Protein 1EIW (pdb70)

Structure (mmCIF, N/CA/C/O backbone):
data_1EIW
#
_entry.id   1EIW
#
_cell.length_a   1.000
_cell.length_b   1.000
_cell.length_c   1.000
_cell.angle_alpha   90.00
_cell.angle_beta   90.00
_cell.angle_gamma   90.00
#
_symmetry.space_group_name_H-M   'P 1'
#
loop_
_atom_site.group_PDB
_atom_site.id
_atom_site.type_symbol
_atom_site.label_atom_id
_atom_site.label_alt_id
_atom_site.label_comp_id
_atom_site.label_asym_id
_atom_site.label_entity_id
_atom_site.label_seq_id
_atom_site.pdbx_PDB_ins_code
_atom_site.Cartn_x
_atom_site.Cartn_y
_atom_site.Cartn_z
_atom_site.occupancy
_atom_site.B_iso_or_equiv
_atom_site.auth_seq_id
_atom_site.auth_comp_id
_atom_site.auth_asym_id
_atom_site.auth_atom_id
_atom_site.pdbx_PDB_model_num
ATOM 1 N N . VAL A 1 1 ? 22.534 -8.762 2.326 1.00 0.00 1 VAL A N 1
ATOM 2 C CA . VAL A 1 1 ? 22.370 -7.384 1.781 1.00 0.00 1 VAL A CA 1
ATOM 3 C C . VAL A 1 1 ? 21.013 -6.823 2.211 1.00 0.00 1 VAL A C 1
ATOM 4 O O . VAL A 1 1 ? 20.102 -7.556 2.538 1.00 0.00 1 VAL A O 1
ATOM 19 N N . THR A 1 2 ? 20.871 -5.525 2.213 1.00 0.00 2 THR A N 1
ATOM 20 C CA . THR A 1 2 ? 19.572 -4.917 2.622 1.00 0.00 2 THR A CA 1
ATOM 21 C C . THR A 1 2 ? 19.043 -4.034 1.489 1.00 0.00 2 THR A C 1
ATOM 22 O O . THR A 1 2 ? 19.102 -2.822 1.556 1.00 0.00 2 THR A O 1
ATOM 33 N N . ALA A 1 3 ? 18.525 -4.631 0.451 1.00 0.00 3 ALA A N 1
ATOM 34 C CA . ALA A 1 3 ? 17.994 -3.824 -0.683 1.00 0.00 3 ALA A CA 1
ATOM 35 C C . ALA A 1 3 ? 16.473 -3.711 -0.561 1.00 0.00 3 ALA A C 1
ATOM 36 O O . ALA A 1 3 ? 15.800 -3.254 -1.463 1.00 0.00 3 ALA A O 1
ATOM 43 N N . GLU A 1 4 ? 15.926 -4.120 0.550 1.00 0.00 4 GLU A N 1
ATOM 44 C CA . GLU A 1 4 ? 14.448 -4.035 0.730 1.00 0.00 4 GLU A CA 1
ATOM 45 C C . GLU A 1 4 ? 13.961 -2.650 0.297 1.00 0.00 4 GLU A C 1
ATOM 46 O O . GLU A 1 4 ? 14.686 -1.677 0.363 1.00 0.00 4 GLU A O 1
ATOM 58 N N . ILE A 1 5 ? 12.737 -2.552 -0.147 1.00 0.00 5 ILE A N 1
ATOM 59 C CA . ILE A 1 5 ? 12.206 -1.230 -0.583 1.00 0.00 5 ILE A CA 1
ATOM 60 C C . ILE A 1 5 ? 11.073 -0.798 0.350 1.00 0.00 5 ILE A C 1
ATOM 61 O O . ILE A 1 5 ? 10.512 -1.599 1.073 1.00 0.00 5 ILE A O 1
ATOM 77 N N . ARG A 1 6 ? 10.730 0.461 0.339 1.00 0.00 6 ARG A N 1
ATOM 78 C CA . ARG A 1 6 ? 9.631 0.943 1.223 1.00 0.00 6 ARG A CA 1
ATOM 79 C C . ARG A 1 6 ? 8.312 0.921 0.451 1.00 0.00 6 ARG A C 1
ATOM 80 O O . ARG A 1 6 ? 8.061 1.756 -0.396 1.00 0.00 6 ARG A O 1
ATOM 101 N N . LEU A 1 7 ? 7.464 -0.031 0.733 1.00 0.00 7 LEU A N 1
ATOM 102 C CA . LEU A 1 7 ? 6.162 -0.104 0.010 1.00 0.00 7 LEU A CA 1
ATOM 103 C C . LEU A 1 7 ? 5.017 0.199 0.978 1.00 0.00 7 LEU A C 1
ATOM 104 O O . LEU A 1 7 ? 5.199 0.243 2.179 1.00 0.00 7 LEU A O 1
ATOM 120 N N . TYR A 1 8 ? 3.836 0.408 0.464 1.00 0.00 8 TYR A N 1
ATOM 121 C CA . TYR A 1 8 ? 2.674 0.707 1.349 1.00 0.00 8 TYR A CA 1
ATOM 122 C C . TYR A 1 8 ? 1.386 0.257 0.657 1.00 0.00 8 TYR A C 1
ATOM 123 O O . TYR A 1 8 ? 1.237 0.386 -0.540 1.00 0.00 8 TYR A O 1
ATOM 141 N N . ILE A 1 9 ? 0.454 -0.273 1.400 1.00 0.00 9 ILE A N 1
ATOM 142 C CA . ILE A 1 9 ? -0.818 -0.734 0.776 1.00 0.00 9 ILE A CA 1
ATOM 143 C C . ILE A 1 9 ? -2.007 -0.179 1.562 1.00 0.00 9 ILE A C 1
ATOM 144 O O . ILE A 1 9 ? -1.921 0.066 2.749 1.00 0.00 9 ILE A O 1
ATOM 160 N N . THR A 1 10 ? -3.118 0.022 0.908 1.00 0.00 10 THR A N 1
ATOM 161 C CA . THR A 1 10 ? -4.315 0.561 1.615 1.00 0.00 10 THR A CA 1
ATOM 162 C C . THR A 1 10 ? -5.030 -0.576 2.348 1.00 0.00 10 THR A C 1
ATOM 163 O O . THR A 1 10 ? -4.891 -1.733 2.005 1.00 0.00 10 THR A O 1
ATOM 174 N N . GLU A 1 11 ? -5.797 -0.256 3.353 1.00 0.00 11 GLU A N 1
ATOM 175 C CA . GLU A 1 11 ? -6.522 -1.316 4.106 1.00 0.00 11 GLU A CA 1
ATOM 176 C C . GLU A 1 11 ? -7.847 -1.622 3.406 1.00 0.00 11 GLU A C 1
ATOM 177 O O . GLU A 1 11 ? -8.569 -0.730 3.008 1.00 0.00 11 GLU A O 1
ATOM 189 N N . GLY A 1 12 ? -8.173 -2.877 3.251 1.00 0.00 12 GLY A N 1
ATOM 190 C CA . GLY A 1 12 ? -9.451 -3.236 2.575 1.00 0.00 12 GLY A CA 1
ATOM 191 C C . GLY A 1 12 ? -10.137 -4.368 3.343 1.00 0.00 12 GLY A C 1
ATOM 192 O O . GLY A 1 12 ? -9.614 -4.876 4.316 1.00 0.00 12 GLY A O 1
ATOM 196 N N . GLU A 1 13 ? -11.303 -4.765 2.915 1.00 0.00 13 GLU A N 1
ATOM 197 C CA . GLU A 1 13 ? -12.022 -5.863 3.622 1.00 0.00 13 GLU A CA 1
ATOM 198 C C . GLU A 1 13 ? -12.345 -6.987 2.633 1.00 0.00 13 GLU A C 1
ATOM 199 O O . GLU A 1 13 ? -12.723 -8.075 3.020 1.00 0.00 13 GLU A O 1
ATOM 211 N N . VAL A 1 14 ? -12.200 -6.735 1.361 1.00 0.00 14 VAL A N 1
ATOM 212 C CA . VAL A 1 14 ? -12.501 -7.792 0.354 1.00 0.00 14 VAL A CA 1
ATOM 213 C C . VAL A 1 14 ? -11.471 -8.917 0.471 1.00 0.00 14 VAL A C 1
ATOM 214 O O . VAL A 1 14 ? -10.443 -8.767 1.101 1.00 0.00 14 VAL A O 1
ATOM 227 N N . GLU A 1 15 ? -11.738 -10.043 -0.132 1.00 0.00 15 GLU A N 1
ATOM 228 C CA . GLU A 1 15 ? -10.772 -11.175 -0.055 1.00 0.00 15 GLU A CA 1
ATOM 229 C C . GLU A 1 15 ? -9.627 -10.939 -1.041 1.00 0.00 15 GLU A C 1
ATOM 230 O O . GLU A 1 15 ? -8.560 -11.505 -0.915 1.00 0.00 15 GLU A O 1
ATOM 242 N N . ASP A 1 16 ? -9.838 -10.106 -2.023 1.00 0.00 16 ASP A N 1
ATOM 243 C CA . ASP A 1 16 ? -8.760 -9.834 -3.015 1.00 0.00 16 ASP A CA 1
ATOM 244 C C . ASP A 1 16 ? -7.560 -9.207 -2.301 1.00 0.00 16 ASP A C 1
ATOM 245 O O . ASP A 1 16 ? -6.423 -9.420 -2.674 1.00 0.00 16 ASP A O 1
ATOM 254 N N . TYR A 1 17 ? -7.804 -8.438 -1.276 1.00 0.00 17 TYR A N 1
ATOM 255 C CA . TYR A 1 17 ? -6.677 -7.801 -0.539 1.00 0.00 17 TYR A CA 1
ATOM 256 C C . TYR A 1 17 ? -5.781 -8.891 0.052 1.00 0.00 17 TYR A C 1
ATOM 257 O O . TYR A 1 17 ? -4.569 -8.825 -0.028 1.00 0.00 17 TYR A O 1
ATOM 275 N N . ARG A 1 18 ? -6.367 -9.896 0.643 1.00 0.00 18 ARG A N 1
ATOM 276 C CA . ARG A 1 18 ? -5.551 -10.991 1.236 1.00 0.00 18 ARG A CA 1
ATOM 277 C C . ARG A 1 18 ? -4.807 -11.732 0.124 1.00 0.00 18 ARG A C 1
ATOM 278 O O . ARG A 1 18 ? -3.599 -11.859 0.152 1.00 0.00 18 ARG A O 1
ATOM 299 N N . VAL A 1 19 ? -5.517 -12.224 -0.854 1.00 0.00 19 VAL A N 1
ATOM 300 C CA . VAL A 1 19 ? -4.846 -12.956 -1.964 1.00 0.00 19 VAL A CA 1
ATOM 301 C C . VAL A 1 19 ? -3.668 -12.126 -2.481 1.00 0.00 19 VAL A C 1
ATOM 302 O O . VAL A 1 19 ? -2.646 -12.656 -2.867 1.00 0.00 19 VAL A O 1
ATOM 315 N N . PHE A 1 20 ? -3.804 -10.828 -2.492 1.00 0.00 20 PHE A N 1
ATOM 316 C CA . PHE A 1 20 ? -2.691 -9.969 -2.983 1.00 0.00 20 PHE A CA 1
ATOM 317 C C . PHE A 1 20 ? -1.495 -10.094 -2.037 1.00 0.00 20 PHE A C 1
ATOM 318 O O . PHE A 1 20 ? -0.375 -10.290 -2.462 1.00 0.00 20 PHE A O 1
ATOM 335 N N . LEU A 1 21 ? -1.725 -9.983 -0.758 1.00 0.00 21 LEU A N 1
ATOM 336 C CA . LEU A 1 21 ? -0.599 -10.097 0.214 1.00 0.00 21 LEU A CA 1
ATOM 337 C C . LEU A 1 21 ? 0.157 -11.406 -0.026 1.00 0.00 21 LEU A C 1
ATOM 338 O O . LEU A 1 21 ? 1.371 -11.435 -0.064 1.00 0.00 21 LEU A O 1
ATOM 354 N N . GLU A 1 22 ? -0.551 -12.490 -0.186 1.00 0.00 22 GLU A N 1
ATOM 355 C CA . GLU A 1 22 ? 0.125 -13.797 -0.418 1.00 0.00 22 GLU A CA 1
ATOM 356 C C . GLU A 1 22 ? 1.002 -13.710 -1.670 1.00 0.00 22 GLU A C 1
ATOM 357 O O . GLU A 1 22 ? 2.160 -14.077 -1.653 1.00 0.00 22 GLU A O 1
ATOM 369 N N . ARG A 1 23 ? 0.461 -13.232 -2.757 1.00 0.00 23 ARG A N 1
ATOM 370 C CA . ARG A 1 23 ? 1.268 -13.126 -4.005 1.00 0.00 23 ARG A CA 1
ATOM 371 C C . ARG A 1 23 ? 2.559 -12.358 -3.713 1.00 0.00 23 ARG A C 1
ATOM 372 O O . ARG A 1 23 ? 3.649 -12.864 -3.891 1.00 0.00 23 ARG A O 1
ATOM 393 N N . LEU A 1 24 ? 2.444 -11.137 -3.265 1.00 0.00 24 LEU A N 1
ATOM 394 C CA . LEU A 1 24 ? 3.663 -10.337 -2.961 1.00 0.00 24 LEU A CA 1
ATOM 395 C C . LEU A 1 24 ? 4.653 -11.196 -2.173 1.00 0.00 24 LEU A C 1
ATOM 396 O O . LEU A 1 24 ? 5.849 -11.122 -2.372 1.00 0.00 24 LEU A O 1
ATOM 412 N N . GLU A 1 25 ? 4.165 -12.012 -1.280 1.00 0.00 25 GLU A N 1
ATOM 413 C CA . GLU A 1 25 ? 5.080 -12.876 -0.483 1.00 0.00 25 GLU A CA 1
ATOM 414 C C . GLU A 1 25 ? 5.803 -13.849 -1.417 1.00 0.00 25 GLU A C 1
ATOM 415 O O . GLU A 1 25 ? 6.996 -14.052 -1.314 1.00 0.00 25 GLU A O 1
ATOM 427 N N . GLN A 1 26 ? 5.089 -14.451 -2.328 1.00 0.00 26 GLN A N 1
ATOM 428 C CA . GLN A 1 26 ? 5.737 -15.409 -3.269 1.00 0.00 26 GLN A CA 1
ATOM 429 C C . GLN A 1 26 ? 6.760 -14.665 -4.131 1.00 0.00 26 GLN A C 1
ATOM 430 O O . GLN A 1 26 ? 7.683 -15.251 -4.658 1.00 0.00 26 GLN A O 1
ATOM 444 N N . SER A 1 27 ? 6.602 -13.378 -4.278 1.00 0.00 27 SER A N 1
ATOM 445 C CA . SER A 1 27 ? 7.565 -12.599 -5.105 1.00 0.00 27 SER A CA 1
ATOM 446 C C . SER A 1 27 ? 8.996 -12.930 -4.673 1.00 0.00 27 SER A C 1
ATOM 447 O O . SER A 1 27 ? 9.835 -13.267 -5.484 1.00 0.00 27 SER A O 1
ATOM 455 N N . GLY A 1 28 ? 9.280 -12.837 -3.403 1.00 0.00 28 GLY A N 1
ATOM 456 C CA . GLY A 1 28 ? 10.656 -13.146 -2.923 1.00 0.00 28 GLY A CA 1
ATOM 457 C C . GLY A 1 28 ? 11.400 -11.842 -2.628 1.00 0.00 28 GLY A C 1
ATOM 458 O O . GLY A 1 28 ? 12.220 -11.773 -1.734 1.00 0.00 28 GLY A O 1
ATOM 462 N N . LEU A 1 29 ? 11.121 -10.808 -3.372 1.00 0.00 29 LEU A N 1
ATOM 463 C CA . LEU A 1 29 ? 11.812 -9.510 -3.133 1.00 0.00 29 LEU A CA 1
ATOM 464 C C . LEU A 1 29 ? 11.565 -9.059 -1.692 1.00 0.00 29 LEU A C 1
ATOM 465 O O . LEU A 1 29 ? 10.533 -9.336 -1.113 1.00 0.00 29 LEU A O 1
ATOM 481 N N . GLU A 1 30 ? 12.504 -8.367 -1.108 1.00 0.00 30 GLU A N 1
ATOM 482 C CA . GLU A 1 30 ? 12.321 -7.899 0.295 1.00 0.00 30 GLU A CA 1
ATOM 483 C C . GLU A 1 30 ? 11.489 -6.615 0.299 1.00 0.00 30 GLU A C 1
ATOM 484 O O . GLU A 1 30 ? 11.751 -5.693 -0.447 1.00 0.00 30 GLU A O 1
ATOM 496 N N . TRP A 1 31 ? 10.487 -6.548 1.130 1.00 0.00 31 TRP A N 1
ATOM 497 C CA . TRP A 1 31 ? 9.640 -5.323 1.177 1.00 0.00 31 TRP A CA 1
ATOM 498 C C . TRP A 1 31 ? 9.320 -4.978 2.631 1.00 0.00 31 TRP A C 1
ATOM 499 O O . TRP A 1 31 ? 9.149 -5.846 3.464 1.00 0.00 31 TRP A O 1
ATOM 520 N N . ARG A 1 32 ? 9.232 -3.715 2.941 1.00 0.00 32 ARG A N 1
ATOM 521 C CA . ARG A 1 32 ? 8.918 -3.310 4.340 1.00 0.00 32 ARG A CA 1
ATOM 522 C C . ARG A 1 32 ? 7.779 -2.285 4.324 1.00 0.00 32 ARG A C 1
ATOM 523 O O . ARG A 1 32 ? 7.661 -1.510 3.397 1.00 0.00 32 ARG A O 1
ATOM 544 N N . PRO A 1 33 ? 6.974 -2.317 5.354 1.00 0.00 33 PRO A N 1
ATOM 545 C CA . PRO A 1 33 ? 5.827 -1.402 5.490 1.00 0.00 33 PRO A CA 1
ATOM 546 C C . PRO A 1 33 ? 6.297 -0.014 5.939 1.00 0.00 33 PRO A C 1
ATOM 547 O O . PRO A 1 33 ? 6.586 0.211 7.097 1.00 0.00 33 PRO A O 1
ATOM 558 N N . ALA A 1 34 ? 6.374 0.916 5.027 1.00 0.00 34 ALA A N 1
ATOM 559 C CA . ALA A 1 34 ? 6.822 2.288 5.397 1.00 0.00 34 ALA A CA 1
ATOM 560 C C . ALA A 1 34 ? 5.604 3.207 5.503 1.00 0.00 34 ALA A C 1
ATOM 561 O O . ALA A 1 34 ? 4.580 2.968 4.896 1.00 0.00 34 ALA A O 1
ATOM 568 N N . THR A 1 35 ? 5.705 4.258 6.270 1.00 0.00 35 THR A N 1
ATOM 569 C CA . THR A 1 35 ? 4.551 5.190 6.410 1.00 0.00 35 THR A CA 1
ATOM 570 C C . THR A 1 35 ? 4.191 5.762 5.035 1.00 0.00 35 THR A C 1
ATOM 571 O O . THR A 1 35 ? 4.967 5.666 4.105 1.00 0.00 35 THR A O 1
ATOM 582 N N . PRO A 1 36 ? 3.023 6.345 4.952 1.00 0.00 36 PRO A N 1
ATOM 583 C CA . PRO A 1 36 ? 2.527 6.950 3.703 1.00 0.00 36 PRO A CA 1
ATOM 584 C C . PRO A 1 36 ? 3.200 8.305 3.471 1.00 0.00 36 PRO A C 1
ATOM 585 O O . PRO A 1 36 ? 3.046 8.917 2.432 1.00 0.00 36 PRO A O 1
ATOM 596 N N . GLU A 1 37 ? 3.948 8.776 4.430 1.00 0.00 37 GLU A N 1
ATOM 597 C CA . GLU A 1 37 ? 4.636 10.087 4.267 1.00 0.00 37 GLU A CA 1
ATOM 598 C C . GLU A 1 37 ? 6.055 9.852 3.748 1.00 0.00 37 GLU A C 1
ATOM 599 O O . GLU A 1 37 ? 6.624 10.683 3.068 1.00 0.00 37 GLU A O 1
ATOM 611 N N . ASP A 1 38 ? 6.630 8.724 4.063 1.00 0.00 38 ASP A N 1
ATOM 612 C CA . ASP A 1 38 ? 8.012 8.432 3.586 1.00 0.00 38 ASP A CA 1
ATOM 613 C C . ASP A 1 38 ? 8.026 7.077 2.876 1.00 0.00 38 ASP A C 1
ATOM 614 O O . ASP A 1 38 ? 8.886 6.251 3.112 1.00 0.00 38 ASP A O 1
ATOM 623 N N . ALA A 1 39 ? 7.081 6.842 2.008 1.00 0.00 39 ALA A N 1
ATOM 624 C CA . ALA A 1 39 ? 7.041 5.539 1.285 1.00 0.00 39 ALA A CA 1
ATOM 625 C C . ALA A 1 39 ? 7.628 5.713 -0.117 1.00 0.00 39 ALA A C 1
ATOM 626 O O . ALA A 1 39 ? 7.520 6.762 -0.720 1.00 0.00 39 ALA A O 1
ATOM 633 N N . ASP A 1 40 ? 8.248 4.692 -0.640 1.00 0.00 40 ASP A N 1
ATOM 634 C CA . ASP A 1 40 ? 8.839 4.797 -2.003 1.00 0.00 40 ASP A CA 1
ATOM 635 C C . ASP A 1 40 ? 7.849 4.246 -3.031 1.00 0.00 40 ASP A C 1
ATOM 636 O O . ASP A 1 40 ? 7.856 4.632 -4.183 1.00 0.00 40 ASP A O 1
ATOM 645 N N . ALA A 1 41 ? 6.996 3.347 -2.623 1.00 0.00 41 ALA A N 1
ATOM 646 C CA . ALA A 1 41 ? 6.004 2.772 -3.575 1.00 0.00 41 ALA A CA 1
ATOM 647 C C . ALA A 1 41 ? 4.674 2.545 -2.852 1.00 0.00 41 ALA A C 1
ATOM 648 O O . ALA A 1 41 ? 4.597 1.798 -1.897 1.00 0.00 41 ALA A O 1
ATOM 655 N N . VAL A 1 42 ? 3.628 3.186 -3.298 1.00 0.00 42 VAL A N 1
ATOM 656 C CA . VAL A 1 42 ? 2.306 3.006 -2.635 1.00 0.00 42 VAL A CA 1
ATOM 657 C C . VAL A 1 42 ? 1.367 2.228 -3.561 1.00 0.00 42 VAL A C 1
ATOM 658 O O . VAL A 1 42 ? 0.792 2.776 -4.480 1.00 0.00 42 VAL A O 1
ATOM 671 N N . ILE A 1 43 ? 1.210 0.953 -3.327 1.00 0.00 43 ILE A N 1
ATOM 672 C CA . ILE A 1 43 ? 0.311 0.139 -4.192 1.00 0.00 43 ILE A CA 1
ATOM 673 C C . ILE A 1 43 ? -1.133 0.273 -3.700 1.00 0.00 43 ILE A C 1
ATOM 674 O O . ILE A 1 43 ? -1.505 -0.272 -2.680 1.00 0.00 43 ILE A O 1
ATOM 690 N N . VAL A 1 44 ? -1.950 0.994 -4.417 1.00 0.00 44 VAL A N 1
ATOM 691 C CA . VAL A 1 44 ? -3.369 1.163 -3.992 1.00 0.00 44 VAL A CA 1
ATOM 692 C C . VAL A 1 44 ? -4.259 0.200 -4.783 1.00 0.00 44 VAL A C 1
ATOM 693 O O . VAL A 1 44 ? -4.110 0.041 -5.980 1.00 0.00 44 VAL A O 1
ATOM 706 N N . LEU A 1 45 ? -5.184 -0.443 -4.124 1.00 0.00 45 LEU A N 1
ATOM 707 C CA . LEU A 1 45 ? -6.086 -1.394 -4.837 1.00 0.00 45 LEU A CA 1
ATOM 708 C C . LEU A 1 45 ? -7.308 -0.638 -5.366 1.00 0.00 45 LEU A C 1
ATOM 709 O O . LEU A 1 45 ? -7.972 0.070 -4.637 1.00 0.00 45 LEU A O 1
ATOM 725 N N . ALA A 1 46 ? -7.615 -0.786 -6.627 1.00 0.00 46 ALA A N 1
ATOM 726 C CA . ALA A 1 46 ? -8.799 -0.076 -7.188 1.00 0.00 46 ALA A CA 1
ATOM 727 C C . ALA A 1 46 ? -10.073 -0.838 -6.819 1.00 0.00 46 ALA A C 1
ATOM 728 O O . ALA A 1 46 ? -11.159 -0.492 -7.239 1.00 0.00 46 ALA A O 1
ATOM 735 N N . GLY A 1 47 ? -9.951 -1.876 -6.035 1.00 0.00 47 GLY A N 1
ATOM 736 C CA . GLY A 1 47 ? -11.156 -2.658 -5.639 1.00 0.00 47 GLY A CA 1
ATOM 737 C C . GLY A 1 47 ? -11.893 -1.927 -4.515 1.00 0.00 47 GLY A C 1
ATOM 738 O O . GLY A 1 47 ? -13.078 -2.106 -4.318 1.00 0.00 47 GLY A O 1
ATOM 742 N N . LEU A 1 48 ? -11.201 -1.104 -3.775 1.00 0.00 48 LEU A N 1
ATOM 743 C CA . LEU A 1 48 ? -11.865 -0.364 -2.666 1.00 0.00 48 LEU A CA 1
ATOM 744 C C . LEU A 1 48 ? -12.260 1.034 -3.146 1.00 0.00 48 LEU A C 1
ATOM 745 O O . LEU A 1 48 ? -12.354 1.963 -2.370 1.00 0.00 48 LEU A O 1
ATOM 761 N N . TRP A 1 49 ? -12.495 1.191 -4.420 1.00 0.00 49 TRP A N 1
ATOM 762 C CA . TRP A 1 49 ? -12.885 2.531 -4.944 1.00 0.00 49 TRP A CA 1
ATOM 763 C C . TRP A 1 49 ? -14.353 2.800 -4.607 1.00 0.00 49 TRP A C 1
ATOM 764 O O . TRP A 1 49 ? -14.719 3.887 -4.205 1.00 0.00 49 TRP A O 1
ATOM 785 N N . GLY A 1 50 ? -15.198 1.818 -4.766 1.00 0.00 50 GLY A N 1
ATOM 786 C CA . GLY A 1 50 ? -16.641 2.018 -4.452 1.00 0.00 50 GLY A CA 1
ATOM 787 C C . GLY A 1 50 ? -16.900 1.672 -2.985 1.00 0.00 50 GLY A C 1
ATOM 788 O O . GLY A 1 50 ? -17.983 1.266 -2.614 1.00 0.00 50 GLY A O 1
ATOM 792 N N . THR A 1 51 ? -15.913 1.831 -2.145 1.00 0.00 51 THR A N 1
ATOM 793 C CA . THR A 1 51 ? -16.103 1.513 -0.702 1.00 0.00 51 THR A CA 1
ATOM 794 C C . THR A 1 51 ? -15.373 2.552 0.150 1.00 0.00 51 THR A C 1
ATOM 795 O O . THR A 1 51 ? -15.967 3.223 0.970 1.00 0.00 51 THR A O 1
ATOM 806 N N . ARG A 1 52 ? -14.089 2.689 -0.037 1.00 0.00 52 ARG A N 1
ATOM 807 C CA . ARG A 1 52 ? -13.323 3.682 0.765 1.00 0.00 52 ARG A CA 1
ATOM 808 C C . ARG A 1 52 ? -12.729 4.744 -0.164 1.00 0.00 52 ARG A C 1
ATOM 809 O O . ARG A 1 52 ? -11.552 5.042 -0.107 1.00 0.00 52 ARG A O 1
ATOM 830 N N . ARG A 1 53 ? -13.532 5.319 -1.017 1.00 0.00 53 ARG A N 1
ATOM 831 C CA . ARG A 1 53 ? -13.008 6.362 -1.943 1.00 0.00 53 ARG A CA 1
ATOM 832 C C . ARG A 1 53 ? -12.600 7.597 -1.138 1.00 0.00 53 ARG A C 1
ATOM 833 O O . ARG A 1 53 ? -11.699 8.323 -1.510 1.00 0.00 53 ARG A O 1
ATOM 854 N N . ASP A 1 54 ? -13.255 7.839 -0.036 1.00 0.00 54 ASP A N 1
ATOM 855 C CA . ASP A 1 54 ? -12.904 9.026 0.795 1.00 0.00 54 ASP A CA 1
ATOM 856 C C . ASP A 1 54 ? -11.519 8.825 1.412 1.00 0.00 54 ASP A C 1
ATOM 857 O O . ASP A 1 54 ? -10.738 9.749 1.522 1.00 0.00 54 ASP A O 1
ATOM 866 N N . GLU A 1 55 ? -11.208 7.624 1.817 1.00 0.00 55 GLU A N 1
ATOM 867 C CA . GLU A 1 55 ? -9.874 7.364 2.427 1.00 0.00 55 GLU A CA 1
ATOM 868 C C . GLU A 1 55 ? -8.791 7.456 1.350 1.00 0.00 55 GLU A C 1
ATOM 869 O O . GLU A 1 55 ? -7.846 8.209 1.469 1.00 0.00 55 GLU A O 1
ATOM 881 N N . ILE A 1 56 ? -8.920 6.693 0.299 1.00 0.00 56 ILE A N 1
ATOM 882 C CA . ILE A 1 56 ? -7.898 6.734 -0.783 1.00 0.00 56 ILE A CA 1
ATOM 883 C C . ILE A 1 56 ? -7.620 8.188 -1.173 1.00 0.00 56 ILE A C 1
ATOM 884 O O . ILE A 1 56 ? -6.487 8.585 -1.360 1.00 0.00 56 ILE A O 1
ATOM 900 N N . LEU A 1 57 ? -8.646 8.984 -1.298 1.00 0.00 57 LEU A N 1
ATOM 901 C CA . LEU A 1 57 ? -8.439 10.411 -1.676 1.00 0.00 57 LEU A CA 1
ATOM 902 C C . LEU A 1 57 ? -7.299 11.004 -0.843 1.00 0.00 57 LEU A C 1
ATOM 903 O O . LEU A 1 57 ? -6.394 11.623 -1.364 1.00 0.00 57 LEU A O 1
ATOM 919 N N . GLY A 1 58 ? -7.338 10.822 0.448 1.00 0.00 58 GLY A N 1
ATOM 920 C CA . GLY A 1 58 ? -6.260 11.379 1.314 1.00 0.00 58 GLY A CA 1
ATOM 921 C C . GLY A 1 58 ? -4.900 10.860 0.841 1.00 0.00 58 GLY A C 1
ATOM 922 O O . GLY A 1 58 ? -4.019 11.622 0.497 1.00 0.00 58 GLY A O 1
ATOM 926 N N . ALA A 1 59 ? -4.722 9.568 0.826 1.00 0.00 59 ALA A N 1
ATOM 927 C CA . ALA A 1 59 ? -3.418 8.999 0.380 1.00 0.00 59 ALA A CA 1
ATOM 928 C C . ALA A 1 59 ? -2.939 9.732 -0.874 1.00 0.00 59 ALA A C 1
ATOM 929 O O . ALA A 1 59 ? -1.757 9.923 -1.079 1.00 0.00 59 ALA A O 1
ATOM 936 N N . VAL A 1 60 ? -3.845 10.145 -1.717 1.00 0.00 60 VAL A N 1
ATOM 937 C CA . VAL A 1 60 ? -3.434 10.863 -2.957 1.00 0.00 60 VAL A CA 1
ATOM 938 C C . VAL A 1 60 ? -2.892 12.247 -2.594 1.00 0.00 60 VAL A C 1
ATOM 939 O O . VAL A 1 60 ? -1.797 12.613 -2.970 1.00 0.00 60 VAL A O 1
ATOM 952 N N . ASP A 1 61 ? -3.651 13.022 -1.868 1.00 0.00 61 ASP A N 1
ATOM 953 C CA . ASP A 1 61 ? -3.178 14.383 -1.485 1.00 0.00 61 ASP A CA 1
ATOM 954 C C . ASP A 1 61 ? -1.763 14.293 -0.911 1.00 0.00 61 ASP A C 1
ATOM 955 O O . ASP A 1 61 ? -0.862 14.982 -1.346 1.00 0.00 61 ASP A O 1
ATOM 964 N N . LEU A 1 62 ? -1.559 13.453 0.066 1.00 0.00 62 LEU A N 1
ATOM 965 C CA . LEU A 1 62 ? -0.201 13.324 0.670 1.00 0.00 62 LEU A CA 1
ATOM 966 C C . LEU A 1 62 ? 0.792 12.855 -0.397 1.00 0.00 62 LEU A C 1
ATOM 967 O O . LEU A 1 62 ? 1.951 13.217 -0.379 1.00 0.00 62 LEU A O 1
ATOM 983 N N . ALA A 1 63 ? 0.348 12.052 -1.324 1.00 0.00 63 ALA A N 1
ATOM 984 C CA . ALA A 1 63 ? 1.269 11.562 -2.387 1.00 0.00 63 ALA A CA 1
ATOM 985 C C . ALA A 1 63 ? 1.608 12.712 -3.338 1.00 0.00 63 ALA A C 1
ATOM 986 O O . ALA A 1 63 ? 2.607 12.686 -4.028 1.00 0.00 63 ALA A O 1
ATOM 993 N N . ARG A 1 64 ? 0.784 13.722 -3.377 1.00 0.00 64 ARG A N 1
ATOM 994 C CA . ARG A 1 64 ? 1.058 14.874 -4.284 1.00 0.00 64 ARG A CA 1
ATOM 995 C C . ARG A 1 64 ? 2.238 15.687 -3.746 1.00 0.00 64 ARG A C 1
ATOM 996 O O . ARG A 1 64 ? 2.672 16.645 -4.357 1.00 0.00 64 ARG A O 1
ATOM 1017 N N . LYS A 1 65 ? 2.761 15.317 -2.609 1.00 0.00 65 LYS A N 1
ATOM 1018 C CA . LYS A 1 65 ? 3.911 16.074 -2.039 1.00 0.00 65 LYS A CA 1
ATOM 1019 C C . LYS A 1 65 ? 5.072 15.114 -1.770 1.00 0.00 65 LYS A C 1
ATOM 1020 O O . LYS A 1 65 ? 5.977 15.416 -1.017 1.00 0.00 65 LYS A O 1
ATOM 1039 N N . SER A 1 66 ? 5.055 13.957 -2.374 1.00 0.00 66 SER A N 1
ATOM 1040 C CA . SER A 1 66 ? 6.159 12.984 -2.144 1.00 0.00 66 SER A CA 1
ATOM 1041 C C . SER A 1 66 ? 6.458 12.226 -3.441 1.00 0.00 66 SER A C 1
ATOM 1042 O O . SER A 1 66 ? 6.608 11.020 -3.442 1.00 0.00 66 SER A O 1
ATOM 1050 N N . SER A 1 67 ? 6.547 12.923 -4.542 1.00 0.00 67 SER A N 1
ATOM 1051 C CA . SER A 1 67 ? 6.838 12.246 -5.840 1.00 0.00 67 SER A CA 1
ATOM 1052 C C . SER A 1 67 ? 5.566 11.580 -6.372 1.00 0.00 67 SER A C 1
ATOM 1053 O O . SER A 1 67 ? 5.549 11.024 -7.452 1.00 0.00 67 SER A O 1
ATOM 1061 N N . LYS A 1 68 ? 4.498 11.633 -5.623 1.00 0.00 68 LYS A N 1
ATOM 1062 C CA . LYS A 1 68 ? 3.228 11.007 -6.083 1.00 0.00 68 LYS A CA 1
ATOM 1063 C C . LYS A 1 68 ? 3.480 9.564 -6.537 1.00 0.00 68 LYS A C 1
ATOM 1064 O O . LYS A 1 68 ? 3.225 9.225 -7.676 1.00 0.00 68 LYS A O 1
ATOM 1083 N N . PRO A 1 69 ? 3.965 8.755 -5.627 1.00 0.00 69 PRO A N 1
ATOM 1084 C CA . PRO A 1 69 ? 4.247 7.333 -5.898 1.00 0.00 69 PRO A CA 1
ATOM 1085 C C . PRO A 1 69 ? 2.956 6.516 -5.775 1.00 0.00 69 PRO A C 1
ATOM 1086 O O . PRO A 1 69 ? 2.893 5.548 -5.043 1.00 0.00 69 PRO A O 1
ATOM 1097 N N . ILE A 1 70 ? 1.921 6.905 -6.468 1.00 0.00 70 ILE A N 1
ATOM 1098 C CA . ILE A 1 70 ? 0.635 6.160 -6.367 1.00 0.00 70 ILE A CA 1
ATOM 1099 C C . ILE A 1 70 ? 0.474 5.216 -7.561 1.00 0.00 70 ILE A C 1
ATOM 1100 O O . ILE A 1 70 ? 0.398 5.643 -8.697 1.00 0.00 70 ILE A O 1
ATOM 1116 N N . ILE A 1 71 ? 0.404 3.939 -7.309 1.00 0.00 71 ILE A N 1
ATOM 1117 C CA . ILE A 1 71 ? 0.227 2.963 -8.420 1.00 0.00 71 ILE A CA 1
ATOM 1118 C C . ILE A 1 71 ? -1.174 2.354 -8.313 1.00 0.00 71 ILE A C 1
ATOM 1119 O O . ILE A 1 71 ? -1.596 1.935 -7.256 1.00 0.00 71 ILE A O 1
ATOM 1135 N N . THR A 1 72 ? -1.907 2.315 -9.392 1.00 0.00 72 THR A N 1
ATOM 1136 C CA . THR A 1 72 ? -3.284 1.748 -9.329 1.00 0.00 72 THR A CA 1
ATOM 1137 C C . THR A 1 72 ? -3.276 0.286 -9.781 1.00 0.00 72 THR A C 1
ATOM 1138 O O . THR A 1 72 ? -2.755 -0.050 -10.827 1.00 0.00 72 THR A O 1
ATOM 1149 N N . VAL A 1 73 ? -3.861 -0.584 -9.003 1.00 0.00 73 VAL A N 1
ATOM 1150 C CA . VAL A 1 73 ? -3.901 -2.023 -9.386 1.00 0.00 73 VAL A CA 1
ATOM 1151 C C . VAL A 1 73 ? -5.325 -2.392 -9.807 1.00 0.00 73 VAL A C 1
ATOM 1152 O O . VAL A 1 73 ? -6.251 -2.328 -9.022 1.00 0.00 73 VAL A O 1
ATOM 1165 N N . ARG A 1 74 ? -5.510 -2.775 -11.042 1.00 0.00 74 ARG A N 1
ATOM 1166 C CA . ARG A 1 74 ? -6.875 -3.143 -11.511 1.00 0.00 74 ARG A CA 1
ATOM 1167 C C . ARG A 1 74 ? -7.540 -4.069 -10.488 1.00 0.00 74 ARG A C 1
ATOM 1168 O O . ARG A 1 74 ? -6.865 -4.754 -9.745 1.00 0.00 74 ARG A O 1
ATOM 1189 N N . PRO A 1 75 ? -8.848 -4.057 -10.481 1.00 0.00 75 PRO A N 1
ATOM 1190 C CA . PRO A 1 75 ? -9.648 -4.885 -9.561 1.00 0.00 75 PRO A CA 1
ATOM 1191 C C . PRO A 1 75 ? -9.706 -6.334 -10.055 1.00 0.00 75 PRO A C 1
ATOM 1192 O O . PRO A 1 75 ? -9.443 -6.618 -11.207 1.00 0.00 75 PRO A O 1
ATOM 1203 N N . TYR A 1 76 ? -10.050 -7.250 -9.191 1.00 0.00 76 TYR A N 1
ATOM 1204 C CA . TYR A 1 76 ? -10.125 -8.678 -9.610 1.00 0.00 76 TYR A CA 1
ATOM 1205 C C . TYR A 1 76 ? -10.935 -8.792 -10.904 1.00 0.00 76 TYR A C 1
ATOM 1206 O O . TYR A 1 76 ? -10.790 -9.733 -11.658 1.00 0.00 76 TYR A O 1
ATOM 1224 N N . GLY A 1 77 ? -11.788 -7.838 -11.166 1.00 0.00 77 GLY A N 1
ATOM 1225 C CA . GLY A 1 77 ? -12.605 -7.895 -12.411 1.00 0.00 77 GLY A CA 1
ATOM 1226 C C . GLY A 1 77 ? -14.084 -7.714 -12.063 1.00 0.00 77 GLY A C 1
ATOM 1227 O O . GLY A 1 77 ? -14.950 -8.325 -12.656 1.00 0.00 77 GLY A O 1
ATOM 1231 N N . LEU A 1 78 ? -14.380 -6.876 -11.108 1.00 0.00 78 LEU A N 1
ATOM 1232 C CA . LEU A 1 78 ? -15.804 -6.656 -10.726 1.00 0.00 78 LEU A CA 1
ATOM 1233 C C . LEU A 1 78 ? -16.340 -5.421 -11.450 1.00 0.00 78 LEU A C 1
ATOM 1234 O O . LEU A 1 78 ? -17.504 -5.345 -11.790 1.00 0.00 78 LEU A O 1
ATOM 1250 N N . GLU A 1 79 ? -15.500 -4.452 -11.688 1.00 0.00 79 GLU A N 1
ATOM 1251 C CA . GLU A 1 79 ? -15.959 -3.224 -12.388 1.00 0.00 79 GLU A CA 1
ATOM 1252 C C . GLU A 1 79 ? -14.801 -2.655 -13.211 1.00 0.00 79 GLU A C 1
ATOM 1253 O O . GLU A 1 79 ? -14.011 -3.385 -13.777 1.00 0.00 79 GLU A O 1
ATOM 1265 N N . ASN A 1 80 ? -14.694 -1.360 -13.282 1.00 0.00 80 ASN A N 1
ATOM 1266 C CA . ASN A 1 80 ? -13.589 -0.743 -14.067 1.00 0.00 80 ASN A CA 1
ATOM 1267 C C . ASN A 1 80 ? -13.183 0.583 -13.419 1.00 0.00 80 ASN A C 1
ATOM 1268 O O . ASN A 1 80 ? -14.016 1.338 -12.959 1.00 0.00 80 ASN A O 1
ATOM 1279 N N . VAL A 1 81 ? -11.911 0.872 -13.379 1.00 0.00 81 VAL A N 1
ATOM 1280 C CA . VAL A 1 81 ? -11.460 2.151 -12.758 1.00 0.00 81 VAL A CA 1
ATOM 1281 C C . VAL A 1 81 ? -11.881 3.323 -13.651 1.00 0.00 81 VAL A C 1
ATOM 1282 O O . VAL A 1 81 ? -11.840 3.221 -14.861 1.00 0.00 81 VAL A O 1
ATOM 1295 N N . PRO A 1 82 ? -12.277 4.403 -13.026 1.00 0.00 82 PRO A N 1
ATOM 1296 C CA . PRO A 1 82 ? -12.717 5.614 -13.739 1.00 0.00 82 PRO A CA 1
ATOM 1297 C C . PRO A 1 82 ? -11.506 6.419 -14.228 1.00 0.00 82 PRO A C 1
ATOM 1298 O O . PRO A 1 82 ? -10.380 6.100 -13.902 1.00 0.00 82 PRO A O 1
ATOM 1309 N N . PRO A 1 83 ? -11.781 7.441 -14.998 1.00 0.00 83 PRO A N 1
ATOM 1310 C CA . PRO A 1 83 ? -10.739 8.323 -15.558 1.00 0.00 83 PRO A CA 1
ATOM 1311 C C . PRO A 1 83 ? -10.271 9.352 -14.520 1.00 0.00 83 PRO A C 1
ATOM 1312 O O . PRO A 1 83 ? -9.698 10.369 -14.860 1.00 0.00 83 PRO A O 1
ATOM 1323 N N . GLU A 1 84 ? -10.509 9.106 -13.258 1.00 0.00 84 GLU A N 1
ATOM 1324 C CA . GLU A 1 84 ? -10.074 10.080 -12.218 1.00 0.00 84 GLU A CA 1
ATOM 1325 C C . GLU A 1 84 ? -8.768 9.604 -11.579 1.00 0.00 84 GLU A C 1
ATOM 1326 O O . GLU A 1 84 ? -8.146 10.315 -10.815 1.00 0.00 84 GLU A O 1
ATOM 1338 N N . LEU A 1 85 ? -8.345 8.408 -11.881 1.00 0.00 85 LEU A N 1
ATOM 1339 C CA . LEU A 1 85 ? -7.078 7.896 -11.286 1.00 0.00 85 LEU A CA 1
ATOM 1340 C C . LEU A 1 85 ? -5.943 8.030 -12.304 1.00 0.00 85 LEU A C 1
ATOM 1341 O O . LEU A 1 85 ? -4.883 8.539 -12.000 1.00 0.00 85 LEU A O 1
ATOM 1357 N N . GLU A 1 86 ? -6.156 7.578 -13.508 1.00 0.00 86 GLU A N 1
ATOM 1358 C CA . GLU A 1 86 ? -5.088 7.682 -14.542 1.00 0.00 86 GLU A CA 1
ATOM 1359 C C . GLU A 1 86 ? -4.611 9.133 -14.640 1.00 0.00 86 GLU A C 1
ATOM 1360 O O . GLU A 1 86 ? -3.525 9.409 -15.113 1.00 0.00 86 GLU A O 1
ATOM 1372 N N . ALA A 1 87 ? -5.412 10.063 -14.197 1.00 0.00 87 ALA A N 1
ATOM 1373 C CA . ALA A 1 87 ? -5.001 11.495 -14.265 1.00 0.00 87 ALA A CA 1
ATOM 1374 C C . ALA A 1 87 ? -3.939 11.770 -13.200 1.00 0.00 87 ALA A C 1
ATOM 1375 O O . ALA A 1 87 ? -2.861 12.250 -13.493 1.00 0.00 87 ALA A O 1
ATOM 1382 N N . VAL A 1 88 ? -4.231 11.469 -11.964 1.00 0.00 88 VAL A N 1
ATOM 1383 C CA . VAL A 1 88 ? -3.237 11.712 -10.881 1.00 0.00 88 VAL A CA 1
ATOM 1384 C C . VAL A 1 88 ? -2.496 10.411 -10.571 1.00 0.00 88 VAL A C 1
ATOM 1385 O O . VAL A 1 88 ? -2.009 10.206 -9.477 1.00 0.00 88 VAL A O 1
ATOM 1398 N N . SER A 1 89 ? -2.407 9.528 -11.529 1.00 0.00 89 SER A N 1
ATOM 1399 C CA . SER A 1 89 ? -1.699 8.239 -11.290 1.00 0.00 89 SER A CA 1
ATOM 1400 C C . SER A 1 89 ? -0.311 8.292 -11.929 1.00 0.00 89 SER A C 1
ATOM 1401 O O . SER A 1 89 ? -0.117 8.884 -12.972 1.00 0.00 89 SER A O 1
ATOM 1409 N N . SER A 1 90 ? 0.659 7.673 -11.311 1.00 0.00 90 SER A N 1
ATOM 1410 C CA . SER A 1 90 ? 2.034 7.684 -11.883 1.00 0.00 90 SER A CA 1
ATOM 1411 C C . SER A 1 90 ? 2.280 6.371 -12.629 1.00 0.00 90 SER A C 1
ATOM 1412 O O . SER A 1 90 ? 3.034 6.316 -13.580 1.00 0.00 90 SER A O 1
ATOM 1420 N N . GLU A 1 91 ? 1.647 5.313 -12.203 1.00 0.00 91 GLU A N 1
ATOM 1421 C CA . GLU A 1 91 ? 1.837 4.000 -12.882 1.00 0.00 91 GLU A CA 1
ATOM 1422 C C . GLU A 1 91 ? 0.585 3.144 -12.681 1.00 0.00 91 GLU A C 1
ATOM 1423 O O . GLU A 1 91 ? -0.156 3.327 -11.735 1.00 0.00 91 GLU A O 1
ATOM 1435 N N . VAL A 1 92 ? 0.340 2.212 -13.560 1.00 0.00 92 VAL A N 1
ATOM 1436 C CA . VAL A 1 92 ? -0.868 1.353 -13.412 1.00 0.00 92 VAL A CA 1
ATOM 1437 C C . VAL A 1 92 ? -0.533 -0.080 -13.832 1.00 0.00 92 VAL A C 1
ATOM 1438 O O . VAL A 1 92 ? 0.027 -0.315 -14.884 1.00 0.00 92 VAL A O 1
ATOM 1451 N N . VAL A 1 93 ? -0.874 -1.040 -13.016 1.00 0.00 93 VAL A N 1
ATOM 1452 C CA . VAL A 1 93 ? -0.578 -2.458 -13.368 1.00 0.00 93 VAL A CA 1
ATOM 1453 C C . VAL A 1 93 ? -1.812 -3.318 -13.092 1.00 0.00 93 VAL A C 1
ATOM 1454 O O . VAL A 1 93 ? -2.877 -2.816 -12.794 1.00 0.00 93 VAL A O 1
ATOM 1467 N N . GLY A 1 94 ? -1.677 -4.613 -13.187 1.00 0.00 94 GLY A N 1
ATOM 1468 C CA . GLY A 1 94 ? -2.842 -5.504 -12.928 1.00 0.00 94 GLY A CA 1
ATOM 1469 C C . GLY A 1 94 ? -2.402 -6.681 -12.057 1.00 0.00 94 GLY A C 1
ATOM 1470 O O . GLY A 1 94 ? -1.536 -6.553 -11.215 1.00 0.00 94 GLY A O 1
ATOM 1474 N N . TRP A 1 95 ? -2.994 -7.827 -12.251 1.00 0.00 95 TRP A N 1
ATOM 1475 C CA . TRP A 1 95 ? -2.610 -9.011 -11.433 1.00 0.00 95 TRP A CA 1
ATOM 1476 C C . TRP A 1 95 ? -1.472 -9.763 -12.126 1.00 0.00 95 TRP A C 1
ATOM 1477 O O . TRP A 1 95 ? -1.652 -10.855 -12.627 1.00 0.00 95 TRP A O 1
ATOM 1498 N N . ASN A 1 96 ? -0.303 -9.187 -12.159 1.00 0.00 96 ASN A N 1
ATOM 1499 C CA . ASN A 1 96 ? 0.844 -9.869 -12.820 1.00 0.00 96 ASN A CA 1
ATOM 1500 C C . ASN A 1 96 ? 2.122 -9.618 -12.012 1.00 0.00 96 ASN A C 1
ATOM 1501 O O . ASN A 1 96 ? 2.263 -8.586 -11.385 1.00 0.00 96 ASN A O 1
ATOM 1512 N N . PRO A 1 97 ? 3.015 -10.573 -12.054 1.00 0.00 97 PRO A N 1
ATOM 1513 C CA . PRO A 1 97 ? 4.299 -10.494 -11.335 1.00 0.00 97 PRO A CA 1
ATOM 1514 C C . PRO A 1 97 ? 5.281 -9.597 -12.095 1.00 0.00 97 PRO A C 1
ATOM 1515 O O . PRO A 1 97 ? 6.031 -8.844 -11.507 1.00 0.00 97 PRO A O 1
ATOM 1526 N N . HIS A 1 98 ? 5.282 -9.675 -13.398 1.00 0.00 98 HIS A N 1
ATOM 1527 C CA . HIS A 1 98 ? 6.213 -8.831 -14.196 1.00 0.00 98 HIS A CA 1
ATOM 1528 C C . HIS A 1 98 ? 5.717 -7.383 -14.198 1.00 0.00 98 HIS A C 1
ATOM 1529 O O . HIS A 1 98 ? 6.489 -6.452 -14.077 1.00 0.00 98 HIS A O 1
ATOM 1543 N N . CYS A 1 99 ? 4.435 -7.187 -14.335 1.00 0.00 99 CYS A N 1
ATOM 1544 C CA . CYS A 1 99 ? 3.890 -5.799 -14.345 1.00 0.00 99 CYS A CA 1
ATOM 1545 C C . CYS A 1 99 ? 4.296 -5.081 -13.057 1.00 0.00 99 CYS A C 1
ATOM 1546 O O . CYS A 1 99 ? 4.958 -4.061 -13.085 1.00 0.00 99 CYS A O 1
ATOM 1554 N N . ILE A 1 100 ? 3.906 -5.603 -11.927 1.00 0.00 100 ILE A N 1
ATOM 1555 C CA . ILE A 1 100 ? 4.269 -4.951 -10.638 1.00 0.00 100 ILE A CA 1
ATOM 1556 C C . ILE A 1 100 ? 5.779 -4.703 -10.595 1.00 0.00 100 ILE A C 1
ATOM 1557 O O . ILE A 1 100 ? 6.244 -3.760 -9.987 1.00 0.00 100 ILE A O 1
ATOM 1573 N N . ARG A 1 101 ? 6.547 -5.542 -11.233 1.00 0.00 101 ARG A N 1
ATOM 1574 C CA . ARG A 1 101 ? 8.026 -5.352 -11.224 1.00 0.00 101 ARG A CA 1
ATOM 1575 C C . ARG A 1 101 ? 8.392 -4.113 -12.044 1.00 0.00 101 ARG A C 1
ATOM 1576 O O . ARG A 1 101 ? 9.287 -3.369 -11.695 1.00 0.00 101 ARG A O 1
ATOM 1597 N N . ASP A 1 102 ? 7.709 -3.885 -13.133 1.00 0.00 102 ASP A N 1
ATOM 1598 C CA . ASP A 1 102 ? 8.022 -2.695 -13.976 1.00 0.00 102 ASP A CA 1
ATOM 1599 C C . ASP A 1 102 ? 7.714 -1.414 -13.196 1.00 0.00 102 ASP A C 1
ATOM 1600 O O . ASP A 1 102 ? 8.474 -0.467 -13.215 1.00 0.00 102 ASP A O 1
ATOM 1609 N N . ALA A 1 103 ? 6.601 -1.376 -12.514 1.00 0.00 103 ALA A N 1
ATOM 1610 C CA . ALA A 1 103 ? 6.244 -0.154 -11.739 1.00 0.00 103 ALA A CA 1
ATOM 1611 C C . ALA A 1 103 ? 7.164 -0.028 -10.522 1.00 0.00 103 ALA A C 1
ATOM 1612 O O . ALA A 1 103 ? 7.372 1.048 -10.000 1.00 0.00 103 ALA A O 1
ATOM 1619 N N . LEU A 1 104 ? 7.715 -1.119 -10.066 1.00 0.00 104 LEU A N 1
ATOM 1620 C CA . LEU A 1 104 ? 8.619 -1.057 -8.882 1.00 0.00 104 LEU A CA 1
ATOM 1621 C C . LEU A 1 104 ? 9.963 -0.451 -9.294 1.00 0.00 104 LEU A C 1
ATOM 1622 O O . LEU A 1 104 ? 10.360 0.588 -8.808 1.00 0.00 104 LEU A O 1
ATOM 1638 N N . GLU A 1 105 ? 10.666 -1.093 -10.187 1.00 0.00 105 GLU A N 1
ATOM 1639 C CA . GLU A 1 105 ? 11.982 -0.550 -10.628 1.00 0.00 105 GLU A CA 1
ATOM 1640 C C . GLU A 1 105 ? 11.795 0.869 -11.169 1.00 0.00 105 GLU A C 1
ATOM 1641 O O . GLU A 1 105 ? 12.738 1.623 -11.300 1.00 0.00 105 GLU A O 1
ATOM 1653 N N . ASP A 1 106 ? 10.583 1.240 -11.483 1.00 0.00 106 ASP A N 1
ATOM 1654 C CA . ASP A 1 106 ? 10.339 2.611 -12.015 1.00 0.00 106 ASP A CA 1
ATOM 1655 C C . ASP A 1 106 ? 10.581 3.637 -10.907 1.00 0.00 106 ASP A C 1
ATOM 1656 O O . ASP A 1 106 ? 11.117 4.703 -11.139 1.00 0.00 106 ASP A O 1
ATOM 1665 N N . ALA A 1 107 ? 10.188 3.326 -9.702 1.00 0.00 107 ALA A N 1
ATOM 1666 C CA . ALA A 1 107 ? 10.396 4.283 -8.580 1.00 0.00 107 ALA A CA 1
ATOM 1667 C C . ALA A 1 107 ? 11.893 4.408 -8.287 1.00 0.00 107 ALA A C 1
ATOM 1668 O O . ALA A 1 107 ? 12.358 5.421 -7.801 1.00 0.00 107 ALA A O 1
ATOM 1675 N N . LEU A 1 108 ? 12.653 3.387 -8.578 1.00 0.00 108 LEU A N 1
ATOM 1676 C CA . LEU A 1 108 ? 14.118 3.451 -8.316 1.00 0.00 108 LEU A CA 1
ATOM 1677 C C . LEU A 1 108 ? 14.750 4.501 -9.232 1.00 0.00 108 LEU A C 1
ATOM 1678 O O . LEU A 1 108 ? 15.158 5.558 -8.793 1.00 0.00 108 LEU A O 1
ATOM 1694 N N . ASP A 1 109 ? 14.833 4.217 -10.503 1.00 0.00 109 ASP A N 1
ATOM 1695 C CA . ASP A 1 109 ? 15.438 5.198 -11.448 1.00 0.00 109 ASP A CA 1
ATOM 1696 C C . ASP A 1 109 ? 14.670 6.519 -11.372 1.00 0.00 109 ASP A C 1
ATOM 1697 O O . ASP A 1 109 ? 13.642 6.686 -11.996 1.00 0.00 109 ASP A O 1
ATOM 1706 N N . VAL A 1 110 ? 15.160 7.459 -10.610 1.00 0.00 110 VAL A N 1
ATOM 1707 C CA . VAL A 1 110 ? 14.456 8.766 -10.494 1.00 0.00 110 VAL A CA 1
ATOM 1708 C C . VAL A 1 110 ? 15.134 9.797 -11.401 1.00 0.00 110 VAL A C 1
ATOM 1709 O O . VAL A 1 110 ? 14.868 10.980 -11.318 1.00 0.00 110 VAL A O 1
ATOM 1722 N N . ILE A 1 111 ? 16.007 9.359 -12.265 1.00 0.00 111 ILE A N 1
ATOM 1723 C CA . ILE A 1 111 ? 16.698 10.317 -13.172 1.00 0.00 111 ILE A CA 1
ATOM 1724 C C . ILE A 1 111 ? 17.515 11.307 -12.339 1.00 0.00 111 ILE A C 1
ATOM 1725 O O . ILE A 1 111 ? 16.974 12.341 -11.984 1.00 0.00 111 ILE A O 1
ATOM 1742 N N . VAL A 1 1 ? 22.506 -2.546 -3.501 1.00 0.00 1 VAL A N 2
ATOM 1743 C CA . VAL A 1 1 ? 22.822 -3.890 -2.940 1.00 0.00 1 VAL A CA 2
ATOM 1744 C C . VAL A 1 1 ? 21.587 -4.452 -2.235 1.00 0.00 1 VAL A C 2
ATOM 1745 O O . VAL A 1 1 ? 21.625 -4.790 -1.069 1.00 0.00 1 VAL A O 2
ATOM 1760 N N . THR A 1 2 ? 20.489 -4.552 -2.933 1.00 0.00 2 THR A N 2
ATOM 1761 C CA . THR A 1 2 ? 19.252 -5.091 -2.303 1.00 0.00 2 THR A CA 2
ATOM 1762 C C . THR A 1 2 ? 19.072 -4.469 -0.917 1.00 0.00 2 THR A C 2
ATOM 1763 O O . THR A 1 2 ? 19.246 -5.120 0.093 1.00 0.00 2 THR A O 2
ATOM 1774 N N . ALA A 1 3 ? 18.724 -3.213 -0.861 1.00 0.00 3 ALA A N 2
ATOM 1775 C CA . ALA A 1 3 ? 18.531 -2.553 0.460 1.00 0.00 3 ALA A CA 2
ATOM 1776 C C . ALA A 1 3 ? 17.045 -2.565 0.822 1.00 0.00 3 ALA A C 2
ATOM 1777 O O . ALA A 1 3 ? 16.565 -1.717 1.547 1.00 0.00 3 ALA A O 2
ATOM 1784 N N . GLU A 1 4 ? 16.311 -3.521 0.321 1.00 0.00 4 GLU A N 2
ATOM 1785 C CA . GLU A 1 4 ? 14.857 -3.587 0.635 1.00 0.00 4 GLU A CA 2
ATOM 1786 C C . GLU A 1 4 ? 14.158 -2.344 0.081 1.00 0.00 4 GLU A C 2
ATOM 1787 O O . GLU A 1 4 ? 14.793 -1.419 -0.383 1.00 0.00 4 GLU A O 2
ATOM 1799 N N . ILE A 1 5 ? 12.853 -2.315 0.127 1.00 0.00 5 ILE A N 2
ATOM 1800 C CA . ILE A 1 5 ? 12.115 -1.131 -0.398 1.00 0.00 5 ILE A CA 2
ATOM 1801 C C . ILE A 1 5 ? 10.965 -0.784 0.548 1.00 0.00 5 ILE A C 2
ATOM 1802 O O . ILE A 1 5 ? 10.297 -1.654 1.071 1.00 0.00 5 ILE A O 2
ATOM 1818 N N . ARG A 1 6 ? 10.726 0.479 0.773 1.00 0.00 6 ARG A N 2
ATOM 1819 C CA . ARG A 1 6 ? 9.619 0.876 1.687 1.00 0.00 6 ARG A CA 2
ATOM 1820 C C . ARG A 1 6 ? 8.352 1.137 0.871 1.00 0.00 6 ARG A C 2
ATOM 1821 O O . ARG A 1 6 ? 8.165 2.204 0.321 1.00 0.00 6 ARG A O 2
ATOM 1842 N N . LEU A 1 7 ? 7.477 0.172 0.793 1.00 0.00 7 LEU A N 2
ATOM 1843 C CA . LEU A 1 7 ? 6.221 0.365 0.016 1.00 0.00 7 LEU A CA 2
ATOM 1844 C C . LEU A 1 7 ? 5.043 0.509 0.981 1.00 0.00 7 LEU A C 2
ATOM 1845 O O . LEU A 1 7 ? 5.098 0.069 2.113 1.00 0.00 7 LEU A O 2
ATOM 1861 N N . TYR A 1 8 ? 3.977 1.120 0.544 1.00 0.00 8 TYR A N 2
ATOM 1862 C CA . TYR A 1 8 ? 2.796 1.288 1.437 1.00 0.00 8 TYR A CA 2
ATOM 1863 C C . TYR A 1 8 ? 1.564 0.673 0.770 1.00 0.00 8 TYR A C 2
ATOM 1864 O O . TYR A 1 8 ? 1.161 1.075 -0.303 1.00 0.00 8 TYR A O 2
ATOM 1882 N N . ILE A 1 9 ? 0.962 -0.300 1.397 1.00 0.00 9 ILE A N 2
ATOM 1883 C CA . ILE A 1 9 ? -0.242 -0.939 0.798 1.00 0.00 9 ILE A CA 2
ATOM 1884 C C . ILE A 1 9 ? -1.474 -0.594 1.636 1.00 0.00 9 ILE A C 2
ATOM 1885 O O . ILE A 1 9 ? -1.462 -0.699 2.846 1.00 0.00 9 ILE A O 2
ATOM 1901 N N . THR A 1 10 ? -2.538 -0.184 1.002 1.00 0.00 10 THR A N 2
ATOM 1902 C CA . THR A 1 10 ? -3.771 0.167 1.760 1.00 0.00 10 THR A CA 2
ATOM 1903 C C . THR A 1 10 ? -4.219 -1.038 2.592 1.00 0.00 10 THR A C 2
ATOM 1904 O O . THR A 1 10 ? -3.461 -1.958 2.825 1.00 0.00 10 THR A O 2
ATOM 1915 N N . GLU A 1 11 ? -5.445 -1.040 3.039 1.00 0.00 11 GLU A N 2
ATOM 1916 C CA . GLU A 1 11 ? -5.940 -2.185 3.854 1.00 0.00 11 GLU A CA 2
ATOM 1917 C C . GLU A 1 11 ? -7.410 -2.451 3.517 1.00 0.00 11 GLU A C 2
ATOM 1918 O O . GLU A 1 11 ? -8.114 -1.580 3.047 1.00 0.00 11 GLU A O 2
ATOM 1930 N N . GLY A 1 12 ? -7.879 -3.646 3.754 1.00 0.00 12 GLY A N 2
ATOM 1931 C CA . GLY A 1 12 ? -9.303 -3.956 3.442 1.00 0.00 12 GLY A CA 2
ATOM 1932 C C . GLY A 1 12 ? -9.644 -5.370 3.917 1.00 0.00 12 GLY A C 2
ATOM 1933 O O . GLY A 1 12 ? -8.840 -6.041 4.534 1.00 0.00 12 GLY A O 2
ATOM 1937 N N . GLU A 1 13 ? -10.833 -5.826 3.633 1.00 0.00 13 GLU A N 2
ATOM 1938 C CA . GLU A 1 13 ? -11.237 -7.194 4.064 1.00 0.00 13 GLU A CA 2
ATOM 1939 C C . GLU A 1 13 ? -12.048 -7.854 2.947 1.00 0.00 13 GLU A C 2
ATOM 1940 O O . GLU A 1 13 ? -13.021 -8.540 3.193 1.00 0.00 13 GLU A O 2
ATOM 1952 N N . VAL A 1 14 ? -11.657 -7.648 1.719 1.00 0.00 14 VAL A N 2
ATOM 1953 C CA . VAL A 1 14 ? -12.406 -8.258 0.586 1.00 0.00 14 VAL A CA 2
ATOM 1954 C C . VAL A 1 14 ? -11.509 -9.263 -0.139 1.00 0.00 14 VAL A C 2
ATOM 1955 O O . VAL A 1 14 ? -10.426 -9.581 0.311 1.00 0.00 14 VAL A O 2
ATOM 1968 N N . GLU A 1 15 ? -11.953 -9.768 -1.258 1.00 0.00 15 GLU A N 2
ATOM 1969 C CA . GLU A 1 15 ? -11.127 -10.755 -2.010 1.00 0.00 15 GLU A CA 2
ATOM 1970 C C . GLU A 1 15 ? -10.127 -10.013 -2.900 1.00 0.00 15 GLU A C 2
ATOM 1971 O O . GLU A 1 15 ? -9.230 -10.604 -3.467 1.00 0.00 15 GLU A O 2
ATOM 1983 N N . ASP A 1 16 ? -10.275 -8.723 -3.030 1.00 0.00 16 ASP A N 2
ATOM 1984 C CA . ASP A 1 16 ? -9.332 -7.946 -3.884 1.00 0.00 16 ASP A CA 2
ATOM 1985 C C . ASP A 1 16 ? -8.007 -7.753 -3.144 1.00 0.00 16 ASP A C 2
ATOM 1986 O O . ASP A 1 16 ? -7.014 -8.378 -3.456 1.00 0.00 16 ASP A O 2
ATOM 1995 N N . TYR A 1 17 ? -7.981 -6.888 -2.167 1.00 0.00 17 TYR A N 2
ATOM 1996 C CA . TYR A 1 17 ? -6.719 -6.652 -1.411 1.00 0.00 17 TYR A CA 2
ATOM 1997 C C . TYR A 1 17 ? -6.138 -7.991 -0.949 1.00 0.00 17 TYR A C 2
ATOM 1998 O O . TYR A 1 17 ? -4.947 -8.125 -0.747 1.00 0.00 17 TYR A O 2
ATOM 2016 N N . ARG A 1 18 ? -6.968 -8.983 -0.781 1.00 0.00 18 ARG A N 2
ATOM 2017 C CA . ARG A 1 18 ? -6.461 -10.310 -0.332 1.00 0.00 18 ARG A CA 2
ATOM 2018 C C . ARG A 1 18 ? -5.697 -10.980 -1.475 1.00 0.00 18 ARG A C 2
ATOM 2019 O O . ARG A 1 18 ? -4.494 -11.141 -1.420 1.00 0.00 18 ARG A O 2
ATOM 2040 N N . VAL A 1 19 ? -6.388 -11.375 -2.508 1.00 0.00 19 VAL A N 2
ATOM 2041 C CA . VAL A 1 19 ? -5.706 -12.039 -3.655 1.00 0.00 19 VAL A CA 2
ATOM 2042 C C . VAL A 1 19 ? -4.412 -11.294 -3.991 1.00 0.00 19 VAL A C 2
ATOM 2043 O O . VAL A 1 19 ? -3.379 -11.893 -4.210 1.00 0.00 19 VAL A O 2
ATOM 2056 N N . PHE A 1 20 ? -4.461 -9.991 -4.039 1.00 0.00 20 PHE A N 2
ATOM 2057 C CA . PHE A 1 20 ? -3.235 -9.210 -4.366 1.00 0.00 20 PHE A CA 2
ATOM 2058 C C . PHE A 1 20 ? -2.153 -9.487 -3.320 1.00 0.00 20 PHE A C 2
ATOM 2059 O O . PHE A 1 20 ? -1.001 -9.694 -3.645 1.00 0.00 20 PHE A O 2
ATOM 2076 N N . LEU A 1 21 ? -2.511 -9.489 -2.066 1.00 0.00 21 LEU A N 2
ATOM 2077 C CA . LEU A 1 21 ? -1.501 -9.748 -1.001 1.00 0.00 21 LEU A CA 2
ATOM 2078 C C . LEU A 1 21 ? -0.844 -11.109 -1.235 1.00 0.00 21 LEU A C 2
ATOM 2079 O O . LEU A 1 21 ? 0.350 -11.269 -1.074 1.00 0.00 21 LEU A O 2
ATOM 2095 N N . GLU A 1 22 ? -1.613 -12.096 -1.609 1.00 0.00 22 GLU A N 2
ATOM 2096 C CA . GLU A 1 22 ? -1.029 -13.445 -1.847 1.00 0.00 22 GLU A CA 2
ATOM 2097 C C . GLU A 1 22 ? -0.006 -13.369 -2.982 1.00 0.00 22 GLU A C 2
ATOM 2098 O O . GLU A 1 22 ? 1.081 -13.904 -2.888 1.00 0.00 22 GLU A O 2
ATOM 2110 N N . ARG A 1 23 ? -0.343 -12.708 -4.056 1.00 0.00 23 ARG A N 2
ATOM 2111 C CA . ARG A 1 23 ? 0.613 -12.600 -5.195 1.00 0.00 23 ARG A CA 2
ATOM 2112 C C . ARG A 1 23 ? 1.786 -11.704 -4.793 1.00 0.00 23 ARG A C 2
ATOM 2113 O O . ARG A 1 23 ? 2.831 -11.717 -5.412 1.00 0.00 23 ARG A O 2
ATOM 2134 N N . LEU A 1 24 ? 1.622 -10.923 -3.759 1.00 0.00 24 LEU A N 2
ATOM 2135 C CA . LEU A 1 24 ? 2.730 -10.026 -3.320 1.00 0.00 24 LEU A CA 2
ATOM 2136 C C . LEU A 1 24 ? 3.834 -10.860 -2.666 1.00 0.00 24 LEU A C 2
ATOM 2137 O O . LEU A 1 24 ? 4.978 -10.820 -3.074 1.00 0.00 24 LEU A O 2
ATOM 2153 N N . GLU A 1 25 ? 3.502 -11.614 -1.655 1.00 0.00 25 GLU A N 2
ATOM 2154 C CA . GLU A 1 25 ? 4.533 -12.448 -0.977 1.00 0.00 25 GLU A CA 2
ATOM 2155 C C . GLU A 1 25 ? 5.028 -13.531 -1.939 1.00 0.00 25 GLU A C 2
ATOM 2156 O O . GLU A 1 25 ? 6.207 -13.810 -2.023 1.00 0.00 25 GLU A O 2
ATOM 2168 N N . GLN A 1 26 ? 4.135 -14.143 -2.667 1.00 0.00 26 GLN A N 2
ATOM 2169 C CA . GLN A 1 26 ? 4.554 -15.206 -3.623 1.00 0.00 26 GLN A CA 2
ATOM 2170 C C . GLN A 1 26 ? 5.608 -14.643 -4.580 1.00 0.00 26 GLN A C 2
ATOM 2171 O O . GLN A 1 26 ? 6.359 -15.376 -5.193 1.00 0.00 26 GLN A O 2
ATOM 2185 N N . SER A 1 27 ? 5.668 -13.347 -4.714 1.00 0.00 27 SER A N 2
ATOM 2186 C CA . SER A 1 27 ? 6.672 -12.738 -5.633 1.00 0.00 27 SER A CA 2
ATOM 2187 C C . SER A 1 27 ? 8.076 -12.920 -5.052 1.00 0.00 27 SER A C 2
ATOM 2188 O O . SER A 1 27 ? 8.927 -13.549 -5.648 1.00 0.00 27 SER A O 2
ATOM 2196 N N . GLY A 1 28 ? 8.325 -12.376 -3.892 1.00 0.00 28 GLY A N 2
ATOM 2197 C CA . GLY A 1 28 ? 9.675 -12.521 -3.277 1.00 0.00 28 GLY A CA 2
ATOM 2198 C C . GLY A 1 28 ? 10.211 -11.143 -2.886 1.00 0.00 28 GLY A C 2
ATOM 2199 O O . GLY A 1 28 ? 9.460 -10.225 -2.622 1.00 0.00 28 GLY A O 2
ATOM 2203 N N . LEU A 1 29 ? 11.506 -10.991 -2.844 1.00 0.00 29 LEU A N 2
ATOM 2204 C CA . LEU A 1 29 ? 12.092 -9.674 -2.469 1.00 0.00 29 LEU A CA 2
ATOM 2205 C C . LEU A 1 29 ? 11.746 -9.359 -1.012 1.00 0.00 29 LEU A C 2
ATOM 2206 O O . LEU A 1 29 ? 10.812 -9.900 -0.454 1.00 0.00 29 LEU A O 2
ATOM 2222 N N . GLU A 1 30 ? 12.493 -8.489 -0.388 1.00 0.00 30 GLU A N 2
ATOM 2223 C CA . GLU A 1 30 ? 12.206 -8.145 1.033 1.00 0.00 30 GLU A CA 2
ATOM 2224 C C . GLU A 1 30 ? 11.740 -6.693 1.128 1.00 0.00 30 GLU A C 2
ATOM 2225 O O . GLU A 1 30 ? 12.537 -5.778 1.197 1.00 0.00 30 GLU A O 2
ATOM 2237 N N . TRP A 1 31 ? 10.455 -6.474 1.142 1.00 0.00 31 TRP A N 2
ATOM 2238 C CA . TRP A 1 31 ? 9.938 -5.080 1.244 1.00 0.00 31 TRP A CA 2
ATOM 2239 C C . TRP A 1 31 ? 9.251 -4.902 2.599 1.00 0.00 31 TRP A C 2
ATOM 2240 O O . TRP A 1 31 ? 9.023 -5.855 3.317 1.00 0.00 31 TRP A O 2
ATOM 2261 N N . ARG A 1 32 ? 8.923 -3.692 2.960 1.00 0.00 32 ARG A N 2
ATOM 2262 C CA . ARG A 1 32 ? 8.255 -3.468 4.274 1.00 0.00 32 ARG A CA 2
ATOM 2263 C C . ARG A 1 32 ? 7.232 -2.336 4.151 1.00 0.00 32 ARG A C 2
ATOM 2264 O O . ARG A 1 32 ? 7.270 -1.564 3.213 1.00 0.00 32 ARG A O 2
ATOM 2285 N N . PRO A 1 33 ? 6.344 -2.275 5.112 1.00 0.00 33 PRO A N 2
ATOM 2286 C CA . PRO A 1 33 ? 5.288 -1.249 5.154 1.00 0.00 33 PRO A CA 2
ATOM 2287 C C . PRO A 1 33 ? 5.859 0.080 5.658 1.00 0.00 33 PRO A C 2
ATOM 2288 O O . PRO A 1 33 ? 6.357 0.173 6.762 1.00 0.00 33 PRO A O 2
ATOM 2299 N N . ALA A 1 34 ? 5.790 1.109 4.858 1.00 0.00 34 ALA A N 2
ATOM 2300 C CA . ALA A 1 34 ? 6.330 2.427 5.294 1.00 0.00 34 ALA A CA 2
ATOM 2301 C C . ALA A 1 34 ? 5.171 3.370 5.618 1.00 0.00 34 ALA A C 2
ATOM 2302 O O . ALA A 1 34 ? 4.015 2.996 5.549 1.00 0.00 34 ALA A O 2
ATOM 2309 N N . THR A 1 35 ? 5.466 4.590 5.971 1.00 0.00 35 THR A N 2
ATOM 2310 C CA . THR A 1 35 ? 4.380 5.555 6.300 1.00 0.00 35 THR A CA 2
ATOM 2311 C C . THR A 1 35 ? 4.014 6.359 5.048 1.00 0.00 35 THR A C 2
ATOM 2312 O O . THR A 1 35 ? 4.669 6.248 4.031 1.00 0.00 35 THR A O 2
ATOM 2323 N N . PRO A 1 36 ? 2.977 7.148 5.166 1.00 0.00 36 PRO A N 2
ATOM 2324 C CA . PRO A 1 36 ? 2.491 7.991 4.060 1.00 0.00 36 PRO A CA 2
ATOM 2325 C C . PRO A 1 36 ? 3.372 9.235 3.913 1.00 0.00 36 PRO A C 2
ATOM 2326 O O . PRO A 1 36 ? 3.224 10.007 2.986 1.00 0.00 36 PRO A O 2
ATOM 2337 N N . GLU A 1 37 ? 4.291 9.432 4.819 1.00 0.00 37 GLU A N 2
ATOM 2338 C CA . GLU A 1 37 ? 5.183 10.622 4.733 1.00 0.00 37 GLU A CA 2
ATOM 2339 C C . GLU A 1 37 ? 6.608 10.170 4.405 1.00 0.00 37 GLU A C 2
ATOM 2340 O O . GLU A 1 37 ? 7.508 10.974 4.270 1.00 0.00 37 GLU A O 2
ATOM 2352 N N . ASP A 1 38 ? 6.821 8.888 4.277 1.00 0.00 38 ASP A N 2
ATOM 2353 C CA . ASP A 1 38 ? 8.189 8.388 3.958 1.00 0.00 38 ASP A CA 2
ATOM 2354 C C . ASP A 1 38 ? 8.091 6.989 3.345 1.00 0.00 38 ASP A C 2
ATOM 2355 O O . ASP A 1 38 ? 8.686 6.047 3.828 1.00 0.00 38 ASP A O 2
ATOM 2364 N N . ALA A 1 39 ? 7.346 6.848 2.283 1.00 0.00 39 ALA A N 2
ATOM 2365 C CA . ALA A 1 39 ? 7.212 5.510 1.639 1.00 0.00 39 ALA A CA 2
ATOM 2366 C C . ALA A 1 39 ? 7.876 5.542 0.261 1.00 0.00 39 ALA A C 2
ATOM 2367 O O . ALA A 1 39 ? 7.489 6.298 -0.608 1.00 0.00 39 ALA A O 2
ATOM 2374 N N . ASP A 1 40 ? 8.876 4.727 0.054 1.00 0.00 40 ASP A N 2
ATOM 2375 C CA . ASP A 1 40 ? 9.565 4.713 -1.268 1.00 0.00 40 ASP A CA 2
ATOM 2376 C C . ASP A 1 40 ? 8.525 4.600 -2.384 1.00 0.00 40 ASP A C 2
ATOM 2377 O O . ASP A 1 40 ? 8.620 5.256 -3.403 1.00 0.00 40 ASP A O 2
ATOM 2386 N N . ALA A 1 41 ? 7.532 3.773 -2.201 1.00 0.00 41 ALA A N 2
ATOM 2387 C CA . ALA A 1 41 ? 6.488 3.620 -3.252 1.00 0.00 41 ALA A CA 2
ATOM 2388 C C . ALA A 1 41 ? 5.135 3.363 -2.589 1.00 0.00 41 ALA A C 2
ATOM 2389 O O . ALA A 1 41 ? 5.060 2.867 -1.482 1.00 0.00 41 ALA A O 2
ATOM 2396 N N . VAL A 1 42 ? 4.065 3.699 -3.254 1.00 0.00 42 VAL A N 2
ATOM 2397 C CA . VAL A 1 42 ? 2.718 3.475 -2.659 1.00 0.00 42 VAL A CA 2
ATOM 2398 C C . VAL A 1 42 ? 1.892 2.590 -3.592 1.00 0.00 42 VAL A C 2
ATOM 2399 O O . VAL A 1 42 ? 1.476 3.008 -4.654 1.00 0.00 42 VAL A O 2
ATOM 2412 N N . ILE A 1 43 ? 1.648 1.368 -3.205 1.00 0.00 43 ILE A N 2
ATOM 2413 C CA . ILE A 1 43 ? 0.847 0.460 -4.070 1.00 0.00 43 ILE A CA 2
ATOM 2414 C C . ILE A 1 43 ? -0.627 0.546 -3.670 1.00 0.00 43 ILE A C 2
ATOM 2415 O O . ILE A 1 43 ? -1.077 -0.133 -2.769 1.00 0.00 43 ILE A O 2
ATOM 2431 N N . VAL A 1 44 ? -1.381 1.381 -4.332 1.00 0.00 44 VAL A N 2
ATOM 2432 C CA . VAL A 1 44 ? -2.824 1.517 -3.988 1.00 0.00 44 VAL A CA 2
ATOM 2433 C C . VAL A 1 44 ? -3.640 0.512 -4.802 1.00 0.00 44 VAL A C 2
ATOM 2434 O O . VAL A 1 44 ? -3.497 0.410 -6.005 1.00 0.00 44 VAL A O 2
ATOM 2447 N N . LEU A 1 45 ? -4.499 -0.231 -4.158 1.00 0.00 45 LEU A N 2
ATOM 2448 C CA . LEU A 1 45 ? -5.324 -1.228 -4.897 1.00 0.00 45 LEU A CA 2
ATOM 2449 C C . LEU A 1 45 ? -6.609 -0.558 -5.390 1.00 0.00 45 LEU A C 2
ATOM 2450 O O . LEU A 1 45 ? -7.429 -0.118 -4.611 1.00 0.00 45 LEU A O 2
ATOM 2466 N N . ALA A 1 46 ? -6.789 -0.477 -6.680 1.00 0.00 46 ALA A N 2
ATOM 2467 C CA . ALA A 1 46 ? -8.020 0.165 -7.223 1.00 0.00 46 ALA A CA 2
ATOM 2468 C C . ALA A 1 46 ? -9.254 -0.553 -6.675 1.00 0.00 46 ALA A C 2
ATOM 2469 O O . ALA A 1 46 ? -10.336 -0.001 -6.632 1.00 0.00 46 ALA A O 2
ATOM 2476 N N . GLY A 1 47 ? -9.102 -1.776 -6.250 1.00 0.00 47 GLY A N 2
ATOM 2477 C CA . GLY A 1 47 ? -10.267 -2.524 -5.701 1.00 0.00 47 GLY A CA 2
ATOM 2478 C C . GLY A 1 47 ? -10.370 -2.267 -4.197 1.00 0.00 47 GLY A C 2
ATOM 2479 O O . GLY A 1 47 ? -10.747 -3.135 -3.433 1.00 0.00 47 GLY A O 2
ATOM 2483 N N . LEU A 1 48 ? -10.034 -1.082 -3.764 1.00 0.00 48 LEU A N 2
ATOM 2484 C CA . LEU A 1 48 ? -10.110 -0.773 -2.308 1.00 0.00 48 LEU A CA 2
ATOM 2485 C C . LEU A 1 48 ? -11.058 0.406 -2.078 1.00 0.00 48 LEU A C 2
ATOM 2486 O O . LEU A 1 48 ? -11.655 0.532 -1.028 1.00 0.00 48 LEU A O 2
ATOM 2502 N N . TRP A 1 49 ? -11.203 1.273 -3.044 1.00 0.00 49 TRP A N 2
ATOM 2503 C CA . TRP A 1 49 ? -12.116 2.436 -2.854 1.00 0.00 49 TRP A CA 2
ATOM 2504 C C . TRP A 1 49 ? -13.553 1.933 -2.716 1.00 0.00 49 TRP A C 2
ATOM 2505 O O . TRP A 1 49 ? -14.409 2.610 -2.179 1.00 0.00 49 TRP A O 2
ATOM 2526 N N . GLY A 1 50 ? -13.826 0.750 -3.193 1.00 0.00 50 GLY A N 2
ATOM 2527 C CA . GLY A 1 50 ? -15.207 0.202 -3.088 1.00 0.00 50 GLY A CA 2
ATOM 2528 C C . GLY A 1 50 ? -15.620 0.138 -1.617 1.00 0.00 50 GLY A C 2
ATOM 2529 O O . GLY A 1 50 ? -16.789 0.046 -1.294 1.00 0.00 50 GLY A O 2
ATOM 2533 N N . THR A 1 51 ? -14.672 0.186 -0.721 1.00 0.00 51 THR A N 2
ATOM 2534 C CA . THR A 1 51 ? -15.014 0.128 0.728 1.00 0.00 51 THR A CA 2
ATOM 2535 C C . THR A 1 51 ? -14.748 1.492 1.371 1.00 0.00 51 THR A C 2
ATOM 2536 O O . THR A 1 51 ? -15.496 1.948 2.211 1.00 0.00 51 THR A O 2
ATOM 2547 N N . ARG A 1 52 ? -13.685 2.144 0.983 1.00 0.00 52 ARG A N 2
ATOM 2548 C CA . ARG A 1 52 ? -13.373 3.477 1.575 1.00 0.00 52 ARG A CA 2
ATOM 2549 C C . ARG A 1 52 ? -12.820 4.402 0.490 1.00 0.00 52 ARG A C 2
ATOM 2550 O O . ARG A 1 52 ? -11.729 4.925 0.606 1.00 0.00 52 ARG A O 2
ATOM 2571 N N . ARG A 1 53 ? -13.560 4.611 -0.563 1.00 0.00 53 ARG A N 2
ATOM 2572 C CA . ARG A 1 53 ? -13.073 5.504 -1.651 1.00 0.00 53 ARG A CA 2
ATOM 2573 C C . ARG A 1 53 ? -12.679 6.859 -1.058 1.00 0.00 53 ARG A C 2
ATOM 2574 O O . ARG A 1 53 ? -11.905 7.598 -1.636 1.00 0.00 53 ARG A O 2
ATOM 2595 N N . ASP A 1 54 ? -13.203 7.191 0.090 1.00 0.00 54 ASP A N 2
ATOM 2596 C CA . ASP A 1 54 ? -12.857 8.497 0.717 1.00 0.00 54 ASP A CA 2
ATOM 2597 C C . ASP A 1 54 ? -11.436 8.432 1.282 1.00 0.00 54 ASP A C 2
ATOM 2598 O O . ASP A 1 54 ? -10.661 9.357 1.145 1.00 0.00 54 ASP A O 2
ATOM 2607 N N . GLU A 1 55 ? -11.088 7.345 1.916 1.00 0.00 55 GLU A N 2
ATOM 2608 C CA . GLU A 1 55 ? -9.718 7.222 2.487 1.00 0.00 55 GLU A CA 2
ATOM 2609 C C . GLU A 1 55 ? -8.694 7.173 1.350 1.00 0.00 55 GLU A C 2
ATOM 2610 O O . GLU A 1 55 ? -7.698 7.869 1.368 1.00 0.00 55 GLU A O 2
ATOM 2622 N N . ILE A 1 56 ? -8.931 6.357 0.359 1.00 0.00 56 ILE A N 2
ATOM 2623 C CA . ILE A 1 56 ? -7.970 6.267 -0.777 1.00 0.00 56 ILE A CA 2
ATOM 2624 C C . ILE A 1 56 ? -7.858 7.634 -1.456 1.00 0.00 56 ILE A C 2
ATOM 2625 O O . ILE A 1 56 ? -6.795 8.039 -1.882 1.00 0.00 56 ILE A O 2
ATOM 2641 N N . LEU A 1 57 ? -8.944 8.352 -1.556 1.00 0.00 57 LEU A N 2
ATOM 2642 C CA . LEU A 1 57 ? -8.893 9.693 -2.203 1.00 0.00 57 LEU A CA 2
ATOM 2643 C C . LEU A 1 57 ? -7.922 10.589 -1.432 1.00 0.00 57 LEU A C 2
ATOM 2644 O O . LEU A 1 57 ? -6.996 11.144 -1.991 1.00 0.00 57 LEU A O 2
ATOM 2660 N N . GLY A 1 58 ? -8.124 10.732 -0.150 1.00 0.00 58 GLY A N 2
ATOM 2661 C CA . GLY A 1 58 ? -7.209 11.590 0.655 1.00 0.00 58 GLY A CA 2
ATOM 2662 C C . GLY A 1 58 ? -5.765 11.142 0.431 1.00 0.00 58 GLY A C 2
ATOM 2663 O O . GLY A 1 58 ? -4.869 11.949 0.280 1.00 0.00 58 GLY A O 2
ATOM 2667 N N . ALA A 1 59 ? -5.532 9.858 0.403 1.00 0.00 59 ALA A N 2
ATOM 2668 C CA . ALA A 1 59 ? -4.147 9.356 0.185 1.00 0.00 59 ALA A CA 2
ATOM 2669 C C . ALA A 1 59 ? -3.603 9.930 -1.124 1.00 0.00 59 ALA A C 2
ATOM 2670 O O . ALA A 1 59 ? -2.453 10.316 -1.215 1.00 0.00 59 ALA A O 2
ATOM 2677 N N . VAL A 1 60 ? -4.419 9.991 -2.141 1.00 0.00 60 VAL A N 2
ATOM 2678 C CA . VAL A 1 60 ? -3.947 10.542 -3.442 1.00 0.00 60 VAL A CA 2
ATOM 2679 C C . VAL A 1 60 ? -3.669 12.038 -3.287 1.00 0.00 60 VAL A C 2
ATOM 2680 O O . VAL A 1 60 ? -2.769 12.579 -3.898 1.00 0.00 60 VAL A O 2
ATOM 2693 N N . ASP A 1 61 ? -4.432 12.711 -2.470 1.00 0.00 61 ASP A N 2
ATOM 2694 C CA . ASP A 1 61 ? -4.207 14.171 -2.274 1.00 0.00 61 ASP A CA 2
ATOM 2695 C C . ASP A 1 61 ? -2.792 14.396 -1.737 1.00 0.00 61 ASP A C 2
ATOM 2696 O O . ASP A 1 61 ? -2.030 15.172 -2.277 1.00 0.00 61 ASP A O 2
ATOM 2705 N N . LEU A 1 62 ? -2.436 13.721 -0.679 1.00 0.00 62 LEU A N 2
ATOM 2706 C CA . LEU A 1 62 ? -1.070 13.895 -0.111 1.00 0.00 62 LEU A CA 2
ATOM 2707 C C . LEU A 1 62 ? -0.034 13.387 -1.115 1.00 0.00 62 LEU A C 2
ATOM 2708 O O . LEU A 1 62 ? 1.077 13.876 -1.179 1.00 0.00 62 LEU A O 2
ATOM 2724 N N . ALA A 1 63 ? -0.389 12.408 -1.903 1.00 0.00 63 ALA A N 2
ATOM 2725 C CA . ALA A 1 63 ? 0.575 11.870 -2.904 1.00 0.00 63 ALA A CA 2
ATOM 2726 C C . ALA A 1 63 ? 0.754 12.886 -4.034 1.00 0.00 63 ALA A C 2
ATOM 2727 O O . ALA A 1 63 ? 1.729 12.859 -4.758 1.00 0.00 63 ALA A O 2
ATOM 2734 N N . ARG A 1 64 ? -0.179 13.786 -4.187 1.00 0.00 64 ARG A N 2
ATOM 2735 C CA . ARG A 1 64 ? -0.062 14.805 -5.268 1.00 0.00 64 ARG A CA 2
ATOM 2736 C C . ARG A 1 64 ? 1.121 15.728 -4.969 1.00 0.00 64 ARG A C 2
ATOM 2737 O O . ARG A 1 64 ? 1.525 16.522 -5.796 1.00 0.00 64 ARG A O 2
ATOM 2758 N N . LYS A 1 65 ? 1.679 15.632 -3.793 1.00 0.00 65 LYS A N 2
ATOM 2759 C CA . LYS A 1 65 ? 2.835 16.504 -3.444 1.00 0.00 65 LYS A CA 2
ATOM 2760 C C . LYS A 1 65 ? 4.049 16.106 -4.287 1.00 0.00 65 LYS A C 2
ATOM 2761 O O . LYS A 1 65 ? 5.058 16.781 -4.295 1.00 0.00 65 LYS A O 2
ATOM 2780 N N . SER A 1 66 ? 3.957 15.012 -4.995 1.00 0.00 66 SER A N 2
ATOM 2781 C CA . SER A 1 66 ? 5.104 14.569 -5.838 1.00 0.00 66 SER A CA 2
ATOM 2782 C C . SER A 1 66 ? 6.264 14.134 -4.940 1.00 0.00 66 SER A C 2
ATOM 2783 O O . SER A 1 66 ? 7.403 14.497 -5.162 1.00 0.00 66 SER A O 2
ATOM 2791 N N . SER A 1 67 ? 5.986 13.358 -3.929 1.00 0.00 67 SER A N 2
ATOM 2792 C CA . SER A 1 67 ? 7.072 12.897 -3.020 1.00 0.00 67 SER A CA 2
ATOM 2793 C C . SER A 1 67 ? 7.290 11.396 -3.214 1.00 0.00 67 SER A C 2
ATOM 2794 O O . SER A 1 67 ? 8.403 10.909 -3.178 1.00 0.00 67 SER A O 2
ATOM 2802 N N . LYS A 1 68 ? 6.234 10.660 -3.425 1.00 0.00 68 LYS A N 2
ATOM 2803 C CA . LYS A 1 68 ? 6.374 9.190 -3.629 1.00 0.00 68 LYS A CA 2
ATOM 2804 C C . LYS A 1 68 ? 5.662 8.794 -4.927 1.00 0.00 68 LYS A C 2
ATOM 2805 O O . LYS A 1 68 ? 4.763 9.480 -5.371 1.00 0.00 68 LYS A O 2
ATOM 2824 N N . PRO A 1 69 ? 6.089 7.697 -5.497 1.00 0.00 69 PRO A N 2
ATOM 2825 C CA . PRO A 1 69 ? 5.514 7.181 -6.751 1.00 0.00 69 PRO A CA 2
ATOM 2826 C C . PRO A 1 69 ? 4.173 6.493 -6.484 1.00 0.00 69 PRO A C 2
ATOM 2827 O O . PRO A 1 69 ? 4.083 5.568 -5.701 1.00 0.00 69 PRO A O 2
ATOM 2838 N N . ILE A 1 70 ? 3.129 6.940 -7.129 1.00 0.00 70 ILE A N 2
ATOM 2839 C CA . ILE A 1 70 ? 1.796 6.313 -6.911 1.00 0.00 70 ILE A CA 2
ATOM 2840 C C . ILE A 1 70 ? 1.583 5.199 -7.938 1.00 0.00 70 ILE A C 2
ATOM 2841 O O . ILE A 1 70 ? 1.732 5.401 -9.127 1.00 0.00 70 ILE A O 2
ATOM 2857 N N . ILE A 1 71 ? 1.239 4.024 -7.488 1.00 0.00 71 ILE A N 2
ATOM 2858 C CA . ILE A 1 7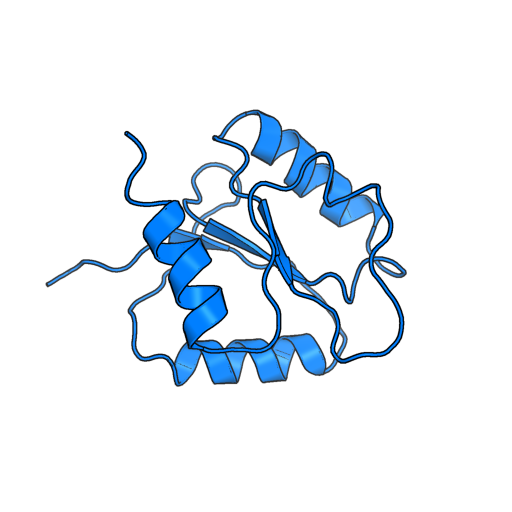1 ? 1.017 2.897 -8.437 1.00 0.00 71 ILE A CA 2
ATOM 2859 C C . ILE A 1 71 ? -0.388 2.329 -8.229 1.00 0.00 71 ILE A C 2
ATOM 2860 O O . ILE A 1 71 ? -0.695 1.770 -7.196 1.00 0.00 71 ILE A O 2
ATOM 2876 N N . THR A 1 72 ? -1.244 2.470 -9.204 1.00 0.00 72 THR A N 2
ATOM 2877 C CA . THR A 1 72 ? -2.629 1.939 -9.061 1.00 0.00 72 THR A CA 2
ATOM 2878 C C . THR A 1 72 ? -2.713 0.553 -9.704 1.00 0.00 72 THR A C 2
ATOM 2879 O O . THR A 1 72 ? -2.446 0.386 -10.878 1.00 0.00 72 THR A O 2
ATOM 2890 N N . VAL A 1 73 ? -3.083 -0.441 -8.946 1.00 0.00 73 VAL A N 2
ATOM 2891 C CA . VAL A 1 73 ? -3.185 -1.814 -9.515 1.00 0.00 73 VAL A CA 2
ATOM 2892 C C . VAL A 1 73 ? -4.646 -2.115 -9.854 1.00 0.00 73 VAL A C 2
ATOM 2893 O O . VAL A 1 73 ? -5.512 -2.073 -9.002 1.00 0.00 73 VAL A O 2
ATOM 2906 N N . ARG A 1 74 ? -4.930 -2.417 -11.093 1.00 0.00 74 ARG A N 2
ATOM 2907 C CA . ARG A 1 74 ? -6.335 -2.720 -11.486 1.00 0.00 74 ARG A CA 2
ATOM 2908 C C . ARG A 1 74 ? -6.979 -3.622 -10.429 1.00 0.00 74 ARG A C 2
ATOM 2909 O O . ARG A 1 74 ? -6.298 -4.374 -9.762 1.00 0.00 74 ARG A O 2
ATOM 2930 N N . PRO A 1 75 ? -8.278 -3.514 -10.309 1.00 0.00 75 PRO A N 2
ATOM 2931 C CA . PRO A 1 75 ? -9.055 -4.306 -9.341 1.00 0.00 75 PRO A CA 2
ATOM 2932 C C . PRO A 1 75 ? -9.266 -5.732 -9.860 1.00 0.00 75 PRO A C 2
ATOM 2933 O O . PRO A 1 75 ? -9.299 -5.972 -11.051 1.00 0.00 75 PRO A O 2
ATOM 2944 N N . TYR A 1 76 ? -9.409 -6.680 -8.974 1.00 0.00 76 TYR A N 2
ATOM 2945 C CA . TYR A 1 76 ? -9.620 -8.088 -9.416 1.00 0.00 76 TYR A CA 2
ATOM 2946 C C . TYR A 1 76 ? -10.731 -8.127 -10.468 1.00 0.00 76 TYR A C 2
ATOM 2947 O O . TYR A 1 76 ? -10.580 -8.708 -11.525 1.00 0.00 76 TYR A O 2
ATOM 2965 N N . GLY A 1 77 ? -11.848 -7.513 -10.188 1.00 0.00 77 GLY A N 2
ATOM 2966 C CA . GLY A 1 77 ? -12.966 -7.515 -11.172 1.00 0.00 77 GLY A CA 2
ATOM 2967 C C . GLY A 1 77 ? -14.297 -7.351 -10.435 1.00 0.00 77 GLY A C 2
ATOM 2968 O O . GLY A 1 77 ? -14.732 -8.227 -9.715 1.00 0.00 77 GLY A O 2
ATOM 2972 N N . LEU A 1 78 ? -14.947 -6.233 -10.611 1.00 0.00 78 LEU A N 2
ATOM 2973 C CA . LEU A 1 78 ? -16.249 -6.012 -9.922 1.00 0.00 78 LEU A CA 2
ATOM 2974 C C . LEU A 1 78 ? -16.944 -4.792 -10.530 1.00 0.00 78 LEU A C 2
ATOM 2975 O O . LEU A 1 78 ? -18.121 -4.820 -10.831 1.00 0.00 78 LEU A O 2
ATOM 2991 N N . GLU A 1 79 ? -16.223 -3.720 -10.714 1.00 0.00 79 GLU A N 2
ATOM 2992 C CA . GLU A 1 79 ? -16.835 -2.500 -11.303 1.00 0.00 79 GLU A CA 2
ATOM 2993 C C . GLU A 1 79 ? -15.970 -2.022 -12.471 1.00 0.00 79 GLU A C 2
ATOM 2994 O O . GLU A 1 79 ? -15.414 -2.814 -13.207 1.00 0.00 79 GLU A O 2
ATOM 3006 N N . ASN A 1 80 ? -15.852 -0.738 -12.650 1.00 0.00 80 ASN A N 2
ATOM 3007 C CA . ASN A 1 80 ? -15.023 -0.215 -13.771 1.00 0.00 80 ASN A CA 2
ATOM 3008 C C . ASN A 1 80 ? -14.111 0.900 -13.256 1.00 0.00 80 ASN A C 2
ATOM 3009 O O . ASN A 1 80 ? -14.569 1.940 -12.824 1.00 0.00 80 ASN A O 2
ATOM 3020 N N . VAL A 1 81 ? -12.823 0.693 -13.299 1.00 0.00 81 VAL A N 2
ATOM 3021 C CA . VAL A 1 81 ? -11.883 1.742 -12.812 1.00 0.00 81 VAL A CA 2
ATOM 3022 C C . VAL A 1 81 ? -12.245 3.085 -13.458 1.00 0.00 81 VAL A C 2
ATOM 3023 O O . VAL A 1 81 ? -12.477 3.150 -14.649 1.00 0.00 81 VAL A O 2
ATOM 3036 N N . PRO A 1 82 ? -12.285 4.121 -12.655 1.00 0.00 82 PRO A N 2
ATOM 3037 C CA . PRO A 1 82 ? -12.619 5.475 -13.128 1.00 0.00 82 PRO A CA 2
ATOM 3038 C C . PRO A 1 82 ? -11.413 6.108 -13.830 1.00 0.00 82 PRO A C 2
ATOM 3039 O O . PRO A 1 82 ? -10.281 5.836 -13.481 1.00 0.00 82 PRO A O 2
ATOM 3050 N N . PRO A 1 83 ? -11.695 6.936 -14.804 1.00 0.00 83 PRO A N 2
ATOM 3051 C CA . PRO A 1 83 ? -10.655 7.629 -15.584 1.00 0.00 83 PRO A CA 2
ATOM 3052 C C . PRO A 1 83 ? -10.084 8.807 -14.788 1.00 0.00 83 PRO A C 2
ATOM 3053 O O . PRO A 1 83 ? -9.161 9.470 -15.220 1.00 0.00 83 PRO A O 2
ATOM 3064 N N . GLU A 1 84 ? -10.624 9.074 -13.631 1.00 0.00 84 GLU A N 2
ATOM 3065 C CA . GLU A 1 84 ? -10.109 10.208 -12.814 1.00 0.00 84 GLU A CA 2
ATOM 3066 C C . GLU A 1 84 ? -8.924 9.735 -11.971 1.00 0.00 84 GLU A C 2
ATOM 3067 O O . GLU A 1 84 ? -7.922 10.413 -11.856 1.00 0.00 84 GLU A O 2
ATOM 3079 N N . LEU A 1 85 ? -9.026 8.575 -11.383 1.00 0.00 85 LEU A N 2
ATOM 3080 C CA . LEU A 1 85 ? -7.902 8.062 -10.551 1.00 0.00 85 LEU A CA 2
ATOM 3081 C C . LEU A 1 85 ? -6.704 7.748 -11.450 1.00 0.00 85 LEU A C 2
ATOM 3082 O O . LEU A 1 85 ? -5.565 7.860 -11.043 1.00 0.00 85 LEU A O 2
ATOM 3098 N N . GLU A 1 86 ? -6.952 7.355 -12.670 1.00 0.00 86 GLU A N 2
ATOM 3099 C CA . GLU A 1 86 ? -5.828 7.036 -13.593 1.00 0.00 86 GLU A CA 2
ATOM 3100 C C . GLU A 1 86 ? -5.276 8.330 -14.197 1.00 0.00 86 GLU A C 2
ATOM 3101 O O . GLU A 1 86 ? -4.345 8.313 -14.978 1.00 0.00 86 GLU A O 2
ATOM 3113 N N . ALA A 1 87 ? -5.843 9.453 -13.847 1.00 0.00 87 ALA A N 2
ATOM 3114 C CA . ALA A 1 87 ? -5.350 10.743 -14.404 1.00 0.00 87 ALA A CA 2
ATOM 3115 C C . ALA A 1 87 ? -4.054 11.147 -13.697 1.00 0.00 87 ALA A C 2
ATOM 3116 O O . ALA A 1 87 ? -3.095 11.553 -14.322 1.00 0.00 87 ALA A O 2
ATOM 3123 N N . VAL A 1 88 ? -4.019 11.044 -12.396 1.00 0.00 88 VAL A N 2
ATOM 3124 C CA . VAL A 1 88 ? -2.786 11.427 -11.651 1.00 0.00 88 VAL A CA 2
ATOM 3125 C C . VAL A 1 88 ? -1.934 10.182 -11.385 1.00 0.00 88 VAL A C 2
ATOM 3126 O O . VAL A 1 88 ? -0.876 10.260 -10.794 1.00 0.00 88 VAL A O 2
ATOM 3139 N N . SER A 1 89 ? -2.384 9.036 -11.817 1.00 0.00 89 SER A N 2
ATOM 3140 C CA . SER A 1 89 ? -1.593 7.792 -11.587 1.00 0.00 89 SER A CA 2
ATOM 3141 C C . SER A 1 89 ? -0.369 7.794 -12.505 1.00 0.00 89 SER A C 2
ATOM 3142 O O . SER A 1 89 ? -0.476 7.999 -13.699 1.00 0.00 89 SER A O 2
ATOM 3150 N N . SER A 1 90 ? 0.797 7.575 -11.960 1.00 0.00 90 SER A N 2
ATOM 3151 C CA . SER A 1 90 ? 2.024 7.572 -12.806 1.00 0.00 90 SER A CA 2
ATOM 3152 C C . SER A 1 90 ? 2.281 6.164 -13.347 1.00 0.00 90 SER A C 2
ATOM 3153 O O . SER A 1 90 ? 3.003 5.982 -14.308 1.00 0.00 90 SER A O 2
ATOM 3161 N N . GLU A 1 91 ? 1.700 5.165 -12.742 1.00 0.00 91 GLU A N 2
ATOM 3162 C CA . GLU A 1 91 ? 1.923 3.774 -13.232 1.00 0.00 91 GLU A CA 2
ATOM 3163 C C . GLU A 1 91 ? 0.715 2.901 -12.886 1.00 0.00 91 GLU A C 2
ATOM 3164 O O . GLU A 1 91 ? 0.117 3.037 -11.838 1.00 0.00 91 GLU A O 2
ATOM 3176 N N . VAL A 1 92 ? 0.359 2.001 -13.761 1.00 0.00 92 VAL A N 2
ATOM 3177 C CA . VAL A 1 92 ? -0.805 1.112 -13.490 1.00 0.00 92 VAL A CA 2
ATOM 3178 C C . VAL A 1 92 ? -0.349 -0.347 -13.576 1.00 0.00 92 VAL A C 2
ATOM 3179 O O . VAL A 1 92 ? 0.051 -0.821 -14.620 1.00 0.00 92 VAL A O 2
ATOM 3192 N N . VAL A 1 93 ? -0.399 -1.060 -12.485 1.00 0.00 93 VAL A N 2
ATOM 3193 C CA . VAL A 1 93 ? 0.039 -2.485 -12.509 1.00 0.00 93 VAL A CA 2
ATOM 3194 C C . VAL A 1 93 ? -1.143 -3.385 -12.870 1.00 0.00 93 VAL A C 2
ATOM 3195 O O . VAL A 1 93 ? -2.282 -3.084 -12.575 1.00 0.00 93 VAL A O 2
ATOM 3208 N N . GLY A 1 94 ? -0.878 -4.493 -13.506 1.00 0.00 94 GLY A N 2
ATOM 3209 C CA . GLY A 1 94 ? -1.980 -5.420 -13.885 1.00 0.00 94 GLY A CA 2
ATOM 3210 C C . GLY A 1 94 ? -1.993 -6.610 -12.927 1.00 0.00 94 GLY A C 2
ATOM 3211 O O . GLY A 1 94 ? -1.691 -6.480 -11.757 1.00 0.00 94 GLY A O 2
ATOM 3215 N N . TRP A 1 95 ? -2.337 -7.771 -13.410 1.00 0.00 95 TRP A N 2
ATOM 3216 C CA . TRP A 1 95 ? -2.367 -8.967 -12.523 1.00 0.00 95 TRP A CA 2
ATOM 3217 C C . TRP A 1 95 ? -1.292 -9.961 -12.966 1.00 0.00 95 TRP A C 2
ATOM 3218 O O . TRP A 1 95 ? -1.578 -11.099 -13.281 1.00 0.00 95 TRP A O 2
ATOM 3239 N N . ASN A 1 96 ? -0.056 -9.542 -12.991 1.00 0.00 96 ASN A N 2
ATOM 3240 C CA . ASN A 1 96 ? 1.037 -10.464 -13.412 1.00 0.00 96 ASN A CA 2
ATOM 3241 C C . ASN A 1 96 ? 2.173 -10.408 -12.386 1.00 0.00 96 ASN A C 2
ATOM 3242 O O . ASN A 1 96 ? 2.186 -9.552 -11.525 1.00 0.00 96 ASN A O 2
ATOM 3253 N N . PRO A 1 97 ? 3.093 -11.330 -12.511 1.00 0.00 97 PRO A N 2
ATOM 3254 C CA . PRO A 1 97 ? 4.254 -11.422 -11.608 1.00 0.00 97 PRO A CA 2
ATOM 3255 C C . PRO A 1 97 ? 5.314 -10.380 -11.983 1.00 0.00 97 PRO A C 2
ATOM 3256 O O . PRO A 1 97 ? 5.698 -9.554 -11.178 1.00 0.00 97 PRO A O 2
ATOM 3267 N N . HIS A 1 98 ? 5.792 -10.415 -13.197 1.00 0.00 98 HIS A N 2
ATOM 3268 C CA . HIS A 1 98 ? 6.829 -9.431 -13.620 1.00 0.00 98 HIS A CA 2
ATOM 3269 C C . HIS A 1 98 ? 6.214 -8.032 -13.699 1.00 0.00 98 HIS A C 2
ATOM 3270 O O . HIS A 1 98 ? 6.910 -7.047 -13.842 1.00 0.00 98 HIS A O 2
ATOM 3284 N N . CYS A 1 99 ? 4.917 -7.934 -13.606 1.00 0.00 99 CYS A N 2
ATOM 3285 C CA . CYS A 1 99 ? 4.265 -6.596 -13.678 1.00 0.00 99 CYS A CA 2
ATOM 3286 C C . CYS A 1 99 ? 4.480 -5.852 -12.357 1.00 0.00 99 CYS A C 2
ATOM 3287 O O . CYS A 1 99 ? 5.104 -4.810 -12.315 1.00 0.00 99 CYS A O 2
ATOM 3295 N N . ILE A 1 100 ? 3.967 -6.378 -11.278 1.00 0.00 100 ILE A N 2
ATOM 3296 C CA . ILE A 1 100 ? 4.143 -5.699 -9.963 1.00 0.00 100 ILE A CA 2
ATOM 3297 C C . ILE A 1 100 ? 5.623 -5.383 -9.747 1.00 0.00 100 ILE A C 2
ATOM 3298 O O . ILE A 1 100 ? 5.976 -4.502 -8.988 1.00 0.00 100 ILE A O 2
ATOM 3314 N N . ARG A 1 101 ? 6.493 -6.096 -10.407 1.00 0.00 101 ARG A N 2
ATOM 3315 C CA . ARG A 1 101 ? 7.950 -5.837 -10.239 1.00 0.00 101 ARG A CA 2
ATOM 3316 C C . ARG A 1 101 ? 8.327 -4.549 -10.974 1.00 0.00 101 ARG A C 2
ATOM 3317 O O . ARG A 1 101 ? 9.022 -3.704 -10.446 1.00 0.00 101 ARG A O 2
ATOM 3338 N N . ASP A 1 102 ? 7.874 -4.394 -12.187 1.00 0.00 102 ASP A N 2
ATOM 3339 C CA . ASP A 1 102 ? 8.207 -3.160 -12.953 1.00 0.00 102 ASP A CA 2
ATOM 3340 C C . ASP A 1 102 ? 7.606 -1.944 -12.247 1.00 0.00 102 ASP A C 2
ATOM 3341 O O . ASP A 1 102 ? 7.934 -0.814 -12.549 1.00 0.00 102 ASP A O 2
ATOM 3350 N N . ALA A 1 103 ? 6.729 -2.166 -11.307 1.00 0.00 103 ALA A N 2
ATOM 3351 C CA . ALA A 1 103 ? 6.109 -1.021 -10.583 1.00 0.00 103 ALA A CA 2
ATOM 3352 C C . ALA A 1 103 ? 7.165 -0.350 -9.704 1.00 0.00 103 ALA A C 2
ATOM 3353 O O . ALA A 1 103 ? 7.479 0.812 -9.871 1.00 0.00 103 ALA A O 2
ATOM 3360 N N . LEU A 1 104 ? 7.721 -1.072 -8.770 1.00 0.00 104 LEU A N 2
ATOM 3361 C CA . LEU A 1 104 ? 8.759 -0.471 -7.889 1.00 0.00 104 LEU A CA 2
ATOM 3362 C C . LEU A 1 104 ? 10.014 -0.184 -8.714 1.00 0.00 104 LEU A C 2
ATOM 3363 O O . LEU A 1 104 ? 10.800 0.684 -8.387 1.00 0.00 104 LEU A O 2
ATOM 3379 N N . GLU A 1 105 ? 10.208 -0.905 -9.785 1.00 0.00 105 GLU A N 2
ATOM 3380 C CA . GLU A 1 105 ? 11.410 -0.670 -10.634 1.00 0.00 105 GLU A CA 2
ATOM 3381 C C . GLU A 1 105 ? 11.485 0.813 -11.001 1.00 0.00 105 GLU A C 2
ATOM 3382 O O . GLU A 1 105 ? 12.522 1.439 -10.889 1.00 0.00 105 GLU A O 2
ATOM 3394 N N . ASP A 1 106 ? 10.395 1.382 -11.436 1.00 0.00 106 ASP A N 2
ATOM 3395 C CA . ASP A 1 106 ? 10.407 2.825 -11.805 1.00 0.00 106 ASP A CA 2
ATOM 3396 C C . ASP A 1 106 ? 10.506 3.671 -10.534 1.00 0.00 106 ASP A C 2
ATOM 3397 O O . ASP A 1 106 ? 10.932 4.809 -10.564 1.00 0.00 106 ASP A O 2
ATOM 3406 N N . ALA A 1 107 ? 10.115 3.122 -9.417 1.00 0.00 107 ALA A N 2
ATOM 3407 C CA . ALA A 1 107 ? 10.187 3.891 -8.142 1.00 0.00 107 ALA A CA 2
ATOM 3408 C C . ALA A 1 107 ? 11.647 4.018 -7.704 1.00 0.00 107 ALA A C 2
ATOM 3409 O O . ALA A 1 107 ? 11.997 4.874 -6.918 1.00 0.00 107 ALA A O 2
ATOM 3416 N N . LEU A 1 108 ? 12.504 3.172 -8.209 1.00 0.00 108 LEU A N 2
ATOM 3417 C CA . LEU A 1 108 ? 13.940 3.247 -7.820 1.00 0.00 108 LEU A CA 2
ATOM 3418 C C . LEU A 1 108 ? 14.658 4.257 -8.715 1.00 0.00 108 LEU A C 2
ATOM 3419 O O . LEU A 1 108 ? 15.683 4.803 -8.355 1.00 0.00 108 LEU A O 2
ATOM 3435 N N . ASP A 1 109 ? 14.129 4.512 -9.879 1.00 0.00 109 ASP A N 2
ATOM 3436 C CA . ASP A 1 109 ? 14.780 5.486 -10.799 1.00 0.00 109 ASP A CA 2
ATOM 3437 C C . ASP A 1 109 ? 13.828 6.655 -11.060 1.00 0.00 109 ASP A C 2
ATOM 3438 O O . ASP A 1 109 ? 12.634 6.475 -11.200 1.00 0.00 109 ASP A O 2
ATOM 3447 N N . VAL A 1 110 ? 14.346 7.850 -11.129 1.00 0.00 110 VAL A N 2
ATOM 3448 C CA . VAL A 1 110 ? 13.469 9.027 -11.383 1.00 0.00 110 VAL A CA 2
ATOM 3449 C C . VAL A 1 110 ? 13.851 9.669 -12.718 1.00 0.00 110 VAL A C 2
ATOM 3450 O O . VAL A 1 110 ? 13.117 10.468 -13.267 1.00 0.00 110 VAL A O 2
ATOM 3463 N N . ILE A 1 111 ? 14.994 9.325 -13.247 1.00 0.00 111 ILE A N 2
ATOM 3464 C CA . ILE A 1 111 ? 15.422 9.916 -14.546 1.00 0.00 111 ILE A CA 2
ATOM 3465 C C . ILE A 1 111 ? 16.240 8.889 -15.329 1.00 0.00 111 ILE A C 2
ATOM 3466 O O . ILE A 1 111 ? 15.796 7.757 -15.426 1.00 0.00 111 ILE A O 2
ATOM 3483 N N . VAL A 1 1 ? 19.003 -0.954 -3.403 1.00 0.00 1 VAL A N 3
ATOM 3484 C CA . VAL A 1 1 ? 17.756 -1.311 -2.670 1.00 0.00 1 VAL A CA 3
ATOM 3485 C C . VAL A 1 1 ? 17.080 -2.498 -3.361 1.00 0.00 1 VAL A C 3
ATOM 3486 O O . VAL A 1 1 ? 15.877 -2.532 -3.523 1.00 0.00 1 VAL A O 3
ATOM 3501 N N . THR A 1 2 ? 17.844 -3.473 -3.767 1.00 0.00 2 THR A N 3
ATOM 3502 C CA . THR A 1 2 ? 17.242 -4.655 -4.444 1.00 0.00 2 THR A CA 3
ATOM 3503 C C . THR A 1 2 ? 16.675 -5.612 -3.392 1.00 0.00 2 THR A C 3
ATOM 3504 O O . THR A 1 2 ? 16.069 -6.615 -3.714 1.00 0.00 2 THR A O 3
ATOM 3515 N N . ALA A 1 3 ? 16.866 -5.312 -2.136 1.00 0.00 3 ALA A N 3
ATOM 3516 C CA . ALA A 1 3 ? 16.337 -6.204 -1.067 1.00 0.00 3 ALA A CA 3
ATOM 3517 C C . ALA A 1 3 ? 15.659 -5.359 0.013 1.00 0.00 3 ALA A C 3
ATOM 3518 O O . ALA A 1 3 ? 16.230 -4.420 0.530 1.00 0.00 3 ALA A O 3
ATOM 3525 N N . GLU A 1 4 ? 14.443 -5.683 0.357 1.00 0.00 4 GLU A N 3
ATOM 3526 C CA . GLU A 1 4 ? 13.730 -4.896 1.402 1.00 0.00 4 GLU A CA 3
ATOM 3527 C C . GLU A 1 4 ? 13.267 -3.565 0.808 1.00 0.00 4 GLU A C 3
ATOM 3528 O O . GLU A 1 4 ? 14.063 -2.765 0.358 1.00 0.00 4 GLU A O 3
ATOM 3540 N N . ILE A 1 5 ? 11.985 -3.320 0.803 1.00 0.00 5 ILE A N 3
ATOM 3541 C CA . ILE A 1 5 ? 11.474 -2.040 0.237 1.00 0.00 5 ILE A CA 3
ATOM 3542 C C . ILE A 1 5 ? 10.281 -1.556 1.064 1.00 0.00 5 ILE A C 3
ATOM 3543 O O . ILE A 1 5 ? 9.541 -2.341 1.623 1.00 0.00 5 ILE A O 3
ATOM 3559 N N . ARG A 1 6 ? 10.086 -0.268 1.143 1.00 0.00 6 ARG A N 3
ATOM 3560 C CA . ARG A 1 6 ? 8.938 0.265 1.931 1.00 0.00 6 ARG A CA 3
ATOM 3561 C C . ARG A 1 6 ? 7.827 0.698 0.973 1.00 0.00 6 ARG A C 3
ATOM 3562 O O . ARG A 1 6 ? 8.050 1.462 0.055 1.00 0.00 6 ARG A O 3
ATOM 3583 N N . LEU A 1 7 ? 6.632 0.216 1.175 1.00 0.00 7 LEU A N 3
ATOM 3584 C CA . LEU A 1 7 ? 5.514 0.604 0.269 1.00 0.00 7 LEU A CA 3
ATOM 3585 C C . LEU A 1 7 ? 4.273 0.944 1.095 1.00 0.00 7 LEU A C 3
ATOM 3586 O O . LEU A 1 7 ? 4.143 0.541 2.234 1.00 0.00 7 LEU A O 3
ATOM 3602 N N . TYR A 1 8 ? 3.357 1.680 0.527 1.00 0.00 8 TYR A N 3
ATOM 3603 C CA . TYR A 1 8 ? 2.122 2.044 1.275 1.00 0.00 8 TYR A CA 3
ATOM 3604 C C . TYR A 1 8 ? 0.921 1.352 0.626 1.00 0.00 8 TYR A C 3
ATOM 3605 O O . TYR A 1 8 ? 0.376 1.821 -0.354 1.00 0.00 8 TYR A O 3
ATOM 3623 N N . ILE A 1 9 ? 0.508 0.236 1.164 1.00 0.00 9 ILE A N 3
ATOM 3624 C CA . ILE A 1 9 ? -0.654 -0.490 0.577 1.00 0.00 9 ILE A CA 3
ATOM 3625 C C . ILE A 1 9 ? -1.933 -0.087 1.313 1.00 0.00 9 ILE A C 3
ATOM 3626 O O . ILE A 1 9 ? -2.035 -0.214 2.517 1.00 0.00 9 ILE A O 3
ATOM 3642 N N . THR A 1 10 ? -2.913 0.393 0.597 1.00 0.00 10 THR A N 3
ATOM 3643 C CA . THR A 1 10 ? -4.186 0.800 1.256 1.00 0.00 10 THR A CA 3
ATOM 3644 C C . THR A 1 10 ? -4.719 -0.362 2.095 1.00 0.00 10 THR A C 3
ATOM 3645 O O . THR A 1 10 ? -4.853 -1.473 1.622 1.00 0.00 10 THR A O 3
ATOM 3656 N N . GLU A 1 11 ? -5.028 -0.117 3.340 1.00 0.00 11 GLU A N 3
ATOM 3657 C CA . GLU A 1 11 ? -5.553 -1.209 4.206 1.00 0.00 11 GLU A CA 3
ATOM 3658 C C . GLU A 1 11 ? -6.893 -1.695 3.652 1.00 0.00 11 GLU A C 3
ATOM 3659 O O . GLU A 1 11 ? -7.694 -0.920 3.169 1.00 0.00 11 GLU A O 3
ATOM 3671 N N . GLY A 1 12 ? -7.146 -2.974 3.719 1.00 0.00 12 GLY A N 3
ATOM 3672 C CA . GLY A 1 12 ? -8.435 -3.505 3.194 1.00 0.00 12 GLY A CA 3
ATOM 3673 C C . GLY A 1 12 ? -8.794 -4.801 3.925 1.00 0.00 12 GLY A C 3
ATOM 3674 O O . GLY A 1 12 ? -8.000 -5.347 4.665 1.00 0.00 12 GLY A O 3
ATOM 3678 N N . GLU A 1 13 ? -9.985 -5.296 3.724 1.00 0.00 13 GLU A N 3
ATOM 3679 C CA . GLU A 1 13 ? -10.395 -6.556 4.406 1.00 0.00 13 GLU A CA 3
ATOM 3680 C C . GLU A 1 13 ? -11.236 -7.404 3.449 1.00 0.00 13 GLU A C 3
ATOM 3681 O O . GLU A 1 13 ? -12.366 -7.743 3.737 1.00 0.00 13 GLU A O 3
ATOM 3693 N N . VAL A 1 14 ? -10.697 -7.746 2.310 1.00 0.00 14 VAL A N 3
ATOM 3694 C CA . VAL A 1 14 ? -11.471 -8.570 1.339 1.00 0.00 14 VAL A CA 3
ATOM 3695 C C . VAL A 1 14 ? -10.536 -9.563 0.642 1.00 0.00 14 VAL A C 3
ATOM 3696 O O . VAL A 1 14 ? -9.364 -9.647 0.951 1.00 0.00 14 VAL A O 3
ATOM 3709 N N . GLU A 1 15 ? -11.048 -10.314 -0.294 1.00 0.00 15 GLU A N 3
ATOM 3710 C CA . GLU A 1 15 ? -10.192 -11.303 -1.011 1.00 0.00 15 GLU A CA 3
ATOM 3711 C C . GLU A 1 15 ? -9.295 -10.573 -2.014 1.00 0.00 15 GLU A C 3
ATOM 3712 O O . GLU A 1 15 ? -8.370 -11.139 -2.561 1.00 0.00 15 GLU A O 3
ATOM 3724 N N . ASP A 1 16 ? -9.564 -9.320 -2.260 1.00 0.00 16 ASP A N 3
ATOM 3725 C CA . ASP A 1 16 ? -8.728 -8.555 -3.229 1.00 0.00 16 ASP A CA 3
ATOM 3726 C C . ASP A 1 16 ? -7.402 -8.170 -2.571 1.00 0.00 16 ASP A C 3
ATOM 3727 O O . ASP A 1 16 ? -6.338 -8.467 -3.077 1.00 0.00 16 ASP A O 3
ATOM 3736 N N . TYR A 1 17 ? -7.457 -7.507 -1.450 1.00 0.00 17 TYR A N 3
ATOM 3737 C CA . TYR A 1 17 ? -6.199 -7.100 -0.763 1.00 0.00 17 TYR A CA 3
ATOM 3738 C C . TYR A 1 17 ? -5.474 -8.345 -0.246 1.00 0.00 17 TYR A C 3
ATOM 3739 O O . TYR A 1 17 ? -4.280 -8.332 -0.024 1.00 0.00 17 TYR A O 3
ATOM 3757 N N . ARG A 1 18 ? -6.187 -9.421 -0.057 1.00 0.00 18 ARG A N 3
ATOM 3758 C CA . ARG A 1 18 ? -5.539 -10.665 0.444 1.00 0.00 18 ARG A CA 3
ATOM 3759 C C . ARG A 1 18 ? -4.712 -11.296 -0.680 1.00 0.00 18 ARG A C 3
ATOM 3760 O O . ARG A 1 18 ? -3.531 -11.537 -0.532 1.00 0.00 18 ARG A O 3
ATOM 3781 N N . VAL A 1 19 ? -5.323 -11.564 -1.801 1.00 0.00 19 VAL A N 3
ATOM 3782 C CA . VAL A 1 19 ? -4.571 -12.179 -2.931 1.00 0.00 19 VAL A CA 3
ATOM 3783 C C . VAL A 1 19 ? -3.432 -11.248 -3.353 1.00 0.00 19 VAL A C 3
ATOM 3784 O O . VAL A 1 19 ? -2.361 -11.691 -3.719 1.00 0.00 19 VAL A O 3
ATOM 3797 N N . PHE A 1 20 ? -3.652 -9.963 -3.306 1.00 0.00 20 PHE A N 3
ATOM 3798 C CA . PHE A 1 20 ? -2.577 -9.011 -3.704 1.00 0.00 20 PHE A CA 3
ATOM 3799 C C . PHE A 1 20 ? -1.401 -9.143 -2.736 1.00 0.00 20 PHE A C 3
ATOM 3800 O O . PHE A 1 20 ? -0.270 -9.335 -3.138 1.00 0.00 20 PHE A O 3
ATOM 3817 N N . LEU A 1 21 ? -1.659 -9.043 -1.461 1.00 0.00 21 LEU A N 3
ATOM 3818 C CA . LEU A 1 21 ? -0.560 -9.165 -0.464 1.00 0.00 21 LEU A CA 3
ATOM 3819 C C . LEU A 1 21 ? 0.088 -10.546 -0.587 1.00 0.00 21 LEU A C 3
ATOM 3820 O O . LEU A 1 21 ? 1.221 -10.750 -0.196 1.00 0.00 21 LEU A O 3
ATOM 3836 N N . GLU A 1 22 ? -0.623 -11.499 -1.127 1.00 0.00 22 GLU A N 3
ATOM 3837 C CA . GLU A 1 22 ? -0.050 -12.865 -1.276 1.00 0.00 22 GLU A CA 3
ATOM 3838 C C . GLU A 1 22 ? 0.930 -12.883 -2.452 1.00 0.00 22 GLU A C 3
ATOM 3839 O O . GLU A 1 22 ? 1.970 -13.509 -2.397 1.00 0.00 22 GLU A O 3
ATOM 3851 N N . ARG A 1 23 ? 0.607 -12.199 -3.515 1.00 0.00 23 ARG A N 3
ATOM 3852 C CA . ARG A 1 23 ? 1.519 -12.174 -4.694 1.00 0.00 23 ARG A CA 3
ATOM 3853 C C . ARG A 1 23 ? 2.815 -11.450 -4.324 1.00 0.00 23 ARG A C 3
ATOM 3854 O O . ARG A 1 23 ? 3.901 -11.940 -4.562 1.00 0.00 23 ARG A O 3
ATOM 3875 N N . LEU A 1 24 ? 2.710 -10.284 -3.747 1.00 0.00 24 LEU A N 3
ATOM 3876 C CA . LEU A 1 24 ? 3.935 -9.525 -3.366 1.00 0.00 24 LEU A CA 3
ATOM 3877 C C . LEU A 1 24 ? 4.857 -10.411 -2.521 1.00 0.00 24 LEU A C 3
ATOM 3878 O O . LEU A 1 24 ? 6.041 -10.508 -2.777 1.00 0.00 24 LEU A O 3
ATOM 3894 N N . GLU A 1 25 ? 4.328 -11.048 -1.513 1.00 0.00 25 GLU A N 3
ATOM 3895 C CA . GLU A 1 25 ? 5.180 -11.917 -0.650 1.00 0.00 25 GLU A CA 3
ATOM 3896 C C . GLU A 1 25 ? 5.549 -13.199 -1.401 1.00 0.00 25 GLU A C 3
ATOM 3897 O O . GLU A 1 25 ? 6.504 -13.871 -1.066 1.00 0.00 25 GLU A O 3
ATOM 3909 N N . GLN A 1 26 ? 4.799 -13.549 -2.410 1.00 0.00 26 GLN A N 3
ATOM 3910 C CA . GLN A 1 26 ? 5.112 -14.792 -3.172 1.00 0.00 26 GLN A CA 3
ATOM 3911 C C . GLN A 1 26 ? 6.474 -14.648 -3.855 1.00 0.00 26 GLN A C 3
ATOM 3912 O O . GLN A 1 26 ? 7.253 -15.578 -3.908 1.00 0.00 26 GLN A O 3
ATOM 3926 N N . SER A 1 27 ? 6.765 -13.491 -4.383 1.00 0.00 27 SER A N 3
ATOM 3927 C CA . SER A 1 27 ? 8.076 -13.292 -5.063 1.00 0.00 27 SER A CA 3
ATOM 3928 C C . SER A 1 27 ? 9.204 -13.779 -4.151 1.00 0.00 27 SER A C 3
ATOM 3929 O O . SER A 1 27 ? 10.068 -14.529 -4.562 1.00 0.00 27 SER A O 3
ATOM 3937 N N . GLY A 1 28 ? 9.206 -13.359 -2.916 1.00 0.00 28 GLY A N 3
ATOM 3938 C CA . GLY A 1 28 ? 10.278 -13.798 -1.979 1.00 0.00 28 GLY A CA 3
ATOM 3939 C C . GLY A 1 28 ? 11.157 -12.602 -1.611 1.00 0.00 28 GLY A C 3
ATOM 3940 O O . GLY A 1 28 ? 12.347 -12.594 -1.858 1.00 0.00 28 GLY A O 3
ATOM 3944 N N . LEU A 1 29 ? 10.582 -11.591 -1.020 1.00 0.00 29 LEU A N 3
ATOM 3945 C CA . LEU A 1 29 ? 11.385 -10.397 -0.636 1.00 0.00 29 LEU A CA 3
ATOM 3946 C C . LEU A 1 29 ? 10.964 -9.928 0.759 1.00 0.00 29 LEU A C 3
ATOM 3947 O O . LEU A 1 29 ? 9.858 -10.172 1.199 1.00 0.00 29 LEU A O 3
ATOM 3963 N N . GLU A 1 30 ? 11.838 -9.258 1.459 1.00 0.00 30 GLU A N 3
ATOM 3964 C CA . GLU A 1 30 ? 11.488 -8.777 2.825 1.00 0.00 30 GLU A CA 3
ATOM 3965 C C . GLU A 1 30 ? 10.912 -7.363 2.740 1.00 0.00 30 GLU A C 3
ATOM 3966 O O . GLU A 1 30 ? 11.438 -6.433 3.318 1.00 0.00 30 GLU A O 3
ATOM 3978 N N . TRP A 1 31 ? 9.834 -7.192 2.023 1.00 0.00 31 TRP A N 3
ATOM 3979 C CA . TRP A 1 31 ? 9.227 -5.837 1.903 1.00 0.00 31 TRP A CA 3
ATOM 3980 C C . TRP A 1 31 ? 8.272 -5.605 3.077 1.00 0.00 31 TRP A C 3
ATOM 3981 O O . TRP A 1 31 ? 7.833 -6.534 3.725 1.00 0.00 31 TRP A O 3
ATOM 4002 N N . ARG A 1 32 ? 7.948 -4.373 3.358 1.00 0.00 32 ARG A N 3
ATOM 4003 C CA . ARG A 1 32 ? 7.023 -4.089 4.492 1.00 0.00 32 ARG A CA 3
ATOM 4004 C C . ARG A 1 32 ? 6.263 -2.787 4.223 1.00 0.00 32 ARG A C 3
ATOM 4005 O O . ARG A 1 32 ? 6.734 -1.932 3.499 1.00 0.00 32 ARG A O 3
ATOM 4026 N N . PRO A 1 33 ? 5.101 -2.679 4.819 1.00 0.00 33 PRO A N 3
ATOM 4027 C CA . PRO A 1 33 ? 4.238 -1.494 4.671 1.00 0.00 33 PRO A CA 3
ATOM 4028 C C . PRO A 1 33 ? 4.743 -0.352 5.559 1.00 0.00 33 PRO A C 3
ATOM 4029 O O . PRO A 1 33 ? 5.385 -0.573 6.566 1.00 0.00 33 PRO A O 3
ATOM 4040 N N . ALA A 1 34 ? 4.457 0.867 5.191 1.00 0.00 34 ALA A N 3
ATOM 4041 C CA . ALA A 1 34 ? 4.919 2.021 6.011 1.00 0.00 34 ALA A CA 3
ATOM 4042 C C . ALA A 1 34 ? 3.929 3.178 5.865 1.00 0.00 34 ALA A C 3
ATOM 4043 O O . ALA A 1 34 ? 3.032 3.140 5.047 1.00 0.00 34 ALA A O 3
ATOM 4050 N N . THR A 1 35 ? 4.084 4.208 6.651 1.00 0.00 35 THR A N 3
ATOM 4051 C CA . THR A 1 35 ? 3.149 5.364 6.555 1.00 0.00 35 THR A CA 3
ATOM 4052 C C . THR A 1 35 ? 3.270 6.004 5.168 1.00 0.00 35 THR A C 3
ATOM 4053 O O . THR A 1 35 ? 4.179 5.699 4.423 1.00 0.00 35 THR A O 3
ATOM 4064 N N . PRO A 1 36 ? 2.342 6.876 4.865 1.00 0.00 36 PRO A N 3
ATOM 4065 C CA . PRO A 1 36 ? 2.307 7.582 3.573 1.00 0.00 36 PRO A CA 3
ATOM 4066 C C . PRO A 1 36 ? 3.332 8.719 3.554 1.00 0.00 36 PRO A C 3
ATOM 4067 O O . PRO A 1 36 ? 3.585 9.321 2.530 1.00 0.00 36 PRO A O 3
ATOM 4078 N N . GLU A 1 37 ? 3.923 9.017 4.678 1.00 0.00 37 GLU A N 3
ATOM 4079 C CA . GLU A 1 37 ? 4.929 10.115 4.720 1.00 0.00 37 GLU A CA 3
ATOM 4080 C C . GLU A 1 37 ? 6.311 9.555 4.375 1.00 0.00 37 GLU A C 3
ATOM 4081 O O . GLU A 1 37 ? 7.198 10.275 3.959 1.00 0.00 37 GLU A O 3
ATOM 4093 N N . ASP A 1 38 ? 6.500 8.274 4.540 1.00 0.00 38 ASP A N 3
ATOM 4094 C CA . ASP A 1 38 ? 7.823 7.666 4.220 1.00 0.00 38 ASP A CA 3
ATOM 4095 C C . ASP A 1 38 ? 7.610 6.386 3.411 1.00 0.00 38 ASP A C 3
ATOM 4096 O O . ASP A 1 38 ? 8.138 5.340 3.734 1.00 0.00 38 ASP A O 3
ATOM 4105 N N . ALA A 1 39 ? 6.837 6.458 2.361 1.00 0.00 39 ALA A N 3
ATOM 4106 C CA . ALA A 1 39 ? 6.588 5.244 1.534 1.00 0.00 39 ALA A CA 3
ATOM 4107 C C . ALA A 1 39 ? 7.365 5.353 0.220 1.00 0.00 39 ALA A C 3
ATOM 4108 O O . ALA A 1 39 ? 6.981 6.072 -0.681 1.00 0.00 39 ALA A O 3
ATOM 4115 N N . ASP A 1 40 ? 8.453 4.641 0.101 1.00 0.00 40 ASP A N 3
ATOM 4116 C CA . ASP A 1 40 ? 9.249 4.703 -1.156 1.00 0.00 40 ASP A CA 3
ATOM 4117 C C . ASP A 1 40 ? 8.323 4.478 -2.353 1.00 0.00 40 ASP A C 3
ATOM 4118 O O . ASP A 1 40 ? 8.367 5.199 -3.329 1.00 0.00 40 ASP A O 3
ATOM 4127 N N . ALA A 1 41 ? 7.481 3.483 -2.283 1.00 0.00 41 ALA A N 3
ATOM 4128 C CA . ALA A 1 41 ? 6.550 3.214 -3.414 1.00 0.00 41 ALA A CA 3
ATOM 4129 C C . ALA A 1 41 ? 5.108 3.263 -2.904 1.00 0.00 41 ALA A C 3
ATOM 4130 O O . ALA A 1 41 ? 4.797 2.756 -1.845 1.00 0.00 41 ALA A O 3
ATOM 4137 N N . VAL A 1 42 ? 4.224 3.871 -3.648 1.00 0.00 42 VAL A N 3
ATOM 4138 C CA . VAL A 1 42 ? 2.806 3.952 -3.202 1.00 0.00 42 VAL A CA 3
ATOM 4139 C C . VAL A 1 42 ? 1.961 2.964 -4.009 1.00 0.00 42 VAL A C 3
ATOM 4140 O O . VAL A 1 42 ? 2.148 2.800 -5.198 1.00 0.00 42 VAL A O 3
ATOM 4153 N N . ILE A 1 43 ? 1.034 2.302 -3.372 1.00 0.00 43 ILE A N 3
ATOM 4154 C CA . ILE A 1 43 ? 0.181 1.326 -4.105 1.00 0.00 43 ILE A CA 3
ATOM 4155 C C . ILE A 1 43 ? -1.273 1.476 -3.651 1.00 0.00 43 ILE A C 3
ATOM 4156 O O . ILE A 1 43 ? -1.588 1.329 -2.487 1.00 0.00 43 ILE A O 3
ATOM 4172 N N . VAL A 1 44 ? -2.161 1.768 -4.561 1.00 0.00 44 VAL A N 3
ATOM 4173 C CA . VAL A 1 44 ? -3.591 1.928 -4.182 1.00 0.00 44 VAL A CA 3
ATOM 4174 C C . VAL A 1 44 ? -4.425 0.841 -4.862 1.00 0.00 44 VAL A C 3
ATOM 4175 O O . VAL A 1 44 ? -4.474 0.748 -6.072 1.00 0.00 44 VAL A O 3
ATOM 4188 N N . LEU A 1 45 ? -5.080 0.015 -4.092 1.00 0.00 45 LEU A N 3
ATOM 4189 C CA . LEU A 1 45 ? -5.909 -1.067 -4.695 1.00 0.00 45 LEU A CA 3
ATOM 4190 C C . LEU A 1 45 ? -7.297 -0.519 -5.034 1.00 0.00 45 LEU A C 3
ATOM 4191 O O . LEU A 1 45 ? -7.983 0.024 -4.192 1.00 0.00 45 LEU A O 3
ATOM 4207 N N . ALA A 1 46 ? -7.714 -0.657 -6.264 1.00 0.00 46 ALA A N 3
ATOM 4208 C CA . ALA A 1 46 ? -9.055 -0.142 -6.658 1.00 0.00 46 ALA A CA 3
ATOM 4209 C C . ALA A 1 46 ? -10.136 -1.139 -6.233 1.00 0.00 46 ALA A C 3
ATOM 4210 O O . ALA A 1 46 ? -11.312 -0.925 -6.454 1.00 0.00 46 ALA A O 3
ATOM 4217 N N . GLY A 1 47 ? -9.751 -2.228 -5.624 1.00 0.00 47 GLY A N 3
ATOM 4218 C CA . GLY A 1 47 ? -10.760 -3.233 -5.188 1.00 0.00 47 GLY A CA 3
ATOM 4219 C C . GLY A 1 47 ? -11.377 -2.798 -3.856 1.00 0.00 47 GLY A C 3
ATOM 4220 O O . GLY A 1 47 ? -12.262 -3.443 -3.332 1.00 0.00 47 GLY A O 3
ATOM 4224 N N . LEU A 1 48 ? -10.918 -1.705 -3.306 1.00 0.00 48 LEU A N 3
ATOM 4225 C CA . LEU A 1 48 ? -11.482 -1.233 -2.011 1.00 0.00 48 LEU A CA 3
ATOM 4226 C C . LEU A 1 48 ? -12.077 0.165 -2.194 1.00 0.00 48 LEU A C 3
ATOM 4227 O O . LEU A 1 48 ? -12.199 0.925 -1.253 1.00 0.00 48 LEU A O 3
ATOM 4243 N N . TRP A 1 49 ? -12.448 0.511 -3.396 1.00 0.00 49 TRP A N 3
ATOM 4244 C CA . TRP A 1 49 ? -13.035 1.860 -3.634 1.00 0.00 49 TRP A CA 3
ATOM 4245 C C . TRP A 1 49 ? -14.517 1.848 -3.249 1.00 0.00 49 TRP A C 3
ATOM 4246 O O . TRP A 1 49 ? -15.222 2.819 -3.438 1.00 0.00 49 TRP A O 3
ATOM 4267 N N . GLY A 1 50 ? -14.994 0.759 -2.710 1.00 0.00 50 GLY A N 3
ATOM 4268 C CA . GLY A 1 50 ? -16.430 0.693 -2.314 1.00 0.00 50 GLY A CA 3
ATOM 4269 C C . GLY A 1 50 ? -16.540 0.679 -0.789 1.00 0.00 50 GLY A C 3
ATOM 4270 O O . GLY A 1 50 ? -17.621 0.701 -0.235 1.00 0.00 50 GLY A O 3
ATOM 4274 N N . THR A 1 51 ? -15.430 0.641 -0.102 1.00 0.00 51 THR A N 3
ATOM 4275 C CA . THR A 1 51 ? -15.473 0.626 1.387 1.00 0.00 51 THR A CA 3
ATOM 4276 C C . THR A 1 51 ? -14.631 1.780 1.932 1.00 0.00 51 THR A C 3
ATOM 4277 O O . THR A 1 51 ? -14.987 2.419 2.901 1.00 0.00 51 THR A O 3
ATOM 4288 N N . ARG A 1 52 ? -13.513 2.052 1.315 1.00 0.00 52 ARG A N 3
ATOM 4289 C CA . ARG A 1 52 ? -12.647 3.164 1.797 1.00 0.00 52 ARG A CA 3
ATOM 4290 C C . ARG A 1 52 ? -12.605 4.271 0.742 1.00 0.00 52 ARG A C 3
ATOM 4291 O O . ARG A 1 52 ? -11.611 4.463 0.070 1.00 0.00 52 ARG A O 3
ATOM 4312 N N . ARG A 1 53 ? -13.674 5.003 0.592 1.00 0.00 53 ARG A N 3
ATOM 4313 C CA . ARG A 1 53 ? -13.692 6.098 -0.418 1.00 0.00 53 ARG A CA 3
ATOM 4314 C C . ARG A 1 53 ? -12.859 7.273 0.095 1.00 0.00 53 ARG A C 3
ATOM 4315 O O . ARG A 1 53 ? -11.838 7.613 -0.468 1.00 0.00 53 ARG A O 3
ATOM 4336 N N . ASP A 1 54 ? -13.285 7.896 1.159 1.00 0.00 54 ASP A N 3
ATOM 4337 C CA . ASP A 1 54 ? -12.512 9.047 1.705 1.00 0.00 54 ASP A CA 3
ATOM 4338 C C . ASP A 1 54 ? -11.108 8.575 2.089 1.00 0.00 54 ASP A C 3
ATOM 4339 O O . ASP A 1 54 ? -10.194 9.361 2.231 1.00 0.00 54 ASP A O 3
ATOM 4348 N N . GLU A 1 55 ? -10.934 7.292 2.259 1.00 0.00 55 GLU A N 3
ATOM 4349 C CA . GLU A 1 55 ? -9.592 6.763 2.634 1.00 0.00 55 GLU A CA 3
ATOM 4350 C C . GLU A 1 55 ? -8.684 6.740 1.402 1.00 0.00 55 GLU A C 3
ATOM 4351 O O . GLU A 1 55 ? -7.520 7.078 1.471 1.00 0.00 55 GLU A O 3
ATOM 4363 N N . ILE A 1 56 ? -9.206 6.337 0.275 1.00 0.00 56 ILE A N 3
ATOM 4364 C CA . ILE A 1 56 ? -8.370 6.287 -0.958 1.00 0.00 56 ILE A CA 3
ATOM 4365 C C . ILE A 1 56 ? -8.114 7.708 -1.465 1.00 0.00 56 ILE A C 3
ATOM 4366 O O . ILE A 1 56 ? -7.058 8.010 -1.983 1.00 0.00 56 ILE A O 3
ATOM 4382 N N . LEU A 1 57 ? -9.073 8.581 -1.324 1.00 0.00 57 LEU A N 3
ATOM 4383 C CA . LEU A 1 57 ? -8.882 9.980 -1.801 1.00 0.00 57 LEU A CA 3
ATOM 4384 C C . LEU A 1 57 ? -7.817 10.669 -0.947 1.00 0.00 57 LEU A C 3
ATOM 4385 O O . LEU A 1 57 ? -7.077 11.510 -1.420 1.00 0.00 57 LEU A O 3
ATOM 4401 N N . GLY A 1 58 ? -7.733 10.321 0.308 1.00 0.00 58 GLY A N 3
ATOM 4402 C CA . GLY A 1 58 ? -6.715 10.957 1.190 1.00 0.00 58 GLY A CA 3
ATOM 4403 C C . GLY A 1 58 ? -5.321 10.465 0.800 1.00 0.00 58 GLY A C 3
ATOM 4404 O O . GLY A 1 58 ? -4.393 11.238 0.673 1.00 0.00 58 GLY A O 3
ATOM 4408 N N . ALA A 1 59 ? -5.166 9.183 0.611 1.00 0.00 59 ALA A N 3
ATOM 4409 C CA . ALA A 1 59 ? -3.831 8.642 0.229 1.00 0.00 59 ALA A CA 3
ATOM 4410 C C . ALA A 1 59 ? -3.361 9.306 -1.066 1.00 0.00 59 ALA A C 3
ATOM 4411 O O . ALA A 1 59 ? -2.282 9.862 -1.133 1.00 0.00 59 ALA A O 3
ATOM 4418 N N . VAL A 1 60 ? -4.160 9.254 -2.096 1.00 0.00 60 VAL A N 3
ATOM 4419 C CA . VAL A 1 60 ? -3.756 9.883 -3.385 1.00 0.00 60 VAL A CA 3
ATOM 4420 C C . VAL A 1 60 ? -3.591 11.391 -3.186 1.00 0.00 60 VAL A C 3
ATOM 4421 O O . VAL A 1 60 ? -2.820 12.036 -3.868 1.00 0.00 60 VAL A O 3
ATOM 4434 N N . ASP A 1 61 ? -4.309 11.959 -2.256 1.00 0.00 61 ASP A N 3
ATOM 4435 C CA . ASP A 1 61 ? -4.193 13.425 -2.016 1.00 0.00 61 ASP A CA 3
ATOM 4436 C C . ASP A 1 61 ? -2.777 13.755 -1.538 1.00 0.00 61 ASP A C 3
ATOM 4437 O O . ASP A 1 61 ? -2.148 14.676 -2.018 1.00 0.00 61 ASP A O 3
ATOM 4446 N N . LEU A 1 62 ? -2.270 13.009 -0.596 1.00 0.00 62 LEU A N 3
ATOM 4447 C CA . LEU A 1 62 ? -0.896 13.280 -0.087 1.00 0.00 62 LEU A CA 3
ATOM 4448 C C . LEU A 1 62 ? 0.126 12.938 -1.173 1.00 0.00 62 LEU A C 3
ATOM 4449 O O . LEU A 1 62 ? 1.160 13.564 -1.283 1.00 0.00 62 LEU A O 3
ATOM 4465 N N . ALA A 1 63 ? -0.158 11.951 -1.978 1.00 0.00 63 ALA A N 3
ATOM 4466 C CA . ALA A 1 63 ? 0.797 11.575 -3.058 1.00 0.00 63 ALA A CA 3
ATOM 4467 C C . ALA A 1 63 ? 0.728 12.614 -4.178 1.00 0.00 63 ALA A C 3
ATOM 4468 O O . ALA A 1 63 ? 1.623 12.729 -4.990 1.00 0.00 63 ALA A O 3
ATOM 4475 N N . ARG A 1 64 ? -0.333 13.374 -4.226 1.00 0.00 64 ARG A N 3
ATOM 4476 C CA . ARG A 1 64 ? -0.462 14.407 -5.291 1.00 0.00 64 ARG A CA 3
ATOM 4477 C C . ARG A 1 64 ? 0.620 15.473 -5.100 1.00 0.00 64 ARG A C 3
ATOM 4478 O O . ARG A 1 64 ? 0.832 16.316 -5.949 1.00 0.00 64 ARG A O 3
ATOM 4499 N N . LYS A 1 65 ? 1.306 15.443 -3.990 1.00 0.00 65 LYS A N 3
ATOM 4500 C CA . LYS A 1 65 ? 2.372 16.454 -3.745 1.00 0.00 65 LYS A CA 3
ATOM 4501 C C . LYS A 1 65 ? 3.449 16.333 -4.825 1.00 0.00 65 LYS A C 3
ATOM 4502 O O . LYS A 1 65 ? 4.282 17.202 -4.986 1.00 0.00 65 LYS A O 3
ATOM 4521 N N . SER A 1 66 ? 3.440 15.259 -5.568 1.00 0.00 66 SER A N 3
ATOM 4522 C CA . SER A 1 66 ? 4.463 15.083 -6.636 1.00 0.00 66 SER A CA 3
ATOM 4523 C C . SER A 1 66 ? 5.813 14.747 -6.002 1.00 0.00 66 SER A C 3
ATOM 4524 O O . SER A 1 66 ? 6.739 15.535 -6.034 1.00 0.00 66 SER A O 3
ATOM 4532 N N . SER A 1 67 ? 5.936 13.584 -5.424 1.00 0.00 67 SER A N 3
ATOM 4533 C CA . SER A 1 67 ? 7.227 13.200 -4.790 1.00 0.00 67 SER A CA 3
ATOM 4534 C C . SER A 1 67 ? 7.354 11.676 -4.774 1.00 0.00 67 SER A C 3
ATOM 4535 O O . SER A 1 67 ? 8.417 11.129 -4.990 1.00 0.00 67 SER A O 3
ATOM 4543 N N . LYS A 1 68 ? 6.278 10.985 -4.517 1.00 0.00 68 LYS A N 3
ATOM 4544 C CA . LYS A 1 68 ? 6.338 9.496 -4.485 1.00 0.00 68 LYS A CA 3
ATOM 4545 C C . LYS A 1 68 ? 5.654 8.931 -5.733 1.00 0.00 68 LYS A C 3
ATOM 4546 O O . LYS A 1 68 ? 4.782 9.561 -6.298 1.00 0.00 68 LYS A O 3
ATOM 4565 N N . PRO A 1 69 ? 6.073 7.755 -6.125 1.00 0.00 69 PRO A N 3
ATOM 4566 C CA . PRO A 1 69 ? 5.522 7.066 -7.305 1.00 0.00 69 PRO A CA 3
ATOM 4567 C C . PRO A 1 69 ? 4.173 6.425 -6.966 1.00 0.00 69 PRO A C 3
ATOM 4568 O O . PRO A 1 69 ? 4.081 5.572 -6.106 1.00 0.00 69 PRO A O 3
ATOM 4579 N N . ILE A 1 70 ? 3.128 6.828 -7.636 1.00 0.00 70 ILE A N 3
ATOM 4580 C CA . ILE A 1 70 ? 1.789 6.240 -7.350 1.00 0.00 70 ILE A CA 3
ATOM 4581 C C . ILE A 1 70 ? 1.525 5.078 -8.310 1.00 0.00 70 ILE A C 3
ATOM 4582 O O . ILE A 1 70 ? 1.551 5.237 -9.514 1.00 0.00 70 ILE A O 3
ATOM 4598 N N . ILE A 1 71 ? 1.271 3.911 -7.786 1.00 0.00 71 ILE A N 3
ATOM 4599 C CA . ILE A 1 71 ? 1.003 2.739 -8.666 1.00 0.00 71 ILE A CA 3
ATOM 4600 C C . ILE A 1 71 ? -0.433 2.260 -8.451 1.00 0.00 71 ILE A C 3
ATOM 4601 O O . ILE A 1 71 ? -0.804 1.844 -7.371 1.00 0.00 71 ILE A O 3
ATOM 4617 N N . THR A 1 72 ? -1.246 2.314 -9.470 1.00 0.00 72 THR A N 3
ATOM 4618 C CA . THR A 1 72 ? -2.657 1.862 -9.322 1.00 0.00 72 THR A CA 3
ATOM 4619 C C . THR A 1 72 ? -2.723 0.343 -9.489 1.00 0.00 72 THR A C 3
ATOM 4620 O O . THR A 1 72 ? -1.978 -0.240 -10.251 1.00 0.00 72 THR A O 3
ATOM 4631 N N . VAL A 1 73 ? -3.608 -0.302 -8.782 1.00 0.00 73 VAL A N 3
ATOM 4632 C CA . VAL A 1 73 ? -3.718 -1.783 -8.901 1.00 0.00 73 VAL A CA 3
ATOM 4633 C C . VAL A 1 73 ? -5.127 -2.154 -9.373 1.00 0.00 73 VAL A C 3
ATOM 4634 O O . VAL A 1 73 ? -6.102 -1.933 -8.682 1.00 0.00 73 VAL A O 3
ATOM 4647 N N . ARG A 1 74 ? -5.240 -2.717 -10.546 1.00 0.00 74 ARG A N 3
ATOM 4648 C CA . ARG A 1 74 ? -6.584 -3.102 -11.059 1.00 0.00 74 ARG A CA 3
ATOM 4649 C C . ARG A 1 74 ? -7.269 -4.026 -10.046 1.00 0.00 74 ARG A C 3
ATOM 4650 O O . ARG A 1 74 ? -6.615 -4.798 -9.374 1.00 0.00 74 ARG A O 3
ATOM 4671 N N . PRO A 1 75 ? -8.570 -3.913 -9.965 1.00 0.00 75 PRO A N 3
ATOM 4672 C CA . PRO A 1 75 ? -9.382 -4.721 -9.039 1.00 0.00 75 PRO A CA 3
ATOM 4673 C C . PRO A 1 75 ? -9.588 -6.132 -9.598 1.00 0.00 75 PRO A C 3
ATOM 4674 O O . PRO A 1 75 ? -9.340 -6.394 -10.758 1.00 0.00 75 PRO A O 3
ATOM 4685 N N . TYR A 1 76 ? -10.039 -7.043 -8.780 1.00 0.00 76 TYR A N 3
ATOM 4686 C CA . TYR A 1 76 ? -10.261 -8.437 -9.261 1.00 0.00 76 TYR A CA 3
ATOM 4687 C C . TYR A 1 76 ? -11.582 -8.508 -10.028 1.00 0.00 76 TYR A C 3
ATOM 4688 O O . TYR A 1 76 ? -11.770 -9.351 -10.882 1.00 0.00 76 TYR A O 3
ATOM 4706 N N . GLY A 1 77 ? -12.502 -7.631 -9.728 1.00 0.00 77 GLY A N 3
ATOM 4707 C CA . GLY A 1 77 ? -13.813 -7.653 -10.436 1.00 0.00 77 GLY A CA 3
ATOM 4708 C C . GLY A 1 77 ? -13.733 -6.783 -11.691 1.00 0.00 77 GLY A C 3
ATOM 4709 O O . GLY A 1 77 ? -14.587 -6.843 -12.554 1.00 0.00 77 GLY A O 3
ATOM 4713 N N . LEU A 1 78 ? -12.715 -5.974 -11.804 1.00 0.00 78 LEU A N 3
ATOM 4714 C CA . LEU A 1 78 ? -12.588 -5.102 -13.006 1.00 0.00 78 LEU A CA 3
ATOM 4715 C C . LEU A 1 78 ? -13.791 -4.159 -13.079 1.00 0.00 78 LEU A C 3
ATOM 4716 O O . LEU A 1 78 ? -14.805 -4.474 -13.669 1.00 0.00 78 LEU A O 3
ATOM 4732 N N . GLU A 1 79 ? -13.690 -3.003 -12.481 1.00 0.00 79 GLU A N 3
ATOM 4733 C CA . GLU A 1 79 ? -14.831 -2.044 -12.516 1.00 0.00 79 GLU A CA 3
ATOM 4734 C C . GLU A 1 79 ? -14.472 -0.857 -13.404 1.00 0.00 79 GLU A C 3
ATOM 4735 O O . GLU A 1 79 ? -15.093 0.187 -13.353 1.00 0.00 79 GLU A O 3
ATOM 4747 N N . ASN A 1 80 ? -13.473 -1.012 -14.218 1.00 0.00 80 ASN A N 3
ATOM 4748 C CA . ASN A 1 80 ? -13.061 0.099 -15.119 1.00 0.00 80 ASN A CA 3
ATOM 4749 C C . ASN A 1 80 ? -12.752 1.345 -14.286 1.00 0.00 80 ASN A C 3
ATOM 4750 O O . ASN A 1 80 ? -13.579 2.222 -14.133 1.00 0.00 80 ASN A O 3
ATOM 4761 N N . VAL A 1 81 ? -11.567 1.431 -13.748 1.00 0.00 81 VAL A N 3
ATOM 4762 C CA . VAL A 1 81 ? -11.207 2.622 -12.927 1.00 0.00 81 VAL A CA 3
ATOM 4763 C C . VAL A 1 81 ? -11.679 3.893 -13.642 1.00 0.00 81 VAL A C 3
ATOM 4764 O O . VAL A 1 81 ? -11.691 3.951 -14.856 1.00 0.00 81 VAL A O 3
ATOM 4777 N N . PRO A 1 82 ? -12.054 4.875 -12.862 1.00 0.00 82 PRO A N 3
ATOM 4778 C CA . PRO A 1 82 ? -12.536 6.165 -13.388 1.00 0.00 82 PRO A CA 3
ATOM 4779 C C . PRO A 1 82 ? -11.357 7.025 -13.860 1.00 0.00 82 PRO A C 3
ATOM 4780 O O . PRO A 1 82 ? -10.213 6.691 -13.622 1.00 0.00 82 PRO A O 3
ATOM 4791 N N . PRO A 1 83 ? -11.678 8.107 -14.521 1.00 0.00 83 PRO A N 3
ATOM 4792 C CA . PRO A 1 83 ? -10.670 9.044 -15.049 1.00 0.00 83 PRO A CA 3
ATOM 4793 C C . PRO A 1 83 ? -10.124 9.934 -13.927 1.00 0.00 83 PRO A C 3
ATOM 4794 O O . PRO A 1 83 ? -9.317 10.812 -14.156 1.00 0.00 83 PRO A O 3
ATOM 4805 N N . GLU A 1 84 ? -10.560 9.714 -12.716 1.00 0.00 84 GLU A N 3
ATOM 4806 C CA . GLU A 1 84 ? -10.064 10.548 -11.585 1.00 0.00 84 GLU A CA 3
ATOM 4807 C C . GLU A 1 84 ? -8.725 9.996 -11.091 1.00 0.00 84 GLU A C 3
ATOM 4808 O O . GLU A 1 84 ? -7.789 10.733 -10.851 1.00 0.00 84 GLU A O 3
ATOM 4820 N N . LEU A 1 85 ? -8.625 8.704 -10.940 1.00 0.00 85 LEU A N 3
ATOM 4821 C CA . LEU A 1 85 ? -7.344 8.107 -10.465 1.00 0.00 85 LEU A CA 3
ATOM 4822 C C . LEU A 1 85 ? -6.398 7.915 -11.653 1.00 0.00 85 LEU A C 3
ATOM 4823 O O . LEU A 1 85 ? -5.255 7.537 -11.493 1.00 0.00 85 LEU A O 3
ATOM 4839 N N . GLU A 1 86 ? -6.865 8.173 -12.844 1.00 0.00 86 GLU A N 3
ATOM 4840 C CA . GLU A 1 86 ? -5.994 8.006 -14.040 1.00 0.00 86 GLU A CA 3
ATOM 4841 C C . GLU A 1 86 ? -5.186 9.285 -14.268 1.00 0.00 86 GLU A C 3
ATOM 4842 O O . GLU A 1 86 ? -4.246 9.308 -15.038 1.00 0.00 86 GLU A O 3
ATOM 4854 N N . ALA A 1 87 ? -5.544 10.350 -13.604 1.00 0.00 87 ALA A N 3
ATOM 4855 C CA . ALA A 1 87 ? -4.796 11.626 -13.785 1.00 0.00 87 ALA A CA 3
ATOM 4856 C C . ALA A 1 87 ? -3.703 11.734 -12.719 1.00 0.00 87 ALA A C 3
ATOM 4857 O O . ALA A 1 87 ? -3.063 12.756 -12.575 1.00 0.00 87 ALA A O 3
ATOM 4864 N N . VAL A 1 88 ? -3.483 10.687 -11.972 1.00 0.00 88 VAL A N 3
ATOM 4865 C CA . VAL A 1 88 ? -2.432 10.733 -10.919 1.00 0.00 88 VAL A CA 3
ATOM 4866 C C . VAL A 1 88 ? -1.782 9.354 -10.784 1.00 0.00 88 VAL A C 3
ATOM 4867 O O . VAL A 1 88 ? -1.079 9.079 -9.832 1.00 0.00 88 VAL A O 3
ATOM 4880 N N . SER A 1 89 ? -2.011 8.484 -11.730 1.00 0.00 89 SER A N 3
ATOM 4881 C CA . SER A 1 89 ? -1.406 7.125 -11.655 1.00 0.00 89 SER A CA 3
ATOM 4882 C C . SER A 1 89 ? -0.048 7.134 -12.361 1.00 0.00 89 SER A C 3
ATOM 4883 O O . SER A 1 89 ? 0.035 7.040 -13.570 1.00 0.00 89 SER A O 3
ATOM 4891 N N . SER A 1 90 ? 1.018 7.247 -11.617 1.00 0.00 90 SER A N 3
ATOM 4892 C CA . SER A 1 90 ? 2.369 7.262 -12.248 1.00 0.00 90 SER A CA 3
ATOM 4893 C C . SER A 1 90 ? 2.575 5.969 -13.039 1.00 0.00 90 SER A C 3
ATOM 4894 O O . SER A 1 90 ? 3.279 5.944 -14.030 1.00 0.00 90 SER A O 3
ATOM 4902 N N . GLU A 1 91 ? 1.968 4.898 -12.612 1.00 0.00 91 GLU A N 3
ATOM 4903 C CA . GLU A 1 91 ? 2.128 3.608 -13.341 1.00 0.00 91 GLU A CA 3
ATOM 4904 C C . GLU A 1 91 ? 0.918 2.714 -13.066 1.00 0.00 91 GLU A C 3
ATOM 4905 O O . GLU A 1 91 ? 0.555 2.476 -11.932 1.00 0.00 91 GLU A O 3
ATOM 4917 N N . VAL A 1 92 ? 0.290 2.217 -14.096 1.00 0.00 92 VAL A N 3
ATOM 4918 C CA . VAL A 1 92 ? -0.897 1.340 -13.891 1.00 0.00 92 VAL A CA 3
ATOM 4919 C C . VAL A 1 92 ? -0.467 -0.126 -13.983 1.00 0.00 92 VAL A C 3
ATOM 4920 O O . VAL A 1 92 ? 0.175 -0.536 -14.929 1.00 0.00 92 VAL A O 3
ATOM 4933 N N . VAL A 1 93 ? -0.816 -0.919 -13.008 1.00 0.00 93 VAL A N 3
ATOM 4934 C CA . VAL A 1 93 ? -0.424 -2.356 -13.045 1.00 0.00 93 VAL A CA 3
ATOM 4935 C C . VAL A 1 93 ? -1.657 -3.231 -12.821 1.00 0.00 93 VAL A C 3
ATOM 4936 O O . VAL A 1 93 ? -2.552 -2.885 -12.075 1.00 0.00 93 VAL A O 3
ATOM 4949 N N . GLY A 1 94 ? -1.705 -4.366 -13.460 1.00 0.00 94 GLY A N 3
ATOM 4950 C CA . GLY A 1 94 ? -2.873 -5.272 -13.285 1.00 0.00 94 GLY A CA 3
ATOM 4951 C C . GLY A 1 94 ? -2.428 -6.522 -12.527 1.00 0.00 94 GLY A C 3
ATOM 4952 O O . GLY A 1 94 ? -1.570 -6.466 -11.668 1.00 0.00 94 GLY A O 3
ATOM 4956 N N . TRP A 1 95 ? -3.001 -7.651 -12.837 1.00 0.00 95 TRP A N 3
ATOM 4957 C CA . TRP A 1 95 ? -2.603 -8.901 -12.134 1.00 0.00 95 TRP A CA 3
ATOM 4958 C C . TRP A 1 95 ? -1.474 -9.583 -12.910 1.00 0.00 95 TRP A C 3
ATOM 4959 O O . TRP A 1 95 ? -1.192 -10.749 -12.719 1.00 0.00 95 TRP A O 3
ATOM 4980 N N . ASN A 1 96 ? -0.822 -8.862 -13.781 1.00 0.00 96 ASN A N 3
ATOM 4981 C CA . ASN A 1 96 ? 0.291 -9.467 -14.565 1.00 0.00 96 ASN A CA 3
ATOM 4982 C C . ASN A 1 96 ? 1.433 -9.843 -13.616 1.00 0.00 96 ASN A C 3
ATOM 4983 O O . ASN A 1 96 ? 1.584 -9.248 -12.567 1.00 0.00 96 ASN A O 3
ATOM 4994 N N . PRO A 1 97 ? 2.199 -10.825 -14.012 1.00 0.00 97 PRO A N 3
ATOM 4995 C CA . PRO A 1 97 ? 3.338 -11.319 -13.216 1.00 0.00 97 PRO A CA 3
ATOM 4996 C C . PRO A 1 97 ? 4.562 -10.408 -13.381 1.00 0.00 97 PRO A C 3
ATOM 4997 O O . PRO A 1 97 ? 5.102 -9.899 -12.419 1.00 0.00 97 PRO A O 3
ATOM 5008 N N . HIS A 1 98 ? 5.012 -10.215 -14.592 1.00 0.00 98 HIS A N 3
ATOM 5009 C CA . HIS A 1 98 ? 6.212 -9.356 -14.819 1.00 0.00 98 HIS A CA 3
ATOM 5010 C C . HIS A 1 98 ? 5.834 -7.875 -14.712 1.00 0.00 98 HIS A C 3
ATOM 5011 O O . HIS A 1 98 ? 6.679 -7.027 -14.506 1.00 0.00 98 HIS A O 3
ATOM 5025 N N . CYS A 1 99 ? 4.580 -7.553 -14.859 1.00 0.00 99 CYS A N 3
ATOM 5026 C CA . CYS A 1 99 ? 4.168 -6.122 -14.775 1.00 0.00 99 CYS A CA 3
ATOM 5027 C C . CYS A 1 99 ? 4.271 -5.634 -13.327 1.00 0.00 99 CYS A C 3
ATOM 5028 O O . CYS A 1 99 ? 4.212 -4.451 -13.057 1.00 0.00 99 CYS A O 3
ATOM 5036 N N . ILE A 1 100 ? 4.424 -6.532 -12.394 1.00 0.00 100 ILE A N 3
ATOM 5037 C CA . ILE A 1 100 ? 4.528 -6.111 -10.967 1.00 0.00 100 ILE A CA 3
ATOM 5038 C C . ILE A 1 100 ? 5.919 -5.525 -10.703 1.00 0.00 100 ILE A C 3
ATOM 5039 O O . ILE A 1 100 ? 6.070 -4.570 -9.967 1.00 0.00 100 ILE A O 3
ATOM 5055 N N . ARG A 1 101 ? 6.935 -6.092 -11.291 1.00 0.00 101 ARG A N 3
ATOM 5056 C CA . ARG A 1 101 ? 8.313 -5.571 -11.067 1.00 0.00 101 ARG A CA 3
ATOM 5057 C C . ARG A 1 101 ? 8.527 -4.297 -11.889 1.00 0.00 101 ARG A C 3
ATOM 5058 O O . ARG A 1 101 ? 9.267 -3.415 -11.501 1.00 0.00 101 ARG A O 3
ATOM 5079 N N . ASP A 1 102 ? 7.892 -4.196 -13.025 1.00 0.00 102 ASP A N 3
ATOM 5080 C CA . ASP A 1 102 ? 8.068 -2.980 -13.873 1.00 0.00 102 ASP A CA 3
ATOM 5081 C C . ASP A 1 102 ? 7.665 -1.733 -13.082 1.00 0.00 102 ASP A C 3
ATOM 5082 O O . ASP A 1 102 ? 8.142 -0.645 -13.337 1.00 0.00 102 ASP A O 3
ATOM 5091 N N . ALA A 1 103 ? 6.787 -1.879 -12.129 1.00 0.00 103 ALA A N 3
ATOM 5092 C CA . ALA A 1 103 ? 6.351 -0.698 -11.332 1.00 0.00 103 ALA A CA 3
ATOM 5093 C C . ALA A 1 103 ? 7.523 -0.174 -10.499 1.00 0.00 103 ALA A C 3
ATOM 5094 O O . ALA A 1 103 ? 8.025 0.908 -10.730 1.00 0.00 103 ALA A O 3
ATOM 5101 N N . LEU A 1 104 ? 7.959 -0.928 -9.528 1.00 0.00 104 LEU A N 3
ATOM 5102 C CA . LEU A 1 104 ? 9.093 -0.470 -8.677 1.00 0.00 104 LEU A CA 3
ATOM 5103 C C . LEU A 1 104 ? 10.281 -0.078 -9.558 1.00 0.00 104 LEU A C 3
ATOM 5104 O O . LEU A 1 104 ? 11.013 0.842 -9.253 1.00 0.00 104 LEU A O 3
ATOM 5120 N N . GLU A 1 105 ? 10.481 -0.767 -10.648 1.00 0.00 105 GLU A N 3
ATOM 5121 C CA . GLU A 1 105 ? 11.624 -0.429 -11.541 1.00 0.00 105 GLU A CA 3
ATOM 5122 C C . GLU A 1 105 ? 11.520 1.034 -11.977 1.00 0.00 105 GLU A C 3
ATOM 5123 O O . GLU A 1 105 ? 12.377 1.842 -11.684 1.00 0.00 105 GLU A O 3
ATOM 5135 N N . ASP A 1 106 ? 10.475 1.379 -12.678 1.00 0.00 106 ASP A N 3
ATOM 5136 C CA . ASP A 1 106 ? 10.318 2.788 -13.134 1.00 0.00 106 ASP A CA 3
ATOM 5137 C C . ASP A 1 106 ? 10.447 3.733 -11.936 1.00 0.00 106 ASP A C 3
ATOM 5138 O O . ASP A 1 106 ? 10.726 4.906 -12.087 1.00 0.00 106 ASP A O 3
ATOM 5147 N N . ALA A 1 107 ? 10.245 3.232 -10.748 1.00 0.00 107 ALA A N 3
ATOM 5148 C CA . ALA A 1 107 ? 10.355 4.105 -9.544 1.00 0.00 107 ALA A CA 3
ATOM 5149 C C . ALA A 1 107 ? 11.831 4.341 -9.214 1.00 0.00 107 ALA A C 3
ATOM 5150 O O . ALA A 1 107 ? 12.227 5.430 -8.849 1.00 0.00 107 ALA A O 3
ATOM 5157 N N . LEU A 1 108 ? 12.648 3.331 -9.339 1.00 0.00 108 LEU A N 3
ATOM 5158 C CA . LEU A 1 108 ? 14.096 3.500 -9.029 1.00 0.00 108 LEU A CA 3
ATOM 5159 C C . LEU A 1 108 ? 14.666 4.664 -9.844 1.00 0.00 108 LEU A C 3
ATOM 5160 O O . LEU A 1 108 ? 15.330 5.535 -9.318 1.00 0.00 108 LEU A O 3
ATOM 5176 N N . ASP A 1 109 ? 14.416 4.685 -11.125 1.00 0.00 109 ASP A N 3
ATOM 5177 C CA . ASP A 1 109 ? 14.949 5.793 -11.967 1.00 0.00 109 ASP A CA 3
ATOM 5178 C C . ASP A 1 109 ? 13.840 6.326 -12.876 1.00 0.00 109 ASP A C 3
ATOM 5179 O O . ASP A 1 109 ? 13.872 6.149 -14.078 1.00 0.00 109 ASP A O 3
ATOM 5188 N N . VAL A 1 110 ? 12.859 6.977 -12.314 1.00 0.00 110 VAL A N 3
ATOM 5189 C CA . VAL A 1 110 ? 11.750 7.520 -13.148 1.00 0.00 110 VAL A CA 3
ATOM 5190 C C . VAL A 1 110 ? 12.273 8.686 -13.991 1.00 0.00 110 VAL A C 3
ATOM 5191 O O . VAL A 1 110 ? 12.761 9.671 -13.471 1.00 0.00 110 VAL A O 3
ATOM 5204 N N . ILE A 1 111 ? 12.176 8.583 -15.289 1.00 0.00 111 ILE A N 3
ATOM 5205 C CA . ILE A 1 111 ? 12.669 9.687 -16.162 1.00 0.00 111 ILE A CA 3
ATOM 5206 C C . ILE A 1 111 ? 12.152 11.026 -15.631 1.00 0.00 111 ILE A C 3
ATOM 5207 O O . ILE A 1 111 ? 12.735 12.041 -15.975 1.00 0.00 111 ILE A O 3
ATOM 5224 N N . VAL A 1 1 ? 24.745 -5.637 2.757 1.00 0.00 1 VAL A N 4
ATOM 5225 C CA . VAL A 1 1 ? 24.029 -4.417 2.288 1.00 0.00 1 VAL A CA 4
ATOM 5226 C C . VAL A 1 1 ? 22.519 -4.645 2.378 1.00 0.00 1 VAL A C 4
ATOM 5227 O O . VAL A 1 1 ? 22.063 -5.645 2.897 1.00 0.00 1 VAL A O 4
ATOM 5242 N N . THR A 1 2 ? 21.739 -3.726 1.879 1.00 0.00 2 THR A N 4
ATOM 5243 C CA . THR A 1 2 ? 20.259 -3.891 1.937 1.00 0.00 2 THR A CA 4
ATOM 5244 C C . THR A 1 2 ? 19.763 -4.495 0.623 1.00 0.00 2 THR A C 4
ATOM 5245 O O . THR A 1 2 ? 20.488 -4.570 -0.350 1.00 0.00 2 THR A O 4
ATOM 5256 N N . ALA A 1 3 ? 18.534 -4.929 0.584 1.00 0.00 3 ALA A N 4
ATOM 5257 C CA . ALA A 1 3 ? 17.996 -5.529 -0.669 1.00 0.00 3 ALA A CA 4
ATOM 5258 C C . ALA A 1 3 ? 16.470 -5.618 -0.583 1.00 0.00 3 ALA A C 4
ATOM 5259 O O . ALA A 1 3 ? 15.898 -6.689 -0.625 1.00 0.00 3 ALA A O 4
ATOM 5266 N N . GLU A 1 4 ? 15.808 -4.500 -0.464 1.00 0.00 4 GLU A N 4
ATOM 5267 C CA . GLU A 1 4 ? 14.320 -4.523 -0.377 1.00 0.00 4 GLU A CA 4
ATOM 5268 C C . GLU A 1 4 ? 13.768 -3.137 -0.720 1.00 0.00 4 GLU A C 4
ATOM 5269 O O . GLU A 1 4 ? 14.493 -2.258 -1.142 1.00 0.00 4 GLU A O 4
ATOM 5281 N N . ILE A 1 5 ? 12.491 -2.934 -0.546 1.00 0.00 5 ILE A N 4
ATOM 5282 C CA . ILE A 1 5 ? 11.897 -1.605 -0.866 1.00 0.00 5 ILE A CA 4
ATOM 5283 C C . ILE A 1 5 ? 10.768 -1.297 0.120 1.00 0.00 5 ILE A C 4
ATOM 5284 O O . ILE A 1 5 ? 10.024 -2.170 0.518 1.00 0.00 5 ILE A O 4
ATOM 5300 N N . ARG A 1 6 ? 10.632 -0.060 0.511 1.00 0.00 6 ARG A N 4
ATOM 5301 C CA . ARG A 1 6 ? 9.547 0.303 1.465 1.00 0.00 6 ARG A CA 4
ATOM 5302 C C . ARG A 1 6 ? 8.255 0.560 0.685 1.00 0.00 6 ARG A C 4
ATOM 5303 O O . ARG A 1 6 ? 8.104 1.573 0.032 1.00 0.00 6 ARG A O 4
ATOM 5324 N N . LEU A 1 7 ? 7.323 -0.351 0.742 1.00 0.00 7 LEU A N 4
ATOM 5325 C CA . LEU A 1 7 ? 6.047 -0.154 -0.001 1.00 0.00 7 LEU A CA 4
ATOM 5326 C C . LEU A 1 7 ? 4.931 0.215 0.980 1.00 0.00 7 LEU A C 4
ATOM 5327 O O . LEU A 1 7 ? 5.084 0.108 2.181 1.00 0.00 7 LEU A O 4
ATOM 5343 N N . TYR A 1 8 ? 3.808 0.645 0.473 1.00 0.00 8 TYR A N 4
ATOM 5344 C CA . TYR A 1 8 ? 2.675 1.017 1.367 1.00 0.00 8 TYR A CA 4
ATOM 5345 C C . TYR A 1 8 ? 1.356 0.824 0.616 1.00 0.00 8 TYR A C 4
ATOM 5346 O O . TYR A 1 8 ? 1.019 1.584 -0.269 1.00 0.00 8 TYR A O 4
ATOM 5364 N N . ILE A 1 9 ? 0.611 -0.191 0.956 1.00 0.00 9 ILE A N 4
ATOM 5365 C CA . ILE A 1 9 ? -0.681 -0.435 0.256 1.00 0.00 9 ILE A CA 4
ATOM 5366 C C . ILE A 1 9 ? -1.843 0.029 1.138 1.00 0.00 9 ILE A C 4
ATOM 5367 O O . ILE A 1 9 ? -1.877 -0.232 2.324 1.00 0.00 9 ILE A O 4
ATOM 5383 N N . THR A 1 10 ? -2.797 0.711 0.567 1.00 0.00 10 THR A N 4
ATOM 5384 C CA . THR A 1 10 ? -3.957 1.185 1.372 1.00 0.00 10 THR A CA 4
ATOM 5385 C C . THR A 1 10 ? -4.546 0.005 2.147 1.00 0.00 10 THR A C 4
ATOM 5386 O O . THR A 1 10 ? -4.706 -1.078 1.619 1.00 0.00 10 THR A O 4
ATOM 5397 N N . GLU A 1 11 ? -4.869 0.202 3.395 1.00 0.00 11 GLU A N 4
ATOM 5398 C CA . GLU A 1 11 ? -5.443 -0.913 4.198 1.00 0.00 11 GLU A CA 4
ATOM 5399 C C . GLU A 1 11 ? -6.728 -1.413 3.533 1.00 0.00 11 GLU A C 4
ATOM 5400 O O . GLU A 1 11 ? -7.593 -0.640 3.171 1.00 0.00 11 GLU A O 4
ATOM 5412 N N . GLY A 1 12 ? -6.857 -2.701 3.372 1.00 0.00 12 GLY A N 4
ATOM 5413 C CA . GLY A 1 12 ? -8.085 -3.251 2.732 1.00 0.00 12 GLY A CA 4
ATOM 5414 C C . GLY A 1 12 ? -8.779 -4.210 3.699 1.00 0.00 12 GLY A C 4
ATOM 5415 O O . GLY A 1 12 ? -8.143 -4.894 4.476 1.00 0.00 12 GLY A O 4
ATOM 5419 N N . GLU A 1 13 ? -10.081 -4.265 3.657 1.00 0.00 13 GLU A N 4
ATOM 5420 C CA . GLU A 1 13 ? -10.818 -5.179 4.573 1.00 0.00 13 GLU A CA 4
ATOM 5421 C C . GLU A 1 13 ? -11.526 -6.258 3.751 1.00 0.00 13 GLU A C 4
ATOM 5422 O O . GLU A 1 13 ? -12.424 -6.924 4.224 1.00 0.00 13 GLU A O 4
ATOM 5434 N N . VAL A 1 14 ? -11.126 -6.433 2.521 1.00 0.00 14 VAL A N 4
ATOM 5435 C CA . VAL A 1 14 ? -11.773 -7.467 1.666 1.00 0.00 14 VAL A CA 4
ATOM 5436 C C . VAL A 1 14 ? -10.839 -8.670 1.524 1.00 0.00 14 VAL A C 4
ATOM 5437 O O . VAL A 1 14 ? -9.800 -8.738 2.149 1.00 0.00 14 VAL A O 4
ATOM 5450 N N . GLU A 1 15 ? -11.200 -9.619 0.705 1.00 0.00 15 GLU A N 4
ATOM 5451 C CA . GLU A 1 15 ? -10.331 -10.816 0.523 1.00 0.00 15 GLU A CA 4
ATOM 5452 C C . GLU A 1 15 ? -9.366 -10.571 -0.638 1.00 0.00 15 GLU A C 4
ATOM 5453 O O . GLU A 1 15 ? -8.430 -11.317 -0.850 1.00 0.00 15 GLU A O 4
ATOM 5465 N N . ASP A 1 16 ? -9.586 -9.531 -1.394 1.00 0.00 16 ASP A N 4
ATOM 5466 C CA . ASP A 1 16 ? -8.682 -9.239 -2.541 1.00 0.00 16 ASP A CA 4
ATOM 5467 C C . ASP A 1 16 ? -7.345 -8.712 -2.017 1.00 0.00 16 ASP A C 4
ATOM 5468 O O . ASP A 1 16 ? -6.305 -8.941 -2.602 1.00 0.00 16 ASP A O 4
ATOM 5477 N N . TYR A 1 17 ? -7.361 -8.009 -0.918 1.00 0.00 17 TYR A N 4
ATOM 5478 C CA . TYR A 1 17 ? -6.088 -7.470 -0.361 1.00 0.00 17 TYR A CA 4
ATOM 5479 C C . TYR A 1 17 ? -5.257 -8.620 0.212 1.00 0.00 17 TYR A C 4
ATOM 5480 O O . TYR A 1 17 ? -4.043 -8.575 0.227 1.00 0.00 17 TYR A O 4
ATOM 5498 N N . ARG A 1 18 ? -5.901 -9.653 0.682 1.00 0.00 18 ARG A N 4
ATOM 5499 C CA . ARG A 1 18 ? -5.147 -10.804 1.252 1.00 0.00 18 ARG A CA 4
ATOM 5500 C C . ARG A 1 18 ? -4.535 -11.622 0.112 1.00 0.00 18 ARG A C 4
ATOM 5501 O O . ARG A 1 18 ? -3.370 -11.963 0.136 1.00 0.00 18 ARG A O 4
ATOM 5522 N N . VAL A 1 19 ? -5.312 -11.937 -0.888 1.00 0.00 19 VAL A N 4
ATOM 5523 C CA . VAL A 1 19 ? -4.773 -12.729 -2.029 1.00 0.00 19 VAL A CA 4
ATOM 5524 C C . VAL A 1 19 ? -3.647 -11.944 -2.705 1.00 0.00 19 VAL A C 4
ATOM 5525 O O . VAL A 1 19 ? -2.635 -12.496 -3.088 1.00 0.00 19 VAL A O 4
ATOM 5538 N N . PHE A 1 20 ? -3.815 -10.658 -2.855 1.00 0.00 20 PHE A N 4
ATOM 5539 C CA . PHE A 1 20 ? -2.755 -9.838 -3.507 1.00 0.00 20 PHE A CA 4
ATOM 5540 C C . PHE A 1 20 ? -1.493 -9.860 -2.642 1.00 0.00 20 PHE A C 4
ATOM 5541 O O . PHE A 1 20 ? -0.433 -10.256 -3.084 1.00 0.00 20 PHE A O 4
ATOM 5558 N N . LEU A 1 21 ? -1.597 -9.436 -1.413 1.00 0.00 21 LEU A N 4
ATOM 5559 C CA . LEU A 1 21 ? -0.404 -9.432 -0.521 1.00 0.00 21 LEU A CA 4
ATOM 5560 C C . LEU A 1 21 ? 0.187 -10.841 -0.456 1.00 0.00 21 LEU A C 4
ATOM 5561 O O . LEU A 1 21 ? 1.347 -11.025 -0.149 1.00 0.00 21 LEU A O 4
ATOM 5577 N N . GLU A 1 22 ? -0.603 -11.840 -0.745 1.00 0.00 22 GLU A N 4
ATOM 5578 C CA . GLU A 1 22 ? -0.086 -13.235 -0.701 1.00 0.00 22 GLU A CA 4
ATOM 5579 C C . GLU A 1 22 ? 0.886 -13.453 -1.863 1.00 0.00 22 GLU A C 4
ATOM 5580 O O . GLU A 1 22 ? 2.019 -13.847 -1.671 1.00 0.00 22 GLU A O 4
ATOM 5592 N N . ARG A 1 23 ? 0.449 -13.198 -3.066 1.00 0.00 23 ARG A N 4
ATOM 5593 C CA . ARG A 1 23 ? 1.346 -13.391 -4.240 1.00 0.00 23 ARG A CA 4
ATOM 5594 C C . ARG A 1 23 ? 2.601 -12.533 -4.070 1.00 0.00 23 ARG A C 4
ATOM 5595 O O . ARG A 1 23 ? 3.677 -12.899 -4.503 1.00 0.00 23 ARG A O 4
ATOM 5616 N N . LEU A 1 24 ? 2.474 -11.396 -3.446 1.00 0.00 24 LEU A N 4
ATOM 5617 C CA . LEU A 1 24 ? 3.660 -10.516 -3.250 1.00 0.00 24 LEU A CA 4
ATOM 5618 C C . LEU A 1 24 ? 4.762 -11.294 -2.527 1.00 0.00 24 LEU A C 4
ATOM 5619 O O . LEU A 1 24 ? 5.859 -11.442 -3.025 1.00 0.00 24 LEU A O 4
ATOM 5635 N N . GLU A 1 25 ? 4.478 -11.791 -1.354 1.00 0.00 25 GLU A N 4
ATOM 5636 C CA . GLU A 1 25 ? 5.511 -12.555 -0.600 1.00 0.00 25 GLU A CA 4
ATOM 5637 C C . GLU A 1 25 ? 5.760 -13.900 -1.287 1.00 0.00 25 GLU A C 4
ATOM 5638 O O . GLU A 1 25 ? 6.773 -14.538 -1.074 1.00 0.00 25 GLU A O 4
ATOM 5650 N N . GLN A 1 26 ? 4.847 -14.337 -2.109 1.00 0.00 26 GLN A N 4
ATOM 5651 C CA . GLN A 1 26 ? 5.037 -15.641 -2.806 1.00 0.00 26 GLN A CA 4
ATOM 5652 C C . GLN A 1 26 ? 6.300 -15.576 -3.668 1.00 0.00 26 GLN A C 4
ATOM 5653 O O . GLN A 1 26 ? 7.075 -16.510 -3.720 1.00 0.00 26 GLN A O 4
ATOM 5667 N N . SER A 1 27 ? 6.514 -14.480 -4.343 1.00 0.00 27 SER A N 4
ATOM 5668 C CA . SER A 1 27 ? 7.727 -14.360 -5.199 1.00 0.00 27 SER A CA 4
ATOM 5669 C C . SER A 1 27 ? 7.671 -13.048 -5.984 1.00 0.00 27 SER A C 4
ATOM 5670 O O . SER A 1 27 ? 7.367 -13.028 -7.159 1.00 0.00 27 SER A O 4
ATOM 5678 N N . GLY A 1 28 ? 7.965 -11.950 -5.341 1.00 0.00 28 GLY A N 4
ATOM 5679 C CA . GLY A 1 28 ? 7.932 -10.637 -6.046 1.00 0.00 28 GLY A CA 4
ATOM 5680 C C . GLY A 1 28 ? 8.873 -9.662 -5.338 1.00 0.00 28 GLY A C 4
ATOM 5681 O O . GLY A 1 28 ? 8.466 -8.613 -4.879 1.00 0.00 28 GLY A O 4
ATOM 5685 N N . LEU A 1 29 ? 10.128 -10.004 -5.239 1.00 0.00 29 LEU A N 4
ATOM 5686 C CA . LEU A 1 29 ? 11.096 -9.101 -4.556 1.00 0.00 29 LEU A CA 4
ATOM 5687 C C . LEU A 1 29 ? 10.676 -8.921 -3.096 1.00 0.00 29 LEU A C 4
ATOM 5688 O O . LEU A 1 29 ? 9.547 -9.182 -2.729 1.00 0.00 29 LEU A O 4
ATOM 5704 N N . GLU A 1 30 ? 11.574 -8.481 -2.259 1.00 0.00 30 GLU A N 4
ATOM 5705 C CA . GLU A 1 30 ? 11.224 -8.291 -0.824 1.00 0.00 30 GLU A CA 4
ATOM 5706 C C . GLU A 1 30 ? 10.812 -6.836 -0.585 1.00 0.00 30 GLU A C 4
ATOM 5707 O O . GLU A 1 30 ? 11.294 -5.929 -1.233 1.00 0.00 30 GLU A O 4
ATOM 5719 N N . TRP A 1 31 ? 9.922 -6.609 0.341 1.00 0.00 31 TRP A N 4
ATOM 5720 C CA . TRP A 1 31 ? 9.477 -5.216 0.624 1.00 0.00 31 TRP A CA 4
ATOM 5721 C C . TRP A 1 31 ? 9.089 -5.093 2.099 1.00 0.00 31 TRP A C 4
ATOM 5722 O O . TRP A 1 31 ? 9.067 -6.064 2.829 1.00 0.00 31 TRP A O 4
ATOM 5743 N N . ARG A 1 32 ? 8.785 -3.906 2.541 1.00 0.00 32 ARG A N 4
ATOM 5744 C CA . ARG A 1 32 ? 8.400 -3.717 3.968 1.00 0.00 32 ARG A CA 4
ATOM 5745 C C . ARG A 1 32 ? 7.298 -2.656 4.064 1.00 0.00 32 ARG A C 4
ATOM 5746 O O . ARG A 1 32 ? 7.261 -1.731 3.277 1.00 0.00 32 ARG A O 4
ATOM 5767 N N . PRO A 1 33 ? 6.433 -2.822 5.032 1.00 0.00 33 PRO A N 4
ATOM 5768 C CA . PRO A 1 33 ? 5.314 -1.893 5.266 1.00 0.00 33 PRO A CA 4
ATOM 5769 C C . PRO A 1 33 ? 5.812 -0.625 5.964 1.00 0.00 33 PRO A C 4
ATOM 5770 O O . PRO A 1 33 ? 6.076 -0.620 7.150 1.00 0.00 33 PRO A O 4
ATOM 5781 N N . ALA A 1 34 ? 5.943 0.452 5.237 1.00 0.00 34 ALA A N 4
ATOM 5782 C CA . ALA A 1 34 ? 6.425 1.716 5.861 1.00 0.00 34 ALA A CA 4
ATOM 5783 C C . ALA A 1 34 ? 5.236 2.640 6.132 1.00 0.00 34 ALA A C 4
ATOM 5784 O O . ALA A 1 34 ? 4.093 2.244 6.026 1.00 0.00 34 ALA A O 4
ATOM 5791 N N . THR A 1 35 ? 5.497 3.870 6.484 1.00 0.00 35 THR A N 4
ATOM 5792 C CA . THR A 1 35 ? 4.383 4.817 6.765 1.00 0.00 35 THR A CA 4
ATOM 5793 C C . THR A 1 35 ? 3.870 5.412 5.450 1.00 0.00 35 THR A C 4
ATOM 5794 O O . THR A 1 35 ? 4.494 5.262 4.418 1.00 0.00 35 THR A O 4
ATOM 5805 N N . PRO A 1 36 ? 2.742 6.071 5.530 1.00 0.00 36 PRO A N 4
ATOM 5806 C CA . PRO A 1 36 ? 2.109 6.707 4.361 1.00 0.00 36 PRO A CA 4
ATOM 5807 C C . PRO A 1 36 ? 2.818 8.022 4.021 1.00 0.00 36 PRO A C 4
ATOM 5808 O O . PRO A 1 36 ? 2.555 8.633 3.004 1.00 0.00 36 PRO A O 4
ATOM 5819 N N . GLU A 1 37 ? 3.713 8.460 4.864 1.00 0.00 37 GLU A N 4
ATOM 5820 C CA . GLU A 1 37 ? 4.435 9.734 4.587 1.00 0.00 37 GLU A CA 4
ATOM 5821 C C . GLU A 1 37 ? 5.872 9.424 4.157 1.00 0.00 37 GLU A C 4
ATOM 5822 O O . GLU A 1 37 ? 6.613 10.300 3.760 1.00 0.00 37 GLU A O 4
ATOM 5834 N N . ASP A 1 38 ? 6.271 8.183 4.234 1.00 0.00 38 ASP A N 4
ATOM 5835 C CA . ASP A 1 38 ? 7.659 7.823 3.829 1.00 0.00 38 ASP A CA 4
ATOM 5836 C C . ASP A 1 38 ? 7.669 6.415 3.231 1.00 0.00 38 ASP A C 4
ATOM 5837 O O . ASP A 1 38 ? 8.417 5.554 3.652 1.00 0.00 38 ASP A O 4
ATOM 5846 N N . ALA A 1 39 ? 6.847 6.172 2.247 1.00 0.00 39 ALA A N 4
ATOM 5847 C CA . ALA A 1 39 ? 6.813 4.821 1.620 1.00 0.00 39 ALA A CA 4
ATOM 5848 C C . ALA A 1 39 ? 7.505 4.876 0.257 1.00 0.00 39 ALA A C 4
ATOM 5849 O O . ALA A 1 39 ? 7.152 5.665 -0.598 1.00 0.00 39 ALA A O 4
ATOM 5856 N N . ASP A 1 40 ? 8.490 4.047 0.047 1.00 0.00 40 ASP A N 4
ATOM 5857 C CA . ASP A 1 40 ? 9.204 4.056 -1.260 1.00 0.00 40 ASP A CA 4
ATOM 5858 C C . ASP A 1 40 ? 8.190 3.945 -2.400 1.00 0.00 40 ASP A C 4
ATOM 5859 O O . ASP A 1 40 ? 8.407 4.446 -3.485 1.00 0.00 40 ASP A O 4
ATOM 5868 N N . ALA A 1 41 ? 7.084 3.292 -2.167 1.00 0.00 41 ALA A N 4
ATOM 5869 C CA . ALA A 1 41 ? 6.064 3.151 -3.245 1.00 0.00 41 ALA A CA 4
ATOM 5870 C C . ALA A 1 41 ? 4.663 3.113 -2.628 1.00 0.00 41 ALA A C 4
ATOM 5871 O O . ALA A 1 41 ? 4.366 2.291 -1.784 1.00 0.00 41 ALA A O 4
ATOM 5878 N N . VAL A 1 42 ? 3.798 3.993 -3.052 1.00 0.00 42 VAL A N 4
ATOM 5879 C CA . VAL A 1 42 ? 2.413 4.005 -2.501 1.00 0.00 42 VAL A CA 4
ATOM 5880 C C . VAL A 1 42 ? 1.490 3.244 -3.455 1.00 0.00 42 VAL A C 4
ATOM 5881 O O . VAL A 1 42 ? 1.023 3.780 -4.439 1.00 0.00 42 VAL A O 4
ATOM 5894 N N . ILE A 1 43 ? 1.235 1.995 -3.178 1.00 0.00 43 ILE A N 4
ATOM 5895 C CA . ILE A 1 43 ? 0.353 1.200 -4.078 1.00 0.00 43 ILE A CA 4
ATOM 5896 C C . ILE A 1 43 ? -1.095 1.274 -3.591 1.00 0.00 43 ILE A C 4
ATOM 5897 O O . ILE A 1 43 ? -1.458 0.679 -2.595 1.00 0.00 43 ILE A O 4
ATOM 5913 N N . VAL A 1 44 ? -1.926 1.999 -4.289 1.00 0.00 44 VAL A N 4
ATOM 5914 C CA . VAL A 1 44 ? -3.353 2.114 -3.875 1.00 0.00 44 VAL A CA 4
ATOM 5915 C C . VAL A 1 44 ? -4.161 0.974 -4.501 1.00 0.00 44 VAL A C 4
ATOM 5916 O O . VAL A 1 44 ? -4.044 0.691 -5.676 1.00 0.00 44 VAL A O 4
ATOM 5929 N N . LEU A 1 45 ? -4.982 0.320 -3.726 1.00 0.00 45 LEU A N 4
ATOM 5930 C CA . LEU A 1 45 ? -5.798 -0.798 -4.279 1.00 0.00 45 LEU A CA 4
ATOM 5931 C C . LEU A 1 45 ? -7.100 -0.241 -4.856 1.00 0.00 45 LEU A C 4
ATOM 5932 O O . LEU A 1 45 ? -7.886 0.371 -4.160 1.00 0.00 45 LEU A O 4
ATOM 5948 N N . ALA A 1 46 ? -7.337 -0.449 -6.122 1.00 0.00 46 ALA A N 4
ATOM 5949 C CA . ALA A 1 46 ? -8.590 0.069 -6.740 1.00 0.00 46 ALA A CA 4
ATOM 5950 C C . ALA A 1 46 ? -9.786 -0.726 -6.211 1.00 0.00 46 ALA A C 4
ATOM 5951 O O . ALA A 1 46 ? -10.922 -0.320 -6.349 1.00 0.00 46 ALA A O 4
ATOM 5958 N N . GLY A 1 47 ? -9.540 -1.857 -5.609 1.00 0.00 47 GLY A N 4
ATOM 5959 C CA . GLY A 1 47 ? -10.664 -2.678 -5.075 1.00 0.00 47 GLY A CA 4
ATOM 5960 C C . GLY A 1 47 ? -11.340 -1.935 -3.921 1.00 0.00 47 GLY A C 4
ATOM 5961 O O . GLY A 1 47 ? -12.484 -2.185 -3.595 1.00 0.00 47 GLY A O 4
ATOM 5965 N N . LEU A 1 48 ? -10.643 -1.026 -3.297 1.00 0.00 48 LEU A N 4
ATOM 5966 C CA . LEU A 1 48 ? -11.248 -0.271 -2.163 1.00 0.00 48 LEU A CA 4
ATOM 5967 C C . LEU A 1 48 ? -11.951 0.980 -2.698 1.00 0.00 48 LEU A C 4
ATOM 5968 O O . LEU A 1 48 ? -12.303 1.873 -1.952 1.00 0.00 48 LEU A O 4
ATOM 5984 N N . TRP A 1 49 ? -12.158 1.050 -3.985 1.00 0.00 49 TRP A N 4
ATOM 5985 C CA . TRP A 1 49 ? -12.837 2.241 -4.568 1.00 0.00 49 TRP A CA 4
ATOM 5986 C C . TRP A 1 49 ? -14.326 2.208 -4.216 1.00 0.00 49 TRP A C 4
ATOM 5987 O O . TRP A 1 49 ? -14.965 3.232 -4.081 1.00 0.00 49 TRP A O 4
ATOM 6008 N N . GLY A 1 50 ? -14.885 1.038 -4.069 1.00 0.00 50 GLY A N 4
ATOM 6009 C CA . GLY A 1 50 ? -16.333 0.942 -3.729 1.00 0.00 50 GLY A CA 4
ATOM 6010 C C . GLY A 1 50 ? -16.493 0.638 -2.239 1.00 0.00 50 GLY A C 4
ATOM 6011 O O . GLY A 1 50 ? -17.470 0.050 -1.818 1.00 0.00 50 GLY A O 4
ATOM 6015 N N . THR A 1 51 ? -15.545 1.034 -1.436 1.00 0.00 51 THR A N 4
ATOM 6016 C CA . THR A 1 51 ? -15.649 0.767 0.027 1.00 0.00 51 THR A CA 4
ATOM 6017 C C . THR A 1 51 ? -15.259 2.025 0.803 1.00 0.00 51 THR A C 4
ATOM 6018 O O . THR A 1 51 ? -15.852 2.353 1.811 1.00 0.00 51 THR A O 4
ATOM 6029 N N . ARG A 1 52 ? -14.264 2.730 0.342 1.00 0.00 52 ARG A N 4
ATOM 6030 C CA . ARG A 1 52 ? -13.833 3.967 1.054 1.00 0.00 52 ARG A CA 4
ATOM 6031 C C . ARG A 1 52 ? -13.453 5.035 0.027 1.00 0.00 52 ARG A C 4
ATOM 6032 O O . ARG A 1 52 ? -12.295 5.352 -0.152 1.00 0.00 52 ARG A O 4
ATOM 6053 N N . ARG A 1 53 ? -14.420 5.588 -0.651 1.00 0.00 53 ARG A N 4
ATOM 6054 C CA . ARG A 1 53 ? -14.116 6.632 -1.669 1.00 0.00 53 ARG A CA 4
ATOM 6055 C C . ARG A 1 53 ? -13.262 7.736 -1.040 1.00 0.00 53 ARG A C 4
ATOM 6056 O O . ARG A 1 53 ? -12.185 8.046 -1.512 1.00 0.00 53 ARG A O 4
ATOM 6077 N N . ASP A 1 54 ? -13.733 8.335 0.019 1.00 0.00 54 ASP A N 4
ATOM 6078 C CA . ASP A 1 54 ? -12.948 9.420 0.674 1.00 0.00 54 ASP A CA 4
ATOM 6079 C C . ASP A 1 54 ? -11.562 8.895 1.051 1.00 0.00 54 ASP A C 4
ATOM 6080 O O . ASP A 1 54 ? -10.574 9.593 0.940 1.00 0.00 54 ASP A O 4
ATOM 6089 N N . GLU A 1 55 ? -11.478 7.673 1.499 1.00 0.00 55 GLU A N 4
ATOM 6090 C CA . GLU A 1 55 ? -10.153 7.112 1.883 1.00 0.00 55 GLU A CA 4
ATOM 6091 C C . GLU A 1 55 ? -9.197 7.204 0.692 1.00 0.00 55 GLU A C 4
ATOM 6092 O O . GLU A 1 55 ? -8.075 7.652 0.819 1.00 0.00 55 GLU A O 4
ATOM 6104 N N . ILE A 1 56 ? -9.632 6.788 -0.466 1.00 0.00 56 ILE A N 4
ATOM 6105 C CA . ILE A 1 56 ? -8.744 6.861 -1.660 1.00 0.00 56 ILE A CA 4
ATOM 6106 C C . ILE A 1 56 ? -8.398 8.325 -1.930 1.00 0.00 56 ILE A C 4
ATOM 6107 O O . ILE A 1 56 ? -7.316 8.646 -2.382 1.00 0.00 56 ILE A O 4
ATOM 6123 N N . LEU A 1 57 ? -9.309 9.215 -1.651 1.00 0.00 57 LEU A N 4
ATOM 6124 C CA . LEU A 1 57 ? -9.037 10.662 -1.882 1.00 0.00 57 LEU A CA 4
ATOM 6125 C C . LEU A 1 57 ? -8.073 11.168 -0.808 1.00 0.00 57 LEU A C 4
ATOM 6126 O O . LEU A 1 57 ? -7.403 12.167 -0.982 1.00 0.00 57 LEU A O 4
ATOM 6142 N N . GLY A 1 58 ? -7.996 10.483 0.300 1.00 0.00 58 GLY A N 4
ATOM 6143 C CA . GLY A 1 58 ? -7.071 10.919 1.383 1.00 0.00 58 GLY A CA 4
ATOM 6144 C C . GLY A 1 58 ? -5.638 10.551 1.001 1.00 0.00 58 GLY A C 4
ATOM 6145 O O . GLY A 1 58 ? -4.759 11.389 0.969 1.00 0.00 58 GLY A O 4
ATOM 6149 N N . ALA A 1 59 ? -5.395 9.303 0.706 1.00 0.00 59 ALA A N 4
ATOM 6150 C CA . ALA A 1 59 ? -4.019 8.883 0.319 1.00 0.00 59 ALA A CA 4
ATOM 6151 C C . ALA A 1 59 ? -3.579 9.677 -0.910 1.00 0.00 59 ALA A C 4
ATOM 6152 O O . ALA A 1 59 ? -2.476 10.186 -0.970 1.00 0.00 59 ALA A O 4
ATOM 6159 N N . VAL A 1 60 ? -4.433 9.795 -1.889 1.00 0.00 60 VAL A N 4
ATOM 6160 C CA . VAL A 1 60 ? -4.062 10.563 -3.109 1.00 0.00 60 VAL A CA 4
ATOM 6161 C C . VAL A 1 60 ? -3.703 11.993 -2.708 1.00 0.00 60 VAL A C 4
ATOM 6162 O O . VAL A 1 60 ? -2.728 12.552 -3.168 1.00 0.00 60 VAL A O 4
ATOM 6175 N N . ASP A 1 61 ? -4.486 12.589 -1.850 1.00 0.00 61 ASP A N 4
ATOM 6176 C CA . ASP A 1 61 ? -4.192 13.982 -1.415 1.00 0.00 61 ASP A CA 4
ATOM 6177 C C . ASP A 1 61 ? -2.793 14.036 -0.796 1.00 0.00 61 ASP A C 4
ATOM 6178 O O . ASP A 1 61 ? -2.040 14.964 -1.017 1.00 0.00 61 ASP A O 4
ATOM 6187 N N . LEU A 1 62 ? -2.439 13.046 -0.023 1.00 0.00 62 LEU A N 4
ATOM 6188 C CA . LEU A 1 62 ? -1.090 13.039 0.609 1.00 0.00 62 LEU A CA 4
ATOM 6189 C C . LEU A 1 62 ? -0.025 12.835 -0.471 1.00 0.00 62 LEU A C 4
ATOM 6190 O O . LEU A 1 62 ? 1.099 13.276 -0.339 1.00 0.00 62 LEU A O 4
ATOM 6206 N N . ALA A 1 63 ? -0.369 12.170 -1.539 1.00 0.00 63 ALA A N 4
ATOM 6207 C CA . ALA A 1 63 ? 0.623 11.938 -2.627 1.00 0.00 63 ALA A CA 4
ATOM 6208 C C . ALA A 1 63 ? 0.791 13.221 -3.444 1.00 0.00 63 ALA A C 4
ATOM 6209 O O . ALA A 1 63 ? 1.833 13.471 -4.018 1.00 0.00 63 ALA A O 4
ATOM 6216 N N . ARG A 1 64 ? -0.225 14.037 -3.502 1.00 0.00 64 ARG A N 4
ATOM 6217 C CA . ARG A 1 64 ? -0.121 15.302 -4.282 1.00 0.00 64 ARG A CA 4
ATOM 6218 C C . ARG A 1 64 ? 0.712 16.319 -3.500 1.00 0.00 64 ARG A C 4
ATOM 6219 O O . ARG A 1 64 ? 0.930 17.428 -3.944 1.00 0.00 64 ARG A O 4
ATOM 6240 N N . LYS A 1 65 ? 1.182 15.952 -2.338 1.00 0.00 65 LYS A N 4
ATOM 6241 C CA . LYS A 1 65 ? 2.001 16.902 -1.533 1.00 0.00 65 LYS A CA 4
ATOM 6242 C C . LYS A 1 65 ? 3.457 16.842 -2.002 1.00 0.00 65 LYS A C 4
ATOM 6243 O O . LYS A 1 65 ? 4.182 17.815 -1.932 1.00 0.00 65 LYS A O 4
ATOM 6262 N N . SER A 1 66 ? 3.890 15.709 -2.483 1.00 0.00 66 SER A N 4
ATOM 6263 C CA . SER A 1 66 ? 5.299 15.589 -2.956 1.00 0.00 66 SER A CA 4
ATOM 6264 C C . SER A 1 66 ? 5.329 14.827 -4.283 1.00 0.00 66 SER A C 4
ATOM 6265 O O . SER A 1 66 ? 6.343 14.286 -4.675 1.00 0.00 66 SER A O 4
ATOM 6273 N N . SER A 1 67 ? 4.225 14.780 -4.977 1.00 0.00 67 SER A N 4
ATOM 6274 C CA . SER A 1 67 ? 4.191 14.053 -6.278 1.00 0.00 67 SER A CA 4
ATOM 6275 C C . SER A 1 67 ? 4.781 12.653 -6.102 1.00 0.00 67 SER A C 4
ATOM 6276 O O . SER A 1 67 ? 5.240 12.040 -7.045 1.00 0.00 67 SER A O 4
ATOM 6284 N N . LYS A 1 68 ? 4.775 12.141 -4.902 1.00 0.00 68 LYS A N 4
ATOM 6285 C CA . LYS A 1 68 ? 5.335 10.781 -4.672 1.00 0.00 68 LYS A CA 4
ATOM 6286 C C . LYS A 1 68 ? 4.786 9.819 -5.730 1.00 0.00 68 LYS A C 4
ATOM 6287 O O . LYS A 1 68 ? 3.811 10.117 -6.391 1.00 0.00 68 LYS A O 4
ATOM 6306 N N . PRO A 1 69 ? 5.435 8.690 -5.859 1.00 0.00 69 PRO A N 4
ATOM 6307 C CA . PRO A 1 69 ? 5.043 7.655 -6.831 1.00 0.00 69 PRO A CA 4
ATOM 6308 C C . PRO A 1 69 ? 3.831 6.869 -6.322 1.00 0.00 69 PRO A C 4
ATOM 6309 O O . PRO A 1 69 ? 3.906 6.163 -5.335 1.00 0.00 69 PRO A O 4
ATOM 6320 N N . ILE A 1 70 ? 2.714 6.988 -6.987 1.00 0.00 70 ILE A N 4
ATOM 6321 C CA . ILE A 1 70 ? 1.498 6.250 -6.542 1.00 0.00 70 ILE A CA 4
ATOM 6322 C C . ILE A 1 70 ? 1.128 5.201 -7.593 1.00 0.00 70 ILE A C 4
ATOM 6323 O O . ILE A 1 70 ? 0.654 5.524 -8.663 1.00 0.00 70 ILE A O 4
ATOM 6339 N N . ILE A 1 71 ? 1.337 3.947 -7.298 1.00 0.00 71 ILE A N 4
ATOM 6340 C CA . ILE A 1 71 ? 0.992 2.882 -8.283 1.00 0.00 71 ILE A CA 4
ATOM 6341 C C . ILE A 1 71 ? -0.394 2.318 -7.959 1.00 0.00 71 ILE A C 4
ATOM 6342 O O . ILE A 1 71 ? -0.649 1.874 -6.858 1.00 0.00 71 ILE A O 4
ATOM 6358 N N . THR A 1 72 ? -1.290 2.331 -8.905 1.00 0.00 72 THR A N 4
ATOM 6359 C CA . THR A 1 72 ? -2.654 1.792 -8.639 1.00 0.00 72 THR A CA 4
ATOM 6360 C C . THR A 1 72 ? -2.685 0.299 -8.971 1.00 0.00 72 THR A C 4
ATOM 6361 O O . THR A 1 72 ? -1.893 -0.188 -9.753 1.00 0.00 72 THR A O 4
ATOM 6372 N N . VAL A 1 73 ? -3.590 -0.433 -8.382 1.00 0.00 73 VAL A N 4
ATOM 6373 C CA . VAL A 1 73 ? -3.663 -1.895 -8.666 1.00 0.00 73 VAL A CA 4
ATOM 6374 C C . VAL A 1 73 ? -5.067 -2.253 -9.158 1.00 0.00 73 VAL A C 4
ATOM 6375 O O . VAL A 1 73 ? -6.050 -2.030 -8.479 1.00 0.00 73 VAL A O 4
ATOM 6388 N N . ARG A 1 74 ? -5.167 -2.811 -10.333 1.00 0.00 74 ARG A N 4
ATOM 6389 C CA . ARG A 1 74 ? -6.505 -3.189 -10.871 1.00 0.00 74 ARG A CA 4
ATOM 6390 C C . ARG A 1 74 ? -7.260 -4.009 -9.822 1.00 0.00 74 ARG A C 4
ATOM 6391 O O . ARG A 1 74 ? -6.655 -4.702 -9.028 1.00 0.00 74 ARG A O 4
ATOM 6412 N N . PRO A 1 75 ? -8.563 -3.906 -9.853 1.00 0.00 75 PRO A N 4
ATOM 6413 C CA . PRO A 1 75 ? -9.437 -4.633 -8.916 1.00 0.00 75 PRO A CA 4
ATOM 6414 C C . PRO A 1 75 ? -9.564 -6.098 -9.342 1.00 0.00 75 PRO A C 4
ATOM 6415 O O . PRO A 1 75 ? -9.018 -6.512 -10.345 1.00 0.00 75 PRO A O 4
ATOM 6426 N N . TYR A 1 76 ? -10.279 -6.886 -8.588 1.00 0.00 76 TYR A N 4
ATOM 6427 C CA . TYR A 1 76 ? -10.436 -8.321 -8.953 1.00 0.00 76 TYR A CA 4
ATOM 6428 C C . TYR A 1 76 ? -10.793 -8.433 -10.437 1.00 0.00 76 TYR A C 4
ATOM 6429 O O . TYR A 1 76 ? -10.527 -9.432 -11.077 1.00 0.00 76 TYR A O 4
ATOM 6447 N N . GLY A 1 77 ? -11.392 -7.414 -10.990 1.00 0.00 77 GLY A N 4
ATOM 6448 C CA . GLY A 1 77 ? -11.766 -7.462 -12.432 1.00 0.00 77 GLY A CA 4
ATOM 6449 C C . GLY A 1 77 ? -13.192 -6.939 -12.606 1.00 0.00 77 GLY A C 4
ATOM 6450 O O . GLY A 1 77 ? -14.143 -7.695 -12.615 1.00 0.00 77 GLY A O 4
ATOM 6454 N N . LEU A 1 78 ? -13.349 -5.651 -12.742 1.00 0.00 78 LEU A N 4
ATOM 6455 C CA . LEU A 1 78 ? -14.715 -5.083 -12.912 1.00 0.00 78 LEU A CA 4
ATOM 6456 C C . LEU A 1 78 ? -14.711 -4.083 -14.071 1.00 0.00 78 LEU A C 4
ATOM 6457 O O . LEU A 1 78 ? -15.069 -4.409 -15.185 1.00 0.00 78 LEU A O 4
ATOM 6473 N N . GLU A 1 79 ? -14.309 -2.867 -13.818 1.00 0.00 79 GLU A N 4
ATOM 6474 C CA . GLU A 1 79 ? -14.285 -1.851 -14.906 1.00 0.00 79 GLU A CA 4
ATOM 6475 C C . GLU A 1 79 ? -12.990 -1.048 -14.823 1.00 0.00 79 GLU A C 4
ATOM 6476 O O . GLU A 1 79 ? -12.868 0.023 -15.384 1.00 0.00 79 GLU A O 4
ATOM 6488 N N . ASN A 1 80 ? -12.024 -1.563 -14.127 1.00 0.00 80 ASN A N 4
ATOM 6489 C CA . ASN A 1 80 ? -10.725 -0.845 -13.997 1.00 0.00 80 ASN A CA 4
ATOM 6490 C C . ASN A 1 80 ? -10.952 0.498 -13.299 1.00 0.00 80 ASN A C 4
ATOM 6491 O O . ASN A 1 80 ? -12.053 0.828 -12.906 1.00 0.00 80 ASN A O 4
ATOM 6502 N N . VAL A 1 81 ? -9.915 1.274 -13.143 1.00 0.00 81 VAL A N 4
ATOM 6503 C CA . VAL A 1 81 ? -10.064 2.597 -12.474 1.00 0.00 81 VAL A CA 4
ATOM 6504 C C . VAL A 1 81 ? -10.482 3.647 -13.508 1.00 0.00 81 VAL A C 4
ATOM 6505 O O . VAL A 1 81 ? -10.293 3.454 -14.693 1.00 0.00 81 VAL A O 4
ATOM 6518 N N . PRO A 1 82 ? -11.038 4.730 -13.027 1.00 0.00 82 PRO A N 4
ATOM 6519 C CA . PRO A 1 82 ? -11.496 5.837 -13.885 1.00 0.00 82 PRO A CA 4
ATOM 6520 C C . PRO A 1 82 ? -10.305 6.688 -14.340 1.00 0.00 82 PRO A C 4
ATOM 6521 O O . PRO A 1 82 ? -9.190 6.469 -13.910 1.00 0.00 82 PRO A O 4
ATOM 6532 N N . PRO A 1 83 ? -10.579 7.635 -15.202 1.00 0.00 83 PRO A N 4
ATOM 6533 C CA . PRO A 1 83 ? -9.549 8.538 -15.743 1.00 0.00 83 PRO A CA 4
ATOM 6534 C C . PRO A 1 83 ? -9.186 9.614 -14.716 1.00 0.00 83 PRO A C 4
ATOM 6535 O O . PRO A 1 83 ? -8.057 10.060 -14.645 1.00 0.00 83 PRO A O 4
ATOM 6546 N N . GLU A 1 84 ? -10.130 10.034 -13.919 1.00 0.00 84 GLU A N 4
ATOM 6547 C CA . GLU A 1 84 ? -9.829 11.079 -12.901 1.00 0.00 84 GLU A CA 4
ATOM 6548 C C . GLU A 1 84 ? -8.712 10.580 -11.984 1.00 0.00 84 GLU A C 4
ATOM 6549 O O . GLU A 1 84 ? -7.881 11.340 -11.530 1.00 0.00 84 GLU A O 4
ATOM 6561 N N . LEU A 1 85 ? -8.681 9.303 -11.715 1.00 0.00 85 LEU A N 4
ATOM 6562 C CA . LEU A 1 85 ? -7.611 8.756 -10.836 1.00 0.00 85 LEU A CA 4
ATOM 6563 C C . LEU A 1 85 ? -6.450 8.273 -11.703 1.00 0.00 85 LEU A C 4
ATOM 6564 O O . LEU A 1 85 ? -5.334 8.129 -11.243 1.00 0.00 85 LEU A O 4
ATOM 6580 N N . GLU A 1 86 ? -6.701 8.027 -12.961 1.00 0.00 86 GLU A N 4
ATOM 6581 C CA . GLU A 1 86 ? -5.611 7.559 -13.861 1.00 0.00 86 GLU A CA 4
ATOM 6582 C C . GLU A 1 86 ? -4.590 8.683 -14.037 1.00 0.00 86 GLU A C 4
ATOM 6583 O O . GLU A 1 86 ? -3.403 8.446 -14.140 1.00 0.00 86 GLU A O 4
ATOM 6595 N N . ALA A 1 87 ? -5.041 9.907 -14.068 1.00 0.00 87 ALA A N 4
ATOM 6596 C CA . ALA A 1 87 ? -4.093 11.045 -14.231 1.00 0.00 87 ALA A CA 4
ATOM 6597 C C . ALA A 1 87 ? -3.245 11.179 -12.966 1.00 0.00 87 ALA A C 4
ATOM 6598 O O . ALA A 1 87 ? -2.262 11.893 -12.937 1.00 0.00 87 ALA A O 4
ATOM 6605 N N . VAL A 1 88 ? -3.618 10.496 -11.917 1.00 0.00 88 VAL A N 4
ATOM 6606 C CA . VAL A 1 88 ? -2.836 10.581 -10.652 1.00 0.00 88 VAL A CA 4
ATOM 6607 C C . VAL A 1 88 ? -2.145 9.240 -10.390 1.00 0.00 88 VAL A C 4
ATOM 6608 O O . VAL A 1 88 ? -1.564 9.024 -9.345 1.00 0.00 88 VAL A O 4
ATOM 6621 N N . SER A 1 89 ? -2.203 8.337 -11.331 1.00 0.00 89 SER A N 4
ATOM 6622 C CA . SER A 1 89 ? -1.550 7.013 -11.137 1.00 0.00 89 SER A CA 4
ATOM 6623 C C . SER A 1 89 ? -0.271 6.949 -11.974 1.00 0.00 89 SER A C 4
ATOM 6624 O O . SER A 1 89 ? -0.313 6.848 -13.184 1.00 0.00 89 SER A O 4
ATOM 6632 N N . SER A 1 90 ? 0.868 7.008 -11.339 1.00 0.00 90 SER A N 4
ATOM 6633 C CA . SER A 1 90 ? 2.147 6.952 -12.099 1.00 0.00 90 SER A CA 4
ATOM 6634 C C . SER A 1 90 ? 2.168 5.694 -12.970 1.00 0.00 90 SER A C 4
ATOM 6635 O O . SER A 1 90 ? 2.547 5.733 -14.124 1.00 0.00 90 SER A O 4
ATOM 6643 N N . GLU A 1 91 ? 1.763 4.579 -12.427 1.00 0.00 91 GLU A N 4
ATOM 6644 C CA . GLU A 1 91 ? 1.760 3.320 -13.224 1.00 0.00 91 GLU A CA 4
ATOM 6645 C C . GLU A 1 91 ? 0.593 2.437 -12.780 1.00 0.00 91 GLU A C 4
ATOM 6646 O O . GLU A 1 91 ? 0.121 2.528 -11.663 1.00 0.00 91 GLU A O 4
ATOM 6658 N N . VAL A 1 92 ? 0.122 1.582 -13.646 1.00 0.00 92 VAL A N 4
ATOM 6659 C CA . VAL A 1 92 ? -1.013 0.694 -13.274 1.00 0.00 92 VAL A CA 4
ATOM 6660 C C . VAL A 1 92 ? -0.558 -0.768 -13.338 1.00 0.00 92 VAL A C 4
ATOM 6661 O O . VAL A 1 92 ? -0.160 -1.260 -14.375 1.00 0.00 92 VAL A O 4
ATOM 6674 N N . VAL A 1 93 ? -0.612 -1.464 -12.235 1.00 0.00 93 VAL A N 4
ATOM 6675 C CA . VAL A 1 93 ? -0.181 -2.891 -12.229 1.00 0.00 93 VAL A CA 4
ATOM 6676 C C . VAL A 1 93 ? -1.408 -3.792 -12.076 1.00 0.00 93 VAL A C 4
ATOM 6677 O O . VAL A 1 93 ? -2.470 -3.349 -11.689 1.00 0.00 93 VAL A O 4
ATOM 6690 N N . GLY A 1 94 ? -1.273 -5.056 -12.375 1.00 0.00 94 GLY A N 4
ATOM 6691 C CA . GLY A 1 94 ? -2.435 -5.981 -12.243 1.00 0.00 94 GLY A CA 4
ATOM 6692 C C . GLY A 1 94 ? -2.046 -7.163 -11.353 1.00 0.00 94 GLY A C 4
ATOM 6693 O O . GLY A 1 94 ? -1.125 -7.082 -10.565 1.00 0.00 94 GLY A O 4
ATOM 6697 N N . TRP A 1 95 ? -2.741 -8.262 -11.472 1.00 0.00 95 TRP A N 4
ATOM 6698 C CA . TRP A 1 95 ? -2.408 -9.447 -10.632 1.00 0.00 95 TRP A CA 4
ATOM 6699 C C . TRP A 1 95 ? -1.360 -10.298 -11.353 1.00 0.00 95 TRP A C 4
ATOM 6700 O O . TRP A 1 95 ? -1.407 -11.513 -11.327 1.00 0.00 95 TRP A O 4
ATOM 6721 N N . ASN A 1 96 ? -0.416 -9.670 -12.001 1.00 0.00 96 ASN A N 4
ATOM 6722 C CA . ASN A 1 96 ? 0.631 -10.442 -12.724 1.00 0.00 96 ASN A CA 4
ATOM 6723 C C . ASN A 1 96 ? 1.926 -10.433 -11.910 1.00 0.00 96 ASN A C 4
ATOM 6724 O O . ASN A 1 96 ? 2.186 -9.504 -11.171 1.00 0.00 96 ASN A O 4
ATOM 6735 N N . PRO A 1 97 ? 2.702 -11.475 -12.070 1.00 0.00 97 PRO A N 4
ATOM 6736 C CA . PRO A 1 97 ? 3.984 -11.628 -11.361 1.00 0.00 97 PRO A CA 4
ATOM 6737 C C . PRO A 1 97 ? 5.067 -10.774 -12.029 1.00 0.00 97 PRO A C 4
ATOM 6738 O O . PRO A 1 97 ? 5.807 -10.068 -11.373 1.00 0.00 97 PRO A O 4
ATOM 6749 N N . HIS A 1 98 ? 5.165 -10.833 -13.329 1.00 0.00 98 HIS A N 4
ATOM 6750 C CA . HIS A 1 98 ? 6.198 -10.026 -14.038 1.00 0.00 98 HIS A CA 4
ATOM 6751 C C . HIS A 1 98 ? 5.801 -8.547 -14.008 1.00 0.00 98 HIS A C 4
ATOM 6752 O O . HIS A 1 98 ? 6.641 -7.669 -14.045 1.00 0.00 98 HIS A O 4
ATOM 6766 N N . CYS A 1 99 ? 4.529 -8.266 -13.943 1.00 0.00 99 CYS A N 4
ATOM 6767 C CA . CYS A 1 99 ? 4.082 -6.845 -13.913 1.00 0.00 99 CYS A CA 4
ATOM 6768 C C . CYS A 1 99 ? 4.561 -6.185 -12.618 1.00 0.00 99 CYS A C 4
ATOM 6769 O O . CYS A 1 99 ? 5.210 -5.158 -12.635 1.00 0.00 99 CYS A O 4
ATOM 6777 N N . ILE A 1 100 ? 4.245 -6.766 -11.493 1.00 0.00 100 ILE A N 4
ATOM 6778 C CA . ILE A 1 100 ? 4.684 -6.173 -10.199 1.00 0.00 100 ILE A CA 4
ATOM 6779 C C . ILE A 1 100 ? 6.167 -5.813 -10.281 1.00 0.00 100 ILE A C 4
ATOM 6780 O O . ILE A 1 100 ? 6.648 -4.952 -9.570 1.00 0.00 100 ILE A O 4
ATOM 6796 N N . ARG A 1 101 ? 6.896 -6.466 -11.142 1.00 0.00 101 ARG A N 4
ATOM 6797 C CA . ARG A 1 101 ? 8.349 -6.165 -11.270 1.00 0.00 101 ARG A CA 4
ATOM 6798 C C . ARG A 1 101 ? 8.535 -4.825 -11.986 1.00 0.00 101 ARG A C 4
ATOM 6799 O O . ARG A 1 101 ? 9.221 -3.945 -11.506 1.00 0.00 101 ARG A O 4
ATOM 6820 N N . ASP A 1 102 ? 7.930 -4.664 -13.132 1.00 0.00 102 ASP A N 4
ATOM 6821 C CA . ASP A 1 102 ? 8.073 -3.382 -13.877 1.00 0.00 102 ASP A CA 4
ATOM 6822 C C . ASP A 1 102 ? 7.446 -2.246 -13.065 1.00 0.00 102 ASP A C 4
ATOM 6823 O O . ASP A 1 102 ? 7.665 -1.082 -13.335 1.00 0.00 102 ASP A O 4
ATOM 6832 N N . ALA A 1 103 ? 6.663 -2.576 -12.074 1.00 0.00 103 ALA A N 4
ATOM 6833 C CA . ALA A 1 103 ? 6.018 -1.518 -11.247 1.00 0.00 103 ALA A CA 4
ATOM 6834 C C . ALA A 1 103 ? 7.049 -0.901 -10.299 1.00 0.00 103 ALA A C 4
ATOM 6835 O O . ALA A 1 103 ? 7.161 0.304 -10.188 1.00 0.00 103 ALA A O 4
ATOM 6842 N N . LEU A 1 104 ? 7.799 -1.717 -9.611 1.00 0.00 104 LEU A N 4
ATOM 6843 C CA . LEU A 1 104 ? 8.818 -1.176 -8.667 1.00 0.00 104 LEU A CA 4
ATOM 6844 C C . LEU A 1 104 ? 10.039 -0.688 -9.451 1.00 0.00 104 LEU A C 4
ATOM 6845 O O . LEU A 1 104 ? 10.766 0.179 -9.006 1.00 0.00 104 LEU A O 4
ATOM 6861 N N . GLU A 1 105 ? 10.271 -1.235 -10.612 1.00 0.00 105 GLU A N 4
ATOM 6862 C CA . GLU A 1 105 ? 11.447 -0.799 -11.417 1.00 0.00 105 GLU A CA 4
ATOM 6863 C C . GLU A 1 105 ? 11.164 0.570 -12.040 1.00 0.00 105 GLU A C 4
ATOM 6864 O O . GLU A 1 105 ? 12.069 1.296 -12.400 1.00 0.00 105 GLU A O 4
ATOM 6876 N N . ASP A 1 106 ? 9.916 0.930 -12.174 1.00 0.00 106 ASP A N 4
ATOM 6877 C CA . ASP A 1 106 ? 9.584 2.251 -12.777 1.00 0.00 106 ASP A CA 4
ATOM 6878 C C . ASP A 1 106 ? 9.820 3.359 -11.748 1.00 0.00 106 ASP A C 4
ATOM 6879 O O . ASP A 1 106 ? 10.275 4.437 -12.076 1.00 0.00 106 ASP A O 4
ATOM 6888 N N . ALA A 1 107 ? 9.512 3.104 -10.506 1.00 0.00 107 ALA A N 4
ATOM 6889 C CA . ALA A 1 107 ? 9.719 4.143 -9.457 1.00 0.00 107 ALA A CA 4
ATOM 6890 C C . ALA A 1 107 ? 11.157 4.662 -9.525 1.00 0.00 107 ALA A C 4
ATOM 6891 O O . ALA A 1 107 ? 11.394 5.846 -9.660 1.00 0.00 107 ALA A O 4
ATOM 6898 N N . LEU A 1 108 ? 12.118 3.785 -9.432 1.00 0.00 108 LEU A N 4
ATOM 6899 C CA . LEU A 1 108 ? 13.539 4.232 -9.490 1.00 0.00 108 LEU A CA 4
ATOM 6900 C C . LEU A 1 108 ? 13.785 5.280 -8.405 1.00 0.00 108 LEU A C 4
ATOM 6901 O O . LEU A 1 108 ? 14.478 6.256 -8.615 1.00 0.00 108 LEU A O 4
ATOM 6917 N N . ASP A 1 109 ? 13.220 5.090 -7.244 1.00 0.00 109 ASP A N 4
ATOM 6918 C CA . ASP A 1 109 ? 13.420 6.077 -6.147 1.00 0.00 109 ASP A CA 4
ATOM 6919 C C . ASP A 1 109 ? 14.261 5.446 -5.034 1.00 0.00 109 ASP A C 4
ATOM 6920 O O . ASP A 1 109 ? 13.779 4.647 -4.258 1.00 0.00 109 ASP A O 4
ATOM 6929 N N . VAL A 1 110 ? 15.513 5.802 -4.951 1.00 0.00 110 VAL A N 4
ATOM 6930 C CA . VAL A 1 110 ? 16.382 5.224 -3.886 1.00 0.00 110 VAL A CA 4
ATOM 6931 C C . VAL A 1 110 ? 16.131 3.718 -3.783 1.00 0.00 110 VAL A C 4
ATOM 6932 O O . VAL A 1 110 ? 15.358 3.263 -2.964 1.00 0.00 110 VAL A O 4
ATOM 6945 N N . ILE A 1 111 ? 16.780 2.942 -4.606 1.00 0.00 111 ILE A N 4
ATOM 6946 C CA . ILE A 1 111 ? 16.579 1.467 -4.553 1.00 0.00 111 ILE A CA 4
ATOM 6947 C C . ILE A 1 111 ? 17.634 0.843 -3.637 1.00 0.00 111 ILE A C 4
ATOM 6948 O O . ILE A 1 111 ? 17.253 0.306 -2.609 1.00 0.00 111 ILE A O 4
ATOM 6965 N N . VAL A 1 1 ? 23.028 -5.719 -3.050 1.00 0.00 1 VAL A N 5
ATOM 6966 C CA . VAL A 1 1 ? 23.628 -5.033 -1.872 1.00 0.00 1 VAL A CA 5
ATOM 6967 C C . VAL A 1 1 ? 22.555 -4.199 -1.168 1.00 0.00 1 VAL A C 5
ATOM 6968 O O . VAL A 1 1 ? 21.965 -4.624 -0.195 1.00 0.00 1 VAL A O 5
ATOM 6983 N N . THR A 1 2 ? 22.297 -3.014 -1.652 1.00 0.00 2 THR A N 5
ATOM 6984 C CA . THR A 1 2 ? 21.261 -2.158 -1.008 1.00 0.00 2 THR A CA 5
ATOM 6985 C C . THR A 1 2 ? 19.871 -2.624 -1.444 1.00 0.00 2 THR A C 5
ATOM 6986 O O . THR A 1 2 ? 19.257 -2.045 -2.319 1.00 0.00 2 THR A O 5
ATOM 6997 N N . ALA A 1 3 ? 19.369 -3.666 -0.842 1.00 0.00 3 ALA A N 5
ATOM 6998 C CA . ALA A 1 3 ? 18.019 -4.170 -1.222 1.00 0.00 3 ALA A CA 5
ATOM 6999 C C . ALA A 1 3 ? 16.991 -3.706 -0.189 1.00 0.00 3 ALA A C 5
ATOM 7000 O O . ALA A 1 3 ? 17.240 -2.804 0.588 1.00 0.00 3 ALA A O 5
ATOM 7007 N N . GLU A 1 4 ? 15.838 -4.316 -0.171 1.00 0.00 4 GLU A N 5
ATOM 7008 C CA . GLU A 1 4 ? 14.794 -3.912 0.812 1.00 0.00 4 GLU A CA 5
ATOM 7009 C C . GLU A 1 4 ? 14.165 -2.587 0.379 1.00 0.00 4 GLU A C 5
ATOM 7010 O O . GLU A 1 4 ? 14.842 -1.594 0.203 1.00 0.00 4 GLU A O 5
ATOM 7022 N N . ILE A 1 5 ? 12.871 -2.565 0.207 1.00 0.00 5 ILE A N 5
ATOM 7023 C CA . ILE A 1 5 ? 12.193 -1.306 -0.212 1.00 0.00 5 ILE A CA 5
ATOM 7024 C C . ILE A 1 5 ? 10.983 -1.060 0.693 1.00 0.00 5 ILE A C 5
ATOM 7025 O O . ILE A 1 5 ? 10.449 -1.973 1.289 1.00 0.00 5 ILE A O 5
ATOM 7041 N N . ARG A 1 6 ? 10.550 0.166 0.804 1.00 0.00 6 ARG A N 5
ATOM 7042 C CA . ARG A 1 6 ? 9.378 0.461 1.676 1.00 0.00 6 ARG A CA 5
ATOM 7043 C C . ARG A 1 6 ? 8.183 0.878 0.816 1.00 0.00 6 ARG A C 5
ATOM 7044 O O . ARG A 1 6 ? 8.276 1.770 -0.004 1.00 0.00 6 ARG A O 5
ATOM 7065 N N . LEU A 1 7 ? 7.058 0.242 1.002 1.00 0.00 7 LEU A N 5
ATOM 7066 C CA . LEU A 1 7 ? 5.855 0.603 0.203 1.00 0.00 7 LEU A CA 5
ATOM 7067 C C . LEU A 1 7 ? 4.678 0.851 1.149 1.00 0.00 7 LEU A C 5
ATOM 7068 O O . LEU A 1 7 ? 4.751 0.574 2.329 1.00 0.00 7 LEU A O 5
ATOM 7084 N N . TYR A 1 8 ? 3.595 1.377 0.644 1.00 0.00 8 TYR A N 5
ATOM 7085 C CA . TYR A 1 8 ? 2.420 1.649 1.521 1.00 0.00 8 TYR A CA 5
ATOM 7086 C C . TYR A 1 8 ? 1.161 1.039 0.898 1.00 0.00 8 TYR A C 5
ATOM 7087 O O . TYR A 1 8 ? 0.592 1.580 -0.028 1.00 0.00 8 TYR A O 5
ATOM 7105 N N . ILE A 1 9 ? 0.721 -0.082 1.401 1.00 0.00 9 ILE A N 5
ATOM 7106 C CA . ILE A 1 9 ? -0.501 -0.720 0.835 1.00 0.00 9 ILE A CA 5
ATOM 7107 C C . ILE A 1 9 ? -1.703 -0.399 1.726 1.00 0.00 9 ILE A C 5
ATOM 7108 O O . ILE A 1 9 ? -1.590 -0.325 2.934 1.00 0.00 9 ILE A O 5
ATOM 7124 N N . THR A 1 10 ? -2.853 -0.207 1.139 1.00 0.00 10 THR A N 5
ATOM 7125 C CA . THR A 1 10 ? -4.061 0.112 1.953 1.00 0.00 10 THR A CA 5
ATOM 7126 C C . THR A 1 10 ? -4.535 -1.147 2.683 1.00 0.00 10 THR A C 5
ATOM 7127 O O . THR A 1 10 ? -3.860 -2.158 2.700 1.00 0.00 10 THR A O 5
ATOM 7138 N N . GLU A 1 11 ? -5.690 -1.093 3.286 1.00 0.00 11 GLU A N 5
ATOM 7139 C CA . GLU A 1 11 ? -6.209 -2.284 4.015 1.00 0.00 11 GLU A CA 5
ATOM 7140 C C . GLU A 1 11 ? -7.686 -2.486 3.669 1.00 0.00 11 GLU A C 5
ATOM 7141 O O . GLU A 1 11 ? -8.539 -1.723 4.079 1.00 0.00 11 GLU A O 5
ATOM 7153 N N . GLY A 1 12 ? -7.994 -3.506 2.918 1.00 0.00 12 GLY A N 5
ATOM 7154 C CA . GLY A 1 12 ? -9.416 -3.753 2.546 1.00 0.00 12 GLY A CA 5
ATOM 7155 C C . GLY A 1 12 ? -9.843 -5.136 3.039 1.00 0.00 12 GLY A C 5
ATOM 7156 O O . GLY A 1 12 ? -9.042 -5.909 3.525 1.00 0.00 12 GLY A O 5
ATOM 7160 N N . GLU A 1 13 ? -11.103 -5.454 2.915 1.00 0.00 13 GLU A N 5
ATOM 7161 C CA . GLU A 1 13 ? -11.586 -6.786 3.374 1.00 0.00 13 GLU A CA 5
ATOM 7162 C C . GLU A 1 13 ? -12.089 -7.586 2.171 1.00 0.00 13 GLU A C 5
ATOM 7163 O O . GLU A 1 13 ? -12.959 -8.425 2.290 1.00 0.00 13 GLU A O 5
ATOM 7175 N N . VAL A 1 14 ? -11.552 -7.330 1.009 1.00 0.00 14 VAL A N 5
ATOM 7176 C CA . VAL A 1 14 ? -12.002 -8.072 -0.201 1.00 0.00 14 VAL A CA 5
ATOM 7177 C C . VAL A 1 14 ? -11.005 -9.187 -0.522 1.00 0.00 14 VAL A C 5
ATOM 7178 O O . VAL A 1 14 ? -9.860 -9.147 -0.117 1.00 0.00 14 VAL A O 5
ATOM 7191 N N . GLU A 1 15 ? -11.433 -10.184 -1.247 1.00 0.00 15 GLU A N 5
ATOM 7192 C CA . GLU A 1 15 ? -10.515 -11.303 -1.597 1.00 0.00 15 GLU A CA 5
ATOM 7193 C C . GLU A 1 15 ? -9.407 -10.791 -2.520 1.00 0.00 15 GLU A C 5
ATOM 7194 O O . GLU A 1 15 ? -8.445 -11.481 -2.793 1.00 0.00 15 GLU A O 5
ATOM 7206 N N . ASP A 1 16 ? -9.535 -9.585 -3.005 1.00 0.00 16 ASP A N 5
ATOM 7207 C CA . ASP A 1 16 ? -8.490 -9.031 -3.912 1.00 0.00 16 ASP A CA 5
ATOM 7208 C C . ASP A 1 16 ? -7.231 -8.704 -3.104 1.00 0.00 16 ASP A C 5
ATOM 7209 O O . ASP A 1 16 ? -6.133 -9.069 -3.474 1.00 0.00 16 ASP A O 5
ATOM 7218 N N . TYR A 1 17 ? -7.381 -8.017 -2.005 1.00 0.00 17 TYR A N 5
ATOM 7219 C CA . TYR A 1 17 ? -6.193 -7.665 -1.176 1.00 0.00 17 TYR A CA 5
ATOM 7220 C C . TYR A 1 17 ? -5.563 -8.939 -0.609 1.00 0.00 17 TYR A C 5
ATOM 7221 O O . TYR A 1 17 ? -4.385 -8.982 -0.315 1.00 0.00 17 TYR A O 5
ATOM 7239 N N . ARG A 1 18 ? -6.337 -9.978 -0.449 1.00 0.00 18 ARG A N 5
ATOM 7240 C CA . ARG A 1 18 ? -5.777 -11.244 0.102 1.00 0.00 18 ARG A CA 5
ATOM 7241 C C . ARG A 1 18 ? -4.985 -11.971 -0.986 1.00 0.00 18 ARG A C 5
ATOM 7242 O O . ARG A 1 18 ? -3.773 -12.045 -0.941 1.00 0.00 18 ARG A O 5
ATOM 7263 N N . VAL A 1 19 ? -5.659 -12.509 -1.966 1.00 0.00 19 VAL A N 5
ATOM 7264 C CA . VAL A 1 19 ? -4.942 -13.233 -3.053 1.00 0.00 19 VAL A CA 5
ATOM 7265 C C . VAL A 1 19 ? -3.802 -12.359 -3.583 1.00 0.00 19 VAL A C 5
ATOM 7266 O O . VAL A 1 19 ? -2.773 -12.852 -4.001 1.00 0.00 19 VAL A O 5
ATOM 7279 N N . PHE A 1 20 ? -3.975 -11.066 -3.566 1.00 0.00 20 PHE A N 5
ATOM 7280 C CA . PHE A 1 20 ? -2.899 -10.165 -4.068 1.00 0.00 20 PHE A CA 5
ATOM 7281 C C . PHE A 1 20 ? -1.698 -10.233 -3.124 1.00 0.00 20 PHE A C 5
ATOM 7282 O O . PHE A 1 20 ? -0.570 -10.390 -3.548 1.00 0.00 20 PHE A O 5
ATOM 7299 N N . LEU A 1 21 ? -1.928 -10.116 -1.844 1.00 0.00 21 LEU A N 5
ATOM 7300 C CA . LEU A 1 21 ? -0.798 -10.177 -0.876 1.00 0.00 21 LEU A CA 5
ATOM 7301 C C . LEU A 1 21 ? -0.031 -11.485 -1.073 1.00 0.00 21 LEU A C 5
ATOM 7302 O O . LEU A 1 21 ? 1.183 -11.516 -1.035 1.00 0.00 21 LEU A O 5
ATOM 7318 N N . GLU A 1 22 ? -0.730 -12.566 -1.285 1.00 0.00 22 GLU A N 5
ATOM 7319 C CA . GLU A 1 22 ? -0.042 -13.871 -1.485 1.00 0.00 22 GLU A CA 5
ATOM 7320 C C . GLU A 1 22 ? 0.736 -13.839 -2.802 1.00 0.00 22 GLU A C 5
ATOM 7321 O O . GLU A 1 22 ? 1.790 -14.433 -2.927 1.00 0.00 22 GLU A O 5
ATOM 7333 N N . ARG A 1 23 ? 0.226 -13.149 -3.785 1.00 0.00 23 ARG A N 5
ATOM 7334 C CA . ARG A 1 23 ? 0.937 -13.078 -5.091 1.00 0.00 23 ARG A CA 5
ATOM 7335 C C . ARG A 1 23 ? 2.115 -12.108 -4.977 1.00 0.00 23 ARG A C 5
ATOM 7336 O O . ARG A 1 23 ? 3.002 -12.093 -5.807 1.00 0.00 23 ARG A O 5
ATOM 7357 N N . LEU A 1 24 ? 2.131 -11.297 -3.954 1.00 0.00 24 LEU A N 5
ATOM 7358 C CA . LEU A 1 24 ? 3.251 -10.330 -3.788 1.00 0.00 24 LEU A CA 5
ATOM 7359 C C . LEU A 1 24 ? 4.503 -11.072 -3.314 1.00 0.00 24 LEU A C 5
ATOM 7360 O O . LEU A 1 24 ? 5.506 -11.116 -3.998 1.00 0.00 24 LEU A O 5
ATOM 7376 N N . GLU A 1 25 ? 4.453 -11.655 -2.147 1.00 0.00 25 GLU A N 5
ATOM 7377 C CA . GLU A 1 25 ? 5.641 -12.392 -1.631 1.00 0.00 25 GLU A CA 5
ATOM 7378 C C . GLU A 1 25 ? 5.999 -13.524 -2.596 1.00 0.00 25 GLU A C 5
ATOM 7379 O O . GLU A 1 25 ? 7.109 -14.016 -2.605 1.00 0.00 25 GLU A O 5
ATOM 7391 N N . GLN A 1 26 ? 5.069 -13.941 -3.412 1.00 0.00 26 GLN A N 5
ATOM 7392 C CA . GLN A 1 26 ? 5.363 -15.038 -4.375 1.00 0.00 26 GLN A CA 5
ATOM 7393 C C . GLN A 1 26 ? 6.622 -14.689 -5.169 1.00 0.00 26 GLN A C 5
ATOM 7394 O O . GLN A 1 26 ? 7.464 -15.528 -5.420 1.00 0.00 26 GLN A O 5
ATOM 7408 N N . SER A 1 27 ? 6.758 -13.453 -5.566 1.00 0.00 27 SER A N 5
ATOM 7409 C CA . SER A 1 27 ? 7.963 -13.047 -6.343 1.00 0.00 27 SER A CA 5
ATOM 7410 C C . SER A 1 27 ? 9.167 -12.961 -5.404 1.00 0.00 27 SER A C 5
ATOM 7411 O O . SER A 1 27 ? 10.299 -13.129 -5.813 1.00 0.00 27 SER A O 5
ATOM 7419 N N . GLY A 1 28 ? 8.932 -12.701 -4.146 1.00 0.00 28 GLY A N 5
ATOM 7420 C CA . GLY A 1 28 ? 10.065 -12.605 -3.182 1.00 0.00 28 GLY A CA 5
ATOM 7421 C C . GLY A 1 28 ? 10.365 -11.133 -2.891 1.00 0.00 28 GLY A C 5
ATOM 7422 O O . GLY A 1 28 ? 9.477 -10.351 -2.619 1.00 0.00 28 GLY A O 5
ATOM 7426 N N . LEU A 1 29 ? 11.612 -10.751 -2.944 1.00 0.00 29 LEU A N 5
ATOM 7427 C CA . LEU A 1 29 ? 11.968 -9.330 -2.669 1.00 0.00 29 LEU A CA 5
ATOM 7428 C C . LEU A 1 29 ? 11.589 -8.981 -1.229 1.00 0.00 29 LEU A C 5
ATOM 7429 O O . LEU A 1 29 ? 10.496 -9.263 -0.779 1.00 0.00 29 LEU A O 5
ATOM 7445 N N . GLU A 1 30 ? 12.483 -8.371 -0.500 1.00 0.00 30 GLU A N 5
ATOM 7446 C CA . GLU A 1 30 ? 12.172 -8.006 0.911 1.00 0.00 30 GLU A CA 5
ATOM 7447 C C . GLU A 1 30 ? 11.527 -6.618 0.948 1.00 0.00 30 GLU A C 5
ATOM 7448 O O . GLU A 1 30 ? 12.164 -5.619 0.677 1.00 0.00 30 GLU A O 5
ATOM 7460 N N . TRP A 1 31 ? 10.267 -6.547 1.282 1.00 0.00 31 TRP A N 5
ATOM 7461 C CA . TRP A 1 31 ? 9.586 -5.223 1.336 1.00 0.00 31 TRP A CA 5
ATOM 7462 C C . TRP A 1 31 ? 9.062 -4.972 2.751 1.00 0.00 31 TRP A C 5
ATOM 7463 O O . TRP A 1 31 ? 8.835 -5.892 3.513 1.00 0.00 31 TRP A O 5
ATOM 7484 N N . ARG A 1 32 ? 8.868 -3.733 3.109 1.00 0.00 32 ARG A N 5
ATOM 7485 C CA . ARG A 1 32 ? 8.358 -3.419 4.473 1.00 0.00 32 ARG A CA 5
ATOM 7486 C C . ARG A 1 32 ? 7.300 -2.317 4.379 1.00 0.00 32 ARG A C 5
ATOM 7487 O O . ARG A 1 32 ? 7.248 -1.593 3.405 1.00 0.00 32 ARG A O 5
ATOM 7508 N N . PRO A 1 33 ? 6.488 -2.222 5.399 1.00 0.00 33 PRO A N 5
ATOM 7509 C CA . PRO A 1 33 ? 5.414 -1.216 5.469 1.00 0.00 33 PRO A CA 5
ATOM 7510 C C . PRO A 1 33 ? 5.989 0.155 5.841 1.00 0.00 33 PRO A C 5
ATOM 7511 O O . PRO A 1 33 ? 6.744 0.287 6.783 1.00 0.00 33 PRO A O 5
ATOM 7522 N N . ALA A 1 34 ? 5.636 1.174 5.108 1.00 0.00 34 ALA A N 5
ATOM 7523 C CA . ALA A 1 34 ? 6.161 2.534 5.419 1.00 0.00 34 ALA A CA 5
ATOM 7524 C C . ALA A 1 34 ? 4.999 3.451 5.805 1.00 0.00 34 ALA A C 5
ATOM 7525 O O . ALA A 1 34 ? 3.903 3.000 6.074 1.00 0.00 34 ALA A O 5
ATOM 7532 N N . THR A 1 35 ? 5.228 4.735 5.836 1.00 0.00 35 THR A N 5
ATOM 7533 C CA . THR A 1 35 ? 4.134 5.678 6.207 1.00 0.00 35 THR A CA 5
ATOM 7534 C C . THR A 1 35 ? 3.571 6.333 4.942 1.00 0.00 35 THR A C 5
ATOM 7535 O O . THR A 1 35 ? 4.078 6.123 3.858 1.00 0.00 35 THR A O 5
ATOM 7546 N N . PRO A 1 36 ? 2.534 7.112 5.124 1.00 0.00 36 PRO A N 5
ATOM 7547 C CA . PRO A 1 36 ? 1.869 7.820 4.015 1.00 0.00 36 PRO A CA 5
ATOM 7548 C C . PRO A 1 36 ? 2.684 9.049 3.601 1.00 0.00 36 PRO A C 5
ATOM 7549 O O . PRO A 1 36 ? 2.529 9.572 2.515 1.00 0.00 36 PRO A O 5
ATOM 7560 N N . GLU A 1 37 ? 3.552 9.512 4.458 1.00 0.00 37 GLU A N 5
ATOM 7561 C CA . GLU A 1 37 ? 4.375 10.706 4.114 1.00 0.00 37 GLU A CA 5
ATOM 7562 C C . GLU A 1 37 ? 5.842 10.290 3.967 1.00 0.00 37 GLU A C 5
ATOM 7563 O O . GLU A 1 37 ? 6.682 11.074 3.572 1.00 0.00 37 GLU A O 5
ATOM 7575 N N . ASP A 1 38 ? 6.156 9.062 4.280 1.00 0.00 38 ASP A N 5
ATOM 7576 C CA . ASP A 1 38 ? 7.567 8.598 4.157 1.00 0.00 38 ASP A CA 5
ATOM 7577 C C . ASP A 1 38 ? 7.590 7.187 3.566 1.00 0.00 38 ASP A C 5
ATOM 7578 O O . ASP A 1 38 ? 8.241 6.299 4.080 1.00 0.00 38 ASP A O 5
ATOM 7587 N N . ALA A 1 39 ? 6.883 6.972 2.490 1.00 0.00 39 ALA A N 5
ATOM 7588 C CA . ALA A 1 39 ? 6.864 5.617 1.870 1.00 0.00 39 ALA A CA 5
ATOM 7589 C C . ALA A 1 39 ? 7.722 5.620 0.604 1.00 0.00 39 ALA A C 5
ATOM 7590 O O . ALA A 1 39 ? 7.620 6.501 -0.226 1.00 0.00 39 ALA A O 5
ATOM 7597 N N . ASP A 1 40 ? 8.568 4.637 0.446 1.00 0.00 40 ASP A N 5
ATOM 7598 C CA . ASP A 1 40 ? 9.428 4.582 -0.769 1.00 0.00 40 ASP A CA 5
ATOM 7599 C C . ASP A 1 40 ? 8.545 4.416 -2.007 1.00 0.00 40 ASP A C 5
ATOM 7600 O O . ASP A 1 40 ? 8.841 4.926 -3.069 1.00 0.00 40 ASP A O 5
ATOM 7609 N N . ALA A 1 41 ? 7.457 3.707 -1.875 1.00 0.00 41 ALA A N 5
ATOM 7610 C CA . ALA A 1 41 ? 6.547 3.505 -3.038 1.00 0.00 41 ALA A CA 5
ATOM 7611 C C . ALA A 1 41 ? 5.112 3.353 -2.527 1.00 0.00 41 ALA A C 5
ATOM 7612 O O . ALA A 1 41 ? 4.824 2.504 -1.709 1.00 0.00 41 ALA A O 5
ATOM 7619 N N . VAL A 1 42 ? 4.210 4.170 -2.995 1.00 0.00 42 VAL A N 5
ATOM 7620 C CA . VAL A 1 42 ? 2.801 4.067 -2.520 1.00 0.00 42 VAL A CA 5
ATOM 7621 C C . VAL A 1 42 ? 2.089 2.925 -3.249 1.00 0.00 42 VAL A C 5
ATOM 7622 O O . VAL A 1 42 ? 2.468 2.533 -4.336 1.00 0.00 42 VAL A O 5
ATOM 7635 N N . ILE A 1 43 ? 1.057 2.391 -2.654 1.00 0.00 43 ILE A N 5
ATOM 7636 C CA . ILE A 1 43 ? 0.310 1.276 -3.300 1.00 0.00 43 ILE A CA 5
ATOM 7637 C C . ILE A 1 43 ? -1.169 1.381 -2.919 1.00 0.00 43 ILE A C 5
ATOM 7638 O O . ILE A 1 43 ? -1.562 1.036 -1.822 1.00 0.00 43 ILE A O 5
ATOM 7654 N N . VAL A 1 44 ? -1.992 1.860 -3.812 1.00 0.00 44 VAL A N 5
ATOM 7655 C CA . VAL A 1 44 ? -3.441 1.992 -3.491 1.00 0.00 44 VAL A CA 5
ATOM 7656 C C . VAL A 1 44 ? -4.252 1.022 -4.353 1.00 0.00 44 VAL A C 5
ATOM 7657 O O . VAL A 1 44 ? -4.011 0.873 -5.535 1.00 0.00 44 VAL A O 5
ATOM 7670 N N . LEU A 1 45 ? -5.217 0.363 -3.769 1.00 0.00 45 LEU A N 5
ATOM 7671 C CA . LEU A 1 45 ? -6.047 -0.594 -4.551 1.00 0.00 45 LEU A CA 5
ATOM 7672 C C . LEU A 1 45 ? -7.168 0.170 -5.260 1.00 0.00 45 LEU A C 5
ATOM 7673 O O . LEU A 1 45 ? -7.858 0.972 -4.664 1.00 0.00 45 LEU A O 5
ATOM 7689 N N . ALA A 1 46 ? -7.352 -0.068 -6.529 1.00 0.00 46 ALA A N 5
ATOM 7690 C CA . ALA A 1 46 ? -8.427 0.649 -7.272 1.00 0.00 46 ALA A CA 5
ATOM 7691 C C . ALA A 1 46 ? -9.785 0.039 -6.927 1.00 0.00 46 ALA A C 5
ATOM 7692 O O . ALA A 1 46 ? -10.778 0.731 -6.820 1.00 0.00 46 ALA A O 5
ATOM 7699 N N . GLY A 1 47 ? -9.840 -1.253 -6.750 1.00 0.00 47 GLY A N 5
ATOM 7700 C CA . GLY A 1 47 ? -11.137 -1.901 -6.409 1.00 0.00 47 GLY A CA 5
ATOM 7701 C C . GLY A 1 47 ? -11.316 -1.920 -4.891 1.00 0.00 47 GLY A C 5
ATOM 7702 O O . GLY A 1 47 ? -11.875 -2.844 -4.333 1.00 0.00 47 GLY A O 5
ATOM 7706 N N . LEU A 1 48 ? -10.844 -0.907 -4.216 1.00 0.00 48 LEU A N 5
ATOM 7707 C CA . LEU A 1 48 ? -10.987 -0.870 -2.734 1.00 0.00 48 LEU A CA 5
ATOM 7708 C C . LEU A 1 48 ? -11.671 0.433 -2.311 1.00 0.00 48 LEU A C 5
ATOM 7709 O O . LEU A 1 48 ? -12.311 0.500 -1.281 1.00 0.00 48 LEU A O 5
ATOM 7725 N N . TRP A 1 49 ? -11.542 1.473 -3.093 1.00 0.00 49 TRP A N 5
ATOM 7726 C CA . TRP A 1 49 ? -12.190 2.763 -2.719 1.00 0.00 49 TRP A CA 5
ATOM 7727 C C . TRP A 1 49 ? -13.695 2.551 -2.554 1.00 0.00 49 TRP A C 5
ATOM 7728 O O . TRP A 1 49 ? -14.381 3.349 -1.946 1.00 0.00 49 TRP A O 5
ATOM 7749 N N . GLY A 1 50 ? -14.214 1.484 -3.096 1.00 0.00 50 GLY A N 5
ATOM 7750 C CA . GLY A 1 50 ? -15.678 1.218 -2.978 1.00 0.00 50 GLY A CA 5
ATOM 7751 C C . GLY A 1 50 ? -16.147 1.532 -1.556 1.00 0.00 50 GLY A C 5
ATOM 7752 O O . GLY A 1 50 ? -17.279 1.913 -1.336 1.00 0.00 50 GLY A O 5
ATOM 7756 N N . THR A 1 51 ? -15.286 1.376 -0.588 1.00 0.00 51 THR A N 5
ATOM 7757 C CA . THR A 1 51 ? -15.687 1.667 0.817 1.00 0.00 51 THR A CA 5
ATOM 7758 C C . THR A 1 51 ? -14.736 2.707 1.413 1.00 0.00 51 THR A C 5
ATOM 7759 O O . THR A 1 51 ? -15.156 3.670 2.022 1.00 0.00 51 THR A O 5
ATOM 7770 N N . ARG A 1 52 ? -13.456 2.519 1.241 1.00 0.00 52 ARG A N 5
ATOM 7771 C CA . ARG A 1 52 ? -12.477 3.496 1.797 1.00 0.00 52 ARG A CA 5
ATOM 7772 C C . ARG A 1 52 ? -12.223 4.603 0.770 1.00 0.00 52 ARG A C 5
ATOM 7773 O O . ARG A 1 52 ? -11.095 4.951 0.488 1.00 0.00 52 ARG A O 5
ATOM 7794 N N . ARG A 1 53 ? -13.262 5.156 0.209 1.00 0.00 53 ARG A N 5
ATOM 7795 C CA . ARG A 1 53 ? -13.075 6.238 -0.800 1.00 0.00 53 ARG A CA 5
ATOM 7796 C C . ARG A 1 53 ? -12.279 7.389 -0.179 1.00 0.00 53 ARG A C 5
ATOM 7797 O O . ARG A 1 53 ? -11.366 7.920 -0.781 1.00 0.00 53 ARG A O 5
ATOM 7818 N N . ASP A 1 54 ? -12.621 7.782 1.017 1.00 0.00 54 ASP A N 5
ATOM 7819 C CA . ASP A 1 54 ? -11.888 8.902 1.672 1.00 0.00 54 ASP A CA 5
ATOM 7820 C C . ASP A 1 54 ? -10.452 8.473 1.984 1.00 0.00 54 ASP A C 5
ATOM 7821 O O . ASP A 1 54 ? -9.541 9.276 1.980 1.00 0.00 54 ASP A O 5
ATOM 7830 N N . GLU A 1 55 ? -10.243 7.215 2.260 1.00 0.00 55 GLU A N 5
ATOM 7831 C CA . GLU A 1 55 ? -8.865 6.740 2.578 1.00 0.00 55 GLU A CA 5
ATOM 7832 C C . GLU A 1 55 ? -7.974 6.877 1.341 1.00 0.00 55 GLU A C 5
ATOM 7833 O O . GLU A 1 55 ? -6.969 7.559 1.359 1.00 0.00 55 GLU A O 5
ATOM 7845 N N . ILE A 1 56 ? -8.332 6.227 0.268 1.00 0.00 56 ILE A N 5
ATOM 7846 C CA . ILE A 1 56 ? -7.506 6.311 -0.970 1.00 0.00 56 ILE A CA 5
ATOM 7847 C C . ILE A 1 56 ? -7.318 7.777 -1.368 1.00 0.00 56 ILE A C 5
ATOM 7848 O O . ILE A 1 56 ? -6.210 8.262 -1.485 1.00 0.00 56 ILE A O 5
ATOM 7864 N N . LEU A 1 57 ? -8.391 8.486 -1.583 1.00 0.00 57 LEU A N 5
ATOM 7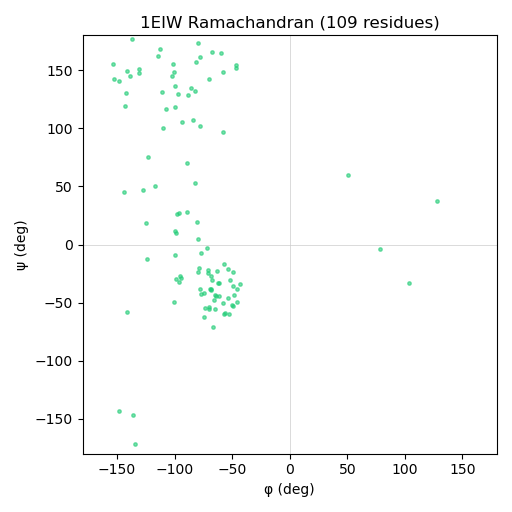865 C CA . LEU A 1 57 ? -8.273 9.918 -1.980 1.00 0.00 57 LEU A CA 5
ATOM 7866 C C . LEU A 1 57 ? -7.219 10.613 -1.113 1.00 0.00 57 LEU A C 5
ATOM 7867 O O . LEU A 1 57 ? -6.610 11.583 -1.519 1.00 0.00 57 LEU A O 5
ATOM 7883 N N . GLY A 1 58 ? -7.001 10.128 0.078 1.00 0.00 58 GLY A N 5
ATOM 7884 C CA . GLY A 1 58 ? -5.990 10.768 0.967 1.00 0.00 58 GLY A CA 5
ATOM 7885 C C . GLY A 1 58 ? -4.584 10.533 0.409 1.00 0.00 58 GLY A C 5
ATOM 7886 O O . GLY A 1 58 ? -3.919 11.451 -0.029 1.00 0.00 58 GLY A O 5
ATOM 7890 N N . ALA A 1 59 ? -4.124 9.312 0.429 1.00 0.00 59 ALA A N 5
ATOM 7891 C CA . ALA A 1 59 ? -2.759 9.018 -0.093 1.00 0.00 59 ALA A CA 5
ATOM 7892 C C . ALA A 1 59 ? -2.574 9.665 -1.468 1.00 0.00 59 ALA A C 5
ATOM 7893 O O . ALA A 1 59 ? -1.508 10.144 -1.801 1.00 0.00 59 ALA A O 5
ATOM 7900 N N . VAL A 1 60 ? -3.601 9.679 -2.274 1.00 0.00 60 VAL A N 5
ATOM 7901 C CA . VAL A 1 60 ? -3.478 10.290 -3.628 1.00 0.00 60 VAL A CA 5
ATOM 7902 C C . VAL A 1 60 ? -3.088 11.764 -3.499 1.00 0.00 60 VAL A C 5
ATOM 7903 O O . VAL A 1 60 ? -2.055 12.186 -3.977 1.00 0.00 60 VAL A O 5
ATOM 7916 N N . ASP A 1 61 ? -3.906 12.553 -2.857 1.00 0.00 61 ASP A N 5
ATOM 7917 C CA . ASP A 1 61 ? -3.576 13.999 -2.703 1.00 0.00 61 ASP A CA 5
ATOM 7918 C C . ASP A 1 61 ? -2.181 14.144 -2.093 1.00 0.00 61 ASP A C 5
ATOM 7919 O O . ASP A 1 61 ? -1.300 14.748 -2.673 1.00 0.00 61 ASP A O 5
ATOM 7928 N N . LEU A 1 62 ? -1.972 13.596 -0.928 1.00 0.00 62 LEU A N 5
ATOM 7929 C CA . LEU A 1 62 ? -0.633 13.704 -0.282 1.00 0.00 62 LEU A CA 5
ATOM 7930 C C . LEU A 1 62 ? 0.449 13.282 -1.277 1.00 0.00 62 LEU A C 5
ATOM 7931 O O . LEU A 1 62 ? 1.581 13.718 -1.200 1.00 0.00 62 LEU A O 5
ATOM 7947 N N . ALA A 1 63 ? 0.112 12.437 -2.212 1.00 0.00 63 ALA A N 5
ATOM 7948 C CA . ALA A 1 63 ? 1.123 11.986 -3.210 1.00 0.00 63 ALA A CA 5
ATOM 7949 C C . ALA A 1 63 ? 1.453 13.140 -4.159 1.00 0.00 63 ALA A C 5
ATOM 7950 O O . ALA A 1 63 ? 2.602 13.397 -4.461 1.00 0.00 63 ALA A O 5
ATOM 7957 N N . ARG A 1 64 ? 0.456 13.836 -4.635 1.00 0.00 64 ARG A N 5
ATOM 7958 C CA . ARG A 1 64 ? 0.717 14.969 -5.565 1.00 0.00 64 ARG A CA 5
ATOM 7959 C C . ARG A 1 64 ? 1.417 16.103 -4.812 1.00 0.00 64 ARG A C 5
ATOM 7960 O O . ARG A 1 64 ? 1.850 17.075 -5.398 1.00 0.00 64 ARG A O 5
ATOM 7981 N N . LYS A 1 65 ? 1.531 15.987 -3.516 1.00 0.00 65 LYS A N 5
ATOM 7982 C CA . LYS A 1 65 ? 2.203 17.060 -2.730 1.00 0.00 65 LYS A CA 5
ATOM 7983 C C . LYS A 1 65 ? 3.588 17.333 -3.320 1.00 0.00 65 LYS A C 5
ATOM 7984 O O . LYS A 1 65 ? 3.904 18.441 -3.704 1.00 0.00 65 LYS A O 5
ATOM 8003 N N . SER A 1 66 ? 4.418 16.328 -3.395 1.00 0.00 66 SER A N 5
ATOM 8004 C CA . SER A 1 66 ? 5.781 16.529 -3.959 1.00 0.00 66 SER A CA 5
ATOM 8005 C C . SER A 1 66 ? 5.900 15.772 -5.284 1.00 0.00 66 SER A C 5
ATOM 8006 O O . SER A 1 66 ? 5.793 16.346 -6.349 1.00 0.00 66 SER A O 5
ATOM 8014 N N . SER A 1 67 ? 6.119 14.486 -5.226 1.00 0.00 67 SER A N 5
ATOM 8015 C CA . SER A 1 67 ? 6.243 13.696 -6.483 1.00 0.00 67 SER A CA 5
ATOM 8016 C C . SER A 1 67 ? 6.520 12.231 -6.143 1.00 0.00 67 SER A C 5
ATOM 8017 O O . SER A 1 67 ? 7.481 11.647 -6.605 1.00 0.00 67 SER A O 5
ATOM 8025 N N . LYS A 1 68 ? 5.686 11.628 -5.338 1.00 0.00 68 LYS A N 5
ATOM 8026 C CA . LYS A 1 68 ? 5.905 10.200 -4.974 1.00 0.00 68 LYS A CA 5
ATOM 8027 C C . LYS A 1 68 ? 5.246 9.300 -6.023 1.00 0.00 68 LYS A C 5
ATOM 8028 O O . LYS A 1 68 ? 4.311 9.705 -6.685 1.00 0.00 68 LYS A O 5
ATOM 8047 N N . PRO A 1 69 ? 5.757 8.102 -6.144 1.00 0.00 69 PRO A N 5
ATOM 8048 C CA . PRO A 1 69 ? 5.245 7.112 -7.107 1.00 0.00 69 PRO A CA 5
ATOM 8049 C C . PRO A 1 69 ? 3.957 6.468 -6.585 1.00 0.00 69 PRO A C 5
ATOM 8050 O O . PRO A 1 69 ? 3.950 5.803 -5.569 1.00 0.00 69 PRO A O 5
ATOM 8061 N N . ILE A 1 70 ? 2.866 6.660 -7.276 1.00 0.00 70 ILE A N 5
ATOM 8062 C CA . ILE A 1 70 ? 1.580 6.056 -6.823 1.00 0.00 70 ILE A CA 5
ATOM 8063 C C . ILE A 1 70 ? 1.366 4.722 -7.542 1.00 0.00 70 ILE A C 5
ATOM 8064 O O . ILE A 1 70 ? 1.155 4.678 -8.738 1.00 0.00 70 ILE A O 5
ATOM 8080 N N . ILE A 1 71 ? 1.425 3.635 -6.824 1.00 0.00 71 ILE A N 5
ATOM 8081 C CA . ILE A 1 71 ? 1.231 2.306 -7.468 1.00 0.00 71 ILE A CA 5
ATOM 8082 C C . ILE A 1 71 ? -0.235 1.883 -7.348 1.00 0.00 71 ILE A C 5
ATOM 8083 O O . ILE A 1 71 ? -0.633 1.257 -6.386 1.00 0.00 71 ILE A O 5
ATOM 8099 N N . THR A 1 72 ? -1.039 2.215 -8.320 1.00 0.00 72 THR A N 5
ATOM 8100 C CA . THR A 1 72 ? -2.476 1.827 -8.263 1.00 0.00 72 THR A CA 5
ATOM 8101 C C . THR A 1 72 ? -2.651 0.436 -8.877 1.00 0.00 72 THR A C 5
ATOM 8102 O O . THR A 1 72 ? -2.199 0.170 -9.974 1.00 0.00 72 THR A O 5
ATOM 8113 N N . VAL A 1 73 ? -3.300 -0.454 -8.178 1.00 0.00 73 VAL A N 5
ATOM 8114 C CA . VAL A 1 73 ? -3.500 -1.826 -8.723 1.00 0.00 73 VAL A CA 5
ATOM 8115 C C . VAL A 1 73 ? -4.899 -1.934 -9.333 1.00 0.00 73 VAL A C 5
ATOM 8116 O O . VAL A 1 73 ? -5.881 -1.541 -8.735 1.00 0.00 73 VAL A O 5
ATOM 8129 N N . ARG A 1 74 ? -4.997 -2.464 -10.521 1.00 0.00 74 ARG A N 5
ATOM 8130 C CA . ARG A 1 74 ? -6.332 -2.597 -11.170 1.00 0.00 74 ARG A CA 5
ATOM 8131 C C . ARG A 1 74 ? -7.202 -3.553 -10.349 1.00 0.00 74 ARG A C 5
ATOM 8132 O O . ARG A 1 74 ? -6.725 -4.188 -9.429 1.00 0.00 74 ARG A O 5
ATOM 8153 N N . PRO A 1 75 ? -8.457 -3.626 -10.711 1.00 0.00 75 PRO A N 5
ATOM 8154 C CA . PRO A 1 75 ? -9.431 -4.496 -10.029 1.00 0.00 75 PRO A CA 5
ATOM 8155 C C . PRO A 1 75 ? -9.243 -5.952 -10.466 1.00 0.00 75 PRO A C 5
ATOM 8156 O O . PRO A 1 75 ? -8.608 -6.234 -11.463 1.00 0.00 75 PRO A O 5
ATOM 8167 N N . TYR A 1 76 ? -9.789 -6.878 -9.726 1.00 0.00 76 TYR A N 5
ATOM 8168 C CA . TYR A 1 76 ? -9.642 -8.313 -10.098 1.00 0.00 76 TYR A CA 5
ATOM 8169 C C . TYR A 1 76 ? -10.400 -8.584 -11.398 1.00 0.00 76 TYR A C 5
ATOM 8170 O O . TYR A 1 76 ? -10.202 -9.592 -12.046 1.00 0.00 76 TYR A O 5
ATOM 8188 N N . GLY A 1 77 ? -11.268 -7.689 -11.786 1.00 0.00 77 GLY A N 5
ATOM 8189 C CA . GLY A 1 77 ? -12.039 -7.895 -13.045 1.00 0.00 77 GLY A CA 5
ATOM 8190 C C . GLY A 1 77 ? -13.514 -8.127 -12.709 1.00 0.00 77 GLY A C 5
ATOM 8191 O O . GLY A 1 77 ? -14.141 -9.032 -13.221 1.00 0.00 77 GLY A O 5
ATOM 8195 N N . LEU A 1 78 ? -14.070 -7.317 -11.850 1.00 0.00 78 LEU A N 5
ATOM 8196 C CA . LEU A 1 78 ? -15.503 -7.494 -11.482 1.00 0.00 78 LEU A CA 5
ATOM 8197 C C . LEU A 1 78 ? -16.202 -6.132 -11.477 1.00 0.00 78 LEU A C 5
ATOM 8198 O O . LEU A 1 78 ? -17.344 -6.011 -11.080 1.00 0.00 78 LEU A O 5
ATOM 8214 N N . GLU A 1 79 ? -15.525 -5.105 -11.915 1.00 0.00 79 GLU A N 5
ATOM 8215 C CA . GLU A 1 79 ? -16.147 -3.755 -11.937 1.00 0.00 79 GLU A CA 5
ATOM 8216 C C . GLU A 1 79 ? -15.515 -2.934 -13.062 1.00 0.00 79 GLU A C 5
ATOM 8217 O O . GLU A 1 79 ? -15.196 -3.449 -14.116 1.00 0.00 79 GLU A O 5
ATOM 8229 N N . ASN A 1 80 ? -15.331 -1.662 -12.851 1.00 0.00 80 ASN A N 5
ATOM 8230 C CA . ASN A 1 80 ? -14.719 -0.809 -13.909 1.00 0.00 80 ASN A CA 5
ATOM 8231 C C . ASN A 1 80 ? -13.860 0.272 -13.252 1.00 0.00 80 ASN A C 5
ATOM 8232 O O . ASN A 1 80 ? -14.092 0.662 -12.125 1.00 0.00 80 ASN A O 5
ATOM 8243 N N . VAL A 1 81 ? -12.868 0.761 -13.945 1.00 0.00 81 VAL A N 5
ATOM 8244 C CA . VAL A 1 81 ? -11.998 1.816 -13.354 1.00 0.00 81 VAL A CA 5
ATOM 8245 C C . VAL A 1 81 ? -12.351 3.174 -13.975 1.00 0.00 81 VAL A C 5
ATOM 8246 O O . VAL A 1 81 ? -12.509 3.277 -15.175 1.00 0.00 81 VAL A O 5
ATOM 8259 N N . PRO A 1 82 ? -12.466 4.177 -13.139 1.00 0.00 82 PRO A N 5
ATOM 8260 C CA . PRO A 1 82 ? -12.802 5.541 -13.581 1.00 0.00 82 PRO A CA 5
ATOM 8261 C C . PRO A 1 82 ? -11.562 6.234 -14.161 1.00 0.00 82 PRO A C 5
ATOM 8262 O O . PRO A 1 82 ? -10.452 5.947 -13.763 1.00 0.00 82 PRO A O 5
ATOM 8273 N N . PRO A 1 83 ? -11.796 7.126 -15.090 1.00 0.00 83 PRO A N 5
ATOM 8274 C CA . PRO A 1 83 ? -10.720 7.884 -15.751 1.00 0.00 83 PRO A CA 5
ATOM 8275 C C . PRO A 1 83 ? -10.227 9.016 -14.844 1.00 0.00 83 PRO A C 5
ATOM 8276 O O . PRO A 1 83 ? -9.136 9.524 -15.006 1.00 0.00 83 PRO A O 5
ATOM 8287 N N . GLU A 1 84 ? -11.024 9.413 -13.891 1.00 0.00 84 GLU A N 5
ATOM 8288 C CA . GLU A 1 84 ? -10.605 10.512 -12.976 1.00 0.00 84 GLU A CA 5
ATOM 8289 C C . GLU A 1 84 ? -9.330 10.105 -12.234 1.00 0.00 84 GLU A C 5
ATOM 8290 O O . GLU A 1 84 ? -8.478 10.924 -11.950 1.00 0.00 84 GLU A O 5
ATOM 8302 N N . LEU A 1 85 ? -9.192 8.848 -11.915 1.00 0.00 85 LEU A N 5
ATOM 8303 C CA . LEU A 1 85 ? -7.973 8.394 -11.188 1.00 0.00 85 LEU A CA 5
ATOM 8304 C C . LEU A 1 85 ? -6.795 8.307 -12.162 1.00 0.00 85 LEU A C 5
ATOM 8305 O O . LEU A 1 85 ? -5.651 8.454 -11.779 1.00 0.00 85 LEU A O 5
ATOM 8321 N N . GLU A 1 86 ? -7.063 8.070 -13.417 1.00 0.00 86 GLU A N 5
ATOM 8322 C CA . GLU A 1 86 ? -5.954 7.975 -14.409 1.00 0.00 86 GLU A CA 5
ATOM 8323 C C . GLU A 1 86 ? -5.328 9.356 -14.606 1.00 0.00 86 GLU A C 5
ATOM 8324 O O . GLU A 1 86 ? -4.220 9.484 -15.088 1.00 0.00 86 GLU A O 5
ATOM 8336 N N . ALA A 1 87 ? -6.029 10.394 -14.235 1.00 0.00 87 ALA A N 5
ATOM 8337 C CA . ALA A 1 87 ? -5.473 11.766 -14.400 1.00 0.00 87 ALA A CA 5
ATOM 8338 C C . ALA A 1 87 ? -4.538 12.082 -13.230 1.00 0.00 87 ALA A C 5
ATOM 8339 O O . ALA A 1 87 ? -3.857 13.087 -13.222 1.00 0.00 87 ALA A O 5
ATOM 8346 N N . VAL A 1 88 ? -4.500 11.230 -12.242 1.00 0.00 88 VAL A N 5
ATOM 8347 C CA . VAL A 1 88 ? -3.610 11.481 -11.074 1.00 0.00 88 VAL A CA 5
ATOM 8348 C C . VAL A 1 88 ? -2.878 10.190 -10.705 1.00 0.00 88 VAL A C 5
ATOM 8349 O O . VAL A 1 88 ? -2.608 9.927 -9.550 1.00 0.00 88 VAL A O 5
ATOM 8362 N N . SER A 1 89 ? -2.556 9.379 -11.676 1.00 0.00 89 SER A N 5
ATOM 8363 C CA . SER A 1 89 ? -1.842 8.106 -11.377 1.00 0.00 89 SER A CA 5
ATOM 8364 C C . SER A 1 89 ? -0.471 8.119 -12.055 1.00 0.00 89 SER A C 5
ATOM 8365 O O . SER A 1 89 ? -0.341 8.473 -13.210 1.00 0.00 89 SER A O 5
ATOM 8373 N N . SER A 1 90 ? 0.556 7.738 -11.345 1.00 0.00 90 SER A N 5
ATOM 8374 C CA . SER A 1 90 ? 1.918 7.731 -11.948 1.00 0.00 90 SER A CA 5
ATOM 8375 C C . SER A 1 90 ? 2.285 6.308 -12.376 1.00 0.00 90 SER A C 5
ATOM 8376 O O . SER A 1 90 ? 3.003 6.106 -13.336 1.00 0.00 90 SER A O 5
ATOM 8384 N N . GLU A 1 91 ? 1.800 5.320 -11.675 1.00 0.00 91 GLU A N 5
ATOM 8385 C CA . GLU A 1 91 ? 2.127 3.913 -12.048 1.00 0.00 91 GLU A CA 5
ATOM 8386 C C . GLU A 1 91 ? 0.861 3.056 -11.978 1.00 0.00 91 GLU A C 5
ATOM 8387 O O . GLU A 1 91 ? 0.259 2.908 -10.935 1.00 0.00 91 GLU A O 5
ATOM 8399 N N . VAL A 1 92 ? 0.455 2.487 -13.079 1.00 0.00 92 VAL A N 5
ATOM 8400 C CA . VAL A 1 92 ? -0.770 1.637 -13.071 1.00 0.00 92 VAL A CA 5
ATOM 8401 C C . VAL A 1 92 ? -0.394 0.206 -13.465 1.00 0.00 92 VAL A C 5
ATOM 8402 O O . VAL A 1 92 ? 0.251 -0.021 -14.469 1.00 0.00 92 VAL A O 5
ATOM 8415 N N . VAL A 1 93 ? -0.789 -0.761 -12.683 1.00 0.00 93 VAL A N 5
ATOM 8416 C CA . VAL A 1 93 ? -0.447 -2.173 -13.018 1.00 0.00 93 VAL A CA 5
ATOM 8417 C C . VAL A 1 93 ? -1.726 -3.007 -13.104 1.00 0.00 93 VAL A C 5
ATOM 8418 O O . VAL A 1 93 ? -2.780 -2.595 -12.661 1.00 0.00 93 VAL A O 5
ATOM 8431 N N . GLY A 1 94 ? -1.641 -4.181 -13.670 1.00 0.00 94 GLY A N 5
ATOM 8432 C CA . GLY A 1 94 ? -2.849 -5.046 -13.784 1.00 0.00 94 GLY A CA 5
ATOM 8433 C C . GLY A 1 94 ? -2.855 -6.067 -12.645 1.00 0.00 94 GLY A C 5
ATOM 8434 O O . GLY A 1 94 ? -2.406 -5.791 -11.550 1.00 0.00 94 GLY A O 5
ATOM 8438 N N . TRP A 1 95 ? -3.359 -7.244 -12.892 1.00 0.00 95 TRP A N 5
ATOM 8439 C CA . TRP A 1 95 ? -3.392 -8.279 -11.820 1.00 0.00 95 TRP A CA 5
ATOM 8440 C C . TRP A 1 95 ? -2.360 -9.368 -12.126 1.00 0.00 95 TRP A C 5
ATOM 8441 O O . TRP A 1 95 ? -2.702 -10.502 -12.398 1.00 0.00 95 TRP A O 5
ATOM 8462 N N . ASN A 1 96 ? -1.099 -9.033 -12.080 1.00 0.00 96 ASN A N 5
ATOM 8463 C CA . ASN A 1 96 ? -0.047 -10.050 -12.364 1.00 0.00 96 ASN A CA 5
ATOM 8464 C C . ASN A 1 96 ? 1.105 -9.883 -11.369 1.00 0.00 96 ASN A C 5
ATOM 8465 O O . ASN A 1 96 ? 1.337 -8.801 -10.867 1.00 0.00 96 ASN A O 5
ATOM 8476 N N . PRO A 1 97 ? 1.793 -10.967 -11.113 1.00 0.00 97 PRO A N 5
ATOM 8477 C CA . PRO A 1 97 ? 2.931 -10.983 -10.177 1.00 0.00 97 PRO A CA 5
ATOM 8478 C C . PRO A 1 97 ? 4.183 -10.400 -10.842 1.00 0.00 97 PRO A C 5
ATOM 8479 O O . PRO A 1 97 ? 4.924 -9.650 -10.240 1.00 0.00 97 PRO A O 5
ATOM 8490 N N . HIS A 1 98 ? 4.425 -10.742 -12.078 1.00 0.00 98 HIS A N 5
ATOM 8491 C CA . HIS A 1 98 ? 5.630 -10.210 -12.775 1.00 0.00 98 HIS A CA 5
ATOM 8492 C C . HIS A 1 98 ? 5.382 -8.760 -13.198 1.00 0.00 98 HIS A C 5
ATOM 8493 O O . HIS A 1 98 ? 6.292 -7.956 -13.250 1.00 0.00 98 HIS A O 5
ATOM 8507 N N . CYS A 1 99 ? 4.160 -8.418 -13.503 1.00 0.00 99 CYS A N 5
ATOM 8508 C CA . CYS A 1 99 ? 3.862 -7.020 -13.924 1.00 0.00 99 CYS A CA 5
ATOM 8509 C C . CYS A 1 99 ? 3.964 -6.085 -12.716 1.00 0.00 99 CYS A C 5
ATOM 8510 O O . CYS A 1 99 ? 4.499 -4.998 -12.804 1.00 0.00 99 CYS A O 5
ATOM 8518 N N . ILE A 1 100 ? 3.454 -6.499 -11.589 1.00 0.00 100 ILE A N 5
ATOM 8519 C CA . ILE A 1 100 ? 3.520 -5.633 -10.377 1.00 0.00 100 ILE A CA 5
ATOM 8520 C C . ILE A 1 100 ? 4.982 -5.325 -10.043 1.00 0.00 100 ILE A C 5
ATOM 8521 O O . ILE A 1 100 ? 5.328 -4.212 -9.698 1.00 0.00 100 ILE A O 5
ATOM 8537 N N . ARG A 1 101 ? 5.842 -6.302 -10.139 1.00 0.00 101 ARG A N 5
ATOM 8538 C CA . ARG A 1 101 ? 7.279 -6.065 -9.824 1.00 0.00 101 ARG A CA 5
ATOM 8539 C C . ARG A 1 101 ? 7.869 -5.067 -10.823 1.00 0.00 101 ARG A C 5
ATOM 8540 O O . ARG A 1 101 ? 8.620 -4.183 -10.461 1.00 0.00 101 ARG A O 5
ATOM 8561 N N . ASP A 1 102 ? 7.539 -5.205 -12.077 1.00 0.00 102 ASP A N 5
ATOM 8562 C CA . ASP A 1 102 ? 8.084 -4.267 -13.101 1.00 0.00 102 ASP A CA 5
ATOM 8563 C C . ASP A 1 102 ? 7.734 -2.826 -12.722 1.00 0.00 102 ASP A C 5
ATOM 8564 O O . ASP A 1 102 ? 8.465 -1.902 -13.021 1.00 0.00 102 ASP A O 5
ATOM 8573 N N . ALA A 1 103 ? 6.621 -2.623 -12.071 1.00 0.00 103 ALA A N 5
ATOM 8574 C CA . ALA A 1 103 ? 6.228 -1.238 -11.683 1.00 0.00 103 ALA A CA 5
ATOM 8575 C C . ALA A 1 103 ? 7.095 -0.763 -10.513 1.00 0.00 103 ALA A C 5
ATOM 8576 O O . ALA A 1 103 ? 7.556 0.361 -10.489 1.00 0.00 103 ALA A O 5
ATOM 8583 N N . LEU A 1 104 ? 7.316 -1.606 -9.543 1.00 0.00 104 LEU A N 5
ATOM 8584 C CA . LEU A 1 104 ? 8.148 -1.198 -8.375 1.00 0.00 104 LEU A CA 5
ATOM 8585 C C . LEU A 1 104 ? 9.558 -0.836 -8.848 1.00 0.00 104 LEU A C 5
ATOM 8586 O O . LEU A 1 104 ? 10.201 0.036 -8.299 1.00 0.00 104 LEU A O 5
ATOM 8602 N N . GLU A 1 105 ? 10.044 -1.498 -9.861 1.00 0.00 105 GLU A N 5
ATOM 8603 C CA . GLU A 1 105 ? 11.412 -1.190 -10.365 1.00 0.00 105 GLU A CA 5
ATOM 8604 C C . GLU A 1 105 ? 11.537 0.313 -10.627 1.00 0.00 105 GLU A C 5
ATOM 8605 O O . GLU A 1 105 ? 12.608 0.880 -10.549 1.00 0.00 105 GLU A O 5
ATOM 8617 N N . ASP A 1 106 ? 10.448 0.961 -10.939 1.00 0.00 106 ASP A N 5
ATOM 8618 C CA . ASP A 1 106 ? 10.503 2.425 -11.208 1.00 0.00 106 ASP A CA 5
ATOM 8619 C C . ASP A 1 106 ? 10.834 3.175 -9.917 1.00 0.00 106 ASP A C 5
ATOM 8620 O O . ASP A 1 106 ? 11.715 4.010 -9.880 1.00 0.00 106 ASP A O 5
ATOM 8629 N N . ALA A 1 107 ? 10.130 2.888 -8.856 1.00 0.00 107 ALA A N 5
ATOM 8630 C CA . ALA A 1 107 ? 10.402 3.588 -7.569 1.00 0.00 107 ALA A CA 5
ATOM 8631 C C . ALA A 1 107 ? 11.886 3.463 -7.219 1.00 0.00 107 ALA A C 5
ATOM 8632 O O . ALA A 1 107 ? 12.516 4.413 -6.797 1.00 0.00 107 ALA A O 5
ATOM 8639 N N . LEU A 1 108 ? 12.450 2.299 -7.389 1.00 0.00 108 LEU A N 5
ATOM 8640 C CA . LEU A 1 108 ? 13.892 2.113 -7.063 1.00 0.00 108 LEU A CA 5
ATOM 8641 C C . LEU A 1 108 ? 14.735 3.095 -7.879 1.00 0.00 108 LEU A C 5
ATOM 8642 O O . LEU A 1 108 ? 15.642 3.721 -7.368 1.00 0.00 108 LEU A O 5
ATOM 8658 N N . ASP A 1 109 ? 14.450 3.233 -9.145 1.00 0.00 109 ASP A N 5
ATOM 8659 C CA . ASP A 1 109 ? 15.242 4.173 -9.987 1.00 0.00 109 ASP A CA 5
ATOM 8660 C C . ASP A 1 109 ? 14.296 5.120 -10.728 1.00 0.00 109 ASP A C 5
ATOM 8661 O O . ASP A 1 109 ? 13.493 4.704 -11.538 1.00 0.00 109 ASP A O 5
ATOM 8670 N N . VAL A 1 110 ? 14.388 6.394 -10.457 1.00 0.00 110 VAL A N 5
ATOM 8671 C CA . VAL A 1 110 ? 13.498 7.370 -11.147 1.00 0.00 110 VAL A CA 5
ATOM 8672 C C . VAL A 1 110 ? 14.303 8.121 -12.210 1.00 0.00 110 VAL A C 5
ATOM 8673 O O . VAL A 1 110 ? 15.475 8.391 -12.036 1.00 0.00 110 VAL A O 5
ATOM 8686 N N . ILE A 1 111 ? 13.687 8.462 -13.307 1.00 0.00 111 ILE A N 5
ATOM 8687 C CA . ILE A 1 111 ? 14.422 9.194 -14.375 1.00 0.00 111 ILE A CA 5
ATOM 8688 C C . ILE A 1 111 ? 14.871 10.557 -13.844 1.00 0.00 111 ILE A C 5
ATOM 8689 O O . ILE A 1 111 ? 14.813 11.513 -14.600 1.00 0.00 111 ILE A O 5
ATOM 8706 N N . VAL A 1 1 ? 21.343 -10.244 -2.248 1.00 0.00 1 VAL A N 6
ATOM 8707 C CA . VAL A 1 1 ? 21.871 -8.920 -1.816 1.00 0.00 1 VAL A CA 6
ATOM 8708 C C . VAL A 1 1 ? 21.071 -8.422 -0.611 1.00 0.00 1 VAL A C 6
ATOM 8709 O O . VAL A 1 1 ? 20.614 -9.198 0.205 1.00 0.00 1 VAL A O 6
ATOM 8724 N N . THR A 1 2 ? 20.896 -7.134 -0.488 1.00 0.00 2 THR A N 6
ATOM 8725 C CA . THR A 1 2 ? 20.126 -6.594 0.667 1.00 0.00 2 THR A CA 6
ATOM 8726 C C . THR A 1 2 ? 19.537 -5.233 0.294 1.00 0.00 2 THR A C 6
ATOM 8727 O O . THR A 1 2 ? 20.235 -4.240 0.231 1.00 0.00 2 THR A O 6
ATOM 8738 N N . ALA A 1 3 ? 18.257 -5.177 0.045 1.00 0.00 3 ALA A N 6
ATOM 8739 C CA . ALA A 1 3 ? 17.625 -3.879 -0.324 1.00 0.00 3 ALA A CA 6
ATOM 8740 C C . ALA A 1 3 ? 16.127 -3.938 -0.020 1.00 0.00 3 ALA A C 6
ATOM 8741 O O . ALA A 1 3 ? 15.395 -4.708 -0.607 1.00 0.00 3 ALA A O 6
ATOM 8748 N N . GLU A 1 4 ? 15.666 -3.128 0.894 1.00 0.00 4 GLU A N 6
ATOM 8749 C CA . GLU A 1 4 ? 14.216 -3.138 1.235 1.00 0.00 4 GLU A CA 6
ATOM 8750 C C . GLU A 1 4 ? 13.552 -1.876 0.684 1.00 0.00 4 GLU A C 6
ATOM 8751 O O . GLU A 1 4 ? 14.153 -0.822 0.624 1.00 0.00 4 GLU A O 6
ATOM 8763 N N . ILE A 1 5 ? 12.314 -1.974 0.283 1.00 0.00 5 ILE A N 6
ATOM 8764 C CA . ILE A 1 5 ? 11.611 -0.778 -0.261 1.00 0.00 5 ILE A CA 6
ATOM 8765 C C . ILE A 1 5 ? 10.395 -0.463 0.613 1.00 0.00 5 ILE A C 6
ATOM 8766 O O . ILE A 1 5 ? 9.684 -1.349 1.045 1.00 0.00 5 ILE A O 6
ATOM 8782 N N . ARG A 1 6 ? 10.151 0.792 0.874 1.00 0.00 6 ARG A N 6
ATOM 8783 C CA . ARG A 1 6 ? 8.981 1.162 1.720 1.00 0.00 6 ARG A CA 6
ATOM 8784 C C . ARG A 1 6 ? 7.772 1.435 0.821 1.00 0.00 6 ARG A C 6
ATOM 8785 O O . ARG A 1 6 ? 7.746 2.395 0.077 1.00 0.00 6 ARG A O 6
ATOM 8806 N N . LEU A 1 7 ? 6.772 0.599 0.885 1.00 0.00 7 LEU A N 6
ATOM 8807 C CA . LEU A 1 7 ? 5.568 0.813 0.034 1.00 0.00 7 LEU A CA 6
ATOM 8808 C C . LEU A 1 7 ? 4.332 0.963 0.923 1.00 0.00 7 LEU A C 6
ATOM 8809 O O . LEU A 1 7 ? 4.282 0.454 2.025 1.00 0.00 7 LEU A O 6
ATOM 8825 N N . TYR A 1 8 ? 3.332 1.655 0.451 1.00 0.00 8 TYR A N 6
ATOM 8826 C CA . TYR A 1 8 ? 2.099 1.837 1.266 1.00 0.00 8 TYR A CA 6
ATOM 8827 C C . TYR A 1 8 ? 0.890 1.339 0.468 1.00 0.00 8 TYR A C 6
ATOM 8828 O O . TYR A 1 8 ? 0.478 1.952 -0.498 1.00 0.00 8 TYR A O 6
ATOM 8846 N N . ILE A 1 9 ? 0.320 0.234 0.863 1.00 0.00 9 ILE A N 6
ATOM 8847 C CA . ILE A 1 9 ? -0.861 -0.299 0.125 1.00 0.00 9 ILE A CA 6
ATOM 8848 C C . ILE A 1 9 ? -2.121 -0.097 0.968 1.00 0.00 9 ILE A C 6
ATOM 8849 O O . ILE A 1 9 ? -2.102 -0.235 2.175 1.00 0.00 9 ILE A O 6
ATOM 8865 N N . THR A 1 10 ? -3.218 0.230 0.342 1.00 0.00 10 THR A N 6
ATOM 8866 C CA . THR A 1 10 ? -4.478 0.441 1.109 1.00 0.00 10 THR A CA 6
ATOM 8867 C C . THR A 1 10 ? -4.685 -0.724 2.079 1.00 0.00 10 THR A C 6
ATOM 8868 O O . THR A 1 10 ? -4.334 -1.852 1.793 1.00 0.00 10 THR A O 6
ATOM 8879 N N . GLU A 1 11 ? -5.249 -0.461 3.226 1.00 0.00 11 GLU A N 6
ATOM 8880 C CA . GLU A 1 11 ? -5.474 -1.554 4.214 1.00 0.00 11 GLU A CA 6
ATOM 8881 C C . GLU A 1 11 ? -6.936 -2.001 4.162 1.00 0.00 11 GLU A C 6
ATOM 8882 O O . GLU A 1 11 ? -7.846 -1.206 4.293 1.00 0.00 11 GLU A O 6
ATOM 8894 N N . GLY A 1 12 ? -7.170 -3.272 3.972 1.00 0.00 12 GLY A N 6
ATOM 8895 C CA . GLY A 1 12 ? -8.572 -3.774 3.911 1.00 0.00 12 GLY A CA 6
ATOM 8896 C C . GLY A 1 12 ? -8.580 -5.288 4.133 1.00 0.00 12 GLY A C 6
ATOM 8897 O O . GLY A 1 12 ? -7.548 -5.903 4.314 1.00 0.00 12 GLY A O 6
ATOM 8901 N N . GLU A 1 13 ? -9.736 -5.895 4.120 1.00 0.00 13 GLU A N 6
ATOM 8902 C CA . GLU A 1 13 ? -9.805 -7.369 4.330 1.00 0.00 13 GLU A CA 6
ATOM 8903 C C . GLU A 1 13 ? -10.381 -8.042 3.083 1.00 0.00 13 GLU A C 6
ATOM 8904 O O . GLU A 1 13 ? -10.467 -9.252 3.004 1.00 0.00 13 GLU A O 6
ATOM 8916 N N . VAL A 1 14 ? -10.778 -7.272 2.107 1.00 0.00 14 VAL A N 6
ATOM 8917 C CA . VAL A 1 14 ? -11.350 -7.877 0.870 1.00 0.00 14 VAL A CA 6
ATOM 8918 C C . VAL A 1 14 ? -10.429 -8.994 0.373 1.00 0.00 14 VAL A C 6
ATOM 8919 O O . VAL A 1 14 ? -9.329 -9.167 0.859 1.00 0.00 14 VAL A O 6
ATOM 8932 N N . GLU A 1 15 ? -10.872 -9.753 -0.592 1.00 0.00 15 GLU A N 6
ATOM 8933 C CA . GLU A 1 15 ? -10.025 -10.859 -1.121 1.00 0.00 15 GLU A CA 6
ATOM 8934 C C . GLU A 1 15 ? -8.957 -10.284 -2.052 1.00 0.00 15 GLU A C 6
ATOM 8935 O O . GLU A 1 15 ? -7.956 -10.915 -2.329 1.00 0.00 15 GLU A O 6
ATOM 8947 N N . ASP A 1 16 ? -9.158 -9.090 -2.539 1.00 0.00 16 ASP A N 6
ATOM 8948 C CA . ASP A 1 16 ? -8.152 -8.478 -3.451 1.00 0.00 16 ASP A CA 6
ATOM 8949 C C . ASP A 1 16 ? -6.855 -8.222 -2.680 1.00 0.00 16 ASP A C 6
ATOM 8950 O O . ASP A 1 16 ? -5.783 -8.605 -3.105 1.00 0.00 16 ASP A O 6
ATOM 8959 N N . TYR A 1 17 ? -6.944 -7.580 -1.547 1.00 0.00 17 TYR A N 6
ATOM 8960 C CA . TYR A 1 17 ? -5.718 -7.302 -0.746 1.00 0.00 17 TYR A CA 6
ATOM 8961 C C . TYR A 1 17 ? -5.098 -8.623 -0.285 1.00 0.00 17 TYR A C 6
ATOM 8962 O O . TYR A 1 17 ? -3.905 -8.723 -0.078 1.00 0.00 17 TYR A O 6
ATOM 8980 N N . ARG A 1 18 ? -5.903 -9.638 -0.122 1.00 0.00 18 ARG A N 6
ATOM 8981 C CA . ARG A 1 18 ? -5.365 -10.953 0.329 1.00 0.00 18 ARG A CA 6
ATOM 8982 C C . ARG A 1 18 ? -4.465 -11.545 -0.758 1.00 0.00 18 ARG A C 6
ATOM 8983 O O . ARG A 1 18 ? -3.303 -11.820 -0.534 1.00 0.00 18 ARG A O 6
ATOM 9004 N N . VAL A 1 19 ? -4.995 -11.747 -1.934 1.00 0.00 19 VAL A N 6
ATOM 9005 C CA . VAL A 1 19 ? -4.171 -12.327 -3.033 1.00 0.00 19 VAL A CA 6
ATOM 9006 C C . VAL A 1 19 ? -2.955 -11.435 -3.292 1.00 0.00 19 VAL A C 6
ATOM 9007 O O . VAL A 1 19 ? -1.837 -11.903 -3.375 1.00 0.00 19 VAL A O 6
ATOM 9020 N N . PHE A 1 20 ? -3.162 -10.154 -3.423 1.00 0.00 20 PHE A N 6
ATOM 9021 C CA . PHE A 1 20 ? -2.019 -9.234 -3.682 1.00 0.00 20 PHE A CA 6
ATOM 9022 C C . PHE A 1 20 ? -0.936 -9.443 -2.620 1.00 0.00 20 PHE A C 6
ATOM 9023 O O . PHE A 1 20 ? 0.244 -9.387 -2.904 1.00 0.00 20 PHE A O 6
ATOM 9040 N N . LEU A 1 21 ? -1.326 -9.682 -1.398 1.00 0.00 21 LEU A N 6
ATOM 9041 C CA . LEU A 1 21 ? -0.316 -9.891 -0.323 1.00 0.00 21 LEU A CA 6
ATOM 9042 C C . LEU A 1 21 ? 0.438 -11.200 -0.572 1.00 0.00 21 LEU A C 6
ATOM 9043 O O . LEU A 1 21 ? 1.638 -11.209 -0.757 1.00 0.00 21 LEU A O 6
ATOM 9059 N N . GLU A 1 22 ? -0.257 -12.304 -0.573 1.00 0.00 22 GLU A N 6
ATOM 9060 C CA . GLU A 1 22 ? 0.422 -13.611 -0.806 1.00 0.00 22 GLU A CA 6
ATOM 9061 C C . GLU A 1 22 ? 1.278 -13.528 -2.071 1.00 0.00 22 GLU A C 6
ATOM 9062 O O . GLU A 1 22 ? 2.228 -14.268 -2.238 1.00 0.00 22 GLU A O 6
ATOM 9074 N N . ARG A 1 23 ? 0.954 -12.634 -2.964 1.00 0.00 23 ARG A N 6
ATOM 9075 C CA . ARG A 1 23 ? 1.754 -12.509 -4.216 1.00 0.00 23 ARG A CA 6
ATOM 9076 C C . ARG A 1 23 ? 3.100 -11.858 -3.893 1.00 0.00 23 ARG A C 6
ATOM 9077 O O . ARG A 1 23 ? 4.146 -12.361 -4.255 1.00 0.00 23 ARG A O 6
ATOM 9098 N N . LEU A 1 24 ? 3.083 -10.745 -3.213 1.00 0.00 24 LEU A N 6
ATOM 9099 C CA . LEU A 1 24 ? 4.363 -10.067 -2.864 1.00 0.00 24 LEU A CA 6
ATOM 9100 C C . LEU A 1 24 ? 5.071 -10.854 -1.758 1.00 0.00 24 LEU A C 6
ATOM 9101 O O . LEU A 1 24 ? 6.188 -10.552 -1.385 1.00 0.00 24 LEU A O 6
ATOM 9117 N N . GLU A 1 25 ? 4.429 -11.861 -1.229 1.00 0.00 25 GLU A N 6
ATOM 9118 C CA . GLU A 1 25 ? 5.061 -12.665 -0.145 1.00 0.00 25 GLU A CA 6
ATOM 9119 C C . GLU A 1 25 ? 6.097 -13.619 -0.748 1.00 0.00 25 GLU A C 6
ATOM 9120 O O . GLU A 1 25 ? 7.277 -13.520 -0.476 1.00 0.00 25 GLU A O 6
ATOM 9132 N N . GLN A 1 26 ? 5.664 -14.546 -1.558 1.00 0.00 26 GLN A N 6
ATOM 9133 C CA . GLN A 1 26 ? 6.620 -15.511 -2.171 1.00 0.00 26 GLN A CA 6
ATOM 9134 C C . GLN A 1 26 ? 7.555 -14.778 -3.137 1.00 0.00 26 GLN A C 6
ATOM 9135 O O . GLN A 1 26 ? 8.510 -15.340 -3.635 1.00 0.00 26 GLN A O 6
ATOM 9149 N N . SER A 1 27 ? 7.291 -13.529 -3.405 1.00 0.00 27 SER A N 6
ATOM 9150 C CA . SER A 1 27 ? 8.171 -12.770 -4.339 1.00 0.00 27 SER A CA 6
ATOM 9151 C C . SER A 1 27 ? 9.630 -12.929 -3.907 1.00 0.00 27 SER A C 6
ATOM 9152 O O . SER A 1 27 ? 10.466 -13.381 -4.664 1.00 0.00 27 SER A O 6
ATOM 9160 N N . GLY A 1 28 ? 9.942 -12.567 -2.692 1.00 0.00 28 GLY A N 6
ATOM 9161 C CA . GLY A 1 28 ? 11.347 -12.701 -2.212 1.00 0.00 28 GLY A CA 6
ATOM 9162 C C . GLY A 1 28 ? 11.882 -11.331 -1.793 1.00 0.00 28 GLY A C 6
ATOM 9163 O O . GLY A 1 28 ? 12.751 -11.227 -0.950 1.00 0.00 28 GLY A O 6
ATOM 9167 N N . LEU A 1 29 ? 11.374 -10.280 -2.374 1.00 0.00 29 LEU A N 6
ATOM 9168 C CA . LEU A 1 29 ? 11.859 -8.920 -2.007 1.00 0.00 29 LEU A CA 6
ATOM 9169 C C . LEU A 1 29 ? 11.570 -8.656 -0.527 1.00 0.00 29 LEU A C 6
ATOM 9170 O O . LEU A 1 29 ? 10.642 -9.194 0.040 1.00 0.00 29 LEU A O 6
ATOM 9186 N N . GLU A 1 30 ? 12.363 -7.831 0.101 1.00 0.00 30 GLU A N 6
ATOM 9187 C CA . GLU A 1 30 ? 12.137 -7.533 1.543 1.00 0.00 30 GLU A CA 6
ATOM 9188 C C . GLU A 1 30 ? 11.411 -6.193 1.681 1.00 0.00 30 GLU A C 6
ATOM 9189 O O . GLU A 1 30 ? 11.827 -5.325 2.422 1.00 0.00 30 GLU A O 6
ATOM 9201 N N . TRP A 1 31 ? 10.328 -6.018 0.974 1.00 0.00 31 TRP A N 6
ATOM 9202 C CA . TRP A 1 31 ? 9.577 -4.735 1.066 1.00 0.00 31 TRP A CA 6
ATOM 9203 C C . TRP A 1 31 ? 8.706 -4.743 2.323 1.00 0.00 31 TRP A C 6
ATOM 9204 O O . TRP A 1 31 ? 8.383 -5.784 2.858 1.00 0.00 31 TRP A O 6
ATOM 9225 N N . ARG A 1 32 ? 8.323 -3.590 2.798 1.00 0.00 32 ARG A N 6
ATOM 9226 C CA . ARG A 1 32 ? 7.473 -3.536 4.022 1.00 0.00 32 ARG A CA 6
ATOM 9227 C C . ARG A 1 32 ? 6.472 -2.383 3.900 1.00 0.00 32 ARG A C 6
ATOM 9228 O O . ARG A 1 32 ? 6.692 -1.449 3.157 1.00 0.00 32 ARG A O 6
ATOM 9249 N N . PRO A 1 33 ? 5.398 -2.488 4.641 1.00 0.00 33 PRO A N 6
ATOM 9250 C CA . PRO A 1 33 ? 4.334 -1.469 4.648 1.00 0.00 33 PRO A CA 6
ATOM 9251 C C . PRO A 1 33 ? 4.760 -0.265 5.495 1.00 0.00 33 PRO A C 6
ATOM 9252 O O . PRO A 1 33 ? 5.229 -0.410 6.605 1.00 0.00 33 PRO A O 6
ATOM 9263 N N . ALA A 1 34 ? 4.604 0.923 4.976 1.00 0.00 34 ALA A N 6
ATOM 9264 C CA . ALA A 1 34 ? 5.004 2.132 5.752 1.00 0.00 34 ALA A CA 6
ATOM 9265 C C . ALA A 1 34 ? 3.833 3.114 5.811 1.00 0.00 34 ALA A C 6
ATOM 9266 O O . ALA A 1 34 ? 2.822 2.928 5.162 1.00 0.00 34 ALA A O 6
ATOM 9273 N N . THR A 1 35 ? 3.960 4.158 6.583 1.00 0.00 35 THR A N 6
ATOM 9274 C CA . THR A 1 35 ? 2.853 5.150 6.683 1.00 0.00 35 THR A CA 6
ATOM 9275 C C . THR A 1 35 ? 2.526 5.694 5.288 1.00 0.00 35 THR A C 6
ATOM 9276 O O . THR A 1 35 ? 3.318 5.569 4.373 1.00 0.00 35 THR A O 6
ATOM 9287 N N . PRO A 1 36 ? 1.362 6.280 5.168 1.00 0.00 36 PRO A N 6
ATOM 9288 C CA . PRO A 1 36 ? 0.884 6.854 3.896 1.00 0.00 36 PRO A CA 6
ATOM 9289 C C . PRO A 1 36 ? 1.534 8.218 3.640 1.00 0.00 36 PRO A C 6
ATOM 9290 O O . PRO A 1 36 ? 1.244 8.879 2.663 1.00 0.00 36 PRO A O 6
ATOM 9301 N N . GLU A 1 37 ? 2.409 8.648 4.508 1.00 0.00 37 GLU A N 6
ATOM 9302 C CA . GLU A 1 37 ? 3.066 9.971 4.305 1.00 0.00 37 GLU A CA 6
ATOM 9303 C C . GLU A 1 37 ? 4.586 9.796 4.307 1.00 0.00 37 GLU A C 6
ATOM 9304 O O . GLU A 1 37 ? 5.328 10.748 4.446 1.00 0.00 37 GLU A O 6
ATOM 9316 N N . ASP A 1 38 ? 5.057 8.590 4.154 1.00 0.00 38 ASP A N 6
ATOM 9317 C CA . ASP A 1 38 ? 6.530 8.363 4.147 1.00 0.00 38 ASP A CA 6
ATOM 9318 C C . ASP A 1 38 ? 6.839 7.033 3.458 1.00 0.00 38 ASP A C 6
ATOM 9319 O O . ASP A 1 38 ? 7.714 6.298 3.871 1.00 0.00 38 ASP A O 6
ATOM 9328 N N . ALA A 1 39 ? 6.127 6.716 2.410 1.00 0.00 39 ALA A N 6
ATOM 9329 C CA . ALA A 1 39 ? 6.384 5.432 1.699 1.00 0.00 39 ALA A CA 6
ATOM 9330 C C . ALA A 1 39 ? 7.114 5.716 0.385 1.00 0.00 39 ALA A C 6
ATOM 9331 O O . ALA A 1 39 ? 6.724 6.574 -0.380 1.00 0.00 39 ALA A O 6
ATOM 9338 N N . ASP A 1 40 ? 8.171 4.999 0.118 1.00 0.00 40 ASP A N 6
ATOM 9339 C CA . ASP A 1 40 ? 8.925 5.227 -1.146 1.00 0.00 40 ASP A CA 6
ATOM 9340 C C . ASP A 1 40 ? 7.959 5.159 -2.331 1.00 0.00 40 ASP A C 6
ATOM 9341 O O . ASP A 1 40 ? 8.082 5.899 -3.288 1.00 0.00 40 ASP A O 6
ATOM 9350 N N . ALA A 1 41 ? 6.998 4.279 -2.274 1.00 0.00 41 ALA A N 6
ATOM 9351 C CA . ALA A 1 41 ? 6.024 4.164 -3.394 1.00 0.00 41 ALA A CA 6
ATOM 9352 C C . ALA A 1 41 ? 4.621 3.925 -2.829 1.00 0.00 41 ALA A C 6
ATOM 9353 O O . ALA A 1 41 ? 4.409 3.047 -2.016 1.00 0.00 41 ALA A O 6
ATOM 9360 N N . VAL A 1 42 ? 3.663 4.702 -3.253 1.00 0.00 42 VAL A N 6
ATOM 9361 C CA . VAL A 1 42 ? 2.275 4.522 -2.742 1.00 0.00 42 VAL A CA 6
ATOM 9362 C C . VAL A 1 42 ? 1.488 3.634 -3.709 1.00 0.00 42 VAL A C 6
ATOM 9363 O O . VAL A 1 42 ? 1.173 4.029 -4.813 1.00 0.00 42 VAL A O 6
ATOM 9376 N N . ILE A 1 43 ? 1.168 2.436 -3.302 1.00 0.00 43 ILE A N 6
ATOM 9377 C CA . ILE A 1 43 ? 0.401 1.527 -4.198 1.00 0.00 43 ILE A CA 6
ATOM 9378 C C . ILE A 1 43 ? -1.086 1.597 -3.842 1.00 0.00 43 ILE A C 6
ATOM 9379 O O . ILE A 1 43 ? -1.520 1.055 -2.846 1.00 0.00 43 ILE A O 6
ATOM 9395 N N . VAL A 1 44 ? -1.866 2.266 -4.646 1.00 0.00 44 VAL A N 6
ATOM 9396 C CA . VAL A 1 44 ? -3.323 2.376 -4.352 1.00 0.00 44 VAL A CA 6
ATOM 9397 C C . VAL A 1 44 ? -4.054 1.151 -4.903 1.00 0.00 44 VAL A C 6
ATOM 9398 O O . VAL A 1 44 ? -3.789 0.695 -5.997 1.00 0.00 44 VAL A O 6
ATOM 9411 N N . LEU A 1 45 ? -4.979 0.617 -4.153 1.00 0.00 45 LEU A N 6
ATOM 9412 C CA . LEU A 1 45 ? -5.733 -0.575 -4.630 1.00 0.00 45 LEU A CA 6
ATOM 9413 C C . LEU A 1 45 ? -7.121 -0.140 -5.105 1.00 0.00 45 LEU A C 6
ATOM 9414 O O . LEU A 1 45 ? -7.917 0.368 -4.340 1.00 0.00 45 LEU A O 6
ATOM 9430 N N . ALA A 1 46 ? -7.418 -0.331 -6.362 1.00 0.00 46 ALA A N 6
ATOM 9431 C CA . ALA A 1 46 ? -8.756 0.076 -6.881 1.00 0.00 46 ALA A CA 6
ATOM 9432 C C . ALA A 1 46 ? -9.827 -0.870 -6.335 1.00 0.00 46 ALA A C 6
ATOM 9433 O O . ALA A 1 46 ? -11.004 -0.571 -6.358 1.00 0.00 46 ALA A O 6
ATOM 9440 N N . GLY A 1 47 ? -9.429 -2.012 -5.844 1.00 0.00 47 GLY A N 6
ATOM 9441 C CA . GLY A 1 47 ? -10.425 -2.976 -5.298 1.00 0.00 47 GLY A CA 6
ATOM 9442 C C . GLY A 1 47 ? -11.202 -2.322 -4.154 1.00 0.00 47 GLY A C 6
ATOM 9443 O O . GLY A 1 47 ? -12.253 -2.787 -3.759 1.00 0.00 47 GLY A O 6
ATOM 9447 N N . LEU A 1 48 ? -10.695 -1.246 -3.615 1.00 0.00 48 LEU A N 6
ATOM 9448 C CA . LEU A 1 48 ? -11.407 -0.567 -2.496 1.00 0.00 48 LEU A CA 6
ATOM 9449 C C . LEU A 1 48 ? -11.777 0.858 -2.912 1.00 0.00 48 LEU A C 6
ATOM 9450 O O . LEU A 1 48 ? -11.672 1.787 -2.136 1.00 0.00 48 LEU A O 6
ATOM 9466 N N . TRP A 1 49 ? -12.212 1.038 -4.129 1.00 0.00 49 TRP A N 6
ATOM 9467 C CA . TRP A 1 49 ? -12.589 2.405 -4.587 1.00 0.00 49 TRP A CA 6
ATOM 9468 C C . TRP A 1 49 ? -14.003 2.730 -4.106 1.00 0.00 49 TRP A C 6
ATOM 9469 O O . TRP A 1 49 ? -14.339 3.872 -3.861 1.00 0.00 49 TRP A O 6
ATOM 9490 N N . GLY A 1 50 ? -14.834 1.734 -3.965 1.00 0.00 50 GLY A N 6
ATOM 9491 C CA . GLY A 1 50 ? -16.226 1.987 -3.497 1.00 0.00 50 GLY A CA 6
ATOM 9492 C C . GLY A 1 50 ? -16.339 1.625 -2.015 1.00 0.00 50 GLY A C 6
ATOM 9493 O O . GLY A 1 50 ? -17.331 1.078 -1.575 1.00 0.00 50 GLY A O 6
ATOM 9497 N N . THR A 1 51 ? -15.332 1.927 -1.242 1.00 0.00 51 THR A N 6
ATOM 9498 C CA . THR A 1 51 ? -15.384 1.599 0.211 1.00 0.00 51 THR A CA 6
ATOM 9499 C C . THR A 1 51 ? -14.796 2.759 1.019 1.00 0.00 51 THR A C 6
ATOM 9500 O O . THR A 1 51 ? -15.395 3.238 1.961 1.00 0.00 51 THR A O 6
ATOM 9511 N N . ARG A 1 52 ? -13.626 3.214 0.659 1.00 0.00 52 ARG A N 6
ATOM 9512 C CA . ARG A 1 52 ? -13.001 4.341 1.409 1.00 0.00 52 ARG A CA 6
ATOM 9513 C C . ARG A 1 52 ? -12.531 5.412 0.423 1.00 0.00 52 ARG A C 6
ATOM 9514 O O . ARG A 1 52 ? -11.354 5.680 0.299 1.00 0.00 52 ARG A O 6
ATOM 9535 N N . ARG A 1 53 ? -13.443 6.026 -0.279 1.00 0.00 53 ARG A N 6
ATOM 9536 C CA . ARG A 1 53 ? -13.050 7.080 -1.257 1.00 0.00 53 ARG A CA 6
ATOM 9537 C C . ARG A 1 53 ? -12.087 8.067 -0.592 1.00 0.00 53 ARG A C 6
ATOM 9538 O O . ARG A 1 53 ? -11.329 8.749 -1.253 1.00 0.00 53 ARG A O 6
ATOM 9559 N N . ASP A 1 54 ? -12.113 8.154 0.710 1.00 0.00 54 ASP A N 6
ATOM 9560 C CA . ASP A 1 54 ? -11.202 9.103 1.413 1.00 0.00 54 ASP A CA 6
ATOM 9561 C C . ASP A 1 54 ? -9.786 8.522 1.459 1.00 0.00 54 ASP A C 6
ATOM 9562 O O . ASP A 1 54 ? -8.812 9.221 1.258 1.00 0.00 54 ASP A O 6
ATOM 9571 N N . GLU A 1 55 ? -9.662 7.252 1.729 1.00 0.00 55 GLU A N 6
ATOM 9572 C CA . GLU A 1 55 ? -8.309 6.632 1.793 1.00 0.00 55 GLU A CA 6
ATOM 9573 C C . GLU A 1 55 ? -7.698 6.581 0.390 1.00 0.00 55 GLU A C 6
ATOM 9574 O O . GLU A 1 55 ? -6.496 6.641 0.225 1.00 0.00 55 GLU A O 6
ATOM 9586 N N . ILE A 1 56 ? -8.515 6.467 -0.621 1.00 0.00 56 ILE A N 6
ATOM 9587 C CA . ILE A 1 56 ? -7.980 6.407 -2.011 1.00 0.00 56 ILE A CA 6
ATOM 9588 C C . ILE A 1 56 ? -7.576 7.808 -2.474 1.00 0.00 56 ILE A C 6
ATOM 9589 O O . ILE A 1 56 ? -6.421 8.076 -2.744 1.00 0.00 56 ILE A O 6
ATOM 9605 N N . LEU A 1 57 ? -8.520 8.703 -2.579 1.00 0.00 57 LEU A N 6
ATOM 9606 C CA . LEU A 1 57 ? -8.194 10.085 -3.035 1.00 0.00 57 LEU A CA 6
ATOM 9607 C C . LEU A 1 57 ? -7.110 10.688 -2.140 1.00 0.00 57 LEU A C 6
ATOM 9608 O O . LEU A 1 57 ? -6.140 11.246 -2.614 1.00 0.00 57 LEU A O 6
ATOM 9624 N N . GLY A 1 58 ? -7.267 10.588 -0.848 1.00 0.00 58 GLY A N 6
ATOM 9625 C CA . GLY A 1 58 ? -6.248 11.164 0.075 1.00 0.00 58 GLY A CA 6
ATOM 9626 C C . GLY A 1 58 ? -4.911 10.444 -0.111 1.00 0.00 58 GLY A C 6
ATOM 9627 O O . GLY A 1 58 ? -3.856 11.022 0.056 1.00 0.00 58 GLY A O 6
ATOM 9631 N N . ALA A 1 59 ? -4.945 9.184 -0.452 1.00 0.00 59 ALA A N 6
ATOM 9632 C CA . ALA A 1 59 ? -3.673 8.431 -0.643 1.00 0.00 59 ALA A CA 6
ATOM 9633 C C . ALA A 1 59 ? -2.880 9.043 -1.800 1.00 0.00 59 ALA A C 6
ATOM 9634 O O . ALA A 1 59 ? -1.779 9.527 -1.627 1.00 0.00 59 ALA A O 6
ATOM 9641 N N . VAL A 1 60 ? -3.431 9.024 -2.983 1.00 0.00 60 VAL A N 6
ATOM 9642 C CA . VAL A 1 60 ? -2.707 9.602 -4.149 1.00 0.00 60 VAL A CA 6
ATOM 9643 C C . VAL A 1 60 ? -2.272 11.031 -3.820 1.00 0.00 60 VAL A C 6
ATOM 9644 O O . VAL A 1 60 ? -1.143 11.418 -4.056 1.00 0.00 60 VAL A O 6
ATOM 9657 N N . ASP A 1 61 ? -3.158 11.819 -3.274 1.00 0.00 61 ASP A N 6
ATOM 9658 C CA . ASP A 1 61 ? -2.793 13.220 -2.927 1.00 0.00 61 ASP A CA 6
ATOM 9659 C C . ASP A 1 61 ? -1.544 13.214 -2.048 1.00 0.00 61 ASP A C 6
ATOM 9660 O O . ASP A 1 61 ? -0.671 14.048 -2.185 1.00 0.00 61 ASP A O 6
ATOM 9669 N N . LEU A 1 62 ? -1.449 12.278 -1.144 1.00 0.00 62 LEU A N 6
ATOM 9670 C CA . LEU A 1 62 ? -0.255 12.218 -0.259 1.00 0.00 62 LEU A CA 6
ATOM 9671 C C . LEU A 1 62 ? 0.996 12.003 -1.113 1.00 0.00 62 LEU A C 6
ATOM 9672 O O . LEU A 1 62 ? 1.994 12.675 -0.948 1.00 0.00 62 LEU A O 6
ATOM 9688 N N . ALA A 1 63 ? 0.950 11.073 -2.027 1.00 0.00 63 ALA A N 6
ATOM 9689 C CA . ALA A 1 63 ? 2.138 10.820 -2.892 1.00 0.00 63 ALA A CA 6
ATOM 9690 C C . ALA A 1 63 ? 2.593 12.130 -3.540 1.00 0.00 63 ALA A C 6
ATOM 9691 O O . ALA A 1 63 ? 3.759 12.474 -3.513 1.00 0.00 63 ALA A O 6
ATOM 9698 N N . ARG A 1 64 ? 1.686 12.861 -4.125 1.00 0.00 64 ARG A N 6
ATOM 9699 C CA . ARG A 1 64 ? 2.072 14.146 -4.776 1.00 0.00 64 ARG A CA 6
ATOM 9700 C C . ARG A 1 64 ? 2.606 15.121 -3.723 1.00 0.00 64 ARG A C 6
ATOM 9701 O O . ARG A 1 64 ? 3.388 16.003 -4.021 1.00 0.00 64 ARG A O 6
ATOM 9722 N N . LYS A 1 65 ? 2.190 14.975 -2.494 1.00 0.00 65 LYS A N 6
ATOM 9723 C CA . LYS A 1 65 ? 2.676 15.900 -1.429 1.00 0.00 65 LYS A CA 6
ATOM 9724 C C . LYS A 1 65 ? 3.583 15.138 -0.461 1.00 0.00 65 LYS A C 6
ATOM 9725 O O . LYS A 1 65 ? 3.872 15.599 0.626 1.00 0.00 65 LYS A O 6
ATOM 9744 N N . SER A 1 66 ? 4.034 13.975 -0.843 1.00 0.00 66 SER A N 6
ATOM 9745 C CA . SER A 1 66 ? 4.920 13.188 0.059 1.00 0.00 66 SER A CA 6
ATOM 9746 C C . SER A 1 66 ? 5.972 12.456 -0.776 1.00 0.00 66 SER A C 6
ATOM 9747 O O . SER A 1 66 ? 7.155 12.704 -0.657 1.00 0.00 66 SER A O 6
ATOM 9755 N N . SER A 1 67 ? 5.551 11.557 -1.625 1.00 0.00 67 SER A N 6
ATOM 9756 C CA . SER A 1 67 ? 6.528 10.818 -2.467 1.00 0.00 67 SER A CA 6
ATOM 9757 C C . SER A 1 67 ? 6.388 11.283 -3.918 1.00 0.00 67 SER A C 6
ATOM 9758 O O . SER A 1 67 ? 7.008 12.245 -4.324 1.00 0.00 67 SER A O 6
ATOM 9766 N N . LYS A 1 68 ? 5.566 10.614 -4.690 1.00 0.00 68 LYS A N 6
ATOM 9767 C CA . LYS A 1 68 ? 5.363 11.012 -6.119 1.00 0.00 68 LYS A CA 6
ATOM 9768 C C . LYS A 1 68 ? 4.893 9.801 -6.948 1.00 0.00 68 LYS A C 6
ATOM 9769 O O . LYS A 1 68 ? 3.958 9.918 -7.715 1.00 0.00 68 LYS A O 6
ATOM 9788 N N . PRO A 1 69 ? 5.556 8.678 -6.787 1.00 0.00 69 PRO A N 6
ATOM 9789 C CA . PRO A 1 69 ? 5.214 7.453 -7.532 1.00 0.00 69 PRO A CA 6
ATOM 9790 C C . PRO A 1 69 ? 3.988 6.773 -6.917 1.00 0.00 69 PRO A C 6
ATOM 9791 O O . PRO A 1 69 ? 3.999 6.371 -5.770 1.00 0.00 69 PRO A O 6
ATOM 9802 N N . ILE A 1 70 ? 2.933 6.637 -7.673 1.00 0.00 70 ILE A N 6
ATOM 9803 C CA . ILE A 1 70 ? 1.710 5.979 -7.135 1.00 0.00 70 ILE A CA 6
ATOM 9804 C C . ILE A 1 70 ? 1.305 4.827 -8.058 1.00 0.00 70 ILE A C 6
ATOM 9805 O O . ILE A 1 70 ? 0.773 5.038 -9.131 1.00 0.00 70 ILE A O 6
ATOM 9821 N N . ILE A 1 71 ? 1.552 3.612 -7.653 1.00 0.00 71 ILE A N 6
ATOM 9822 C CA . ILE A 1 71 ? 1.179 2.451 -8.510 1.00 0.00 71 ILE A CA 6
ATOM 9823 C C . ILE A 1 71 ? -0.233 1.987 -8.151 1.00 0.00 71 ILE A C 6
ATOM 9824 O O . ILE A 1 71 ? -0.504 1.599 -7.031 1.00 0.00 71 ILE A O 6
ATOM 9840 N N . THR A 1 72 ? -1.139 2.029 -9.088 1.00 0.00 72 THR A N 6
ATOM 9841 C CA . THR A 1 72 ? -2.532 1.596 -8.795 1.00 0.00 72 THR A CA 6
ATOM 9842 C C . THR A 1 72 ? -2.784 0.216 -9.406 1.00 0.00 72 THR A C 6
ATOM 9843 O O . THR A 1 72 ? -2.349 -0.080 -10.504 1.00 0.00 72 THR A O 6
ATOM 9854 N N . VAL A 1 73 ? -3.486 -0.630 -8.703 1.00 0.00 73 VAL A N 6
ATOM 9855 C CA . VAL A 1 73 ? -3.773 -1.987 -9.241 1.00 0.00 73 VAL A CA 6
ATOM 9856 C C . VAL A 1 73 ? -5.253 -2.075 -9.615 1.00 0.00 73 VAL A C 6
ATOM 9857 O O . VAL A 1 73 ? -6.125 -1.802 -8.813 1.00 0.00 73 VAL A O 6
ATOM 9870 N N . ARG A 1 74 ? -5.543 -2.447 -10.832 1.00 0.00 74 ARG A N 6
ATOM 9871 C CA . ARG A 1 74 ? -6.965 -2.547 -11.263 1.00 0.00 74 ARG A CA 6
ATOM 9872 C C . ARG A 1 74 ? -7.672 -3.639 -10.458 1.00 0.00 74 ARG A C 6
ATOM 9873 O O . ARG A 1 74 ? -7.029 -4.452 -9.822 1.00 0.00 74 ARG A O 6
ATOM 9894 N N . PRO A 1 75 ? -8.977 -3.625 -10.515 1.00 0.00 75 PRO A N 6
ATOM 9895 C CA . PRO A 1 75 ? -9.813 -4.607 -9.804 1.00 0.00 75 PRO A CA 6
ATOM 9896 C C . PRO A 1 75 ? -9.833 -5.934 -10.568 1.00 0.00 75 PRO A C 6
ATOM 9897 O O . PRO A 1 75 ? -9.494 -5.995 -11.733 1.00 0.00 75 PRO A O 6
ATOM 9908 N N . TYR A 1 76 ? -10.223 -6.998 -9.922 1.00 0.00 76 TYR A N 6
ATOM 9909 C CA . TYR A 1 76 ? -10.260 -8.317 -10.617 1.00 0.00 76 TYR A CA 6
ATOM 9910 C C . TYR A 1 76 ? -11.353 -8.304 -11.686 1.00 0.00 76 TYR A C 6
ATOM 9911 O O . TYR A 1 76 ? -11.097 -8.532 -12.852 1.00 0.00 76 TYR A O 6
ATOM 9929 N N . GLY A 1 77 ? -12.572 -8.039 -11.300 1.00 0.00 77 GLY A N 6
ATOM 9930 C CA . GLY A 1 77 ? -13.679 -8.013 -12.297 1.00 0.00 77 GLY A CA 6
ATOM 9931 C C . GLY A 1 77 ? -14.992 -7.664 -11.596 1.00 0.00 77 GLY A C 6
ATOM 9932 O O . GLY A 1 77 ? -15.753 -8.530 -11.213 1.00 0.00 77 GLY A O 6
ATOM 9936 N N . LEU A 1 78 ? -15.265 -6.400 -11.424 1.00 0.00 78 LEU A N 6
ATOM 9937 C CA . LEU A 1 78 ? -16.528 -5.994 -10.749 1.00 0.00 78 LEU A CA 6
ATOM 9938 C C . LEU A 1 78 ? -17.012 -4.664 -11.328 1.00 0.00 78 LEU A C 6
ATOM 9939 O O . LEU A 1 78 ? -18.035 -4.595 -11.979 1.00 0.00 78 LEU A O 6
ATOM 9955 N N . GLU A 1 79 ? -16.284 -3.606 -11.095 1.00 0.00 79 GLU A N 6
ATOM 9956 C CA . GLU A 1 79 ? -16.698 -2.282 -11.629 1.00 0.00 79 GLU A CA 6
ATOM 9957 C C . GLU A 1 79 ? -15.655 -1.802 -12.640 1.00 0.00 79 GLU A C 6
ATOM 9958 O O . GLU A 1 79 ? -15.090 -2.583 -13.381 1.00 0.00 79 GLU A O 6
ATOM 9970 N N . ASN A 1 80 ? -15.397 -0.527 -12.679 1.00 0.00 80 ASN A N 6
ATOM 9971 C CA . ASN A 1 80 ? -14.390 0.000 -13.645 1.00 0.00 80 ASN A CA 6
ATOM 9972 C C . ASN A 1 80 ? -13.706 1.231 -13.047 1.00 0.00 80 ASN A C 6
ATOM 9973 O O . ASN A 1 80 ? -14.347 2.201 -12.698 1.00 0.00 80 ASN A O 6
ATOM 9984 N N . VAL A 1 81 ? -12.407 1.200 -12.925 1.00 0.00 81 VAL A N 6
ATOM 9985 C CA . VAL A 1 81 ? -11.686 2.369 -12.349 1.00 0.00 81 VAL A CA 6
ATOM 9986 C C . VAL A 1 81 ? -12.104 3.640 -13.098 1.00 0.00 81 VAL A C 6
ATOM 9987 O O . VAL A 1 81 ? -12.213 3.635 -14.308 1.00 0.00 81 VAL A O 6
ATOM 10000 N N . PRO A 1 82 ? -12.331 4.697 -12.355 1.00 0.00 82 PRO A N 6
ATOM 10001 C CA . PRO A 1 82 ? -12.745 5.990 -12.925 1.00 0.00 82 PRO A CA 6
ATOM 10002 C C . PRO A 1 82 ? -11.541 6.722 -13.530 1.00 0.00 82 PRO A C 6
ATOM 10003 O O . PRO A 1 82 ? -10.408 6.367 -13.272 1.00 0.00 82 PRO A O 6
ATOM 10014 N N . PRO A 1 83 ? -11.829 7.727 -14.318 1.00 0.00 83 PRO A N 6
ATOM 10015 C CA . PRO A 1 83 ? -10.795 8.540 -14.981 1.00 0.00 83 PRO A CA 6
ATOM 10016 C C . PRO A 1 83 ? -10.184 9.538 -13.993 1.00 0.00 83 PRO A C 6
ATOM 10017 O O . PRO A 1 83 ? -9.380 10.373 -14.356 1.00 0.00 83 PRO A O 6
ATOM 10028 N N . GLU A 1 84 ? -10.563 9.459 -12.746 1.00 0.00 84 GLU A N 6
ATOM 10029 C CA . GLU A 1 84 ? -10.007 10.403 -11.737 1.00 0.00 84 GLU A CA 6
ATOM 10030 C C . GLU A 1 84 ? -8.665 9.871 -11.226 1.00 0.00 84 GLU A C 6
ATOM 10031 O O . GLU A 1 84 ? -7.756 10.625 -10.940 1.00 0.00 84 GLU A O 6
ATOM 10043 N N . LEU A 1 85 ? -8.535 8.578 -11.111 1.00 0.00 85 LEU A N 6
ATOM 10044 C CA . LEU A 1 85 ? -7.252 8.000 -10.622 1.00 0.00 85 LEU A CA 6
ATOM 10045 C C . LEU A 1 85 ? -6.356 7.661 -11.813 1.00 0.00 85 LEU A C 6
ATOM 10046 O O . LEU A 1 85 ? -5.205 7.306 -11.654 1.00 0.00 85 LEU A O 6
ATOM 10062 N N . GLU A 1 86 ? -6.872 7.764 -13.007 1.00 0.00 86 GLU A N 6
ATOM 10063 C CA . GLU A 1 86 ? -6.045 7.444 -14.203 1.00 0.00 86 GLU A CA 6
ATOM 10064 C C . GLU A 1 86 ? -5.377 8.720 -14.721 1.00 0.00 86 GLU A C 6
ATOM 10065 O O . GLU A 1 86 ? -4.522 8.678 -15.582 1.00 0.00 86 GLU A O 6
ATOM 10077 N N . ALA A 1 87 ? -5.760 9.855 -14.201 1.00 0.00 87 ALA A N 6
ATOM 10078 C CA . ALA A 1 87 ? -5.145 11.131 -14.665 1.00 0.00 87 ALA A CA 6
ATOM 10079 C C . ALA A 1 87 ? -4.034 11.547 -13.697 1.00 0.00 87 ALA A C 6
ATOM 10080 O O . ALA A 1 87 ? -3.326 12.508 -13.926 1.00 0.00 87 ALA A O 6
ATOM 10087 N N . VAL A 1 88 ? -3.874 10.831 -12.616 1.00 0.00 88 VAL A N 6
ATOM 10088 C CA . VAL A 1 88 ? -2.810 11.191 -11.638 1.00 0.00 88 VAL A CA 6
ATOM 10089 C C . VAL A 1 88 ? -1.870 9.999 -11.444 1.00 0.00 88 VAL A C 6
ATOM 10090 O O . VAL A 1 88 ? -0.667 10.151 -11.373 1.00 0.00 88 VAL A O 6
ATOM 10103 N N . SER A 1 89 ? -2.407 8.813 -11.359 1.00 0.00 89 SER A N 6
ATOM 10104 C CA . SER A 1 89 ? -1.541 7.616 -11.171 1.00 0.00 89 SER A CA 6
ATOM 10105 C C . SER A 1 89 ? -0.366 7.680 -12.150 1.00 0.00 89 SER A C 6
ATOM 10106 O O . SER A 1 89 ? -0.435 8.325 -13.176 1.00 0.00 89 SER A O 6
ATOM 10114 N N . SER A 1 90 ? 0.712 7.013 -11.840 1.00 0.00 90 SER A N 6
ATOM 10115 C CA . SER A 1 90 ? 1.891 7.035 -12.753 1.00 0.00 90 SER A CA 6
ATOM 10116 C C . SER A 1 90 ? 2.256 5.603 -13.154 1.00 0.00 90 SER A C 6
ATOM 10117 O O . SER A 1 90 ? 3.111 5.383 -13.988 1.00 0.00 90 SER A O 6
ATOM 10125 N N . GLU A 1 91 ? 1.614 4.629 -12.567 1.00 0.00 91 GLU A N 6
ATOM 10126 C CA . GLU A 1 91 ? 1.926 3.215 -12.918 1.00 0.00 91 GLU A CA 6
ATOM 10127 C C . GLU A 1 91 ? 0.679 2.352 -12.718 1.00 0.00 91 GLU A C 6
ATOM 10128 O O . GLU A 1 91 ? 0.362 1.946 -11.617 1.00 0.00 91 GLU A O 6
ATOM 10140 N N . VAL A 1 92 ? -0.033 2.070 -13.775 1.00 0.00 92 VAL A N 6
ATOM 10141 C CA . VAL A 1 92 ? -1.259 1.234 -13.649 1.00 0.00 92 VAL A CA 6
ATOM 10142 C C . VAL A 1 92 ? -0.955 -0.189 -14.119 1.00 0.00 92 VAL A C 6
ATOM 10143 O O . VAL A 1 92 ? -0.432 -0.398 -15.196 1.00 0.00 92 VAL A O 6
ATOM 10156 N N . VAL A 1 93 ? -1.276 -1.170 -13.321 1.00 0.00 93 VAL A N 6
ATOM 10157 C CA . VAL A 1 93 ? -0.999 -2.578 -13.731 1.00 0.00 93 VAL A CA 6
ATOM 10158 C C . VAL A 1 93 ? -2.230 -3.444 -13.456 1.00 0.00 93 VAL A C 6
ATOM 10159 O O . VAL A 1 93 ? -3.160 -3.028 -12.793 1.00 0.00 93 VAL A O 6
ATOM 10172 N N . GLY A 1 94 ? -2.244 -4.646 -13.963 1.00 0.00 94 GLY A N 6
ATOM 10173 C CA . GLY A 1 94 ? -3.414 -5.541 -13.734 1.00 0.00 94 GLY A CA 6
ATOM 10174 C C . GLY A 1 94 ? -3.047 -6.612 -12.706 1.00 0.00 94 GLY A C 6
ATOM 10175 O O . GLY A 1 94 ? -2.276 -6.376 -11.798 1.00 0.00 94 GLY A O 6
ATOM 10179 N N . TRP A 1 95 ? -3.594 -7.789 -12.842 1.00 0.00 95 TRP A N 6
ATOM 10180 C CA . TRP A 1 95 ? -3.278 -8.873 -11.871 1.00 0.00 95 TRP A CA 6
ATOM 10181 C C . TRP A 1 95 ? -2.146 -9.743 -12.423 1.00 0.00 95 TRP A C 6
ATOM 10182 O O . TRP A 1 95 ? -2.107 -10.938 -12.208 1.00 0.00 95 TRP A O 6
ATOM 10203 N N . ASN A 1 96 ? -1.223 -9.153 -13.133 1.00 0.00 96 ASN A N 6
ATOM 10204 C CA . ASN A 1 96 ? -0.095 -9.949 -13.693 1.00 0.00 96 ASN A CA 6
ATOM 10205 C C . ASN A 1 96 ? 1.182 -9.657 -12.898 1.00 0.00 96 ASN A C 6
ATOM 10206 O O . ASN A 1 96 ? 1.382 -8.552 -12.436 1.00 0.00 96 ASN A O 6
ATOM 10217 N N . PRO A 1 97 ? 2.008 -10.664 -12.761 1.00 0.00 97 PRO A N 6
ATOM 10218 C CA . PRO A 1 97 ? 3.280 -10.555 -12.025 1.00 0.00 97 PRO A CA 6
ATOM 10219 C C . PRO A 1 97 ? 4.341 -9.859 -12.883 1.00 0.00 97 PRO A C 6
ATOM 10220 O O . PRO A 1 97 ? 5.198 -9.159 -12.381 1.00 0.00 97 PRO A O 6
ATOM 10231 N N . HIS A 1 98 ? 4.292 -10.049 -14.173 1.00 0.00 98 HIS A N 6
ATOM 10232 C CA . HIS A 1 98 ? 5.299 -9.403 -15.063 1.00 0.00 98 HIS A CA 6
ATOM 10233 C C . HIS A 1 98 ? 5.063 -7.891 -15.092 1.00 0.00 98 HIS A C 6
ATOM 10234 O O . HIS A 1 98 ? 5.992 -7.109 -15.064 1.00 0.00 98 HIS A O 6
ATOM 10248 N N . CYS A 1 99 ? 3.828 -7.475 -15.153 1.00 0.00 99 CYS A N 6
ATOM 10249 C CA . CYS A 1 99 ? 3.535 -6.015 -15.190 1.00 0.00 99 CYS A CA 6
ATOM 10250 C C . CYS A 1 99 ? 3.759 -5.406 -13.804 1.00 0.00 99 CYS A C 6
ATOM 10251 O O . CYS A 1 99 ? 4.075 -4.240 -13.671 1.00 0.00 99 CYS A O 6
ATOM 10259 N N . ILE A 1 100 ? 3.596 -6.182 -12.768 1.00 0.00 100 ILE A N 6
ATOM 10260 C CA . ILE A 1 100 ? 3.799 -5.641 -11.393 1.00 0.00 100 ILE A CA 6
ATOM 10261 C C . ILE A 1 100 ? 5.295 -5.476 -11.121 1.00 0.00 100 ILE A C 6
ATOM 10262 O O . ILE A 1 100 ? 5.710 -4.594 -10.394 1.00 0.00 100 ILE A O 6
ATOM 10278 N N . ARG A 1 101 ? 6.110 -6.316 -11.697 1.00 0.00 101 ARG A N 6
ATOM 10279 C CA . ARG A 1 101 ? 7.579 -6.205 -11.467 1.00 0.00 101 ARG A CA 6
ATOM 10280 C C . ARG A 1 101 ? 8.110 -4.947 -12.159 1.00 0.00 101 ARG A C 6
ATOM 10281 O O . ARG A 1 101 ? 8.892 -4.203 -11.602 1.00 0.00 101 ARG A O 6
ATOM 10302 N N . ASP A 1 102 ? 7.692 -4.707 -13.372 1.00 0.00 102 ASP A N 6
ATOM 10303 C CA . ASP A 1 102 ? 8.174 -3.500 -14.100 1.00 0.00 102 ASP A CA 6
ATOM 10304 C C . ASP A 1 102 ? 7.686 -2.240 -13.382 1.00 0.00 102 ASP A C 6
ATOM 10305 O O . ASP A 1 102 ? 8.199 -1.158 -13.589 1.00 0.00 102 ASP A O 6
ATOM 10314 N N . ALA A 1 103 ? 6.696 -2.369 -12.541 1.00 0.00 103 ALA A N 6
ATOM 10315 C CA . ALA A 1 103 ? 6.177 -1.179 -11.812 1.00 0.00 103 ALA A CA 6
ATOM 10316 C C . ALA A 1 103 ? 7.150 -0.799 -10.693 1.00 0.00 103 ALA A C 6
ATOM 10317 O O . ALA A 1 103 ? 7.671 0.297 -10.655 1.00 0.00 103 ALA A O 6
ATOM 10324 N N . LEU A 1 104 ? 7.398 -1.698 -9.780 1.00 0.00 104 LEU A N 6
ATOM 10325 C CA . LEU A 1 104 ? 8.336 -1.390 -8.663 1.00 0.00 104 LEU A CA 6
ATOM 10326 C C . LEU A 1 104 ? 9.743 -1.164 -9.222 1.00 0.00 104 LEU A C 6
ATOM 10327 O O . LEU A 1 104 ? 10.578 -0.544 -8.594 1.00 0.00 104 LEU A O 6
ATOM 10343 N N . GLU A 1 105 ? 10.012 -1.662 -10.397 1.00 0.00 105 GLU A N 6
ATOM 10344 C CA . GLU A 1 105 ? 11.365 -1.476 -10.993 1.00 0.00 105 GLU A CA 6
ATOM 10345 C C . GLU A 1 105 ? 11.558 -0.007 -11.382 1.00 0.00 105 GLU A C 6
ATOM 10346 O O . GLU A 1 105 ? 12.584 0.586 -11.116 1.00 0.00 105 GLU A O 6
ATOM 10358 N N . ASP A 1 106 ? 10.580 0.584 -12.013 1.00 0.00 106 ASP A N 6
ATOM 10359 C CA . ASP A 1 106 ? 10.710 2.011 -12.421 1.00 0.00 106 ASP A CA 6
ATOM 10360 C C . ASP A 1 106 ? 10.502 2.919 -11.205 1.00 0.00 106 ASP A C 6
ATOM 10361 O O . ASP A 1 106 ? 10.591 4.127 -11.299 1.00 0.00 106 ASP A O 6
ATOM 10370 N N . ALA A 1 107 ? 10.226 2.349 -10.063 1.00 0.00 107 ALA A N 6
ATOM 10371 C CA . ALA A 1 107 ? 10.014 3.184 -8.847 1.00 0.00 107 ALA A CA 6
ATOM 10372 C C . ALA A 1 107 ? 11.365 3.660 -8.308 1.00 0.00 107 ALA A C 6
ATOM 10373 O O . ALA A 1 107 ? 11.480 4.739 -7.761 1.00 0.00 107 ALA A O 6
ATOM 10380 N N . LEU A 1 108 ? 12.388 2.863 -8.454 1.00 0.00 108 LEU A N 6
ATOM 10381 C CA . LEU A 1 108 ? 13.729 3.272 -7.947 1.00 0.00 108 LEU A CA 6
ATOM 10382 C C . LEU A 1 108 ? 14.420 4.161 -8.981 1.00 0.00 108 LEU A C 6
ATOM 10383 O O . LEU A 1 108 ? 14.854 5.256 -8.682 1.00 0.00 108 LEU A O 6
ATOM 10399 N N . ASP A 1 109 ? 14.529 3.700 -10.198 1.00 0.00 109 ASP A N 6
ATOM 10400 C CA . ASP A 1 109 ? 15.195 4.520 -11.248 1.00 0.00 109 ASP A CA 6
ATOM 10401 C C . ASP A 1 109 ? 14.314 4.563 -12.498 1.00 0.00 109 ASP A C 6
ATOM 10402 O O . ASP A 1 109 ? 13.356 3.826 -12.620 1.00 0.00 109 ASP A O 6
ATOM 10411 N N . VAL A 1 110 ? 14.631 5.422 -13.428 1.00 0.00 110 VAL A N 6
ATOM 10412 C CA . VAL A 1 110 ? 13.813 5.512 -14.669 1.00 0.00 110 VAL A CA 6
ATOM 10413 C C . VAL A 1 110 ? 14.673 5.135 -15.877 1.00 0.00 110 VAL A C 6
ATOM 10414 O O . VAL A 1 110 ? 14.225 4.460 -16.783 1.00 0.00 110 VAL A O 6
ATOM 10427 N N . ILE A 1 111 ? 15.906 5.565 -15.899 1.00 0.00 111 ILE A N 6
ATOM 10428 C CA . ILE A 1 111 ? 16.790 5.229 -17.050 1.00 0.00 111 ILE A CA 6
ATOM 10429 C C . ILE A 1 111 ? 17.038 3.720 -17.080 1.00 0.00 111 ILE A C 6
ATOM 10430 O O . ILE A 1 111 ? 16.068 2.980 -17.114 1.00 0.00 111 ILE A O 6
ATOM 10447 N N . VAL A 1 1 ? 19.555 -5.055 -7.379 1.00 0.00 1 VAL A N 7
ATOM 10448 C CA . VAL A 1 1 ? 19.442 -6.374 -6.692 1.00 0.00 1 VAL A CA 7
ATOM 10449 C C . VAL A 1 1 ? 19.331 -6.153 -5.182 1.00 0.00 1 VAL A C 7
ATOM 10450 O O . VAL A 1 1 ? 20.293 -6.291 -4.452 1.00 0.00 1 VAL A O 7
ATOM 10465 N N . THR A 1 2 ? 18.163 -5.814 -4.709 1.00 0.00 2 THR A N 7
ATOM 10466 C CA . THR A 1 2 ? 17.989 -5.585 -3.246 1.00 0.00 2 THR A CA 7
ATOM 10467 C C . THR A 1 2 ? 17.198 -6.746 -2.640 1.00 0.00 2 THR A C 7
ATOM 10468 O O . THR A 1 2 ? 16.823 -7.677 -3.325 1.00 0.00 2 THR A O 7
ATOM 10479 N N . ALA A 1 3 ? 16.941 -6.701 -1.362 1.00 0.00 3 ALA A N 7
ATOM 10480 C CA . ALA A 1 3 ? 16.175 -7.806 -0.718 1.00 0.00 3 ALA A CA 7
ATOM 10481 C C . ALA A 1 3 ? 14.808 -7.290 -0.263 1.00 0.00 3 ALA A C 7
ATOM 10482 O O . ALA A 1 3 ? 13.953 -8.051 0.143 1.00 0.00 3 ALA A O 7
ATOM 10489 N N . GLU A 1 4 ? 14.591 -6.003 -0.325 1.00 0.00 4 GLU A N 7
ATOM 10490 C CA . GLU A 1 4 ? 13.275 -5.452 0.107 1.00 0.00 4 GLU A CA 7
ATOM 10491 C C . GLU A 1 4 ? 13.181 -3.975 -0.278 1.00 0.00 4 GLU A C 7
ATOM 10492 O O . GLU A 1 4 ? 14.135 -3.377 -0.733 1.00 0.00 4 GLU A O 7
ATOM 10504 N N . ILE A 1 5 ? 12.031 -3.383 -0.097 1.00 0.00 5 ILE A N 7
ATOM 10505 C CA . ILE A 1 5 ? 11.863 -1.943 -0.446 1.00 0.00 5 ILE A CA 7
ATOM 10506 C C . ILE A 1 5 ? 10.791 -1.331 0.460 1.00 0.00 5 ILE A C 7
ATOM 10507 O O . ILE A 1 5 ? 9.937 -2.023 0.979 1.00 0.00 5 ILE A O 7
ATOM 10523 N N . ARG A 1 6 ? 10.828 -0.042 0.660 1.00 0.00 6 ARG A N 7
ATOM 10524 C CA . ARG A 1 6 ? 9.810 0.602 1.538 1.00 0.00 6 ARG A CA 7
ATOM 10525 C C . ARG A 1 6 ? 8.615 1.064 0.700 1.00 0.00 6 ARG A C 7
ATOM 10526 O O . ARG A 1 6 ? 8.679 2.057 0.000 1.00 0.00 6 ARG A O 7
ATOM 10547 N N . LEU A 1 7 ? 7.522 0.355 0.774 1.00 0.00 7 LEU A N 7
ATOM 10548 C CA . LEU A 1 7 ? 6.319 0.753 -0.006 1.00 0.00 7 LEU A CA 7
ATOM 10549 C C . LEU A 1 7 ? 5.106 0.774 0.927 1.00 0.00 7 LEU A C 7
ATOM 10550 O O . LEU A 1 7 ? 5.148 0.247 2.020 1.00 0.00 7 LEU A O 7
ATOM 10566 N N . TYR A 1 8 ? 4.028 1.382 0.512 1.00 0.00 8 TYR A N 7
ATOM 10567 C CA . TYR A 1 8 ? 2.825 1.433 1.391 1.00 0.00 8 TYR A CA 7
ATOM 10568 C C . TYR A 1 8 ? 1.585 1.016 0.598 1.00 0.00 8 TYR A C 7
ATOM 10569 O O . TYR A 1 8 ? 1.479 1.260 -0.588 1.00 0.00 8 TYR A O 7
ATOM 10587 N N . ILE A 1 9 ? 0.642 0.390 1.247 1.00 0.00 9 ILE A N 7
ATOM 10588 C CA . ILE A 1 9 ? -0.596 -0.043 0.541 1.00 0.00 9 ILE A CA 7
ATOM 10589 C C . ILE A 1 9 ? -1.817 0.385 1.356 1.00 0.00 9 ILE A C 7
ATOM 10590 O O . ILE A 1 9 ? -1.781 0.424 2.570 1.00 0.00 9 ILE A O 7
ATOM 10606 N N . THR A 1 10 ? -2.899 0.708 0.702 1.00 0.00 10 THR A N 7
ATOM 10607 C CA . THR A 1 10 ? -4.119 1.135 1.444 1.00 0.00 10 THR A CA 7
ATOM 10608 C C . THR A 1 10 ? -4.539 0.029 2.417 1.00 0.00 10 THR A C 7
ATOM 10609 O O . THR A 1 10 ? -4.387 -1.144 2.141 1.00 0.00 10 THR A O 7
ATOM 10620 N N . GLU A 1 11 ? -5.066 0.393 3.556 1.00 0.00 11 GLU A N 7
ATOM 10621 C CA . GLU A 1 11 ? -5.492 -0.639 4.544 1.00 0.00 11 GLU A CA 7
ATOM 10622 C C . GLU A 1 11 ? -6.932 -1.069 4.249 1.00 0.00 11 GLU A C 7
ATOM 10623 O O . GLU A 1 11 ? -7.732 -0.301 3.753 1.00 0.00 11 GLU A O 7
ATOM 10635 N N . GLY A 1 12 ? -7.267 -2.293 4.554 1.00 0.00 12 GLY A N 7
ATOM 10636 C CA . GLY A 1 12 ? -8.653 -2.775 4.293 1.00 0.00 12 GLY A CA 7
ATOM 10637 C C . GLY A 1 12 ? -8.803 -4.204 4.815 1.00 0.00 12 GLY A C 7
ATOM 10638 O O . GLY A 1 12 ? -8.086 -4.629 5.699 1.00 0.00 12 GLY A O 7
ATOM 10642 N N . GLU A 1 13 ? -9.730 -4.950 4.279 1.00 0.00 13 GLU A N 7
ATOM 10643 C CA . GLU A 1 13 ? -9.922 -6.352 4.749 1.00 0.00 13 GLU A CA 7
ATOM 10644 C C . GLU A 1 13 ? -10.887 -7.080 3.812 1.00 0.00 13 GLU A C 7
ATOM 10645 O O . GLU A 1 13 ? -11.840 -7.698 4.246 1.00 0.00 13 GLU A O 7
ATOM 10657 N N . VAL A 1 14 ? -10.652 -7.013 2.530 1.00 0.00 14 VAL A N 7
ATOM 10658 C CA . VAL A 1 14 ? -11.561 -7.702 1.570 1.00 0.00 14 VAL A CA 7
ATOM 10659 C C . VAL A 1 14 ? -10.815 -8.854 0.892 1.00 0.00 14 VAL A C 7
ATOM 10660 O O . VAL A 1 14 ? -9.608 -8.969 0.988 1.00 0.00 14 VAL A O 7
ATOM 10673 N N . GLU A 1 15 ? -11.524 -9.708 0.205 1.00 0.00 15 GLU A N 7
ATOM 10674 C CA . GLU A 1 15 ? -10.860 -10.852 -0.481 1.00 0.00 15 GLU A CA 7
ATOM 10675 C C . GLU A 1 15 ? -9.973 -10.326 -1.612 1.00 0.00 15 GLU A C 7
ATOM 10676 O O . GLU A 1 15 ? -9.011 -10.957 -2.002 1.00 0.00 15 GLU A O 7
ATOM 10688 N N . ASP A 1 16 ? -10.286 -9.175 -2.140 1.00 0.00 16 ASP A N 7
ATOM 10689 C CA . ASP A 1 16 ? -9.459 -8.612 -3.244 1.00 0.00 16 ASP A CA 7
ATOM 10690 C C . ASP A 1 16 ? -8.123 -8.125 -2.680 1.00 0.00 16 ASP A C 7
ATOM 10691 O O . ASP A 1 16 ? -7.076 -8.667 -2.978 1.00 0.00 16 ASP A O 7
ATOM 10700 N N . TYR A 1 17 ? -8.151 -7.106 -1.867 1.00 0.00 17 TYR A N 7
ATOM 10701 C CA . TYR A 1 17 ? -6.886 -6.580 -1.282 1.00 0.00 17 TYR A CA 7
ATOM 10702 C C . TYR A 1 17 ? -6.129 -7.718 -0.590 1.00 0.00 17 TYR A C 7
ATOM 10703 O O . TYR A 1 17 ? -4.921 -7.687 -0.464 1.00 0.00 17 TYR A O 7
ATOM 10721 N N . ARG A 1 18 ? -6.831 -8.721 -0.137 1.00 0.00 18 ARG A N 7
ATOM 10722 C CA . ARG A 1 18 ? -6.153 -9.858 0.551 1.00 0.00 18 ARG A CA 7
ATOM 10723 C C . ARG A 1 18 ? -5.338 -10.666 -0.463 1.00 0.00 18 ARG A C 7
ATOM 10724 O O . ARG A 1 18 ? -4.123 -10.635 -0.463 1.00 0.00 18 ARG A O 7
ATOM 10745 N N . VAL A 1 19 ? -5.998 -11.397 -1.322 1.00 0.00 19 VAL A N 7
ATOM 10746 C CA . VAL A 1 19 ? -5.266 -12.214 -2.332 1.00 0.00 19 VAL A CA 7
ATOM 10747 C C . VAL A 1 19 ? -4.101 -11.406 -2.910 1.00 0.00 19 VAL A C 7
ATOM 10748 O O . VAL A 1 19 ? -3.029 -11.927 -3.140 1.00 0.00 19 VAL A O 7
ATOM 10761 N N . PHE A 1 20 ? -4.303 -10.140 -3.150 1.00 0.00 20 PHE A N 7
ATOM 10762 C CA . PHE A 1 20 ? -3.205 -9.306 -3.716 1.00 0.00 20 PHE A CA 7
ATOM 10763 C C . PHE A 1 20 ? -2.007 -9.317 -2.763 1.00 0.00 20 PHE A C 7
ATOM 10764 O O . PHE A 1 20 ? -0.900 -9.636 -3.147 1.00 0.00 20 PHE A O 7
ATOM 10781 N N . LEU A 1 21 ? -2.219 -8.966 -1.524 1.00 0.00 21 LEU A N 7
ATOM 10782 C CA . LEU A 1 21 ? -1.093 -8.953 -0.548 1.00 0.00 21 LEU A CA 7
ATOM 10783 C C . LEU A 1 21 ? -0.410 -10.322 -0.527 1.00 0.00 21 LEU A C 7
ATOM 10784 O O . LEU A 1 21 ? 0.767 -10.434 -0.244 1.00 0.00 21 LEU A O 7
ATOM 10800 N N . GLU A 1 22 ? -1.138 -11.364 -0.818 1.00 0.00 22 GLU A N 7
ATOM 10801 C CA . GLU A 1 22 ? -0.527 -12.723 -0.806 1.00 0.00 22 GLU A CA 7
ATOM 10802 C C . GLU A 1 22 ? 0.395 -12.890 -2.017 1.00 0.00 22 GLU A C 7
ATOM 10803 O O . GLU A 1 22 ? 1.497 -13.390 -1.904 1.00 0.00 22 GLU A O 7
ATOM 10815 N N . ARG A 1 23 ? -0.047 -12.482 -3.175 1.00 0.00 23 ARG A N 7
ATOM 10816 C CA . ARG A 1 23 ? 0.805 -12.627 -4.391 1.00 0.00 23 ARG A CA 7
ATOM 10817 C C . ARG A 1 23 ? 2.016 -11.696 -4.293 1.00 0.00 23 ARG A C 7
ATOM 10818 O O . ARG A 1 23 ? 3.032 -11.920 -4.919 1.00 0.00 23 ARG A O 7
ATOM 10839 N N . LEU A 1 24 ? 1.918 -10.653 -3.516 1.00 0.00 24 LEU A N 7
ATOM 10840 C CA . LEU A 1 24 ? 3.069 -9.715 -3.388 1.00 0.00 24 LEU A CA 7
ATOM 10841 C C . LEU A 1 24 ? 4.279 -10.466 -2.828 1.00 0.00 24 LEU A C 7
ATOM 10842 O O . LEU A 1 24 ? 5.338 -10.487 -3.424 1.00 0.00 24 LEU A O 7
ATOM 10858 N N . GLU A 1 25 ? 4.131 -11.085 -1.690 1.00 0.00 25 GLU A N 7
ATOM 10859 C CA . GLU A 1 25 ? 5.275 -11.834 -1.096 1.00 0.00 25 GLU A CA 7
ATOM 10860 C C . GLU A 1 25 ? 5.728 -12.925 -2.068 1.00 0.00 25 GLU A C 7
ATOM 10861 O O . GLU A 1 25 ? 6.843 -13.404 -2.004 1.00 0.00 25 GLU A O 7
ATOM 10873 N N . GLN A 1 26 ? 4.871 -13.322 -2.969 1.00 0.00 26 GLN A N 7
ATOM 10874 C CA . GLN A 1 26 ? 5.253 -14.381 -3.944 1.00 0.00 26 GLN A CA 7
ATOM 10875 C C . GLN A 1 26 ? 6.599 -14.028 -4.580 1.00 0.00 26 GLN A C 7
ATOM 10876 O O . GLN A 1 26 ? 7.391 -14.890 -4.902 1.00 0.00 26 GLN A O 7
ATOM 10890 N N . SER A 1 27 ? 6.862 -12.763 -4.764 1.00 0.00 27 SER A N 7
ATOM 10891 C CA . SER A 1 27 ? 8.156 -12.355 -5.379 1.00 0.00 27 SER A CA 7
ATOM 10892 C C . SER A 1 27 ? 9.300 -13.137 -4.730 1.00 0.00 27 SER A C 7
ATOM 10893 O O . SER A 1 27 ? 10.124 -13.725 -5.402 1.00 0.00 27 SER A O 7
ATOM 10901 N N . GLY A 1 28 ? 9.358 -13.149 -3.426 1.00 0.00 28 GLY A N 7
ATOM 10902 C CA . GLY A 1 28 ? 10.448 -13.893 -2.736 1.00 0.00 28 GLY A CA 7
ATOM 10903 C C . GLY A 1 28 ? 11.281 -12.924 -1.897 1.00 0.00 28 GLY A C 7
ATOM 10904 O O . GLY A 1 28 ? 12.451 -12.715 -2.152 1.00 0.00 28 GLY A O 7
ATOM 10908 N N . LEU A 1 29 ? 10.689 -12.328 -0.897 1.00 0.00 29 LEU A N 7
ATOM 10909 C CA . LEU A 1 29 ? 11.451 -11.374 -0.043 1.00 0.00 29 LEU A CA 7
ATOM 10910 C C . LEU A 1 29 ? 11.937 -10.201 -0.897 1.00 0.00 29 LEU A C 7
ATOM 10911 O O . LEU A 1 29 ? 13.065 -10.172 -1.345 1.00 0.00 29 LEU A O 7
ATOM 10927 N N . GLU A 1 30 ? 11.094 -9.231 -1.128 1.00 0.00 30 GLU A N 7
ATOM 10928 C CA . GLU A 1 30 ? 11.513 -8.063 -1.951 1.00 0.00 30 GLU A CA 7
ATOM 10929 C C . GLU A 1 30 ? 10.577 -6.884 -1.681 1.00 0.00 30 GLU A C 7
ATOM 10930 O O . GLU A 1 30 ? 10.382 -6.030 -2.522 1.00 0.00 30 GLU A O 7
ATOM 10942 N N . TRP A 1 31 ? 9.996 -6.828 -0.514 1.00 0.00 31 TRP A N 7
ATOM 10943 C CA . TRP A 1 31 ? 9.076 -5.700 -0.196 1.00 0.00 31 TRP A CA 7
ATOM 10944 C C . TRP A 1 31 ? 8.961 -5.542 1.320 1.00 0.00 31 TRP A C 7
ATOM 10945 O O . TRP A 1 31 ? 9.184 -6.471 2.071 1.00 0.00 31 TRP A O 7
ATOM 10966 N N . ARG A 1 32 ? 8.615 -4.369 1.776 1.00 0.00 32 ARG A N 7
ATOM 10967 C CA . ARG A 1 32 ? 8.485 -4.145 3.243 1.00 0.00 32 ARG A CA 7
ATOM 10968 C C . ARG A 1 32 ? 7.455 -3.040 3.500 1.00 0.00 32 ARG A C 7
ATOM 10969 O O . ARG A 1 32 ? 7.312 -2.132 2.706 1.00 0.00 32 ARG A O 7
ATOM 10990 N N . PRO A 1 33 ? 6.768 -3.153 4.607 1.00 0.00 33 PRO A N 7
ATOM 10991 C CA . PRO A 1 33 ? 5.738 -2.176 5.006 1.00 0.00 33 PRO A CA 7
ATOM 10992 C C . PRO A 1 33 ? 6.394 -0.915 5.576 1.00 0.00 33 PRO A C 7
ATOM 10993 O O . PRO A 1 33 ? 7.106 -0.964 6.560 1.00 0.00 33 PRO A O 7
ATOM 11004 N N . ALA A 1 34 ? 6.162 0.214 4.964 1.00 0.00 34 ALA A N 7
ATOM 11005 C CA . ALA A 1 34 ? 6.773 1.475 5.469 1.00 0.00 34 ALA A CA 7
ATOM 11006 C C . ALA A 1 34 ? 5.674 2.415 5.972 1.00 0.00 34 ALA A C 7
ATOM 11007 O O . ALA A 1 34 ? 4.533 2.025 6.128 1.00 0.00 34 ALA A O 7
ATOM 11014 N N . THR A 1 35 ? 6.010 3.649 6.227 1.00 0.00 35 THR A N 7
ATOM 11015 C CA . THR A 1 35 ? 4.989 4.617 6.720 1.00 0.00 35 THR A CA 7
ATOM 11016 C C . THR A 1 35 ? 4.466 5.447 5.545 1.00 0.00 35 THR A C 7
ATOM 11017 O O . THR A 1 35 ? 5.063 5.463 4.487 1.00 0.00 35 THR A O 7
ATOM 11028 N N . PRO A 1 36 ? 3.365 6.119 5.770 1.00 0.00 36 PRO A N 7
ATOM 11029 C CA . PRO A 1 36 ? 2.734 6.969 4.746 1.00 0.00 36 PRO A CA 7
ATOM 11030 C C . PRO A 1 36 ? 3.500 8.287 4.609 1.00 0.00 36 PRO A C 7
ATOM 11031 O O . PRO A 1 36 ? 3.453 8.942 3.587 1.00 0.00 36 PRO A O 7
ATOM 11042 N N . GLU A 1 37 ? 4.213 8.675 5.631 1.00 0.00 37 GLU A N 7
ATOM 11043 C CA . GLU A 1 37 ? 4.990 9.944 5.558 1.00 0.00 37 GLU A CA 7
ATOM 11044 C C . GLU A 1 37 ? 6.419 9.637 5.097 1.00 0.00 37 GLU A C 7
ATOM 11045 O O . GLU A 1 37 ? 7.225 10.527 4.913 1.00 0.00 37 GLU A O 7
ATOM 11057 N N . ASP A 1 38 ? 6.739 8.384 4.910 1.00 0.00 38 ASP A N 7
ATOM 11058 C CA . ASP A 1 38 ? 8.113 8.024 4.461 1.00 0.00 38 ASP A CA 7
ATOM 11059 C C . ASP A 1 38 ? 8.051 6.762 3.596 1.00 0.00 38 ASP A C 7
ATOM 11060 O O . ASP A 1 38 ? 8.624 5.743 3.927 1.00 0.00 38 ASP A O 7
ATOM 11069 N N . ALA A 1 39 ? 7.359 6.823 2.491 1.00 0.00 39 ALA A N 7
ATOM 11070 C CA . ALA A 1 39 ? 7.260 5.627 1.608 1.00 0.00 39 ALA A CA 7
ATOM 11071 C C . ALA A 1 39 ? 7.904 5.939 0.256 1.00 0.00 39 ALA A C 7
ATOM 11072 O O . ALA A 1 39 ? 7.580 6.919 -0.385 1.00 0.00 39 ALA A O 7
ATOM 11079 N N . ASP A 1 40 ? 8.815 5.114 -0.182 1.00 0.00 40 ASP A N 7
ATOM 11080 C CA . ASP A 1 40 ? 9.479 5.363 -1.492 1.00 0.00 40 ASP A CA 7
ATOM 11081 C C . ASP A 1 40 ? 8.537 4.958 -2.627 1.00 0.00 40 ASP A C 7
ATOM 11082 O O . ASP A 1 40 ? 8.450 5.623 -3.640 1.00 0.00 40 ASP A O 7
ATOM 11091 N N . ALA A 1 41 ? 7.832 3.871 -2.468 1.00 0.00 41 ALA A N 7
ATOM 11092 C CA . ALA A 1 41 ? 6.898 3.426 -3.541 1.00 0.00 41 ALA A CA 7
ATOM 11093 C C . ALA A 1 41 ? 5.488 3.278 -2.964 1.00 0.00 41 ALA A C 7
ATOM 11094 O O . ALA A 1 41 ? 5.298 2.706 -1.908 1.00 0.00 41 ALA A O 7
ATOM 11101 N N . VAL A 1 42 ? 4.499 3.786 -3.648 1.00 0.00 42 VAL A N 7
ATOM 11102 C CA . VAL A 1 42 ? 3.103 3.671 -3.138 1.00 0.00 42 VAL A CA 7
ATOM 11103 C C . VAL A 1 42 ? 2.293 2.768 -4.069 1.00 0.00 42 VAL A C 7
ATOM 11104 O O . VAL A 1 42 ? 2.478 2.773 -5.270 1.00 0.00 42 VAL A O 7
ATOM 11117 N N . ILE A 1 43 ? 1.395 1.991 -3.526 1.00 0.00 43 ILE A N 7
ATOM 11118 C CA . ILE A 1 43 ? 0.575 1.090 -4.384 1.00 0.00 43 ILE A CA 7
ATOM 11119 C C . ILE A 1 43 ? -0.892 1.182 -3.964 1.00 0.00 43 ILE A C 7
ATOM 11120 O O . ILE A 1 43 ? -1.310 0.582 -2.994 1.00 0.00 43 ILE A O 7
ATOM 11136 N N . VAL A 1 44 ? -1.678 1.929 -4.689 1.00 0.00 44 VAL A N 7
ATOM 11137 C CA . VAL A 1 44 ? -3.119 2.061 -4.332 1.00 0.00 44 VAL A CA 7
ATOM 11138 C C . VAL A 1 44 ? -3.930 1.013 -5.095 1.00 0.00 44 VAL A C 7
ATOM 11139 O O . VAL A 1 44 ? -3.740 0.805 -6.277 1.00 0.00 44 VAL A O 7
ATOM 11152 N N . LEU A 1 45 ? -4.832 0.347 -4.427 1.00 0.00 45 LEU A N 7
ATOM 11153 C CA . LEU A 1 45 ? -5.654 -0.689 -5.113 1.00 0.00 45 LEU A CA 7
ATOM 11154 C C . LEU A 1 45 ? -6.947 -0.056 -5.633 1.00 0.00 45 LEU A C 7
ATOM 11155 O O . LEU A 1 45 ? -7.591 0.713 -4.948 1.00 0.00 45 LEU A O 7
ATOM 11171 N N . ALA A 1 46 ? -7.330 -0.372 -6.841 1.00 0.00 46 ALA A N 7
ATOM 11172 C CA . ALA A 1 46 ? -8.582 0.214 -7.400 1.00 0.00 46 ALA A CA 7
ATOM 11173 C C . ALA A 1 46 ? -9.766 -0.698 -7.070 1.00 0.00 46 ALA A C 7
ATOM 11174 O O . ALA A 1 46 ? -10.860 -0.515 -7.566 1.00 0.00 46 ALA A O 7
ATOM 11181 N N . GLY A 1 47 ? -9.558 -1.680 -6.236 1.00 0.00 47 GLY A N 7
ATOM 11182 C CA . GLY A 1 47 ? -10.674 -2.601 -5.876 1.00 0.00 47 GLY A CA 7
ATOM 11183 C C . GLY A 1 47 ? -11.408 -2.064 -4.646 1.00 0.00 47 GLY A C 7
ATOM 11184 O O . GLY A 1 47 ? -12.565 -2.364 -4.422 1.00 0.00 47 GLY A O 7
ATOM 11188 N N . LEU A 1 48 ? -10.747 -1.272 -3.848 1.00 0.00 48 LEU A N 7
ATOM 11189 C CA . LEU A 1 48 ? -11.405 -0.715 -2.633 1.00 0.00 48 LEU A CA 7
ATOM 11190 C C . LEU A 1 48 ? -12.172 0.555 -3.010 1.00 0.00 48 LEU A C 7
ATOM 11191 O O . LEU A 1 48 ? -12.597 1.311 -2.157 1.00 0.00 48 LEU A O 7
ATOM 11207 N N . TRP A 1 49 ? -12.351 0.796 -4.279 1.00 0.00 49 TRP A N 7
ATOM 11208 C CA . TRP A 1 49 ? -13.087 2.016 -4.709 1.00 0.00 49 TRP A CA 7
ATOM 11209 C C . TRP A 1 49 ? -14.560 1.888 -4.316 1.00 0.00 49 TRP A C 7
ATOM 11210 O O . TRP A 1 49 ? -15.247 2.871 -4.115 1.00 0.00 49 TRP A O 7
ATOM 11231 N N . GLY A 1 50 ? -15.053 0.685 -4.205 1.00 0.00 50 GLY A N 7
ATOM 11232 C CA . GLY A 1 50 ? -16.482 0.497 -3.823 1.00 0.00 50 GLY A CA 7
ATOM 11233 C C . GLY A 1 50 ? -16.572 0.189 -2.327 1.00 0.00 50 GLY A C 7
ATOM 11234 O O . GLY A 1 50 ? -17.483 -0.475 -1.875 1.00 0.00 50 GLY A O 7
ATOM 11238 N N . THR A 1 51 ? -15.633 0.668 -1.556 1.00 0.00 51 THR A N 7
ATOM 11239 C CA . THR A 1 51 ? -15.665 0.403 -0.090 1.00 0.00 51 THR A CA 7
ATOM 11240 C C . THR A 1 51 ? -15.178 1.644 0.663 1.00 0.00 51 THR A C 7
ATOM 11241 O O . THR A 1 51 ? -15.921 2.268 1.395 1.00 0.00 51 THR A O 7
ATOM 11252 N N . ARG A 1 52 ? -13.937 2.008 0.489 1.00 0.00 52 ARG A N 7
ATOM 11253 C CA . ARG A 1 52 ? -13.405 3.209 1.193 1.00 0.00 52 ARG A CA 7
ATOM 11254 C C . ARG A 1 52 ? -12.916 4.227 0.160 1.00 0.00 52 ARG A C 7
ATOM 11255 O O . ARG A 1 52 ? -11.770 4.629 0.163 1.00 0.00 52 ARG A O 7
ATOM 11276 N N . ARG A 1 53 ? -13.779 4.642 -0.725 1.00 0.00 53 ARG A N 7
ATOM 11277 C CA . ARG A 1 53 ? -13.373 5.631 -1.764 1.00 0.00 53 ARG A CA 7
ATOM 11278 C C . ARG A 1 53 ? -12.802 6.883 -1.091 1.00 0.00 53 ARG A C 7
ATOM 11279 O O . ARG A 1 53 ? -11.889 7.505 -1.596 1.00 0.00 53 ARG A O 7
ATOM 11300 N N . ASP A 1 54 ? -13.333 7.259 0.041 1.00 0.00 54 ASP A N 7
ATOM 11301 C CA . ASP A 1 54 ? -12.818 8.471 0.738 1.00 0.00 54 ASP A CA 7
ATOM 11302 C C . ASP A 1 54 ? -11.453 8.167 1.361 1.00 0.00 54 ASP A C 7
ATOM 11303 O O . ASP A 1 54 ? -10.492 8.880 1.153 1.00 0.00 54 ASP A O 7
ATOM 11312 N N . GLU A 1 55 ? -11.362 7.115 2.128 1.00 0.00 55 GLU A N 7
ATOM 11313 C CA . GLU A 1 55 ? -10.058 6.771 2.766 1.00 0.00 55 GLU A CA 7
ATOM 11314 C C . GLU A 1 55 ? -8.953 6.769 1.707 1.00 0.00 55 GLU A C 7
ATOM 11315 O O . GLU A 1 55 ? -7.842 7.192 1.957 1.00 0.00 55 GLU A O 7
ATOM 11327 N N . ILE A 1 56 ? -9.248 6.295 0.526 1.00 0.00 56 ILE A N 7
ATOM 11328 C CA . ILE A 1 56 ? -8.211 6.264 -0.544 1.00 0.00 56 ILE A CA 7
ATOM 11329 C C . ILE A 1 56 ? -7.938 7.686 -1.037 1.00 0.00 56 ILE A C 7
ATOM 11330 O O . ILE A 1 56 ? -6.809 8.132 -1.082 1.00 0.00 56 ILE A O 7
ATOM 11346 N N . LEU A 1 57 ? -8.964 8.402 -1.410 1.00 0.00 57 LEU A N 7
ATOM 11347 C CA . LEU A 1 57 ? -8.761 9.795 -1.902 1.00 0.00 57 LEU A CA 7
ATOM 11348 C C . LEU A 1 57 ? -7.829 10.541 -0.946 1.00 0.00 57 LEU A C 7
ATOM 11349 O O . LEU A 1 57 ? -7.082 11.414 -1.345 1.00 0.00 57 LEU A O 7
ATOM 11365 N N . GLY A 1 58 ? -7.864 10.205 0.315 1.00 0.00 58 GLY A N 7
ATOM 11366 C CA . GLY A 1 58 ? -6.979 10.895 1.295 1.00 0.00 58 GLY A CA 7
ATOM 11367 C C . GLY A 1 58 ? -5.521 10.538 1.002 1.00 0.00 58 GLY A C 7
ATOM 11368 O O . GLY A 1 58 ? -4.665 11.396 0.924 1.00 0.00 58 GLY A O 7
ATOM 11372 N N . ALA A 1 59 ? -5.234 9.276 0.839 1.00 0.00 59 ALA A N 7
ATOM 11373 C CA . ALA A 1 59 ? -3.832 8.864 0.551 1.00 0.00 59 ALA A CA 7
ATOM 11374 C C . ALA A 1 59 ? -3.356 9.541 -0.736 1.00 0.00 59 ALA A C 7
ATOM 11375 O O . ALA A 1 59 ? -2.326 10.184 -0.765 1.00 0.00 59 ALA A O 7
ATOM 11382 N N . VAL A 1 60 ? -4.097 9.399 -1.800 1.00 0.00 60 VAL A N 7
ATOM 11383 C CA . VAL A 1 60 ? -3.688 10.031 -3.086 1.00 0.00 60 VAL A CA 7
ATOM 11384 C C . VAL A 1 60 ? -3.375 11.511 -2.854 1.00 0.00 60 VAL A C 7
ATOM 11385 O O . VAL A 1 60 ? -2.434 12.049 -3.404 1.00 0.00 60 VAL A O 7
ATOM 11398 N N . ASP A 1 61 ? -4.157 12.174 -2.048 1.00 0.00 61 ASP A N 7
ATOM 11399 C CA . ASP A 1 61 ? -3.907 13.620 -1.786 1.00 0.00 61 ASP A CA 7
ATOM 11400 C C . ASP A 1 61 ? -2.587 13.786 -1.030 1.00 0.00 61 ASP A C 7
ATOM 11401 O O . ASP A 1 61 ? -1.852 14.729 -1.245 1.00 0.00 61 ASP A O 7
ATOM 11410 N N . LEU A 1 62 ? -2.280 12.878 -0.144 1.00 0.00 62 LEU A N 7
ATOM 11411 C CA . LEU A 1 62 ? -1.008 12.988 0.625 1.00 0.00 62 LEU A CA 7
ATOM 11412 C C . LEU A 1 62 ? 0.179 12.872 -0.332 1.00 0.00 62 LEU A C 7
ATOM 11413 O O . LEU A 1 62 ? 1.110 13.651 -0.281 1.00 0.00 62 LEU A O 7
ATOM 11429 N N . ALA A 1 63 ? 0.156 11.902 -1.205 1.00 0.00 63 ALA A N 7
ATOM 11430 C CA . ALA A 1 63 ? 1.284 11.735 -2.164 1.00 0.00 63 ALA A CA 7
ATOM 11431 C C . ALA A 1 63 ? 1.297 12.907 -3.146 1.00 0.00 63 ALA A C 7
ATOM 11432 O O . ALA A 1 63 ? 2.322 13.256 -3.699 1.00 0.00 63 ALA A O 7
ATOM 11439 N N . ARG A 1 64 ? 0.166 13.520 -3.370 1.00 0.00 64 ARG A N 7
ATOM 11440 C CA . ARG A 1 64 ? 0.118 14.668 -4.318 1.00 0.00 64 ARG A CA 7
ATOM 11441 C C . ARG A 1 64 ? 0.694 15.916 -3.642 1.00 0.00 64 ARG A C 7
ATOM 11442 O O . ARG A 1 64 ? 0.744 16.980 -4.226 1.00 0.00 64 ARG A O 7
ATOM 11463 N N . LYS A 1 65 ? 1.129 15.796 -2.417 1.00 0.00 65 LYS A N 7
ATOM 11464 C CA . LYS A 1 65 ? 1.699 16.978 -1.712 1.00 0.00 65 LYS A CA 7
ATOM 11465 C C . LYS A 1 65 ? 2.948 17.461 -2.453 1.00 0.00 65 LYS A C 7
ATOM 11466 O O . LYS A 1 65 ? 3.100 18.634 -2.733 1.00 0.00 65 LYS A O 7
ATOM 11485 N N . SER A 1 66 ? 3.842 16.568 -2.772 1.00 0.00 66 SER A N 7
ATOM 11486 C CA . SER A 1 66 ? 5.079 16.976 -3.494 1.00 0.00 66 SER A CA 7
ATOM 11487 C C . SER A 1 66 ? 5.148 16.251 -4.840 1.00 0.00 66 SER A C 7
ATOM 11488 O O . SER A 1 66 ? 4.936 16.835 -5.884 1.00 0.00 66 SER A O 7
ATOM 11496 N N . SER A 1 67 ? 5.443 14.981 -4.820 1.00 0.00 67 SER A N 7
ATOM 11497 C CA . SER A 1 67 ? 5.529 14.212 -6.092 1.00 0.00 67 SER A CA 7
ATOM 11498 C C . SER A 1 67 ? 5.855 12.752 -5.772 1.00 0.00 67 SER A C 7
ATOM 11499 O O . SER A 1 67 ? 6.852 12.217 -6.213 1.00 0.00 67 SER A O 7
ATOM 11507 N N . LYS A 1 68 ? 5.023 12.109 -5.000 1.00 0.00 68 LYS A N 7
ATOM 11508 C CA . LYS A 1 68 ? 5.286 10.687 -4.641 1.00 0.00 68 LYS A CA 7
ATOM 11509 C C . LYS A 1 68 ? 4.865 9.771 -5.794 1.00 0.00 68 LYS A C 7
ATOM 11510 O O . LYS A 1 68 ? 4.005 10.117 -6.578 1.00 0.00 68 LYS A O 7
ATOM 11529 N N . PRO A 1 69 ? 5.491 8.621 -5.855 1.00 0.00 69 PRO A N 7
ATOM 11530 C CA . PRO A 1 69 ? 5.212 7.617 -6.898 1.00 0.00 69 PRO A CA 7
ATOM 11531 C C . PRO A 1 69 ? 3.935 6.841 -6.561 1.00 0.00 69 PRO A C 7
ATOM 11532 O O . PRO A 1 69 ? 3.940 5.940 -5.743 1.00 0.00 69 PRO A O 7
ATOM 11543 N N . ILE A 1 70 ? 2.841 7.184 -7.185 1.00 0.00 70 ILE A N 7
ATOM 11544 C CA . ILE A 1 70 ? 1.564 6.470 -6.902 1.00 0.00 70 ILE A CA 7
ATOM 11545 C C . ILE A 1 70 ? 1.259 5.494 -8.040 1.00 0.00 70 ILE A C 7
ATOM 11546 O O . ILE A 1 70 ? 1.025 5.890 -9.165 1.00 0.00 70 ILE A O 7
ATOM 11562 N N . ILE A 1 71 ? 1.258 4.220 -7.756 1.00 0.00 71 ILE A N 7
ATOM 11563 C CA . ILE A 1 71 ? 0.966 3.221 -8.824 1.00 0.00 71 ILE A CA 7
ATOM 11564 C C . ILE A 1 71 ? -0.449 2.671 -8.629 1.00 0.00 71 ILE A C 7
ATOM 11565 O O . ILE A 1 71 ? -0.822 2.254 -7.550 1.00 0.00 71 ILE A O 7
ATOM 11581 N N . THR A 1 72 ? -1.243 2.670 -9.666 1.00 0.00 72 THR A N 7
ATOM 11582 C CA . THR A 1 72 ? -2.634 2.152 -9.540 1.00 0.00 72 THR A CA 7
ATOM 11583 C C . THR A 1 72 ? -2.678 0.681 -9.958 1.00 0.00 72 THR A C 7
ATOM 11584 O O . THR A 1 72 ? -2.155 0.301 -10.987 1.00 0.00 72 THR A O 7
ATOM 11595 N N . VAL A 1 73 ? -3.301 -0.151 -9.168 1.00 0.00 73 VAL A N 7
ATOM 11596 C CA . VAL A 1 73 ? -3.381 -1.595 -9.522 1.00 0.00 73 VAL A CA 7
ATOM 11597 C C . VAL A 1 73 ? -4.808 -1.932 -9.961 1.00 0.00 73 VAL A C 7
ATOM 11598 O O . VAL A 1 73 ? -5.756 -1.759 -9.218 1.00 0.00 73 VAL A O 7
ATOM 11611 N N . ARG A 1 74 ? -4.964 -2.412 -11.166 1.00 0.00 74 ARG A N 7
ATOM 11612 C CA . ARG A 1 74 ? -6.324 -2.763 -11.664 1.00 0.00 74 ARG A CA 7
ATOM 11613 C C . ARG A 1 74 ? -7.038 -3.645 -10.636 1.00 0.00 74 ARG A C 7
ATOM 11614 O O . ARG A 1 74 ? -6.404 -4.276 -9.814 1.00 0.00 74 ARG A O 7
ATOM 11635 N N . PRO A 1 75 ? -8.345 -3.662 -10.720 1.00 0.00 75 PRO A N 7
ATOM 11636 C CA . PRO A 1 75 ? -9.191 -4.457 -9.813 1.00 0.00 75 PRO A CA 7
ATOM 11637 C C . PRO A 1 75 ? -9.206 -5.927 -10.248 1.00 0.00 75 PRO A C 7
ATOM 11638 O O . PRO A 1 75 ? -8.381 -6.361 -11.028 1.00 0.00 75 PRO A O 7
ATOM 11649 N N . TYR A 1 76 ? -10.140 -6.692 -9.752 1.00 0.00 76 TYR A N 7
ATOM 11650 C CA . TYR A 1 76 ? -10.210 -8.131 -10.140 1.00 0.00 76 TYR A CA 7
ATOM 11651 C C . TYR A 1 76 ? -11.067 -8.272 -11.401 1.00 0.00 76 TYR A C 7
ATOM 11652 O O . TYR A 1 76 ? -10.598 -8.701 -12.437 1.00 0.00 76 TYR A O 7
ATOM 11670 N N . GLY A 1 77 ? -12.319 -7.913 -11.320 1.00 0.00 77 GLY A N 7
ATOM 11671 C CA . GLY A 1 77 ? -13.207 -8.025 -12.512 1.00 0.00 77 GLY A CA 7
ATOM 11672 C C . GLY A 1 77 ? -14.662 -7.837 -12.082 1.00 0.00 77 GLY A C 7
ATOM 11673 O O . GLY A 1 77 ? -15.483 -8.721 -12.231 1.00 0.00 77 GLY A O 7
ATOM 11677 N N . LEU A 1 78 ? -14.989 -6.693 -11.547 1.00 0.00 78 LEU A N 7
ATOM 11678 C CA . LEU A 1 78 ? -16.392 -6.450 -11.106 1.00 0.00 78 LEU A CA 7
ATOM 11679 C C . LEU A 1 78 ? -16.902 -5.144 -11.720 1.00 0.00 78 LEU A C 7
ATOM 11680 O O . LEU A 1 78 ? -17.957 -5.100 -12.321 1.00 0.00 78 LEU A O 7
ATOM 11696 N N . GLU A 1 79 ? -16.162 -4.080 -11.571 1.00 0.00 79 GLU A N 7
ATOM 11697 C CA . GLU A 1 79 ? -16.601 -2.780 -12.144 1.00 0.00 79 GLU A CA 7
ATOM 11698 C C . GLU A 1 79 ? -15.531 -2.273 -13.113 1.00 0.00 79 GLU A C 7
ATOM 11699 O O . GLU A 1 79 ? -14.902 -3.041 -13.813 1.00 0.00 79 GLU A O 7
ATOM 11711 N N . ASN A 1 80 ? -15.318 -0.989 -13.160 1.00 0.00 80 ASN A N 7
ATOM 11712 C CA . ASN A 1 80 ? -14.287 -0.438 -14.085 1.00 0.00 80 ASN A CA 7
ATOM 11713 C C . ASN A 1 80 ? -13.536 0.704 -13.397 1.00 0.00 80 ASN A C 7
ATOM 11714 O O . ASN A 1 80 ? -14.082 1.416 -12.577 1.00 0.00 80 ASN A O 7
ATOM 11725 N N . VAL A 1 81 ? -12.285 0.883 -13.725 1.00 0.00 81 VAL A N 7
ATOM 11726 C CA . VAL A 1 81 ? -11.495 1.977 -13.094 1.00 0.00 81 VAL A CA 7
ATOM 11727 C C . VAL A 1 81 ? -11.927 3.323 -13.688 1.00 0.00 81 VAL A C 7
ATOM 11728 O O . VAL A 1 81 ? -12.175 3.421 -14.873 1.00 0.00 81 VAL A O 7
ATOM 11741 N N . PRO A 1 82 ? -12.006 4.325 -12.846 1.00 0.00 82 PRO A N 7
ATOM 11742 C CA . PRO A 1 82 ? -12.407 5.680 -13.264 1.00 0.00 82 PRO A CA 7
ATOM 11743 C C . PRO A 1 82 ? -11.244 6.393 -13.966 1.00 0.00 82 PRO A C 7
ATOM 11744 O O . PRO A 1 82 ? -10.103 5.999 -13.827 1.00 0.00 82 PRO A O 7
ATOM 11755 N N . PRO A 1 83 ? -11.575 7.423 -14.701 1.00 0.00 83 PRO A N 7
ATOM 11756 C CA . PRO A 1 83 ? -10.586 8.222 -15.447 1.00 0.00 83 PRO A CA 7
ATOM 11757 C C . PRO A 1 83 ? -9.847 9.184 -14.511 1.00 0.00 83 PRO A C 7
ATOM 11758 O O . PRO A 1 83 ? -9.084 10.024 -14.948 1.00 0.00 83 PRO A O 7
ATOM 11769 N N . GLU A 1 84 ? -10.063 9.071 -13.230 1.00 0.00 84 GLU A N 7
ATOM 11770 C CA . GLU A 1 84 ? -9.370 9.981 -12.274 1.00 0.00 84 GLU A CA 7
ATOM 11771 C C . GLU A 1 84 ? -8.068 9.331 -11.805 1.00 0.00 84 GLU A C 7
ATOM 11772 O O . GLU A 1 84 ? -7.032 9.964 -11.744 1.00 0.00 84 GLU A O 7
ATOM 11784 N N . LEU A 1 85 ? -8.111 8.070 -11.472 1.00 0.00 85 LEU A N 7
ATOM 11785 C CA . LEU A 1 85 ? -6.877 7.377 -11.005 1.00 0.00 85 LEU A CA 7
ATOM 11786 C C . LEU A 1 85 ? -5.900 7.222 -12.172 1.00 0.00 85 LEU A C 7
ATOM 11787 O O . LEU A 1 85 ? -4.718 7.015 -11.981 1.00 0.00 85 LEU A O 7
ATOM 11803 N N . GLU A 1 86 ? -6.383 7.314 -13.381 1.00 0.00 86 GLU A N 7
ATOM 11804 C CA . GLU A 1 86 ? -5.478 7.166 -14.555 1.00 0.00 86 GLU A CA 7
ATOM 11805 C C . GLU A 1 86 ? -4.824 8.513 -14.872 1.00 0.00 86 GLU A C 7
ATOM 11806 O O . GLU A 1 86 ? -3.920 8.600 -15.680 1.00 0.00 86 GLU A O 7
ATOM 11818 N N . ALA A 1 87 ? -5.273 9.565 -14.244 1.00 0.00 87 ALA A N 7
ATOM 11819 C CA . ALA A 1 87 ? -4.675 10.904 -14.513 1.00 0.00 87 ALA A CA 7
ATOM 11820 C C . ALA A 1 87 ? -3.776 11.312 -13.343 1.00 0.00 87 ALA A C 7
ATOM 11821 O O . ALA A 1 87 ? -3.161 12.360 -13.357 1.00 0.00 87 ALA A O 7
ATOM 11828 N N . VAL A 1 88 ? -3.693 10.493 -12.328 1.00 0.00 88 VAL A N 7
ATOM 11829 C CA . VAL A 1 88 ? -2.835 10.842 -11.161 1.00 0.00 88 VAL A CA 7
ATOM 11830 C C . VAL A 1 88 ? -1.788 9.747 -10.946 1.00 0.00 88 VAL A C 7
ATOM 11831 O O . VAL A 1 88 ? -0.729 9.986 -10.401 1.00 0.00 88 VAL A O 7
ATOM 11844 N N . SER A 1 89 ? -2.074 8.546 -11.370 1.00 0.00 89 SER A N 7
ATOM 11845 C CA . SER A 1 89 ? -1.093 7.441 -11.186 1.00 0.00 89 SER A CA 7
ATOM 11846 C C . SER A 1 89 ? -0.032 7.512 -12.285 1.00 0.00 89 SER A C 7
ATOM 11847 O O . SER A 1 89 ? -0.336 7.708 -13.444 1.00 0.00 89 SER A O 7
ATOM 11855 N N . SER A 1 90 ? 1.213 7.351 -11.928 1.00 0.00 90 SER A N 7
ATOM 11856 C CA . SER A 1 90 ? 2.293 7.407 -12.953 1.00 0.00 90 SER A CA 7
ATOM 11857 C C . SER A 1 90 ? 2.315 6.097 -13.743 1.00 0.00 90 SER A C 7
ATOM 11858 O O . SER A 1 90 ? 2.780 6.046 -14.864 1.00 0.00 90 SER A O 7
ATOM 11866 N N . GLU A 1 91 ? 1.817 5.037 -13.168 1.00 0.00 91 GLU A N 7
ATOM 11867 C CA . GLU A 1 91 ? 1.813 3.734 -13.890 1.00 0.00 91 GLU A CA 7
ATOM 11868 C C . GLU A 1 91 ? 0.624 2.891 -13.421 1.00 0.00 91 GLU A C 7
ATOM 11869 O O . GLU A 1 91 ? -0.011 3.191 -12.429 1.00 0.00 91 GLU A O 7
ATOM 11881 N N . VAL A 1 92 ? 0.320 1.836 -14.128 1.00 0.00 92 VAL A N 7
ATOM 11882 C CA . VAL A 1 92 ? -0.825 0.970 -13.728 1.00 0.00 92 VAL A CA 7
ATOM 11883 C C . VAL A 1 92 ? -0.424 -0.499 -13.877 1.00 0.00 92 VAL A C 7
ATOM 11884 O O . VAL A 1 92 ? -0.209 -0.986 -14.970 1.00 0.00 92 VAL A O 7
ATOM 11897 N N . VAL A 1 93 ? -0.318 -1.209 -12.788 1.00 0.00 93 VAL A N 7
ATOM 11898 C CA . VAL A 1 93 ? 0.070 -2.646 -12.869 1.00 0.00 93 VAL A CA 7
ATOM 11899 C C . VAL A 1 93 ? -1.185 -3.519 -12.844 1.00 0.00 93 VAL A C 7
ATOM 11900 O O . VAL A 1 93 ? -2.195 -3.156 -12.276 1.00 0.00 93 VAL A O 7
ATOM 11913 N N . GLY A 1 94 ? -1.127 -4.673 -13.453 1.00 0.00 94 GLY A N 7
ATOM 11914 C CA . GLY A 1 94 ? -2.314 -5.573 -13.462 1.00 0.00 94 GLY A CA 7
ATOM 11915 C C . GLY A 1 94 ? -2.231 -6.534 -12.275 1.00 0.00 94 GLY A C 7
ATOM 11916 O O . GLY A 1 94 ? -1.657 -6.221 -11.251 1.00 0.00 94 GLY A O 7
ATOM 11920 N N . TRP A 1 95 ? -2.796 -7.703 -12.403 1.00 0.00 95 TRP A N 7
ATOM 11921 C CA . TRP A 1 95 ? -2.743 -8.679 -11.280 1.00 0.00 95 TRP A CA 7
ATOM 11922 C C . TRP A 1 95 ? -1.653 -9.715 -11.559 1.00 0.00 95 TRP A C 7
ATOM 11923 O O . TRP A 1 95 ? -1.734 -10.848 -11.126 1.00 0.00 95 TRP A O 7
ATOM 11944 N N . ASN A 1 96 ? -0.633 -9.333 -12.276 1.00 0.00 96 ASN A N 7
ATOM 11945 C CA . ASN A 1 96 ? 0.466 -10.290 -12.584 1.00 0.00 96 ASN A CA 7
ATOM 11946 C C . ASN A 1 96 ? 1.675 -9.977 -11.696 1.00 0.00 96 ASN A C 7
ATOM 11947 O O . ASN A 1 96 ? 1.792 -8.887 -11.172 1.00 0.00 96 ASN A O 7
ATOM 11958 N N . PRO A 1 97 ? 2.539 -10.949 -11.555 1.00 0.00 97 PRO A N 7
ATOM 11959 C CA . PRO A 1 97 ? 3.756 -10.818 -10.735 1.00 0.00 97 PRO A CA 7
ATOM 11960 C C . PRO A 1 97 ? 4.836 -10.037 -11.494 1.00 0.00 97 PRO A C 7
ATOM 11961 O O . PRO A 1 97 ? 5.370 -9.063 -11.003 1.00 0.00 97 PRO A O 7
ATOM 11972 N N . HIS A 1 98 ? 5.163 -10.460 -12.685 1.00 0.00 98 HIS A N 7
ATOM 11973 C CA . HIS A 1 98 ? 6.209 -9.745 -13.470 1.00 0.00 98 HIS A CA 7
ATOM 11974 C C . HIS A 1 98 ? 5.823 -8.269 -13.617 1.00 0.00 98 HIS A C 7
ATOM 11975 O O . HIS A 1 98 ? 6.669 -7.402 -13.697 1.00 0.00 98 HIS A O 7
ATOM 11989 N N . CYS A 1 99 ? 4.551 -7.980 -13.657 1.00 0.00 99 CYS A N 7
ATOM 11990 C CA . CYS A 1 99 ? 4.115 -6.562 -13.805 1.00 0.00 99 CYS A CA 7
ATOM 11991 C C . CYS A 1 99 ? 4.462 -5.777 -12.537 1.00 0.00 99 CYS A C 7
ATOM 11992 O O . CYS A 1 99 ? 4.950 -4.665 -12.600 1.00 0.00 99 CYS A O 7
ATOM 12000 N N . ILE A 1 100 ? 4.210 -6.340 -11.388 1.00 0.00 100 ILE A N 7
ATOM 12001 C CA . ILE A 1 100 ? 4.520 -5.620 -10.120 1.00 0.00 100 ILE A CA 7
ATOM 12002 C C . ILE A 1 100 ? 6.033 -5.437 -9.982 1.00 0.00 100 ILE A C 7
ATOM 12003 O O . ILE A 1 100 ? 6.501 -4.462 -9.428 1.00 0.00 100 ILE A O 7
ATOM 12019 N N . ARG A 1 101 ? 6.804 -6.367 -10.476 1.00 0.00 101 ARG A N 7
ATOM 12020 C CA . ARG A 1 101 ? 8.286 -6.241 -10.365 1.00 0.00 101 ARG A CA 7
ATOM 12021 C C . ARG A 1 101 ? 8.753 -4.991 -11.114 1.00 0.00 101 ARG A C 7
ATOM 12022 O O . ARG A 1 101 ? 9.339 -4.095 -10.540 1.00 0.00 101 ARG A O 7
ATOM 12043 N N . ASP A 1 102 ? 8.503 -4.925 -12.393 1.00 0.00 102 ASP A N 7
ATOM 12044 C CA . ASP A 1 102 ? 8.937 -3.733 -13.177 1.00 0.00 102 ASP A CA 7
ATOM 12045 C C . ASP A 1 102 ? 8.341 -2.466 -12.561 1.00 0.00 102 ASP A C 7
ATOM 12046 O O . ASP A 1 102 ? 9.017 -1.472 -12.385 1.00 0.00 102 ASP A O 7
ATOM 12055 N N . ALA A 1 103 ? 7.077 -2.492 -12.235 1.00 0.00 103 ALA A N 7
ATOM 12056 C CA . ALA A 1 103 ? 6.438 -1.287 -11.633 1.00 0.00 103 ALA A CA 7
ATOM 12057 C C . ALA A 1 103 ? 7.134 -0.940 -10.315 1.00 0.00 103 ALA A C 7
ATOM 12058 O O . ALA A 1 103 ? 7.156 0.200 -9.895 1.00 0.00 103 ALA A O 7
ATOM 12065 N N . LEU A 1 104 ? 7.702 -1.913 -9.659 1.00 0.00 104 LEU A N 7
ATOM 12066 C CA . LEU A 1 104 ? 8.395 -1.636 -8.369 1.00 0.00 104 LEU A CA 7
ATOM 12067 C C . LEU A 1 104 ? 9.702 -0.894 -8.647 1.00 0.00 104 LEU A C 7
ATOM 12068 O O . LEU A 1 104 ? 10.024 0.081 -7.997 1.00 0.00 104 LEU A O 7
ATOM 12084 N N . GLU A 1 105 ? 10.458 -1.347 -9.610 1.00 0.00 105 GLU A N 7
ATOM 12085 C CA . GLU A 1 105 ? 11.741 -0.664 -9.932 1.00 0.00 105 GLU A CA 7
ATOM 12086 C C . GLU A 1 105 ? 11.444 0.670 -10.619 1.00 0.00 105 GLU A C 7
ATOM 12087 O O . GLU A 1 105 ? 12.285 1.543 -10.691 1.00 0.00 105 GLU A O 7
ATOM 12099 N N . ASP A 1 106 ? 10.252 0.833 -11.124 1.00 0.00 106 ASP A N 7
ATOM 12100 C CA . ASP A 1 106 ? 9.899 2.109 -11.804 1.00 0.00 106 ASP A CA 7
ATOM 12101 C C . ASP A 1 106 ? 10.032 3.266 -10.813 1.00 0.00 106 ASP A C 7
ATOM 12102 O O . ASP A 1 106 ? 10.447 4.352 -11.166 1.00 0.00 106 ASP A O 7
ATOM 12111 N N . ALA A 1 107 ? 9.683 3.044 -9.575 1.00 0.00 107 ALA A N 7
ATOM 12112 C CA . ALA A 1 107 ? 9.792 4.132 -8.564 1.00 0.00 107 ALA A CA 7
ATOM 12113 C C . ALA A 1 107 ? 11.257 4.306 -8.164 1.00 0.00 107 ALA A C 7
ATOM 12114 O O . ALA A 1 107 ? 11.751 5.409 -8.042 1.00 0.00 107 ALA A O 7
ATOM 12121 N N . LEU A 1 108 ? 11.958 3.224 -7.959 1.00 0.00 108 LEU A N 7
ATOM 12122 C CA . LEU A 1 108 ? 13.393 3.329 -7.571 1.00 0.00 108 LEU A CA 7
ATOM 12123 C C . LEU A 1 108 ? 14.096 4.316 -8.502 1.00 0.00 108 LEU A C 7
ATOM 12124 O O . LEU A 1 108 ? 14.768 5.230 -8.063 1.00 0.00 108 LEU A O 7
ATOM 12140 N N . ASP A 1 109 ? 13.945 4.141 -9.786 1.00 0.00 109 ASP A N 7
ATOM 12141 C CA . ASP A 1 109 ? 14.601 5.070 -10.749 1.00 0.00 109 ASP A CA 7
ATOM 12142 C C . ASP A 1 109 ? 13.613 6.166 -11.150 1.00 0.00 109 ASP A C 7
ATOM 12143 O O . ASP A 1 109 ? 12.454 5.907 -11.410 1.00 0.00 109 ASP A O 7
ATOM 12152 N N . VAL A 1 110 ? 14.061 7.391 -11.204 1.00 0.00 110 VAL A N 7
ATOM 12153 C CA . VAL A 1 110 ? 13.144 8.501 -11.589 1.00 0.00 110 VAL A CA 7
ATOM 12154 C C . VAL A 1 110 ? 13.820 9.373 -12.649 1.00 0.00 110 VAL A C 7
ATOM 12155 O O . VAL A 1 110 ? 14.644 10.211 -12.343 1.00 0.00 110 VAL A O 7
ATOM 12168 N N . ILE A 1 111 ? 13.478 9.182 -13.893 1.00 0.00 111 ILE A N 7
ATOM 12169 C CA . ILE A 1 111 ? 14.101 10.002 -14.971 1.00 0.00 111 ILE A CA 7
ATOM 12170 C C . ILE A 1 111 ? 15.621 9.999 -14.798 1.00 0.00 111 ILE A C 7
ATOM 12171 O O . ILE A 1 111 ? 16.191 11.075 -14.727 1.00 0.00 111 ILE A O 7
ATOM 12188 N N . VAL A 1 1 ? 21.915 0.745 5.907 1.00 0.00 1 VAL A N 8
ATOM 12189 C CA . VAL A 1 1 ? 21.649 0.018 4.634 1.00 0.00 1 VAL A CA 8
ATOM 12190 C C . VAL A 1 1 ? 20.155 -0.295 4.528 1.00 0.00 1 VAL A C 8
ATOM 12191 O O . VAL A 1 1 ? 19.473 -0.458 5.520 1.00 0.00 1 VAL A O 8
ATOM 12206 N N . THR A 1 2 ? 19.641 -0.381 3.331 1.00 0.00 2 THR A N 8
ATOM 12207 C CA . THR A 1 2 ? 18.193 -0.684 3.163 1.00 0.00 2 THR A CA 8
ATOM 12208 C C . THR A 1 2 ? 18.011 -2.184 2.916 1.00 0.00 2 THR A C 8
ATOM 12209 O O . THR A 1 2 ? 17.678 -2.934 3.812 1.00 0.00 2 THR A O 8
ATOM 12220 N N . ALA A 1 3 ? 18.224 -2.626 1.707 1.00 0.00 3 ALA A N 8
ATOM 12221 C CA . ALA A 1 3 ? 18.059 -4.075 1.405 1.00 0.00 3 ALA A CA 8
ATOM 12222 C C . ALA A 1 3 ? 16.570 -4.426 1.419 1.00 0.00 3 ALA A C 8
ATOM 12223 O O . ALA A 1 3 ? 16.193 -5.581 1.398 1.00 0.00 3 ALA A O 8
ATOM 12230 N N . GLU A 1 4 ? 15.722 -3.435 1.453 1.00 0.00 4 GLU A N 8
ATOM 12231 C CA . GLU A 1 4 ? 14.258 -3.705 1.468 1.00 0.00 4 GLU A CA 8
ATOM 12232 C C . GLU A 1 4 ? 13.526 -2.553 0.778 1.00 0.00 4 GLU A C 8
ATOM 12233 O O . GLU A 1 4 ? 14.138 -1.655 0.235 1.00 0.00 4 GLU A O 8
ATOM 12245 N N . ILE A 1 5 ? 12.222 -2.571 0.791 1.00 0.00 5 ILE A N 8
ATOM 12246 C CA . ILE A 1 5 ? 11.458 -1.474 0.134 1.00 0.00 5 ILE A CA 8
ATOM 12247 C C . ILE A 1 5 ? 10.334 -1.008 1.061 1.00 0.00 5 ILE A C 8
ATOM 12248 O O . ILE A 1 5 ? 9.660 -1.804 1.684 1.00 0.00 5 ILE A O 8
ATOM 12264 N N . ARG A 1 6 ? 10.127 0.276 1.156 1.00 0.00 6 ARG A N 8
ATOM 12265 C CA . ARG A 1 6 ? 9.047 0.793 2.042 1.00 0.00 6 ARG A CA 8
ATOM 12266 C C . ARG A 1 6 ? 7.809 1.113 1.203 1.00 0.00 6 ARG A C 8
ATOM 12267 O O . ARG A 1 6 ? 7.764 2.100 0.495 1.00 0.00 6 ARG A O 8
ATOM 12288 N N . LEU A 1 7 ? 6.803 0.285 1.275 1.00 0.00 7 LEU A N 8
ATOM 12289 C CA . LEU A 1 7 ? 5.569 0.541 0.480 1.00 0.00 7 LEU A CA 8
ATOM 12290 C C . LEU A 1 7 ? 4.367 0.643 1.421 1.00 0.00 7 LEU A C 8
ATOM 12291 O O . LEU A 1 7 ? 4.465 0.367 2.600 1.00 0.00 7 LEU A O 8
ATOM 12307 N N . TYR A 1 8 ? 3.235 1.042 0.910 1.00 0.00 8 TYR A N 8
ATOM 12308 C CA . TYR A 1 8 ? 2.030 1.164 1.776 1.00 0.00 8 TYR A CA 8
ATOM 12309 C C . TYR A 1 8 ? 0.788 0.740 0.990 1.00 0.00 8 TYR A C 8
ATOM 12310 O O . TYR A 1 8 ? 0.312 1.452 0.128 1.00 0.00 8 TYR A O 8
ATOM 12328 N N . ILE A 1 9 ? 0.259 -0.417 1.283 1.00 0.00 9 ILE A N 8
ATOM 12329 C CA . ILE A 1 9 ? -0.953 -0.891 0.556 1.00 0.00 9 ILE A CA 8
ATOM 12330 C C . ILE A 1 9 ? -2.177 -0.745 1.460 1.00 0.00 9 ILE A C 8
ATOM 12331 O O . ILE A 1 9 ? -2.141 -1.080 2.628 1.00 0.00 9 ILE A O 8
ATOM 12347 N N . THR A 1 10 ? -3.263 -0.251 0.934 1.00 0.00 10 THR A N 8
ATOM 12348 C CA . THR A 1 10 ? -4.485 -0.091 1.770 1.00 0.00 10 THR A CA 8
ATOM 12349 C C . THR A 1 10 ? -4.760 -1.399 2.511 1.00 0.00 10 THR A C 8
ATOM 12350 O O . THR A 1 10 ? -4.187 -2.427 2.208 1.00 0.00 10 THR A O 8
ATOM 12361 N N . GLU A 1 11 ? -5.631 -1.372 3.481 1.00 0.00 11 GLU A N 8
ATOM 12362 C CA . GLU A 1 11 ? -5.934 -2.620 4.238 1.00 0.00 11 GLU A CA 8
ATOM 12363 C C . GLU A 1 11 ? -7.448 -2.766 4.401 1.00 0.00 11 GLU A C 8
ATOM 12364 O O . GLU A 1 11 ? -8.059 -2.120 5.229 1.00 0.00 11 GLU A O 8
ATOM 12376 N N . GLY A 1 12 ? -8.056 -3.613 3.618 1.00 0.00 12 GLY A N 8
ATOM 12377 C CA . GLY A 1 12 ? -9.529 -3.806 3.730 1.00 0.00 12 GLY A CA 8
ATOM 12378 C C . GLY A 1 12 ? -9.829 -5.280 3.998 1.00 0.00 12 GLY A C 8
ATOM 12379 O O . GLY A 1 12 ? -9.081 -5.965 4.668 1.00 0.00 12 GLY A O 8
ATOM 12383 N N . GLU A 1 13 ? -10.919 -5.776 3.482 1.00 0.00 13 GLU A N 8
ATOM 12384 C CA . GLU A 1 13 ? -11.266 -7.205 3.707 1.00 0.00 13 GLU A CA 8
ATOM 12385 C C . GLU A 1 13 ? -11.808 -7.807 2.410 1.00 0.00 13 GLU A C 8
ATOM 12386 O O . GLU A 1 13 ? -12.887 -8.367 2.377 1.00 0.00 13 GLU A O 8
ATOM 12398 N N . VAL A 1 14 ? -11.069 -7.697 1.340 1.00 0.00 14 VAL A N 8
ATOM 12399 C CA . VAL A 1 14 ? -11.540 -8.262 0.045 1.00 0.00 14 VAL A CA 8
ATOM 12400 C C . VAL A 1 14 ? -10.563 -9.344 -0.423 1.00 0.00 14 VAL A C 8
ATOM 12401 O O . VAL A 1 14 ? -9.413 -9.368 -0.030 1.00 0.00 14 VAL A O 8
ATOM 12414 N N . GLU A 1 15 ? -11.011 -10.240 -1.258 1.00 0.00 15 GLU A N 8
ATOM 12415 C CA . GLU A 1 15 ? -10.110 -11.322 -1.747 1.00 0.00 15 GLU A CA 8
ATOM 12416 C C . GLU A 1 15 ? -9.184 -10.768 -2.833 1.00 0.00 15 GLU A C 8
ATOM 12417 O O . GLU A 1 15 ? -8.228 -11.404 -3.229 1.00 0.00 15 GLU A O 8
ATOM 12429 N N . ASP A 1 16 ? -9.462 -9.589 -3.320 1.00 0.00 16 ASP A N 8
ATOM 12430 C CA . ASP A 1 16 ? -8.597 -8.999 -4.381 1.00 0.00 16 ASP A CA 8
ATOM 12431 C C . ASP A 1 16 ? -7.234 -8.630 -3.787 1.00 0.00 16 ASP A C 8
ATOM 12432 O O . ASP A 1 16 ? -6.206 -9.112 -4.219 1.00 0.00 16 ASP A O 8
ATOM 12441 N N . TYR A 1 17 ? -7.220 -7.774 -2.802 1.00 0.00 17 TYR A N 8
ATOM 12442 C CA . TYR A 1 17 ? -5.926 -7.370 -2.182 1.00 0.00 17 TYR A CA 8
ATOM 12443 C C . TYR A 1 17 ? -5.228 -8.601 -1.593 1.00 0.00 17 TYR A C 8
ATOM 12444 O O . TYR A 1 17 ? -4.016 -8.691 -1.580 1.00 0.00 17 TYR A O 8
ATOM 12462 N N . ARG A 1 18 ? -5.981 -9.547 -1.101 1.00 0.00 18 ARG A N 8
ATOM 12463 C CA . ARG A 1 18 ? -5.354 -10.765 -0.509 1.00 0.00 18 ARG A CA 8
ATOM 12464 C C . ARG A 1 18 ? -4.602 -11.541 -1.593 1.00 0.00 18 ARG A C 8
ATOM 12465 O O . ARG A 1 18 ? -3.512 -12.031 -1.373 1.00 0.00 18 ARG A O 8
ATOM 12486 N N . VAL A 1 19 ? -5.176 -11.664 -2.758 1.00 0.00 19 VAL A N 8
ATOM 12487 C CA . VAL A 1 19 ? -4.493 -12.416 -3.849 1.00 0.00 19 VAL A CA 8
ATOM 12488 C C . VAL A 1 19 ? -3.232 -11.665 -4.286 1.00 0.00 19 VAL A C 8
ATOM 12489 O O . VAL A 1 19 ? -2.161 -12.232 -4.369 1.00 0.00 19 VAL A O 8
ATOM 12502 N N . PHE A 1 20 ? -3.350 -10.398 -4.570 1.00 0.00 20 PHE A N 8
ATOM 12503 C CA . PHE A 1 20 ? -2.156 -9.617 -5.005 1.00 0.00 20 PHE A CA 8
ATOM 12504 C C . PHE A 1 20 ? -1.010 -9.829 -4.014 1.00 0.00 20 PHE A C 8
ATOM 12505 O O . PHE A 1 20 ? 0.095 -10.167 -4.390 1.00 0.00 20 PHE A O 8
ATOM 12522 N N . LEU A 1 21 ? -1.262 -9.629 -2.749 1.00 0.00 21 LEU A N 8
ATOM 12523 C CA . LEU A 1 21 ? -0.185 -9.814 -1.735 1.00 0.00 21 LEU A CA 8
ATOM 12524 C C . LEU A 1 21 ? 0.201 -11.293 -1.649 1.00 0.00 21 LEU A C 8
ATOM 12525 O O . LEU A 1 21 ? 1.307 -11.633 -1.279 1.00 0.00 21 LEU A O 8
ATOM 12541 N N . GLU A 1 22 ? -0.700 -12.176 -1.984 1.00 0.00 22 GLU A N 8
ATOM 12542 C CA . GLU A 1 22 ? -0.377 -13.630 -1.916 1.00 0.00 22 GLU A CA 8
ATOM 12543 C C . GLU A 1 22 ? 0.728 -13.961 -2.923 1.00 0.00 22 GLU A C 8
ATOM 12544 O O . GLU A 1 22 ? 1.708 -14.601 -2.596 1.00 0.00 22 GLU A O 8
ATOM 12556 N N . ARG A 1 23 ? 0.579 -13.530 -4.145 1.00 0.00 23 ARG A N 8
ATOM 12557 C CA . ARG A 1 23 ? 1.618 -13.821 -5.174 1.00 0.00 23 ARG A CA 8
ATOM 12558 C C . ARG A 1 23 ? 2.842 -12.935 -4.930 1.00 0.00 23 ARG A C 8
ATOM 12559 O O . ARG A 1 23 ? 3.950 -13.276 -5.297 1.00 0.00 23 ARG A O 8
ATOM 12580 N N . LEU A 1 24 ? 2.652 -11.799 -4.317 1.00 0.00 24 LEU A N 8
ATOM 12581 C CA . LEU A 1 24 ? 3.804 -10.892 -4.053 1.00 0.00 24 LEU A CA 8
ATOM 12582 C C . LEU A 1 24 ? 4.619 -11.426 -2.874 1.00 0.00 24 LEU A C 8
ATOM 12583 O O . LEU A 1 24 ? 5.739 -11.017 -2.646 1.00 0.00 24 LEU A O 8
ATOM 12599 N N . GLU A 1 25 ? 4.067 -12.340 -2.121 1.00 0.00 25 GLU A N 8
ATOM 12600 C CA . GLU A 1 25 ? 4.815 -12.899 -0.959 1.00 0.00 25 GLU A CA 8
ATOM 12601 C C . GLU A 1 25 ? 5.951 -13.789 -1.465 1.00 0.00 25 GLU A C 8
ATOM 12602 O O . GLU A 1 25 ? 7.106 -13.575 -1.154 1.00 0.00 25 GLU A O 8
ATOM 12614 N N . GLN A 1 26 ? 5.634 -14.789 -2.243 1.00 0.00 26 GLN A N 8
ATOM 12615 C CA . GLN A 1 26 ? 6.699 -15.692 -2.766 1.00 0.00 26 GLN A CA 8
ATOM 12616 C C . GLN A 1 26 ? 7.512 -14.957 -3.833 1.00 0.00 26 GLN A C 8
ATOM 12617 O O . GLN A 1 26 ? 8.546 -15.424 -4.269 1.00 0.00 26 GLN A O 8
ATOM 12631 N N . SER A 1 27 ? 7.055 -13.811 -4.256 1.00 0.00 27 SER A N 8
ATOM 12632 C CA . SER A 1 27 ? 7.805 -13.049 -5.294 1.00 0.00 27 SER A CA 8
ATOM 12633 C C . SER A 1 27 ? 9.287 -13.001 -4.917 1.00 0.00 27 SER A C 8
ATOM 12634 O O . SER A 1 27 ? 10.154 -13.234 -5.737 1.00 0.00 27 SER A O 8
ATOM 12642 N N . GLY A 1 28 ? 9.586 -12.702 -3.682 1.00 0.00 28 GLY A N 8
ATOM 12643 C CA . GLY A 1 28 ? 11.013 -12.640 -3.254 1.00 0.00 28 GLY A CA 8
ATOM 12644 C C . GLY A 1 28 ? 11.322 -11.248 -2.703 1.00 0.00 28 GLY A C 8
ATOM 12645 O O . GLY A 1 28 ? 10.469 -10.384 -2.657 1.00 0.00 28 GLY A O 8
ATOM 12649 N N . LEU A 1 29 ? 12.538 -11.023 -2.285 1.00 0.00 29 LEU A N 8
ATOM 12650 C CA . LEU A 1 29 ? 12.903 -9.685 -1.738 1.00 0.00 29 LEU A CA 8
ATOM 12651 C C . LEU A 1 29 ? 12.059 -9.393 -0.496 1.00 0.00 29 LEU A C 8
ATOM 12652 O O . LEU A 1 29 ? 10.930 -9.826 -0.383 1.00 0.00 29 LEU A O 8
ATOM 12668 N N . GLU A 1 30 ? 12.598 -8.658 0.439 1.00 0.00 30 GLU A N 8
ATOM 12669 C CA . GLU A 1 30 ? 11.825 -8.336 1.672 1.00 0.00 30 GLU A CA 8
ATOM 12670 C C . GLU A 1 30 ? 11.141 -6.978 1.498 1.00 0.00 30 GLU A C 8
ATOM 12671 O O . GLU A 1 30 ? 11.545 -6.169 0.686 1.00 0.00 30 GLU A O 8
ATOM 12683 N N . TRP A 1 31 ? 10.108 -6.722 2.251 1.00 0.00 31 TRP A N 8
ATOM 12684 C CA . TRP A 1 31 ? 9.400 -5.417 2.125 1.00 0.00 31 TRP A CA 8
ATOM 12685 C C . TRP A 1 31 ? 8.622 -5.130 3.411 1.00 0.00 31 TRP A C 8
ATOM 12686 O O . TRP A 1 31 ? 8.254 -6.030 4.139 1.00 0.00 31 TRP A O 8
ATOM 12707 N N . ARG A 1 32 ? 8.365 -3.882 3.695 1.00 0.00 32 ARG A N 8
ATOM 12708 C CA . ARG A 1 32 ? 7.611 -3.539 4.933 1.00 0.00 32 ARG A CA 8
ATOM 12709 C C . ARG A 1 32 ? 6.735 -2.309 4.675 1.00 0.00 32 ARG A C 8
ATOM 12710 O O . ARG A 1 32 ? 7.031 -1.511 3.807 1.00 0.00 32 ARG A O 8
ATOM 12731 N N . PRO A 1 33 ? 5.680 -2.195 5.442 1.00 0.00 33 PRO A N 8
ATOM 12732 C CA . PRO A 1 33 ? 4.733 -1.072 5.329 1.00 0.00 33 PRO A CA 8
ATOM 12733 C C . PRO A 1 33 ? 5.303 0.179 6.002 1.00 0.00 33 PRO A C 8
ATOM 12734 O O . PRO A 1 33 ? 5.809 0.126 7.106 1.00 0.00 33 PRO A O 8
ATOM 12745 N N . ALA A 1 34 ? 5.223 1.305 5.348 1.00 0.00 34 ALA A N 8
ATOM 12746 C CA . ALA A 1 34 ? 5.758 2.558 5.951 1.00 0.00 34 ALA A CA 8
ATOM 12747 C C . ALA A 1 34 ? 4.660 3.623 5.971 1.00 0.00 34 ALA A C 8
ATOM 12748 O O . ALA A 1 34 ? 3.745 3.600 5.172 1.00 0.00 34 ALA A O 8
ATOM 12755 N N . THR A 1 35 ? 4.743 4.555 6.880 1.00 0.00 35 THR A N 8
ATOM 12756 C CA . THR A 1 35 ? 3.703 5.621 6.953 1.00 0.00 35 THR A CA 8
ATOM 12757 C C . THR A 1 35 ? 3.389 6.128 5.541 1.00 0.00 35 THR A C 8
ATOM 12758 O O . THR A 1 35 ? 4.155 5.915 4.624 1.00 0.00 35 THR A O 8
ATOM 12769 N N . PRO A 1 36 ? 2.265 6.787 5.415 1.00 0.00 36 PRO A N 8
ATOM 12770 C CA . PRO A 1 36 ? 1.810 7.343 4.129 1.00 0.00 36 PRO A CA 8
ATOM 12771 C C . PRO A 1 36 ? 2.562 8.638 3.809 1.00 0.00 36 PRO A C 8
ATOM 12772 O O . PRO A 1 36 ? 2.794 8.965 2.662 1.00 0.00 36 PRO A O 8
ATOM 12783 N N . GLU A 1 37 ? 2.946 9.375 4.815 1.00 0.00 37 GLU A N 8
ATOM 12784 C CA . GLU A 1 37 ? 3.683 10.646 4.568 1.00 0.00 37 GLU A CA 8
ATOM 12785 C C . GLU A 1 37 ? 5.086 10.327 4.046 1.00 0.00 37 GLU A C 8
ATOM 12786 O O . GLU A 1 37 ? 5.653 11.069 3.269 1.00 0.00 37 GLU A O 8
ATOM 12798 N N . ASP A 1 38 ? 5.651 9.228 4.469 1.00 0.00 38 ASP A N 8
ATOM 12799 C CA . ASP A 1 38 ? 7.016 8.864 3.998 1.00 0.00 38 ASP A CA 8
ATOM 12800 C C . ASP A 1 38 ? 6.966 7.512 3.281 1.00 0.00 38 ASP A C 8
ATOM 12801 O O . ASP A 1 38 ? 7.934 6.778 3.253 1.00 0.00 38 ASP A O 8
ATOM 12810 N N . ALA A 1 39 ? 5.846 7.177 2.702 1.00 0.00 39 ALA A N 8
ATOM 12811 C CA . ALA A 1 39 ? 5.737 5.873 1.988 1.00 0.00 39 ALA A CA 8
ATOM 12812 C C . ALA A 1 39 ? 6.531 5.939 0.682 1.00 0.00 39 ALA A C 8
ATOM 12813 O O . ALA A 1 39 ? 6.132 6.586 -0.266 1.00 0.00 39 ALA A O 8
ATOM 12820 N N . ASP A 1 40 ? 7.652 5.273 0.623 1.00 0.00 40 ASP A N 8
ATOM 12821 C CA . ASP A 1 40 ? 8.468 5.300 -0.624 1.00 0.00 40 ASP A CA 8
ATOM 12822 C C . ASP A 1 40 ? 7.599 4.886 -1.812 1.00 0.00 40 ASP A C 8
ATOM 12823 O O . ASP A 1 40 ? 7.726 5.414 -2.899 1.00 0.00 40 ASP A O 8
ATOM 12832 N N . ALA A 1 41 ? 6.715 3.946 -1.617 1.00 0.00 41 ALA A N 8
ATOM 12833 C CA . ALA A 1 41 ? 5.841 3.502 -2.738 1.00 0.00 41 ALA A CA 8
ATOM 12834 C C . ALA A 1 41 ? 4.386 3.459 -2.266 1.00 0.00 41 ALA A C 8
ATOM 12835 O O . ALA A 1 41 ? 4.073 2.889 -1.240 1.00 0.00 41 ALA A O 8
ATOM 12842 N N . VAL A 1 42 ? 3.494 4.059 -3.007 1.00 0.00 42 VAL A N 8
ATOM 12843 C CA . VAL A 1 42 ? 2.060 4.052 -2.598 1.00 0.00 42 VAL A CA 8
ATOM 12844 C C . VAL A 1 42 ? 1.285 3.055 -3.463 1.00 0.00 42 VAL A C 8
ATOM 12845 O O . VAL A 1 42 ? 1.087 3.263 -4.644 1.00 0.00 42 VAL A O 8
ATOM 12858 N N . ILE A 1 43 ? 0.844 1.972 -2.881 1.00 0.00 43 ILE A N 8
ATOM 12859 C CA . ILE A 1 43 ? 0.080 0.960 -3.664 1.00 0.00 43 ILE A CA 8
ATOM 12860 C C . ILE A 1 43 ? -1.406 1.069 -3.317 1.00 0.00 43 ILE A C 8
ATOM 12861 O O . ILE A 1 43 ? -1.854 0.581 -2.298 1.00 0.00 43 ILE A O 8
ATOM 12877 N N . VAL A 1 44 ? -2.176 1.710 -4.155 1.00 0.00 44 VAL A N 8
ATOM 12878 C CA . VAL A 1 44 ? -3.632 1.855 -3.871 1.00 0.00 44 VAL A CA 8
ATOM 12879 C C . VAL A 1 44 ? -4.411 0.763 -4.606 1.00 0.00 44 VAL A C 8
ATOM 12880 O O . VAL A 1 44 ? -4.231 0.547 -5.787 1.00 0.00 44 VAL A O 8
ATOM 12893 N N . LEU A 1 45 ? -5.281 0.075 -3.916 1.00 0.00 45 LEU A N 8
ATOM 12894 C CA . LEU A 1 45 ? -6.075 -1.001 -4.575 1.00 0.00 45 LEU A CA 8
ATOM 12895 C C . LEU A 1 45 ? -7.307 -0.388 -5.244 1.00 0.00 45 LEU A C 8
ATOM 12896 O O . LEU A 1 45 ? -7.982 0.447 -4.675 1.00 0.00 45 LEU A O 8
ATOM 12912 N N . ALA A 1 46 ? -7.608 -0.794 -6.448 1.00 0.00 46 ALA A N 8
ATOM 12913 C CA . ALA A 1 46 ? -8.798 -0.232 -7.147 1.00 0.00 46 ALA A CA 8
ATOM 12914 C C . ALA A 1 46 ? -9.960 -1.225 -7.056 1.00 0.00 46 ALA A C 8
ATOM 12915 O O . ALA A 1 46 ? -10.844 -1.238 -7.890 1.00 0.00 46 ALA A O 8
ATOM 12922 N N . GLY A 1 47 ? -9.964 -2.060 -6.051 1.00 0.00 47 GLY A N 8
ATOM 12923 C CA . GLY A 1 47 ? -11.068 -3.053 -5.910 1.00 0.00 47 GLY A CA 8
ATOM 12924 C C . GLY A 1 47 ? -11.936 -2.692 -4.703 1.00 0.00 47 GLY A C 8
ATOM 12925 O O . GLY A 1 47 ? -13.138 -2.872 -4.715 1.00 0.00 47 GLY A O 8
ATOM 12929 N N . LEU A 1 48 ? -11.339 -2.187 -3.657 1.00 0.00 48 LEU A N 8
ATOM 12930 C CA . LEU A 1 48 ? -12.133 -1.820 -2.451 1.00 0.00 48 LEU A CA 8
ATOM 12931 C C . LEU A 1 48 ? -11.983 -0.323 -2.173 1.00 0.00 48 LEU A C 8
ATOM 12932 O O . LEU A 1 48 ? -12.305 0.154 -1.104 1.00 0.00 48 LEU A O 8
ATOM 12948 N N . TRP A 1 49 ? -11.498 0.422 -3.128 1.00 0.00 49 TRP A N 8
ATOM 12949 C CA . TRP A 1 49 ? -11.330 1.886 -2.912 1.00 0.00 49 TRP A CA 8
ATOM 12950 C C . TRP A 1 49 ? -12.695 2.575 -3.017 1.00 0.00 49 TRP A C 8
ATOM 12951 O O . TRP A 1 49 ? -12.893 3.662 -2.513 1.00 0.00 49 TRP A O 8
ATOM 12972 N N . GLY A 1 50 ? -13.637 1.948 -3.668 1.00 0.00 50 GLY A N 8
ATOM 12973 C CA . GLY A 1 50 ? -14.987 2.563 -3.803 1.00 0.00 50 GLY A CA 8
ATOM 12974 C C . GLY A 1 50 ? -15.632 2.684 -2.420 1.00 0.00 50 GLY A C 8
ATOM 12975 O O . GLY A 1 50 ? -16.618 3.371 -2.243 1.00 0.00 50 GLY A O 8
ATOM 12979 N N . THR A 1 51 ? -15.078 2.026 -1.438 1.00 0.00 51 THR A N 8
ATOM 12980 C CA . THR A 1 51 ? -15.656 2.107 -0.066 1.00 0.00 51 THR A CA 8
ATOM 12981 C C . THR A 1 51 ? -14.859 3.122 0.753 1.00 0.00 51 THR A C 8
ATOM 12982 O O . THR A 1 51 ? -15.413 3.910 1.495 1.00 0.00 51 THR A O 8
ATOM 12993 N N . ARG A 1 52 ? -13.561 3.111 0.623 1.00 0.00 52 ARG A N 8
ATOM 12994 C CA . ARG A 1 52 ? -12.725 4.075 1.390 1.00 0.00 52 ARG A CA 8
ATOM 12995 C C . ARG A 1 52 ? -12.160 5.126 0.433 1.00 0.00 52 ARG A C 8
ATOM 12996 O O . ARG A 1 52 ? -10.975 5.393 0.417 1.00 0.00 52 ARG A O 8
ATOM 13017 N N . ARG A 1 53 ? -13.000 5.726 -0.367 1.00 0.00 53 ARG A N 8
ATOM 13018 C CA . ARG A 1 53 ? -12.513 6.759 -1.322 1.00 0.00 53 ARG A CA 8
ATOM 13019 C C . ARG A 1 53 ? -12.119 8.020 -0.551 1.00 0.00 53 ARG A C 8
ATOM 13020 O O . ARG A 1 53 ? -11.203 8.727 -0.921 1.00 0.00 53 ARG A O 8
ATOM 13041 N N . ASP A 1 54 ? -12.807 8.308 0.520 1.00 0.00 54 ASP A N 8
ATOM 13042 C CA . ASP A 1 54 ? -12.475 9.522 1.317 1.00 0.00 54 ASP A CA 8
ATOM 13043 C C . ASP A 1 54 ? -11.012 9.461 1.760 1.00 0.00 54 ASP A C 8
ATOM 13044 O O . ASP A 1 54 ? -10.256 10.393 1.568 1.00 0.00 54 ASP A O 8
ATOM 13053 N N . GLU A 1 55 ? -10.605 8.371 2.352 1.00 0.00 55 GLU A N 8
ATOM 13054 C CA . GLU A 1 55 ? -9.191 8.254 2.806 1.00 0.00 55 GLU A CA 8
ATOM 13055 C C . GLU A 1 55 ? -8.270 8.182 1.587 1.00 0.00 55 GLU A C 8
ATOM 13056 O O . GLU A 1 55 ? -7.383 8.995 1.419 1.00 0.00 55 GLU A O 8
ATOM 13068 N N . ILE A 1 56 ? -8.472 7.212 0.739 1.00 0.00 56 ILE A N 8
ATOM 13069 C CA . ILE A 1 56 ? -7.608 7.083 -0.467 1.00 0.00 56 ILE A CA 8
ATOM 13070 C C . ILE A 1 56 ? -7.396 8.460 -1.101 1.00 0.00 56 ILE A C 8
ATOM 13071 O O . ILE A 1 56 ? -6.403 8.705 -1.757 1.00 0.00 56 ILE A O 8
ATOM 13087 N N . LEU A 1 57 ? -8.321 9.361 -0.914 1.00 0.00 57 LEU A N 8
ATOM 13088 C CA . LEU A 1 57 ? -8.169 10.719 -1.509 1.00 0.00 57 LEU A CA 8
ATOM 13089 C C . LEU A 1 57 ? -7.028 11.463 -0.810 1.00 0.00 57 LEU A C 8
ATOM 13090 O O . LEU A 1 57 ? -6.061 11.860 -1.429 1.00 0.00 57 LEU A O 8
ATOM 13106 N N . GLY A 1 58 ? -7.136 11.658 0.476 1.00 0.00 58 GLY A N 8
ATOM 13107 C CA . GLY A 1 58 ? -6.060 12.380 1.214 1.00 0.00 58 GLY A CA 8
ATOM 13108 C C . GLY A 1 58 ? -4.703 11.750 0.896 1.00 0.00 58 GLY A C 8
ATOM 13109 O O . GLY A 1 58 ? -3.685 12.412 0.901 1.00 0.00 58 GLY A O 8
ATOM 13113 N N . ALA A 1 59 ? -4.680 10.475 0.619 1.00 0.00 59 ALA A N 8
ATOM 13114 C CA . ALA A 1 59 ? -3.387 9.806 0.302 1.00 0.00 59 ALA A CA 8
ATOM 13115 C C . ALA A 1 59 ? -2.862 10.321 -1.039 1.00 0.00 59 ALA A C 8
ATOM 13116 O O . ALA A 1 59 ? -1.768 10.845 -1.130 1.00 0.00 59 ALA A O 8
ATOM 13123 N N . VAL A 1 60 ? -3.632 10.178 -2.082 1.00 0.00 60 VAL A N 8
ATOM 13124 C CA . VAL A 1 60 ? -3.176 10.660 -3.415 1.00 0.00 60 VAL A CA 8
ATOM 13125 C C . VAL A 1 60 ? -2.680 12.101 -3.290 1.00 0.00 60 VAL A C 8
ATOM 13126 O O . VAL A 1 60 ? -1.640 12.458 -3.807 1.00 0.00 60 VAL A O 8
ATOM 13139 N N . ASP A 1 61 ? -3.415 12.933 -2.604 1.00 0.00 61 ASP A N 8
ATOM 13140 C CA . ASP A 1 61 ? -2.984 14.350 -2.445 1.00 0.00 61 ASP A CA 8
ATOM 13141 C C . ASP A 1 61 ? -1.577 14.385 -1.846 1.00 0.00 61 ASP A C 8
ATOM 13142 O O . ASP A 1 61 ? -0.700 15.069 -2.334 1.00 0.00 61 ASP A O 8
ATOM 13151 N N . LEU A 1 62 ? -1.354 13.647 -0.793 1.00 0.00 62 LEU A N 8
ATOM 13152 C CA . LEU A 1 62 ? -0.004 13.633 -0.166 1.00 0.00 62 LEU A CA 8
ATOM 13153 C C . LEU A 1 62 ? 1.037 13.263 -1.222 1.00 0.00 62 LEU A C 8
ATOM 13154 O O . LEU A 1 62 ? 2.165 13.714 -1.186 1.00 0.00 62 LEU A O 8
ATOM 13170 N N . ALA A 1 63 ? 0.664 12.443 -2.167 1.00 0.00 63 ALA A N 8
ATOM 13171 C CA . ALA A 1 63 ? 1.628 12.041 -3.229 1.00 0.00 63 ALA A CA 8
ATOM 13172 C C . ALA A 1 63 ? 1.892 13.229 -4.158 1.00 0.00 63 ALA A C 8
ATOM 13173 O O . ALA A 1 63 ? 3.000 13.442 -4.609 1.00 0.00 63 ALA A O 8
ATOM 13180 N N . ARG A 1 64 ? 0.883 14.001 -4.450 1.00 0.00 64 ARG A N 8
ATOM 13181 C CA . ARG A 1 64 ? 1.077 15.173 -5.352 1.00 0.00 64 ARG A CA 8
ATOM 13182 C C . ARG A 1 64 ? 1.970 16.207 -4.663 1.00 0.00 64 ARG A C 8
ATOM 13183 O O . ARG A 1 64 ? 2.578 17.040 -5.305 1.00 0.00 64 ARG A O 8
ATOM 13204 N N . LYS A 1 65 ? 2.056 16.162 -3.363 1.00 0.00 65 LYS A N 8
ATOM 13205 C CA . LYS A 1 65 ? 2.911 17.144 -2.638 1.00 0.00 65 LYS A CA 8
ATOM 13206 C C . LYS A 1 65 ? 4.298 16.542 -2.407 1.00 0.00 65 LYS A C 8
ATOM 13207 O O . LYS A 1 65 ? 5.282 17.247 -2.299 1.00 0.00 65 LYS A O 8
ATOM 13226 N N . SER A 1 66 ? 4.386 15.242 -2.327 1.00 0.00 66 SER A N 8
ATOM 13227 C CA . SER A 1 66 ? 5.710 14.597 -2.099 1.00 0.00 66 SER A CA 8
ATOM 13228 C C . SER A 1 66 ? 6.156 13.876 -3.373 1.00 0.00 66 SER A C 8
ATOM 13229 O O . SER A 1 66 ? 7.046 13.050 -3.351 1.00 0.00 66 SER A O 8
ATOM 13237 N N . SER A 1 67 ? 5.544 14.182 -4.484 1.00 0.00 67 SER A N 8
ATOM 13238 C CA . SER A 1 67 ? 5.934 13.514 -5.759 1.00 0.00 67 SER A CA 8
ATOM 13239 C C . SER A 1 67 ? 6.083 12.009 -5.525 1.00 0.00 67 SER A C 8
ATOM 13240 O O . SER A 1 67 ? 6.983 11.378 -6.042 1.00 0.00 67 SER A O 8
ATOM 13248 N N . LYS A 1 68 ? 5.206 11.427 -4.752 1.00 0.00 68 LYS A N 8
ATOM 13249 C CA . LYS A 1 68 ? 5.299 9.963 -4.490 1.00 0.00 68 LYS A CA 8
ATOM 13250 C C . LYS A 1 68 ? 4.635 9.197 -5.638 1.00 0.00 68 LYS A C 8
ATOM 13251 O O . LYS A 1 68 ? 3.741 9.706 -6.285 1.00 0.00 68 LYS A O 8
ATOM 13270 N N . PRO A 1 69 ? 5.093 7.990 -5.857 1.00 0.00 69 PRO A N 8
ATOM 13271 C CA . PRO A 1 69 ? 4.565 7.120 -6.922 1.00 0.00 69 PRO A CA 8
ATOM 13272 C C . PRO A 1 69 ? 3.236 6.493 -6.489 1.00 0.00 69 PRO A C 8
ATOM 13273 O O . PRO A 1 69 ? 3.172 5.755 -5.526 1.00 0.00 69 PRO A O 8
ATOM 13284 N N . ILE A 1 70 ? 2.176 6.784 -7.193 1.00 0.00 70 ILE A N 8
ATOM 13285 C CA . ILE A 1 70 ? 0.854 6.206 -6.819 1.00 0.00 70 ILE A CA 8
ATOM 13286 C C . ILE A 1 70 ? 0.455 5.139 -7.841 1.00 0.00 70 ILE A C 8
ATOM 13287 O O . ILE A 1 70 ? -0.188 5.424 -8.832 1.00 0.00 70 ILE A O 8
ATOM 13303 N N . ILE A 1 71 ? 0.827 3.911 -7.606 1.00 0.00 71 ILE A N 8
ATOM 13304 C CA . ILE A 1 71 ? 0.464 2.829 -8.564 1.00 0.00 71 ILE A CA 8
ATOM 13305 C C . ILE A 1 71 ? -0.847 2.179 -8.118 1.00 0.00 71 ILE A C 8
ATOM 13306 O O . ILE A 1 71 ? -0.995 1.773 -6.982 1.00 0.00 71 ILE A O 8
ATOM 13322 N N . THR A 1 72 ? -1.801 2.078 -9.003 1.00 0.00 72 THR A N 8
ATOM 13323 C CA . THR A 1 72 ? -3.102 1.456 -8.628 1.00 0.00 72 THR A CA 8
ATOM 13324 C C . THR A 1 72 ? -3.159 0.024 -9.166 1.00 0.00 72 THR A C 8
ATOM 13325 O O . THR A 1 72 ? -2.874 -0.228 -10.319 1.00 0.00 72 THR A O 8
ATOM 13336 N N . VAL A 1 73 ? -3.527 -0.913 -8.337 1.00 0.00 73 VAL A N 8
ATOM 13337 C CA . VAL A 1 73 ? -3.606 -2.328 -8.797 1.00 0.00 73 VAL A CA 8
ATOM 13338 C C . VAL A 1 73 ? -5.022 -2.619 -9.296 1.00 0.00 73 VAL A C 8
ATOM 13339 O O . VAL A 1 73 ? -5.993 -2.432 -8.588 1.00 0.00 73 VAL A O 8
ATOM 13352 N N . ARG A 1 74 ? -5.148 -3.076 -10.511 1.00 0.00 74 ARG A N 8
ATOM 13353 C CA . ARG A 1 74 ? -6.499 -3.379 -11.058 1.00 0.00 74 ARG A CA 8
ATOM 13354 C C . ARG A 1 74 ? -7.276 -4.238 -10.056 1.00 0.00 74 ARG A C 8
ATOM 13355 O O . ARG A 1 74 ? -6.690 -4.960 -9.275 1.00 0.00 74 ARG A O 8
ATOM 13376 N N . PRO A 1 75 ? -8.579 -4.132 -10.114 1.00 0.00 75 PRO A N 8
ATOM 13377 C CA . PRO A 1 75 ? -9.477 -4.889 -9.226 1.00 0.00 75 PRO A CA 8
ATOM 13378 C C . PRO A 1 75 ? -9.595 -6.339 -9.705 1.00 0.00 75 PRO A C 8
ATOM 13379 O O . PRO A 1 75 ? -8.750 -6.836 -10.422 1.00 0.00 75 PRO A O 8
ATOM 13390 N N . TYR A 1 76 ? -10.635 -7.024 -9.316 1.00 0.00 76 TYR A N 8
ATOM 13391 C CA . TYR A 1 76 ? -10.795 -8.439 -9.754 1.00 0.00 76 TYR A CA 8
ATOM 13392 C C . TYR A 1 76 ? -12.067 -8.578 -10.593 1.00 0.00 76 TYR A C 8
ATOM 13393 O O . TYR A 1 76 ? -12.544 -9.669 -10.836 1.00 0.00 76 TYR A O 8
ATOM 13411 N N . GLY A 1 77 ? -12.618 -7.484 -11.043 1.00 0.00 77 GLY A N 8
ATOM 13412 C CA . GLY A 1 77 ? -13.856 -7.562 -11.869 1.00 0.00 77 GLY A CA 8
ATOM 13413 C C . GLY A 1 77 ? -14.941 -6.667 -11.267 1.00 0.00 77 GLY A C 8
ATOM 13414 O O . GLY A 1 77 ? -16.071 -6.662 -11.714 1.00 0.00 77 GLY A O 8
ATOM 13418 N N . LEU A 1 78 ? -14.610 -5.909 -10.257 1.00 0.00 78 LEU A N 8
ATOM 13419 C CA . LEU A 1 78 ? -15.629 -5.017 -9.635 1.00 0.00 78 LEU A CA 8
ATOM 13420 C C . LEU A 1 78 ? -15.519 -3.618 -10.243 1.00 0.00 78 LEU A C 8
ATOM 13421 O O . LEU A 1 78 ? -15.120 -2.677 -9.588 1.00 0.00 78 LEU A O 8
ATOM 13437 N N . GLU A 1 79 ? -15.866 -3.478 -11.494 1.00 0.00 79 GLU A N 8
ATOM 13438 C CA . GLU A 1 79 ? -15.783 -2.150 -12.157 1.00 0.00 79 GLU A CA 8
ATOM 13439 C C . GLU A 1 79 ? -14.325 -1.731 -12.290 1.00 0.00 79 GLU A C 8
ATOM 13440 O O . GLU A 1 79 ? -13.526 -1.894 -11.390 1.00 0.00 79 GLU A O 8
ATOM 13452 N N . ASN A 1 80 ? -13.983 -1.191 -13.418 1.00 0.00 80 ASN A N 8
ATOM 13453 C CA . ASN A 1 80 ? -12.578 -0.748 -13.647 1.00 0.00 80 ASN A CA 8
ATOM 13454 C C . ASN A 1 80 ? -12.343 0.592 -12.948 1.00 0.00 80 ASN A C 8
ATOM 13455 O O . ASN A 1 80 ? -13.111 1.006 -12.100 1.00 0.00 80 ASN A O 8
ATOM 13466 N N . VAL A 1 81 ? -11.288 1.276 -13.297 1.00 0.00 81 VAL A N 8
ATOM 13467 C CA . VAL A 1 81 ? -11.004 2.590 -12.654 1.00 0.00 81 VAL A CA 8
ATOM 13468 C C . VAL A 1 81 ? -11.653 3.708 -13.475 1.00 0.00 81 VAL A C 8
ATOM 13469 O O . VAL A 1 81 ? -11.809 3.584 -14.674 1.00 0.00 81 VAL A O 8
ATOM 13482 N N . PRO A 1 82 ? -12.012 4.770 -12.801 1.00 0.00 82 PRO A N 8
ATOM 13483 C CA . PRO A 1 82 ? -12.650 5.936 -13.436 1.00 0.00 82 PRO A CA 8
ATOM 13484 C C . PRO A 1 82 ? -11.602 6.793 -14.155 1.00 0.00 82 PRO A C 8
ATOM 13485 O O . PRO A 1 82 ? -10.418 6.545 -14.042 1.00 0.00 82 PRO A O 8
ATOM 13496 N N . PRO A 1 83 ? -12.074 7.780 -14.873 1.00 0.00 83 PRO A N 8
ATOM 13497 C CA . PRO A 1 83 ? -11.206 8.701 -15.626 1.00 0.00 83 PRO A CA 8
ATOM 13498 C C . PRO A 1 83 ? -10.577 9.730 -14.682 1.00 0.00 83 PRO A C 8
ATOM 13499 O O . PRO A 1 83 ? -9.748 10.526 -15.078 1.00 0.00 83 PRO A O 8
ATOM 13510 N N . GLU A 1 84 ? -10.966 9.718 -13.437 1.00 0.00 84 GLU A N 8
ATOM 13511 C CA . GLU A 1 84 ? -10.392 10.694 -12.469 1.00 0.00 84 GLU A CA 8
ATOM 13512 C C . GLU A 1 84 ? -9.057 10.162 -11.943 1.00 0.00 84 GLU A C 8
ATOM 13513 O O . GLU A 1 84 ? -8.061 10.859 -11.933 1.00 0.00 84 GLU A O 8
ATOM 13525 N N . LEU A 1 85 ? -9.027 8.933 -11.507 1.00 0.00 85 LEU A N 8
ATOM 13526 C CA . LEU A 1 85 ? -7.756 8.359 -10.983 1.00 0.00 85 LEU A CA 8
ATOM 13527 C C . LEU A 1 85 ? -6.766 8.177 -12.137 1.00 0.00 85 LEU A C 8
ATOM 13528 O O . LEU A 1 85 ? -5.566 8.207 -11.947 1.00 0.00 85 LEU A O 8
ATOM 13544 N N . GLU A 1 86 ? -7.259 7.991 -13.331 1.00 0.00 86 GLU A N 8
ATOM 13545 C CA . GLU A 1 86 ? -6.345 7.811 -14.494 1.00 0.00 86 GLU A CA 8
ATOM 13546 C C . GLU A 1 86 ? -5.581 9.113 -14.745 1.00 0.00 86 GLU A C 8
ATOM 13547 O O . GLU A 1 86 ? -4.625 9.149 -15.494 1.00 0.00 86 GLU A O 8
ATOM 13559 N N . ALA A 1 87 ? -5.995 10.183 -14.122 1.00 0.00 87 ALA A N 8
ATOM 13560 C CA . ALA A 1 87 ? -5.292 11.481 -14.322 1.00 0.00 87 ALA A CA 8
ATOM 13561 C C . ALA A 1 87 ? -4.344 11.730 -13.147 1.00 0.00 87 ALA A C 8
ATOM 13562 O O . ALA A 1 87 ? -3.501 12.604 -13.190 1.00 0.00 87 ALA A O 8
ATOM 13569 N N . VAL A 1 88 ? -4.473 10.963 -12.099 1.00 0.00 88 VAL A N 8
ATOM 13570 C CA . VAL A 1 88 ? -3.579 11.148 -10.922 1.00 0.00 88 VAL A CA 8
ATOM 13571 C C . VAL A 1 88 ? -2.864 9.830 -10.615 1.00 0.00 88 VAL A C 8
ATOM 13572 O O . VAL A 1 88 ? -2.203 9.691 -9.605 1.00 0.00 88 VAL A O 8
ATOM 13585 N N . SER A 1 89 ? -2.989 8.859 -11.481 1.00 0.00 89 SER A N 8
ATOM 13586 C CA . SER A 1 89 ? -2.316 7.552 -11.237 1.00 0.00 89 SER A CA 8
ATOM 13587 C C . SER A 1 89 ? -0.962 7.535 -11.951 1.00 0.00 89 SER A C 8
ATOM 13588 O O . SER A 1 89 ? -0.859 7.866 -13.116 1.00 0.00 89 SER A O 8
ATOM 13596 N N . SER A 1 90 ? 0.076 7.151 -11.261 1.00 0.00 90 SER A N 8
ATOM 13597 C CA . SER A 1 90 ? 1.422 7.114 -11.896 1.00 0.00 90 SER A CA 8
ATOM 13598 C C . SER A 1 90 ? 1.526 5.888 -12.807 1.00 0.00 90 SER A C 8
ATOM 13599 O O . SER A 1 90 ? 2.108 5.944 -13.872 1.00 0.00 90 SER A O 8
ATOM 13607 N N . GLU A 1 91 ? 0.972 4.780 -12.397 1.00 0.00 91 GLU A N 8
ATOM 13608 C CA . GLU A 1 91 ? 1.047 3.555 -13.244 1.00 0.00 91 GLU A CA 8
ATOM 13609 C C . GLU A 1 91 ? -0.046 2.570 -12.828 1.00 0.00 91 GLU A C 8
ATOM 13610 O O . GLU A 1 91 ? -0.743 2.773 -11.855 1.00 0.00 91 GLU A O 8
ATOM 13622 N N . VAL A 1 92 ? -0.196 1.502 -13.563 1.00 0.00 92 VAL A N 8
ATOM 13623 C CA . VAL A 1 92 ? -1.240 0.497 -13.216 1.00 0.00 92 VAL A CA 8
ATOM 13624 C C . VAL A 1 92 ? -0.593 -0.883 -13.084 1.00 0.00 92 VAL A C 8
ATOM 13625 O O . VAL A 1 92 ? 0.449 -1.149 -13.649 1.00 0.00 92 VAL A O 8
ATOM 13638 N N . VAL A 1 93 ? -1.203 -1.765 -12.341 1.00 0.00 93 VAL A N 8
ATOM 13639 C CA . VAL A 1 93 ? -0.623 -3.127 -12.173 1.00 0.00 93 VAL A CA 8
ATOM 13640 C C . VAL A 1 93 ? -1.650 -4.177 -12.601 1.00 0.00 93 VAL A C 8
ATOM 13641 O O . VAL A 1 93 ? -2.839 -4.002 -12.427 1.00 0.00 93 VAL A O 8
ATOM 13654 N N . GLY A 1 94 ? -1.200 -5.267 -13.160 1.00 0.00 94 GLY A N 8
ATOM 13655 C CA . GLY A 1 94 ? -2.151 -6.327 -13.596 1.00 0.00 94 GLY A CA 8
ATOM 13656 C C . GLY A 1 94 ? -1.981 -7.560 -12.707 1.00 0.00 94 GLY A C 8
ATOM 13657 O O . GLY A 1 94 ? -1.418 -7.489 -11.633 1.00 0.00 94 GLY A O 8
ATOM 13661 N N . TRP A 1 95 ? -2.464 -8.689 -13.146 1.00 0.00 95 TRP A N 8
ATOM 13662 C CA . TRP A 1 95 ? -2.327 -9.923 -12.324 1.00 0.00 95 TRP A CA 8
ATOM 13663 C C . TRP A 1 95 ? -1.138 -10.740 -12.828 1.00 0.00 95 TRP A C 8
ATOM 13664 O O . TRP A 1 95 ? -1.026 -11.921 -12.564 1.00 0.00 95 TRP A O 8
ATOM 13685 N N . ASN A 1 96 ? -0.246 -10.119 -13.550 1.00 0.00 96 ASN A N 8
ATOM 13686 C CA . ASN A 1 96 ? 0.939 -10.856 -14.069 1.00 0.00 96 ASN A CA 8
ATOM 13687 C C . ASN A 1 96 ? 2.051 -10.828 -13.017 1.00 0.00 96 ASN A C 8
ATOM 13688 O O . ASN A 1 96 ? 2.081 -9.952 -12.175 1.00 0.00 96 ASN A O 8
ATOM 13699 N N . PRO A 1 97 ? 2.932 -11.790 -13.097 1.00 0.00 97 PRO A N 8
ATOM 13700 C CA . PRO A 1 97 ? 4.065 -11.909 -12.161 1.00 0.00 97 PRO A CA 8
ATOM 13701 C C . PRO A 1 97 ? 5.165 -10.908 -12.521 1.00 0.00 97 PRO A C 8
ATOM 13702 O O . PRO A 1 97 ? 5.841 -10.378 -11.661 1.00 0.00 97 PRO A O 8
ATOM 13713 N N . HIS A 1 98 ? 5.351 -10.646 -13.785 1.00 0.00 98 HIS A N 8
ATOM 13714 C CA . HIS A 1 98 ? 6.408 -9.681 -14.198 1.00 0.00 98 HIS A CA 8
ATOM 13715 C C . HIS A 1 98 ? 5.923 -8.251 -13.949 1.00 0.00 98 HIS A C 8
ATOM 13716 O O . HIS A 1 98 ? 6.705 -7.328 -13.852 1.00 0.00 98 HIS A O 8
ATOM 13730 N N . CYS A 1 99 ? 4.635 -8.060 -13.846 1.00 0.00 99 CYS A N 8
ATOM 13731 C CA . CYS A 1 99 ? 4.100 -6.689 -13.605 1.00 0.00 99 CYS A CA 8
ATOM 13732 C C . CYS A 1 99 ? 4.429 -6.254 -12.175 1.00 0.00 99 CYS A C 8
ATOM 13733 O O . CYS A 1 99 ? 4.253 -5.109 -11.809 1.00 0.00 99 CYS A O 8
ATOM 13741 N N . ILE A 1 100 ? 4.904 -7.158 -11.362 1.00 0.00 100 ILE A N 8
ATOM 13742 C CA . ILE A 1 100 ? 5.241 -6.792 -9.958 1.00 0.00 100 ILE A CA 8
ATOM 13743 C C . ILE A 1 100 ? 6.562 -6.020 -9.933 1.00 0.00 100 ILE A C 8
ATOM 13744 O O . ILE A 1 100 ? 6.610 -4.862 -9.568 1.00 0.00 100 ILE A O 8
ATOM 13760 N N . ARG A 1 101 ? 7.637 -6.655 -10.315 1.00 0.00 101 ARG A N 8
ATOM 13761 C CA . ARG A 1 101 ? 8.956 -5.961 -10.309 1.00 0.00 101 ARG A CA 8
ATOM 13762 C C . ARG A 1 101 ? 8.990 -4.906 -11.417 1.00 0.00 101 ARG A C 8
ATOM 13763 O O . ARG A 1 101 ? 9.624 -3.877 -11.287 1.00 0.00 101 ARG A O 8
ATOM 13784 N N . ASP A 1 102 ? 8.315 -5.150 -12.507 1.00 0.00 102 ASP A N 8
ATOM 13785 C CA . ASP A 1 102 ? 8.315 -4.159 -13.621 1.00 0.00 102 ASP A CA 8
ATOM 13786 C C . ASP A 1 102 ? 7.780 -2.816 -13.119 1.00 0.00 102 ASP A C 8
ATOM 13787 O O . ASP A 1 102 ? 8.226 -1.765 -13.535 1.00 0.00 102 ASP A O 8
ATOM 13796 N N . ALA A 1 103 ? 6.823 -2.839 -12.232 1.00 0.00 103 ALA A N 8
ATOM 13797 C CA . ALA A 1 103 ? 6.259 -1.561 -11.713 1.00 0.00 103 ALA A CA 8
ATOM 13798 C C . ALA A 1 103 ? 7.235 -0.928 -10.719 1.00 0.00 103 ALA A C 8
ATOM 13799 O O . ALA A 1 103 ? 7.315 0.279 -10.598 1.00 0.00 103 ALA A O 8
ATOM 13806 N N . LEU A 1 104 ? 7.975 -1.728 -10.001 1.00 0.00 104 LEU A N 8
ATOM 13807 C CA . LEU A 1 104 ? 8.939 -1.163 -9.015 1.00 0.00 104 LEU A CA 8
ATOM 13808 C C . LEU A 1 104 ? 10.151 -0.585 -9.750 1.00 0.00 104 LEU A C 8
ATOM 13809 O O . LEU A 1 104 ? 10.841 0.277 -9.243 1.00 0.00 104 LEU A O 8
ATOM 13825 N N . GLU A 1 105 ? 10.414 -1.047 -10.942 1.00 0.00 105 GLU A N 8
ATOM 13826 C CA . GLU A 1 105 ? 11.580 -0.517 -11.704 1.00 0.00 105 GLU A CA 8
ATOM 13827 C C . GLU A 1 105 ? 11.295 0.925 -12.131 1.00 0.00 105 GLU A C 8
ATOM 13828 O O . GLU A 1 105 ? 12.199 1.695 -12.392 1.00 0.00 105 GLU A O 8
ATOM 13840 N N . ASP A 1 106 ? 10.046 1.297 -12.204 1.00 0.00 106 ASP A N 8
ATOM 13841 C CA . ASP A 1 106 ? 9.706 2.689 -12.613 1.00 0.00 106 ASP A CA 8
ATOM 13842 C C . ASP A 1 106 ? 10.175 3.664 -11.532 1.00 0.00 106 ASP A C 8
ATOM 13843 O O . ASP A 1 106 ? 10.759 4.691 -11.820 1.00 0.00 106 ASP A O 8
ATOM 13852 N N . ALA A 1 107 ? 9.927 3.351 -10.290 1.00 0.00 107 ALA A N 8
ATOM 13853 C CA . ALA A 1 107 ? 10.361 4.261 -9.193 1.00 0.00 107 ALA A CA 8
ATOM 13854 C C . ALA A 1 107 ? 11.888 4.268 -9.115 1.00 0.00 107 ALA A C 8
ATOM 13855 O O . ALA A 1 107 ? 12.488 5.162 -8.552 1.00 0.00 107 ALA A O 8
ATOM 13862 N N . LEU A 1 108 ? 12.523 3.276 -9.678 1.00 0.00 108 LEU A N 8
ATOM 13863 C CA . LEU A 1 108 ? 14.010 3.223 -9.641 1.00 0.00 108 LEU A CA 8
ATOM 13864 C C . LEU A 1 108 ? 14.569 3.699 -10.984 1.00 0.00 108 LEU A C 8
ATOM 13865 O O . LEU A 1 108 ? 15.722 3.481 -11.298 1.00 0.00 108 LEU A O 8
ATOM 13881 N N . ASP A 1 109 ? 13.761 4.345 -11.780 1.00 0.00 109 ASP A N 8
ATOM 13882 C CA . ASP A 1 109 ? 14.249 4.829 -13.101 1.00 0.00 109 ASP A CA 8
ATOM 13883 C C . ASP A 1 109 ? 13.558 6.147 -13.455 1.00 0.00 109 ASP A C 8
ATOM 13884 O O . ASP A 1 109 ? 12.372 6.186 -13.718 1.00 0.00 109 ASP A O 8
ATOM 13893 N N . VAL A 1 110 ? 14.290 7.227 -13.467 1.00 0.00 110 VAL A N 8
ATOM 13894 C CA . VAL A 1 110 ? 13.676 8.541 -13.808 1.00 0.00 110 VAL A CA 8
ATOM 13895 C C . VAL A 1 110 ? 14.171 8.990 -15.184 1.00 0.00 110 VAL A C 8
ATOM 13896 O O . VAL A 1 110 ? 13.505 9.725 -15.886 1.00 0.00 110 VAL A O 8
ATOM 13909 N N . ILE A 1 111 ? 15.337 8.552 -15.576 1.00 0.00 111 ILE A N 8
ATOM 13910 C CA . ILE A 1 111 ? 15.876 8.950 -16.906 1.00 0.00 111 ILE A CA 8
ATOM 13911 C C . ILE A 1 111 ? 17.261 8.327 -17.100 1.00 0.00 111 ILE A C 8
ATOM 13912 O O . ILE A 1 111 ? 17.661 8.168 -18.242 1.00 0.00 111 ILE A O 8
ATOM 13929 N N . VAL A 1 1 ? 24.107 1.002 1.611 1.00 0.00 1 VAL A N 9
ATOM 13930 C CA . VAL A 1 1 ? 23.100 -0.083 1.783 1.00 0.00 1 VAL A CA 9
ATOM 13931 C C . VAL A 1 1 ? 21.838 0.265 0.991 1.00 0.00 1 VAL A C 9
ATOM 13932 O O . VAL A 1 1 ? 21.267 1.326 1.147 1.00 0.00 1 VAL A O 9
ATOM 13947 N N . THR A 1 2 ? 21.400 -0.621 0.138 1.00 0.00 2 THR A N 9
ATOM 13948 C CA . THR A 1 2 ? 20.178 -0.340 -0.666 1.00 0.00 2 THR A CA 9
ATOM 13949 C C . THR A 1 2 ? 19.446 -1.653 -0.952 1.00 0.00 2 THR A C 9
ATOM 13950 O O . THR A 1 2 ? 19.070 -1.935 -2.073 1.00 0.00 2 THR A O 9
ATOM 13961 N N . ALA A 1 3 ? 19.241 -2.460 0.053 1.00 0.00 3 ALA A N 9
ATOM 13962 C CA . ALA A 1 3 ? 18.534 -3.755 -0.160 1.00 0.00 3 ALA A CA 9
ATOM 13963 C C . ALA A 1 3 ? 17.082 -3.625 0.304 1.00 0.00 3 ALA A C 9
ATOM 13964 O O . ALA A 1 3 ? 16.787 -2.944 1.266 1.00 0.00 3 ALA A O 9
ATOM 13971 N N . GLU A 1 4 ? 16.173 -4.274 -0.370 1.00 0.00 4 GLU A N 9
ATOM 13972 C CA . GLU A 1 4 ? 14.742 -4.190 0.034 1.00 0.00 4 GLU A CA 9
ATOM 13973 C C . GLU A 1 4 ? 14.176 -2.825 -0.362 1.00 0.00 4 GLU A C 9
ATOM 13974 O O . GLU A 1 4 ? 14.898 -1.936 -0.770 1.00 0.00 4 GLU A O 9
ATOM 13986 N N . ILE A 1 5 ? 12.888 -2.653 -0.244 1.00 0.00 5 ILE A N 9
ATOM 13987 C CA . ILE A 1 5 ? 12.270 -1.348 -0.613 1.00 0.00 5 ILE A CA 9
ATOM 13988 C C . ILE A 1 5 ? 11.157 -1.019 0.383 1.00 0.00 5 ILE A C 9
ATOM 13989 O O . ILE A 1 5 ? 10.706 -1.868 1.127 1.00 0.00 5 ILE A O 9
ATOM 14005 N N . ARG A 1 6 ? 10.709 0.206 0.406 1.00 0.00 6 ARG A N 9
ATOM 14006 C CA . ARG A 1 6 ? 9.626 0.581 1.356 1.00 0.00 6 ARG A CA 9
ATOM 14007 C C . ARG A 1 6 ? 8.389 1.028 0.575 1.00 0.00 6 ARG A C 9
ATOM 14008 O O . ARG A 1 6 ? 8.427 1.982 -0.176 1.00 0.00 6 ARG A O 9
ATOM 14029 N N . LEU A 1 7 ? 7.290 0.350 0.755 1.00 0.00 7 LEU A N 9
ATOM 14030 C CA . LEU A 1 7 ? 6.047 0.740 0.032 1.00 0.00 7 LEU A CA 9
ATOM 14031 C C . LEU A 1 7 ? 4.870 0.709 1.007 1.00 0.00 7 LEU A C 9
ATOM 14032 O O . LEU A 1 7 ? 4.988 0.235 2.120 1.00 0.00 7 LEU A O 9
ATOM 14048 N N . TYR A 1 8 ? 3.738 1.218 0.607 1.00 0.00 8 TYR A N 9
ATOM 14049 C CA . TYR A 1 8 ? 2.564 1.224 1.524 1.00 0.00 8 TYR A CA 9
ATOM 14050 C C . TYR A 1 8 ? 1.285 0.948 0.731 1.00 0.00 8 TYR A C 9
ATOM 14051 O O . TYR A 1 8 ? 0.873 1.738 -0.095 1.00 0.00 8 TYR A O 9
ATOM 14069 N N . ILE A 1 9 ? 0.650 -0.165 0.980 1.00 0.00 9 ILE A N 9
ATOM 14070 C CA . ILE A 1 9 ? -0.606 -0.488 0.246 1.00 0.00 9 ILE A CA 9
ATOM 14071 C C . ILE A 1 9 ? -1.806 -0.027 1.075 1.00 0.00 9 ILE A C 9
ATOM 14072 O O . ILE A 1 9 ? -1.766 -0.017 2.289 1.00 0.00 9 ILE A O 9
ATOM 14088 N N . THR A 1 10 ? -2.872 0.358 0.431 1.00 0.00 10 THR A N 9
ATOM 14089 C CA . THR A 1 10 ? -4.070 0.818 1.191 1.00 0.00 10 THR A CA 9
ATOM 14090 C C . THR A 1 10 ? -4.414 -0.212 2.268 1.00 0.00 10 THR A C 9
ATOM 14091 O O . THR A 1 10 ? -4.087 -1.377 2.155 1.00 0.00 10 THR A O 9
ATOM 14102 N N . GLU A 1 11 ? -5.072 0.207 3.315 1.00 0.00 11 GLU A N 9
ATOM 14103 C CA . GLU A 1 11 ? -5.435 -0.747 4.399 1.00 0.00 11 GLU A CA 9
ATOM 14104 C C . GLU A 1 11 ? -6.893 -1.182 4.232 1.00 0.00 11 GLU A C 9
ATOM 14105 O O . GLU A 1 11 ? -7.688 -0.497 3.622 1.00 0.00 11 GLU A O 9
ATOM 14117 N N . GLY A 1 12 ? -7.247 -2.316 4.771 1.00 0.00 12 GLY A N 9
ATOM 14118 C CA . GLY A 1 12 ? -8.653 -2.792 4.644 1.00 0.00 12 GLY A CA 9
ATOM 14119 C C . GLY A 1 12 ? -8.707 -4.301 4.885 1.00 0.00 12 GLY A C 9
ATOM 14120 O O . GLY A 1 12 ? -7.779 -4.890 5.402 1.00 0.00 12 GLY A O 9
ATOM 14124 N N . GLU A 1 13 ? -9.787 -4.932 4.515 1.00 0.00 13 GLU A N 9
ATOM 14125 C CA . GLU A 1 13 ? -9.900 -6.402 4.723 1.00 0.00 13 GLU A CA 9
ATOM 14126 C C . GLU A 1 13 ? -10.895 -6.983 3.715 1.00 0.00 13 GLU A C 9
ATOM 14127 O O . GLU A 1 13 ? -11.946 -7.471 4.078 1.00 0.00 13 GLU A O 9
ATOM 14139 N N . VAL A 1 14 ? -10.572 -6.932 2.451 1.00 0.00 14 VAL A N 9
ATOM 14140 C CA . VAL A 1 14 ? -11.501 -7.480 1.423 1.00 0.00 14 VAL A CA 9
ATOM 14141 C C . VAL A 1 14 ? -10.891 -8.740 0.801 1.00 0.00 14 VAL A C 9
ATOM 14142 O O . VAL A 1 14 ? -9.893 -9.253 1.268 1.00 0.00 14 VAL A O 9
ATOM 14155 N N . GLU A 1 15 ? -11.483 -9.240 -0.248 1.00 0.00 15 GLU A N 9
ATOM 14156 C CA . GLU A 1 15 ? -10.940 -10.465 -0.899 1.00 0.00 15 GLU A CA 9
ATOM 14157 C C . GLU A 1 15 ? -9.922 -10.064 -1.969 1.00 0.00 15 GLU A C 9
ATOM 14158 O O . GLU A 1 15 ? -9.065 -10.839 -2.345 1.00 0.00 15 GLU A O 9
ATOM 14170 N N . ASP A 1 16 ? -10.010 -8.860 -2.464 1.00 0.00 16 ASP A N 9
ATOM 14171 C CA . ASP A 1 16 ? -9.048 -8.412 -3.510 1.00 0.00 16 ASP A CA 9
ATOM 14172 C C . ASP A 1 16 ? -7.663 -8.225 -2.885 1.00 0.00 16 ASP A C 9
ATOM 14173 O O . ASP A 1 16 ? -6.681 -8.762 -3.357 1.00 0.00 16 ASP A O 9
ATOM 14182 N N . TYR A 1 17 ? -7.578 -7.468 -1.826 1.00 0.00 17 TYR A N 9
ATOM 14183 C CA . TYR A 1 17 ? -6.256 -7.248 -1.172 1.00 0.00 17 TYR A CA 9
ATOM 14184 C C . TYR A 1 17 ? -5.749 -8.567 -0.587 1.00 0.00 17 TYR A C 9
ATOM 14185 O O . TYR A 1 17 ? -4.574 -8.729 -0.322 1.00 0.00 17 TYR A O 9
ATOM 14203 N N . ARG A 1 18 ? -6.625 -9.512 -0.379 1.00 0.00 18 ARG A N 9
ATOM 14204 C CA . ARG A 1 18 ? -6.192 -10.818 0.192 1.00 0.00 18 ARG A CA 9
ATOM 14205 C C . ARG A 1 18 ? -5.465 -11.634 -0.880 1.00 0.00 18 ARG A C 9
ATOM 14206 O O . ARG A 1 18 ? -4.349 -12.072 -0.689 1.00 0.00 18 ARG A O 9
ATOM 14227 N N . VAL A 1 19 ? -6.090 -11.845 -2.007 1.00 0.00 19 VAL A N 9
ATOM 14228 C CA . VAL A 1 19 ? -5.431 -12.636 -3.085 1.00 0.00 19 VAL A CA 9
ATOM 14229 C C . VAL A 1 19 ? -4.181 -11.899 -3.572 1.00 0.00 19 VAL A C 9
ATOM 14230 O O . VAL A 1 19 ? -3.180 -12.506 -3.900 1.00 0.00 19 VAL A O 9
ATOM 14243 N N . PHE A 1 20 ? -4.230 -10.597 -3.625 1.00 0.00 20 PHE A N 9
ATOM 14244 C CA . PHE A 1 20 ? -3.045 -9.826 -4.096 1.00 0.00 20 PHE A CA 9
ATOM 14245 C C . PHE A 1 20 ? -1.892 -9.998 -3.102 1.00 0.00 20 PHE A C 9
ATOM 14246 O O . PHE A 1 20 ? -0.839 -10.499 -3.442 1.00 0.00 20 PHE A O 9
ATOM 14263 N N . LEU A 1 21 ? -2.082 -9.584 -1.879 1.00 0.00 21 LEU A N 9
ATOM 14264 C CA . LEU A 1 21 ? -0.994 -9.723 -0.869 1.00 0.00 21 LEU A CA 9
ATOM 14265 C C . LEU A 1 21 ? -0.532 -11.181 -0.813 1.00 0.00 21 LEU A C 9
ATOM 14266 O O . LEU A 1 21 ? 0.597 -11.472 -0.474 1.00 0.00 21 LEU A O 9
ATOM 14282 N N . GLU A 1 22 ? -1.398 -12.099 -1.144 1.00 0.00 22 GLU A N 9
ATOM 14283 C CA . GLU A 1 22 ? -1.009 -13.536 -1.109 1.00 0.00 22 GLU A CA 9
ATOM 14284 C C . GLU A 1 22 ? -0.091 -13.846 -2.293 1.00 0.00 22 GLU A C 9
ATOM 14285 O O . GLU A 1 22 ? 0.832 -14.628 -2.187 1.00 0.00 22 GLU A O 9
ATOM 14297 N N . ARG A 1 23 ? -0.338 -13.238 -3.421 1.00 0.00 23 ARG A N 9
ATOM 14298 C CA . ARG A 1 23 ? 0.521 -13.498 -4.611 1.00 0.00 23 ARG A CA 9
ATOM 14299 C C . ARG A 1 23 ? 1.845 -12.748 -4.459 1.00 0.00 23 ARG A C 9
ATOM 14300 O O . ARG A 1 23 ? 2.840 -13.094 -5.065 1.00 0.00 23 ARG A O 9
ATOM 14321 N N . LEU A 1 24 ? 1.867 -11.722 -3.652 1.00 0.00 24 LEU A N 9
ATOM 14322 C CA . LEU A 1 24 ? 3.127 -10.951 -3.462 1.00 0.00 24 LEU A CA 9
ATOM 14323 C C . LEU A 1 24 ? 4.144 -11.814 -2.712 1.00 0.00 24 LEU A C 9
ATOM 14324 O O . LEU A 1 24 ? 5.308 -11.863 -3.060 1.00 0.00 24 LEU A O 9
ATOM 14340 N N . GLU A 1 25 ? 3.715 -12.497 -1.687 1.00 0.00 25 GLU A N 9
ATOM 14341 C CA . GLU A 1 25 ? 4.659 -13.355 -0.918 1.00 0.00 25 GLU A CA 9
ATOM 14342 C C . GLU A 1 25 ? 5.070 -14.553 -1.776 1.00 0.00 25 GLU A C 9
ATOM 14343 O O . GLU A 1 25 ? 6.023 -15.245 -1.478 1.00 0.00 25 GLU A O 9
ATOM 14355 N N . GLN A 1 26 ? 4.358 -14.803 -2.842 1.00 0.00 26 GLN A N 9
ATOM 14356 C CA . GLN A 1 26 ? 4.710 -15.955 -3.719 1.00 0.00 26 GLN A CA 9
ATOM 14357 C C . GLN A 1 26 ? 6.053 -15.682 -4.399 1.00 0.00 26 GLN A C 9
ATOM 14358 O O . GLN A 1 26 ? 6.956 -16.495 -4.363 1.00 0.00 26 GLN A O 9
ATOM 14372 N N . SER A 1 27 ? 6.190 -14.543 -5.021 1.00 0.00 27 SER A N 9
ATOM 14373 C CA . SER A 1 27 ? 7.474 -14.216 -5.704 1.00 0.00 27 SER A CA 9
ATOM 14374 C C . SER A 1 27 ? 8.596 -14.135 -4.669 1.00 0.00 27 SER A C 9
ATOM 14375 O O . SER A 1 27 ? 9.658 -14.701 -4.844 1.00 0.00 27 SER A O 9
ATOM 14383 N N . GLY A 1 28 ? 8.372 -13.436 -3.591 1.00 0.00 28 GLY A N 9
ATOM 14384 C CA . GLY A 1 28 ? 9.427 -13.320 -2.545 1.00 0.00 28 GLY A CA 9
ATOM 14385 C C . GLY A 1 28 ? 9.898 -11.867 -2.453 1.00 0.00 28 GLY A C 9
ATOM 14386 O O . GLY A 1 28 ? 9.179 -10.998 -2.001 1.00 0.00 28 GLY A O 9
ATOM 14390 N N . LEU A 1 29 ? 11.102 -11.595 -2.880 1.00 0.00 29 LEU A N 9
ATOM 14391 C CA . LEU A 1 29 ? 11.617 -10.199 -2.816 1.00 0.00 29 LEU A CA 9
ATOM 14392 C C . LEU A 1 29 ? 11.521 -9.687 -1.378 1.00 0.00 29 LEU A C 9
ATOM 14393 O O . LEU A 1 29 ? 10.909 -10.303 -0.528 1.00 0.00 29 LEU A O 9
ATOM 14409 N N . GLU A 1 30 ? 12.123 -8.562 -1.096 1.00 0.00 30 GLU A N 9
ATOM 14410 C CA . GLU A 1 30 ? 12.066 -8.015 0.289 1.00 0.00 30 GLU A CA 9
ATOM 14411 C C . GLU A 1 30 ? 11.413 -6.631 0.264 1.00 0.00 30 GLU A C 9
ATOM 14412 O O . GLU A 1 30 ? 11.785 -5.772 -0.513 1.00 0.00 30 GLU A O 9
ATOM 14424 N N . TRP A 1 31 ? 10.444 -6.406 1.107 1.00 0.00 31 TRP A N 9
ATOM 14425 C CA . TRP A 1 31 ? 9.771 -5.077 1.132 1.00 0.00 31 TRP A CA 9
ATOM 14426 C C . TRP A 1 31 ? 9.057 -4.891 2.472 1.00 0.00 31 TRP A C 9
ATOM 14427 O O . TRP A 1 31 ? 8.591 -5.838 3.074 1.00 0.00 31 TRP A O 9
ATOM 14448 N N . ARG A 1 32 ? 8.967 -3.678 2.943 1.00 0.00 32 ARG A N 9
ATOM 14449 C CA . ARG A 1 32 ? 8.282 -3.433 4.244 1.00 0.00 32 ARG A CA 9
ATOM 14450 C C . ARG A 1 32 ? 7.315 -2.256 4.097 1.00 0.00 32 ARG A C 9
ATOM 14451 O O . ARG A 1 32 ? 7.477 -1.428 3.223 1.00 0.00 32 ARG A O 9
ATOM 14472 N N . PRO A 1 33 ? 6.335 -2.220 4.964 1.00 0.00 33 PRO A N 9
ATOM 14473 C CA . PRO A 1 33 ? 5.316 -1.156 4.968 1.00 0.00 33 PRO A CA 9
ATOM 14474 C C . PRO A 1 33 ? 5.882 0.120 5.597 1.00 0.00 33 PRO A C 9
ATOM 14475 O O . PRO A 1 33 ? 6.449 0.095 6.670 1.00 0.00 33 PRO A O 9
ATOM 14486 N N . ALA A 1 34 ? 5.734 1.236 4.935 1.00 0.00 34 ALA A N 9
ATOM 14487 C CA . ALA A 1 34 ? 6.269 2.509 5.498 1.00 0.00 34 ALA A CA 9
ATOM 14488 C C . ALA A 1 34 ? 5.130 3.520 5.657 1.00 0.00 34 ALA A C 9
ATOM 14489 O O . ALA A 1 34 ? 4.171 3.512 4.912 1.00 0.00 34 ALA A O 9
ATOM 14496 N N . THR A 1 35 ? 5.232 4.391 6.623 1.00 0.00 35 THR A N 9
ATOM 14497 C CA . THR A 1 35 ? 4.157 5.404 6.831 1.00 0.00 35 THR A CA 9
ATOM 14498 C C . THR A 1 35 ? 3.785 6.033 5.485 1.00 0.00 35 THR A C 9
ATOM 14499 O O . THR A 1 35 ? 4.552 5.978 4.544 1.00 0.00 35 THR A O 9
ATOM 14510 N N . PRO A 1 36 ? 2.616 6.619 5.438 1.00 0.00 36 PRO A N 9
ATOM 14511 C CA . PRO A 1 36 ? 2.104 7.276 4.222 1.00 0.00 36 PRO A CA 9
ATOM 14512 C C . PRO A 1 36 ? 2.761 8.648 4.045 1.00 0.00 36 PRO A C 9
ATOM 14513 O O . PRO A 1 36 ? 2.480 9.365 3.105 1.00 0.00 36 PRO A O 9
ATOM 14524 N N . GLU A 1 37 ? 3.635 9.018 4.940 1.00 0.00 37 GLU A N 9
ATOM 14525 C CA . GLU A 1 37 ? 4.309 10.341 4.826 1.00 0.00 37 GLU A CA 9
ATOM 14526 C C . GLU A 1 37 ? 5.732 10.145 4.298 1.00 0.00 37 GLU A C 9
ATOM 14527 O O . GLU A 1 37 ? 6.298 11.018 3.670 1.00 0.00 37 GLU A O 9
ATOM 14539 N N . ASP A 1 38 ? 6.316 9.005 4.548 1.00 0.00 38 ASP A N 9
ATOM 14540 C CA . ASP A 1 38 ? 7.701 8.753 4.062 1.00 0.00 38 ASP A CA 9
ATOM 14541 C C . ASP A 1 38 ? 7.751 7.402 3.345 1.00 0.00 38 ASP A C 9
ATOM 14542 O O . ASP A 1 38 ? 8.724 6.680 3.428 1.00 0.00 38 ASP A O 9
ATOM 14551 N N . ALA A 1 39 ? 6.707 7.055 2.642 1.00 0.00 39 ALA A N 9
ATOM 14552 C CA . ALA A 1 39 ? 6.694 5.751 1.922 1.00 0.00 39 ALA A CA 9
ATOM 14553 C C . ALA A 1 39 ? 7.419 5.898 0.583 1.00 0.00 39 ALA A C 9
ATOM 14554 O O . ALA A 1 39 ? 6.997 6.637 -0.286 1.00 0.00 39 ALA A O 9
ATOM 14561 N N . ASP A 1 40 ? 8.507 5.200 0.407 1.00 0.00 40 ASP A N 9
ATOM 14562 C CA . ASP A 1 40 ? 9.257 5.301 -0.877 1.00 0.00 40 ASP A CA 9
ATOM 14563 C C . ASP A 1 40 ? 8.316 4.996 -2.044 1.00 0.00 40 ASP A C 9
ATOM 14564 O O . ASP A 1 40 ? 8.412 5.586 -3.101 1.00 0.00 40 ASP A O 9
ATOM 14573 N N . ALA A 1 41 ? 7.409 4.075 -1.862 1.00 0.00 41 ALA A N 9
ATOM 14574 C CA . ALA A 1 41 ? 6.467 3.733 -2.965 1.00 0.00 41 ALA A CA 9
ATOM 14575 C C . ALA A 1 41 ? 5.049 3.596 -2.408 1.00 0.00 41 ALA A C 9
ATOM 14576 O O . ALA A 1 41 ? 4.839 3.043 -1.346 1.00 0.00 41 ALA A O 9
ATOM 14583 N N . VAL A 1 42 ? 4.072 4.092 -3.117 1.00 0.00 42 VAL A N 9
ATOM 14584 C CA . VAL A 1 42 ? 2.668 3.987 -2.631 1.00 0.00 42 VAL A CA 9
ATOM 14585 C C . VAL A 1 42 ? 1.874 3.077 -3.570 1.00 0.00 42 VAL A C 9
ATOM 14586 O O . VAL A 1 42 ? 2.140 3.008 -4.754 1.00 0.00 42 VAL A O 9
ATOM 14599 N N . ILE A 1 43 ? 0.900 2.379 -3.053 1.00 0.00 43 ILE A N 9
ATOM 14600 C CA . ILE A 1 43 ? 0.091 1.475 -3.921 1.00 0.00 43 ILE A CA 9
ATOM 14601 C C . ILE A 1 43 ? -1.389 1.620 -3.567 1.00 0.00 43 ILE A C 9
ATOM 14602 O O . ILE A 1 43 ? -1.773 1.545 -2.416 1.00 0.00 43 ILE A O 9
ATOM 14618 N N . VAL A 1 44 ? -2.225 1.825 -4.546 1.00 0.00 44 VAL A N 9
ATOM 14619 C CA . VAL A 1 44 ? -3.680 1.972 -4.266 1.00 0.00 44 VAL A CA 9
ATOM 14620 C C . VAL A 1 44 ? -4.448 0.861 -4.982 1.00 0.00 44 VAL A C 9
ATOM 14621 O O . VAL A 1 44 ? -4.268 0.628 -6.159 1.00 0.00 44 VAL A O 9
ATOM 14634 N N . LEU A 1 45 ? -5.302 0.169 -4.279 1.00 0.00 45 LEU A N 9
ATOM 14635 C CA . LEU A 1 45 ? -6.080 -0.927 -4.921 1.00 0.00 45 LEU A CA 9
ATOM 14636 C C . LEU A 1 45 ? -7.416 -0.378 -5.424 1.00 0.00 45 LEU A C 9
ATOM 14637 O O . LEU A 1 45 ? -8.152 0.254 -4.693 1.00 0.00 45 LEU A O 9
ATOM 14653 N N . ALA A 1 46 ? -7.740 -0.614 -6.667 1.00 0.00 46 ALA A N 9
ATOM 14654 C CA . ALA A 1 46 ? -9.031 -0.101 -7.206 1.00 0.00 46 ALA A CA 9
ATOM 14655 C C . ALA A 1 46 ? -10.142 -1.119 -6.933 1.00 0.00 46 ALA A C 9
ATOM 14656 O O . ALA A 1 46 ? -11.289 -0.904 -7.271 1.00 0.00 46 ALA A O 9
ATOM 14663 N N . GLY A 1 47 ? -9.814 -2.225 -6.321 1.00 0.00 47 GLY A N 9
ATOM 14664 C CA . GLY A 1 47 ? -10.856 -3.251 -6.027 1.00 0.00 47 GLY A CA 9
ATOM 14665 C C . GLY A 1 47 ? -11.839 -2.695 -4.996 1.00 0.00 47 GLY A C 9
ATOM 14666 O O . GLY A 1 47 ? -12.900 -3.244 -4.774 1.00 0.00 47 GLY A O 9
ATOM 14670 N N . LEU A 1 48 ? -11.493 -1.607 -4.364 1.00 0.00 48 LEU A N 9
ATOM 14671 C CA . LEU A 1 48 ? -12.405 -1.010 -3.347 1.00 0.00 48 LEU A CA 9
ATOM 14672 C C . LEU A 1 48 ? -12.568 0.484 -3.632 1.00 0.00 48 LEU A C 9
ATOM 14673 O O . LEU A 1 48 ? -12.480 1.308 -2.744 1.00 0.00 48 LEU A O 9
ATOM 14689 N N . TRP A 1 49 ? -12.800 0.838 -4.866 1.00 0.00 49 TRP A N 9
ATOM 14690 C CA . TRP A 1 49 ? -12.964 2.277 -5.213 1.00 0.00 49 TRP A CA 9
ATOM 14691 C C . TRP A 1 49 ? -14.362 2.752 -4.808 1.00 0.00 49 TRP A C 9
ATOM 14692 O O . TRP A 1 49 ? -14.620 3.936 -4.713 1.00 0.00 49 TRP A O 9
ATOM 14713 N N . GLY A 1 50 ? -15.267 1.842 -4.571 1.00 0.00 50 GLY A N 9
ATOM 14714 C CA . GLY A 1 50 ? -16.646 2.249 -4.179 1.00 0.00 50 GLY A CA 9
ATOM 14715 C C . GLY A 1 50 ? -16.888 1.912 -2.705 1.00 0.00 50 GLY A C 9
ATOM 14716 O O . GLY A 1 50 ? -18.014 1.825 -2.258 1.00 0.00 50 GLY A O 9
ATOM 14720 N N . THR A 1 51 ? -15.843 1.723 -1.945 1.00 0.00 51 THR A N 9
ATOM 14721 C CA . THR A 1 51 ? -16.024 1.393 -0.503 1.00 0.00 51 THR A CA 9
ATOM 14722 C C . THR A 1 51 ? -15.102 2.271 0.347 1.00 0.00 51 THR A C 9
ATOM 14723 O O . THR A 1 51 ? -15.552 3.064 1.150 1.00 0.00 51 THR A O 9
ATOM 14734 N N . ARG A 1 52 ? -13.815 2.137 0.177 1.00 0.00 52 ARG A N 9
ATOM 14735 C CA . ARG A 1 52 ? -12.867 2.964 0.977 1.00 0.00 52 ARG A CA 9
ATOM 14736 C C . ARG A 1 52 ? -12.395 4.154 0.137 1.00 0.00 52 ARG A C 9
ATOM 14737 O O . ARG A 1 52 ? -11.257 4.572 0.220 1.00 0.00 52 ARG A O 9
ATOM 14758 N N . ARG A 1 53 ? -13.260 4.699 -0.672 1.00 0.00 53 ARG A N 9
ATOM 14759 C CA . ARG A 1 53 ? -12.863 5.859 -1.519 1.00 0.00 53 ARG A CA 9
ATOM 14760 C C . ARG A 1 53 ? -12.400 7.014 -0.627 1.00 0.00 53 ARG A C 9
ATOM 14761 O O . ARG A 1 53 ? -11.445 7.700 -0.931 1.00 0.00 53 ARG A O 9
ATOM 14782 N N . ASP A 1 54 ? -13.070 7.236 0.471 1.00 0.00 54 ASP A N 9
ATOM 14783 C CA . ASP A 1 54 ? -12.667 8.350 1.377 1.00 0.00 54 ASP A CA 9
ATOM 14784 C C . ASP A 1 54 ? -11.190 8.203 1.748 1.00 0.00 54 ASP A C 9
ATOM 14785 O O . ASP A 1 54 ? -10.461 9.171 1.831 1.00 0.00 54 ASP A O 9
ATOM 14794 N N . GLU A 1 55 ? -10.744 6.999 1.976 1.00 0.00 55 GLU A N 9
ATOM 14795 C CA . GLU A 1 55 ? -9.315 6.791 2.346 1.00 0.00 55 GLU A CA 9
ATOM 14796 C C . GLU A 1 55 ? -8.424 6.999 1.120 1.00 0.00 55 GLU A C 9
ATOM 14797 O O . GLU A 1 55 ? -7.403 7.653 1.187 1.00 0.00 55 GLU A O 9
ATOM 14809 N N . ILE A 1 56 ? -8.798 6.443 -0.001 1.00 0.00 56 ILE A N 9
ATOM 14810 C CA . ILE A 1 56 ? -7.967 6.607 -1.228 1.00 0.00 56 ILE A CA 9
ATOM 14811 C C . ILE A 1 56 ? -7.849 8.093 -1.576 1.00 0.00 56 ILE A C 9
ATOM 14812 O O . ILE A 1 56 ? -6.912 8.516 -2.224 1.00 0.00 56 ILE A O 9
ATOM 14828 N N . LEU A 1 57 ? -8.792 8.891 -1.154 1.00 0.00 57 LEU A N 9
ATOM 14829 C CA . LEU A 1 57 ? -8.729 10.346 -1.465 1.00 0.00 57 LEU A CA 9
ATOM 14830 C C . LEU A 1 57 ? -7.598 10.992 -0.661 1.00 0.00 57 LEU A C 9
ATOM 14831 O O . LEU A 1 57 ? -6.710 11.614 -1.210 1.00 0.00 57 LEU A O 9
ATOM 14847 N N . GLY A 1 58 ? -7.622 10.848 0.635 1.00 0.00 58 GLY A N 9
ATOM 14848 C CA . GLY A 1 58 ? -6.548 11.453 1.474 1.00 0.00 58 GLY A CA 9
ATOM 14849 C C . GLY A 1 58 ? -5.191 10.879 1.062 1.00 0.00 58 GLY A C 9
ATOM 14850 O O . GLY A 1 58 ? -4.167 11.518 1.201 1.00 0.00 58 GLY A O 9
ATOM 14854 N N . ALA A 1 59 ? -5.174 9.676 0.556 1.00 0.00 59 ALA A N 9
ATOM 14855 C CA . ALA A 1 59 ? -3.883 9.062 0.136 1.00 0.00 59 ALA A CA 9
ATOM 14856 C C . ALA A 1 59 ? -3.350 9.792 -1.099 1.00 0.00 59 ALA A C 9
ATOM 14857 O O . ALA A 1 59 ? -2.220 10.240 -1.128 1.00 0.00 59 ALA A O 9
ATOM 14864 N N . VAL A 1 60 ? -4.154 9.917 -2.119 1.00 0.00 60 VAL A N 9
ATOM 14865 C CA . VAL A 1 60 ? -3.692 10.620 -3.350 1.00 0.00 60 VAL A CA 9
ATOM 14866 C C . VAL A 1 60 ? -3.216 12.027 -2.985 1.00 0.00 60 VAL A C 9
ATOM 14867 O O . VAL A 1 60 ? -2.251 12.525 -3.529 1.00 0.00 60 VAL A O 9
ATOM 14880 N N . ASP A 1 61 ? -3.883 12.671 -2.067 1.00 0.00 61 ASP A N 9
ATOM 14881 C CA . ASP A 1 61 ? -3.466 14.045 -1.668 1.00 0.00 61 ASP A CA 9
ATOM 14882 C C . ASP A 1 61 ? -2.108 13.978 -0.967 1.00 0.00 61 ASP A C 9
ATOM 14883 O O . ASP A 1 61 ? -1.256 14.823 -1.157 1.00 0.00 61 ASP A O 9
ATOM 14892 N N . LEU A 1 62 ? -1.898 12.975 -0.157 1.00 0.00 62 LEU A N 9
ATOM 14893 C CA . LEU A 1 62 ? -0.595 12.854 0.556 1.00 0.00 62 LEU A CA 9
ATOM 14894 C C . LEU A 1 62 ? 0.523 12.648 -0.468 1.00 0.00 62 LEU A C 9
ATOM 14895 O O . LEU A 1 62 ? 1.646 13.069 -0.267 1.00 0.00 62 LEU A O 9
ATOM 14911 N N . ALA A 1 63 ? 0.227 12.006 -1.565 1.00 0.00 63 ALA A N 9
ATOM 14912 C CA . ALA A 1 63 ? 1.272 11.779 -2.600 1.00 0.00 63 ALA A CA 9
ATOM 14913 C C . ALA A 1 63 ? 1.555 13.093 -3.329 1.00 0.00 63 ALA A C 9
ATOM 14914 O O . ALA A 1 63 ? 2.691 13.451 -3.568 1.00 0.00 63 ALA A O 9
ATOM 14921 N N . ARG A 1 64 ? 0.529 13.818 -3.681 1.00 0.00 64 ARG A N 9
ATOM 14922 C CA . ARG A 1 64 ? 0.738 15.111 -4.389 1.00 0.00 64 ARG A CA 9
ATOM 14923 C C . ARG A 1 64 ? 1.361 16.122 -3.426 1.00 0.00 64 ARG A C 9
ATOM 14924 O O . ARG A 1 64 ? 1.773 17.196 -3.819 1.00 0.00 64 ARG A O 9
ATOM 14945 N N . LYS A 1 65 ? 1.434 15.788 -2.167 1.00 0.00 65 LYS A N 9
ATOM 14946 C CA . LYS A 1 65 ? 2.030 16.731 -1.179 1.00 0.00 65 LYS A CA 9
ATOM 14947 C C . LYS A 1 65 ? 3.490 17.001 -1.547 1.00 0.00 65 LYS A C 9
ATOM 14948 O O . LYS A 1 65 ? 4.098 17.937 -1.068 1.00 0.00 65 LYS A O 9
ATOM 14967 N N . SER A 1 66 ? 4.059 16.188 -2.395 1.00 0.00 66 SER A N 9
ATOM 14968 C CA . SER A 1 66 ? 5.480 16.399 -2.790 1.00 0.00 66 SER A CA 9
ATOM 14969 C C . SER A 1 66 ? 5.712 15.826 -4.190 1.00 0.00 66 SER A C 9
ATOM 14970 O O . SER A 1 66 ? 5.817 16.551 -5.159 1.00 0.00 66 SER A O 9
ATOM 14978 N N . SER A 1 67 ? 5.797 14.529 -4.301 1.00 0.00 67 SER A N 9
ATOM 14979 C CA . SER A 1 67 ? 6.024 13.910 -5.638 1.00 0.00 67 SER A CA 9
ATOM 14980 C C . SER A 1 67 ? 6.342 12.424 -5.461 1.00 0.00 67 SER A C 9
ATOM 14981 O O . SER A 1 67 ? 7.337 11.929 -5.953 1.00 0.00 67 SER A O 9
ATOM 14989 N N . LYS A 1 68 ? 5.506 11.709 -4.759 1.00 0.00 68 LYS A N 9
ATOM 14990 C CA . LYS A 1 68 ? 5.760 10.256 -4.548 1.00 0.00 68 LYS A CA 9
ATOM 14991 C C . LYS A 1 68 ? 5.181 9.458 -5.720 1.00 0.00 68 LYS A C 9
ATOM 14992 O O . LYS A 1 68 ? 4.275 9.913 -6.390 1.00 0.00 68 LYS A O 9
ATOM 15011 N N . PRO A 1 69 ? 5.727 8.287 -5.931 1.00 0.00 69 PRO A N 9
ATOM 15012 C CA . PRO A 1 69 ? 5.289 7.390 -7.014 1.00 0.00 69 PRO A CA 9
ATOM 15013 C C . PRO A 1 69 ? 3.998 6.667 -6.621 1.00 0.00 69 PRO A C 9
ATOM 15014 O O . PRO A 1 69 ? 3.977 5.866 -5.707 1.00 0.00 69 PRO A O 9
ATOM 15025 N N . ILE A 1 70 ? 2.920 6.943 -7.303 1.00 0.00 70 ILE A N 9
ATOM 15026 C CA . ILE A 1 70 ? 1.632 6.274 -6.967 1.00 0.00 70 ILE A CA 9
ATOM 15027 C C . ILE A 1 70 ? 1.348 5.172 -7.991 1.00 0.00 70 ILE A C 9
ATOM 15028 O O . ILE A 1 70 ? 1.184 5.432 -9.166 1.00 0.00 70 ILE A O 9
ATOM 15044 N N . ILE A 1 71 ? 1.288 3.944 -7.554 1.00 0.00 71 ILE A N 9
ATOM 15045 C CA . ILE A 1 71 ? 1.015 2.828 -8.503 1.00 0.00 71 ILE A CA 9
ATOM 15046 C C . ILE A 1 71 ? -0.374 2.248 -8.226 1.00 0.00 71 ILE A C 9
ATOM 15047 O O . ILE A 1 71 ? -0.623 1.682 -7.180 1.00 0.00 71 ILE A O 9
ATOM 15063 N N . THR A 1 72 ? -1.281 2.380 -9.156 1.00 0.00 72 THR A N 9
ATOM 15064 C CA . THR A 1 72 ? -2.649 1.832 -8.943 1.00 0.00 72 THR A CA 9
ATOM 15065 C C . THR A 1 72 ? -2.672 0.356 -9.350 1.00 0.00 72 THR A C 9
ATOM 15066 O O . THR A 1 72 ? -1.878 -0.085 -10.157 1.00 0.00 72 THR A O 9
ATOM 15077 N N . VAL A 1 73 ? -3.571 -0.412 -8.798 1.00 0.00 73 VAL A N 9
ATOM 15078 C CA . VAL A 1 73 ? -3.633 -1.856 -9.155 1.00 0.00 73 VAL A CA 9
ATOM 15079 C C . VAL A 1 73 ? -5.037 -2.207 -9.653 1.00 0.00 73 VAL A C 9
ATOM 15080 O O . VAL A 1 73 ? -6.028 -1.900 -9.020 1.00 0.00 73 VAL A O 9
ATOM 15093 N N . ARG A 1 74 ? -5.125 -2.851 -10.785 1.00 0.00 74 ARG A N 9
ATOM 15094 C CA . ARG A 1 74 ? -6.460 -3.227 -11.330 1.00 0.00 74 ARG A CA 9
ATOM 15095 C C . ARG A 1 74 ? -7.211 -4.080 -10.304 1.00 0.00 74 ARG A C 9
ATOM 15096 O O . ARG A 1 74 ? -6.604 -4.722 -9.470 1.00 0.00 74 ARG A O 9
ATOM 15117 N N . PRO A 1 75 ? -8.515 -4.060 -10.399 1.00 0.00 75 PRO A N 9
ATOM 15118 C CA . PRO A 1 75 ? -9.391 -4.823 -9.493 1.00 0.00 75 PRO A CA 9
ATOM 15119 C C . PRO A 1 75 ? -9.432 -6.296 -9.910 1.00 0.00 75 PRO A C 9
ATOM 15120 O O . PRO A 1 75 ? -8.850 -6.689 -10.901 1.00 0.00 75 PRO A O 9
ATOM 15131 N N . TYR A 1 76 ? -10.116 -7.116 -9.158 1.00 0.00 76 TYR A N 9
ATOM 15132 C CA . TYR A 1 76 ? -10.194 -8.562 -9.509 1.00 0.00 76 TYR A CA 9
ATOM 15133 C C . TYR A 1 76 ? -11.059 -8.743 -10.759 1.00 0.00 76 TYR A C 9
ATOM 15134 O O . TYR A 1 76 ? -10.581 -8.663 -11.873 1.00 0.00 76 TYR A O 9
ATOM 15152 N N . GLY A 1 77 ? -12.331 -8.987 -10.585 1.00 0.00 77 GLY A N 9
ATOM 15153 C CA . GLY A 1 77 ? -13.221 -9.174 -11.765 1.00 0.00 77 GLY A CA 9
ATOM 15154 C C . GLY A 1 77 ? -14.492 -8.344 -11.584 1.00 0.00 77 GLY A C 9
ATOM 15155 O O . GLY A 1 77 ? -15.434 -8.762 -10.941 1.00 0.00 77 GLY A O 9
ATOM 15159 N N . LEU A 1 78 ? -14.528 -7.168 -12.150 1.00 0.00 78 LEU A N 9
ATOM 15160 C CA . LEU A 1 78 ? -15.737 -6.309 -12.013 1.00 0.00 78 LEU A CA 9
ATOM 15161 C C . LEU A 1 78 ? -15.506 -4.990 -12.752 1.00 0.00 78 LEU A C 9
ATOM 15162 O O . LEU A 1 78 ? -16.411 -4.426 -13.334 1.00 0.00 78 LEU A O 9
ATOM 15178 N N . GLU A 1 79 ? -14.299 -4.495 -12.732 1.00 0.00 79 GLU A N 9
ATOM 15179 C CA . GLU A 1 79 ? -14.006 -3.214 -13.432 1.00 0.00 79 GLU A CA 9
ATOM 15180 C C . GLU A 1 79 ? -14.852 -2.095 -12.823 1.00 0.00 79 GLU A C 9
ATOM 15181 O O . GLU A 1 79 ? -16.059 -2.197 -12.727 1.00 0.00 79 GLU A O 9
ATOM 15193 N N . ASN A 1 80 ? -14.226 -1.029 -12.413 1.00 0.00 80 ASN A N 9
ATOM 15194 C CA . ASN A 1 80 ? -14.987 0.100 -11.810 1.00 0.00 80 ASN A CA 9
ATOM 15195 C C . ASN A 1 80 ? -14.017 1.221 -11.429 1.00 0.00 80 ASN A C 9
ATOM 15196 O O . ASN A 1 80 ? -14.142 1.838 -10.391 1.00 0.00 80 ASN A O 9
ATOM 15207 N N . VAL A 1 81 ? -13.049 1.489 -12.264 1.00 0.00 81 VAL A N 9
ATOM 15208 C CA . VAL A 1 81 ? -12.073 2.569 -11.949 1.00 0.00 81 VAL A CA 9
ATOM 15209 C C . VAL A 1 81 ? -12.384 3.799 -12.812 1.00 0.00 81 VAL A C 9
ATOM 15210 O O . VAL A 1 81 ? -12.546 3.682 -14.010 1.00 0.00 81 VAL A O 9
ATOM 15223 N N . PRO A 1 82 ? -12.459 4.946 -12.180 1.00 0.00 82 PRO A N 9
ATOM 15224 C CA . PRO A 1 82 ? -12.751 6.212 -12.874 1.00 0.00 82 PRO A CA 9
ATOM 15225 C C . PRO A 1 82 ? -11.499 6.727 -13.595 1.00 0.00 82 PRO A C 9
ATOM 15226 O O . PRO A 1 82 ? -10.414 6.220 -13.388 1.00 0.00 82 PRO A O 9
ATOM 15237 N N . PRO A 1 83 ? -11.692 7.719 -14.427 1.00 0.00 83 PRO A N 9
ATOM 15238 C CA . PRO A 1 83 ? -10.599 8.327 -15.207 1.00 0.00 83 PRO A CA 9
ATOM 15239 C C . PRO A 1 83 ? -9.785 9.291 -14.339 1.00 0.00 83 PRO A C 9
ATOM 15240 O O . PRO A 1 83 ? -8.734 9.757 -14.734 1.00 0.00 83 PRO A O 9
ATOM 15251 N N . GLU A 1 84 ? -10.259 9.598 -13.163 1.00 0.00 84 GLU A N 9
ATOM 15252 C CA . GLU A 1 84 ? -9.506 10.533 -12.280 1.00 0.00 84 GLU A CA 9
ATOM 15253 C C . GLU A 1 84 ? -8.400 9.772 -11.546 1.00 0.00 84 GLU A C 9
ATOM 15254 O O . GLU A 1 84 ? -7.622 10.346 -10.811 1.00 0.00 84 GLU A O 9
ATOM 15266 N N . LEU A 1 85 ? -8.320 8.484 -11.741 1.00 0.00 85 LEU A N 9
ATOM 15267 C CA . LEU A 1 85 ? -7.261 7.692 -11.057 1.00 0.00 85 LEU A CA 9
ATOM 15268 C C . LEU A 1 85 ? -6.275 7.164 -12.100 1.00 0.00 85 LEU A C 9
ATOM 15269 O O . LEU A 1 85 ? -5.183 6.740 -11.780 1.00 0.00 85 LEU A O 9
ATOM 15285 N N . GLU A 1 86 ? -6.655 7.187 -13.348 1.00 0.00 86 GLU A N 9
ATOM 15286 C CA . GLU A 1 86 ? -5.743 6.687 -14.414 1.00 0.00 86 GLU A CA 9
ATOM 15287 C C . GLU A 1 86 ? -4.751 7.789 -14.795 1.00 0.00 86 GLU A C 9
ATOM 15288 O O . GLU A 1 86 ? -3.780 7.550 -15.486 1.00 0.00 86 GLU A O 9
ATOM 15300 N N . ALA A 1 87 ? -4.988 8.996 -14.355 1.00 0.00 87 ALA A N 9
ATOM 15301 C CA . ALA A 1 87 ? -4.055 10.107 -14.701 1.00 0.00 87 ALA A CA 9
ATOM 15302 C C . ALA A 1 87 ? -3.115 10.380 -13.523 1.00 0.00 87 ALA A C 9
ATOM 15303 O O . ALA A 1 87 ? -1.956 10.696 -13.705 1.00 0.00 87 ALA A O 9
ATOM 15310 N N . VAL A 1 88 ? -3.604 10.266 -12.319 1.00 0.00 88 VAL A N 9
ATOM 15311 C CA . VAL A 1 88 ? -2.735 10.526 -11.136 1.00 0.00 88 VAL A CA 9
ATOM 15312 C C . VAL A 1 88 ? -1.863 9.299 -10.856 1.00 0.00 88 VAL A C 9
ATOM 15313 O O . VAL A 1 88 ? -0.805 9.401 -10.266 1.00 0.00 88 VAL A O 9
ATOM 15326 N N . SER A 1 89 ? -2.295 8.141 -11.272 1.00 0.00 89 SER A N 9
ATOM 15327 C CA . SER A 1 89 ? -1.487 6.914 -11.026 1.00 0.00 89 SER A CA 9
ATOM 15328 C C . SER A 1 89 ? -0.205 6.973 -11.860 1.00 0.00 89 SER A C 9
ATOM 15329 O O . SER A 1 89 ? -0.183 6.587 -13.012 1.00 0.00 89 SER A O 9
ATOM 15337 N N . SER A 1 90 ? 0.864 7.453 -11.285 1.00 0.00 90 SER A N 9
ATOM 15338 C CA . SER A 1 90 ? 2.145 7.539 -12.043 1.00 0.00 90 SER A CA 9
ATOM 15339 C C . SER A 1 90 ? 2.362 6.246 -12.832 1.00 0.00 90 SER A C 9
ATOM 15340 O O . SER A 1 90 ? 2.915 6.252 -13.913 1.00 0.00 90 SER A O 9
ATOM 15348 N N . GLU A 1 91 ? 1.930 5.135 -12.300 1.00 0.00 91 GLU A N 9
ATOM 15349 C CA . GLU A 1 91 ? 2.114 3.844 -13.020 1.00 0.00 91 GLU A CA 9
ATOM 15350 C C . GLU A 1 91 ? 0.930 2.923 -12.721 1.00 0.00 91 GLU A C 9
ATOM 15351 O O . GLU A 1 91 ? 0.247 3.078 -11.728 1.00 0.00 91 GLU A O 9
ATOM 15363 N N . VAL A 1 92 ? 0.683 1.965 -13.571 1.00 0.00 92 VAL A N 9
ATOM 15364 C CA . VAL A 1 92 ? -0.456 1.034 -13.332 1.00 0.00 92 VAL A CA 9
ATOM 15365 C C . VAL A 1 92 ? 0.052 -0.407 -13.378 1.00 0.00 92 VAL A C 9
ATOM 15366 O O . VAL A 1 92 ? 0.949 -0.736 -14.128 1.00 0.00 92 VAL A O 9
ATOM 15379 N N . VAL A 1 93 ? -0.514 -1.272 -12.580 1.00 0.00 93 VAL A N 9
ATOM 15380 C CA . VAL A 1 93 ? -0.061 -2.689 -12.581 1.00 0.00 93 VAL A CA 9
ATOM 15381 C C . VAL A 1 93 ? -1.270 -3.613 -12.730 1.00 0.00 93 VAL A C 9
ATOM 15382 O O . VAL A 1 93 ? -2.352 -3.317 -12.261 1.00 0.00 93 VAL A O 9
ATOM 15395 N N . GLY A 1 94 ? -1.097 -4.731 -13.379 1.00 0.00 94 GLY A N 9
ATOM 15396 C CA . GLY A 1 94 ? -2.234 -5.675 -13.557 1.00 0.00 94 GLY A CA 9
ATOM 15397 C C . GLY A 1 94 ? -2.039 -6.882 -12.640 1.00 0.00 94 GLY A C 9
ATOM 15398 O O . GLY A 1 94 ? -1.432 -6.787 -11.592 1.00 0.00 94 GLY A O 9
ATOM 15402 N N . TRP A 1 95 ? -2.547 -8.021 -13.025 1.00 0.00 95 TRP A N 9
ATOM 15403 C CA . TRP A 1 95 ? -2.387 -9.234 -12.174 1.00 0.00 95 TRP A CA 9
ATOM 15404 C C . TRP A 1 95 ? -1.216 -10.069 -12.697 1.00 0.00 95 TRP A C 9
ATOM 15405 O O . TRP A 1 95 ? -1.302 -11.277 -12.804 1.00 0.00 95 TRP A O 9
ATOM 15426 N N . ASN A 1 96 ? -0.125 -9.436 -13.028 1.00 0.00 96 ASN A N 9
ATOM 15427 C CA . ASN A 1 96 ? 1.048 -10.192 -13.546 1.00 0.00 96 ASN A CA 9
ATOM 15428 C C . ASN A 1 96 ? 2.135 -10.259 -12.470 1.00 0.00 96 ASN A C 9
ATOM 15429 O O . ASN A 1 96 ? 2.244 -9.372 -11.646 1.00 0.00 96 ASN A O 9
ATOM 15440 N N . PRO A 1 97 ? 2.909 -11.313 -12.512 1.00 0.00 97 PRO A N 9
ATOM 15441 C CA . PRO A 1 97 ? 4.005 -11.535 -11.553 1.00 0.00 97 PRO A CA 9
ATOM 15442 C C . PRO A 1 97 ? 5.219 -10.677 -11.924 1.00 0.00 97 PRO A C 9
ATOM 15443 O O . PRO A 1 97 ? 5.791 -9.999 -11.093 1.00 0.00 97 PRO A O 9
ATOM 15454 N N . HIS A 1 98 ? 5.617 -10.703 -13.167 1.00 0.00 98 HIS A N 9
ATOM 15455 C CA . HIS A 1 98 ? 6.792 -9.893 -13.593 1.00 0.00 98 HIS A CA 9
ATOM 15456 C C . HIS A 1 98 ? 6.400 -8.414 -13.649 1.00 0.00 98 HIS A C 9
ATOM 15457 O O . HIS A 1 98 ? 7.207 -7.538 -13.403 1.00 0.00 98 HIS A O 9
ATOM 15471 N N . CYS A 1 99 ? 5.168 -8.129 -13.972 1.00 0.00 99 CYS A N 9
ATOM 15472 C CA . CYS A 1 99 ? 4.725 -6.708 -14.045 1.00 0.00 99 CYS A CA 9
ATOM 15473 C C . CYS A 1 99 ? 4.894 -6.048 -12.676 1.00 0.00 99 CYS A C 9
ATOM 15474 O O . CYS A 1 99 ? 4.925 -4.839 -12.558 1.00 0.00 99 CYS A O 9
ATOM 15482 N N . ILE A 1 100 ? 5.001 -6.833 -11.639 1.00 0.00 100 ILE A N 9
ATOM 15483 C CA . ILE A 1 100 ? 5.165 -6.250 -10.277 1.00 0.00 100 ILE A CA 9
ATOM 15484 C C . ILE A 1 100 ? 6.560 -5.636 -10.149 1.00 0.00 100 ILE A C 9
ATOM 15485 O O . ILE A 1 100 ? 6.744 -4.616 -9.516 1.00 0.00 100 ILE A O 9
ATOM 15501 N N . ARG A 1 101 ? 7.546 -6.249 -10.745 1.00 0.00 101 ARG A N 9
ATOM 15502 C CA . ARG A 1 101 ? 8.928 -5.700 -10.654 1.00 0.00 101 ARG A CA 9
ATOM 15503 C C . ARG A 1 101 ? 9.057 -4.482 -11.570 1.00 0.00 101 ARG A C 9
ATOM 15504 O O . ARG A 1 101 ? 9.497 -3.427 -11.159 1.00 0.00 101 ARG A O 9
ATOM 15525 N N . ASP A 1 102 ? 8.679 -4.621 -12.811 1.00 0.00 102 ASP A N 9
ATOM 15526 C CA . ASP A 1 102 ? 8.783 -3.473 -13.755 1.00 0.00 102 ASP A CA 9
ATOM 15527 C C . ASP A 1 102 ? 8.080 -2.251 -13.159 1.00 0.00 102 ASP A C 9
ATOM 15528 O O . ASP A 1 102 ? 8.413 -1.123 -13.461 1.00 0.00 102 ASP A O 9
ATOM 15537 N N . ALA A 1 103 ? 7.107 -2.466 -12.317 1.00 0.00 103 ALA A N 9
ATOM 15538 C CA . ALA A 1 103 ? 6.381 -1.317 -11.705 1.00 0.00 103 ALA A CA 9
ATOM 15539 C C . ALA A 1 103 ? 7.232 -0.700 -10.593 1.00 0.00 103 ALA A C 9
ATOM 15540 O O . ALA A 1 103 ? 7.520 0.480 -10.600 1.00 0.00 103 ALA A O 9
ATOM 15547 N N . LEU A 1 104 ? 7.632 -1.488 -9.633 1.00 0.00 104 LEU A N 9
ATOM 15548 C CA . LEU A 1 104 ? 8.459 -0.946 -8.517 1.00 0.00 104 LEU A CA 9
ATOM 15549 C C . LEU A 1 104 ? 9.693 -0.239 -9.081 1.00 0.00 104 LEU A C 9
ATOM 15550 O O . LEU A 1 104 ? 10.267 0.626 -8.448 1.00 0.00 104 LEU A O 9
ATOM 15566 N N . GLU A 1 105 ? 10.110 -0.599 -10.263 1.00 0.00 105 GLU A N 9
ATOM 15567 C CA . GLU A 1 105 ? 11.310 0.054 -10.860 1.00 0.00 105 GLU A CA 9
ATOM 15568 C C . GLU A 1 105 ? 10.956 1.471 -11.315 1.00 0.00 105 GLU A C 9
ATOM 15569 O O . GLU A 1 105 ? 11.712 2.402 -11.121 1.00 0.00 105 GLU A O 9
ATOM 15581 N N . ASP A 1 106 ? 9.814 1.643 -11.921 1.00 0.00 106 ASP A N 9
ATOM 15582 C CA . ASP A 1 106 ? 9.415 3.000 -12.391 1.00 0.00 106 ASP A CA 9
ATOM 15583 C C . ASP A 1 106 ? 9.582 4.007 -11.251 1.00 0.00 106 ASP A C 9
ATOM 15584 O O . ASP A 1 106 ? 9.728 5.193 -11.474 1.00 0.00 106 ASP A O 9
ATOM 15593 N N . ALA A 1 107 ? 9.558 3.547 -10.031 1.00 0.00 107 ALA A N 9
ATOM 15594 C CA . ALA A 1 107 ? 9.710 4.480 -8.879 1.00 0.00 107 ALA A CA 9
ATOM 15595 C C . ALA A 1 107 ? 11.043 5.224 -8.992 1.00 0.00 107 ALA A C 9
ATOM 15596 O O . ALA A 1 107 ? 11.103 6.431 -8.863 1.00 0.00 107 ALA A O 9
ATOM 15603 N N . LEU A 1 108 ? 12.114 4.516 -9.229 1.00 0.00 108 LEU A N 9
ATOM 15604 C CA . LEU A 1 108 ? 13.438 5.189 -9.347 1.00 0.00 108 LEU A CA 9
ATOM 15605 C C . LEU A 1 108 ? 13.933 5.103 -10.791 1.00 0.00 108 LEU A C 9
ATOM 15606 O O . LEU A 1 108 ? 15.118 5.166 -11.056 1.00 0.00 108 LEU A O 9
ATOM 15622 N N . ASP A 1 109 ? 13.038 4.960 -11.730 1.00 0.00 109 ASP A N 9
ATOM 15623 C CA . ASP A 1 109 ? 13.467 4.871 -13.155 1.00 0.00 109 ASP A CA 9
ATOM 15624 C C . ASP A 1 109 ? 12.289 5.215 -14.067 1.00 0.00 109 ASP A C 9
ATOM 15625 O O . ASP A 1 109 ? 11.154 5.282 -13.637 1.00 0.00 109 ASP A O 9
ATOM 15634 N N . VAL A 1 110 ? 12.550 5.436 -15.326 1.00 0.00 110 VAL A N 9
ATOM 15635 C CA . VAL A 1 110 ? 11.448 5.776 -16.268 1.00 0.00 110 VAL A CA 9
ATOM 15636 C C . VAL A 1 110 ? 11.738 5.150 -17.634 1.00 0.00 110 VAL A C 9
ATOM 15637 O O . VAL A 1 110 ? 12.183 5.813 -18.550 1.00 0.00 110 VAL A O 9
ATOM 15650 N N . ILE A 1 111 ? 11.489 3.877 -17.778 1.00 0.00 111 ILE A N 9
ATOM 15651 C CA . ILE A 1 111 ? 11.752 3.209 -19.083 1.00 0.00 111 ILE A CA 9
ATOM 15652 C C . ILE A 1 111 ? 10.480 2.503 -19.559 1.00 0.00 111 ILE A C 9
ATOM 15653 O O . ILE A 1 111 ? 10.570 1.735 -20.502 1.00 0.00 111 ILE A O 9
ATOM 15670 N N . VAL A 1 1 ? 22.426 -10.800 0.288 1.00 0.00 1 VAL A N 10
ATOM 15671 C CA . VAL A 1 1 ? 21.249 -9.953 0.632 1.00 0.00 1 VAL A CA 10
ATOM 15672 C C . VAL A 1 1 ? 21.617 -8.478 0.463 1.00 0.00 1 VAL A C 10
ATOM 15673 O O . VAL A 1 1 ? 22.681 -8.044 0.858 1.00 0.00 1 VAL A O 10
ATOM 15688 N N . THR A 1 2 ? 20.745 -7.703 -0.121 1.00 0.00 2 THR A N 10
ATOM 15689 C CA . THR A 1 2 ? 21.046 -6.256 -0.314 1.00 0.00 2 THR A CA 10
ATOM 15690 C C . THR A 1 2 ? 20.029 -5.653 -1.287 1.00 0.00 2 THR A C 10
ATOM 15691 O O . THR A 1 2 ? 20.369 -4.865 -2.147 1.00 0.00 2 THR A O 10
ATOM 15702 N N . ALA A 1 3 ? 18.784 -6.016 -1.155 1.00 0.00 3 ALA A N 10
ATOM 15703 C CA . ALA A 1 3 ? 17.745 -5.465 -2.070 1.00 0.00 3 ALA A CA 10
ATOM 15704 C C . ALA A 1 3 ? 16.380 -5.515 -1.379 1.00 0.00 3 ALA A C 10
ATOM 15705 O O . ALA A 1 3 ? 15.892 -6.571 -1.025 1.00 0.00 3 ALA A O 10
ATOM 15712 N N . GLU A 1 4 ? 15.760 -4.384 -1.182 1.00 0.00 4 GLU A N 10
ATOM 15713 C CA . GLU A 1 4 ? 14.428 -4.370 -0.512 1.00 0.00 4 GLU A CA 10
ATOM 15714 C C . GLU A 1 4 ? 13.629 -3.155 -0.987 1.00 0.00 4 GLU A C 10
ATOM 15715 O O . GLU A 1 4 ? 14.184 -2.163 -1.417 1.00 0.00 4 GLU A O 10
ATOM 15727 N N . ILE A 1 5 ? 12.328 -3.222 -0.911 1.00 0.00 5 ILE A N 10
ATOM 15728 C CA . ILE A 1 5 ? 11.494 -2.071 -1.357 1.00 0.00 5 ILE A CA 10
ATOM 15729 C C . ILE A 1 5 ? 10.493 -1.708 -0.258 1.00 0.00 5 ILE A C 10
ATOM 15730 O O . ILE A 1 5 ? 10.038 -2.556 0.485 1.00 0.00 5 ILE A O 10
ATOM 15746 N N . ARG A 1 6 ? 10.144 -0.456 -0.152 1.00 0.00 6 ARG A N 10
ATOM 15747 C CA . ARG A 1 6 ? 9.169 -0.039 0.895 1.00 0.00 6 ARG A CA 10
ATOM 15748 C C . ARG A 1 6 ? 7.876 0.429 0.223 1.00 0.00 6 ARG A C 10
ATOM 15749 O O . ARG A 1 6 ? 7.837 1.463 -0.415 1.00 0.00 6 ARG A O 10
ATOM 15770 N N . LEU A 1 7 ? 6.820 -0.326 0.354 1.00 0.00 7 LEU A N 10
ATOM 15771 C CA . LEU A 1 7 ? 5.535 0.076 -0.284 1.00 0.00 7 LEU A CA 10
ATOM 15772 C C . LEU A 1 7 ? 4.467 0.285 0.791 1.00 0.00 7 LEU A C 10
ATOM 15773 O O . LEU A 1 7 ? 4.667 -0.022 1.950 1.00 0.00 7 LEU A O 10
ATOM 15789 N N . TYR A 1 8 ? 3.332 0.804 0.412 1.00 0.00 8 TYR A N 10
ATOM 15790 C CA . TYR A 1 8 ? 2.244 1.032 1.404 1.00 0.00 8 TYR A CA 10
ATOM 15791 C C . TYR A 1 8 ? 0.890 0.821 0.723 1.00 0.00 8 TYR A C 10
ATOM 15792 O O . TYR A 1 8 ? 0.353 1.712 0.096 1.00 0.00 8 TYR A O 10
ATOM 15810 N N . ILE A 1 9 ? 0.337 -0.355 0.838 1.00 0.00 9 ILE A N 10
ATOM 15811 C CA . ILE A 1 9 ? -0.979 -0.626 0.193 1.00 0.00 9 ILE A CA 10
ATOM 15812 C C . ILE A 1 9 ? -2.104 -0.053 1.057 1.00 0.00 9 ILE A C 10
ATOM 15813 O O . ILE A 1 9 ? -2.140 -0.249 2.256 1.00 0.00 9 ILE A O 10
ATOM 15829 N N . THR A 1 10 ? -3.022 0.654 0.457 1.00 0.00 10 THR A N 10
ATOM 15830 C CA . THR A 1 10 ? -4.146 1.240 1.242 1.00 0.00 10 THR A CA 10
ATOM 15831 C C . THR A 1 10 ? -4.804 0.148 2.087 1.00 0.00 10 THR A C 10
ATOM 15832 O O . THR A 1 10 ? -4.981 -0.971 1.644 1.00 0.00 10 THR A O 10
ATOM 15843 N N . GLU A 1 11 ? -5.170 0.461 3.299 1.00 0.00 11 GLU A N 10
ATOM 15844 C CA . GLU A 1 11 ? -5.819 -0.562 4.167 1.00 0.00 11 GLU A CA 10
ATOM 15845 C C . GLU A 1 11 ? -7.060 -1.111 3.460 1.00 0.00 11 GLU A C 10
ATOM 15846 O O . GLU A 1 11 ? -7.884 -0.367 2.967 1.00 0.00 11 GLU A O 10
ATOM 15858 N N . GLY A 1 12 ? -7.200 -2.407 3.406 1.00 0.00 12 GLY A N 10
ATOM 15859 C CA . GLY A 1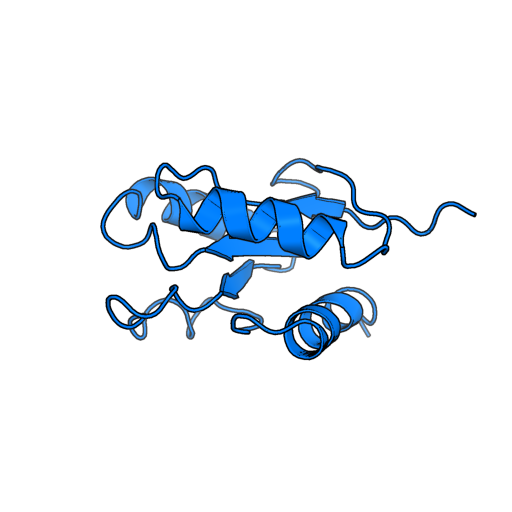 12 ? -8.389 -2.997 2.730 1.00 0.00 12 GLY A CA 10
ATOM 15860 C C . GLY A 1 12 ? -8.856 -4.233 3.500 1.00 0.00 12 GLY A C 10
ATOM 15861 O O . GLY A 1 12 ? -8.085 -4.885 4.175 1.00 0.00 12 GLY A O 10
ATOM 15865 N N . GLU A 1 13 ? -10.116 -4.561 3.402 1.00 0.00 13 GLU A N 10
ATOM 15866 C CA . GLU A 1 13 ? -10.634 -5.754 4.126 1.00 0.00 13 GLU A CA 10
ATOM 15867 C C . GLU A 1 13 ? -11.393 -6.650 3.145 1.00 0.00 13 GLU A C 10
ATOM 15868 O O . GLU A 1 13 ? -12.235 -7.437 3.531 1.00 0.00 13 GLU A O 10
ATOM 15880 N N . VAL A 1 14 ? -11.103 -6.535 1.879 1.00 0.00 14 VAL A N 10
ATOM 15881 C CA . VAL A 1 14 ? -11.806 -7.377 0.872 1.00 0.00 14 VAL A CA 10
ATOM 15882 C C . VAL A 1 14 ? -10.961 -8.615 0.562 1.00 0.00 14 VAL A C 10
ATOM 15883 O O . VAL A 1 14 ? -9.759 -8.618 0.740 1.00 0.00 14 VAL A O 10
ATOM 15896 N N . GLU A 1 15 ? -11.579 -9.667 0.100 1.00 0.00 15 GLU A N 10
ATOM 15897 C CA . GLU A 1 15 ? -10.808 -10.901 -0.219 1.00 0.00 15 GLU A CA 10
ATOM 15898 C C . GLU A 1 15 ? -9.752 -10.580 -1.277 1.00 0.00 15 GLU A C 10
ATOM 15899 O O . GLU A 1 15 ? -8.789 -11.302 -1.447 1.00 0.00 15 GLU A O 10
ATOM 15911 N N . ASP A 1 16 ? -9.921 -9.499 -1.987 1.00 0.00 16 ASP A N 10
ATOM 15912 C CA . ASP A 1 16 ? -8.925 -9.130 -3.031 1.00 0.00 16 ASP A CA 10
ATOM 15913 C C . ASP A 1 16 ? -7.613 -8.722 -2.359 1.00 0.00 16 ASP A C 10
ATOM 15914 O O . ASP A 1 16 ? -6.604 -9.386 -2.494 1.00 0.00 16 ASP A O 10
ATOM 15923 N N . TYR A 1 17 ? -7.618 -7.637 -1.636 1.00 0.00 17 TYR A N 10
ATOM 15924 C CA . TYR A 1 17 ? -6.371 -7.191 -0.956 1.00 0.00 17 TYR A CA 10
ATOM 15925 C C . TYR A 1 17 ? -5.720 -8.388 -0.259 1.00 0.00 17 TYR A C 10
ATOM 15926 O O . TYR A 1 17 ? -4.514 -8.465 -0.133 1.00 0.00 17 TYR A O 10
ATOM 15944 N N . ARG A 1 18 ? -6.510 -9.324 0.192 1.00 0.00 18 ARG A N 10
ATOM 15945 C CA . ARG A 1 18 ? -5.937 -10.516 0.877 1.00 0.00 18 ARG A CA 10
ATOM 15946 C C . ARG A 1 18 ? -5.123 -11.336 -0.126 1.00 0.00 18 ARG A C 10
ATOM 15947 O O . ARG A 1 18 ? -3.975 -11.661 0.109 1.00 0.00 18 ARG A O 10
ATOM 15968 N N . VAL A 1 19 ? -5.705 -11.671 -1.245 1.00 0.00 19 VAL A N 10
ATOM 15969 C CA . VAL A 1 19 ? -4.962 -12.466 -2.262 1.00 0.00 19 VAL A CA 10
ATOM 15970 C C . VAL A 1 19 ? -3.692 -11.714 -2.664 1.00 0.00 19 VAL A C 10
ATOM 15971 O O . VAL A 1 19 ? -2.679 -12.307 -2.976 1.00 0.00 19 VAL A O 10
ATOM 15984 N N . PHE A 1 20 ? -3.740 -10.410 -2.656 1.00 0.00 20 PHE A N 10
ATOM 15985 C CA . PHE A 1 20 ? -2.538 -9.616 -3.035 1.00 0.00 20 PHE A CA 10
ATOM 15986 C C . PHE A 1 20 ? -1.465 -9.773 -1.955 1.00 0.00 20 PHE A C 10
ATOM 15987 O O . PHE A 1 20 ? -0.283 -9.811 -2.240 1.00 0.00 20 PHE A O 10
ATOM 16004 N N . LEU A 1 21 ? -1.867 -9.863 -0.718 1.00 0.00 21 LEU A N 10
ATOM 16005 C CA . LEU A 1 21 ? -0.872 -10.017 0.381 1.00 0.00 21 LEU A CA 10
ATOM 16006 C C . LEU A 1 21 ? -0.162 -11.366 0.246 1.00 0.00 21 LEU A C 10
ATOM 16007 O O . LEU A 1 21 ? 1.051 -11.440 0.228 1.00 0.00 21 LEU A O 10
ATOM 16023 N N . GLU A 1 22 ? -0.907 -12.433 0.155 1.00 0.00 22 GLU A N 10
ATOM 16024 C CA . GLU A 1 22 ? -0.276 -13.776 0.028 1.00 0.00 22 GLU A CA 10
ATOM 16025 C C . GLU A 1 22 ? 0.432 -13.889 -1.325 1.00 0.00 22 GLU A C 10
ATOM 16026 O O . GLU A 1 22 ? 1.354 -14.663 -1.489 1.00 0.00 22 GLU A O 10
ATOM 16038 N N . ARG A 1 23 ? 0.007 -13.127 -2.296 1.00 0.00 23 ARG A N 10
ATOM 16039 C CA . ARG A 1 23 ? 0.658 -13.198 -3.634 1.00 0.00 23 ARG A CA 10
ATOM 16040 C C . ARG A 1 23 ? 2.025 -12.511 -3.580 1.00 0.00 23 ARG A C 10
ATOM 16041 O O . ARG A 1 23 ? 2.944 -12.882 -4.283 1.00 0.00 23 ARG A O 10
ATOM 16062 N N . LEU A 1 24 ? 2.166 -11.511 -2.755 1.00 0.00 24 LEU A N 10
ATOM 16063 C CA . LEU A 1 24 ? 3.474 -10.802 -2.663 1.00 0.00 24 LEU A CA 10
ATOM 16064 C C . LEU A 1 24 ? 4.487 -11.681 -1.926 1.00 0.00 24 LEU A C 10
ATOM 16065 O O . LEU A 1 24 ? 5.662 -11.683 -2.237 1.00 0.00 24 LEU A O 10
ATOM 16081 N N . GLU A 1 25 ? 4.045 -12.428 -0.951 1.00 0.00 25 GLU A N 10
ATOM 16082 C CA . GLU A 1 25 ? 4.987 -13.304 -0.197 1.00 0.00 25 GLU A CA 10
ATOM 16083 C C . GLU A 1 25 ? 5.506 -14.409 -1.119 1.00 0.00 25 GLU A C 10
ATOM 16084 O O . GLU A 1 25 ? 6.688 -14.684 -1.170 1.00 0.00 25 GLU A O 10
ATOM 16096 N N . GLN A 1 26 ? 4.630 -15.046 -1.847 1.00 0.00 26 GLN A N 10
ATOM 16097 C CA . GLN A 1 26 ? 5.074 -16.135 -2.762 1.00 0.00 26 GLN A CA 10
ATOM 16098 C C . GLN A 1 26 ? 5.870 -15.534 -3.923 1.00 0.00 26 GLN A C 10
ATOM 16099 O O . GLN A 1 26 ? 6.623 -16.215 -4.589 1.00 0.00 26 GLN A O 10
ATOM 16113 N N . SER A 1 27 ? 5.709 -14.262 -4.169 1.00 0.00 27 SER A N 10
ATOM 16114 C CA . SER A 1 27 ? 6.459 -13.619 -5.285 1.00 0.00 27 SER A CA 10
ATOM 16115 C C . SER A 1 27 ? 7.949 -13.577 -4.939 1.00 0.00 27 SER A C 10
ATOM 16116 O O . SER A 1 27 ? 8.798 -13.600 -5.806 1.00 0.00 27 SER A O 10
ATOM 16124 N N . GLY A 1 28 ? 8.271 -13.513 -3.676 1.00 0.00 28 GLY A N 10
ATOM 16125 C CA . GLY A 1 28 ? 9.705 -13.468 -3.273 1.00 0.00 28 GLY A CA 10
ATOM 16126 C C . GLY A 1 28 ? 10.116 -12.018 -3.009 1.00 0.00 28 GLY A C 10
ATOM 16127 O O . GLY A 1 28 ? 9.298 -11.120 -3.022 1.00 0.00 28 GLY A O 10
ATOM 16131 N N . LEU A 1 29 ? 11.377 -11.783 -2.771 1.00 0.00 29 LEU A N 10
ATOM 16132 C CA . LEU A 1 29 ? 11.838 -10.390 -2.507 1.00 0.00 29 LEU A CA 10
ATOM 16133 C C . LEU A 1 29 ? 11.432 -9.977 -1.091 1.00 0.00 29 LEU A C 10
ATOM 16134 O O . LEU A 1 29 ? 10.326 -10.227 -0.653 1.00 0.00 29 LEU A O 10
ATOM 16150 N N . GLU A 1 30 ? 12.318 -9.344 -0.371 1.00 0.00 30 GLU A N 10
ATOM 16151 C CA . GLU A 1 30 ? 11.981 -8.915 1.016 1.00 0.00 30 GLU A CA 10
ATOM 16152 C C . GLU A 1 30 ? 11.434 -7.487 0.989 1.00 0.00 30 GLU A C 10
ATOM 16153 O O . GLU A 1 30 ? 12.176 -6.527 1.040 1.00 0.00 30 GLU A O 10
ATOM 16165 N N . TRP A 1 31 ? 10.140 -7.339 0.909 1.00 0.00 31 TRP A N 10
ATOM 16166 C CA . TRP A 1 31 ? 9.545 -5.974 0.879 1.00 0.00 31 TRP A CA 10
ATOM 16167 C C . TRP A 1 31 ? 9.089 -5.589 2.288 1.00 0.00 31 TRP A C 10
ATOM 16168 O O . TRP A 1 31 ? 9.055 -6.409 3.184 1.00 0.00 31 TRP A O 10
ATOM 16189 N N . ARG A 1 32 ? 8.739 -4.348 2.492 1.00 0.00 32 ARG A N 10
ATOM 16190 C CA . ARG A 1 32 ? 8.287 -3.917 3.846 1.00 0.00 32 ARG A CA 10
ATOM 16191 C C . ARG A 1 32 ? 7.319 -2.737 3.711 1.00 0.00 32 ARG A C 10
ATOM 16192 O O . ARG A 1 32 ? 7.386 -1.987 2.758 1.00 0.00 32 ARG A O 10
ATOM 16213 N N . PRO A 1 33 ? 6.444 -2.612 4.678 1.00 0.00 33 PRO A N 10
ATOM 16214 C CA . PRO A 1 33 ? 5.439 -1.536 4.707 1.00 0.00 33 PRO A CA 10
ATOM 16215 C C . PRO A 1 33 ? 6.072 -0.222 5.178 1.00 0.00 33 PRO A C 10
ATOM 16216 O O . PRO A 1 33 ? 6.875 -0.202 6.090 1.00 0.00 33 PRO A O 10
ATOM 16227 N N . ALA A 1 34 ? 5.715 0.872 4.565 1.00 0.00 34 ALA A N 10
ATOM 16228 C CA . ALA A 1 34 ? 6.294 2.181 4.978 1.00 0.00 34 ALA A CA 10
ATOM 16229 C C . ALA A 1 34 ? 5.162 3.163 5.289 1.00 0.00 34 ALA A C 10
ATOM 16230 O O . ALA A 1 34 ? 4.122 3.144 4.661 1.00 0.00 34 ALA A O 10
ATOM 16237 N N . THR A 1 35 ? 5.355 4.020 6.254 1.00 0.00 35 THR A N 10
ATOM 16238 C CA . THR A 1 35 ? 4.286 4.999 6.605 1.00 0.00 35 THR A CA 10
ATOM 16239 C C . THR A 1 35 ? 3.824 5.730 5.340 1.00 0.00 35 THR A C 10
ATOM 16240 O O . THR A 1 35 ? 4.408 5.575 4.287 1.00 0.00 35 THR A O 10
ATOM 16251 N N . PRO A 1 36 ? 2.780 6.507 5.487 1.00 0.00 36 PRO A N 10
ATOM 16252 C CA . PRO A 1 36 ? 2.200 7.281 4.375 1.00 0.00 36 PRO A CA 10
ATOM 16253 C C . PRO A 1 36 ? 3.039 8.532 4.091 1.00 0.00 36 PRO A C 10
ATOM 16254 O O . PRO A 1 36 ? 2.741 9.301 3.199 1.00 0.00 36 PRO A O 10
ATOM 16265 N N . GLU A 1 37 ? 4.085 8.744 4.843 1.00 0.00 37 GLU A N 10
ATOM 16266 C CA . GLU A 1 37 ? 4.936 9.946 4.610 1.00 0.00 37 GLU A CA 10
ATOM 16267 C C . GLU A 1 37 ? 6.225 9.528 3.898 1.00 0.00 37 GLU A C 10
ATOM 16268 O O . GLU A 1 37 ? 6.582 10.071 2.871 1.00 0.00 37 GLU A O 10
ATOM 16280 N N . ASP A 1 38 ? 6.926 8.568 4.435 1.00 0.00 38 ASP A N 10
ATOM 16281 C CA . ASP A 1 38 ? 8.192 8.118 3.788 1.00 0.00 38 ASP A CA 10
ATOM 16282 C C . ASP A 1 38 ? 7.930 6.835 2.996 1.00 0.00 38 ASP A C 10
ATOM 16283 O O . ASP A 1 38 ? 8.756 5.945 2.947 1.00 0.00 38 ASP A O 10
ATOM 16292 N N . ALA A 1 39 ? 6.786 6.734 2.376 1.00 0.00 39 ALA A N 10
ATOM 16293 C CA . ALA A 1 39 ? 6.470 5.508 1.588 1.00 0.00 39 ALA A CA 10
ATOM 16294 C C . ALA A 1 39 ? 7.299 5.499 0.301 1.00 0.00 39 ALA A C 10
ATOM 16295 O O . ALA A 1 39 ? 7.264 6.430 -0.478 1.00 0.00 39 ALA A O 10
ATOM 16302 N N . ASP A 1 40 ? 8.044 4.452 0.071 1.00 0.00 40 ASP A N 10
ATOM 16303 C CA . ASP A 1 40 ? 8.871 4.384 -1.166 1.00 0.00 40 ASP A CA 10
ATOM 16304 C C . ASP A 1 40 ? 7.960 4.199 -2.380 1.00 0.00 40 ASP A C 10
ATOM 16305 O O . ASP A 1 40 ? 8.212 4.728 -3.444 1.00 0.00 40 ASP A O 10
ATOM 16314 N N . ALA A 1 41 ? 6.900 3.451 -2.230 1.00 0.00 41 ALA A N 10
ATOM 16315 C CA . ALA A 1 41 ? 5.973 3.234 -3.376 1.00 0.00 41 ALA A CA 10
ATOM 16316 C C . ALA A 1 41 ? 4.550 3.038 -2.850 1.00 0.00 41 ALA A C 10
ATOM 16317 O O . ALA A 1 41 ? 4.284 2.145 -2.072 1.00 0.00 41 ALA A O 10
ATOM 16324 N N . VAL A 1 42 ? 3.633 3.867 -3.270 1.00 0.00 42 VAL A N 10
ATOM 16325 C CA . VAL A 1 42 ? 2.229 3.728 -2.793 1.00 0.00 42 VAL A CA 10
ATOM 16326 C C . VAL A 1 42 ? 1.500 2.688 -3.645 1.00 0.00 42 VAL A C 10
ATOM 16327 O O . VAL A 1 42 ? 1.623 2.664 -4.853 1.00 0.00 42 VAL A O 10
ATOM 16340 N N . ILE A 1 43 ? 0.743 1.824 -3.024 1.00 0.00 43 ILE A N 10
ATOM 16341 C CA . ILE A 1 43 ? 0.009 0.785 -3.799 1.00 0.00 43 ILE A CA 10
ATOM 16342 C C . ILE A 1 43 ? -1.497 0.998 -3.638 1.00 0.00 43 ILE A C 10
ATOM 16343 O O . ILE A 1 43 ? -2.122 0.442 -2.756 1.00 0.00 43 ILE A O 10
ATOM 16359 N N . VAL A 1 44 ? -2.085 1.798 -4.484 1.00 0.00 44 VAL A N 10
ATOM 16360 C CA . VAL A 1 44 ? -3.550 2.047 -4.384 1.00 0.00 44 VAL A CA 10
ATOM 16361 C C . VAL A 1 44 ? -4.308 0.890 -5.037 1.00 0.00 44 VAL A C 10
ATOM 16362 O O . VAL A 1 44 ? -4.059 0.535 -6.172 1.00 0.00 44 VAL A O 10
ATOM 16375 N N . LEU A 1 45 ? -5.229 0.296 -4.329 1.00 0.00 45 LEU A N 10
ATOM 16376 C CA . LEU A 1 45 ? -6.000 -0.839 -4.910 1.00 0.00 45 LEU A CA 10
ATOM 16377 C C . LEU A 1 45 ? -7.329 -0.324 -5.467 1.00 0.00 45 LEU A C 10
ATOM 16378 O O . LEU A 1 45 ? -8.099 0.309 -4.774 1.00 0.00 45 LEU A O 10
ATOM 16394 N N . ALA A 1 46 ? -7.603 -0.591 -6.715 1.00 0.00 46 ALA A N 10
ATOM 16395 C CA . ALA A 1 46 ? -8.883 -0.118 -7.313 1.00 0.00 46 ALA A CA 10
ATOM 16396 C C . ALA A 1 46 ? -10.023 -1.033 -6.862 1.00 0.00 46 ALA A C 10
ATOM 16397 O O . ALA A 1 46 ? -11.182 -0.676 -6.926 1.00 0.00 46 ALA A O 10
ATOM 16404 N N . GLY A 1 47 ? -9.700 -2.213 -6.407 1.00 0.00 47 GLY A N 10
ATOM 16405 C CA . GLY A 1 47 ? -10.765 -3.152 -5.950 1.00 0.00 47 GLY A CA 10
ATOM 16406 C C . GLY A 1 47 ? -11.434 -2.592 -4.695 1.00 0.00 47 GLY A C 10
ATOM 16407 O O . GLY A 1 47 ? -12.532 -2.975 -4.343 1.00 0.00 47 GLY A O 10
ATOM 16411 N N . LEU A 1 48 ? -10.783 -1.688 -4.018 1.00 0.00 48 LEU A N 10
ATOM 16412 C CA . LEU A 1 48 ? -11.383 -1.101 -2.786 1.00 0.00 48 LEU A CA 10
ATOM 16413 C C . LEU A 1 48 ? -12.083 0.211 -3.141 1.00 0.00 48 LEU A C 10
ATOM 16414 O O . LEU A 1 48 ? -12.325 1.047 -2.293 1.00 0.00 48 LEU A O 10
ATOM 16430 N N . TRP A 1 49 ? -12.411 0.397 -4.390 1.00 0.00 49 TRP A N 10
ATOM 16431 C CA . TRP A 1 49 ? -13.094 1.655 -4.804 1.00 0.00 49 TRP A CA 10
ATOM 16432 C C . TRP A 1 49 ? -14.519 1.670 -4.248 1.00 0.00 49 TRP A C 10
ATOM 16433 O O . TRP A 1 49 ? -15.173 2.694 -4.216 1.00 0.00 49 TRP A O 10
ATOM 16454 N N . GLY A 1 50 ? -15.009 0.542 -3.811 1.00 0.00 50 GLY A N 10
ATOM 16455 C CA . GLY A 1 50 ? -16.392 0.494 -3.260 1.00 0.00 50 GLY A CA 10
ATOM 16456 C C . GLY A 1 50 ? -16.335 0.292 -1.745 1.00 0.00 50 GLY A C 10
ATOM 16457 O O . GLY A 1 50 ? -17.174 -0.368 -1.165 1.00 0.00 50 GLY A O 10
ATOM 16461 N N . THR A 1 51 ? -15.353 0.857 -1.098 1.00 0.00 51 THR A N 10
ATOM 16462 C CA . THR A 1 51 ? -15.246 0.696 0.380 1.00 0.00 51 THR A CA 10
ATOM 16463 C C . THR A 1 51 ? -14.606 1.946 0.987 1.00 0.00 51 THR A C 10
ATOM 16464 O O . THR A 1 51 ? -15.131 2.538 1.909 1.00 0.00 51 THR A O 10
ATOM 16475 N N . ARG A 1 52 ? -13.474 2.353 0.480 1.00 0.00 52 ARG A N 10
ATOM 16476 C CA . ARG A 1 52 ? -12.804 3.563 1.034 1.00 0.00 52 ARG A CA 10
ATOM 16477 C C . ARG A 1 52 ? -12.421 4.505 -0.108 1.00 0.00 52 ARG A C 10
ATOM 16478 O O . ARG A 1 52 ? -11.259 4.770 -0.344 1.00 0.00 52 ARG A O 10
ATOM 16499 N N . ARG A 1 53 ? -13.389 5.017 -0.817 1.00 0.00 53 ARG A N 10
ATOM 16500 C CA . ARG A 1 53 ? -13.078 5.946 -1.940 1.00 0.00 53 ARG A CA 10
ATOM 16501 C C . ARG A 1 53 ? -12.548 7.264 -1.372 1.00 0.00 53 ARG A C 10
ATOM 16502 O O . ARG A 1 53 ? -11.603 7.834 -1.878 1.00 0.00 53 ARG A O 10
ATOM 16523 N N . ASP A 1 54 ? -13.151 7.750 -0.321 1.00 0.00 54 ASP A N 10
ATOM 16524 C CA . ASP A 1 54 ? -12.682 9.028 0.282 1.00 0.00 54 ASP A CA 10
ATOM 16525 C C . ASP A 1 54 ? -11.361 8.787 1.015 1.00 0.00 54 ASP A C 10
ATOM 16526 O O . ASP A 1 54 ? -10.484 9.626 1.027 1.00 0.00 54 ASP A O 10
ATOM 16535 N N . GLU A 1 55 ? -11.212 7.641 1.624 1.00 0.00 55 GLU A N 10
ATOM 16536 C CA . GLU A 1 55 ? -9.948 7.345 2.352 1.00 0.00 55 GLU A CA 10
ATOM 16537 C C . GLU A 1 55 ? -8.794 7.269 1.352 1.00 0.00 55 GLU A C 10
ATOM 16538 O O . GLU A 1 55 ? -7.671 7.621 1.655 1.00 0.00 55 GLU A O 10
ATOM 16550 N N . ILE A 1 56 ? -9.061 6.813 0.159 1.00 0.00 56 ILE A N 10
ATOM 16551 C CA . ILE A 1 56 ? -7.980 6.714 -0.861 1.00 0.00 56 ILE A CA 10
ATOM 16552 C C . ILE A 1 56 ? -7.674 8.109 -1.412 1.00 0.00 56 ILE A C 10
ATOM 16553 O O . ILE A 1 56 ? -6.538 8.539 -1.444 1.00 0.00 56 ILE A O 10
ATOM 16569 N N . LEU A 1 57 ? -8.679 8.818 -1.847 1.00 0.00 57 LEU A N 10
ATOM 16570 C CA . LEU A 1 57 ? -8.443 10.185 -2.393 1.00 0.00 57 LEU A CA 10
ATOM 16571 C C . LEU A 1 57 ? -7.539 10.964 -1.437 1.00 0.00 57 LEU A C 10
ATOM 16572 O O . LEU A 1 57 ? -6.709 11.748 -1.852 1.00 0.00 57 LEU A O 10
ATOM 16588 N N . GLY A 1 58 ? -7.692 10.753 -0.158 1.00 0.00 58 GLY A N 10
ATOM 16589 C CA . GLY A 1 58 ? -6.841 11.480 0.825 1.00 0.00 58 GLY A CA 10
ATOM 16590 C C . GLY A 1 58 ? -5.386 11.038 0.665 1.00 0.00 58 GLY A C 10
ATOM 16591 O O . GLY A 1 58 ? -4.489 11.850 0.553 1.00 0.00 58 GLY A O 10
ATOM 16595 N N . ALA A 1 59 ? -5.144 9.755 0.649 1.00 0.00 59 ALA A N 10
ATOM 16596 C CA . ALA A 1 59 ? -3.746 9.265 0.492 1.00 0.00 59 ALA A CA 10
ATOM 16597 C C . ALA A 1 59 ? -3.126 9.897 -0.755 1.00 0.00 59 ALA A C 10
ATOM 16598 O O . ALA A 1 59 ? -1.947 10.190 -0.793 1.00 0.00 59 ALA A O 10
ATOM 16605 N N . VAL A 1 60 ? -3.912 10.113 -1.773 1.00 0.00 60 VAL A N 10
ATOM 16606 C CA . VAL A 1 60 ? -3.368 10.729 -3.016 1.00 0.00 60 VAL A CA 10
ATOM 16607 C C . VAL A 1 60 ? -2.928 12.163 -2.718 1.00 0.00 60 VAL A C 10
ATOM 16608 O O . VAL A 1 60 ? -1.813 12.553 -3.006 1.00 0.00 60 VAL A O 10
ATOM 16621 N N . ASP A 1 61 ? -3.792 12.950 -2.139 1.00 0.00 61 ASP A N 10
ATOM 16622 C CA . ASP A 1 61 ? -3.421 14.356 -1.818 1.00 0.00 61 ASP A CA 10
ATOM 16623 C C . ASP A 1 61 ? -2.091 14.365 -1.062 1.00 0.00 61 ASP A C 10
ATOM 16624 O O . ASP A 1 61 ? -1.249 15.215 -1.275 1.00 0.00 61 ASP A O 10
ATOM 16633 N N . LEU A 1 62 ? -1.896 13.422 -0.182 1.00 0.00 62 LEU A N 10
ATOM 16634 C CA . LEU A 1 62 ? -0.621 13.370 0.587 1.00 0.00 62 LEU A CA 10
ATOM 16635 C C . LEU A 1 62 ? 0.521 12.964 -0.346 1.00 0.00 62 LEU A C 10
ATOM 16636 O O . LEU A 1 62 ? 1.643 13.405 -0.200 1.00 0.00 62 LEU A O 10
ATOM 16652 N N . ALA A 1 63 ? 0.241 12.126 -1.307 1.00 0.00 63 ALA A N 10
ATOM 16653 C CA . ALA A 1 63 ? 1.309 11.689 -2.250 1.00 0.00 63 ALA A CA 10
ATOM 16654 C C . ALA A 1 63 ? 1.894 12.910 -2.962 1.00 0.00 63 ALA A C 10
ATOM 16655 O O . ALA A 1 63 ? 3.088 13.138 -2.943 1.0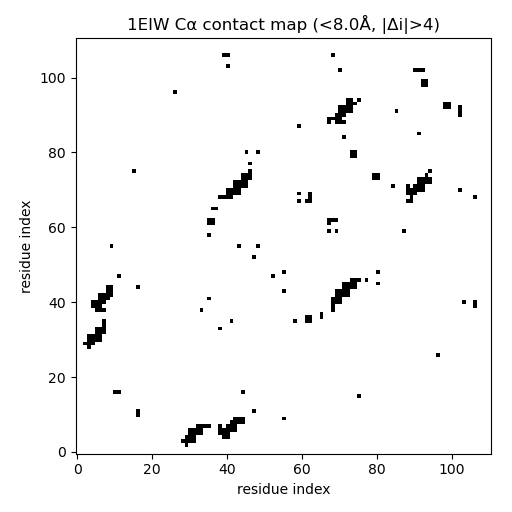0 0.00 63 ALA A O 10
ATOM 16662 N N . ARG A 1 64 ? 1.065 13.695 -3.592 1.00 0.00 64 ARG A N 10
ATOM 16663 C CA . ARG A 1 64 ? 1.576 14.899 -4.307 1.00 0.00 64 ARG A CA 10
ATOM 16664 C C . ARG A 1 64 ? 2.033 15.947 -3.290 1.00 0.00 64 ARG A C 10
ATOM 16665 O O . ARG A 1 64 ? 2.711 16.897 -3.627 1.00 0.00 64 ARG A O 10
ATOM 16686 N N . LYS A 1 65 ? 1.667 15.784 -2.047 1.00 0.00 65 LYS A N 10
ATOM 16687 C CA . LYS A 1 65 ? 2.084 16.776 -1.016 1.00 0.00 65 LYS A CA 10
ATOM 16688 C C . LYS A 1 65 ? 3.581 17.058 -1.155 1.00 0.00 65 LYS A C 10
ATOM 16689 O O . LYS A 1 65 ? 4.051 18.133 -0.841 1.00 0.00 65 LYS A O 10
ATOM 16708 N N . SER A 1 66 ? 4.334 16.100 -1.622 1.00 0.00 66 SER A N 10
ATOM 16709 C CA . SER A 1 66 ? 5.801 16.316 -1.778 1.00 0.00 66 SER A CA 10
ATOM 16710 C C . SER A 1 66 ? 6.261 15.742 -3.119 1.00 0.00 66 SER A C 10
ATOM 16711 O O . SER A 1 66 ? 6.461 16.462 -4.078 1.00 0.00 66 SER A O 10
ATOM 16719 N N . SER A 1 67 ? 6.436 14.451 -3.194 1.00 0.00 67 SER A N 10
ATOM 16720 C CA . SER A 1 67 ? 6.887 13.833 -4.472 1.00 0.00 67 SER A CA 10
ATOM 16721 C C . SER A 1 67 ? 6.976 12.316 -4.300 1.00 0.00 67 SER A C 10
ATOM 16722 O O . SER A 1 67 ? 8.043 11.737 -4.353 1.00 0.00 67 SER A O 10
ATOM 16730 N N . LYS A 1 68 ? 5.862 11.667 -4.093 1.00 0.00 68 LYS A N 10
ATOM 16731 C CA . LYS A 1 68 ? 5.885 10.187 -3.917 1.00 0.00 68 LYS A CA 10
ATOM 16732 C C . LYS A 1 68 ? 5.363 9.512 -5.189 1.00 0.00 68 LYS A C 10
ATOM 16733 O O . LYS A 1 68 ? 4.528 10.059 -5.881 1.00 0.00 68 LYS A O 10
ATOM 16752 N N . PRO A 1 69 ? 5.874 8.336 -5.453 1.00 0.00 69 PRO A N 10
ATOM 16753 C CA . PRO A 1 69 ? 5.479 7.546 -6.633 1.00 0.00 69 PRO A CA 10
ATOM 16754 C C . PRO A 1 69 ? 4.124 6.876 -6.390 1.00 0.00 69 PRO A C 10
ATOM 16755 O O . PRO A 1 69 ? 3.923 6.201 -5.398 1.00 0.00 69 PRO A O 10
ATOM 16766 N N . ILE A 1 70 ? 3.189 7.064 -7.281 1.00 0.00 70 ILE A N 10
ATOM 16767 C CA . ILE A 1 70 ? 1.845 6.447 -7.095 1.00 0.00 70 ILE A CA 10
ATOM 16768 C C . ILE A 1 70 ? 1.696 5.230 -8.011 1.00 0.00 70 ILE A C 10
ATOM 16769 O O . ILE A 1 70 ? 1.751 5.339 -9.221 1.00 0.00 70 ILE A O 10
ATOM 16785 N N . ILE A 1 71 ? 1.498 4.072 -7.443 1.00 0.00 71 ILE A N 10
ATOM 16786 C CA . ILE A 1 71 ? 1.332 2.849 -8.277 1.00 0.00 71 ILE A CA 10
ATOM 16787 C C . ILE A 1 71 ? -0.129 2.399 -8.216 1.00 0.00 71 ILE A C 10
ATOM 16788 O O . ILE A 1 71 ? -0.651 2.097 -7.163 1.00 0.00 71 ILE A O 10
ATOM 16804 N N . THR A 1 72 ? -0.796 2.360 -9.337 1.00 0.00 72 THR A N 10
ATOM 16805 C CA . THR A 1 72 ? -2.225 1.938 -9.335 1.00 0.00 72 THR A CA 10
ATOM 16806 C C . THR A 1 72 ? -2.324 0.435 -9.598 1.00 0.00 72 THR A C 10
ATOM 16807 O O . THR A 1 72 ? -1.573 -0.124 -10.372 1.00 0.00 72 THR A O 10
ATOM 16818 N N . VAL A 1 73 ? -3.255 -0.224 -8.960 1.00 0.00 73 VAL A N 10
ATOM 16819 C CA . VAL A 1 73 ? -3.413 -1.689 -9.171 1.00 0.00 73 VAL A CA 10
ATOM 16820 C C . VAL A 1 73 ? -4.831 -1.975 -9.671 1.00 0.00 73 VAL A C 10
ATOM 16821 O O . VAL A 1 73 ? -5.801 -1.750 -8.975 1.00 0.00 73 VAL A O 10
ATOM 16834 N N . ARG A 1 74 ? -4.959 -2.463 -10.874 1.00 0.00 74 ARG A N 10
ATOM 16835 C CA . ARG A 1 74 ? -6.313 -2.759 -11.421 1.00 0.00 74 ARG A CA 10
ATOM 16836 C C . ARG A 1 74 ? -7.164 -3.442 -10.345 1.00 0.00 74 ARG A C 10
ATOM 16837 O O . ARG A 1 74 ? -6.638 -4.060 -9.441 1.00 0.00 74 ARG A O 10
ATOM 16858 N N . PRO A 1 75 ? -8.460 -3.309 -10.480 1.00 0.00 75 PRO A N 10
ATOM 16859 C CA . PRO A 1 75 ? -9.423 -3.901 -9.535 1.00 0.00 75 PRO A CA 10
ATOM 16860 C C . PRO A 1 75 ? -9.580 -5.402 -9.799 1.00 0.00 75 PRO A C 10
ATOM 16861 O O . PRO A 1 75 ? -9.288 -5.888 -10.873 1.00 0.00 75 PRO A O 10
ATOM 16872 N N . TYR A 1 76 ? -10.038 -6.140 -8.823 1.00 0.00 76 TYR A N 10
ATOM 16873 C CA . TYR A 1 76 ? -10.213 -7.609 -9.015 1.00 0.00 76 TYR A CA 10
ATOM 16874 C C . TYR A 1 76 ? -11.705 -7.942 -9.076 1.00 0.00 76 TYR A C 10
ATOM 16875 O O . TYR A 1 76 ? -12.105 -9.077 -8.904 1.00 0.00 76 TYR A O 10
ATOM 16893 N N . GLY A 1 77 ? -12.532 -6.963 -9.321 1.00 0.00 77 GLY A N 10
ATOM 16894 C CA . GLY A 1 77 ? -13.998 -7.226 -9.394 1.00 0.00 77 GLY A CA 10
ATOM 16895 C C . GLY A 1 77 ? -14.421 -7.364 -10.857 1.00 0.00 77 GLY A C 10
ATOM 16896 O O . GLY A 1 77 ? -15.592 -7.338 -11.179 1.00 0.00 77 GLY A O 10
ATOM 16900 N N . LEU A 1 78 ? -13.477 -7.510 -11.745 1.00 0.00 78 LEU A N 10
ATOM 16901 C CA . LEU A 1 78 ? -13.825 -7.649 -13.187 1.00 0.00 78 LEU A CA 10
ATOM 16902 C C . LEU A 1 78 ? -14.746 -6.499 -13.601 1.00 0.00 78 LEU A C 10
ATOM 16903 O O . LEU A 1 78 ? -15.770 -6.704 -14.223 1.00 0.00 78 LEU A O 10
ATOM 16919 N N . GLU A 1 79 ? -14.389 -5.291 -13.262 1.00 0.00 79 GLU A N 10
ATOM 16920 C CA . GLU A 1 79 ? -15.236 -4.128 -13.635 1.00 0.00 79 GLU A CA 10
ATOM 16921 C C . GLU A 1 79 ? -14.421 -3.175 -14.512 1.00 0.00 79 GLU A C 10
ATOM 16922 O O . GLU A 1 79 ? -13.620 -3.595 -15.323 1.00 0.00 79 GLU A O 10
ATOM 16934 N N . ASN A 1 80 ? -14.616 -1.896 -14.358 1.00 0.00 80 ASN A N 10
ATOM 16935 C CA . ASN A 1 80 ? -13.851 -0.921 -15.185 1.00 0.00 80 ASN A CA 10
ATOM 16936 C C . ASN A 1 80 ? -13.487 0.298 -14.336 1.00 0.00 80 ASN A C 10
ATOM 16937 O O . ASN A 1 80 ? -14.328 1.102 -13.991 1.00 0.00 80 ASN A O 10
ATOM 16948 N N . VAL A 1 81 ? -12.234 0.442 -13.999 1.00 0.00 81 VAL A N 10
ATOM 16949 C CA . VAL A 1 81 ? -11.812 1.610 -13.176 1.00 0.00 81 VAL A CA 10
ATOM 16950 C C . VAL A 1 81 ? -12.357 2.897 -13.808 1.00 0.00 81 VAL A C 10
ATOM 16951 O O . VAL A 1 81 ? -12.369 3.031 -15.016 1.00 0.00 81 VAL A O 10
ATOM 16964 N N . PRO A 1 82 ? -12.793 3.807 -12.974 1.00 0.00 82 PRO A N 10
ATOM 16965 C CA . PRO A 1 82 ? -13.345 5.095 -13.427 1.00 0.00 82 PRO A CA 10
ATOM 16966 C C . PRO A 1 82 ? -12.213 6.047 -13.830 1.00 0.00 82 PRO A C 10
ATOM 16967 O O . PRO A 1 82 ? -11.093 5.898 -13.383 1.00 0.00 82 PRO A O 10
ATOM 16978 N N . PRO A 1 83 ? -12.543 6.995 -14.670 1.00 0.00 83 PRO A N 10
ATOM 16979 C CA . PRO A 1 83 ? -11.576 7.990 -15.165 1.00 0.00 83 PRO A CA 10
ATOM 16980 C C . PRO A 1 83 ? -11.327 9.074 -14.112 1.00 0.00 83 PRO A C 10
ATOM 16981 O O . PRO A 1 83 ? -11.742 10.205 -14.261 1.00 0.00 83 PRO A O 10
ATOM 16992 N N . GLU A 1 84 ? -10.648 8.736 -13.051 1.00 0.00 84 GLU A N 10
ATOM 16993 C CA . GLU A 1 84 ? -10.365 9.744 -11.992 1.00 0.00 84 GLU A CA 10
ATOM 16994 C C . GLU A 1 84 ? -9.008 9.436 -11.359 1.00 0.00 84 GLU A C 10
ATOM 16995 O O . GLU A 1 84 ? -8.210 10.318 -11.113 1.00 0.00 84 GLU A O 10
ATOM 17007 N N . LEU A 1 85 ? -8.738 8.186 -11.099 1.00 0.00 85 LEU A N 10
ATOM 17008 C CA . LEU A 1 85 ? -7.431 7.817 -10.490 1.00 0.00 85 LEU A CA 10
ATOM 17009 C C . LEU A 1 85 ? -6.395 7.624 -11.600 1.00 0.00 85 LEU A C 10
ATOM 17010 O O . LEU A 1 85 ? -5.216 7.850 -11.410 1.00 0.00 85 LEU A O 10
ATOM 17026 N N . GLU A 1 86 ? -6.828 7.212 -12.760 1.00 0.00 86 GLU A N 10
ATOM 17027 C CA . GLU A 1 86 ? -5.871 7.007 -13.885 1.00 0.00 86 GLU A CA 10
ATOM 17028 C C . GLU A 1 86 ? -5.397 8.367 -14.401 1.00 0.00 86 GLU A C 10
ATOM 17029 O O . GLU A 1 86 ? -4.370 8.475 -15.041 1.00 0.00 86 GLU A O 10
ATOM 17041 N N . ALA A 1 87 ? -6.137 9.407 -14.127 1.00 0.00 87 ALA A N 10
ATOM 17042 C CA . ALA A 1 87 ? -5.729 10.758 -14.602 1.00 0.00 87 ALA A CA 10
ATOM 17043 C C . ALA A 1 87 ? -4.403 11.148 -13.945 1.00 0.00 87 ALA A C 10
ATOM 17044 O O . ALA A 1 87 ? -3.561 11.781 -14.551 1.00 0.00 87 ALA A O 10
ATOM 17051 N N . VAL A 1 88 ? -4.210 10.773 -12.711 1.00 0.00 88 VAL A N 10
ATOM 17052 C CA . VAL A 1 88 ? -2.939 11.121 -12.016 1.00 0.00 88 VAL A CA 10
ATOM 17053 C C . VAL A 1 88 ? -2.253 9.840 -11.535 1.00 0.00 88 VAL A C 10
ATOM 17054 O O . VAL A 1 88 ? -1.830 9.740 -10.401 1.00 0.00 88 VAL A O 10
ATOM 17067 N N . SER A 1 89 ? -2.138 8.861 -12.390 1.00 0.00 89 SER A N 10
ATOM 17068 C CA . SER A 1 89 ? -1.477 7.590 -11.981 1.00 0.00 89 SER A CA 10
ATOM 17069 C C . SER A 1 89 ? -0.097 7.503 -12.633 1.00 0.00 89 SER A C 10
ATOM 17070 O O . SER A 1 89 ? 0.047 7.678 -13.827 1.00 0.00 89 SER A O 10
ATOM 17078 N N . SER A 1 90 ? 0.921 7.237 -11.861 1.00 0.00 90 SER A N 10
ATOM 17079 C CA . SER A 1 90 ? 2.291 7.144 -12.439 1.00 0.00 90 SER A CA 10
ATOM 17080 C C . SER A 1 90 ? 2.409 5.868 -13.276 1.00 0.00 90 SER A C 10
ATOM 17081 O O . SER A 1 90 ? 3.093 5.836 -14.281 1.00 0.00 90 SER A O 10
ATOM 17089 N N . GLU A 1 91 ? 1.749 4.818 -12.873 1.00 0.00 91 GLU A N 10
ATOM 17090 C CA . GLU A 1 91 ? 1.827 3.548 -13.648 1.00 0.00 91 GLU A CA 10
ATOM 17091 C C . GLU A 1 91 ? 0.596 2.690 -13.348 1.00 0.00 91 GLU A C 10
ATOM 17092 O O . GLU A 1 91 ? 0.111 2.649 -12.234 1.00 0.00 91 GLU A O 10
ATOM 17104 N N . VAL A 1 92 ? 0.086 2.003 -14.334 1.00 0.00 92 VAL A N 10
ATOM 17105 C CA . VAL A 1 92 ? -1.112 1.147 -14.105 1.00 0.00 92 VAL A CA 10
ATOM 17106 C C . VAL A 1 92 ? -0.717 -0.324 -14.249 1.00 0.00 92 VAL A C 10
ATOM 17107 O O . VAL A 1 92 ? -0.597 -0.841 -15.341 1.00 0.00 92 VAL A O 10
ATOM 17120 N N . VAL A 1 93 ? -0.514 -1.002 -13.152 1.00 0.00 93 VAL A N 10
ATOM 17121 C CA . VAL A 1 93 ? -0.124 -2.439 -13.225 1.00 0.00 93 VAL A CA 10
ATOM 17122 C C . VAL A 1 93 ? -1.374 -3.315 -13.099 1.00 0.00 93 VAL A C 10
ATOM 17123 O O . VAL A 1 93 ? -2.299 -2.993 -12.380 1.00 0.00 93 VAL A O 10
ATOM 17136 N N . GLY A 1 94 ? -1.407 -4.419 -13.793 1.00 0.00 94 GLY A N 10
ATOM 17137 C CA . GLY A 1 94 ? -2.596 -5.314 -13.715 1.00 0.00 94 GLY A CA 10
ATOM 17138 C C . GLY A 1 94 ? -2.391 -6.345 -12.603 1.00 0.00 94 GLY A C 10
ATOM 17139 O O . GLY A 1 94 ? -1.772 -6.069 -11.594 1.00 0.00 94 GLY A O 10
ATOM 17143 N N . TRP A 1 95 ? -2.906 -7.530 -12.780 1.00 0.00 95 TRP A N 10
ATOM 17144 C CA . TRP A 1 95 ? -2.745 -8.579 -11.733 1.00 0.00 95 TRP A CA 10
ATOM 17145 C C . TRP A 1 95 ? -1.495 -9.411 -12.030 1.00 0.00 95 TRP A C 10
ATOM 17146 O O . TRP A 1 95 ? -1.291 -10.465 -11.461 1.00 0.00 95 TRP A O 10
ATOM 17167 N N . ASN A 1 96 ? -0.655 -8.946 -12.915 1.00 0.00 96 ASN A N 10
ATOM 17168 C CA . ASN A 1 96 ? 0.579 -9.714 -13.244 1.00 0.00 96 ASN A CA 10
ATOM 17169 C C . ASN A 1 96 ? 1.701 -9.319 -12.278 1.00 0.00 96 ASN A C 10
ATOM 17170 O O . ASN A 1 96 ? 1.742 -8.202 -11.801 1.00 0.00 96 ASN A O 10
ATOM 17181 N N . PRO A 1 97 ? 2.582 -10.251 -12.024 1.00 0.00 97 PRO A N 10
ATOM 17182 C CA . PRO A 1 97 ? 3.727 -10.038 -11.121 1.00 0.00 97 PRO A CA 10
ATOM 17183 C C . PRO A 1 97 ? 4.821 -9.240 -11.835 1.00 0.00 97 PRO A C 10
ATOM 17184 O O . PRO A 1 97 ? 5.502 -8.429 -11.239 1.00 0.00 97 PRO A O 10
ATOM 17195 N N . HIS A 1 98 ? 4.992 -9.461 -13.109 1.00 0.00 98 HIS A N 10
ATOM 17196 C CA . HIS A 1 98 ? 6.037 -8.714 -13.863 1.00 0.00 98 HIS A CA 10
ATOM 17197 C C . HIS A 1 98 ? 5.702 -7.221 -13.843 1.00 0.00 98 HIS A C 10
ATOM 17198 O O . HIS A 1 98 ? 6.569 -6.377 -13.941 1.00 0.00 98 HIS A O 10
ATOM 17212 N N . CYS A 1 99 ? 4.444 -6.890 -13.717 1.00 0.00 99 CYS A N 10
ATOM 17213 C CA . CYS A 1 99 ? 4.046 -5.454 -13.691 1.00 0.00 99 CYS A CA 10
ATOM 17214 C C . CYS A 1 99 ? 4.352 -4.857 -12.316 1.00 0.00 99 CYS A C 10
ATOM 17215 O O . CYS A 1 99 ? 4.538 -3.664 -12.175 1.00 0.00 99 CYS A O 10
ATOM 17223 N N . ILE A 1 100 ? 4.399 -5.673 -11.298 1.00 0.00 100 ILE A N 10
ATOM 17224 C CA . ILE A 1 100 ? 4.687 -5.146 -9.932 1.00 0.00 100 ILE A CA 10
ATOM 17225 C C . ILE A 1 100 ? 6.124 -4.622 -9.874 1.00 0.00 100 ILE A C 10
ATOM 17226 O O . ILE A 1 100 ? 6.362 -3.468 -9.577 1.00 0.00 100 ILE A O 10
ATOM 17242 N N . ARG A 1 101 ? 7.085 -5.461 -10.153 1.00 0.00 101 ARG A N 10
ATOM 17243 C CA . ARG A 1 101 ? 8.505 -5.009 -10.110 1.00 0.00 101 ARG A CA 10
ATOM 17244 C C . ARG A 1 101 ? 8.740 -3.951 -11.190 1.00 0.00 101 ARG A C 10
ATOM 17245 O O . ARG A 1 101 ? 9.527 -3.041 -11.022 1.00 0.00 101 ARG A O 10
ATOM 17266 N N . ASP A 1 102 ? 8.066 -4.065 -12.301 1.00 0.00 102 ASP A N 10
ATOM 17267 C CA . ASP A 1 102 ? 8.253 -3.070 -13.395 1.00 0.00 102 ASP A CA 10
ATOM 17268 C C . ASP A 1 102 ? 7.795 -1.688 -12.921 1.00 0.00 102 ASP A C 10
ATOM 17269 O O . ASP A 1 102 ? 8.345 -0.677 -13.311 1.00 0.00 102 ASP A O 10
ATOM 17278 N N . ALA A 1 103 ? 6.793 -1.635 -12.089 1.00 0.00 103 ALA A N 10
ATOM 17279 C CA . ALA A 1 103 ? 6.300 -0.317 -11.600 1.00 0.00 103 ALA A CA 10
ATOM 17280 C C . ALA A 1 103 ? 7.337 0.308 -10.662 1.00 0.00 103 ALA A C 10
ATOM 17281 O O . ALA A 1 103 ? 7.543 1.505 -10.659 1.00 0.00 103 ALA A O 10
ATOM 17288 N N . LEU A 1 104 ? 7.990 -0.492 -9.865 1.00 0.00 104 LEU A N 10
ATOM 17289 C CA . LEU A 1 104 ? 9.009 0.059 -8.928 1.00 0.00 104 LEU A CA 10
ATOM 17290 C C . LEU A 1 104 ? 10.296 0.376 -9.693 1.00 0.00 104 LEU A C 10
ATOM 17291 O O . LEU A 1 104 ? 11.101 1.179 -9.265 1.00 0.00 104 LEU A O 10
ATOM 17307 N N . GLU A 1 105 ? 10.498 -0.247 -10.822 1.00 0.00 105 GLU A N 10
ATOM 17308 C CA . GLU A 1 105 ? 11.734 0.021 -11.609 1.00 0.00 105 GLU A CA 10
ATOM 17309 C C . GLU A 1 105 ? 11.798 1.508 -11.968 1.00 0.00 105 GLU A C 10
ATOM 17310 O O . GLU A 1 105 ? 12.830 2.139 -11.858 1.00 0.00 105 GLU A O 10
ATOM 17322 N N . ASP A 1 106 ? 10.702 2.073 -12.394 1.00 0.00 106 ASP A N 10
ATOM 17323 C CA . ASP A 1 106 ? 10.703 3.519 -12.757 1.00 0.00 106 ASP A CA 10
ATOM 17324 C C . ASP A 1 106 ? 11.066 4.351 -11.526 1.00 0.00 106 ASP A C 10
ATOM 17325 O O . ASP A 1 106 ? 11.829 5.294 -11.605 1.00 0.00 106 ASP A O 10
ATOM 17334 N N . ALA A 1 107 ? 10.526 4.011 -10.387 1.00 0.00 107 ALA A N 10
ATOM 17335 C CA . ALA A 1 107 ? 10.842 4.783 -9.153 1.00 0.00 107 ALA A CA 10
ATOM 17336 C C . ALA A 1 107 ? 12.246 4.412 -8.670 1.00 0.00 107 ALA A C 10
ATOM 17337 O O . ALA A 1 107 ? 12.826 5.084 -7.841 1.00 0.00 107 ALA A O 10
ATOM 17344 N N . LEU A 1 108 ? 12.795 3.346 -9.185 1.00 0.00 108 LEU A N 10
ATOM 17345 C CA . LEU A 1 108 ? 14.161 2.929 -8.760 1.00 0.00 108 LEU A CA 10
ATOM 17346 C C . LEU A 1 108 ? 15.194 3.506 -9.730 1.00 0.00 108 LEU A C 10
ATOM 17347 O O . LEU A 1 108 ? 16.386 3.412 -9.510 1.00 0.00 108 LEU A O 10
ATOM 17363 N N . ASP A 1 109 ? 14.749 4.100 -10.804 1.00 0.00 109 ASP A N 10
ATOM 17364 C CA . ASP A 1 109 ? 15.705 4.680 -11.788 1.00 0.00 109 ASP A CA 10
ATOM 17365 C C . ASP A 1 109 ? 16.193 6.042 -11.290 1.00 0.00 109 ASP A C 10
ATOM 17366 O O . ASP A 1 109 ? 17.350 6.214 -10.958 1.00 0.00 109 ASP A O 10
ATOM 17375 N N . VAL A 1 110 ? 15.323 7.012 -11.235 1.00 0.00 110 VAL A N 10
ATOM 17376 C CA . VAL A 1 110 ? 15.739 8.361 -10.761 1.00 0.00 110 VAL A CA 10
ATOM 17377 C C . VAL A 1 110 ? 15.317 8.545 -9.301 1.00 0.00 110 VAL A C 10
ATOM 17378 O O . VAL A 1 110 ? 15.924 9.290 -8.559 1.00 0.00 110 VAL A O 10
ATOM 17391 N N . ILE A 1 111 ? 14.279 7.872 -8.883 1.00 0.00 111 ILE A N 10
ATOM 17392 C CA . ILE A 1 111 ? 13.823 8.011 -7.472 1.00 0.00 111 ILE A CA 10
ATOM 17393 C C . ILE A 1 111 ? 13.296 9.429 -7.244 1.00 0.00 111 ILE A C 10
ATOM 17394 O O . ILE A 1 111 ? 12.968 9.744 -6.111 1.00 0.00 111 ILE A O 10
ATOM 17411 N N . VAL A 1 1 ? 23.312 -8.791 -0.851 1.00 0.00 1 VAL A N 11
ATOM 17412 C CA . VAL A 1 1 ? 23.129 -7.738 -1.889 1.00 0.00 1 VAL A CA 11
ATOM 17413 C C . VAL A 1 1 ? 22.015 -6.783 -1.457 1.00 0.00 1 VAL A C 11
ATOM 17414 O O . VAL A 1 1 ? 20.897 -7.191 -1.208 1.00 0.00 1 VAL A O 11
ATOM 17429 N N . THR A 1 2 ? 22.310 -5.515 -1.365 1.00 0.00 2 THR A N 11
ATOM 17430 C CA . THR A 1 2 ? 21.266 -4.534 -0.950 1.00 0.00 2 THR A CA 11
ATOM 17431 C C . THR A 1 2 ? 19.957 -4.847 -1.678 1.00 0.00 2 THR A C 11
ATOM 17432 O O . THR A 1 2 ? 19.816 -4.591 -2.858 1.00 0.00 2 THR A O 11
ATOM 17443 N N . ALA A 1 3 ? 18.999 -5.401 -0.987 1.00 0.00 3 ALA A N 11
ATOM 17444 C CA . ALA A 1 3 ? 17.703 -5.731 -1.646 1.00 0.00 3 ALA A CA 11
ATOM 17445 C C . ALA A 1 3 ? 16.549 -5.447 -0.683 1.00 0.00 3 ALA A C 11
ATOM 17446 O O . ALA A 1 3 ? 16.103 -6.314 0.041 1.00 0.00 3 ALA A O 11
ATOM 17453 N N . GLU A 1 4 ? 16.059 -4.237 -0.674 1.00 0.00 4 GLU A N 11
ATOM 17454 C CA . GLU A 1 4 ? 14.931 -3.895 0.237 1.00 0.00 4 GLU A CA 11
ATOM 17455 C C . GLU A 1 4 ? 14.194 -2.672 -0.312 1.00 0.00 4 GLU A C 11
ATOM 17456 O O . GLU A 1 4 ? 14.800 -1.689 -0.690 1.00 0.00 4 GLU A O 11
ATOM 17468 N N . ILE A 1 5 ? 12.891 -2.725 -0.367 1.00 0.00 5 ILE A N 11
ATOM 17469 C CA . ILE A 1 5 ? 12.122 -1.563 -0.900 1.00 0.00 5 ILE A CA 11
ATOM 17470 C C . ILE A 1 5 ? 11.135 -1.068 0.160 1.00 0.00 5 ILE A C 11
ATOM 17471 O O . ILE A 1 5 ? 10.869 -1.740 1.136 1.00 0.00 5 ILE A O 11
ATOM 17487 N N . ARG A 1 6 ? 10.589 0.103 -0.025 1.00 0.00 6 ARG A N 11
ATOM 17488 C CA . ARG A 1 6 ? 9.620 0.641 0.971 1.00 0.00 6 ARG A CA 11
ATOM 17489 C C . ARG A 1 6 ? 8.336 1.069 0.254 1.00 0.00 6 ARG A C 11
ATOM 17490 O O . ARG A 1 6 ? 8.350 1.918 -0.614 1.00 0.00 6 ARG A O 11
ATOM 17511 N N . LEU A 1 7 ? 7.225 0.480 0.609 1.00 0.00 7 LEU A N 11
ATOM 17512 C CA . LEU A 1 7 ? 5.944 0.848 -0.058 1.00 0.00 7 LEU A CA 11
ATOM 17513 C C . LEU A 1 7 ? 4.795 0.770 0.950 1.00 0.00 7 LEU A C 11
ATOM 17514 O O . LEU A 1 7 ? 4.955 0.289 2.055 1.00 0.00 7 LEU A O 11
ATOM 17530 N N . TYR A 1 8 ? 3.636 1.239 0.574 1.00 0.00 8 TYR A N 11
ATOM 17531 C CA . TYR A 1 8 ? 2.472 1.190 1.503 1.00 0.00 8 TYR A CA 11
ATOM 17532 C C . TYR A 1 8 ? 1.228 0.755 0.728 1.00 0.00 8 TYR A C 11
ATOM 17533 O O . TYR A 1 8 ? 1.008 1.171 -0.392 1.00 0.00 8 TYR A O 11
ATOM 17551 N N . ILE A 1 9 ? 0.416 -0.084 1.309 1.00 0.00 9 ILE A N 11
ATOM 17552 C CA . ILE A 1 9 ? -0.809 -0.546 0.597 1.00 0.00 9 ILE A CA 11
ATOM 17553 C C . ILE A 1 9 ? -2.048 -0.193 1.421 1.00 0.00 9 ILE A C 11
ATOM 17554 O O . ILE A 1 9 ? -2.014 -0.176 2.636 1.00 0.00 9 ILE A O 11
ATOM 17570 N N . THR A 1 10 ? -3.143 0.084 0.769 1.00 0.00 10 THR A N 11
ATOM 17571 C CA . THR A 1 10 ? -4.386 0.432 1.512 1.00 0.00 10 THR A CA 11
ATOM 17572 C C . THR A 1 10 ? -4.848 -0.780 2.321 1.00 0.00 10 THR A C 11
ATOM 17573 O O . THR A 1 10 ? -5.103 -1.838 1.781 1.00 0.00 10 THR A O 11
ATOM 17584 N N . GLU A 1 11 ? -4.956 -0.638 3.614 1.00 0.00 11 GLU A N 11
ATOM 17585 C CA . GLU A 1 11 ? -5.399 -1.785 4.453 1.00 0.00 11 GLU A CA 11
ATOM 17586 C C . GLU A 1 11 ? -6.873 -2.084 4.175 1.00 0.00 11 GLU A C 11
ATOM 17587 O O . GLU A 1 11 ? -7.560 -1.323 3.523 1.00 0.00 11 GLU A O 11
ATOM 17599 N N . GLY A 1 12 ? -7.365 -3.189 4.665 1.00 0.00 12 GLY A N 11
ATOM 17600 C CA . GLY A 1 12 ? -8.794 -3.538 4.430 1.00 0.00 12 GLY A CA 11
ATOM 17601 C C . GLY A 1 12 ? -9.100 -4.894 5.069 1.00 0.00 12 GLY A C 11
ATOM 17602 O O . GLY A 1 12 ? -8.332 -5.405 5.860 1.00 0.00 12 GLY A O 11
ATOM 17606 N N . GLU A 1 13 ? -10.215 -5.483 4.734 1.00 0.00 13 GLU A N 11
ATOM 17607 C CA . GLU A 1 13 ? -10.565 -6.806 5.325 1.00 0.00 13 GLU A CA 11
ATOM 17608 C C . GLU A 1 13 ? -11.324 -7.641 4.293 1.00 0.00 13 GLU A C 11
ATOM 17609 O O . GLU A 1 13 ? -12.234 -8.375 4.623 1.00 0.00 13 GLU A O 11
ATOM 17621 N N . VAL A 1 14 ? -10.959 -7.538 3.045 1.00 0.00 14 VAL A N 11
ATOM 17622 C CA . VAL A 1 14 ? -11.662 -8.328 1.996 1.00 0.00 14 VAL A CA 11
ATOM 17623 C C . VAL A 1 14 ? -10.738 -9.436 1.485 1.00 0.00 14 VAL A C 11
ATOM 17624 O O . VAL A 1 14 ? -9.542 -9.405 1.695 1.00 0.00 14 VAL A O 11
ATOM 17637 N N . GLU A 1 15 ? -11.284 -10.418 0.822 1.00 0.00 15 GLU A N 11
ATOM 17638 C CA . GLU A 1 15 ? -10.438 -11.532 0.304 1.00 0.00 15 GLU A CA 11
ATOM 17639 C C . GLU A 1 15 ? -9.538 -11.018 -0.821 1.00 0.00 15 GLU A C 11
ATOM 17640 O O . GLU A 1 15 ? -8.435 -11.490 -1.009 1.00 0.00 15 GLU A O 11
ATOM 17652 N N . ASP A 1 16 ? -9.998 -10.056 -1.573 1.00 0.00 16 ASP A N 11
ATOM 17653 C CA . ASP A 1 16 ? -9.164 -9.517 -2.684 1.00 0.00 16 ASP A CA 11
ATOM 17654 C C . ASP A 1 16 ? -7.851 -8.974 -2.117 1.00 0.00 16 ASP A C 11
ATOM 17655 O O . ASP A 1 16 ? -6.799 -9.118 -2.708 1.00 0.00 16 ASP A O 11
ATOM 17664 N N . TYR A 1 17 ? -7.907 -8.350 -0.974 1.00 0.00 17 TYR A N 11
ATOM 17665 C CA . TYR A 1 17 ? -6.669 -7.793 -0.361 1.00 0.00 17 TYR A CA 11
ATOM 17666 C C . TYR A 1 17 ? -5.707 -8.933 -0.015 1.00 0.00 17 TYR A C 11
ATOM 17667 O O . TYR A 1 17 ? -4.527 -8.870 -0.301 1.00 0.00 17 TYR A O 11
ATOM 17685 N N . ARG A 1 18 ? -6.199 -9.972 0.601 1.00 0.00 18 ARG A N 11
ATOM 17686 C CA . ARG A 1 18 ? -5.313 -11.113 0.970 1.00 0.00 18 ARG A CA 11
ATOM 17687 C C . ARG A 1 18 ? -4.808 -11.805 -0.299 1.00 0.00 18 ARG A C 11
ATOM 17688 O O . ARG A 1 18 ? -3.759 -12.418 -0.307 1.00 0.00 18 ARG A O 11
ATOM 17709 N N . VAL A 1 19 ? -5.542 -11.712 -1.372 1.00 0.00 19 VAL A N 11
ATOM 17710 C CA . VAL A 1 19 ? -5.098 -12.368 -2.634 1.00 0.00 19 VAL A CA 11
ATOM 17711 C C . VAL A 1 19 ? -3.878 -11.633 -3.192 1.00 0.00 19 VAL A C 11
ATOM 17712 O O . VAL A 1 19 ? -2.842 -12.224 -3.429 1.00 0.00 19 VAL A O 11
ATOM 17725 N N . PHE A 1 20 ? -3.988 -10.351 -3.404 1.00 0.00 20 PHE A N 11
ATOM 17726 C CA . PHE A 1 20 ? -2.830 -9.588 -3.946 1.00 0.00 20 PHE A CA 11
ATOM 17727 C C . PHE A 1 20 ? -1.619 -9.789 -3.034 1.00 0.00 20 PHE A C 11
ATOM 17728 O O . PHE A 1 20 ? -0.528 -10.067 -3.487 1.00 0.00 20 PHE A O 11
ATOM 17745 N N . LEU A 1 21 ? -1.804 -9.653 -1.749 1.00 0.00 21 LEU A N 11
ATOM 17746 C CA . LEU A 1 21 ? -0.663 -9.840 -0.811 1.00 0.00 21 LEU A CA 11
ATOM 17747 C C . LEU A 1 21 ? -0.058 -11.229 -1.024 1.00 0.00 21 LEU A C 11
ATOM 17748 O O . LEU A 1 21 ? 1.142 -11.410 -0.963 1.00 0.00 21 LEU A O 11
ATOM 17764 N N . GLU A 1 22 ? -0.880 -12.209 -1.277 1.00 0.00 22 GLU A N 11
ATOM 17765 C CA . GLU A 1 22 ? -0.356 -13.585 -1.498 1.00 0.00 22 GLU A CA 11
ATOM 17766 C C . GLU A 1 22 ? 0.515 -13.597 -2.755 1.00 0.00 22 GLU A C 11
ATOM 17767 O O . GLU A 1 22 ? 1.512 -14.287 -2.825 1.00 0.00 22 GLU A O 11
ATOM 17779 N N . ARG A 1 23 ? 0.146 -12.834 -3.749 1.00 0.00 23 ARG A N 11
ATOM 17780 C CA . ARG A 1 23 ? 0.953 -12.798 -5.000 1.00 0.00 23 ARG A CA 11
ATOM 17781 C C . ARG A 1 23 ? 2.254 -12.035 -4.741 1.00 0.00 23 ARG A C 11
ATOM 17782 O O . ARG A 1 23 ? 3.265 -12.281 -5.370 1.00 0.00 23 ARG A O 11
ATOM 17803 N N . LEU A 1 24 ? 2.237 -11.112 -3.820 1.00 0.00 24 LEU A N 11
ATOM 17804 C CA . LEU A 1 24 ? 3.472 -10.333 -3.520 1.00 0.00 24 LEU A CA 11
ATOM 17805 C C . LEU A 1 24 ? 4.470 -11.226 -2.780 1.00 0.00 24 LEU A C 11
ATOM 17806 O O . LEU A 1 24 ? 5.668 -11.053 -2.882 1.00 0.00 24 LEU A O 11
ATOM 17822 N N . GLU A 1 25 ? 3.984 -12.178 -2.032 1.00 0.00 25 GLU A N 11
ATOM 17823 C CA . GLU A 1 25 ? 4.903 -13.080 -1.285 1.00 0.00 25 GLU A CA 11
ATOM 17824 C C . GLU A 1 25 ? 5.555 -14.066 -2.258 1.00 0.00 25 GLU A C 11
ATOM 17825 O O . GLU A 1 25 ? 6.730 -14.356 -2.167 1.00 0.00 25 GLU A O 11
ATOM 17837 N N . GLN A 1 26 ? 4.799 -14.583 -3.186 1.00 0.00 26 GLN A N 11
ATOM 17838 C CA . GLN A 1 26 ? 5.377 -15.550 -4.162 1.00 0.00 26 GLN A CA 11
ATOM 17839 C C . GLN A 1 26 ? 6.566 -14.903 -4.875 1.00 0.00 26 GLN A C 11
ATOM 17840 O O . GLN A 1 26 ? 7.389 -15.576 -5.464 1.00 0.00 26 GLN A O 11
ATOM 17854 N N . SER A 1 27 ? 6.665 -13.603 -4.825 1.00 0.00 27 SER A N 11
ATOM 17855 C CA . SER A 1 27 ? 7.803 -12.918 -5.499 1.00 0.00 27 SER A CA 11
ATOM 17856 C C . SER A 1 27 ? 9.122 -13.422 -4.909 1.00 0.00 27 SER A C 11
ATOM 17857 O O . SER A 1 27 ? 9.920 -14.038 -5.585 1.00 0.00 27 SER A O 11
ATOM 17865 N N . GLY A 1 28 ? 9.356 -13.166 -3.650 1.00 0.00 28 GLY A N 11
ATOM 17866 C CA . GLY A 1 28 ? 10.621 -13.631 -3.016 1.00 0.00 28 GLY A CA 11
ATOM 17867 C C . GLY A 1 28 ? 11.416 -12.424 -2.513 1.00 0.00 28 GLY A C 11
ATOM 17868 O O . GLY A 1 28 ? 12.349 -12.560 -1.746 1.00 0.00 28 GLY A O 11
ATOM 17872 N N . LEU A 1 29 ? 11.054 -11.245 -2.936 1.00 0.00 29 LEU A N 11
ATOM 17873 C CA . LEU A 1 29 ? 11.790 -10.031 -2.481 1.00 0.00 29 LEU A CA 11
ATOM 17874 C C . LEU A 1 29 ? 11.356 -9.673 -1.059 1.00 0.00 29 LEU A C 11
ATOM 17875 O O . LEU A 1 29 ? 10.432 -10.248 -0.519 1.00 0.00 29 LEU A O 11
ATOM 17891 N N . GLU A 1 30 ? 12.015 -8.726 -0.450 1.00 0.00 30 GLU A N 11
ATOM 17892 C CA . GLU A 1 30 ? 11.640 -8.332 0.936 1.00 0.00 30 GLU A CA 11
ATOM 17893 C C . GLU A 1 30 ? 11.386 -6.825 0.986 1.00 0.00 30 GLU A C 11
ATOM 17894 O O . GLU A 1 30 ? 12.282 -6.027 0.800 1.00 0.00 30 GLU A O 11
ATOM 17906 N N . TRP A 1 31 ? 10.168 -6.430 1.238 1.00 0.00 31 TRP A N 11
ATOM 17907 C CA . TRP A 1 31 ? 9.855 -4.975 1.302 1.00 0.00 31 TRP A CA 11
ATOM 17908 C C . TRP A 1 31 ? 9.149 -4.663 2.623 1.00 0.00 31 TRP A C 11
ATOM 17909 O O . TRP A 1 31 ? 8.519 -5.515 3.217 1.00 0.00 31 TRP A O 11
ATOM 17930 N N . ARG A 1 32 ? 9.247 -3.447 3.086 1.00 0.00 32 ARG A N 11
ATOM 17931 C CA . ARG A 1 32 ? 8.580 -3.083 4.368 1.00 0.00 32 ARG A CA 11
ATOM 17932 C C . ARG A 1 32 ? 7.495 -2.036 4.095 1.00 0.00 32 ARG A C 11
ATOM 17933 O O . ARG A 1 32 ? 7.615 -1.246 3.181 1.00 0.00 32 ARG A O 11
ATOM 17954 N N . PRO A 1 33 ? 6.463 -2.070 4.899 1.00 0.00 33 PRO A N 11
ATOM 17955 C CA . PRO A 1 33 ? 5.329 -1.137 4.774 1.00 0.00 33 PRO A CA 11
ATOM 17956 C C . PRO A 1 33 ? 5.687 0.231 5.361 1.00 0.00 33 PRO A C 11
ATOM 17957 O O . PRO A 1 33 ? 6.370 0.331 6.362 1.00 0.00 33 PRO A O 11
ATOM 17968 N N . ALA A 1 34 ? 5.229 1.288 4.745 1.00 0.00 34 ALA A N 11
ATOM 17969 C CA . ALA A 1 34 ? 5.537 2.650 5.265 1.00 0.00 34 ALA A CA 11
ATOM 17970 C C . ALA A 1 34 ? 4.275 3.511 5.210 1.00 0.00 34 ALA A C 11
ATOM 17971 O O . ALA A 1 34 ? 3.181 3.015 5.023 1.00 0.00 34 ALA A O 11
ATOM 17978 N N . THR A 1 35 ? 4.416 4.798 5.370 1.00 0.00 35 THR A N 11
ATOM 17979 C CA . THR A 1 35 ? 3.222 5.690 5.326 1.00 0.00 35 THR A CA 11
ATOM 17980 C C . THR A 1 35 ? 2.838 5.954 3.867 1.00 0.00 35 THR A C 11
ATOM 17981 O O . THR A 1 35 ? 3.611 5.696 2.967 1.00 0.00 35 THR A O 11
ATOM 17992 N N . PRO A 1 36 ? 1.648 6.466 3.680 1.00 0.00 36 PRO A N 11
ATOM 17993 C CA . PRO A 1 36 ? 1.122 6.782 2.341 1.00 0.00 36 PRO A CA 11
ATOM 17994 C C . PRO A 1 36 ? 1.737 8.085 1.820 1.00 0.00 36 PRO A C 11
ATOM 17995 O O . PRO A 1 36 ? 1.505 8.487 0.697 1.00 0.00 36 PRO A O 11
ATOM 18006 N N . GLU A 1 37 ? 2.522 8.745 2.627 1.00 0.00 37 GLU A N 11
ATOM 18007 C CA . GLU A 1 37 ? 3.154 10.019 2.180 1.00 0.00 37 GLU A CA 11
ATOM 18008 C C . GLU A 1 37 ? 4.676 9.857 2.187 1.00 0.00 37 GLU A C 11
ATOM 18009 O O . GLU A 1 37 ? 5.369 10.366 1.329 1.00 0.00 37 GLU A O 11
ATOM 18021 N N . ASP A 1 38 ? 5.200 9.149 3.150 1.00 0.00 38 ASP A N 11
ATOM 18022 C CA . ASP A 1 38 ? 6.675 8.948 3.214 1.00 0.00 38 ASP A CA 11
ATOM 18023 C C . ASP A 1 38 ? 7.013 7.538 2.726 1.00 0.00 38 ASP A C 11
ATOM 18024 O O . ASP A 1 38 ? 7.942 6.913 3.198 1.00 0.00 38 ASP A O 11
ATOM 18033 N N . ALA A 1 39 ? 6.263 7.030 1.787 1.00 0.00 39 ALA A N 11
ATOM 18034 C CA . ALA A 1 39 ? 6.536 5.659 1.271 1.00 0.00 39 ALA A CA 11
ATOM 18035 C C . ALA A 1 39 ? 7.255 5.747 -0.075 1.00 0.00 39 ALA A C 11
ATOM 18036 O O . ALA A 1 39 ? 6.978 6.611 -0.884 1.00 0.00 39 ALA A O 11
ATOM 18043 N N . ASP A 1 40 ? 8.177 4.857 -0.323 1.00 0.00 40 ASP A N 11
ATOM 18044 C CA . ASP A 1 40 ? 8.910 4.887 -1.619 1.00 0.00 40 ASP A CA 11
ATOM 18045 C C . ASP A 1 40 ? 7.934 4.571 -2.752 1.00 0.00 40 ASP A C 11
ATOM 18046 O O . ASP A 1 40 ? 8.039 5.098 -3.842 1.00 0.00 40 ASP A O 11
ATOM 18055 N N . ALA A 1 41 ? 6.982 3.715 -2.500 1.00 0.00 41 ALA A N 11
ATOM 18056 C CA . ALA A 1 41 ? 5.992 3.366 -3.561 1.00 0.00 41 ALA A CA 11
ATOM 18057 C C . ALA A 1 41 ? 4.600 3.250 -2.936 1.00 0.00 41 ALA A C 11
ATOM 18058 O O . ALA A 1 41 ? 4.346 2.389 -2.118 1.00 0.00 41 ALA A O 11
ATOM 18065 N N . VAL A 1 42 ? 3.697 4.115 -3.312 1.00 0.00 42 VAL A N 11
ATOM 18066 C CA . VAL A 1 42 ? 2.324 4.054 -2.735 1.00 0.00 42 VAL A CA 11
ATOM 18067 C C . VAL A 1 42 ? 1.440 3.157 -3.604 1.00 0.00 42 VAL A C 11
ATOM 18068 O O . VAL A 1 42 ? 0.943 3.572 -4.633 1.00 0.00 42 VAL A O 11
ATOM 18081 N N . ILE A 1 43 ? 1.233 1.936 -3.196 1.00 0.00 43 ILE A N 11
ATOM 18082 C CA . ILE A 1 43 ? 0.374 1.019 -3.998 1.00 0.00 43 ILE A CA 11
ATOM 18083 C C . ILE A 1 43 ? -1.068 1.110 -3.495 1.00 0.00 43 ILE A C 11
ATOM 18084 O O . ILE A 1 43 ? -1.427 0.517 -2.497 1.00 0.00 43 ILE A O 11
ATOM 18100 N N . VAL A 1 44 ? -1.897 1.855 -4.175 1.00 0.00 44 VAL A N 11
ATOM 18101 C CA . VAL A 1 44 ? -3.314 1.990 -3.734 1.00 0.00 44 VAL A CA 11
ATOM 18102 C C . VAL A 1 44 ? -4.164 0.902 -4.393 1.00 0.00 44 VAL A C 11
ATOM 18103 O O . VAL A 1 44 ? -4.052 0.646 -5.574 1.00 0.00 44 VAL A O 11
ATOM 18116 N N . LEU A 1 45 ? -5.016 0.262 -3.641 1.00 0.00 45 LEU A N 11
ATOM 18117 C CA . LEU A 1 45 ? -5.876 -0.805 -4.227 1.00 0.00 45 LEU A CA 11
ATOM 18118 C C . LEU A 1 45 ? -7.175 -0.185 -4.743 1.00 0.00 45 LEU A C 11
ATOM 18119 O O . LEU A 1 45 ? -7.888 0.477 -4.015 1.00 0.00 45 LEU A O 11
ATOM 18135 N N . ALA A 1 46 ? -7.491 -0.391 -5.993 1.00 0.00 46 ALA A N 11
ATOM 18136 C CA . ALA A 1 46 ? -8.746 0.193 -6.547 1.00 0.00 46 ALA A CA 11
ATOM 18137 C C . ALA A 1 46 ? -9.876 -0.835 -6.451 1.00 0.00 46 ALA A C 11
ATOM 18138 O O . ALA A 1 46 ? -10.997 -0.574 -6.840 1.00 0.00 46 ALA A O 11
ATOM 18145 N N . GLY A 1 47 ? -9.594 -1.998 -5.933 1.00 0.00 47 GLY A N 11
ATOM 18146 C CA . GLY A 1 47 ? -10.657 -3.036 -5.812 1.00 0.00 47 GLY A CA 11
ATOM 18147 C C . GLY A 1 47 ? -11.689 -2.587 -4.776 1.00 0.00 47 GLY A C 11
ATOM 18148 O O . GLY A 1 47 ? -12.866 -2.866 -4.896 1.00 0.00 47 GLY A O 11
ATOM 18152 N N . LEU A 1 48 ? -11.257 -1.892 -3.759 1.00 0.00 48 LEU A N 11
ATOM 18153 C CA . LEU A 1 48 ? -12.213 -1.424 -2.715 1.00 0.00 48 LEU A CA 11
ATOM 18154 C C . LEU A 1 48 ? -13.032 -0.252 -3.261 1.00 0.00 48 LEU A C 11
ATOM 18155 O O . LEU A 1 48 ? -14.153 -0.416 -3.700 1.00 0.00 48 LEU A O 11
ATOM 18171 N N . TRP A 1 49 ? -12.481 0.931 -3.237 1.00 0.00 49 TRP A N 11
ATOM 18172 C CA . TRP A 1 49 ? -13.224 2.114 -3.755 1.00 0.00 49 TRP A CA 11
ATOM 18173 C C . TRP A 1 49 ? -14.635 2.142 -3.162 1.00 0.00 49 TRP A C 11
ATOM 18174 O O . TRP A 1 49 ? -15.537 2.743 -3.710 1.00 0.00 49 TRP A O 11
ATOM 18195 N N . GLY A 1 50 ? -14.833 1.499 -2.046 1.00 0.00 50 GLY A N 11
ATOM 18196 C CA . GLY A 1 50 ? -16.185 1.491 -1.420 1.00 0.00 50 GLY A CA 11
ATOM 18197 C C . GLY A 1 50 ? -16.116 2.156 -0.045 1.00 0.00 50 GLY A C 11
ATOM 18198 O O . GLY A 1 50 ? -16.479 3.304 0.120 1.00 0.00 50 GLY A O 11
ATOM 18202 N N . THR A 1 51 ? -15.654 1.442 0.944 1.00 0.00 51 THR A N 11
ATOM 18203 C CA . THR A 1 51 ? -15.561 2.029 2.309 1.00 0.00 51 THR A CA 11
ATOM 18204 C C . THR A 1 51 ? -14.214 2.735 2.466 1.00 0.00 51 THR A C 11
ATOM 18205 O O . THR A 1 51 ? -14.071 3.661 3.240 1.00 0.00 51 THR A O 11
ATOM 18216 N N . ARG A 1 52 ? -13.224 2.301 1.738 1.00 0.00 52 ARG A N 11
ATOM 18217 C CA . ARG A 1 52 ? -11.882 2.941 1.842 1.00 0.00 52 ARG A CA 11
ATOM 18218 C C . ARG A 1 52 ? -11.748 4.039 0.783 1.00 0.00 52 ARG A C 11
ATOM 18219 O O . ARG A 1 52 ? -10.681 4.274 0.254 1.00 0.00 52 ARG A O 11
ATOM 18240 N N . ARG A 1 53 ? -12.820 4.717 0.472 1.00 0.00 53 ARG A N 11
ATOM 18241 C CA . ARG A 1 53 ? -12.740 5.799 -0.550 1.00 0.00 53 ARG A CA 11
ATOM 18242 C C . ARG A 1 53 ? -11.742 6.861 -0.084 1.00 0.00 53 ARG A C 11
ATOM 18243 O O . ARG A 1 53 ? -10.926 7.338 -0.847 1.00 0.00 53 ARG A O 11
ATOM 18264 N N . ASP A 1 54 ? -11.801 7.231 1.166 1.00 0.00 54 ASP A N 11
ATOM 18265 C CA . ASP A 1 54 ? -10.853 8.259 1.682 1.00 0.00 54 ASP A CA 11
ATOM 18266 C C . ASP A 1 54 ? -9.447 7.660 1.750 1.00 0.00 54 ASP A C 11
ATOM 18267 O O . ASP A 1 54 ? -8.459 8.369 1.767 1.00 0.00 54 ASP A O 11
ATOM 18276 N N . GLU A 1 55 ? -9.350 6.360 1.787 1.00 0.00 55 GLU A N 11
ATOM 18277 C CA . GLU A 1 55 ? -8.009 5.715 1.854 1.00 0.00 55 GLU A CA 11
ATOM 18278 C C . GLU A 1 55 ? -7.312 5.847 0.499 1.00 0.00 55 GLU A C 11
ATOM 18279 O O . GLU A 1 55 ? -6.140 6.162 0.421 1.00 0.00 55 GLU A O 11
ATOM 18291 N N . ILE A 1 56 ? -8.022 5.613 -0.572 1.00 0.00 56 ILE A N 11
ATOM 18292 C CA . ILE A 1 56 ? -7.396 5.729 -1.919 1.00 0.00 56 ILE A CA 11
ATOM 18293 C C . ILE A 1 56 ? -7.192 7.208 -2.256 1.00 0.00 56 ILE A C 11
ATOM 18294 O O . ILE A 1 56 ? -6.087 7.652 -2.502 1.00 0.00 56 ILE A O 11
ATOM 18310 N N . LEU A 1 57 ? -8.247 7.974 -2.269 1.00 0.00 57 LEU A N 11
ATOM 18311 C CA . LEU A 1 57 ? -8.112 9.423 -2.590 1.00 0.00 57 LEU A CA 11
ATOM 18312 C C . LEU A 1 57 ? -7.306 10.115 -1.489 1.00 0.00 57 LEU A C 11
ATOM 18313 O O . LEU A 1 57 ? -6.750 11.176 -1.688 1.00 0.00 57 LEU A O 11
ATOM 18329 N N . GLY A 1 58 ? -7.238 9.522 -0.328 1.00 0.00 58 GLY A N 11
ATOM 18330 C CA . GLY A 1 58 ? -6.467 10.147 0.783 1.00 0.00 58 GLY A CA 11
ATOM 18331 C C . GLY A 1 58 ? -4.969 9.992 0.513 1.00 0.00 58 GLY A C 11
ATOM 18332 O O . GLY A 1 58 ? -4.234 10.957 0.465 1.00 0.00 58 GLY A O 11
ATOM 18336 N N . ALA A 1 59 ? -4.513 8.782 0.334 1.00 0.00 59 ALA A N 11
ATOM 18337 C CA . ALA A 1 59 ? -3.064 8.567 0.064 1.00 0.00 59 ALA A CA 11
ATOM 18338 C C . ALA A 1 59 ? -2.656 9.365 -1.175 1.00 0.00 59 ALA A C 11
ATOM 18339 O O . ALA A 1 59 ? -1.589 9.942 -1.232 1.00 0.00 59 ALA A O 11
ATOM 18346 N N . VAL A 1 60 ? -3.500 9.399 -2.170 1.00 0.00 60 VAL A N 11
ATOM 18347 C CA . VAL A 1 60 ? -3.164 10.158 -3.408 1.00 0.00 60 VAL A CA 11
ATOM 18348 C C . VAL A 1 60 ? -3.027 11.645 -3.075 1.00 0.00 60 VAL A C 11
ATOM 18349 O O . VAL A 1 60 ? -2.100 12.305 -3.505 1.00 0.00 60 VAL A O 11
ATOM 18362 N N . ASP A 1 61 ? -3.942 12.178 -2.313 1.00 0.00 61 ASP A N 11
ATOM 18363 C CA . ASP A 1 61 ? -3.862 13.624 -1.955 1.00 0.00 61 ASP A CA 11
ATOM 18364 C C . ASP A 1 61 ? -2.528 13.903 -1.259 1.00 0.00 61 ASP A C 11
ATOM 18365 O O . ASP A 1 61 ? -1.923 14.940 -1.450 1.00 0.00 61 ASP A O 11
ATOM 18374 N N . LEU A 1 62 ? -2.066 12.988 -0.452 1.00 0.00 62 LEU A N 11
ATOM 18375 C CA . LEU A 1 62 ? -0.772 13.204 0.254 1.00 0.00 62 LEU A CA 11
ATOM 18376 C C . LEU A 1 62 ? 0.374 13.183 -0.760 1.00 0.00 62 LEU A C 11
ATOM 18377 O O . LEU A 1 62 ? 1.308 13.956 -0.673 1.00 0.00 62 LEU A O 11
ATOM 18393 N N . ALA A 1 63 ? 0.310 12.305 -1.723 1.00 0.00 63 ALA A N 11
ATOM 18394 C CA . ALA A 1 63 ? 1.394 12.235 -2.744 1.00 0.00 63 ALA A CA 11
ATOM 18395 C C . ALA A 1 63 ? 1.240 13.391 -3.736 1.00 0.00 63 ALA A C 11
ATOM 18396 O O . ALA A 1 63 ? 2.117 13.658 -4.533 1.00 0.00 63 ALA A O 11
ATOM 18403 N N . ARG A 1 64 ? 0.131 14.078 -3.695 1.00 0.00 64 ARG A N 11
ATOM 18404 C CA . ARG A 1 64 ? -0.078 15.214 -4.637 1.00 0.00 64 ARG A CA 11
ATOM 18405 C C . ARG A 1 64 ? 0.796 16.398 -4.216 1.00 0.00 64 ARG A C 11
ATOM 18406 O O . ARG A 1 64 ? 1.058 17.295 -4.994 1.00 0.00 64 ARG A O 11
ATOM 18427 N N . LYS A 1 65 ? 1.242 16.413 -2.991 1.00 0.00 65 LYS A N 11
ATOM 18428 C CA . LYS A 1 65 ? 2.091 17.544 -2.517 1.00 0.00 65 LYS A CA 11
ATOM 18429 C C . LYS A 1 65 ? 3.499 17.423 -3.110 1.00 0.00 65 LYS A C 11
ATOM 18430 O O . LYS A 1 65 ? 4.202 18.403 -3.259 1.00 0.00 65 LYS A O 11
ATOM 18449 N N . SER A 1 66 ? 3.919 16.234 -3.445 1.00 0.00 66 SER A N 11
ATOM 18450 C CA . SER A 1 66 ? 5.284 16.067 -4.020 1.00 0.00 66 SER A CA 11
ATOM 18451 C C . SER A 1 66 ? 5.217 15.204 -5.283 1.00 0.00 66 SER A C 11
ATOM 18452 O O . SER A 1 66 ? 6.228 14.793 -5.818 1.00 0.00 66 SER A O 11
ATOM 18460 N N . SER A 1 67 ? 4.038 14.926 -5.767 1.00 0.00 67 SER A N 11
ATOM 18461 C CA . SER A 1 67 ? 3.918 14.091 -6.996 1.00 0.00 67 SER A CA 11
ATOM 18462 C C . SER A 1 67 ? 4.675 12.777 -6.794 1.00 0.00 67 SER A C 11
ATOM 18463 O O . SER A 1 67 ? 5.596 12.461 -7.521 1.00 0.00 67 SER A O 11
ATOM 18471 N N . LYS A 1 68 ? 4.295 12.008 -5.811 1.00 0.00 68 LYS A N 11
ATOM 18472 C CA . LYS A 1 68 ? 4.995 10.716 -5.564 1.00 0.00 68 LYS A CA 11
ATOM 18473 C C . LYS A 1 68 ? 4.448 9.646 -6.513 1.00 0.00 68 LYS A C 11
ATOM 18474 O O . LYS A 1 68 ? 3.453 9.858 -7.177 1.00 0.00 68 LYS A O 11
ATOM 18493 N N . PRO A 1 69 ? 5.120 8.523 -6.547 1.00 0.00 69 PRO A N 11
ATOM 18494 C CA . PRO A 1 69 ? 4.734 7.389 -7.403 1.00 0.00 69 PRO A CA 11
ATOM 18495 C C . PRO A 1 69 ? 3.567 6.622 -6.776 1.00 0.00 69 PRO A C 11
ATOM 18496 O O . PRO A 1 69 ? 3.730 5.910 -5.805 1.00 0.00 69 PRO A O 11
ATOM 18507 N N . ILE A 1 70 ? 2.391 6.762 -7.322 1.00 0.00 70 ILE A N 11
ATOM 18508 C CA . ILE A 1 70 ? 1.216 6.042 -6.756 1.00 0.00 70 ILE A CA 11
ATOM 18509 C C . ILE A 1 70 ? 0.809 4.910 -7.702 1.00 0.00 70 ILE A C 11
ATOM 18510 O O . ILE A 1 70 ? 0.117 5.122 -8.679 1.00 0.00 70 ILE A O 11
ATOM 18526 N N . ILE A 1 71 ? 1.234 3.709 -7.421 1.00 0.00 71 ILE A N 11
ATOM 18527 C CA . ILE A 1 71 ? 0.872 2.564 -8.304 1.00 0.00 71 ILE A CA 11
ATOM 18528 C C . ILE A 1 71 ? -0.533 2.069 -7.952 1.00 0.00 71 ILE A C 11
ATOM 18529 O O . ILE A 1 71 ? -0.772 1.562 -6.875 1.00 0.00 71 ILE A O 11
ATOM 18545 N N . THR A 1 72 ? -1.465 2.212 -8.855 1.00 0.00 72 THR A N 11
ATOM 18546 C CA . THR A 1 72 ? -2.852 1.748 -8.575 1.00 0.00 72 THR A CA 11
ATOM 18547 C C . THR A 1 72 ? -3.011 0.307 -9.064 1.00 0.00 72 THR A C 11
ATOM 18548 O O . THR A 1 72 ? -2.507 -0.065 -10.105 1.00 0.00 72 THR A O 11
ATOM 18559 N N . VAL A 1 73 ? -3.708 -0.507 -8.320 1.00 0.00 73 VAL A N 11
ATOM 18560 C CA . VAL A 1 73 ? -3.898 -1.923 -8.741 1.00 0.00 73 VAL A CA 11
ATOM 18561 C C . VAL A 1 73 ? -5.338 -2.123 -9.215 1.00 0.00 73 VAL A C 11
ATOM 18562 O O . VAL A 1 73 ? -6.281 -1.894 -8.482 1.00 0.00 73 VAL A O 11
ATOM 18575 N N . ARG A 1 74 ? -5.515 -2.548 -10.437 1.00 0.00 74 ARG A N 11
ATOM 18576 C CA . ARG A 1 74 ? -6.895 -2.763 -10.959 1.00 0.00 74 ARG A CA 11
ATOM 18577 C C . ARG A 1 74 ? -7.715 -3.542 -9.926 1.00 0.00 74 ARG A C 11
ATOM 18578 O O . ARG A 1 74 ? -7.162 -4.177 -9.050 1.00 0.00 74 ARG A O 11
ATOM 18599 N N . PRO A 1 75 ? -9.015 -3.468 -10.062 1.00 0.00 75 PRO A N 11
ATOM 18600 C CA . PRO A 1 75 ? -9.948 -4.158 -9.154 1.00 0.00 75 PRO A CA 11
ATOM 18601 C C . PRO A 1 75 ? -10.034 -5.645 -9.512 1.00 0.00 75 PRO A C 11
ATOM 18602 O O . PRO A 1 75 ? -9.335 -6.125 -10.382 1.00 0.00 75 PRO A O 11
ATOM 18613 N N . TYR A 1 76 ? -10.885 -6.378 -8.847 1.00 0.00 76 TYR A N 11
ATOM 18614 C CA . TYR A 1 76 ? -11.012 -7.833 -9.150 1.00 0.00 76 TYR A CA 11
ATOM 18615 C C . TYR A 1 76 ? -11.407 -8.016 -10.616 1.00 0.00 76 TYR A C 11
ATOM 18616 O O . TYR A 1 76 ? -10.891 -8.873 -11.305 1.00 0.00 76 TYR A O 11
ATOM 18634 N N . GLY A 1 77 ? -12.320 -7.219 -11.100 1.00 0.00 77 GLY A N 11
ATOM 18635 C CA . GLY A 1 77 ? -12.745 -7.351 -12.522 1.00 0.00 77 GLY A CA 11
ATOM 18636 C C . GLY A 1 77 ? -14.223 -6.976 -12.650 1.00 0.00 77 GLY A C 11
ATOM 18637 O O . GLY A 1 77 ? -14.988 -7.650 -13.311 1.00 0.00 77 GLY A O 11
ATOM 18641 N N . LEU A 1 78 ? -14.629 -5.906 -12.025 1.00 0.00 78 LEU A N 11
ATOM 18642 C CA . LEU A 1 78 ? -16.058 -5.490 -12.113 1.00 0.00 78 LEU A CA 11
ATOM 18643 C C . LEU A 1 78 ? -16.164 -4.202 -12.932 1.00 0.00 78 LEU A C 11
ATOM 18644 O O . LEU A 1 78 ? -17.194 -3.900 -13.500 1.00 0.00 78 LEU A O 11
ATOM 18660 N N . GLU A 1 79 ? -15.105 -3.442 -12.998 1.00 0.00 79 GLU A N 11
ATOM 18661 C CA . GLU A 1 79 ? -15.144 -2.175 -13.782 1.00 0.00 79 GLU A CA 11
ATOM 18662 C C . GLU A 1 79 ? -13.743 -1.565 -13.834 1.00 0.00 79 GLU A C 11
ATOM 18663 O O . GLU A 1 79 ? -13.104 -1.364 -12.820 1.00 0.00 79 GLU A O 11
ATOM 18675 N N . ASN A 1 80 ? -13.261 -1.271 -15.009 1.00 0.00 80 ASN A N 11
ATOM 18676 C CA . ASN A 1 80 ? -11.899 -0.676 -15.128 1.00 0.00 80 ASN A CA 11
ATOM 18677 C C . ASN A 1 80 ? -11.855 0.660 -14.383 1.00 0.00 80 ASN A C 11
ATOM 18678 O O . ASN A 1 80 ? -12.835 1.374 -14.311 1.00 0.00 80 ASN A O 11
ATOM 18689 N N . VAL A 1 81 ? -10.724 1.001 -13.829 1.00 0.00 81 VAL A N 11
ATOM 18690 C CA . VAL A 1 81 ? -10.614 2.290 -13.089 1.00 0.00 81 VAL A CA 11
ATOM 18691 C C . VAL A 1 81 ? -11.035 3.443 -14.006 1.00 0.00 81 VAL A C 11
ATOM 18692 O O . VAL A 1 81 ? -10.964 3.330 -15.213 1.00 0.00 81 VAL A O 11
ATOM 18705 N N . PRO A 1 82 ? -11.462 4.521 -13.399 1.00 0.00 82 PRO A N 11
ATOM 18706 C CA . PRO A 1 82 ? -11.905 5.720 -14.129 1.00 0.00 82 PRO A CA 11
ATOM 18707 C C . PRO A 1 82 ? -10.697 6.522 -14.627 1.00 0.00 82 PRO A C 11
ATOM 18708 O O . PRO A 1 82 ? -9.596 6.345 -14.145 1.00 0.00 82 PRO A O 11
ATOM 18719 N N . PRO A 1 83 ? -10.945 7.382 -15.581 1.00 0.00 83 PRO A N 11
ATOM 18720 C CA . PRO A 1 83 ? -9.899 8.233 -16.177 1.00 0.00 83 PRO A CA 11
ATOM 18721 C C . PRO A 1 83 ? -9.566 9.405 -15.249 1.00 0.00 83 PRO A C 11
ATOM 18722 O O . PRO A 1 83 ? -8.556 10.063 -15.404 1.00 0.00 83 PRO A O 11
ATOM 18733 N N . GLU A 1 84 ? -10.405 9.672 -14.285 1.00 0.00 84 GLU A N 11
ATOM 18734 C CA . GLU A 1 84 ? -10.130 10.802 -13.352 1.00 0.00 84 GLU A CA 11
ATOM 18735 C C . GLU A 1 84 ? -8.949 10.444 -12.450 1.00 0.00 84 GLU A C 11
ATOM 18736 O O . GLU A 1 84 ? -8.231 11.304 -11.979 1.00 0.00 84 GLU A O 11
ATOM 18748 N N . LEU A 1 85 ? -8.740 9.180 -12.204 1.00 0.00 85 LEU A N 11
ATOM 18749 C CA . LEU A 1 85 ? -7.605 8.768 -11.331 1.00 0.00 85 LEU A CA 11
ATOM 18750 C C . LEU A 1 85 ? -6.335 8.632 -12.173 1.00 0.00 85 LEU A C 11
ATOM 18751 O O . LEU A 1 85 ? -5.233 8.748 -11.675 1.00 0.00 85 LEU A O 11
ATOM 18767 N N . GLU A 1 86 ? -6.480 8.387 -13.446 1.00 0.00 86 GLU A N 11
ATOM 18768 C CA . GLU A 1 86 ? -5.281 8.242 -14.320 1.00 0.00 86 GLU A CA 11
ATOM 18769 C C . GLU A 1 86 ? -4.439 9.518 -14.251 1.00 0.00 86 GLU A C 11
ATOM 18770 O O . GLU A 1 86 ? -3.226 9.476 -14.308 1.00 0.00 86 GLU A O 11
ATOM 18782 N N . ALA A 1 87 ? -5.072 10.653 -14.133 1.00 0.00 87 ALA A N 11
ATOM 18783 C CA . ALA A 1 87 ? -4.309 11.931 -14.065 1.00 0.00 87 ALA A CA 11
ATOM 18784 C C . ALA A 1 87 ? -3.506 11.984 -12.764 1.00 0.00 87 ALA A C 11
ATOM 18785 O O . ALA A 1 87 ? -2.370 12.415 -12.743 1.00 0.00 87 ALA A O 11
ATOM 18792 N N . VAL A 1 88 ? -4.087 11.556 -11.677 1.00 0.00 88 VAL A N 11
ATOM 18793 C CA . VAL A 1 88 ? -3.354 11.589 -10.380 1.00 0.00 88 VAL A CA 11
ATOM 18794 C C . VAL A 1 88 ? -2.584 10.281 -10.188 1.00 0.00 88 VAL A C 11
ATOM 18795 O O . VAL A 1 88 ? -1.970 10.057 -9.163 1.00 0.00 88 VAL A O 11
ATOM 18808 N N . SER A 1 89 ? -2.609 9.414 -11.163 1.00 0.00 89 SER A N 11
ATOM 18809 C CA . SER A 1 89 ? -1.875 8.125 -11.027 1.00 0.00 89 SER A CA 11
ATOM 18810 C C . SER A 1 89 ? -0.560 8.200 -11.806 1.00 0.00 89 SER A C 11
ATOM 18811 O O . SER A 1 89 ? -0.486 8.797 -12.862 1.00 0.00 89 SER A O 11
ATOM 18819 N N . SER A 1 90 ? 0.478 7.599 -11.295 1.00 0.00 90 SER A N 11
ATOM 18820 C CA . SER A 1 90 ? 1.787 7.635 -12.007 1.00 0.00 90 SER A CA 11
ATOM 18821 C C . SER A 1 90 ? 2.077 6.260 -12.611 1.00 0.00 90 SER A C 11
ATOM 18822 O O . SER A 1 90 ? 2.908 6.119 -13.486 1.00 0.00 90 SER A O 11
ATOM 18830 N N . GLU A 1 91 ? 1.399 5.245 -12.151 1.00 0.00 91 GLU A N 11
ATOM 18831 C CA . GLU A 1 91 ? 1.637 3.880 -12.699 1.00 0.00 91 GLU A CA 11
ATOM 18832 C C . GLU A 1 91 ? 0.367 3.041 -12.550 1.00 0.00 91 GLU A C 11
ATOM 18833 O O . GLU A 1 91 ? -0.267 3.040 -11.516 1.00 0.00 91 GLU A O 11
ATOM 18845 N N . VAL A 1 92 ? -0.007 2.326 -13.574 1.00 0.00 92 VAL A N 11
ATOM 18846 C CA . VAL A 1 92 ? -1.235 1.487 -13.485 1.00 0.00 92 VAL A CA 11
ATOM 18847 C C . VAL A 1 92 ? -0.862 0.019 -13.705 1.00 0.00 92 VAL A C 11
ATOM 18848 O O . VAL A 1 92 ? -0.508 -0.383 -14.795 1.00 0.00 92 VAL A O 11
ATOM 18861 N N . VAL A 1 93 ? -0.937 -0.782 -12.678 1.00 0.00 93 VAL A N 11
ATOM 18862 C CA . VAL A 1 93 ? -0.583 -2.220 -12.834 1.00 0.00 93 VAL A CA 11
ATOM 18863 C C . VAL A 1 93 ? -1.854 -3.070 -12.797 1.00 0.00 93 VAL A C 11
ATOM 18864 O O . VAL A 1 93 ? -2.737 -2.854 -11.989 1.00 0.00 93 VAL A O 11
ATOM 18877 N N . GLY A 1 94 ? -1.949 -4.040 -13.662 1.00 0.00 94 GLY A N 11
ATOM 18878 C CA . GLY A 1 94 ? -3.155 -4.912 -13.677 1.00 0.00 94 GLY A CA 11
ATOM 18879 C C . GLY A 1 94 ? -2.913 -6.118 -12.773 1.00 0.00 94 GLY A C 11
ATOM 18880 O O . GLY A 1 94 ? -2.273 -6.018 -11.745 1.00 0.00 94 GLY A O 11
ATOM 18884 N N . TRP A 1 95 ? -3.418 -7.259 -13.146 1.00 0.00 95 TRP A N 11
ATOM 18885 C CA . TRP A 1 95 ? -3.213 -8.472 -12.309 1.00 0.00 95 TRP A CA 11
ATOM 18886 C C . TRP A 1 95 ? -2.083 -9.316 -12.902 1.00 0.00 95 TRP A C 11
ATOM 18887 O O . TRP A 1 95 ? -2.290 -10.436 -13.328 1.00 0.00 95 TRP A O 11
ATOM 18908 N N . ASN A 1 96 ? -0.889 -8.789 -12.934 1.00 0.00 96 ASN A N 11
ATOM 18909 C CA . ASN A 1 96 ? 0.253 -9.563 -13.501 1.00 0.00 96 ASN A CA 11
ATOM 18910 C C . ASN A 1 96 ? 1.492 -9.360 -12.620 1.00 0.00 96 ASN A C 11
ATOM 18911 O O . ASN A 1 96 ? 1.713 -8.282 -12.105 1.00 0.00 96 ASN A O 11
ATOM 18922 N N . PRO A 1 97 ? 2.265 -10.408 -12.473 1.00 0.00 97 PRO A N 11
ATOM 18923 C CA . PRO A 1 97 ? 3.492 -10.383 -11.657 1.00 0.00 97 PRO A CA 11
ATOM 18924 C C . PRO A 1 97 ? 4.639 -9.720 -12.427 1.00 0.00 97 PRO A C 11
ATOM 18925 O O . PRO A 1 97 ? 5.545 -9.157 -11.843 1.00 0.00 97 PRO A O 11
ATOM 18936 N N . HIS A 1 98 ? 4.612 -9.787 -13.729 1.00 0.00 98 HIS A N 11
ATOM 18937 C CA . HIS A 1 98 ? 5.706 -9.165 -14.529 1.00 0.00 98 HIS A CA 11
ATOM 18938 C C . HIS A 1 98 ? 5.564 -7.641 -14.499 1.00 0.00 98 HIS A C 11
ATOM 18939 O O . HIS A 1 98 ? 6.538 -6.917 -14.546 1.00 0.00 98 HIS A O 11
ATOM 18953 N N . CYS A 1 99 ? 4.359 -7.147 -14.427 1.00 0.00 99 CYS A N 11
ATOM 18954 C CA . CYS A 1 99 ? 4.160 -5.669 -14.402 1.00 0.00 99 CYS A CA 11
ATOM 18955 C C . CYS A 1 99 ? 4.537 -5.117 -13.026 1.00 0.00 99 CYS A C 11
ATOM 18956 O O . CYS A 1 99 ? 5.246 -4.137 -12.913 1.00 0.00 99 CYS A O 11
ATOM 18964 N N . ILE A 1 100 ? 4.066 -5.735 -11.977 1.00 0.00 100 ILE A N 11
ATOM 18965 C CA . ILE A 1 100 ? 4.393 -5.242 -10.608 1.00 0.00 100 ILE A CA 11
ATOM 18966 C C . ILE A 1 100 ? 5.886 -5.439 -10.330 1.00 0.00 100 ILE A C 11
ATOM 18967 O O . ILE A 1 100 ? 6.426 -4.906 -9.381 1.00 0.00 100 ILE A O 11
ATOM 18983 N N . ARG A 1 101 ? 6.558 -6.202 -11.147 1.00 0.00 101 ARG A N 11
ATOM 18984 C CA . ARG A 1 101 ? 8.013 -6.432 -10.922 1.00 0.00 101 ARG A CA 11
ATOM 18985 C C . ARG A 1 101 ? 8.803 -5.196 -11.362 1.00 0.00 101 ARG A C 11
ATOM 18986 O O . ARG A 1 101 ? 9.554 -4.624 -10.598 1.00 0.00 101 ARG A O 11
ATOM 19007 N N . ASP A 1 102 ? 8.640 -4.782 -12.590 1.00 0.00 102 ASP A N 11
ATOM 19008 C CA . ASP A 1 102 ? 9.384 -3.586 -13.078 1.00 0.00 102 ASP A CA 11
ATOM 19009 C C . ASP A 1 102 ? 8.791 -2.318 -12.458 1.00 0.00 102 ASP A C 11
ATOM 19010 O O . ASP A 1 102 ? 9.453 -1.309 -12.335 1.00 0.00 102 ASP A O 11
ATOM 19019 N N . ALA A 1 103 ? 7.545 -2.362 -12.070 1.00 0.00 103 ALA A N 11
ATOM 19020 C CA . ALA A 1 103 ? 6.913 -1.156 -11.464 1.00 0.00 103 ALA A CA 11
ATOM 19021 C C . ALA A 1 103 ? 7.517 -0.900 -10.081 1.00 0.00 103 ALA A C 11
ATOM 19022 O O . ALA A 1 103 ? 7.804 0.223 -9.718 1.00 0.00 103 ALA A O 11
ATOM 19029 N N . LEU A 1 104 ? 7.709 -1.931 -9.306 1.00 0.00 104 LEU A N 11
ATOM 19030 C CA . LEU A 1 104 ? 8.293 -1.742 -7.948 1.00 0.00 104 LEU A CA 11
ATOM 19031 C C . LEU A 1 104 ? 9.787 -1.437 -8.069 1.00 0.00 104 LEU A C 11
ATOM 19032 O O . LEU A 1 104 ? 10.315 -0.586 -7.382 1.00 0.00 104 LEU A O 11
ATOM 19048 N N . GLU A 1 105 ? 10.473 -2.125 -8.942 1.00 0.00 105 GLU A N 11
ATOM 19049 C CA . GLU A 1 105 ? 11.933 -1.874 -9.107 1.00 0.00 105 GLU A CA 11
ATOM 19050 C C . GLU A 1 105 ? 12.168 -0.393 -9.415 1.00 0.00 105 GLU A C 11
ATOM 19051 O O . GLU A 1 105 ? 13.156 0.186 -9.007 1.00 0.00 105 GLU A O 11
ATOM 19063 N N . ASP A 1 106 ? 11.270 0.225 -10.132 1.00 0.00 106 ASP A N 11
ATOM 19064 C CA . ASP A 1 106 ? 11.444 1.667 -10.466 1.00 0.00 106 ASP A CA 11
ATOM 19065 C C . ASP A 1 106 ? 11.259 2.512 -9.204 1.00 0.00 106 ASP A C 11
ATOM 19066 O O . ASP A 1 106 ? 11.866 3.552 -9.047 1.00 0.00 106 ASP A O 11
ATOM 19075 N N . ALA A 1 107 ? 10.425 2.073 -8.301 1.00 0.00 107 ALA A N 11
ATOM 19076 C CA . ALA A 1 107 ? 10.203 2.854 -7.051 1.00 0.00 107 ALA A CA 11
ATOM 19077 C C . ALA A 1 107 ? 11.526 2.994 -6.295 1.00 0.00 107 ALA A C 11
ATOM 19078 O O . ALA A 1 107 ? 11.668 3.828 -5.423 1.00 0.00 107 ALA A O 11
ATOM 19085 N N . LEU A 1 108 ? 12.495 2.185 -6.624 1.00 0.00 108 LEU A N 11
ATOM 19086 C CA . LEU A 1 108 ? 13.808 2.273 -5.924 1.00 0.00 108 LEU A CA 11
ATOM 19087 C C . LEU A 1 108 ? 14.484 3.602 -6.270 1.00 0.00 108 LEU A C 11
ATOM 19088 O O . LEU A 1 108 ? 15.012 4.282 -5.412 1.00 0.00 108 LEU A O 11
ATOM 19104 N N . ASP A 1 109 ? 14.471 3.976 -7.520 1.00 0.00 109 ASP A N 11
ATOM 19105 C CA . ASP A 1 109 ? 15.113 5.260 -7.919 1.00 0.00 109 ASP A CA 11
ATOM 19106 C C . ASP A 1 109 ? 14.382 5.839 -9.133 1.00 0.00 109 ASP A C 11
ATOM 19107 O O . ASP A 1 109 ? 13.613 5.162 -9.786 1.00 0.00 109 ASP A O 11
ATOM 19116 N N . VAL A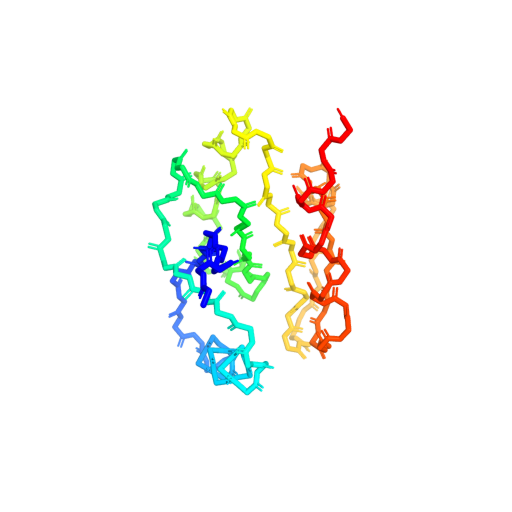 1 110 ? 14.615 7.086 -9.439 1.00 0.00 110 VAL A N 11
ATOM 19117 C CA . VAL A 1 110 ? 13.931 7.705 -10.609 1.00 0.00 110 VAL A CA 11
ATOM 19118 C C . VAL A 1 110 ? 14.922 8.588 -11.369 1.00 0.00 110 VAL A C 11
ATOM 19119 O O . VAL A 1 110 ? 14.898 9.798 -11.262 1.00 0.00 110 VAL A O 11
ATOM 19132 N N . ILE A 1 111 ? 15.793 7.993 -12.138 1.00 0.00 111 ILE A N 11
ATOM 19133 C CA . ILE A 1 111 ? 16.784 8.799 -12.905 1.00 0.00 111 ILE A CA 11
ATOM 19134 C C . ILE A 1 111 ? 16.081 9.501 -14.069 1.00 0.00 111 ILE A C 11
ATOM 19135 O O . ILE A 1 111 ? 15.718 10.655 -13.908 1.00 0.00 111 ILE A O 11
ATOM 19152 N N . VAL A 1 1 ? 23.355 -8.828 -1.246 1.00 0.00 1 VAL A N 12
ATOM 19153 C CA . VAL A 1 1 ? 21.954 -9.276 -1.012 1.00 0.00 1 VAL A CA 12
ATOM 19154 C C . VAL A 1 1 ? 21.100 -8.079 -0.588 1.00 0.00 1 VAL A C 12
ATOM 19155 O O . VAL A 1 1 ? 20.879 -7.846 0.583 1.00 0.00 1 VAL A O 12
ATOM 19170 N N . THR A 1 2 ? 20.620 -7.317 -1.531 1.00 0.00 2 THR A N 12
ATOM 19171 C CA . THR A 1 2 ? 19.782 -6.136 -1.180 1.00 0.00 2 THR A CA 12
ATOM 19172 C C . THR A 1 2 ? 18.421 -6.253 -1.870 1.00 0.00 2 THR A C 12
ATOM 19173 O O . THR A 1 2 ? 18.181 -5.651 -2.897 1.00 0.00 2 THR A O 12
ATOM 19184 N N . ALA A 1 3 ? 17.527 -7.022 -1.311 1.00 0.00 3 ALA A N 12
ATOM 19185 C CA . ALA A 1 3 ? 16.183 -7.175 -1.936 1.00 0.00 3 ALA A CA 12
ATOM 19186 C C . ALA A 1 3 ? 15.113 -6.661 -0.972 1.00 0.00 3 ALA A C 12
ATOM 19187 O O . ALA A 1 3 ? 14.300 -7.413 -0.472 1.00 0.00 3 ALA A O 12
ATOM 19194 N N . GLU A 1 4 ? 15.106 -5.384 -0.706 1.00 0.00 4 GLU A N 12
ATOM 19195 C CA . GLU A 1 4 ? 14.087 -4.823 0.225 1.00 0.00 4 GLU A CA 12
ATOM 19196 C C . GLU A 1 4 ? 13.457 -3.575 -0.398 1.00 0.00 4 GLU A C 12
ATOM 19197 O O . GLU A 1 4 ? 14.131 -2.762 -0.998 1.00 0.00 4 GLU A O 12
ATOM 19209 N N . ILE A 1 5 ? 12.170 -3.418 -0.260 1.00 0.00 5 ILE A N 12
ATOM 19210 C CA . ILE A 1 5 ? 11.497 -2.224 -0.843 1.00 0.00 5 ILE A CA 12
ATOM 19211 C C . ILE A 1 5 ? 10.588 -1.586 0.210 1.00 0.00 5 ILE A C 12
ATOM 19212 O O . ILE A 1 5 ? 10.120 -2.242 1.119 1.00 0.00 5 ILE A O 12
ATOM 19228 N N . ARG A 1 6 ? 10.333 -0.311 0.097 1.00 0.00 6 ARG A N 12
ATOM 19229 C CA . ARG A 1 6 ? 9.452 0.364 1.093 1.00 0.00 6 ARG A CA 12
ATOM 19230 C C . ARG A 1 6 ? 8.178 0.847 0.399 1.00 0.00 6 ARG A C 12
ATOM 19231 O O . ARG A 1 6 ? 8.189 1.813 -0.338 1.00 0.00 6 ARG A O 12
ATOM 19252 N N . LEU A 1 7 ? 7.078 0.181 0.623 1.00 0.00 7 LEU A N 12
ATOM 19253 C CA . LEU A 1 7 ? 5.806 0.600 -0.028 1.00 0.00 7 LEU A CA 12
ATOM 19254 C C . LEU A 1 7 ? 4.658 0.501 0.979 1.00 0.00 7 LEU A C 12
ATOM 19255 O O . LEU A 1 7 ? 4.817 -0.014 2.067 1.00 0.00 7 LEU A O 12
ATOM 19271 N N . TYR A 1 8 ? 3.502 0.989 0.621 1.00 0.00 8 TYR A N 12
ATOM 19272 C CA . TYR A 1 8 ? 2.343 0.923 1.555 1.00 0.00 8 TYR A CA 12
ATOM 19273 C C . TYR A 1 8 ? 1.060 0.678 0.758 1.00 0.00 8 TYR A C 12
ATOM 19274 O O . TYR A 1 8 ? 0.855 1.243 -0.297 1.00 0.00 8 TYR A O 12
ATOM 19292 N N . ILE A 1 9 ? 0.192 -0.161 1.256 1.00 0.00 9 ILE A N 12
ATOM 19293 C CA . ILE A 1 9 ? -1.077 -0.442 0.528 1.00 0.00 9 ILE A CA 12
ATOM 19294 C C . ILE A 1 9 ? -2.265 -0.076 1.420 1.00 0.00 9 ILE A C 12
ATOM 19295 O O . ILE A 1 9 ? -2.306 -0.416 2.586 1.00 0.00 9 ILE A O 12
ATOM 19311 N N . THR A 1 10 ? -3.232 0.616 0.883 1.00 0.00 10 THR A N 12
ATOM 19312 C CA . THR A 1 10 ? -4.415 1.003 1.707 1.00 0.00 10 THR A CA 12
ATOM 19313 C C . THR A 1 10 ? -5.080 -0.258 2.263 1.00 0.00 10 THR A C 12
ATOM 19314 O O . THR A 1 10 ? -5.650 -1.046 1.534 1.00 0.00 10 THR A O 12
ATOM 19325 N N . GLU A 1 11 ? -5.013 -0.456 3.552 1.00 0.00 11 GLU A N 12
ATOM 19326 C CA . GLU A 1 11 ? -5.640 -1.666 4.155 1.00 0.00 11 GLU A CA 12
ATOM 19327 C C . GLU A 1 11 ? -7.099 -1.765 3.705 1.00 0.00 11 GLU A C 12
ATOM 19328 O O . GLU A 1 11 ? -7.825 -0.791 3.703 1.00 0.00 11 GLU A O 12
ATOM 19340 N N . GLY A 1 12 ? -7.533 -2.935 3.323 1.00 0.00 12 GLY A N 12
ATOM 19341 C CA . GLY A 1 12 ? -8.946 -3.095 2.875 1.00 0.00 12 GLY A CA 12
ATOM 19342 C C . GLY A 1 12 ? -9.533 -4.374 3.473 1.00 0.00 12 GLY A C 12
ATOM 19343 O O . GLY A 1 12 ? -8.835 -5.342 3.697 1.00 0.00 12 GLY A O 12
ATOM 19347 N N . GLU A 1 13 ? -10.812 -4.387 3.734 1.00 0.00 13 GLU A N 12
ATOM 19348 C CA . GLU A 1 13 ? -11.441 -5.605 4.319 1.00 0.00 13 GLU A CA 12
ATOM 19349 C C . GLU A 1 13 ? -11.648 -6.651 3.221 1.00 0.00 13 GLU A C 12
ATOM 19350 O O . GLU A 1 13 ? -11.588 -7.839 3.464 1.00 0.00 13 GLU A O 12
ATOM 19362 N N . VAL A 1 14 ? -11.892 -6.218 2.014 1.00 0.00 14 VAL A N 12
ATOM 19363 C CA . VAL A 1 14 ? -12.104 -7.187 0.902 1.00 0.00 14 VAL A CA 12
ATOM 19364 C C . VAL A 1 14 ? -11.066 -8.306 0.995 1.00 0.00 14 VAL A C 12
ATOM 19365 O O . VAL A 1 14 ? -9.904 -8.068 1.256 1.00 0.00 14 VAL A O 12
ATOM 19378 N N . GLU A 1 15 ? -11.475 -9.527 0.781 1.00 0.00 15 GLU A N 12
ATOM 19379 C CA . GLU A 1 15 ? -10.508 -10.657 0.855 1.00 0.00 15 GLU A CA 12
ATOM 19380 C C . GLU A 1 15 ? -9.469 -10.502 -0.255 1.00 0.00 15 GLU A C 12
ATOM 19381 O O . GLU A 1 15 ? -8.365 -11.000 -0.160 1.00 0.00 15 GLU A O 12
ATOM 19393 N N . ASP A 1 16 ? -9.812 -9.810 -1.308 1.00 0.00 16 ASP A N 12
ATOM 19394 C CA . ASP A 1 16 ? -8.840 -9.619 -2.421 1.00 0.00 16 ASP A CA 12
ATOM 19395 C C . ASP A 1 16 ? -7.623 -8.858 -1.897 1.00 0.00 16 ASP A C 12
ATOM 19396 O O . ASP A 1 16 ? -6.515 -9.042 -2.360 1.00 0.00 16 ASP A O 12
ATOM 19405 N N . TYR A 1 17 ? -7.820 -8.005 -0.930 1.00 0.00 17 TYR A N 12
ATOM 19406 C CA . TYR A 1 17 ? -6.679 -7.233 -0.369 1.00 0.00 17 TYR A CA 12
ATOM 19407 C C . TYR A 1 17 ? -5.697 -8.198 0.299 1.00 0.00 17 TYR A C 12
ATOM 19408 O O . TYR A 1 17 ? -4.496 -8.081 0.151 1.00 0.00 17 TYR A O 12
ATOM 19426 N N . ARG A 1 18 ? -6.200 -9.154 1.031 1.00 0.00 18 ARG A N 12
ATOM 19427 C CA . ARG A 1 18 ? -5.298 -10.129 1.706 1.00 0.00 18 ARG A CA 12
ATOM 19428 C C . ARG A 1 18 ? -4.580 -10.968 0.648 1.00 0.00 18 ARG A C 12
ATOM 19429 O O . ARG A 1 18 ? -3.406 -11.258 0.764 1.00 0.00 18 ARG A O 12
ATOM 19450 N N . VAL A 1 19 ? -5.276 -11.359 -0.386 1.00 0.00 19 VAL A N 12
ATOM 19451 C CA . VAL A 1 19 ? -4.630 -12.176 -1.451 1.00 0.00 19 VAL A CA 12
ATOM 19452 C C . VAL A 1 19 ? -3.439 -11.406 -2.022 1.00 0.00 19 VAL A C 12
ATOM 19453 O O . VAL A 1 19 ? -2.319 -11.877 -2.012 1.00 0.00 19 VAL A O 12
ATOM 19466 N N . PHE A 1 20 ? -3.670 -10.219 -2.515 1.00 0.00 20 PHE A N 12
ATOM 19467 C CA . PHE A 1 20 ? -2.549 -9.419 -3.080 1.00 0.00 20 PHE A CA 12
ATOM 19468 C C . PHE A 1 20 ? -1.410 -9.364 -2.062 1.00 0.00 20 PHE A C 12
ATOM 19469 O O . PHE A 1 20 ? -0.248 -9.457 -2.407 1.00 0.00 20 PHE A O 12
ATOM 19486 N N . LEU A 1 21 ? -1.736 -9.214 -0.807 1.00 0.00 21 LEU A N 12
ATOM 19487 C CA . LEU A 1 21 ? -0.677 -9.154 0.240 1.00 0.00 21 LEU A CA 12
ATOM 19488 C C . LEU A 1 21 ? 0.212 -10.396 0.141 1.00 0.00 21 LEU A C 12
ATOM 19489 O O . LEU A 1 21 ? 1.410 -10.299 -0.038 1.00 0.00 21 LEU A O 12
ATOM 19505 N N . GLU A 1 22 ? -0.362 -11.563 0.258 1.00 0.00 22 GLU A N 12
ATOM 19506 C CA . GLU A 1 22 ? 0.452 -12.808 0.172 1.00 0.00 22 GLU A CA 12
ATOM 19507 C C . GLU A 1 22 ? 1.090 -12.908 -1.215 1.00 0.00 22 GLU A C 12
ATOM 19508 O O . GLU A 1 22 ? 2.027 -13.653 -1.425 1.00 0.00 22 GLU A O 12
ATOM 19520 N N . ARG A 1 23 ? 0.591 -12.165 -2.164 1.00 0.00 23 ARG A N 12
ATOM 19521 C CA . ARG A 1 23 ? 1.171 -12.221 -3.535 1.00 0.00 23 ARG A CA 12
ATOM 19522 C C . ARG A 1 23 ? 2.541 -11.540 -3.540 1.00 0.00 23 ARG A C 12
ATOM 19523 O O . ARG A 1 23 ? 3.534 -12.125 -3.924 1.00 0.00 23 ARG A O 12
ATOM 19544 N N . LEU A 1 24 ? 2.603 -10.307 -3.118 1.00 0.00 24 LEU A N 12
ATOM 19545 C CA . LEU A 1 24 ? 3.908 -9.589 -3.101 1.00 0.00 24 LEU A CA 12
ATOM 19546 C C . LEU A 1 24 ? 4.916 -10.378 -2.262 1.00 0.00 24 LEU A C 12
ATOM 19547 O O . LEU A 1 24 ? 6.113 -10.222 -2.404 1.00 0.00 24 LEU A O 12
ATOM 19563 N N . GLU A 1 25 ? 4.443 -11.221 -1.386 1.00 0.00 25 GLU A N 12
ATOM 19564 C CA . GLU A 1 25 ? 5.375 -12.016 -0.538 1.00 0.00 25 GLU A CA 12
ATOM 19565 C C . GLU A 1 25 ? 6.016 -13.123 -1.378 1.00 0.00 25 GLU A C 12
ATOM 19566 O O . GLU A 1 25 ? 7.221 -13.193 -1.515 1.00 0.00 25 GLU A O 12
ATOM 19578 N N . GLN A 1 26 ? 5.220 -13.991 -1.939 1.00 0.00 26 GLN A N 12
ATOM 19579 C CA . GLN A 1 26 ? 5.783 -15.094 -2.767 1.00 0.00 26 GLN A CA 12
ATOM 19580 C C . GLN A 1 26 ? 6.254 -14.540 -4.113 1.00 0.00 26 GLN A C 12
ATOM 19581 O O . GLN A 1 26 ? 6.782 -15.259 -4.938 1.00 0.00 26 GLN A O 12
ATOM 19595 N N . SER A 1 27 ? 6.069 -13.269 -4.343 1.00 0.00 27 SER A N 12
ATOM 19596 C CA . SER A 1 27 ? 6.511 -12.678 -5.638 1.00 0.00 27 SER A CA 12
ATOM 19597 C C . SER A 1 27 ? 7.994 -12.981 -5.853 1.00 0.00 27 SER A C 12
ATOM 19598 O O . SER A 1 27 ? 8.414 -13.347 -6.933 1.00 0.00 27 SER A O 12
ATOM 19606 N N . GLY A 1 28 ? 8.792 -12.834 -4.830 1.00 0.00 28 GLY A N 12
ATOM 19607 C CA . GLY A 1 28 ? 10.249 -13.114 -4.974 1.00 0.00 28 GLY A CA 12
ATOM 19608 C C . GLY A 1 28 ? 11.046 -12.142 -4.102 1.00 0.00 28 GLY A C 12
ATOM 19609 O O . GLY A 1 28 ? 11.605 -12.517 -3.090 1.00 0.00 28 GLY A O 12
ATOM 19613 N N . LEU A 1 29 ? 11.101 -10.895 -4.484 1.00 0.00 29 LEU A N 12
ATOM 19614 C CA . LEU A 1 29 ? 11.863 -9.902 -3.676 1.00 0.00 29 LEU A CA 12
ATOM 19615 C C . LEU A 1 29 ? 11.176 -9.710 -2.321 1.00 0.00 29 LEU A C 12
ATOM 19616 O O . LEU A 1 29 ? 10.000 -9.974 -2.167 1.00 0.00 29 LEU A O 12
ATOM 19632 N N . GLU A 1 30 ? 11.901 -9.253 -1.338 1.00 0.00 30 GLU A N 12
ATOM 19633 C CA . GLU A 1 30 ? 11.291 -9.044 0.005 1.00 0.00 30 GLU A CA 12
ATOM 19634 C C . GLU A 1 30 ? 10.709 -7.631 0.086 1.00 0.00 30 GLU A C 12
ATOM 19635 O O . GLU A 1 30 ? 11.408 -6.653 -0.077 1.00 0.00 30 GLU A O 12
ATOM 19647 N N . TRP A 1 31 ? 9.433 -7.518 0.336 1.00 0.00 31 TRP A N 12
ATOM 19648 C CA . TRP A 1 31 ? 8.810 -6.169 0.426 1.00 0.00 31 TRP A CA 12
ATOM 19649 C C . TRP A 1 31 ? 8.799 -5.704 1.883 1.00 0.00 31 TRP A C 12
ATOM 19650 O O . TRP A 1 31 ? 8.887 -6.498 2.799 1.00 0.00 31 TRP A O 12
ATOM 19671 N N . ARG A 1 32 ? 8.694 -4.423 2.106 1.00 0.00 32 ARG A N 12
ATOM 19672 C CA . ARG A 1 32 ? 8.679 -3.905 3.502 1.00 0.00 32 ARG A CA 12
ATOM 19673 C C . ARG A 1 32 ? 7.611 -2.814 3.628 1.00 0.00 32 ARG A C 12
ATOM 19674 O O . ARG A 1 32 ? 7.374 -2.073 2.695 1.00 0.00 32 ARG A O 12
ATOM 19695 N N . PRO A 1 33 ? 7.000 -2.747 4.784 1.00 0.00 33 PRO A N 12
ATOM 19696 C CA . PRO A 1 33 ? 5.952 -1.753 5.069 1.00 0.00 33 PRO A CA 12
ATOM 19697 C C . PRO A 1 33 ? 6.586 -0.393 5.377 1.00 0.00 33 PRO A C 12
ATOM 19698 O O . PRO A 1 33 ? 7.477 -0.285 6.195 1.00 0.00 33 PRO A O 12
ATOM 19709 N N . ALA A 1 34 ? 6.137 0.644 4.726 1.00 0.00 34 ALA A N 12
ATOM 19710 C CA . ALA A 1 34 ? 6.719 1.991 4.981 1.00 0.00 34 ALA A CA 12
ATOM 19711 C C . ALA A 1 34 ? 5.682 2.879 5.671 1.00 0.00 34 ALA A C 12
ATOM 19712 O O . ALA A 1 34 ? 4.507 2.573 5.695 1.00 0.00 34 ALA A O 12
ATOM 19719 N N . THR A 1 35 ? 6.110 3.977 6.233 1.00 0.00 35 THR A N 12
ATOM 19720 C CA . THR A 1 35 ? 5.147 4.885 6.922 1.00 0.00 35 THR A CA 12
ATOM 19721 C C . THR A 1 35 ? 4.316 5.635 5.876 1.00 0.00 35 THR A C 12
ATOM 19722 O O . THR A 1 35 ? 4.589 5.553 4.694 1.00 0.00 35 THR A O 12
ATOM 19733 N N . PRO A 1 36 ? 3.320 6.341 6.348 1.00 0.00 36 PRO A N 12
ATOM 19734 C CA . PRO A 1 36 ? 2.416 7.124 5.485 1.00 0.00 36 PRO A CA 12
ATOM 19735 C C . PRO A 1 36 ? 3.059 8.461 5.095 1.00 0.00 36 PRO A C 12
ATOM 19736 O O . PRO A 1 36 ? 2.413 9.491 5.094 1.00 0.00 36 PRO A O 12
ATOM 19747 N N . GLU A 1 37 ? 4.322 8.460 4.764 1.00 0.00 37 GLU A N 12
ATOM 19748 C CA . GLU A 1 37 ? 4.989 9.735 4.379 1.00 0.00 37 GLU A CA 12
ATOM 19749 C C . GLU A 1 37 ? 6.249 9.431 3.566 1.00 0.00 37 GLU A C 12
ATOM 19750 O O . GLU A 1 37 ? 6.363 9.808 2.416 1.00 0.00 37 GLU A O 12
ATOM 19762 N N . ASP A 1 38 ? 7.197 8.755 4.154 1.00 0.00 38 ASP A N 12
ATOM 19763 C CA . ASP A 1 38 ? 8.449 8.432 3.415 1.00 0.00 38 ASP A CA 12
ATOM 19764 C C . ASP A 1 38 ? 8.285 7.097 2.683 1.00 0.00 38 ASP A C 12
ATOM 19765 O O . ASP A 1 38 ? 9.243 6.390 2.442 1.00 0.00 38 ASP A O 12
ATOM 19774 N N . ALA A 1 39 ? 7.079 6.751 2.323 1.00 0.00 39 ALA A N 12
ATOM 19775 C CA . ALA A 1 39 ? 6.858 5.464 1.604 1.00 0.00 39 ALA A CA 12
ATOM 19776 C C . ALA A 1 39 ? 7.565 5.515 0.247 1.00 0.00 39 ALA A C 12
ATOM 19777 O O . ALA A 1 39 ? 7.447 6.475 -0.488 1.00 0.00 39 ALA A O 12
ATOM 19784 N N . ASP A 1 40 ? 8.301 4.491 -0.088 1.00 0.00 40 ASP A N 12
ATOM 19785 C CA . ASP A 1 40 ? 9.019 4.485 -1.394 1.00 0.00 40 ASP A CA 12
ATOM 19786 C C . ASP A 1 40 ? 8.015 4.319 -2.536 1.00 0.00 40 ASP A C 12
ATOM 19787 O O . ASP A 1 40 ? 8.192 4.855 -3.613 1.00 0.00 40 ASP A O 12
ATOM 19796 N N . ALA A 1 41 ? 6.962 3.581 -2.316 1.00 0.00 41 ALA A N 12
ATOM 19797 C CA . ALA A 1 41 ? 5.955 3.384 -3.397 1.00 0.00 41 ALA A CA 12
ATOM 19798 C C . ALA A 1 41 ? 4.559 3.246 -2.782 1.00 0.00 41 ALA A C 12
ATOM 19799 O O . ALA A 1 41 ? 4.373 2.574 -1.789 1.00 0.00 41 ALA A O 12
ATOM 19806 N N . VAL A 1 42 ? 3.577 3.878 -3.367 1.00 0.00 42 VAL A N 12
ATOM 19807 C CA . VAL A 1 42 ? 2.196 3.779 -2.815 1.00 0.00 42 VAL A CA 12
ATOM 19808 C C . VAL A 1 42 ? 1.343 2.900 -3.732 1.00 0.00 42 VAL A C 12
ATOM 19809 O O . VAL A 1 42 ? 1.015 3.276 -4.839 1.00 0.00 42 VAL A O 12
ATOM 19822 N N . ILE A 1 43 ? 0.982 1.730 -3.280 1.00 0.00 43 ILE A N 12
ATOM 19823 C CA . ILE A 1 43 ? 0.152 0.828 -4.128 1.00 0.00 43 ILE A CA 12
ATOM 19824 C C . ILE A 1 43 ? -1.329 1.038 -3.801 1.00 0.00 43 ILE A C 12
ATOM 19825 O O . ILE A 1 43 ? -1.860 0.448 -2.882 1.00 0.00 43 ILE A O 12
ATOM 19841 N N . VAL A 1 44 ? -1.998 1.874 -4.547 1.00 0.00 44 VAL A N 12
ATOM 19842 C CA . VAL A 1 44 ? -3.443 2.117 -4.278 1.00 0.00 44 VAL A CA 12
ATOM 19843 C C . VAL A 1 44 ? -4.285 1.126 -5.083 1.00 0.00 44 VAL A C 12
ATOM 19844 O O . VAL A 1 44 ? -4.198 1.061 -6.294 1.00 0.00 44 VAL A O 12
ATOM 19857 N N . LEU A 1 45 ? -5.101 0.351 -4.421 1.00 0.00 45 LEU A N 12
ATOM 19858 C CA . LEU A 1 45 ? -5.949 -0.633 -5.149 1.00 0.00 45 LEU A CA 12
ATOM 19859 C C . LEU A 1 45 ? -7.187 0.076 -5.698 1.00 0.00 45 LEU A C 12
ATOM 19860 O O . LEU A 1 45 ? -7.956 0.661 -4.962 1.00 0.00 45 LEU A O 12
ATOM 19876 N N . ALA A 1 46 ? -7.384 0.034 -6.987 1.00 0.00 46 ALA A N 12
ATOM 19877 C CA . ALA A 1 46 ? -8.569 0.712 -7.582 1.00 0.00 46 ALA A CA 12
ATOM 19878 C C . ALA A 1 46 ? -9.839 -0.059 -7.216 1.00 0.00 46 ALA A C 12
ATOM 19879 O O . ALA A 1 46 ? -10.941 0.418 -7.402 1.00 0.00 46 ALA A O 12
ATOM 19886 N N . GLY A 1 47 ? -9.696 -1.247 -6.699 1.00 0.00 47 GLY A N 12
ATOM 19887 C CA . GLY A 1 47 ? -10.897 -2.045 -6.323 1.00 0.00 47 GLY A CA 12
ATOM 19888 C C . GLY A 1 47 ? -11.127 -1.942 -4.814 1.00 0.00 47 GLY A C 12
ATOM 19889 O O . GLY A 1 47 ? -11.640 -2.850 -4.191 1.00 0.00 47 GLY A O 12
ATOM 19893 N N . LEU A 1 48 ? -10.747 -0.843 -4.220 1.00 0.00 48 LEU A N 12
ATOM 19894 C CA . LEU A 1 48 ? -10.942 -0.689 -2.751 1.00 0.00 48 LEU A CA 12
ATOM 19895 C C . LEU A 1 48 ? -11.739 0.587 -2.461 1.00 0.00 48 LEU A C 12
ATOM 19896 O O . LEU A 1 48 ? -12.306 0.742 -1.397 1.00 0.00 48 LEU A O 12
ATOM 19912 N N . TRP A 1 49 ? -11.790 1.503 -3.391 1.00 0.00 49 TRP A N 12
ATOM 19913 C CA . TRP A 1 49 ? -12.555 2.759 -3.144 1.00 0.00 49 TRP A CA 12
ATOM 19914 C C . TRP A 1 49 ? -14.045 2.435 -3.040 1.00 0.00 49 TRP A C 12
ATOM 19915 O O . TRP A 1 49 ? -14.814 3.181 -2.468 1.00 0.00 49 TRP A O 12
ATOM 19936 N N . GLY A 1 50 ? -14.460 1.324 -3.586 1.00 0.00 50 GLY A N 12
ATOM 19937 C CA . GLY A 1 50 ? -15.902 0.952 -3.516 1.00 0.00 50 GLY A CA 12
ATOM 19938 C C . GLY A 1 50 ? -16.299 0.723 -2.057 1.00 0.00 50 GLY A C 12
ATOM 19939 O O . GLY A 1 50 ? -17.465 0.684 -1.720 1.00 0.00 50 GLY A O 12
ATOM 19943 N N . THR A 1 51 ? -15.337 0.570 -1.189 1.00 0.00 51 THR A N 12
ATOM 19944 C CA . THR A 1 51 ? -15.659 0.343 0.249 1.00 0.00 51 THR A CA 12
ATOM 19945 C C . THR A 1 51 ? -15.297 1.594 1.051 1.00 0.00 51 THR A C 12
ATOM 19946 O O . THR A 1 51 ? -16.077 2.082 1.845 1.00 0.00 51 THR A O 12
ATOM 19957 N N . ARG A 1 52 ? -14.119 2.118 0.849 1.00 0.00 52 ARG A N 12
ATOM 19958 C CA . ARG A 1 52 ? -13.707 3.337 1.600 1.00 0.00 52 ARG A CA 12
ATOM 19959 C C . ARG A 1 52 ? -13.182 4.387 0.618 1.00 0.00 52 ARG A C 12
ATOM 19960 O O . ARG A 1 52 ? -12.028 4.769 0.660 1.00 0.00 52 ARG A O 12
ATOM 19981 N N . ARG A 1 53 ? -14.018 4.854 -0.267 1.00 0.00 53 ARG A N 12
ATOM 19982 C CA . ARG A 1 53 ? -13.569 5.878 -1.252 1.00 0.00 53 ARG A CA 12
ATOM 19983 C C . ARG A 1 53 ? -12.921 7.049 -0.510 1.00 0.00 53 ARG A C 12
ATOM 19984 O O . ARG A 1 53 ? -12.126 7.783 -1.063 1.00 0.00 53 ARG A O 12
ATOM 20005 N N . ASP A 1 54 ? -13.254 7.230 0.738 1.00 0.00 54 ASP A N 12
ATOM 20006 C CA . ASP A 1 54 ? -12.658 8.354 1.514 1.00 0.00 54 ASP A CA 12
ATOM 20007 C C . ASP A 1 54 ? -11.206 8.023 1.863 1.00 0.00 54 ASP A C 12
ATOM 20008 O O . ASP A 1 54 ? -10.318 8.835 1.699 1.00 0.00 54 ASP A O 12
ATOM 20017 N N . GLU A 1 55 ? -10.956 6.835 2.345 1.00 0.00 55 GLU A N 12
ATOM 20018 C CA . GLU A 1 55 ? -9.560 6.457 2.703 1.00 0.00 55 GLU A CA 12
ATOM 20019 C C . GLU A 1 55 ? -8.673 6.545 1.460 1.00 0.00 55 GLU A C 12
ATOM 20020 O O . GLU A 1 55 ? -7.591 7.097 1.497 1.00 0.00 55 GLU A O 12
ATOM 20032 N N . ILE A 1 56 ? -9.120 6.007 0.358 1.00 0.00 56 ILE A N 12
ATOM 20033 C CA . ILE A 1 56 ? -8.298 6.063 -0.884 1.00 0.00 56 ILE A CA 12
ATOM 20034 C C . ILE A 1 56 ? -8.008 7.523 -1.238 1.00 0.00 56 ILE A C 12
ATOM 20035 O O . ILE A 1 56 ? -6.871 7.917 -1.405 1.00 0.00 56 ILE A O 12
ATOM 20051 N N . LEU A 1 57 ? -9.026 8.333 -1.353 1.00 0.00 57 LEU A N 12
ATOM 20052 C CA . LEU A 1 57 ? -8.799 9.765 -1.694 1.00 0.00 57 LEU A CA 12
ATOM 20053 C C . LEU A 1 57 ? -7.745 10.345 -0.751 1.00 0.00 57 LEU A C 12
ATOM 20054 O O . LEU A 1 57 ? -6.998 11.234 -1.108 1.00 0.00 57 LEU A O 12
ATOM 20070 N N . GLY A 1 58 ? -7.675 9.843 0.453 1.00 0.00 58 GLY A N 12
ATOM 20071 C CA . GLY A 1 58 ? -6.663 10.359 1.416 1.00 0.00 58 GLY A CA 12
ATOM 20072 C C . GLY A 1 58 ? -5.268 9.944 0.947 1.00 0.00 58 GLY A C 12
ATOM 20073 O O . GLY A 1 58 ? -4.362 10.751 0.865 1.00 0.00 58 GLY A O 12
ATOM 20077 N N . ALA A 1 59 ? -5.090 8.691 0.629 1.00 0.00 59 ALA A N 12
ATOM 20078 C CA . ALA A 1 59 ? -3.758 8.226 0.155 1.00 0.00 59 ALA A CA 12
ATOM 20079 C C . ALA A 1 59 ? -3.299 9.128 -0.990 1.00 0.00 59 ALA A C 12
ATOM 20080 O O . ALA A 1 59 ? -2.174 9.587 -1.022 1.00 0.00 59 ALA A O 12
ATOM 20087 N N . VAL A 1 60 ? -4.166 9.395 -1.928 1.00 0.00 60 VAL A N 12
ATOM 20088 C CA . VAL A 1 60 ? -3.787 10.273 -3.067 1.00 0.00 60 VAL A CA 12
ATOM 20089 C C . VAL A 1 60 ? -3.543 11.690 -2.545 1.00 0.00 60 VAL A C 12
ATOM 20090 O O . VAL A 1 60 ? -2.755 12.436 -3.089 1.00 0.00 60 VAL A O 12
ATOM 20103 N N . ASP A 1 61 ? -4.213 12.064 -1.488 1.00 0.00 61 ASP A N 12
ATOM 20104 C CA . ASP A 1 61 ? -4.015 13.428 -0.926 1.00 0.00 61 ASP A CA 12
ATOM 20105 C C . ASP A 1 61 ? -2.545 13.601 -0.540 1.00 0.00 61 ASP A C 12
ATOM 20106 O O . ASP A 1 61 ? -1.932 14.610 -0.824 1.00 0.00 61 ASP A O 12
ATOM 20115 N N . LEU A 1 62 ? -1.976 12.618 0.102 1.00 0.00 62 LEU A N 12
ATOM 20116 C CA . LEU A 1 62 ? -0.545 12.719 0.503 1.00 0.00 62 LEU A CA 12
ATOM 20117 C C . LEU A 1 62 ? 0.340 12.560 -0.734 1.00 0.00 62 LEU A C 12
ATOM 20118 O O . LEU A 1 62 ? 1.350 13.220 -0.877 1.00 0.00 62 LEU A O 12
ATOM 20134 N N . ALA A 1 63 ? -0.033 11.690 -1.633 1.00 0.00 63 ALA A N 12
ATOM 20135 C CA . ALA A 1 63 ? 0.785 11.489 -2.861 1.00 0.00 63 ALA A CA 12
ATOM 20136 C C . ALA A 1 63 ? 0.694 12.737 -3.741 1.00 0.00 63 ALA A C 12
ATOM 20137 O O . ALA A 1 63 ? 1.469 12.920 -4.659 1.00 0.00 63 ALA A O 12
ATOM 20144 N N . ARG A 1 64 ? -0.248 13.599 -3.469 1.00 0.00 64 ARG A N 12
ATOM 20145 C CA . ARG A 1 64 ? -0.389 14.834 -4.290 1.00 0.00 64 ARG A CA 12
ATOM 20146 C C . ARG A 1 64 ? 0.842 15.719 -4.093 1.00 0.00 64 ARG A C 12
ATOM 20147 O O . ARG A 1 64 ? 1.083 16.642 -4.847 1.00 0.00 64 ARG A O 12
ATOM 20168 N N . LYS A 1 65 ? 1.626 15.447 -3.085 1.00 0.00 65 LYS A N 12
ATOM 20169 C CA . LYS A 1 65 ? 2.841 16.274 -2.843 1.00 0.00 65 LYS A CA 12
ATOM 20170 C C . LYS A 1 65 ? 3.810 16.112 -4.014 1.00 0.00 65 LYS A C 12
ATOM 20171 O O . LYS A 1 65 ? 4.769 16.846 -4.147 1.00 0.00 65 LYS A O 12
ATOM 20190 N N . SER A 1 66 ? 3.570 15.153 -4.867 1.00 0.00 66 SER A N 12
ATOM 20191 C CA . SER A 1 66 ? 4.480 14.945 -6.027 1.00 0.00 66 SER A CA 12
ATOM 20192 C C . SER A 1 66 ? 5.809 14.370 -5.534 1.00 0.00 66 SER A C 12
ATOM 20193 O O . SER A 1 66 ? 6.867 14.732 -6.007 1.00 0.00 66 SER A O 12
ATOM 20201 N N . SER A 1 67 ? 5.761 13.480 -4.580 1.00 0.00 67 SER A N 12
ATOM 20202 C CA . SER A 1 67 ? 7.022 12.883 -4.054 1.00 0.00 67 SER A CA 12
ATOM 20203 C C . SER A 1 67 ? 7.079 11.401 -4.427 1.00 0.00 67 SER A C 12
ATOM 20204 O O . SER A 1 67 ? 7.898 10.983 -5.222 1.00 0.00 67 SER A O 12
ATOM 20212 N N . LYS A 1 68 ? 6.217 10.600 -3.861 1.00 0.00 68 LYS A N 12
ATOM 20213 C CA . LYS A 1 68 ? 6.226 9.147 -4.187 1.00 0.00 68 LYS A CA 12
ATOM 20214 C C . LYS A 1 68 ? 5.244 8.875 -5.331 1.00 0.00 68 LYS A C 12
ATOM 20215 O O . LYS A 1 68 ? 4.287 9.602 -5.508 1.00 0.00 68 LYS A O 12
ATOM 20234 N N . PRO A 1 69 ? 5.516 7.833 -6.074 1.00 0.00 69 PRO A N 12
ATOM 20235 C CA . PRO A 1 69 ? 4.678 7.431 -7.217 1.00 0.00 69 PRO A CA 12
ATOM 20236 C C . PRO A 1 69 ? 3.420 6.704 -6.729 1.00 0.00 69 PRO A C 12
ATOM 20237 O O . PRO A 1 69 ? 3.457 5.944 -5.780 1.00 0.00 69 PRO A O 12
ATOM 20248 N N . ILE A 1 70 ? 2.309 6.928 -7.376 1.00 0.00 70 ILE A N 12
ATOM 20249 C CA . ILE A 1 70 ? 1.049 6.251 -6.956 1.00 0.00 70 ILE A CA 12
ATOM 20250 C C . ILE A 1 70 ? 0.745 5.100 -7.916 1.00 0.00 70 ILE A C 12
ATOM 20251 O O . ILE A 1 70 ? 0.092 5.277 -8.925 1.00 0.00 70 ILE A O 12
ATOM 20267 N N . ILE A 1 71 ? 1.211 3.921 -7.611 1.00 0.00 71 ILE A N 12
ATOM 20268 C CA . ILE A 1 71 ? 0.944 2.761 -8.508 1.00 0.00 71 ILE A CA 12
ATOM 20269 C C . ILE A 1 71 ? -0.467 2.231 -8.242 1.00 0.00 71 ILE A C 12
ATOM 20270 O O . ILE A 1 71 ? -0.769 1.751 -7.167 1.00 0.00 71 ILE A O 12
ATOM 20286 N N . THR A 1 72 ? -1.334 2.316 -9.213 1.00 0.00 72 THR A N 12
ATOM 20287 C CA . THR A 1 72 ? -2.725 1.821 -9.016 1.00 0.00 72 THR A CA 12
ATOM 20288 C C . THR A 1 72 ? -2.860 0.420 -9.617 1.00 0.00 72 THR A C 12
ATOM 20289 O O . THR A 1 72 ? -2.335 0.133 -10.676 1.00 0.00 72 THR A O 12
ATOM 20300 N N . VAL A 1 73 ? -3.563 -0.456 -8.952 1.00 0.00 73 VAL A N 12
ATOM 20301 C CA . VAL A 1 73 ? -3.734 -1.836 -9.488 1.00 0.00 73 VAL A CA 12
ATOM 20302 C C . VAL A 1 73 ? -5.189 -2.041 -9.910 1.00 0.00 73 VAL A C 12
ATOM 20303 O O . VAL A 1 73 ? -6.108 -1.749 -9.170 1.00 0.00 73 VAL A O 12
ATOM 20316 N N . ARG A 1 74 ? -5.409 -2.539 -11.098 1.00 0.00 74 ARG A N 12
ATOM 20317 C CA . ARG A 1 74 ? -6.806 -2.760 -11.567 1.00 0.00 74 ARG A CA 12
ATOM 20318 C C . ARG A 1 74 ? -7.632 -3.388 -10.440 1.00 0.00 74 ARG A C 12
ATOM 20319 O O . ARG A 1 74 ? -7.088 -3.993 -9.538 1.00 0.00 74 ARG A O 12
ATOM 20340 N N . PRO A 1 75 ? -8.928 -3.222 -10.528 1.00 0.00 75 PRO A N 12
ATOM 20341 C CA . PRO A 1 75 ? -9.868 -3.757 -9.528 1.00 0.00 75 PRO A CA 12
ATOM 20342 C C . PRO A 1 75 ? -10.074 -5.261 -9.737 1.00 0.00 75 PRO A C 12
ATOM 20343 O O . PRO A 1 75 ? -10.069 -5.750 -10.848 1.00 0.00 75 PRO A O 12
ATOM 20354 N N . TYR A 1 76 ? -10.257 -5.995 -8.673 1.00 0.00 76 TYR A N 12
ATOM 20355 C CA . TYR A 1 76 ? -10.463 -7.466 -8.807 1.00 0.00 76 TYR A CA 12
ATOM 20356 C C . TYR A 1 76 ? -11.797 -7.731 -9.506 1.00 0.00 76 TYR A C 12
ATOM 20357 O O . TYR A 1 76 ? -12.092 -8.842 -9.901 1.00 0.00 76 TYR A O 12
ATOM 20375 N N . GLY A 1 77 ? -12.608 -6.720 -9.663 1.00 0.00 77 GLY A N 12
ATOM 20376 C CA . GLY A 1 77 ? -13.921 -6.917 -10.337 1.00 0.00 77 GLY A CA 12
ATOM 20377 C C . GLY A 1 77 ? -13.693 -7.227 -11.816 1.00 0.00 77 GLY A C 12
ATOM 20378 O O . GLY A 1 77 ? -13.469 -8.359 -12.195 1.00 0.00 77 GLY A O 12
ATOM 20382 N N . LEU A 1 78 ? -13.748 -6.230 -12.656 1.00 0.00 78 LEU A N 12
ATOM 20383 C CA . LEU A 1 78 ? -13.532 -6.471 -14.110 1.00 0.00 78 LEU A CA 12
ATOM 20384 C C . LEU A 1 78 ? -12.610 -5.389 -14.675 1.00 0.00 78 LEU A C 12
ATOM 20385 O O . LEU A 1 78 ? -11.401 -5.511 -14.641 1.00 0.00 7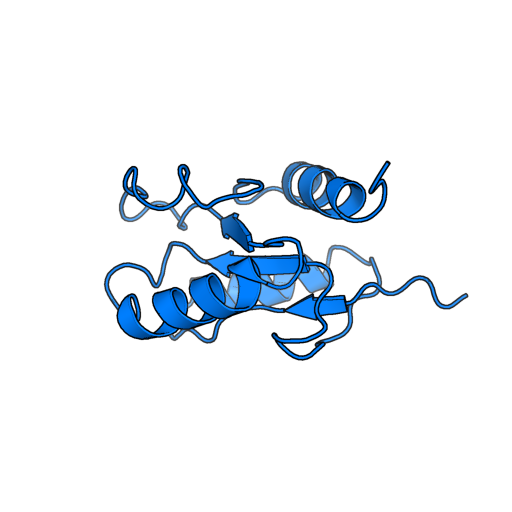8 LEU A O 12
ATOM 20401 N N . GLU A 1 79 ? -13.167 -4.329 -15.195 1.00 0.00 79 GLU A N 12
ATOM 20402 C CA . GLU A 1 79 ? -12.326 -3.244 -15.761 1.00 0.00 79 GLU A CA 12
ATOM 20403 C C . GLU A 1 79 ? -13.150 -1.955 -15.817 1.00 0.00 79 GLU A C 12
ATOM 20404 O O . GLU A 1 79 ? -13.944 -1.678 -14.940 1.00 0.00 79 GLU A O 12
ATOM 20416 N N . ASN A 1 80 ? -12.970 -1.170 -16.838 1.00 0.00 80 ASN A N 12
ATOM 20417 C CA . ASN A 1 80 ? -13.745 0.097 -16.949 1.00 0.00 80 ASN A CA 12
ATOM 20418 C C . ASN A 1 80 ? -13.271 1.083 -15.879 1.00 0.00 80 ASN A C 12
ATOM 20419 O O . ASN A 1 80 ? -14.052 1.589 -15.098 1.00 0.00 80 ASN A O 12
ATOM 20430 N N . VAL A 1 81 ? -11.997 1.361 -15.836 1.00 0.00 81 VAL A N 12
ATOM 20431 C CA . VAL A 1 81 ? -11.479 2.315 -14.817 1.00 0.00 81 VAL A CA 12
ATOM 20432 C C . VAL A 1 81 ? -11.931 3.734 -15.176 1.00 0.00 81 VAL A C 12
ATOM 20433 O O . VAL A 1 81 ? -12.018 4.078 -16.338 1.00 0.00 81 VAL A O 12
ATOM 20446 N N . PRO A 1 82 ? -12.209 4.517 -14.164 1.00 0.00 82 PRO A N 12
ATOM 20447 C CA . PRO A 1 82 ? -12.659 5.909 -14.339 1.00 0.00 82 PRO A CA 12
ATOM 20448 C C . PRO A 1 82 ? -11.469 6.818 -14.667 1.00 0.00 82 PRO A C 12
ATOM 20449 O O . PRO A 1 82 ? -10.372 6.595 -14.195 1.00 0.00 82 PRO A O 12
ATOM 20460 N N . PRO A 1 83 ? -11.727 7.823 -15.466 1.00 0.00 83 PRO A N 12
ATOM 20461 C CA . PRO A 1 83 ? -10.697 8.791 -15.879 1.00 0.00 83 PRO A CA 12
ATOM 20462 C C . PRO A 1 83 ? -10.429 9.792 -14.752 1.00 0.00 83 PRO A C 12
ATOM 20463 O O . PRO A 1 83 ? -9.503 10.576 -14.812 1.00 0.00 83 PRO A O 12
ATOM 20474 N N . GLU A 1 84 ? -11.233 9.773 -13.725 1.00 0.00 84 GLU A N 12
ATOM 20475 C CA . GLU A 1 84 ? -11.024 10.722 -12.597 1.00 0.00 84 GLU A CA 12
ATOM 20476 C C . GLU A 1 84 ? -9.776 10.313 -11.814 1.00 0.00 84 GLU A C 12
ATOM 20477 O O . GLU A 1 84 ? -8.840 11.075 -11.678 1.00 0.00 84 GLU A O 12
ATOM 20489 N N . LEU A 1 85 ? -9.752 9.114 -11.300 1.00 0.00 85 LEU A N 12
ATOM 20490 C CA . LEU A 1 85 ? -8.561 8.658 -10.530 1.00 0.00 85 LEU A CA 12
ATOM 20491 C C . LEU A 1 85 ? -7.402 8.398 -11.495 1.00 0.00 85 LEU A C 12
ATOM 20492 O O . LEU A 1 85 ? -6.277 8.186 -11.086 1.00 0.00 85 LEU A O 12
ATOM 20508 N N . GLU A 1 86 ? -7.667 8.415 -12.772 1.00 0.00 86 GLU A N 12
ATOM 20509 C CA . GLU A 1 86 ? -6.582 8.168 -13.763 1.00 0.00 86 GLU A CA 12
ATOM 20510 C C . GLU A 1 86 ? -5.744 9.437 -13.929 1.00 0.00 86 GLU A C 12
ATOM 20511 O O . GLU A 1 86 ? -4.689 9.421 -14.531 1.00 0.00 86 GLU A O 12
ATOM 20523 N N . ALA A 1 87 ? -6.206 10.539 -13.404 1.00 0.00 87 ALA A N 12
ATOM 20524 C CA . ALA A 1 87 ? -5.437 11.810 -13.538 1.00 0.00 87 ALA A CA 12
ATOM 20525 C C . ALA A 1 87 ? -4.257 11.807 -12.563 1.00 0.00 87 ALA A C 12
ATOM 20526 O O . ALA A 1 87 ? -3.298 12.533 -12.737 1.00 0.00 87 ALA A O 12
ATOM 20533 N N . VAL A 1 88 ? -4.317 11.002 -11.538 1.00 0.00 88 VAL A N 12
ATOM 20534 C CA . VAL A 1 88 ? -3.195 10.965 -10.557 1.00 0.00 88 VAL A CA 12
ATOM 20535 C C . VAL A 1 88 ? -2.505 9.599 -10.616 1.00 0.00 88 VAL A C 12
ATOM 20536 O O . VAL A 1 88 ? -1.642 9.296 -9.817 1.00 0.00 88 VAL A O 12
ATOM 20549 N N . SER A 1 89 ? -2.879 8.773 -11.553 1.00 0.00 89 SER A N 12
ATOM 20550 C CA . SER A 1 89 ? -2.242 7.430 -11.656 1.00 0.00 89 SER A CA 12
ATOM 20551 C C . SER A 1 89 ? -0.911 7.554 -12.400 1.00 0.00 89 SER A C 12
ATOM 20552 O O . SER A 1 89 ? -0.873 7.719 -13.603 1.00 0.00 89 SER A O 12
ATOM 20560 N N . SER A 1 90 ? 0.184 7.478 -11.693 1.00 0.00 90 SER A N 12
ATOM 20561 C CA . SER A 1 90 ? 1.512 7.593 -12.359 1.00 0.00 90 SER A CA 12
ATOM 20562 C C . SER A 1 90 ? 1.842 6.281 -13.073 1.00 0.00 90 SER A C 12
ATOM 20563 O O . SER A 1 90 ? 2.521 6.265 -14.081 1.00 0.00 90 SER A O 12
ATOM 20571 N N . GLU A 1 91 ? 1.368 5.178 -12.560 1.00 0.00 91 GLU A N 12
ATOM 20572 C CA . GLU A 1 91 ? 1.656 3.870 -13.211 1.00 0.00 91 GLU A CA 12
ATOM 20573 C C . GLU A 1 91 ? 0.496 2.905 -12.954 1.00 0.00 91 GLU A C 12
ATOM 20574 O O . GLU A 1 91 ? -0.199 3.006 -11.963 1.00 0.00 91 GLU A O 12
ATOM 20586 N N . VAL A 1 92 ? 0.282 1.971 -13.840 1.00 0.00 92 VAL A N 12
ATOM 20587 C CA . VAL A 1 92 ? -0.834 1.002 -13.645 1.00 0.00 92 VAL A CA 12
ATOM 20588 C C . VAL A 1 92 ? -0.265 -0.412 -13.519 1.00 0.00 92 VAL A C 12
ATOM 20589 O O . VAL A 1 92 ? 0.809 -0.704 -14.007 1.00 0.00 92 VAL A O 12
ATOM 20602 N N . VAL A 1 93 ? -0.975 -1.294 -12.869 1.00 0.00 93 VAL A N 12
ATOM 20603 C CA . VAL A 1 93 ? -0.469 -2.687 -12.716 1.00 0.00 93 VAL A CA 12
ATOM 20604 C C . VAL A 1 93 ? -1.618 -3.677 -12.914 1.00 0.00 93 VAL A C 12
ATOM 20605 O O . VAL A 1 93 ? -2.743 -3.424 -12.530 1.00 0.00 93 VAL A O 12
ATOM 20618 N N . GLY A 1 94 ? -1.343 -4.805 -13.508 1.00 0.00 94 GLY A N 12
ATOM 20619 C CA . GLY A 1 94 ? -2.416 -5.814 -13.728 1.00 0.00 94 GLY A CA 12
ATOM 20620 C C . GLY A 1 94 ? -2.328 -6.891 -12.645 1.00 0.00 94 GLY A C 12
ATOM 20621 O O . GLY A 1 94 ? -1.717 -6.696 -11.613 1.00 0.00 94 GLY A O 12
ATOM 20625 N N . TRP A 1 95 ? -2.931 -8.026 -12.869 1.00 0.00 95 TRP A N 12
ATOM 20626 C CA . TRP A 1 95 ? -2.876 -9.111 -11.848 1.00 0.00 95 TRP A CA 12
ATOM 20627 C C . TRP A 1 95 ? -1.681 -10.021 -12.134 1.00 0.00 95 TRP A C 12
ATOM 20628 O O . TRP A 1 95 ? -1.743 -11.220 -11.951 1.00 0.00 95 TRP A O 12
ATOM 20649 N N . ASN A 1 96 ? -0.590 -9.460 -12.581 1.00 0.00 96 ASN A N 12
ATOM 20650 C CA . ASN A 1 96 ? 0.610 -10.295 -12.877 1.00 0.00 96 ASN A CA 12
ATOM 20651 C C . ASN A 1 96 ? 1.730 -9.945 -11.892 1.00 0.00 96 ASN A C 12
ATOM 20652 O O . ASN A 1 96 ? 1.757 -8.859 -11.349 1.00 0.00 96 ASN A O 12
ATOM 20663 N N . PRO A 1 97 ? 2.623 -10.880 -11.695 1.00 0.00 97 PRO A N 12
ATOM 20664 C CA . PRO A 1 97 ? 3.766 -10.707 -10.782 1.00 0.00 97 PRO A CA 12
ATOM 20665 C C . PRO A 1 97 ? 4.853 -9.856 -11.445 1.00 0.00 97 PRO A C 12
ATOM 20666 O O . PRO A 1 97 ? 5.210 -8.801 -10.961 1.00 0.00 97 PRO A O 12
ATOM 20677 N N . HIS A 1 98 ? 5.378 -10.306 -12.551 1.00 0.00 98 HIS A N 12
ATOM 20678 C CA . HIS A 1 98 ? 6.439 -9.523 -13.247 1.00 0.00 98 HIS A CA 12
ATOM 20679 C C . HIS A 1 98 ? 5.967 -8.079 -13.436 1.00 0.00 98 HIS A C 12
ATOM 20680 O O . HIS A 1 98 ? 6.761 -7.170 -13.574 1.00 0.00 98 HIS A O 12
ATOM 20694 N N . CYS A 1 99 ? 4.680 -7.860 -13.447 1.00 0.00 99 CYS A N 12
ATOM 20695 C CA . CYS A 1 99 ? 4.163 -6.475 -13.630 1.00 0.00 99 CYS A CA 12
ATOM 20696 C C . CYS A 1 99 ? 4.451 -5.651 -12.373 1.00 0.00 99 CYS A C 12
ATOM 20697 O O . CYS A 1 99 ? 5.010 -4.575 -12.439 1.00 0.00 99 CYS A O 12
ATOM 20705 N N . ILE A 1 100 ? 4.074 -6.149 -11.227 1.00 0.00 100 ILE A N 12
ATOM 20706 C CA . ILE A 1 100 ? 4.327 -5.395 -9.968 1.00 0.00 100 ILE A CA 12
ATOM 20707 C C . ILE A 1 100 ? 5.826 -5.117 -9.832 1.00 0.00 100 ILE A C 12
ATOM 20708 O O . ILE A 1 100 ? 6.257 -3.982 -9.824 1.00 0.00 100 ILE A O 12
ATOM 20724 N N . ARG A 1 101 ? 6.622 -6.145 -9.725 1.00 0.00 101 ARG A N 12
ATOM 20725 C CA . ARG A 1 101 ? 8.092 -5.939 -9.590 1.00 0.00 101 ARG A CA 12
ATOM 20726 C C . ARG A 1 101 ? 8.552 -4.866 -10.579 1.00 0.00 101 ARG A C 12
ATOM 20727 O O . ARG A 1 101 ? 9.479 -4.123 -10.319 1.00 0.00 101 ARG A O 12
ATOM 20748 N N . ASP A 1 102 ? 7.914 -4.779 -11.714 1.00 0.00 102 ASP A N 12
ATOM 20749 C CA . ASP A 1 102 ? 8.317 -3.755 -12.720 1.00 0.00 102 ASP A CA 12
ATOM 20750 C C . ASP A 1 102 ? 8.197 -2.359 -12.105 1.00 0.00 102 ASP A C 12
ATOM 20751 O O . ASP A 1 102 ? 9.163 -1.628 -12.011 1.00 0.00 102 ASP A O 12
ATOM 20760 N N . ALA A 1 103 ? 7.019 -1.982 -11.688 1.00 0.00 103 ALA A N 12
ATOM 20761 C CA . ALA A 1 103 ? 6.842 -0.632 -11.082 1.00 0.00 103 ALA A CA 12
ATOM 20762 C C . ALA A 1 103 ? 7.815 -0.464 -9.914 1.00 0.00 103 ALA A C 12
ATOM 20763 O O . ALA A 1 103 ? 8.273 0.625 -9.627 1.00 0.00 103 ALA A O 12
ATOM 20770 N N . LEU A 1 104 ? 8.135 -1.533 -9.237 1.00 0.00 104 LEU A N 12
ATOM 20771 C CA . LEU A 1 104 ? 9.078 -1.432 -8.088 1.00 0.00 104 LEU A CA 12
ATOM 20772 C C . LEU A 1 104 ? 10.409 -0.846 -8.565 1.00 0.00 104 LEU A C 12
ATOM 20773 O O . LEU A 1 104 ? 10.873 0.156 -8.058 1.00 0.00 104 LEU A O 12
ATOM 20789 N N . GLU A 1 105 ? 11.02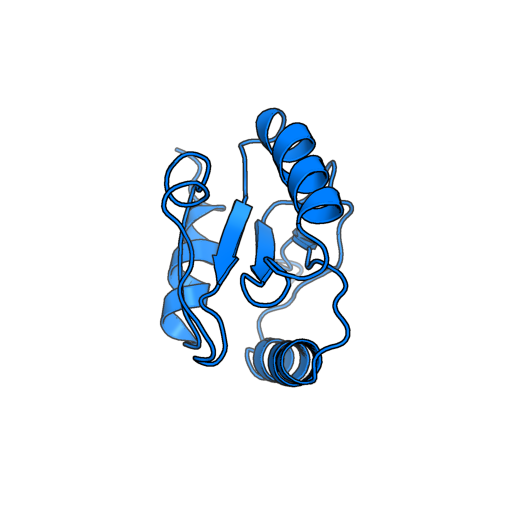6 -1.461 -9.537 1.00 0.00 105 GLU A N 12
ATOM 20790 C CA . GLU A 1 105 ? 12.327 -0.935 -10.043 1.00 0.00 105 GLU A CA 12
ATOM 20791 C C . GLU A 1 105 ? 12.085 0.337 -10.860 1.00 0.00 105 GLU A C 12
ATOM 20792 O O . GLU A 1 105 ? 13.012 1.018 -11.253 1.00 0.00 105 GLU A O 12
ATOM 20804 N N . ASP A 1 106 ? 10.849 0.663 -11.122 1.00 0.00 106 ASP A N 12
ATOM 20805 C CA . ASP A 1 106 ? 10.555 1.889 -11.916 1.00 0.00 106 ASP A CA 12
ATOM 20806 C C . ASP A 1 106 ? 10.724 3.127 -11.033 1.00 0.00 106 ASP A C 12
ATOM 20807 O O . ASP A 1 106 ? 10.977 4.214 -11.515 1.00 0.00 106 ASP A O 12
ATOM 20816 N N . ALA A 1 107 ? 10.588 2.973 -9.744 1.00 0.00 107 ALA A N 12
ATOM 20817 C CA . ALA A 1 107 ? 10.740 4.144 -8.833 1.00 0.00 107 ALA A CA 12
ATOM 20818 C C . ALA A 1 107 ? 12.185 4.650 -8.882 1.00 0.00 107 ALA A C 12
ATOM 20819 O O . ALA A 1 107 ? 12.479 5.754 -8.472 1.00 0.00 107 ALA A O 12
ATOM 20826 N N . LEU A 1 108 ? 13.087 3.849 -9.380 1.00 0.00 108 LEU A N 12
ATOM 20827 C CA . LEU A 1 108 ? 14.512 4.284 -9.450 1.00 0.00 108 LEU A CA 12
ATOM 20828 C C . LEU A 1 108 ? 14.671 5.361 -10.525 1.00 0.00 108 LEU A C 12
ATOM 20829 O O . LEU A 1 108 ? 15.563 6.184 -10.462 1.00 0.00 108 LEU A O 12
ATOM 20845 N N . ASP A 1 109 ? 13.820 5.362 -11.513 1.00 0.00 109 ASP A N 12
ATOM 20846 C CA . ASP A 1 109 ? 13.932 6.387 -12.590 1.00 0.00 109 ASP A CA 12
ATOM 20847 C C . ASP A 1 109 ? 12.829 7.433 -12.421 1.00 0.00 109 ASP A C 12
ATOM 20848 O O . ASP A 1 109 ? 11.795 7.171 -11.836 1.00 0.00 109 ASP A O 12
ATOM 20857 N N . VAL A 1 110 ? 13.040 8.616 -12.929 1.00 0.00 110 VAL A N 12
ATOM 20858 C CA . VAL A 1 110 ? 12.003 9.680 -12.799 1.00 0.00 110 VAL A CA 12
ATOM 20859 C C . VAL A 1 110 ? 11.526 10.094 -14.192 1.00 0.00 110 VAL A C 12
ATOM 20860 O O . VAL A 1 110 ? 12.304 10.518 -15.024 1.00 0.00 110 VAL A O 12
ATOM 20873 N N . ILE A 1 111 ? 10.253 9.974 -14.454 1.00 0.00 111 ILE A N 12
ATOM 20874 C CA . ILE A 1 111 ? 9.729 10.360 -15.793 1.00 0.00 111 ILE A CA 12
ATOM 20875 C C . ILE A 1 111 ? 8.634 11.415 -15.629 1.00 0.00 111 ILE A C 12
ATOM 20876 O O . ILE A 1 111 ? 8.064 11.486 -14.553 1.00 0.00 111 ILE A O 12
ATOM 20893 N N . VAL A 1 1 ? 21.537 -1.536 -7.324 1.00 0.00 1 VAL A N 13
ATOM 20894 C CA . VAL A 1 1 ? 21.409 -1.592 -5.842 1.00 0.00 1 VAL A CA 13
ATOM 20895 C C . VAL A 1 1 ? 20.050 -2.191 -5.470 1.00 0.00 1 VAL A C 13
ATOM 20896 O O . VAL A 1 1 ? 19.068 -1.489 -5.335 1.00 0.00 1 VAL A O 13
ATOM 20911 N N . THR A 1 2 ? 19.986 -3.484 -5.307 1.00 0.00 2 THR A N 13
ATOM 20912 C CA . THR A 1 2 ? 18.691 -4.126 -4.948 1.00 0.00 2 THR A CA 13
ATOM 20913 C C . THR A 1 2 ? 18.753 -4.644 -3.509 1.00 0.00 2 THR A C 13
ATOM 20914 O O . THR A 1 2 ? 19.182 -5.753 -3.257 1.00 0.00 2 THR A O 13
ATOM 20925 N N . ALA A 1 3 ? 18.326 -3.853 -2.564 1.00 0.00 3 ALA A N 13
ATOM 20926 C CA . ALA A 1 3 ? 18.358 -4.302 -1.144 1.00 0.00 3 ALA A CA 13
ATOM 20927 C C . ALA A 1 3 ? 16.929 -4.401 -0.609 1.00 0.00 3 ALA A C 13
ATOM 20928 O O . ALA A 1 3 ? 16.354 -5.470 -0.540 1.00 0.00 3 ALA A O 13
ATOM 20935 N N . GLU A 1 4 ? 16.349 -3.296 -0.228 1.00 0.00 4 GLU A N 13
ATOM 20936 C CA . GLU A 1 4 ? 14.956 -3.330 0.301 1.00 0.00 4 GLU A CA 13
ATOM 20937 C C . GLU A 1 4 ? 14.176 -2.125 -0.231 1.00 0.00 4 GLU A C 13
ATOM 20938 O O . GLU A 1 4 ? 14.728 -1.237 -0.849 1.00 0.00 4 GLU A O 13
ATOM 20950 N N . ILE A 1 5 ? 12.893 -2.087 0.007 1.00 0.00 5 ILE A N 13
ATOM 20951 C CA . ILE A 1 5 ? 12.076 -0.940 -0.480 1.00 0.00 5 ILE A CA 13
ATOM 20952 C C . ILE A 1 5 ? 10.900 -0.715 0.473 1.00 0.00 5 ILE A C 13
ATOM 20953 O O . ILE A 1 5 ? 10.124 -1.611 0.738 1.00 0.00 5 ILE A O 13
ATOM 20969 N N . ARG A 1 6 ? 10.762 0.474 0.990 1.00 0.00 6 ARG A N 13
ATOM 20970 C CA . ARG A 1 6 ? 9.638 0.752 1.928 1.00 0.00 6 ARG A CA 13
ATOM 20971 C C . ARG A 1 6 ? 8.433 1.276 1.145 1.00 0.00 6 ARG A C 13
ATOM 20972 O O . ARG A 1 6 ? 8.540 2.199 0.361 1.00 0.00 6 ARG A O 13
ATOM 20993 N N . LEU A 1 7 ? 7.284 0.696 1.353 1.00 0.00 7 LEU A N 13
ATOM 20994 C CA . LEU A 1 7 ? 6.071 1.159 0.625 1.00 0.00 7 LEU A CA 13
ATOM 20995 C C . LEU A 1 7 ? 4.841 0.964 1.512 1.00 0.00 7 LEU A C 13
ATOM 20996 O O . LEU A 1 7 ? 4.904 0.330 2.546 1.00 0.00 7 LEU A O 13
ATOM 21012 N N . TYR A 1 8 ? 3.721 1.505 1.118 1.00 0.00 8 TYR A N 13
ATOM 21013 C CA . TYR A 1 8 ? 2.490 1.348 1.942 1.00 0.00 8 TYR A CA 13
ATOM 21014 C C . TYR A 1 8 ? 1.373 0.750 1.084 1.00 0.00 8 TYR A C 13
ATOM 21015 O O . TYR A 1 8 ? 1.244 1.056 -0.084 1.00 0.00 8 TYR A O 13
ATOM 21033 N N . ILE A 1 9 ? 0.565 -0.100 1.655 1.00 0.00 9 ILE A N 13
ATOM 21034 C CA . ILE A 1 9 ? -0.542 -0.717 0.872 1.00 0.00 9 ILE A CA 13
ATOM 21035 C C . ILE A 1 9 ? -1.880 -0.404 1.547 1.00 0.00 9 ILE A C 13
ATOM 21036 O O . ILE A 1 9 ? -2.077 -0.684 2.713 1.00 0.00 9 ILE A O 13
ATOM 21052 N N . THR A 1 10 ? -2.801 0.171 0.823 1.00 0.00 10 THR A N 13
ATOM 21053 C CA . THR A 1 10 ? -4.124 0.498 1.427 1.00 0.00 10 THR A CA 13
ATOM 21054 C C . THR A 1 10 ? -4.638 -0.718 2.200 1.00 0.00 10 THR A C 13
ATOM 21055 O O . THR A 1 10 ? -4.419 -1.848 1.812 1.00 0.00 10 THR A O 13
ATOM 21066 N N . GLU A 1 11 ? -5.317 -0.498 3.291 1.00 0.00 11 GLU A N 13
ATOM 21067 C CA . GLU A 1 11 ? -5.839 -1.646 4.085 1.00 0.00 11 GLU A CA 13
ATOM 21068 C C . GLU A 1 11 ? -7.359 -1.530 4.225 1.00 0.00 11 GLU A C 13
ATOM 21069 O O . GLU A 1 11 ? -7.863 -0.717 4.972 1.00 0.00 11 GLU A O 13
ATOM 21081 N N . GLY A 1 12 ? -8.091 -2.341 3.511 1.00 0.00 12 GLY A N 13
ATOM 21082 C CA . GLY A 1 12 ? -9.577 -2.283 3.604 1.00 0.00 12 GLY A CA 13
ATOM 21083 C C . GLY A 1 12 ? -10.112 -3.650 4.031 1.00 0.00 12 GLY A C 13
ATOM 21084 O O . GLY A 1 12 ? -9.487 -4.362 4.792 1.00 0.00 12 GLY A O 13
ATOM 21088 N N . GLU A 1 13 ? -11.265 -4.024 3.549 1.00 0.00 13 GLU A N 13
ATOM 21089 C CA . GLU A 1 13 ? -11.838 -5.347 3.928 1.00 0.00 13 GLU A CA 13
ATOM 21090 C C . GLU A 1 13 ? -12.359 -6.054 2.676 1.00 0.00 13 GLU A C 13
ATOM 21091 O O . GLU A 1 13 ? -13.457 -6.573 2.656 1.00 0.00 13 GLU A O 13
ATOM 21103 N N . VAL A 1 14 ? -11.579 -6.082 1.630 1.00 0.00 14 VAL A N 13
ATOM 21104 C CA . VAL A 1 14 ? -12.034 -6.757 0.383 1.00 0.00 14 VAL A CA 13
ATOM 21105 C C . VAL A 1 14 ? -11.110 -7.936 0.072 1.00 0.00 14 VAL A C 13
ATOM 21106 O O . VAL A 1 14 ? -9.940 -7.927 0.402 1.00 0.00 14 VAL A O 13
ATOM 21119 N N . GLU A 1 15 ? -11.627 -8.954 -0.559 1.00 0.00 15 GLU A N 13
ATOM 21120 C CA . GLU A 1 15 ? -10.784 -10.137 -0.890 1.00 0.00 15 GLU A CA 13
ATOM 21121 C C . GLU A 1 15 ? -9.627 -9.705 -1.795 1.00 0.00 15 GLU A C 13
ATOM 21122 O O . GLU A 1 15 ? -8.492 -10.087 -1.593 1.00 0.00 15 GLU A O 13
ATOM 21134 N N . ASP A 1 16 ? -9.909 -8.913 -2.793 1.00 0.00 16 ASP A N 13
ATOM 21135 C CA . ASP A 1 16 ? -8.829 -8.459 -3.715 1.00 0.00 16 ASP A CA 13
ATOM 21136 C C . ASP A 1 16 ? -7.607 -8.015 -2.908 1.00 0.00 16 ASP A C 13
ATOM 21137 O O . ASP A 1 16 ? -6.494 -8.029 -3.396 1.00 0.00 16 ASP A O 13
ATOM 21146 N N . TYR A 1 17 ? -7.800 -7.617 -1.680 1.00 0.00 17 TYR A N 13
ATOM 21147 C CA . TYR A 1 17 ? -6.642 -7.169 -0.853 1.00 0.00 17 TYR A CA 13
ATOM 21148 C C . TYR A 1 17 ? -5.842 -8.383 -0.380 1.00 0.00 17 TYR A C 13
ATOM 21149 O O . TYR A 1 17 ? -4.630 -8.404 -0.449 1.00 0.00 17 TYR A O 13
ATOM 21167 N N . ARG A 1 18 ? -6.507 -9.395 0.105 1.00 0.00 18 ARG A N 13
ATOM 21168 C CA . ARG A 1 18 ? -5.777 -10.601 0.584 1.00 0.00 18 ARG A CA 13
ATOM 21169 C C . ARG A 1 18 ? -5.050 -11.259 -0.587 1.00 0.00 18 ARG A C 13
ATOM 21170 O O . ARG A 1 18 ? -3.968 -11.792 -0.440 1.00 0.00 18 ARG A O 13
ATOM 21191 N N . VAL A 1 19 ? -5.636 -11.227 -1.750 1.00 0.00 19 VAL A N 13
ATOM 21192 C CA . VAL A 1 19 ? -4.982 -11.853 -2.931 1.00 0.00 19 VAL A CA 13
ATOM 21193 C C . VAL A 1 19 ? -3.782 -11.008 -3.365 1.00 0.00 19 VAL A C 13
ATOM 21194 O O . VAL A 1 19 ? -2.750 -11.526 -3.745 1.00 0.00 19 VAL A O 13
ATOM 21207 N N . PHE A 1 20 ? -3.906 -9.710 -3.314 1.00 0.00 20 PHE A N 13
ATOM 21208 C CA . PHE A 1 20 ? -2.772 -8.837 -3.727 1.00 0.00 20 PHE A CA 13
ATOM 21209 C C . PHE A 1 20 ? -1.612 -8.993 -2.741 1.00 0.00 20 PHE A C 13
ATOM 21210 O O . PHE A 1 20 ? -0.536 -9.430 -3.099 1.00 0.00 20 PHE A O 13
ATOM 21227 N N . LEU A 1 21 ? -1.819 -8.639 -1.502 1.00 0.00 21 LEU A N 13
ATOM 21228 C CA . LEU A 1 21 ? -0.724 -8.768 -0.499 1.00 0.00 21 LEU A CA 13
ATOM 21229 C C . LEU A 1 21 ? -0.197 -10.203 -0.503 1.00 0.00 21 LEU A C 13
ATOM 21230 O O . LEU A 1 21 ? 0.993 -10.439 -0.573 1.00 0.00 21 LEU A O 13
ATOM 21246 N N . GLU A 1 22 ? -1.075 -11.165 -0.428 1.00 0.00 22 GLU A N 13
ATOM 21247 C CA . GLU A 1 22 ? -0.628 -12.585 -0.427 1.00 0.00 22 GLU A CA 13
ATOM 21248 C C . GLU A 1 22 ? 0.266 -12.842 -1.642 1.00 0.00 22 GLU A C 13
ATOM 21249 O O . GLU A 1 22 ? 1.193 -13.626 -1.586 1.00 0.00 22 GLU A O 13
ATOM 21261 N N . ARG A 1 23 ? -0.006 -12.194 -2.741 1.00 0.00 23 ARG A N 13
ATOM 21262 C CA . ARG A 1 23 ? 0.827 -12.406 -3.959 1.00 0.00 23 ARG A CA 13
ATOM 21263 C C . ARG A 1 23 ? 2.185 -11.720 -3.784 1.00 0.00 23 ARG A C 13
ATOM 21264 O O . ARG A 1 23 ? 3.199 -12.203 -4.249 1.00 0.00 23 ARG A O 13
ATOM 21285 N N . LEU A 1 24 ? 2.211 -10.595 -3.123 1.00 0.00 24 LEU A N 13
ATOM 21286 C CA . LEU A 1 24 ? 3.501 -9.876 -2.924 1.00 0.00 24 LEU A CA 13
ATOM 21287 C C . LEU A 1 24 ? 4.569 -10.854 -2.427 1.00 0.00 24 LEU A C 13
ATOM 21288 O O . LEU A 1 24 ? 5.739 -10.712 -2.724 1.00 0.00 24 LEU A O 13
ATOM 21304 N N . GLU A 1 25 ? 4.179 -11.843 -1.671 1.00 0.00 25 GLU A N 13
ATOM 21305 C CA . GLU A 1 25 ? 5.179 -12.822 -1.157 1.00 0.00 25 GLU A CA 13
ATOM 21306 C C . GLU A 1 25 ? 5.759 -13.627 -2.323 1.00 0.00 25 GLU A C 13
ATOM 21307 O O . GLU A 1 25 ? 6.947 -13.869 -2.391 1.00 0.00 25 GLU A O 13
ATOM 21319 N N . GLN A 1 26 ? 4.931 -14.047 -3.241 1.00 0.00 26 GLN A N 13
ATOM 21320 C CA . GLN A 1 26 ? 5.442 -14.838 -4.397 1.00 0.00 26 GLN A CA 13
ATOM 21321 C C . GLN A 1 26 ? 6.224 -13.919 -5.340 1.00 0.00 26 GLN A C 13
ATOM 21322 O O . GLN A 1 26 ? 6.799 -14.362 -6.315 1.00 0.00 26 GLN A O 13
ATOM 21336 N N . SER A 1 27 ? 6.251 -12.645 -5.061 1.00 0.00 27 SER A N 13
ATOM 21337 C CA . SER A 1 27 ? 6.998 -11.706 -5.944 1.00 0.00 27 SER A CA 13
ATOM 21338 C C . SER A 1 27 ? 8.486 -11.758 -5.598 1.00 0.00 27 SER A C 13
ATOM 21339 O O . SER A 1 27 ? 9.322 -11.260 -6.327 1.00 0.00 27 SER A O 13
ATOM 21347 N N . GLY A 1 28 ? 8.826 -12.357 -4.489 1.00 0.00 28 GLY A N 13
ATOM 21348 C CA . GLY A 1 28 ? 10.261 -12.442 -4.095 1.00 0.00 28 GLY A CA 13
ATOM 21349 C C . GLY A 1 28 ? 10.764 -11.055 -3.692 1.00 0.00 28 GLY A C 13
ATOM 21350 O O . GLY A 1 28 ? 10.001 -10.201 -3.289 1.00 0.00 28 GLY A O 13
ATOM 21354 N N . LEU A 1 29 ? 12.043 -10.824 -3.797 1.00 0.00 29 LEU A N 13
ATOM 21355 C CA . LEU A 1 29 ? 12.593 -9.492 -3.419 1.00 0.00 29 LEU A CA 13
ATOM 21356 C C . LEU A 1 29 ? 12.323 -9.233 -1.937 1.00 0.00 29 LEU A C 13
ATOM 21357 O O . LEU A 1 29 ? 11.610 -9.971 -1.286 1.00 0.00 29 LEU A O 13
ATOM 21373 N N . GLU A 1 30 ? 12.888 -8.188 -1.399 1.00 0.00 30 GLU A N 13
ATOM 21374 C CA . GLU A 1 30 ? 12.666 -7.878 0.042 1.00 0.00 30 GLU A CA 13
ATOM 21375 C C . GLU A 1 30 ? 11.890 -6.566 0.165 1.00 0.00 30 GLU A C 13
ATOM 21376 O O . GLU A 1 30 ? 12.415 -5.498 -0.082 1.00 0.00 30 GLU A O 13
ATOM 21388 N N . TRP A 1 31 ? 10.644 -6.634 0.546 1.00 0.00 31 TRP A N 13
ATOM 21389 C CA . TRP A 1 31 ? 9.841 -5.389 0.682 1.00 0.00 31 TRP A CA 13
ATOM 21390 C C . TRP A 1 31 ? 9.398 -5.223 2.136 1.00 0.00 31 TRP A C 13
ATOM 21391 O O . TRP A 1 31 ? 9.259 -6.183 2.867 1.00 0.00 31 TRP A O 13
ATOM 21412 N N . ARG A 1 32 ? 9.174 -4.010 2.557 1.00 0.00 32 ARG A N 13
ATOM 21413 C CA . ARG A 1 32 ? 8.737 -3.777 3.962 1.00 0.00 32 ARG A CA 13
ATOM 21414 C C . ARG A 1 32 ? 7.640 -2.708 3.980 1.00 0.00 32 ARG A C 13
ATOM 21415 O O . ARG A 1 32 ? 7.656 -1.796 3.177 1.00 0.00 32 ARG A O 13
ATOM 21436 N N . PRO A 1 33 ? 6.720 -2.854 4.897 1.00 0.00 33 PRO A N 13
ATOM 21437 C CA . PRO A 1 33 ? 5.595 -1.916 5.047 1.00 0.00 33 PRO A CA 13
ATOM 21438 C C . PRO A 1 33 ? 6.050 -0.649 5.776 1.00 0.00 33 PRO A C 13
ATOM 21439 O O . PRO A 1 33 ? 6.904 -0.690 6.639 1.00 0.00 33 PRO A O 13
ATOM 21450 N N . ALA A 1 34 ? 5.482 0.475 5.439 1.00 0.00 34 ALA A N 13
ATOM 21451 C CA . ALA A 1 34 ? 5.879 1.742 6.114 1.00 0.00 34 ALA A CA 13
ATOM 21452 C C . ALA A 1 34 ? 4.622 2.473 6.589 1.00 0.00 34 ALA A C 13
ATOM 21453 O O . ALA A 1 34 ? 3.609 1.865 6.873 1.00 0.00 34 ALA A O 13
ATOM 21460 N N . THR A 1 35 ? 4.677 3.773 6.680 1.00 0.00 35 THR A N 13
ATOM 21461 C CA . THR A 1 35 ? 3.483 4.537 7.136 1.00 0.00 35 THR A CA 13
ATOM 21462 C C . THR A 1 35 ? 3.146 5.618 6.106 1.00 0.00 35 THR A C 13
ATOM 21463 O O . THR A 1 35 ? 3.922 5.878 5.208 1.00 0.00 35 THR A O 13
ATOM 21474 N N . PRO A 1 36 ? 1.993 6.217 6.269 1.00 0.00 36 PRO A N 13
ATOM 21475 C CA . PRO A 1 36 ? 1.517 7.281 5.368 1.00 0.00 36 PRO A CA 13
ATOM 21476 C C . PRO A 1 36 ? 2.215 8.604 5.694 1.00 0.00 36 PRO A C 13
ATOM 21477 O O . PRO A 1 36 ? 1.616 9.519 6.224 1.00 0.00 36 PRO A O 13
ATOM 21488 N N . GLU A 1 37 ? 3.478 8.709 5.385 1.00 0.00 37 GLU A N 13
ATOM 21489 C CA . GLU A 1 37 ? 4.215 9.970 5.679 1.00 0.00 37 GLU A CA 13
ATOM 21490 C C . GLU A 1 37 ? 5.618 9.885 5.079 1.00 0.00 37 GLU A C 13
ATOM 21491 O O . GLU A 1 37 ? 6.159 10.863 4.599 1.00 0.00 37 GLU A O 13
ATOM 21503 N N . ASP A 1 38 ? 6.212 8.723 5.098 1.00 0.00 38 ASP A N 13
ATOM 21504 C CA . ASP A 1 38 ? 7.579 8.576 4.525 1.00 0.00 38 ASP A CA 13
ATOM 21505 C C . ASP A 1 38 ? 7.646 7.294 3.692 1.00 0.00 38 ASP A C 13
ATOM 21506 O O . ASP A 1 38 ? 8.691 6.691 3.545 1.00 0.00 38 ASP A O 13
ATOM 21515 N N . ALA A 1 39 ? 6.539 6.873 3.145 1.00 0.00 39 ALA A N 13
ATOM 21516 C CA . ALA A 1 39 ? 6.539 5.632 2.320 1.00 0.00 39 ALA A CA 13
ATOM 21517 C C . ALA A 1 39 ? 7.117 5.944 0.938 1.00 0.00 39 ALA A C 13
ATOM 21518 O O . ALA A 1 39 ? 6.509 6.631 0.141 1.00 0.00 39 ALA A O 13
ATOM 21525 N N . ASP A 1 40 ? 8.288 5.446 0.649 1.00 0.00 40 ASP A N 13
ATOM 21526 C CA . ASP A 1 40 ? 8.908 5.715 -0.679 1.00 0.00 40 ASP A CA 13
ATOM 21527 C C . ASP A 1 40 ? 7.914 5.372 -1.791 1.00 0.00 40 ASP A C 13
ATOM 21528 O O . ASP A 1 40 ? 7.713 6.136 -2.713 1.00 0.00 40 ASP A O 13
ATOM 21537 N N . ALA A 1 41 ? 7.294 4.226 -1.716 1.00 0.00 41 ALA A N 13
ATOM 21538 C CA . ALA A 1 41 ? 6.320 3.838 -2.776 1.00 0.00 41 ALA A CA 13
ATOM 21539 C C . ALA A 1 41 ? 4.937 3.627 -2.157 1.00 0.00 41 ALA A C 13
ATOM 21540 O O . ALA A 1 41 ? 4.810 3.238 -1.012 1.00 0.00 41 ALA A O 13
ATOM 21547 N N . VAL A 1 42 ? 3.897 3.878 -2.906 1.00 0.00 42 VAL A N 13
ATOM 21548 C CA . VAL A 1 42 ? 2.522 3.691 -2.363 1.00 0.00 42 VAL A CA 13
ATOM 21549 C C . VAL A 1 42 ? 1.691 2.870 -3.352 1.00 0.00 42 VAL A C 13
ATOM 21550 O O . VAL A 1 42 ? 1.341 3.336 -4.418 1.00 0.00 42 VAL A O 13
ATOM 21563 N N . ILE A 1 43 ? 1.372 1.651 -3.009 1.00 0.00 43 ILE A N 13
ATOM 21564 C CA . ILE A 1 43 ? 0.565 0.801 -3.931 1.00 0.00 43 ILE A CA 13
ATOM 21565 C C . ILE A 1 43 ? -0.924 0.982 -3.624 1.00 0.00 43 ILE A C 13
ATOM 21566 O O . ILE A 1 43 ? -1.381 0.698 -2.535 1.00 0.00 43 ILE A O 13
ATOM 21582 N N . VAL A 1 44 ? -1.684 1.453 -4.575 1.00 0.00 44 VAL A N 13
ATOM 21583 C CA . VAL A 1 44 ? -3.141 1.653 -4.335 1.00 0.00 44 VAL A CA 13
ATOM 21584 C C . VAL A 1 44 ? -3.931 0.524 -5.000 1.00 0.00 44 VAL A C 13
ATOM 21585 O O . VAL A 1 44 ? -3.788 0.262 -6.179 1.00 0.00 44 VAL A O 13
ATOM 21598 N N . LEU A 1 45 ? -4.767 -0.143 -4.253 1.00 0.00 45 LEU A N 13
ATOM 21599 C CA . LEU A 1 45 ? -5.570 -1.252 -4.838 1.00 0.00 45 LEU A CA 13
ATOM 21600 C C . LEU A 1 45 ? -6.913 -0.702 -5.328 1.00 0.00 45 LEU A C 13
ATOM 21601 O O . LEU A 1 45 ? -7.593 0.018 -4.624 1.00 0.00 45 LEU A O 13
ATOM 21617 N N . ALA A 1 46 ? -7.300 -1.034 -6.530 1.00 0.00 46 ALA A N 13
ATOM 21618 C CA . ALA A 1 46 ? -8.597 -0.527 -7.060 1.00 0.00 46 ALA A CA 13
ATOM 21619 C C . ALA A 1 46 ? -9.709 -1.530 -6.747 1.00 0.00 46 ALA A C 13
ATOM 21620 O O . ALA A 1 46 ? -10.840 -1.369 -7.163 1.00 0.00 46 ALA A O 13
ATOM 21627 N N . GLY A 1 47 ? -9.401 -2.566 -6.013 1.00 0.00 47 GLY A N 13
ATOM 21628 C CA . GLY A 1 47 ? -10.443 -3.575 -5.673 1.00 0.00 47 GLY A CA 13
ATOM 21629 C C . GLY A 1 47 ? -11.322 -3.038 -4.541 1.00 0.00 47 GLY A C 13
ATOM 21630 O O . GLY A 1 47 ? -12.434 -3.485 -4.340 1.00 0.00 47 GLY A O 13
ATOM 21634 N N . LEU A 1 48 ? -10.831 -2.083 -3.801 1.00 0.00 48 LEU A N 13
ATOM 21635 C CA . LEU A 1 48 ? -11.638 -1.515 -2.683 1.00 0.00 48 LEU A CA 13
ATOM 21636 C C . LEU A 1 48 ? -12.050 -0.085 -3.036 1.00 0.00 48 LEU A C 13
ATOM 21637 O O . LEU A 1 48 ? -12.072 0.792 -2.196 1.00 0.00 48 LEU A O 13
ATOM 21653 N N . TRP A 1 49 ? -12.372 0.155 -4.276 1.00 0.00 49 TRP A N 13
ATOM 21654 C CA . TRP A 1 49 ? -12.778 1.524 -4.696 1.00 0.00 49 TRP A CA 13
ATOM 21655 C C . TRP A 1 49 ? -14.248 1.761 -4.338 1.00 0.00 49 TRP A C 13
ATOM 21656 O O . TRP A 1 49 ? -14.712 2.883 -4.295 1.00 0.00 49 TRP A O 13
ATOM 21677 N N . GLY A 1 50 ? -14.986 0.715 -4.085 1.00 0.00 50 GLY A N 13
ATOM 21678 C CA . GLY A 1 50 ? -16.424 0.888 -3.734 1.00 0.00 50 GLY A CA 13
ATOM 21679 C C . GLY A 1 50 ? -16.613 0.700 -2.228 1.00 0.00 50 GLY A C 13
ATOM 21680 O O . GLY A 1 50 ? -17.721 0.597 -1.740 1.00 0.00 50 GLY A O 13
ATOM 21684 N N . THR A 1 51 ? -15.541 0.654 -1.486 1.00 0.00 51 THR A N 13
ATOM 21685 C CA . THR A 1 51 ? -15.665 0.473 -0.012 1.00 0.00 51 THR A CA 13
ATOM 21686 C C . THR A 1 51 ? -14.974 1.633 0.707 1.00 0.00 51 THR A C 13
ATOM 21687 O O . THR A 1 51 ? -15.586 2.362 1.462 1.00 0.00 51 THR A O 13
ATOM 21698 N N . ARG A 1 52 ? -13.702 1.810 0.480 1.00 0.00 52 ARG A N 13
ATOM 21699 C CA . ARG A 1 52 ? -12.974 2.923 1.154 1.00 0.00 52 ARG A CA 13
ATOM 21700 C C . ARG A 1 52 ? -12.461 3.911 0.104 1.00 0.00 52 ARG A C 13
ATOM 21701 O O . ARG A 1 52 ? -11.291 4.231 0.059 1.00 0.00 52 ARG A O 13
ATOM 21722 N N . ARG A 1 53 ? -13.329 4.398 -0.741 1.00 0.00 53 ARG A N 13
ATOM 21723 C CA . ARG A 1 53 ? -12.887 5.366 -1.784 1.00 0.00 53 ARG A CA 13
ATOM 21724 C C . ARG A 1 53 ? -12.251 6.582 -1.108 1.00 0.00 53 ARG A C 13
ATOM 21725 O O . ARG A 1 53 ? -11.184 7.024 -1.482 1.00 0.00 53 ARG A O 13
ATOM 21746 N N . ASP A 1 54 ? -12.899 7.125 -0.115 1.00 0.00 54 ASP A N 13
ATOM 21747 C CA . ASP A 1 54 ? -12.331 8.310 0.586 1.00 0.00 54 ASP A CA 13
ATOM 21748 C C . ASP A 1 54 ? -10.886 8.016 0.992 1.00 0.00 54 ASP A C 13
ATOM 21749 O O . ASP A 1 54 ? -10.015 8.854 0.878 1.00 0.00 54 ASP A O 13
ATOM 21758 N N . GLU A 1 55 ? -10.626 6.828 1.466 1.00 0.00 55 GLU A N 13
ATOM 21759 C CA . GLU A 1 55 ? -9.238 6.479 1.880 1.00 0.00 55 GLU A CA 13
ATOM 21760 C C . GLU A 1 55 ? -8.316 6.510 0.660 1.00 0.00 55 GLU A C 13
ATOM 21761 O O . GLU A 1 55 ? -7.205 6.998 0.722 1.00 0.00 55 GLU A O 13
ATOM 21773 N N . ILE A 1 56 ? -8.765 5.991 -0.449 1.00 0.00 56 ILE A N 13
ATOM 21774 C CA . ILE A 1 56 ? -7.913 5.992 -1.672 1.00 0.00 56 ILE A CA 13
ATOM 21775 C C . ILE A 1 56 ? -7.561 7.433 -2.047 1.00 0.00 56 ILE A C 13
ATOM 21776 O O . ILE A 1 56 ? -6.409 7.819 -2.063 1.00 0.00 56 ILE A O 13
ATOM 21792 N N . LEU A 1 57 ? -8.549 8.228 -2.355 1.00 0.00 57 LEU A N 13
ATOM 21793 C CA . LEU A 1 57 ? -8.283 9.644 -2.735 1.00 0.00 57 LEU A CA 13
ATOM 21794 C C . LEU A 1 57 ? -7.267 10.258 -1.770 1.00 0.00 57 LEU A C 13
ATOM 21795 O O . LEU A 1 57 ? -6.491 11.118 -2.136 1.00 0.00 57 LEU A O 13
ATOM 21811 N N . GLY A 1 58 ? -7.266 9.829 -0.537 1.00 0.00 58 GLY A N 13
ATOM 21812 C CA . GLY A 1 58 ? -6.302 10.396 0.449 1.00 0.00 58 GLY A CA 13
ATOM 21813 C C . GLY A 1 58 ? -4.880 9.953 0.097 1.00 0.00 58 GLY A C 13
ATOM 21814 O O . GLY A 1 58 ? -4.019 10.763 -0.185 1.00 0.00 58 GLY A O 13
ATOM 21818 N N . ALA A 1 59 ? -4.625 8.673 0.117 1.00 0.00 59 ALA A N 13
ATOM 21819 C CA . ALA A 1 59 ? -3.256 8.180 -0.212 1.00 0.00 59 ALA A CA 13
ATOM 21820 C C . ALA A 1 59 ? -2.746 8.874 -1.478 1.00 0.00 59 ALA A C 13
ATOM 21821 O O . ALA A 1 59 ? -1.573 9.167 -1.606 1.00 0.00 59 ALA A O 13
ATOM 21828 N N . VAL A 1 60 ? -3.614 9.134 -2.415 1.00 0.00 60 VAL A N 13
ATOM 21829 C CA . VAL A 1 60 ? -3.177 9.804 -3.675 1.00 0.00 60 VAL A CA 13
ATOM 21830 C C . VAL A 1 60 ? -2.756 11.244 -3.376 1.00 0.00 60 VAL A C 13
ATOM 21831 O O . VAL A 1 60 ? -1.613 11.616 -3.552 1.00 0.00 60 VAL A O 13
ATOM 21844 N N . ASP A 1 61 ? -3.671 12.061 -2.929 1.00 0.00 61 ASP A N 13
ATOM 21845 C CA . ASP A 1 61 ? -3.324 13.478 -2.624 1.00 0.00 61 ASP A CA 13
ATOM 21846 C C . ASP A 1 61 ? -1.984 13.537 -1.884 1.00 0.00 61 ASP A C 13
ATOM 21847 O O . ASP A 1 61 ? -1.239 14.489 -2.007 1.00 0.00 61 ASP A O 13
ATOM 21856 N N . LEU A 1 62 ? -1.672 12.528 -1.117 1.00 0.00 62 LEU A N 13
ATOM 21857 C CA . LEU A 1 62 ? -0.381 12.530 -0.369 1.00 0.00 62 LEU A CA 13
ATOM 21858 C C . LEU A 1 62 ? 0.766 12.192 -1.324 1.00 0.00 62 LEU A C 13
ATOM 21859 O O . LEU A 1 62 ? 1.820 12.797 -1.283 1.00 0.00 62 LEU A O 13
ATOM 21875 N N . ALA A 1 63 ? 0.572 11.228 -2.181 1.00 0.00 63 ALA A N 13
ATOM 21876 C CA . ALA A 1 63 ? 1.653 10.848 -3.135 1.00 0.00 63 ALA A CA 13
ATOM 21877 C C . ALA A 1 63 ? 1.961 12.027 -4.063 1.00 0.00 63 ALA A C 13
ATOM 21878 O O . ALA A 1 63 ? 3.081 12.489 -4.143 1.00 0.00 63 ALA A O 13
ATOM 21885 N N . ARG A 1 64 ? 0.976 12.518 -4.767 1.00 0.00 64 ARG A N 13
ATOM 21886 C CA . ARG A 1 64 ? 1.217 13.663 -5.689 1.00 0.00 64 ARG A CA 13
ATOM 21887 C C . ARG A 1 64 ? 1.665 14.888 -4.887 1.00 0.00 64 ARG A C 13
ATOM 21888 O O . ARG A 1 64 ? 2.150 15.856 -5.436 1.00 0.00 64 ARG A O 13
ATOM 21909 N N . LYS A 1 65 ? 1.508 14.854 -3.592 1.00 0.00 65 LYS A N 13
ATOM 21910 C CA . LYS A 1 65 ? 1.926 16.019 -2.762 1.00 0.00 65 LYS A CA 13
ATOM 21911 C C . LYS A 1 65 ? 3.325 16.469 -3.190 1.00 0.00 65 LYS A C 13
ATOM 21912 O O . LYS A 1 65 ? 3.684 17.622 -3.061 1.00 0.00 65 LYS A O 13
ATOM 21931 N N . SER A 1 66 ? 4.118 15.564 -3.698 1.00 0.00 66 SER A N 13
ATOM 21932 C CA . SER A 1 66 ? 5.492 15.936 -4.134 1.00 0.00 66 SER A CA 13
ATOM 21933 C C . SER A 1 66 ? 5.828 15.205 -5.436 1.00 0.00 66 SER A C 13
ATOM 21934 O O . SER A 1 66 ? 5.902 15.800 -6.492 1.00 0.00 66 SER A O 13
ATOM 21942 N N . SER A 1 67 ? 6.031 13.918 -5.366 1.00 0.00 67 SER A N 13
ATOM 21943 C CA . SER A 1 67 ? 6.362 13.147 -6.597 1.00 0.00 67 SER A CA 13
ATOM 21944 C C . SER A 1 67 ? 6.522 11.666 -6.245 1.00 0.00 67 SER A C 13
ATOM 21945 O O . SER A 1 67 ? 7.319 10.962 -6.831 1.00 0.00 67 SER A O 13
ATOM 21953 N N . LYS A 1 68 ? 5.770 11.190 -5.291 1.00 0.00 68 LYS A N 13
ATOM 21954 C CA . LYS A 1 68 ? 5.879 9.755 -4.900 1.00 0.00 68 LYS A CA 13
ATOM 21955 C C . LYS A 1 68 ? 5.284 8.878 -6.008 1.00 0.00 68 LYS A C 13
ATOM 21956 O O . LYS A 1 68 ? 4.348 9.274 -6.673 1.00 0.00 68 LYS A O 13
ATOM 21975 N N . PRO A 1 69 ? 5.852 7.710 -6.173 1.00 0.00 69 PRO A N 13
ATOM 21976 C CA . PRO A 1 69 ? 5.407 6.747 -7.195 1.00 0.00 69 PRO A CA 13
ATOM 21977 C C . PRO A 1 69 ? 4.140 6.019 -6.734 1.00 0.00 69 PRO A C 13
ATOM 21978 O O . PRO A 1 69 ? 4.104 5.425 -5.674 1.00 0.00 69 PRO A O 13
ATOM 21989 N N . ILE A 1 70 ? 3.102 6.062 -7.524 1.00 0.00 70 ILE A N 13
ATOM 21990 C CA . ILE A 1 70 ? 1.839 5.376 -7.135 1.00 0.00 70 ILE A CA 13
ATOM 21991 C C . ILE A 1 70 ? 1.618 4.161 -8.037 1.00 0.00 70 ILE A C 13
ATOM 21992 O O . ILE A 1 70 ? 1.581 4.273 -9.247 1.00 0.00 70 ILE A O 13
ATOM 22008 N N . ILE A 1 71 ? 1.464 3.001 -7.461 1.00 0.00 71 ILE A N 13
ATOM 22009 C CA . ILE A 1 71 ? 1.239 1.784 -8.290 1.00 0.00 71 ILE A CA 13
ATOM 22010 C C . ILE A 1 71 ? -0.264 1.553 -8.452 1.00 0.00 71 ILE A C 13
ATOM 22011 O O . ILE A 1 71 ? -0.947 1.167 -7.524 1.00 0.00 71 ILE A O 13
ATOM 22027 N N . THR A 1 72 ? -0.788 1.792 -9.623 1.00 0.00 72 THR A N 13
ATOM 22028 C CA . THR A 1 72 ? -2.248 1.592 -9.840 1.00 0.00 72 THR A CA 13
ATOM 22029 C C . THR A 1 72 ? -2.533 0.111 -10.099 1.00 0.00 72 THR A C 13
ATOM 22030 O O . THR A 1 72 ? -2.200 -0.422 -11.139 1.00 0.00 72 THR A O 13
ATOM 22041 N N . VAL A 1 73 ? -3.152 -0.556 -9.163 1.00 0.00 73 VAL A N 13
ATOM 22042 C CA . VAL A 1 73 ? -3.462 -2.000 -9.360 1.00 0.00 73 VAL A CA 13
ATOM 22043 C C . VAL A 1 73 ? -4.920 -2.146 -9.799 1.00 0.00 73 VAL A C 13
ATOM 22044 O O . VAL A 1 73 ? -5.835 -1.976 -9.018 1.00 0.00 73 VAL A O 13
ATOM 22057 N N . ARG A 1 74 ? -5.145 -2.458 -11.047 1.00 0.00 74 ARG A N 13
ATOM 22058 C CA . ARG A 1 74 ? -6.543 -2.612 -11.537 1.00 0.00 74 ARG A CA 13
ATOM 22059 C C . ARG A 1 74 ? -7.325 -3.516 -10.577 1.00 0.00 74 ARG A C 13
ATOM 22060 O O . ARG A 1 74 ? -6.740 -4.239 -9.796 1.00 0.00 74 ARG A O 13
ATOM 22081 N N . PRO A 1 75 ? -8.628 -3.447 -10.668 1.00 0.00 75 PRO A N 13
ATOM 22082 C CA . PRO A 1 75 ? -9.526 -4.248 -9.821 1.00 0.00 75 PRO A CA 13
ATOM 22083 C C . PRO A 1 75 ? -9.600 -5.687 -10.341 1.00 0.00 75 PRO A C 13
ATOM 22084 O O . PRO A 1 75 ? -8.757 -6.126 -11.098 1.00 0.00 75 PRO A O 13
ATOM 22095 N N . TYR A 1 76 ? -10.600 -6.424 -9.941 1.00 0.00 76 TYR A N 13
ATOM 22096 C CA . TYR A 1 76 ? -10.719 -7.830 -10.416 1.00 0.00 76 TYR A CA 13
ATOM 22097 C C . TYR A 1 76 ? -11.877 -7.939 -11.410 1.00 0.00 76 TYR A C 13
ATOM 22098 O O . TYR A 1 76 ? -12.341 -9.018 -11.722 1.00 0.00 76 TYR A O 13
ATOM 22116 N N . GLY A 1 77 ? -12.346 -6.829 -11.911 1.00 0.00 77 GLY A N 13
ATOM 22117 C CA . GLY A 1 77 ? -13.473 -6.868 -12.887 1.00 0.00 77 GLY A CA 13
ATOM 22118 C C . GLY A 1 77 ? -14.803 -6.754 -12.140 1.00 0.00 77 GLY A C 13
ATOM 22119 O O . GLY A 1 77 ? -15.850 -7.077 -12.666 1.00 0.00 77 GLY A O 13
ATOM 22123 N N . LEU A 1 78 ? -14.774 -6.296 -10.918 1.00 0.00 78 LEU A N 13
ATOM 22124 C CA . LEU A 1 78 ? -16.039 -6.163 -10.145 1.00 0.00 78 LEU A CA 13
ATOM 22125 C C . LEU A 1 78 ? -16.597 -4.748 -10.319 1.00 0.00 78 LEU A C 13
ATOM 22126 O O . LEU A 1 78 ? -17.634 -4.552 -10.921 1.00 0.00 78 LEU A O 13
ATOM 22142 N N . GLU A 1 79 ? -15.918 -3.762 -9.801 1.00 0.00 79 GLU A N 13
ATOM 22143 C CA . GLU A 1 79 ? -16.414 -2.364 -9.942 1.00 0.00 79 GLU A CA 13
ATOM 22144 C C . GLU A 1 79 ? -15.509 -1.597 -10.902 1.00 0.00 79 GLU A C 13
ATOM 22145 O O . GLU A 1 79 ? -15.552 -0.385 -10.986 1.00 0.00 79 GLU A O 13
ATOM 22157 N N . ASN A 1 80 ? -14.692 -2.299 -11.626 1.00 0.00 80 ASN A N 13
ATOM 22158 C CA . ASN A 1 80 ? -13.775 -1.631 -12.592 1.00 0.00 80 ASN A CA 13
ATOM 22159 C C . ASN A 1 80 ? -13.097 -0.436 -11.916 1.00 0.00 80 ASN A C 13
ATOM 22160 O O . ASN A 1 80 ? -13.245 -0.214 -10.730 1.00 0.00 80 ASN A O 13
ATOM 22171 N N . VAL A 1 81 ? -12.357 0.336 -12.664 1.00 0.00 81 VAL A N 13
ATOM 22172 C CA . VAL A 1 81 ? -11.674 1.519 -12.069 1.00 0.00 81 VAL A CA 13
ATOM 22173 C C . VAL A 1 81 ? -12.043 2.768 -12.876 1.00 0.00 81 VAL A C 13
ATOM 22174 O O . VAL A 1 81 ? -12.091 2.722 -14.090 1.00 0.00 81 VAL A O 13
ATOM 22187 N N . PRO A 1 82 ? -12.298 3.848 -12.183 1.00 0.00 82 PRO A N 13
ATOM 22188 C CA . PRO A 1 82 ? -12.671 5.125 -12.817 1.00 0.00 82 PRO A CA 13
ATOM 22189 C C . PRO A 1 82 ? -11.429 5.827 -13.378 1.00 0.00 82 PRO A C 13
ATOM 22190 O O . PRO A 1 82 ? -10.315 5.467 -13.054 1.00 0.00 82 PRO A O 13
ATOM 22201 N N . PRO A 1 83 ? -11.664 6.811 -14.209 1.00 0.00 83 PRO A N 13
ATOM 22202 C CA . PRO A 1 83 ? -10.585 7.592 -14.839 1.00 0.00 83 PRO A CA 13
ATOM 22203 C C . PRO A 1 83 ? -10.020 8.615 -13.849 1.00 0.00 83 PRO A C 13
ATOM 22204 O O . PRO A 1 83 ? -9.178 9.422 -14.189 1.00 0.00 83 PRO A O 13
ATOM 22215 N N . GLU A 1 84 ? -10.477 8.587 -12.627 1.00 0.00 84 GLU A N 13
ATOM 22216 C CA . GLU A 1 84 ? -9.967 9.557 -11.618 1.00 0.00 84 GLU A CA 13
ATOM 22217 C C . GLU A 1 84 ? -8.525 9.201 -11.251 1.00 0.00 84 GLU A C 13
ATOM 22218 O O . GLU A 1 84 ? -7.837 9.956 -10.592 1.00 0.00 84 GLU A O 13
ATOM 22230 N N . LEU A 1 85 ? -8.060 8.057 -11.673 1.00 0.00 85 LEU A N 13
ATOM 22231 C CA . LEU A 1 85 ? -6.663 7.656 -11.347 1.00 0.00 85 LEU A CA 13
ATOM 22232 C C . LEU A 1 85 ? -5.745 8.010 -12.518 1.00 0.00 85 LEU A C 13
ATOM 22233 O O . LEU A 1 85 ? -4.574 8.281 -12.343 1.00 0.00 85 LEU A O 13
ATOM 22249 N N . GLU A 1 86 ? -6.269 8.010 -13.712 1.00 0.00 86 GLU A N 13
ATOM 22250 C CA . GLU A 1 86 ? -5.428 8.345 -14.895 1.00 0.00 86 GLU A CA 13
ATOM 22251 C C . GLU A 1 86 ? -4.982 9.807 -14.809 1.00 0.00 86 GLU A C 13
ATOM 22252 O O . GLU A 1 86 ? -3.908 10.164 -15.247 1.00 0.00 86 GLU A O 13
ATOM 22264 N N . ALA A 1 87 ? -5.799 10.656 -14.245 1.00 0.00 87 ALA A N 13
ATOM 22265 C CA . ALA A 1 87 ? -5.420 12.093 -14.130 1.00 0.00 87 ALA A CA 13
ATOM 22266 C C . ALA A 1 87 ? -4.305 12.241 -13.093 1.00 0.00 87 ALA A C 13
ATOM 22267 O O . ALA A 1 87 ? -3.628 13.248 -13.034 1.00 0.00 87 ALA A O 13
ATOM 22274 N N . VAL A 1 88 ? -4.110 11.244 -12.276 1.00 0.00 88 VAL A N 13
ATOM 22275 C CA . VAL A 1 88 ? -3.039 11.323 -11.241 1.00 0.00 88 VAL A CA 13
ATOM 22276 C C . VAL A 1 88 ? -2.419 9.939 -11.046 1.00 0.00 88 VAL A C 13
ATOM 22277 O O . VAL A 1 88 ? -2.324 9.441 -9.942 1.00 0.00 88 VAL A O 13
ATOM 22290 N N . SER A 1 89 ? -1.998 9.310 -12.109 1.00 0.00 89 SER A N 13
ATOM 22291 C CA . SER A 1 89 ? -1.387 7.958 -11.981 1.00 0.00 89 SER A CA 13
ATOM 22292 C C . SER A 1 89 ? 0.016 7.971 -12.590 1.00 0.00 89 SER A C 13
ATOM 22293 O O . SER A 1 89 ? 0.219 8.419 -13.700 1.00 0.00 89 SER A O 13
ATOM 22301 N N . SER A 1 90 ? 0.988 7.479 -11.869 1.00 0.00 90 SER A N 13
ATOM 22302 C CA . SER A 1 90 ? 2.377 7.460 -12.406 1.00 0.00 90 SER A CA 13
ATOM 22303 C C . SER A 1 90 ? 2.723 6.044 -12.866 1.00 0.00 90 SER A C 13
ATOM 22304 O O . SER A 1 90 ? 3.374 5.850 -13.875 1.00 0.00 90 SER A O 13
ATOM 22312 N N . GLU A 1 91 ? 2.291 5.051 -12.137 1.00 0.00 91 GLU A N 13
ATOM 22313 C CA . GLU A 1 91 ? 2.594 3.647 -12.534 1.00 0.00 91 GLU A CA 13
ATOM 22314 C C . GLU A 1 91 ? 1.290 2.906 -12.831 1.00 0.00 91 GLU A C 13
ATOM 22315 O O . GLU A 1 91 ? 0.298 3.076 -12.150 1.00 0.00 91 GLU A O 13
ATOM 22327 N N . VAL A 1 92 ? 1.283 2.081 -13.841 1.00 0.00 92 VAL A N 13
ATOM 22328 C CA . VAL A 1 92 ? 0.044 1.326 -14.181 1.00 0.00 92 VAL A CA 13
ATOM 22329 C C . VAL A 1 92 ? 0.347 -0.172 -14.166 1.00 0.00 92 VAL A C 13
ATOM 22330 O O . VAL A 1 92 ? 1.304 -0.627 -14.760 1.00 0.00 92 VAL A O 13
ATOM 22343 N N . VAL A 1 93 ? -0.457 -0.947 -13.490 1.00 0.00 93 VAL A N 13
ATOM 22344 C CA . VAL A 1 93 ? -0.204 -2.414 -13.441 1.00 0.00 93 VAL A CA 13
ATOM 22345 C C . VAL A 1 93 ? -1.519 -3.159 -13.207 1.00 0.00 93 VAL A C 13
ATOM 22346 O O . VAL A 1 93 ? -2.341 -2.754 -12.409 1.00 0.00 93 VAL A O 13
ATOM 22359 N N . GLY A 1 94 ? -1.717 -4.252 -13.891 1.00 0.00 94 GLY A N 13
ATOM 22360 C CA . GLY A 1 94 ? -2.973 -5.031 -13.704 1.00 0.00 94 GLY A CA 13
ATOM 22361 C C . GLY A 1 94 ? -2.746 -6.102 -12.638 1.00 0.00 94 GLY A C 13
ATOM 22362 O O . GLY A 1 94 ? -2.011 -5.901 -11.691 1.00 0.00 94 GLY A O 13
ATOM 22366 N N . TRP A 1 95 ? -3.367 -7.238 -12.782 1.00 0.00 95 TRP A N 13
ATOM 22367 C CA . TRP A 1 95 ? -3.180 -8.319 -11.773 1.00 0.00 95 TRP A CA 13
ATOM 22368 C C . TRP A 1 95 ? -1.952 -9.157 -12.140 1.00 0.00 95 TRP A C 13
ATOM 22369 O O . TRP A 1 95 ? -1.555 -10.045 -11.412 1.00 0.00 95 TRP A O 13
ATOM 22390 N N . ASN A 1 96 ? -1.346 -8.882 -13.264 1.00 0.00 96 ASN A N 13
ATOM 22391 C CA . ASN A 1 96 ? -0.145 -9.664 -13.673 1.00 0.00 96 ASN A CA 13
ATOM 22392 C C . ASN A 1 96 ? 0.927 -9.555 -12.585 1.00 0.00 96 ASN A C 13
ATOM 22393 O O . ASN A 1 96 ? 0.991 -8.571 -11.876 1.00 0.00 96 ASN A O 13
ATOM 22404 N N . PRO A 1 97 ? 1.738 -10.577 -12.486 1.00 0.00 97 PRO A N 13
ATOM 22405 C CA . PRO A 1 97 ? 2.824 -10.635 -11.491 1.00 0.00 97 PRO A CA 13
ATOM 22406 C C . PRO A 1 97 ? 4.015 -9.786 -11.945 1.00 0.00 97 PRO A C 13
ATOM 22407 O O . PRO A 1 97 ? 4.459 -8.896 -11.246 1.00 0.00 97 PRO A O 13
ATOM 22418 N N . HIS A 1 98 ? 4.539 -10.056 -13.111 1.00 0.00 98 HIS A N 13
ATOM 22419 C CA . HIS A 1 98 ? 5.702 -9.265 -13.607 1.00 0.00 98 HIS A CA 13
ATOM 22420 C C . HIS A 1 98 ? 5.344 -7.778 -13.623 1.00 0.00 98 HIS A C 13
ATOM 22421 O O . HIS A 1 98 ? 6.206 -6.924 -13.684 1.00 0.00 98 HIS A O 13
ATOM 22435 N N . CYS A 1 99 ? 4.079 -7.459 -13.571 1.00 0.00 99 CYS A N 13
ATOM 22436 C CA . CYS A 1 99 ? 3.673 -6.025 -13.585 1.00 0.00 99 CYS A CA 13
ATOM 22437 C C . CYS A 1 99 ? 4.144 -5.347 -12.296 1.00 0.00 99 CYS A C 13
ATOM 22438 O O . CYS A 1 99 ? 4.660 -4.247 -12.318 1.00 0.00 99 CYS A O 13
ATOM 22446 N N . ILE A 1 100 ? 3.972 -5.992 -11.175 1.00 0.00 100 ILE A N 13
ATOM 22447 C CA . ILE A 1 100 ? 4.413 -5.382 -9.888 1.00 0.00 100 ILE A CA 13
ATOM 22448 C C . ILE A 1 100 ? 5.944 -5.288 -9.872 1.00 0.00 100 ILE A C 13
ATOM 22449 O O . ILE A 1 100 ? 6.515 -4.472 -9.177 1.00 0.00 100 ILE A O 13
ATOM 22465 N N . ARG A 1 101 ? 6.609 -6.114 -10.630 1.00 0.00 101 ARG A N 13
ATOM 22466 C CA . ARG A 1 101 ? 8.099 -6.066 -10.653 1.00 0.00 101 ARG A CA 13
ATOM 22467 C C . ARG A 1 101 ? 8.553 -4.837 -11.445 1.00 0.00 101 ARG A C 13
ATOM 22468 O O . ARG A 1 101 ? 9.356 -4.051 -10.983 1.00 0.00 101 ARG A O 13
ATOM 22489 N N . ASP A 1 102 ? 8.045 -4.667 -12.636 1.00 0.00 102 ASP A N 13
ATOM 22490 C CA . ASP A 1 102 ? 8.446 -3.490 -13.455 1.00 0.00 102 ASP A CA 13
ATOM 22491 C C . ASP A 1 102 ? 8.080 -2.204 -12.713 1.00 0.00 102 ASP A C 13
ATOM 22492 O O . ASP A 1 102 ? 8.787 -1.218 -12.772 1.00 0.00 102 ASP A O 13
ATOM 22501 N N . ALA A 1 103 ? 6.978 -2.207 -12.014 1.00 0.00 103 ALA A N 13
ATOM 22502 C CA . ALA A 1 103 ? 6.566 -0.984 -11.269 1.00 0.00 103 ALA A CA 13
ATOM 22503 C C . ALA A 1 103 ? 7.547 -0.730 -10.121 1.00 0.00 103 ALA A C 13
ATOM 22504 O O . ALA A 1 103 ? 8.215 0.281 -10.077 1.00 0.00 103 ALA A O 13
ATOM 22511 N N . LEU A 1 104 ? 7.638 -1.644 -9.194 1.00 0.00 104 LEU A N 13
ATOM 22512 C CA . LEU A 1 104 ? 8.575 -1.455 -8.049 1.00 0.00 104 LEU A CA 13
ATOM 22513 C C . LEU A 1 104 ? 9.931 -0.971 -8.566 1.00 0.00 104 LEU A C 13
ATOM 22514 O O . LEU A 1 104 ? 10.629 -0.230 -7.904 1.00 0.00 104 LEU A O 13
ATOM 22530 N N . GLU A 1 105 ? 10.313 -1.386 -9.743 1.00 0.00 105 GLU A N 13
ATOM 22531 C CA . GLU A 1 105 ? 11.628 -0.952 -10.296 1.00 0.00 105 GLU A CA 13
ATOM 22532 C C . GLU A 1 105 ? 11.566 0.531 -10.676 1.00 0.00 105 GLU A C 13
ATOM 22533 O O . GLU A 1 105 ? 12.481 1.285 -10.412 1.00 0.00 105 GLU A O 13
ATOM 22545 N N . ASP A 1 106 ? 10.499 0.953 -11.296 1.00 0.00 106 ASP A N 13
ATOM 22546 C CA . ASP A 1 106 ? 10.386 2.385 -11.695 1.00 0.00 106 ASP A CA 13
ATOM 22547 C C . ASP A 1 106 ? 10.389 3.271 -10.447 1.00 0.00 106 ASP A C 13
ATOM 22548 O O . ASP A 1 106 ? 11.051 4.288 -10.399 1.00 0.00 106 ASP A O 13
ATOM 22557 N N . ALA A 1 107 ? 9.651 2.895 -9.439 1.00 0.00 107 ALA A N 13
ATOM 22558 C CA . ALA A 1 107 ? 9.607 3.718 -8.197 1.00 0.00 107 ALA A CA 13
ATOM 22559 C C . ALA A 1 107 ? 11.022 3.884 -7.640 1.00 0.00 107 ALA A C 13
ATOM 22560 O O . ALA A 1 107 ? 11.420 4.961 -7.241 1.00 0.00 107 ALA A O 13
ATOM 22567 N N . LEU A 1 108 ? 11.787 2.827 -7.607 1.00 0.00 108 LEU A N 13
ATOM 22568 C CA . LEU A 1 108 ? 13.174 2.928 -7.073 1.00 0.00 108 LEU A CA 13
ATOM 22569 C C . LEU A 1 108 ? 13.854 4.175 -7.642 1.00 0.00 108 LEU A C 13
ATOM 22570 O O . LEU A 1 108 ? 14.576 4.868 -6.954 1.00 0.00 108 LEU A O 13
ATOM 22586 N N . ASP A 1 109 ? 13.633 4.465 -8.896 1.00 0.00 109 ASP A N 13
ATOM 22587 C CA . ASP A 1 109 ? 14.273 5.666 -9.503 1.00 0.00 109 ASP A CA 13
ATOM 22588 C C . ASP A 1 109 ? 13.214 6.738 -9.766 1.00 0.00 109 ASP A C 13
ATOM 22589 O O . ASP A 1 109 ? 12.028 6.483 -9.706 1.00 0.00 109 ASP A O 13
ATOM 22598 N N . VAL A 1 110 ? 13.637 7.938 -10.056 1.00 0.00 110 VAL A N 13
ATOM 22599 C CA . VAL A 1 110 ? 12.659 9.031 -10.322 1.00 0.00 110 VAL A CA 13
ATOM 22600 C C . VAL A 1 110 ? 13.402 10.366 -10.410 1.00 0.00 110 VAL A C 13
ATOM 22601 O O . VAL A 1 110 ? 13.795 10.935 -9.411 1.00 0.00 110 VAL A O 13
ATOM 22614 N N . ILE A 1 111 ? 13.600 10.871 -11.597 1.00 0.00 111 ILE A N 13
ATOM 22615 C CA . ILE A 1 111 ? 14.318 12.168 -11.744 1.00 0.00 111 ILE A CA 13
ATOM 22616 C C . ILE A 1 111 ? 13.480 13.122 -12.598 1.00 0.00 111 ILE A C 13
ATOM 22617 O O . ILE A 1 111 ? 13.446 14.299 -12.277 1.00 0.00 111 ILE A O 13
ATOM 22634 N N . VAL A 1 1 ? 24.484 -4.142 1.883 1.00 0.00 1 VAL A N 14
ATOM 22635 C CA . VAL A 1 1 ? 23.892 -5.488 1.641 1.00 0.00 1 VAL A CA 14
ATOM 22636 C C . VAL A 1 1 ? 22.387 -5.438 1.913 1.00 0.00 1 VAL A C 14
ATOM 22637 O O . VAL A 1 1 ? 21.591 -5.948 1.150 1.00 0.00 1 VAL A O 14
ATOM 22652 N N . THR A 1 2 ? 21.991 -4.825 2.995 1.00 0.00 2 THR A N 14
ATOM 22653 C CA . THR A 1 2 ? 20.539 -4.740 3.314 1.00 0.00 2 THR A CA 14
ATOM 22654 C C . THR A 1 2 ? 19.889 -3.671 2.433 1.00 0.00 2 THR A C 14
ATOM 22655 O O . THR A 1 2 ? 20.541 -2.754 1.973 1.00 0.00 2 THR A O 14
ATOM 22666 N N . ALA A 1 3 ? 18.612 -3.780 2.193 1.00 0.00 3 ALA A N 14
ATOM 22667 C CA . ALA A 1 3 ? 17.929 -2.766 1.340 1.00 0.00 3 ALA A CA 14
ATOM 22668 C C . ALA A 1 3 ? 16.416 -2.854 1.547 1.00 0.00 3 ALA A C 14
ATOM 22669 O O . ALA A 1 3 ? 15.800 -1.951 2.077 1.00 0.00 3 ALA A O 14
ATOM 22676 N N . GLU A 1 4 ? 15.810 -3.933 1.131 1.00 0.00 4 GLU A N 14
ATOM 22677 C CA . GLU A 1 4 ? 14.336 -4.071 1.303 1.00 0.00 4 GLU A CA 14
ATOM 22678 C C . GLU A 1 4 ? 13.626 -3.020 0.446 1.00 0.00 4 GLU A C 14
ATOM 22679 O O . GLU A 1 4 ? 14.252 -2.279 -0.286 1.00 0.00 4 GLU A O 14
ATOM 22691 N N . ILE A 1 5 ? 12.327 -2.948 0.530 1.00 0.00 5 ILE A N 14
ATOM 22692 C CA . ILE A 1 5 ? 11.584 -1.943 -0.282 1.00 0.00 5 ILE A CA 14
ATOM 22693 C C . ILE A 1 5 ? 10.525 -1.263 0.587 1.00 0.00 5 ILE A C 14
ATOM 22694 O O . ILE A 1 5 ? 9.810 -1.907 1.328 1.00 0.00 5 ILE A O 14
ATOM 22710 N N . ARG A 1 6 ? 10.417 0.034 0.499 1.00 0.00 6 ARG A N 14
ATOM 22711 C CA . ARG A 1 6 ? 9.401 0.753 1.316 1.00 0.00 6 ARG A CA 14
ATOM 22712 C C . ARG A 1 6 ? 8.173 1.047 0.450 1.00 0.00 6 ARG A C 14
ATOM 22713 O O . ARG A 1 6 ? 8.245 1.781 -0.515 1.00 0.00 6 ARG A O 14
ATOM 22734 N N . LEU A 1 7 ? 7.048 0.478 0.786 1.00 0.00 7 LEU A N 14
ATOM 22735 C CA . LEU A 1 7 ? 5.821 0.727 -0.022 1.00 0.00 7 LEU A CA 14
ATOM 22736 C C . LEU A 1 7 ? 4.609 0.848 0.905 1.00 0.00 7 LEU A C 14
ATOM 22737 O O . LEU A 1 7 ? 4.692 0.587 2.089 1.00 0.00 7 LEU A O 14
ATOM 22753 N N . TYR A 1 8 ? 3.485 1.243 0.375 1.00 0.00 8 TYR A N 14
ATOM 22754 C CA . TYR A 1 8 ? 2.267 1.384 1.222 1.00 0.00 8 TYR A CA 14
ATOM 22755 C C . TYR A 1 8 ? 1.053 0.838 0.467 1.00 0.00 8 TYR A C 14
ATOM 22756 O O . TYR A 1 8 ? 0.755 1.255 -0.635 1.00 0.00 8 TYR A O 14
ATOM 22774 N N . ILE A 1 9 ? 0.348 -0.092 1.052 1.00 0.00 9 ILE A N 14
ATOM 22775 C CA . ILE A 1 9 ? -0.847 -0.664 0.369 1.00 0.00 9 ILE A CA 14
ATOM 22776 C C . ILE A 1 9 ? -2.106 -0.293 1.155 1.00 0.00 9 ILE A C 14
ATOM 22777 O O . ILE A 1 9 ? -2.121 -0.320 2.370 1.00 0.00 9 ILE A O 14
ATOM 22793 N N . THR A 1 10 ? -3.163 0.055 0.475 1.00 0.00 10 THR A N 14
ATOM 22794 C CA . THR A 1 10 ? -4.417 0.428 1.187 1.00 0.00 10 THR A CA 14
ATOM 22795 C C . THR A 1 10 ? -4.938 -0.778 1.974 1.00 0.00 10 THR A C 14
ATOM 22796 O O . THR A 1 10 ? -4.982 -1.884 1.474 1.00 0.00 10 THR A O 14
ATOM 22807 N N . GLU A 1 11 ? -5.332 -0.571 3.200 1.00 0.00 11 GLU A N 14
ATOM 22808 C CA . GLU A 1 11 ? -5.848 -1.706 4.019 1.00 0.00 11 GLU A CA 14
ATOM 22809 C C . GLU A 1 11 ? -7.155 -2.221 3.412 1.00 0.00 11 GLU A C 14
ATOM 22810 O O . GLU A 1 11 ? -7.768 -1.569 2.590 1.00 0.00 11 GLU A O 14
ATOM 22822 N N . GLY A 1 12 ? -7.585 -3.386 3.809 1.00 0.00 12 GLY A N 14
ATOM 22823 C CA . GLY A 1 12 ? -8.852 -3.941 3.255 1.00 0.00 12 GLY A CA 14
ATOM 22824 C C . GLY A 1 12 ? -9.142 -5.300 3.892 1.00 0.00 12 GLY A C 14
ATOM 22825 O O . GLY A 1 12 ? -8.312 -5.867 4.574 1.00 0.00 12 GLY A O 14
ATOM 22829 N N . GLU A 1 13 ? -10.315 -5.829 3.675 1.00 0.00 13 GLU A N 14
ATOM 22830 C CA . GLU A 1 13 ? -10.659 -7.151 4.267 1.00 0.00 13 GLU A CA 14
ATOM 22831 C C . GLU A 1 13 ? -11.473 -7.963 3.259 1.00 0.00 13 GLU A C 14
ATOM 22832 O O . GLU A 1 13 ? -12.497 -8.529 3.584 1.00 0.00 13 GLU A O 14
ATOM 22844 N N . VAL A 1 14 ? -11.027 -8.024 2.034 1.00 0.00 14 VAL A N 14
ATOM 22845 C CA . VAL A 1 14 ? -11.776 -8.798 1.003 1.00 0.00 14 VAL A CA 14
ATOM 22846 C C . VAL A 1 14 ? -10.896 -9.940 0.489 1.00 0.00 14 VAL A C 14
ATOM 22847 O O . VAL A 1 14 ? -9.728 -10.027 0.809 1.00 0.00 14 VAL A O 14
ATOM 22860 N N . GLU A 1 15 ? -11.448 -10.816 -0.305 1.00 0.00 15 GLU A N 14
ATOM 22861 C CA . GLU A 1 15 ? -10.641 -11.950 -0.837 1.00 0.00 15 GLU A CA 14
ATOM 22862 C C . GLU A 1 15 ? -9.593 -11.417 -1.817 1.00 0.00 15 GLU A C 14
ATOM 22863 O O . GLU A 1 15 ? -8.569 -12.033 -2.042 1.00 0.00 15 GLU A O 14
ATOM 22875 N N . ASP A 1 16 ? -9.839 -10.277 -2.402 1.00 0.00 16 ASP A N 14
ATOM 22876 C CA . ASP A 1 16 ? -8.855 -9.708 -3.367 1.00 0.00 16 ASP A CA 14
ATOM 22877 C C . ASP A 1 16 ? -7.577 -9.319 -2.623 1.00 0.00 16 ASP A C 14
ATOM 22878 O O . ASP A 1 16 ? -6.493 -9.752 -2.961 1.00 0.00 16 ASP A O 14
ATOM 22887 N N . TYR A 1 17 ? -7.694 -8.503 -1.611 1.00 0.00 17 TYR A N 14
ATOM 22888 C CA . TYR A 1 17 ? -6.486 -8.085 -0.846 1.00 0.00 17 TYR A CA 14
ATOM 22889 C C . TYR A 1 17 ? -5.694 -9.324 -0.426 1.00 0.00 17 TYR A C 14
ATOM 22890 O O . TYR A 1 17 ? -4.480 -9.334 -0.450 1.00 0.00 17 TYR A O 14
ATOM 22908 N N . ARG A 1 18 ? -6.372 -10.370 -0.040 1.00 0.00 18 ARG A N 14
ATOM 22909 C CA . ARG A 1 18 ? -5.658 -11.608 0.382 1.00 0.00 18 ARG A CA 14
ATOM 22910 C C . ARG A 1 18 ? -4.869 -12.174 -0.801 1.00 0.00 18 ARG A C 14
ATOM 22911 O O . ARG A 1 18 ? -3.743 -12.606 -0.659 1.00 0.00 18 ARG A O 14
ATOM 22932 N N . VAL A 1 19 ? -5.454 -12.181 -1.968 1.00 0.00 19 VAL A N 14
ATOM 22933 C CA . VAL A 1 19 ? -4.740 -12.726 -3.158 1.00 0.00 19 VAL A CA 14
ATOM 22934 C C . VAL A 1 19 ? -3.474 -11.909 -3.423 1.00 0.00 19 VAL A C 14
ATOM 22935 O O . VAL A 1 19 ? -2.422 -12.451 -3.701 1.00 0.00 19 VAL A O 14
ATOM 22948 N N . PHE A 1 20 ? -3.563 -10.609 -3.347 1.00 0.00 20 PHE A N 14
ATOM 22949 C CA . PHE A 1 20 ? -2.365 -9.763 -3.602 1.00 0.00 20 PHE A CA 14
ATOM 22950 C C . PHE A 1 20 ? -1.284 -10.080 -2.566 1.00 0.00 20 PHE A C 14
ATOM 22951 O O . PHE A 1 20 ? -0.134 -10.284 -2.899 1.00 0.00 20 PHE A O 14
ATOM 22968 N N . LEU A 1 21 ? -1.644 -10.127 -1.312 1.00 0.00 21 LEU A N 14
ATOM 22969 C CA . LEU A 1 21 ? -0.636 -10.435 -0.259 1.00 0.00 21 LEU A CA 14
ATOM 22970 C C . LEU A 1 21 ? -0.136 -11.869 -0.443 1.00 0.00 21 LEU A C 14
ATOM 22971 O O . LEU A 1 21 ? 0.920 -12.235 0.033 1.00 0.00 21 LEU A O 14
ATOM 22987 N N . GLU A 1 22 ? -0.887 -12.683 -1.133 1.00 0.00 22 GLU A N 14
ATOM 22988 C CA . GLU A 1 22 ? -0.457 -14.093 -1.349 1.00 0.00 22 GLU A CA 14
ATOM 22989 C C . GLU A 1 22 ? 0.692 -14.122 -2.359 1.00 0.00 22 GLU A C 14
ATOM 22990 O O . GLU A 1 22 ? 1.755 -14.644 -2.090 1.00 0.00 22 GLU A O 14
ATOM 23002 N N . ARG A 1 23 ? 0.484 -13.564 -3.520 1.00 0.00 23 ARG A N 14
ATOM 23003 C CA . ARG A 1 23 ? 1.562 -13.559 -4.547 1.00 0.00 23 ARG A CA 14
ATOM 23004 C C . ARG A 1 23 ? 2.803 -12.867 -3.979 1.00 0.00 23 ARG A C 14
ATOM 23005 O O . ARG A 1 23 ? 3.897 -13.393 -4.026 1.00 0.00 23 ARG A O 14
ATOM 23026 N N . LEU A 1 24 ? 2.641 -11.689 -3.438 1.00 0.00 24 LEU A N 14
ATOM 23027 C CA . LEU A 1 24 ? 3.812 -10.967 -2.866 1.00 0.00 24 LEU A CA 14
ATOM 23028 C C . LEU A 1 24 ? 4.643 -11.936 -2.023 1.00 0.00 24 LEU A C 14
ATOM 23029 O O . LEU A 1 24 ? 5.856 -11.958 -2.099 1.00 0.00 24 LEU A O 14
ATOM 23045 N N . GLU A 1 25 ? 4.001 -12.739 -1.219 1.00 0.00 25 GLU A N 14
ATOM 23046 C CA . GLU A 1 25 ? 4.755 -13.707 -0.374 1.00 0.00 25 GLU A CA 14
ATOM 23047 C C . GLU A 1 25 ? 5.501 -14.693 -1.275 1.00 0.00 25 GLU A C 14
ATOM 23048 O O . GLU A 1 25 ? 6.696 -14.876 -1.157 1.00 0.00 25 GLU A O 14
ATOM 23060 N N . GLN A 1 26 ? 4.804 -15.331 -2.177 1.00 0.00 26 GLN A N 14
ATOM 23061 C CA . GLN A 1 26 ? 5.472 -16.304 -3.086 1.00 0.00 26 GLN A CA 14
ATOM 23062 C C . GLN A 1 26 ? 6.638 -15.615 -3.798 1.00 0.00 26 GLN A C 14
ATOM 23063 O O . GLN A 1 26 ? 7.530 -16.259 -4.312 1.00 0.00 26 GLN A O 14
ATOM 23077 N N . SER A 1 27 ? 6.636 -14.311 -3.832 1.00 0.00 27 SER A N 14
ATOM 23078 C CA . SER A 1 27 ? 7.744 -13.582 -4.510 1.00 0.00 27 SER A CA 14
ATOM 23079 C C . SER A 1 27 ? 9.050 -13.823 -3.750 1.00 0.00 27 SER A C 14
ATOM 23080 O O . SER A 1 27 ? 9.951 -14.476 -4.238 1.00 0.00 27 SER A O 14
ATOM 23088 N N . GLY A 1 28 ? 9.160 -13.300 -2.560 1.00 0.00 28 GLY A N 14
ATOM 23089 C CA . GLY A 1 28 ? 10.409 -13.502 -1.770 1.00 0.00 28 GLY A CA 14
ATOM 23090 C C . GLY A 1 28 ? 11.035 -12.144 -1.444 1.00 0.00 28 GLY A C 14
ATOM 23091 O O . GLY A 1 28 ? 11.816 -12.017 -0.522 1.00 0.00 28 GLY A O 14
ATOM 23095 N N . LEU A 1 29 ? 10.701 -11.130 -2.194 1.00 0.00 29 LEU A N 14
ATOM 23096 C CA . LEU A 1 29 ? 11.278 -9.782 -1.927 1.00 0.00 29 LEU A CA 14
ATOM 23097 C C . LEU A 1 29 ? 10.906 -9.338 -0.511 1.00 0.00 29 LEU A C 14
ATOM 23098 O O . LEU A 1 29 ? 9.884 -9.723 0.023 1.00 0.00 29 LEU A O 14
ATOM 23114 N N . GLU A 1 30 ? 11.725 -8.526 0.102 1.00 0.00 30 GLU A N 14
ATOM 23115 C CA . GLU A 1 30 ? 11.417 -8.055 1.482 1.00 0.00 30 GLU A CA 14
ATOM 23116 C C . GLU A 1 30 ? 10.812 -6.651 1.417 1.00 0.00 30 GLU A C 14
ATOM 23117 O O . GLU A 1 30 ? 11.498 -5.680 1.169 1.00 0.00 30 GLU A O 14
ATOM 23129 N N . TRP A 1 31 ? 9.530 -6.535 1.636 1.00 0.00 31 TRP A N 14
ATOM 23130 C CA . TRP A 1 31 ? 8.887 -5.193 1.584 1.00 0.00 31 TRP A CA 14
ATOM 23131 C C . TRP A 1 31 ? 8.574 -4.719 3.004 1.00 0.00 31 TRP A C 14
ATOM 23132 O O . TRP A 1 31 ? 8.630 -5.478 3.951 1.00 0.00 31 TRP A O 14
ATOM 23153 N N . ARG A 1 32 ? 8.241 -3.466 3.159 1.00 0.00 32 ARG A N 14
ATOM 23154 C CA . ARG A 1 32 ? 7.921 -2.940 4.516 1.00 0.00 32 ARG A CA 14
ATOM 23155 C C . ARG A 1 32 ? 6.857 -1.845 4.398 1.00 0.00 32 ARG A C 14
ATOM 23156 O O . ARG A 1 32 ? 6.840 -1.102 3.437 1.00 0.00 32 ARG A O 14
ATOM 23177 N N . PRO A 1 33 ? 5.996 -1.780 5.383 1.00 0.00 33 PRO A N 14
ATOM 23178 C CA . PRO A 1 33 ? 4.908 -0.786 5.423 1.00 0.00 33 PRO A CA 14
ATOM 23179 C C . PRO A 1 33 ? 5.447 0.580 5.859 1.00 0.00 33 PRO A C 14
ATOM 23180 O O . PRO A 1 33 ? 5.745 0.800 7.016 1.00 0.00 33 PRO A O 14
ATOM 23191 N N . ALA A 1 34 ? 5.571 1.500 4.942 1.00 0.00 34 ALA A N 14
ATOM 23192 C CA . ALA A 1 34 ? 6.088 2.850 5.307 1.00 0.00 34 ALA A CA 14
ATOM 23193 C C . ALA A 1 34 ? 4.926 3.843 5.359 1.00 0.00 34 ALA A C 14
ATOM 23194 O O . ALA A 1 34 ? 3.790 3.473 5.578 1.00 0.00 34 ALA A O 14
ATOM 23201 N N . THR A 1 35 ? 5.199 5.104 5.159 1.00 0.00 35 THR A N 14
ATOM 23202 C CA . THR A 1 35 ? 4.108 6.118 5.199 1.00 0.00 35 THR A CA 14
ATOM 23203 C C . THR A 1 35 ? 3.698 6.483 3.768 1.00 0.00 35 THR A C 14
ATOM 23204 O O . THR A 1 35 ? 4.461 6.295 2.842 1.00 0.00 35 THR A O 14
ATOM 23215 N N . PRO A 1 36 ? 2.500 6.994 3.635 1.00 0.00 36 PRO A N 14
ATOM 23216 C CA . PRO A 1 36 ? 1.950 7.398 2.329 1.00 0.00 36 PRO A CA 14
ATOM 23217 C C . PRO A 1 36 ? 2.538 8.742 1.890 1.00 0.00 36 PRO A C 14
ATOM 23218 O O . PRO A 1 36 ? 2.263 9.227 0.811 1.00 0.00 36 PRO A O 14
ATOM 23229 N N . GLU A 1 37 ? 3.347 9.346 2.717 1.00 0.00 37 GLU A N 14
ATOM 23230 C CA . GLU A 1 37 ? 3.954 10.655 2.343 1.00 0.00 37 GLU A CA 14
ATOM 23231 C C . GLU A 1 37 ? 5.404 10.434 1.905 1.00 0.00 37 GLU A C 14
ATOM 23232 O O . GLU A 1 37 ? 6.005 11.272 1.264 1.00 0.00 37 GLU A O 14
ATOM 23244 N N . ASP A 1 38 ? 5.968 9.307 2.248 1.00 0.00 38 ASP A N 14
ATOM 23245 C CA . ASP A 1 38 ? 7.377 9.027 1.855 1.00 0.00 38 ASP A CA 14
ATOM 23246 C C . ASP A 1 38 ? 7.529 7.538 1.537 1.00 0.00 38 ASP A C 14
ATOM 23247 O O . ASP A 1 38 ? 8.540 6.931 1.828 1.00 0.00 38 ASP A O 14
ATOM 23256 N N . ALA A 1 39 ? 6.529 6.943 0.945 1.00 0.00 39 ALA A N 14
ATOM 23257 C CA . ALA A 1 39 ? 6.615 5.493 0.613 1.00 0.00 39 ALA A CA 14
ATOM 23258 C C . ALA A 1 39 ? 7.370 5.311 -0.705 1.00 0.00 39 ALA A C 14
ATOM 23259 O O . ALA A 1 39 ? 7.016 5.881 -1.718 1.00 0.00 39 ALA A O 14
ATOM 23266 N N . ASP A 1 40 ? 8.407 4.519 -0.700 1.00 0.00 40 ASP A N 14
ATOM 23267 C CA . ASP A 1 40 ? 9.181 4.297 -1.952 1.00 0.00 40 ASP A CA 14
ATOM 23268 C C . ASP A 1 40 ? 8.222 3.914 -3.082 1.00 0.00 40 ASP A C 14
ATOM 23269 O O . ASP A 1 40 ? 8.449 4.225 -4.235 1.00 0.00 40 ASP A O 14
ATOM 23278 N N . ALA A 1 41 ? 7.151 3.241 -2.759 1.00 0.00 41 ALA A N 14
ATOM 23279 C CA . ALA A 1 41 ? 6.175 2.840 -3.811 1.00 0.00 41 ALA A CA 14
ATOM 23280 C C . ALA A 1 41 ? 4.782 2.718 -3.191 1.00 0.00 41 ALA A C 14
ATOM 23281 O O . ALA A 1 41 ? 4.530 1.857 -2.372 1.00 0.00 41 ALA A O 14
ATOM 23288 N N . VAL A 1 42 ? 3.875 3.575 -3.574 1.00 0.00 42 VAL A N 14
ATOM 23289 C CA . VAL A 1 42 ? 2.500 3.506 -3.004 1.00 0.00 42 VAL A CA 14
ATOM 23290 C C . VAL A 1 42 ? 1.619 2.629 -3.895 1.00 0.00 42 VAL A C 14
ATOM 23291 O O . VAL A 1 42 ? 1.233 3.018 -4.979 1.00 0.00 42 VAL A O 14
ATOM 23304 N N . ILE A 1 43 ? 1.296 1.447 -3.447 1.00 0.00 43 ILE A N 14
ATOM 23305 C CA . ILE A 1 43 ? 0.439 0.547 -4.269 1.00 0.00 43 ILE A CA 14
ATOM 23306 C C . ILE A 1 43 ? -1.032 0.790 -3.927 1.00 0.00 43 ILE A C 14
ATOM 23307 O O . ILE A 1 43 ? -1.527 0.338 -2.914 1.00 0.00 43 ILE A O 14
ATOM 23323 N N . VAL A 1 44 ? -1.734 1.505 -4.763 1.00 0.00 44 VAL A N 14
ATOM 23324 C CA . VAL A 1 44 ? -3.172 1.779 -4.484 1.00 0.00 44 VAL A CA 14
ATOM 23325 C C . VAL A 1 44 ? -4.037 0.696 -5.130 1.00 0.00 44 VAL A C 14
ATOM 23326 O O . VAL A 1 44 ? -3.870 0.358 -6.285 1.00 0.00 44 VAL A O 14
ATOM 23339 N N . LEU A 1 45 ? -4.966 0.151 -4.393 1.00 0.00 45 LEU A N 14
ATOM 23340 C CA . LEU A 1 45 ? -5.848 -0.907 -4.960 1.00 0.00 45 LEU A CA 14
ATOM 23341 C C . LEU A 1 45 ? -7.217 -0.303 -5.286 1.00 0.00 45 LEU A C 14
ATOM 23342 O O . LEU A 1 45 ? -7.776 0.445 -4.509 1.00 0.00 45 LEU A O 14
ATOM 23358 N N . ALA A 1 46 ? -7.762 -0.621 -6.430 1.00 0.00 46 ALA A N 14
ATOM 23359 C CA . ALA A 1 46 ? -9.093 -0.061 -6.801 1.00 0.00 46 ALA A CA 14
ATOM 23360 C C . ALA A 1 46 ? -10.195 -1.037 -6.386 1.00 0.00 46 ALA A C 14
ATOM 23361 O O . ALA A 1 46 ? -11.341 -0.894 -6.767 1.00 0.00 46 ALA A O 14
ATOM 23368 N N . GLY A 1 47 ? -9.861 -2.029 -5.607 1.00 0.00 47 GLY A N 14
ATOM 23369 C CA . GLY A 1 47 ? -10.892 -3.012 -5.170 1.00 0.00 47 GLY A CA 14
ATOM 23370 C C . GLY A 1 47 ? -11.832 -2.356 -4.157 1.00 0.00 47 GLY A C 14
ATOM 23371 O O . GLY A 1 47 ? -13.022 -2.605 -4.149 1.00 0.00 47 GLY A O 14
ATOM 23375 N N . LEU A 1 48 ? -11.310 -1.521 -3.302 1.00 0.00 48 LEU A N 14
ATOM 23376 C CA . LEU A 1 48 ? -12.176 -0.852 -2.289 1.00 0.00 48 LEU A CA 14
ATOM 23377 C C . LEU A 1 48 ? -12.689 0.476 -2.851 1.00 0.00 48 LEU A C 14
ATOM 23378 O O . LEU A 1 48 ? -12.880 1.433 -2.127 1.00 0.00 48 LEU A O 14
ATOM 23394 N N . TRP A 1 49 ? -12.912 0.542 -4.135 1.00 0.00 49 TRP A N 14
ATOM 23395 C CA . TRP A 1 49 ? -13.413 1.810 -4.739 1.00 0.00 49 TRP A CA 14
ATOM 23396 C C . TRP A 1 49 ? -14.788 2.147 -4.158 1.00 0.00 49 TRP A C 14
ATOM 23397 O O . TRP A 1 49 ? -15.259 3.263 -4.262 1.00 0.00 49 TRP A O 14
ATOM 23418 N N . GLY A 1 50 ? -15.437 1.192 -3.551 1.00 0.00 50 GLY A N 14
ATOM 23419 C CA . GLY A 1 50 ? -16.782 1.460 -2.967 1.00 0.00 50 GLY A CA 14
ATOM 23420 C C . GLY A 1 50 ? -16.772 1.112 -1.477 1.00 0.00 50 GLY A C 14
ATOM 23421 O O . GLY A 1 50 ? -17.748 0.634 -0.935 1.00 0.00 50 GLY A O 14
ATOM 23425 N N . THR A 1 51 ? -15.674 1.347 -0.811 1.00 0.00 51 THR A N 14
ATOM 23426 C CA . THR A 1 51 ? -15.604 1.028 0.642 1.00 0.00 51 THR A CA 14
ATOM 23427 C C . THR A 1 51 ? -14.752 2.079 1.355 1.00 0.00 51 THR A C 14
ATOM 23428 O O . THR A 1 51 ? -15.244 2.855 2.150 1.00 0.00 51 THR A O 14
ATOM 23439 N N . ARG A 1 52 ? -13.476 2.112 1.078 1.00 0.00 52 ARG A N 14
ATOM 23440 C CA . ARG A 1 52 ? -12.595 3.114 1.744 1.00 0.00 52 ARG A CA 14
ATOM 23441 C C . ARG A 1 52 ? -12.197 4.198 0.738 1.00 0.00 52 ARG A C 14
ATOM 23442 O O . ARG A 1 52 ? -11.032 4.495 0.560 1.00 0.00 52 ARG A O 14
ATOM 23463 N N . ARG A 1 53 ? -13.155 4.794 0.083 1.00 0.00 53 ARG A N 14
ATOM 23464 C CA . ARG A 1 53 ? -12.831 5.859 -0.905 1.00 0.00 53 ARG A CA 14
ATOM 23465 C C . ARG A 1 53 ? -12.172 7.035 -0.183 1.00 0.00 53 ARG A C 14
ATOM 23466 O O . ARG A 1 53 ? -11.153 7.545 -0.605 1.00 0.00 53 ARG A O 14
ATOM 23487 N N . ASP A 1 54 ? -12.747 7.468 0.905 1.00 0.00 54 ASP A N 14
ATOM 23488 C CA . ASP A 1 54 ? -12.157 8.609 1.658 1.00 0.00 54 ASP A CA 14
ATOM 23489 C C . ASP A 1 54 ? -10.720 8.267 2.058 1.00 0.00 54 ASP A C 14
ATOM 23490 O O . ASP A 1 54 ? -9.908 9.137 2.300 1.00 0.00 54 ASP A O 14
ATOM 23499 N N . GLU A 1 55 ? -10.401 7.002 2.128 1.00 0.00 55 GLU A N 14
ATOM 23500 C CA . GLU A 1 55 ? -9.018 6.601 2.513 1.00 0.00 55 GLU A CA 14
ATOM 23501 C C . GLU A 1 55 ? -8.080 6.794 1.320 1.00 0.00 55 GLU A C 14
ATOM 23502 O O . GLU A 1 55 ? -7.035 7.404 1.432 1.00 0.00 55 GLU A O 14
ATOM 23514 N N . ILE A 1 56 ? -8.441 6.276 0.178 1.00 0.00 56 ILE A N 14
ATOM 23515 C CA . ILE A 1 56 ? -7.567 6.428 -1.020 1.00 0.00 56 ILE A CA 14
ATOM 23516 C C . ILE A 1 56 ? -7.428 7.912 -1.371 1.00 0.00 56 ILE A C 14
ATOM 23517 O O . ILE A 1 56 ? -6.447 8.334 -1.950 1.00 0.00 56 ILE A O 14
ATOM 23533 N N . LEU A 1 57 ? -8.404 8.707 -1.028 1.00 0.00 57 LEU A N 14
ATOM 23534 C CA . LEU A 1 57 ? -8.330 10.162 -1.348 1.00 0.00 57 LEU A CA 14
ATOM 23535 C C . LEU A 1 57 ? -7.292 10.839 -0.449 1.00 0.00 57 LEU A C 14
ATOM 23536 O O . LEU A 1 57 ? -6.638 11.784 -0.843 1.00 0.00 57 LEU A O 14
ATOM 23552 N N . GLY A 1 58 ? -7.139 10.368 0.758 1.00 0.00 58 GLY A N 14
ATOM 23553 C CA . GLY A 1 58 ? -6.148 10.992 1.682 1.00 0.00 58 GLY A CA 14
ATOM 23554 C C . GLY A 1 58 ? -4.731 10.560 1.296 1.00 0.00 58 GLY A C 14
ATOM 23555 O O . GLY A 1 58 ? -3.806 11.348 1.314 1.00 0.00 58 GLY A O 14
ATOM 23559 N N . ALA A 1 59 ? -4.552 9.313 0.955 1.00 0.00 59 ALA A N 14
ATOM 23560 C CA . ALA A 1 59 ? -3.191 8.832 0.577 1.00 0.00 59 ALA A CA 14
ATOM 23561 C C . ALA A 1 59 ? -2.767 9.463 -0.752 1.00 0.00 59 ALA A C 14
ATOM 23562 O O . ALA A 1 59 ? -1.617 9.802 -0.950 1.00 0.00 59 ALA A O 14
ATOM 23569 N N . VAL A 1 60 ? -3.684 9.619 -1.667 1.00 0.00 60 VAL A N 14
ATOM 23570 C CA . VAL A 1 60 ? -3.327 10.222 -2.984 1.00 0.00 60 VAL A CA 14
ATOM 23571 C C . VAL A 1 60 ? -3.113 11.730 -2.821 1.00 0.00 60 VAL A C 14
ATOM 23572 O O . VAL A 1 60 ? -2.280 12.322 -3.478 1.00 0.00 60 VAL A O 14
ATOM 23585 N N . ASP A 1 61 ? -3.863 12.357 -1.957 1.00 0.00 61 ASP A N 14
ATOM 23586 C CA . ASP A 1 61 ? -3.707 13.826 -1.760 1.00 0.00 61 ASP A CA 14
ATOM 23587 C C . ASP A 1 61 ? -2.322 14.132 -1.182 1.00 0.00 61 ASP A C 14
ATOM 23588 O O . ASP A 1 61 ? -1.634 15.024 -1.636 1.00 0.00 61 ASP A O 14
ATOM 23597 N N . LEU A 1 62 ? -1.907 13.403 -0.182 1.00 0.00 62 LEU A N 14
ATOM 23598 C CA . LEU A 1 62 ? -0.567 13.663 0.422 1.00 0.00 62 LEU A CA 14
ATOM 23599 C C . LEU A 1 62 ? 0.533 13.227 -0.549 1.00 0.00 62 LEU A C 14
ATOM 23600 O O . LEU A 1 62 ? 1.530 13.900 -0.715 1.00 0.00 62 LEU A O 14
ATOM 23616 N N . ALA A 1 63 ? 0.363 12.101 -1.186 1.00 0.00 63 ALA A N 14
ATOM 23617 C CA . ALA A 1 63 ? 1.401 11.618 -2.141 1.00 0.00 63 ALA A CA 14
ATOM 23618 C C . ALA A 1 63 ? 1.511 12.590 -3.319 1.00 0.00 63 ALA A C 14
ATOM 23619 O O . ALA A 1 63 ? 2.536 12.685 -3.963 1.00 0.00 63 ALA A O 14
ATOM 23626 N N . ARG A 1 64 ? 0.463 13.309 -3.609 1.00 0.00 64 ARG A N 14
ATOM 23627 C CA . ARG A 1 64 ? 0.507 14.270 -4.749 1.00 0.00 64 ARG A CA 14
ATOM 23628 C C . ARG A 1 64 ? 1.275 15.528 -4.336 1.00 0.00 64 ARG A C 14
ATOM 23629 O O . ARG A 1 64 ? 1.746 16.278 -5.168 1.00 0.00 64 ARG A O 14
ATOM 23650 N N . LYS A 1 65 ? 1.400 15.769 -3.060 1.00 0.00 65 LYS A N 14
ATOM 23651 C CA . LYS A 1 65 ? 2.130 16.985 -2.598 1.00 0.00 65 LYS A CA 14
ATOM 23652 C C . LYS A 1 65 ? 3.640 16.744 -2.660 1.00 0.00 65 LYS A C 14
ATOM 23653 O O . LYS A 1 65 ? 4.428 17.652 -2.491 1.00 0.00 65 LYS A O 14
ATOM 23672 N N . SER A 1 66 ? 4.052 15.529 -2.897 1.00 0.00 66 SER A N 14
ATOM 23673 C CA . SER A 1 66 ? 5.514 15.243 -2.963 1.00 0.00 66 SER A CA 14
ATOM 23674 C C . SER A 1 66 ? 5.847 14.556 -4.290 1.00 0.00 66 SER A C 14
ATOM 23675 O O . SER A 1 66 ? 6.974 14.172 -4.533 1.00 0.00 66 SER A O 14
ATOM 23683 N N . SER A 1 67 ? 4.879 14.397 -5.149 1.00 0.00 67 SER A N 14
ATOM 23684 C CA . SER A 1 67 ? 5.148 13.735 -6.457 1.00 0.00 67 SER A CA 14
ATOM 23685 C C . SER A 1 67 ? 5.651 12.309 -6.216 1.00 0.00 67 SER A C 14
ATOM 23686 O O . SER A 1 67 ? 6.525 11.824 -6.906 1.00 0.00 67 SER A O 14
ATOM 23694 N N . LYS A 1 68 ? 5.103 11.636 -5.242 1.00 0.00 68 LYS A N 14
ATOM 23695 C CA . LYS A 1 68 ? 5.543 10.240 -4.954 1.00 0.00 68 LYS A CA 14
ATOM 23696 C C . LYS A 1 68 ? 5.049 9.312 -6.068 1.00 0.00 68 LYS A C 14
ATOM 23697 O O . LYS A 1 68 ? 4.142 9.657 -6.799 1.00 0.00 68 LYS A O 14
ATOM 23716 N N . PRO A 1 69 ? 5.659 8.157 -6.161 1.00 0.00 69 PRO A N 14
ATOM 23717 C CA . PRO A 1 69 ? 5.298 7.152 -7.177 1.00 0.00 69 PRO A CA 14
ATOM 23718 C C . PRO A 1 69 ? 4.011 6.428 -6.770 1.00 0.00 69 PRO A C 14
ATOM 23719 O O . PRO A 1 69 ? 3.994 5.640 -5.846 1.00 0.00 69 PRO A O 14
ATOM 23730 N N . ILE A 1 70 ? 2.931 6.697 -7.452 1.00 0.00 70 ILE A N 14
ATOM 23731 C CA . ILE A 1 70 ? 1.645 6.032 -7.103 1.00 0.00 70 ILE A CA 14
ATOM 23732 C C . ILE A 1 70 ? 1.279 5.016 -8.186 1.00 0.00 70 ILE A C 14
ATOM 23733 O O . ILE A 1 70 ? 0.916 5.374 -9.289 1.00 0.00 70 ILE A O 14
ATOM 23749 N N . ILE A 1 71 ? 1.368 3.751 -7.881 1.00 0.00 71 ILE A N 14
ATOM 23750 C CA . ILE A 1 71 ? 1.021 2.716 -8.893 1.00 0.00 71 ILE A CA 14
ATOM 23751 C C . ILE A 1 71 ? -0.413 2.237 -8.654 1.00 0.00 71 ILE A C 14
ATOM 23752 O O . ILE A 1 71 ? -0.730 1.686 -7.618 1.00 0.00 71 ILE A O 14
ATOM 23768 N N . THR A 1 72 ? -1.286 2.451 -9.601 1.00 0.00 72 THR A N 14
ATOM 23769 C CA . THR A 1 72 ? -2.701 2.016 -9.427 1.00 0.00 72 THR A CA 14
ATOM 23770 C C . THR A 1 72 ? -2.829 0.521 -9.727 1.00 0.00 72 THR A C 14
ATOM 23771 O O . THR A 1 72 ? -2.127 -0.019 -10.561 1.00 0.00 72 THR A O 14
ATOM 23782 N N . VAL A 1 73 ? -3.726 -0.152 -9.057 1.00 0.00 73 VAL A N 14
ATOM 23783 C CA . VAL A 1 73 ? -3.907 -1.611 -9.304 1.00 0.00 73 VAL A CA 14
ATOM 23784 C C . VAL A 1 73 ? -5.355 -1.881 -9.720 1.00 0.00 73 VAL A C 14
ATOM 23785 O O . VAL A 1 73 ? -6.274 -1.719 -8.942 1.00 0.00 73 VAL A O 14
ATOM 23798 N N . ARG A 1 74 ? -5.563 -2.292 -10.941 1.00 0.00 74 ARG A N 14
ATOM 23799 C CA . ARG A 1 74 ? -6.952 -2.573 -11.405 1.00 0.00 74 ARG A CA 14
ATOM 23800 C C . ARG A 1 74 ? -7.631 -3.539 -10.430 1.00 0.00 74 ARG A C 14
ATOM 23801 O O . ARG A 1 74 ? -6.969 -4.238 -9.690 1.00 0.00 74 ARG A O 14
ATOM 23822 N N . PRO A 1 75 ? -8.939 -3.547 -10.461 1.00 0.00 75 PRO A N 14
ATOM 23823 C CA . PRO A 1 75 ? -9.751 -4.416 -9.592 1.00 0.00 75 PRO A CA 14
ATOM 23824 C C . PRO A 1 75 ? -9.761 -5.848 -10.135 1.00 0.00 75 PRO A C 14
ATOM 23825 O O . PRO A 1 75 ? -9.366 -6.098 -11.257 1.00 0.00 75 PRO A O 14
ATOM 23836 N N . TYR A 1 76 ? -10.206 -6.791 -9.351 1.00 0.00 76 TYR A N 14
ATOM 23837 C CA . TYR A 1 76 ? -10.234 -8.201 -9.830 1.00 0.00 76 TYR A CA 14
ATOM 23838 C C . TYR A 1 76 ? -11.379 -8.384 -10.829 1.00 0.00 76 TYR A C 14
ATOM 23839 O O . TYR A 1 76 ? -11.167 -8.762 -11.965 1.00 0.00 76 TYR A O 14
ATOM 23857 N N . GLY A 1 77 ? -12.592 -8.126 -10.419 1.00 0.00 77 GLY A N 14
ATOM 23858 C CA . GLY A 1 77 ? -13.740 -8.294 -11.356 1.00 0.00 77 GLY A CA 14
ATOM 23859 C C . GLY A 1 77 ? -14.852 -7.301 -11.008 1.00 0.00 77 GLY A C 14
ATOM 23860 O O . GLY A 1 77 ? -15.977 -7.441 -11.443 1.00 0.00 77 GLY A O 14
ATOM 23864 N N . LEU A 1 78 ? -14.550 -6.298 -10.229 1.00 0.00 78 LEU A N 14
ATOM 23865 C CA . LEU A 1 78 ? -15.596 -5.302 -9.863 1.00 0.00 78 LEU A CA 14
ATOM 23866 C C . LEU A 1 78 ? -15.921 -4.437 -11.082 1.00 0.00 78 LEU A C 14
ATOM 23867 O O . LEU A 1 78 ? -16.913 -4.641 -11.754 1.00 0.00 78 LEU A O 14
ATOM 23883 N N . GLU A 1 79 ? -15.092 -3.473 -11.374 1.00 0.00 79 GLU A N 14
ATOM 23884 C CA . GLU A 1 79 ? -15.350 -2.596 -12.546 1.00 0.00 79 GLU A CA 14
ATOM 23885 C C . GLU A 1 79 ? -14.012 -2.162 -13.149 1.00 0.00 79 GLU A C 14
ATOM 23886 O O . GLU A 1 79 ? -13.064 -2.920 -13.189 1.00 0.00 79 GLU A O 14
ATOM 23898 N N . ASN A 1 80 ? -13.925 -0.950 -13.616 1.00 0.00 80 ASN A N 14
ATOM 23899 C CA . ASN A 1 80 ? -12.648 -0.469 -14.213 1.00 0.00 80 ASN A CA 14
ATOM 23900 C C . ASN A 1 80 ? -12.205 0.809 -13.498 1.00 0.00 80 ASN A C 14
ATOM 23901 O O . ASN A 1 80 ? -12.890 1.315 -12.631 1.00 0.00 80 ASN A O 14
ATOM 23912 N N . VAL A 1 81 ? -11.064 1.334 -13.850 1.00 0.00 81 VAL A N 14
ATOM 23913 C CA . VAL A 1 81 ? -10.581 2.577 -13.186 1.00 0.00 81 VAL A CA 14
ATOM 23914 C C . VAL A 1 81 ? -10.876 3.785 -14.086 1.00 0.00 81 VAL A C 14
ATOM 23915 O O . VAL A 1 81 ? -10.639 3.736 -15.276 1.00 0.00 81 VAL A O 14
ATOM 23928 N N . PRO A 1 82 ? -11.387 4.836 -13.490 1.00 0.00 82 PRO A N 14
ATOM 23929 C CA . PRO A 1 82 ? -11.725 6.072 -14.219 1.00 0.00 82 PRO A CA 14
ATOM 23930 C C . PRO A 1 82 ? -10.460 6.895 -14.498 1.00 0.00 82 PRO A C 14
ATOM 23931 O O . PRO A 1 82 ? -9.392 6.567 -14.020 1.00 0.00 82 PRO A O 14
ATOM 23942 N N . PRO A 1 83 ? -10.626 7.943 -15.264 1.00 0.00 83 PRO A N 14
ATOM 23943 C CA . PRO A 1 83 ? -9.517 8.843 -15.629 1.00 0.00 83 PRO A CA 14
ATOM 23944 C C . PRO A 1 83 ? -9.178 9.779 -14.466 1.00 0.00 83 PRO A C 14
ATOM 23945 O O . PRO A 1 83 ? -8.269 10.582 -14.548 1.00 0.00 83 PRO A O 14
ATOM 23956 N N . GLU A 1 84 ? -9.898 9.680 -13.382 1.00 0.00 84 GLU A N 14
ATOM 23957 C CA . GLU A 1 84 ? -9.610 10.563 -12.216 1.00 0.00 84 GLU A CA 14
ATOM 23958 C C . GLU A 1 84 ? -8.332 10.087 -11.525 1.00 0.00 84 GLU A C 14
ATOM 23959 O O . GLU A 1 84 ? -7.305 10.734 -11.582 1.00 0.00 84 GLU A O 14
ATOM 23971 N N . LEU A 1 85 ? -8.384 8.957 -10.876 1.00 0.00 85 LEU A N 14
ATOM 23972 C CA . LEU A 1 85 ? -7.171 8.437 -10.186 1.00 0.00 85 LEU A CA 14
ATOM 23973 C C . LEU A 1 85 ? -6.077 8.166 -11.222 1.00 0.00 85 LEU A C 14
ATOM 23974 O O . LEU A 1 85 ? -4.917 8.020 -10.892 1.00 0.00 85 LEU A O 14
ATOM 23990 N N . GLU A 1 86 ? -6.440 8.100 -12.474 1.00 0.00 86 GLU A N 14
ATOM 23991 C CA . GLU A 1 86 ? -5.423 7.839 -13.532 1.00 0.00 86 GLU A CA 14
ATOM 23992 C C . GLU A 1 86 ? -4.573 9.094 -13.739 1.00 0.00 86 GLU A C 14
ATOM 23993 O O . GLU A 1 86 ? -3.366 9.023 -13.866 1.00 0.00 86 GLU A O 14
ATOM 24005 N N . ALA A 1 87 ? -5.191 10.242 -13.773 1.00 0.00 87 ALA A N 14
ATOM 24006 C CA . ALA A 1 87 ? -4.417 11.500 -13.969 1.00 0.00 87 ALA A CA 14
ATOM 24007 C C . ALA A 1 87 ? -3.368 11.626 -12.864 1.00 0.00 87 ALA A C 14
ATOM 24008 O O . ALA A 1 87 ? -2.291 12.150 -13.071 1.00 0.00 87 ALA A O 14
ATOM 24015 N N . VAL A 1 88 ? -3.672 11.149 -11.688 1.00 0.00 88 VAL A N 14
ATOM 24016 C CA . VAL A 1 88 ? -2.694 11.239 -10.569 1.00 0.00 88 VAL A CA 14
ATOM 24017 C C . VAL A 1 88 ? -2.034 9.876 -10.357 1.00 0.00 88 VAL A C 14
ATOM 24018 O O . VAL A 1 88 ? -1.787 9.460 -9.242 1.00 0.00 88 VAL A O 14
ATOM 24031 N N . SER A 1 89 ? -1.746 9.174 -11.419 1.00 0.00 89 SER A N 14
ATOM 24032 C CA . SER A 1 89 ? -1.105 7.837 -11.276 1.00 0.00 89 SER A CA 14
ATOM 24033 C C . SER A 1 89 ? 0.137 7.767 -12.167 1.00 0.00 89 SER A C 14
ATOM 24034 O O . SER A 1 89 ? 0.042 7.653 -13.372 1.00 0.00 89 SER A O 14
ATOM 24042 N N . SER A 1 90 ? 1.300 7.836 -11.583 1.00 0.00 90 SER A N 14
ATOM 24043 C CA . SER A 1 90 ? 2.547 7.773 -12.395 1.00 0.00 90 SER A CA 14
ATOM 24044 C C . SER A 1 90 ? 2.555 6.486 -13.223 1.00 0.00 90 SER A C 14
ATOM 24045 O O . SER A 1 90 ? 2.961 6.476 -14.368 1.00 0.00 90 SER A O 14
ATOM 24053 N N . GLU A 1 91 ? 2.110 5.400 -12.653 1.00 0.00 91 GLU A N 14
ATOM 24054 C CA . GLU A 1 91 ? 2.097 4.116 -13.409 1.00 0.00 91 GLU A CA 14
ATOM 24055 C C . GLU A 1 91 ? 0.789 3.370 -13.129 1.00 0.00 91 GLU A C 14
ATOM 24056 O O . GLU A 1 91 ? 0.135 3.594 -12.131 1.00 0.00 91 GLU A O 14
ATOM 24068 N N . VAL A 1 92 ? 0.408 2.482 -14.008 1.00 0.00 92 VAL A N 14
ATOM 24069 C CA . VAL A 1 92 ? -0.853 1.715 -13.800 1.00 0.00 92 VAL A CA 14
ATOM 24070 C C . VAL A 1 92 ? -0.644 0.272 -14.262 1.00 0.00 92 VAL A C 14
ATOM 24071 O O . VAL A 1 92 ? -0.110 0.024 -15.325 1.00 0.00 92 VAL A O 14
ATOM 24084 N N . VAL A 1 93 ? -1.057 -0.684 -13.476 1.00 0.00 93 VAL A N 14
ATOM 24085 C CA . VAL A 1 93 ? -0.872 -2.105 -13.885 1.00 0.00 93 VAL A CA 14
ATOM 24086 C C . VAL A 1 93 ? -2.112 -2.920 -13.510 1.00 0.00 93 VAL A C 14
ATOM 24087 O O . VAL A 1 93 ? -2.982 -2.459 -12.798 1.00 0.00 93 VAL A O 14
ATOM 24100 N N . GLY A 1 94 ? -2.196 -4.131 -13.988 1.00 0.00 94 GLY A N 14
ATOM 24101 C CA . GLY A 1 94 ? -3.374 -4.984 -13.663 1.00 0.00 94 GLY A CA 14
ATOM 24102 C C . GLY A 1 94 ? -2.959 -6.062 -12.663 1.00 0.00 94 GLY A C 14
ATOM 24103 O O . GLY A 1 94 ? -2.143 -5.836 -11.794 1.00 0.00 94 GLY A O 14
ATOM 24107 N N . TRP A 1 95 ? -3.516 -7.234 -12.779 1.00 0.00 95 TRP A N 14
ATOM 24108 C CA . TRP A 1 95 ? -3.154 -8.327 -11.834 1.00 0.00 95 TRP A CA 14
ATOM 24109 C C . TRP A 1 95 ? -2.021 -9.165 -12.430 1.00 0.00 95 TRP A C 14
ATOM 24110 O O . TRP A 1 95 ? -2.074 -10.379 -12.440 1.00 0.00 95 TRP A O 14
ATOM 24131 N N . ASN A 1 96 ? -0.997 -8.527 -12.925 1.00 0.00 96 ASN A N 14
ATOM 24132 C CA . ASN A 1 96 ? 0.140 -9.288 -13.518 1.00 0.00 96 ASN A CA 14
ATOM 24133 C C . ASN A 1 96 ? 1.289 -9.353 -12.507 1.00 0.00 96 ASN A C 14
ATOM 24134 O O . ASN A 1 96 ? 1.495 -8.429 -11.746 1.00 0.00 96 ASN A O 14
ATOM 24145 N N . PRO A 1 97 ? 2.006 -10.448 -12.533 1.00 0.00 97 PRO A N 14
ATOM 24146 C CA . PRO A 1 97 ? 3.147 -10.670 -11.628 1.00 0.00 97 PRO A CA 14
ATOM 24147 C C . PRO A 1 97 ? 4.376 -9.901 -12.123 1.00 0.00 97 PRO A C 14
ATOM 24148 O O . PRO A 1 97 ? 5.132 -9.353 -11.346 1.00 0.00 97 PRO A O 14
ATOM 24159 N N . HIS A 1 98 ? 4.583 -9.859 -13.411 1.00 0.00 98 HIS A N 14
ATOM 24160 C CA . HIS A 1 98 ? 5.764 -9.128 -13.953 1.00 0.00 98 HIS A CA 14
ATOM 24161 C C . HIS A 1 98 ? 5.508 -7.621 -13.889 1.00 0.00 98 HIS A C 14
ATOM 24162 O O . HIS A 1 98 ? 6.427 -6.826 -13.871 1.00 0.00 98 HIS A O 14
ATOM 24176 N N . CYS A 1 99 ? 4.265 -7.221 -13.856 1.00 0.00 99 CYS A N 14
ATOM 24177 C CA . CYS A 1 99 ? 3.952 -5.765 -13.796 1.00 0.00 99 CYS A CA 14
ATOM 24178 C C . CYS A 1 99 ? 4.262 -5.230 -12.397 1.00 0.00 99 CYS A C 14
ATOM 24179 O O . CYS A 1 99 ? 4.353 -4.037 -12.184 1.00 0.00 99 CYS A O 14
ATOM 24187 N N . ILE A 1 100 ? 4.426 -6.102 -11.440 1.00 0.00 100 ILE A N 14
ATOM 24188 C CA . ILE A 1 100 ? 4.731 -5.641 -10.056 1.00 0.00 100 ILE A CA 14
ATOM 24189 C C . ILE A 1 100 ? 6.176 -5.144 -9.989 1.00 0.00 100 ILE A C 14
ATOM 24190 O O . ILE A 1 100 ? 6.474 -4.153 -9.351 1.00 0.00 100 ILE A O 14
ATOM 24206 N N . ARG A 1 101 ? 7.077 -5.826 -10.641 1.00 0.00 101 ARG A N 14
ATOM 24207 C CA . ARG A 1 101 ? 8.505 -5.396 -10.612 1.00 0.00 101 ARG A CA 14
ATOM 24208 C C . ARG A 1 101 ? 8.701 -4.196 -11.543 1.00 0.00 101 ARG A C 14
ATOM 24209 O O . ARG A 1 101 ? 9.496 -3.317 -11.276 1.00 0.00 101 ARG A O 14
ATOM 24230 N N . ASP A 1 102 ? 7.988 -4.156 -12.634 1.00 0.00 102 ASP A N 14
ATOM 24231 C CA . ASP A 1 102 ? 8.141 -3.015 -13.581 1.00 0.00 102 ASP A CA 14
ATOM 24232 C C . ASP A 1 102 ? 7.568 -1.743 -12.952 1.00 0.00 102 ASP A C 14
ATOM 24233 O O . ASP A 1 102 ? 8.037 -0.650 -13.202 1.00 0.00 102 ASP A O 14
ATOM 24242 N N . ALA A 1 103 ? 6.557 -1.874 -12.138 1.00 0.00 103 ALA A N 14
ATOM 24243 C CA . ALA A 1 103 ? 5.954 -0.671 -11.495 1.00 0.00 103 ALA A CA 14
ATOM 24244 C C . ALA A 1 103 ? 6.843 -0.198 -10.340 1.00 0.00 103 ALA A C 14
ATOM 24245 O O . ALA A 1 103 ? 7.104 0.979 -10.189 1.00 0.00 103 ALA A O 14
ATOM 24252 N N . LEU A 1 104 ? 7.304 -1.105 -9.522 1.00 0.00 104 LEU A N 14
ATOM 24253 C CA . LEU A 1 104 ? 8.169 -0.706 -8.375 1.00 0.00 104 LEU A CA 14
ATOM 24254 C C . LEU A 1 104 ? 9.496 -0.146 -8.894 1.00 0.00 104 LEU A C 14
ATOM 24255 O O . LEU A 1 104 ? 10.124 0.677 -8.257 1.00 0.00 104 LEU A O 14
ATOM 24271 N N . GLU A 1 105 ? 9.931 -0.589 -10.040 1.00 0.00 105 GLU A N 14
ATOM 24272 C CA . GLU A 1 105 ? 11.221 -0.088 -10.593 1.00 0.00 105 GLU A CA 14
ATOM 24273 C C . GLU A 1 105 ? 11.098 1.399 -10.936 1.00 0.00 105 GLU A C 14
ATOM 24274 O O . GLU A 1 105 ? 12.081 2.105 -11.033 1.00 0.00 105 GLU A O 14
ATOM 24286 N N . ASP A 1 106 ? 9.900 1.882 -11.122 1.00 0.00 106 ASP A N 14
ATOM 24287 C CA . ASP A 1 106 ? 9.723 3.323 -11.460 1.00 0.00 106 ASP A CA 14
ATOM 24288 C C . ASP A 1 106 ? 10.227 4.187 -10.302 1.00 0.00 106 ASP A C 14
ATOM 24289 O O . ASP A 1 106 ? 10.690 5.294 -10.496 1.00 0.00 106 ASP A O 14
ATOM 24298 N N . ALA A 1 107 ? 10.136 3.694 -9.097 1.00 0.00 107 ALA A N 14
ATOM 24299 C CA . ALA A 1 107 ? 10.606 4.488 -7.928 1.00 0.00 107 ALA A CA 14
ATOM 24300 C C . ALA A 1 107 ? 12.135 4.561 -7.939 1.00 0.00 107 ALA A C 14
ATOM 24301 O O . ALA A 1 107 ? 12.715 5.622 -7.814 1.00 0.00 107 ALA A O 14
ATOM 24308 N N . LEU A 1 108 ? 12.793 3.445 -8.086 1.00 0.00 108 LEU A N 14
ATOM 24309 C CA . LEU A 1 108 ? 14.284 3.456 -8.103 1.00 0.00 108 LEU A CA 14
ATOM 24310 C C . LEU A 1 108 ? 14.771 4.366 -9.231 1.00 0.00 108 LEU A C 14
ATOM 24311 O O . LEU A 1 108 ? 15.573 5.255 -9.020 1.00 0.00 108 LEU A O 14
ATOM 24327 N N . ASP A 1 109 ? 14.292 4.154 -10.426 1.00 0.00 109 ASP A N 14
ATOM 24328 C CA . ASP A 1 109 ? 14.725 5.007 -11.567 1.00 0.00 109 ASP A CA 14
ATOM 24329 C C . ASP A 1 109 ? 16.238 4.867 -11.768 1.00 0.00 109 ASP A C 14
ATOM 24330 O O . ASP A 1 109 ? 16.702 3.953 -12.420 1.00 0.00 109 ASP A O 14
ATOM 24339 N N . VAL A 1 110 ? 17.011 5.762 -11.214 1.00 0.00 110 VAL A N 14
ATOM 24340 C CA . VAL A 1 110 ? 18.491 5.670 -11.381 1.00 0.00 110 VAL A CA 14
ATOM 24341 C C . VAL A 1 110 ? 19.041 4.591 -10.447 1.00 0.00 110 VAL A C 14
ATOM 24342 O O . VAL A 1 110 ? 18.391 4.179 -9.507 1.00 0.00 110 VAL A O 14
ATOM 24355 N N . ILE A 1 111 ? 20.234 4.128 -10.699 1.00 0.00 111 ILE A N 14
ATOM 24356 C CA . ILE A 1 111 ? 20.825 3.073 -9.828 1.00 0.00 111 ILE A CA 14
ATOM 24357 C C . ILE A 1 111 ? 21.848 3.704 -8.880 1.00 0.00 111 ILE A C 14
ATOM 24358 O O . ILE A 1 111 ? 22.338 2.998 -8.015 1.00 0.00 111 ILE A O 14
ATOM 24375 N N . VAL A 1 1 ? 23.457 -7.224 1.457 1.00 0.00 1 VAL A N 15
ATOM 24376 C CA . VAL A 1 1 ? 23.434 -5.824 0.948 1.00 0.00 1 VAL A CA 15
ATOM 24377 C C . VAL A 1 1 ? 22.451 -4.994 1.777 1.00 0.00 1 VAL A C 15
ATOM 24378 O O . VAL A 1 1 ? 22.495 -3.780 1.777 1.00 0.00 1 VAL A O 15
ATOM 24393 N N . THR A 1 2 ? 21.563 -5.640 2.484 1.00 0.00 2 THR A N 15
ATOM 24394 C CA . THR A 1 2 ? 20.578 -4.889 3.312 1.00 0.00 2 THR A CA 15
ATOM 24395 C C . THR A 1 2 ? 19.969 -3.757 2.482 1.00 0.00 2 THR A C 15
ATOM 24396 O O . THR A 1 2 ? 20.499 -2.665 2.420 1.00 0.00 2 THR A O 15
ATOM 24407 N N . ALA A 1 3 ? 18.859 -4.008 1.844 1.00 0.00 3 ALA A N 15
ATOM 24408 C CA . ALA A 1 3 ? 18.217 -2.945 1.019 1.00 0.00 3 ALA A CA 15
ATOM 24409 C C . ALA A 1 3 ? 16.745 -2.811 1.413 1.00 0.00 3 ALA A C 15
ATOM 24410 O O . ALA A 1 3 ? 16.286 -1.749 1.784 1.00 0.00 3 ALA A O 15
ATOM 24417 N N . GLU A 1 4 ? 16.000 -3.880 1.337 1.00 0.00 4 GLU A N 15
ATOM 24418 C CA . GLU A 1 4 ? 14.557 -3.809 1.706 1.00 0.00 4 GLU A CA 15
ATOM 24419 C C . GLU A 1 4 ? 13.869 -2.730 0.869 1.00 0.00 4 GLU A C 15
ATOM 24420 O O . GLU A 1 4 ? 14.501 -2.018 0.115 1.00 0.00 4 GLU A O 15
ATOM 24432 N N . ILE A 1 5 ? 12.577 -2.602 0.997 1.00 0.00 5 ILE A N 15
ATOM 24433 C CA . ILE A 1 5 ? 11.850 -1.567 0.210 1.00 0.00 5 ILE A CA 15
ATOM 24434 C C . ILE A 1 5 ? 10.672 -1.037 1.029 1.00 0.00 5 ILE A C 15
ATOM 24435 O O . ILE A 1 5 ? 10.009 -1.774 1.731 1.00 0.00 5 ILE A O 15
ATOM 24451 N N . ARG A 1 6 ? 10.408 0.238 0.948 1.00 0.00 6 ARG A N 15
ATOM 24452 C CA . ARG A 1 6 ? 9.274 0.816 1.723 1.00 0.00 6 ARG A CA 15
ATOM 24453 C C . ARG A 1 6 ? 8.045 0.936 0.819 1.00 0.00 6 ARG A C 15
ATOM 24454 O O . ARG A 1 6 ? 7.961 1.812 -0.019 1.00 0.00 6 ARG A O 15
ATOM 24475 N N . LEU A 1 7 ? 7.091 0.061 0.983 1.00 0.00 7 LEU A N 15
ATOM 24476 C CA . LEU A 1 7 ? 5.869 0.124 0.134 1.00 0.00 7 LEU A CA 15
ATOM 24477 C C . LEU A 1 7 ? 4.663 0.484 1.004 1.00 0.00 7 LEU A C 15
ATOM 24478 O O . LEU A 1 7 ? 4.671 0.286 2.203 1.00 0.00 7 LEU A O 15
ATOM 24494 N N . TYR A 1 8 ? 3.626 1.011 0.413 1.00 0.00 8 TYR A N 15
ATOM 24495 C CA . TYR A 1 8 ? 2.423 1.381 1.210 1.00 0.00 8 TYR A CA 15
ATOM 24496 C C . TYR A 1 8 ? 1.161 0.905 0.488 1.00 0.00 8 TYR A C 15
ATOM 24497 O O . TYR A 1 8 ? 0.608 1.601 -0.339 1.00 0.00 8 TYR A O 15
ATOM 24515 N N . ILE A 1 9 ? 0.702 -0.277 0.797 1.00 0.00 9 ILE A N 15
ATOM 24516 C CA . ILE A 1 9 ? -0.526 -0.798 0.131 1.00 0.00 9 ILE A CA 15
ATOM 24517 C C . ILE A 1 9 ? -1.758 -0.374 0.932 1.00 0.00 9 ILE A C 15
ATOM 24518 O O . ILE A 1 9 ? -1.663 -0.007 2.086 1.00 0.00 9 ILE A O 15
ATOM 24534 N N . THR A 1 10 ? -2.915 -0.423 0.331 1.00 0.00 10 THR A N 15
ATOM 24535 C CA . THR A 1 10 ? -4.150 -0.024 1.062 1.00 0.00 10 THR A CA 15
ATOM 24536 C C . THR A 1 10 ? -4.722 -1.239 1.796 1.00 0.00 10 THR A C 15
ATOM 24537 O O . THR A 1 10 ? -4.435 -2.370 1.461 1.00 0.00 10 THR A O 15
ATOM 24548 N N . GLU A 1 11 ? -5.528 -1.016 2.799 1.00 0.00 11 GLU A N 15
ATOM 24549 C CA . GLU A 1 11 ? -6.112 -2.161 3.552 1.00 0.00 11 GLU A CA 15
ATOM 24550 C C . GLU A 1 11 ? -7.623 -2.210 3.321 1.00 0.00 11 GLU A C 15
ATOM 24551 O O . GLU A 1 11 ? -8.319 -1.226 3.484 1.00 0.00 11 GLU A O 15
ATOM 24563 N N . GLY A 1 12 ? -8.137 -3.348 2.945 1.00 0.00 12 GLY A N 15
ATOM 24564 C CA . GLY A 1 12 ? -9.604 -3.464 2.704 1.00 0.00 12 GLY A CA 15
ATOM 24565 C C . GLY A 1 12 ? -10.178 -4.572 3.588 1.00 0.00 12 GLY A C 15
ATOM 24566 O O . GLY A 1 12 ? -9.560 -4.998 4.545 1.00 0.00 12 GLY A O 15
ATOM 24570 N N . GLU A 1 13 ? -11.353 -5.044 3.277 1.00 0.00 13 GLU A N 15
ATOM 24571 C CA . GLU A 1 13 ? -11.962 -6.127 4.102 1.00 0.00 13 GLU A CA 15
ATOM 24572 C C . GLU A 1 13 ? -12.338 -7.308 3.202 1.00 0.00 13 GLU A C 15
ATOM 24573 O O . GLU A 1 13 ? -12.774 -8.341 3.670 1.00 0.00 13 GLU A O 15
ATOM 24585 N N . VAL A 1 14 ? -12.173 -7.165 1.915 1.00 0.00 14 VAL A N 15
ATOM 24586 C CA . VAL A 1 14 ? -12.521 -8.282 0.993 1.00 0.00 14 VAL A CA 15
ATOM 24587 C C . VAL A 1 14 ? -11.347 -9.262 0.916 1.00 0.00 14 VAL A C 15
ATOM 24588 O O . VAL A 1 14 ? -10.335 -9.085 1.565 1.00 0.00 14 VAL A O 15
ATOM 24601 N N . GLU A 1 15 ? -11.472 -10.294 0.127 1.00 0.00 15 GLU A N 15
ATOM 24602 C CA . GLU A 1 15 ? -10.361 -11.281 0.012 1.00 0.00 15 GLU A CA 15
ATOM 24603 C C . GLU A 1 15 ? -9.443 -10.890 -1.149 1.00 0.00 15 GLU A C 15
ATOM 24604 O O . GLU A 1 15 ? -8.442 -11.529 -1.402 1.00 0.00 15 GLU A O 15
ATOM 24616 N N . ASP A 1 16 ? -9.775 -9.845 -1.857 1.00 0.00 16 ASP A N 15
ATOM 24617 C CA . ASP A 1 16 ? -8.921 -9.417 -3.000 1.00 0.00 16 ASP A CA 15
ATOM 24618 C C . ASP A 1 16 ? -7.563 -8.946 -2.475 1.00 0.00 16 ASP A C 15
ATOM 24619 O O . ASP A 1 16 ? -6.551 -9.586 -2.684 1.00 0.00 16 ASP A O 15
ATOM 24628 N N . TYR A 1 17 ? -7.532 -7.831 -1.800 1.00 0.00 17 TYR A N 15
ATOM 24629 C CA . TYR A 1 17 ? -6.239 -7.318 -1.266 1.00 0.00 17 TYR A CA 15
ATOM 24630 C C . TYR A 1 17 ? -5.501 -8.442 -0.537 1.00 0.00 17 TYR A C 15
ATOM 24631 O O . TYR A 1 17 ? -4.288 -8.462 -0.477 1.00 0.00 17 TYR A O 15
ATOM 24649 N N . ARG A 1 18 ? -6.218 -9.377 0.020 1.00 0.00 18 ARG A N 15
ATOM 24650 C CA . ARG A 1 18 ? -5.550 -10.495 0.743 1.00 0.00 18 ARG A CA 15
ATOM 24651 C C . ARG A 1 18 ? -4.707 -11.306 -0.242 1.00 0.00 18 ARG A C 15
ATOM 24652 O O . ARG A 1 18 ? -3.540 -11.558 -0.018 1.00 0.00 18 ARG A O 15
ATOM 24673 N N . VAL A 1 19 ? -5.292 -11.720 -1.333 1.00 0.00 19 VAL A N 15
ATOM 24674 C CA . VAL A 1 19 ? -4.526 -12.517 -2.334 1.00 0.00 19 VAL A CA 15
ATOM 24675 C C . VAL A 1 19 ? -3.376 -11.676 -2.894 1.00 0.00 19 VAL A C 15
ATOM 24676 O O . VAL A 1 19 ? -2.323 -12.186 -3.221 1.00 0.00 19 VAL A O 15
ATOM 24689 N N . PHE A 1 20 ? -3.570 -10.391 -3.009 1.00 0.00 20 PHE A N 15
ATOM 24690 C CA . PHE A 1 20 ? -2.490 -9.519 -3.553 1.00 0.00 20 PHE A CA 15
ATOM 24691 C C . PHE A 1 20 ? -1.274 -9.560 -2.623 1.00 0.00 20 PHE A C 15
ATOM 24692 O O . PHE A 1 20 ? -0.182 -9.907 -3.027 1.00 0.00 20 PHE A O 15
ATOM 24709 N N . LEU A 1 21 ? -1.453 -9.203 -1.380 1.00 0.00 21 LEU A N 15
ATOM 24710 C CA . LEU A 1 21 ? -0.309 -9.219 -0.426 1.00 0.00 21 LEU A CA 15
ATOM 24711 C C . LEU A 1 21 ? 0.322 -10.613 -0.403 1.00 0.00 21 LEU A C 15
ATOM 24712 O O . LEU A 1 21 ? 1.516 -10.761 -0.241 1.00 0.00 21 LEU A O 15
ATOM 24728 N N . GLU A 1 22 ? -0.472 -11.636 -0.559 1.00 0.00 22 GLU A N 15
ATOM 24729 C CA . GLU A 1 22 ? 0.083 -13.019 -0.541 1.00 0.00 22 GLU A CA 15
ATOM 24730 C C . GLU A 1 22 ? 1.043 -13.205 -1.718 1.00 0.00 22 GLU A C 15
ATOM 24731 O O . GLU A 1 22 ? 2.079 -13.827 -1.594 1.00 0.00 22 GLU A O 15
ATOM 24743 N N . ARG A 1 23 ? 0.704 -12.676 -2.861 1.00 0.00 23 ARG A N 15
ATOM 24744 C CA . ARG A 1 23 ? 1.595 -12.830 -4.047 1.00 0.00 23 ARG A CA 15
ATOM 24745 C C . ARG A 1 23 ? 2.867 -12.001 -3.855 1.00 0.00 23 ARG A C 15
ATOM 24746 O O . ARG A 1 23 ? 3.954 -12.430 -4.189 1.00 0.00 23 ARG A O 15
ATOM 24767 N N . LEU A 1 24 ? 2.744 -10.816 -3.323 1.00 0.00 24 LEU A N 15
ATOM 24768 C CA . LEU A 1 24 ? 3.950 -9.966 -3.116 1.00 0.00 24 LEU A CA 15
ATOM 24769 C C . LEU A 1 24 ? 4.970 -10.720 -2.260 1.00 0.00 24 LEU A C 15
ATOM 24770 O O . LEU A 1 24 ? 6.162 -10.632 -2.478 1.00 0.00 24 LEU A O 15
ATOM 24786 N N . GLU A 1 25 ? 4.512 -11.460 -1.288 1.00 0.00 25 GLU A N 15
ATOM 24787 C CA . GLU A 1 25 ? 5.457 -12.216 -0.419 1.00 0.00 25 GLU A CA 15
ATOM 24788 C C . GLU A 1 25 ? 6.230 -13.235 -1.262 1.00 0.00 25 GLU A C 15
ATOM 24789 O O . GLU A 1 25 ? 7.389 -13.505 -1.016 1.00 0.00 25 GLU A O 15
ATOM 24801 N N . GLN A 1 26 ? 5.601 -13.802 -2.256 1.00 0.00 26 GLN A N 15
ATOM 24802 C CA . GLN A 1 26 ? 6.305 -14.801 -3.110 1.00 0.00 26 GLN A CA 15
ATOM 24803 C C . GLN A 1 26 ? 7.380 -14.094 -3.937 1.00 0.00 26 GLN A C 15
ATOM 24804 O O . GLN A 1 26 ? 8.329 -14.703 -4.390 1.00 0.00 26 GLN A O 15
ATOM 24818 N N . SER A 1 27 ? 7.240 -12.812 -4.135 1.00 0.00 27 SER A N 15
ATOM 24819 C CA . SER A 1 27 ? 8.255 -12.066 -4.930 1.00 0.00 27 SER A CA 15
ATOM 24820 C C . SER A 1 27 ? 9.658 -12.476 -4.479 1.00 0.00 27 SER A C 15
ATOM 24821 O O . SER A 1 27 ? 10.528 -12.740 -5.285 1.00 0.00 27 SER A O 15
ATOM 24829 N N . GLY A 1 28 ? 9.885 -12.531 -3.195 1.00 0.00 28 GLY A N 15
ATOM 24830 C CA . GLY A 1 28 ? 11.233 -12.926 -2.693 1.00 0.00 28 GLY A CA 15
ATOM 24831 C C . GLY A 1 28 ? 11.904 -11.725 -2.023 1.00 0.00 28 GLY A C 15
ATOM 24832 O O . GLY A 1 28 ? 12.658 -11.868 -1.082 1.00 0.00 28 GLY A O 15
ATOM 24836 N N . LEU A 1 29 ? 11.636 -10.540 -2.501 1.00 0.00 29 LEU A N 15
ATOM 24837 C CA . LEU A 1 29 ? 12.260 -9.332 -1.892 1.00 0.00 29 LEU A CA 15
ATOM 24838 C C . LEU A 1 29 ? 11.514 -8.963 -0.608 1.00 0.00 29 LEU A C 15
ATOM 24839 O O . LEU A 1 29 ? 10.332 -9.208 -0.474 1.00 0.00 29 LEU A O 15
ATOM 24855 N N . GLU A 1 30 ? 12.195 -8.375 0.337 1.00 0.00 30 GLU A N 15
ATOM 24856 C CA . GLU A 1 30 ? 11.525 -7.992 1.612 1.00 0.00 30 GLU A CA 15
ATOM 24857 C C . GLU A 1 30 ? 10.918 -6.594 1.469 1.00 0.00 30 GLU A C 15
ATOM 24858 O O . GLU A 1 30 ? 11.397 -5.772 0.714 1.00 0.00 30 GLU A O 15
ATOM 24870 N N . TRP A 1 31 ? 9.864 -6.318 2.189 1.00 0.00 31 TRP A N 15
ATOM 24871 C CA . TRP A 1 31 ? 9.227 -4.973 2.093 1.00 0.00 31 TRP A CA 15
ATOM 24872 C C . TRP A 1 31 ? 8.505 -4.654 3.404 1.00 0.00 31 TRP A C 15
ATOM 24873 O O . TRP A 1 31 ? 8.204 -5.533 4.187 1.00 0.00 31 TRP A O 15
ATOM 24894 N N . ARG A 1 32 ? 8.224 -3.404 3.651 1.00 0.00 32 ARG A N 15
ATOM 24895 C CA . ARG A 1 32 ? 7.523 -3.032 4.912 1.00 0.00 32 ARG A CA 15
ATOM 24896 C C . ARG A 1 32 ? 6.522 -1.907 4.628 1.00 0.00 32 ARG A C 15
ATOM 24897 O O . ARG A 1 32 ? 6.652 -1.195 3.653 1.00 0.00 32 ARG A O 15
ATOM 24918 N N . PRO A 1 33 ? 5.553 -1.779 5.499 1.00 0.00 33 PRO A N 15
ATOM 24919 C CA . PRO A 1 33 ? 4.509 -0.747 5.381 1.00 0.00 33 PRO A CA 15
ATOM 24920 C C . PRO A 1 33 ? 5.053 0.608 5.842 1.00 0.00 33 PRO A C 15
ATOM 24921 O O . PRO A 1 33 ? 5.056 0.920 7.016 1.00 0.00 33 PRO A O 15
ATOM 24932 N N . ALA A 1 34 ? 5.515 1.414 4.927 1.00 0.00 34 ALA A N 15
ATOM 24933 C CA . ALA A 1 34 ? 6.064 2.745 5.313 1.00 0.00 34 ALA A CA 15
ATOM 24934 C C . ALA A 1 34 ? 4.918 3.685 5.691 1.00 0.00 34 ALA A C 15
ATOM 24935 O O . ALA A 1 34 ? 3.765 3.302 5.708 1.00 0.00 34 ALA A O 15
ATOM 24942 N N . THR A 1 35 ? 5.229 4.917 5.993 1.00 0.00 35 THR A N 15
ATOM 24943 C CA . THR A 1 35 ? 4.164 5.888 6.370 1.00 0.00 35 THR A CA 15
ATOM 24944 C C . THR A 1 35 ? 3.607 6.544 5.103 1.00 0.00 35 THR A C 15
ATOM 24945 O O . THR A 1 35 ? 4.121 6.335 4.022 1.00 0.00 35 THR A O 15
ATOM 24956 N N . PRO A 1 36 ? 2.571 7.325 5.277 1.00 0.00 36 PRO A N 15
ATOM 24957 C CA . PRO A 1 36 ? 1.919 8.037 4.164 1.00 0.00 36 PRO A CA 15
ATOM 24958 C C . PRO A 1 36 ? 2.737 9.271 3.775 1.00 0.00 36 PRO A C 15
ATOM 24959 O O . PRO A 1 36 ? 2.485 9.906 2.770 1.00 0.00 36 PRO A O 15
ATOM 24970 N N . GLU A 1 37 ? 3.717 9.612 4.565 1.00 0.00 37 GLU A N 15
ATOM 24971 C CA . GLU A 1 37 ? 4.558 10.800 4.248 1.00 0.00 37 GLU A CA 15
ATOM 24972 C C . GLU A 1 37 ? 5.989 10.345 3.947 1.00 0.00 37 GLU A C 15
ATOM 24973 O O . GLU A 1 37 ? 6.830 11.128 3.548 1.00 0.00 37 GLU A O 15
ATOM 24985 N N . ASP A 1 38 ? 6.273 9.084 4.135 1.00 0.00 38 ASP A N 15
ATOM 24986 C CA . ASP A 1 38 ? 7.648 8.578 3.863 1.00 0.00 38 ASP A CA 15
ATOM 24987 C C . ASP A 1 38 ? 7.557 7.211 3.181 1.00 0.00 38 ASP A C 15
ATOM 24988 O O . ASP A 1 38 ? 8.220 6.268 3.568 1.00 0.00 38 ASP A O 15
ATOM 24997 N N . ALA A 1 39 ? 6.740 7.094 2.171 1.00 0.00 39 ALA A N 15
ATOM 24998 C CA . ALA A 1 39 ? 6.605 5.787 1.468 1.00 0.00 39 ALA A CA 15
ATOM 24999 C C . ALA A 1 39 ? 7.398 5.822 0.159 1.00 0.00 39 ALA A C 15
ATOM 25000 O O . ALA A 1 39 ? 7.235 6.710 -0.653 1.00 0.00 39 ALA A O 15
ATOM 25007 N N . ASP A 1 40 ? 8.253 4.857 -0.053 1.00 0.00 40 ASP A N 15
ATOM 25008 C CA . ASP A 1 40 ? 9.052 4.833 -1.309 1.00 0.00 40 ASP A CA 15
ATOM 25009 C C . ASP A 1 40 ? 8.122 4.577 -2.497 1.00 0.00 40 ASP A C 15
ATOM 25010 O O . ASP A 1 40 ? 8.260 5.173 -3.546 1.00 0.00 40 ASP A O 15
ATOM 25019 N N . ALA A 1 41 ? 7.172 3.695 -2.338 1.00 0.00 41 ALA A N 15
ATOM 25020 C CA . ALA A 1 41 ? 6.231 3.403 -3.457 1.00 0.00 41 ALA A CA 15
ATOM 25021 C C . ALA A 1 41 ? 4.826 3.183 -2.891 1.00 0.00 41 ALA A C 15
ATOM 25022 O O . ALA A 1 41 ? 4.644 2.491 -1.910 1.00 0.00 41 ALA A O 15
ATOM 25029 N N . VAL A 1 42 ? 3.829 3.770 -3.498 1.00 0.00 42 VAL A N 15
ATOM 25030 C CA . VAL A 1 42 ? 2.440 3.593 -2.987 1.00 0.00 42 VAL A CA 15
ATOM 25031 C C . VAL A 1 42 ? 1.655 2.684 -3.934 1.00 0.00 42 VAL A C 15
ATOM 25032 O O . VAL A 1 42 ? 1.575 2.929 -5.121 1.00 0.00 42 VAL A O 15
ATOM 25045 N N . ILE A 1 43 ? 1.069 1.639 -3.419 1.00 0.00 43 ILE A N 15
ATOM 25046 C CA . ILE A 1 43 ? 0.283 0.719 -4.290 1.00 0.00 43 ILE A CA 15
ATOM 25047 C C . ILE A 1 43 ? -1.205 0.875 -3.973 1.00 0.00 43 ILE A C 15
ATOM 25048 O O . ILE A 1 43 ? -1.730 0.239 -3.081 1.00 0.00 43 ILE A O 15
ATOM 25064 N N . VAL A 1 44 ? -1.888 1.718 -4.698 1.00 0.00 44 VAL A N 15
ATOM 25065 C CA . VAL A 1 44 ? -3.342 1.916 -4.439 1.00 0.00 44 VAL A CA 15
ATOM 25066 C C . VAL A 1 44 ? -4.153 0.943 -5.298 1.00 0.00 44 VAL A C 15
ATOM 25067 O O . VAL A 1 44 ? -4.151 1.022 -6.511 1.00 0.00 44 VAL A O 15
ATOM 25080 N N . LEU A 1 45 ? -4.848 0.028 -4.679 1.00 0.00 45 LEU A N 15
ATOM 25081 C CA . LEU A 1 45 ? -5.660 -0.946 -5.461 1.00 0.00 45 LEU A CA 15
ATOM 25082 C C . LEU A 1 45 ? -7.029 -0.338 -5.766 1.00 0.00 45 LEU A C 15
ATOM 25083 O O . LEU A 1 45 ? -7.726 0.121 -4.882 1.00 0.00 45 LEU A O 15
ATOM 25099 N N . ALA A 1 46 ? -7.421 -0.327 -7.011 1.00 0.00 46 ALA A N 15
ATOM 25100 C CA . ALA A 1 46 ? -8.747 0.253 -7.370 1.00 0.00 46 ALA A CA 15
ATOM 25101 C C . ALA A 1 46 ? -9.850 -0.765 -7.072 1.00 0.00 46 ALA A C 15
ATOM 25102 O O . ALA A 1 46 ? -11.019 -0.503 -7.275 1.00 0.00 46 ALA A O 15
ATOM 25109 N N . GLY A 1 47 ? -9.490 -1.923 -6.587 1.00 0.00 47 GLY A N 15
ATOM 25110 C CA . GLY A 1 47 ? -10.523 -2.951 -6.275 1.00 0.00 47 GLY A CA 15
ATOM 25111 C C . GLY A 1 47 ? -11.346 -2.488 -5.073 1.00 0.00 47 GLY A C 15
ATOM 25112 O O . GLY A 1 47 ? -12.413 -3.004 -4.800 1.00 0.00 47 GLY A O 15
ATOM 25116 N N . LEU A 1 48 ? -10.859 -1.515 -4.353 1.00 0.00 48 LEU A N 15
ATOM 25117 C CA . LEU A 1 48 ? -11.609 -1.011 -3.171 1.00 0.00 48 LEU A CA 15
ATOM 25118 C C . LEU A 1 48 ? -12.228 0.346 -3.509 1.00 0.00 48 LEU A C 15
ATOM 25119 O O . LEU A 1 48 ? -12.416 1.187 -2.652 1.00 0.00 48 LEU A O 15
ATOM 25135 N N . TRP A 1 49 ? -12.543 0.564 -4.756 1.00 0.00 49 TRP A N 15
ATOM 25136 C CA . TRP A 1 49 ? -13.148 1.865 -5.159 1.00 0.00 49 TRP A CA 15
ATOM 25137 C C . TRP A 1 49 ? -14.592 1.935 -4.659 1.00 0.00 49 TRP A C 15
ATOM 25138 O O . TRP A 1 49 ? -15.127 3.001 -4.425 1.00 0.00 49 TRP A O 15
ATOM 25159 N N . GLY A 1 50 ? -15.229 0.808 -4.494 1.00 0.00 50 GLY A N 15
ATOM 25160 C CA . GLY A 1 50 ? -16.640 0.813 -4.010 1.00 0.00 50 GLY A CA 15
ATOM 25161 C C . GLY A 1 50 ? -16.681 0.412 -2.535 1.00 0.00 50 GLY A C 15
ATOM 25162 O O . GLY A 1 50 ? -17.549 -0.322 -2.106 1.00 0.00 50 GLY A O 15
ATOM 25166 N N . THR A 1 51 ? -15.751 0.888 -1.753 1.00 0.00 51 THR A N 15
ATOM 25167 C CA . THR A 1 51 ? -15.743 0.533 -0.305 1.00 0.00 51 THR A CA 15
ATOM 25168 C C . THR A 1 51 ? -14.921 1.563 0.469 1.00 0.00 51 THR A C 15
ATOM 25169 O O . THR A 1 51 ? -15.392 2.165 1.413 1.00 0.00 51 THR A O 15
ATOM 25180 N N . ARG A 1 52 ? -13.693 1.772 0.078 1.00 0.00 52 ARG A N 15
ATOM 25181 C CA . ARG A 1 52 ? -12.844 2.765 0.794 1.00 0.00 52 ARG A CA 15
ATOM 25182 C C . ARG A 1 52 ? -12.483 3.906 -0.158 1.00 0.00 52 ARG A C 15
ATOM 25183 O O . ARG A 1 52 ? -11.325 4.197 -0.385 1.00 0.00 52 ARG A O 15
ATOM 25204 N N . ARG A 1 53 ? -13.466 4.557 -0.7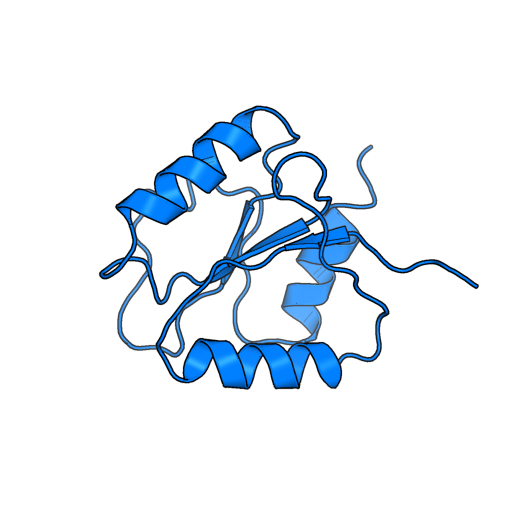17 1.00 0.00 53 ARG A N 15
ATOM 25205 C CA . ARG A 1 53 ? -13.180 5.678 -1.654 1.00 0.00 53 ARG A CA 15
ATOM 25206 C C . ARG A 1 53 ? -12.728 6.904 -0.858 1.00 0.00 53 ARG A C 15
ATOM 25207 O O . ARG A 1 53 ? -11.739 7.534 -1.178 1.00 0.00 53 ARG A O 15
ATOM 25228 N N . ASP A 1 54 ? -13.446 7.246 0.177 1.00 0.00 54 ASP A N 15
ATOM 25229 C CA . ASP A 1 54 ? -13.060 8.431 0.994 1.00 0.00 54 ASP A CA 15
ATOM 25230 C C . ASP A 1 54 ? -11.649 8.230 1.554 1.00 0.00 54 ASP A C 15
ATOM 25231 O O . ASP A 1 54 ? -10.875 9.160 1.658 1.00 0.00 54 ASP A O 15
ATOM 25240 N N . GLU A 1 55 ? -11.313 7.022 1.919 1.00 0.00 55 GLU A N 15
ATOM 25241 C CA . GLU A 1 55 ? -9.954 6.763 2.476 1.00 0.00 55 GLU A CA 15
ATOM 25242 C C . GLU A 1 55 ? -8.907 6.912 1.370 1.00 0.00 55 GLU A C 15
ATOM 25243 O O . GLU A 1 55 ? -8.034 7.754 1.438 1.00 0.00 55 GLU A O 15
ATOM 25255 N N . ILE A 1 56 ? -8.985 6.097 0.355 1.00 0.00 56 ILE A N 15
ATOM 25256 C CA . ILE A 1 56 ? -7.993 6.187 -0.755 1.00 0.00 56 ILE A CA 15
ATOM 25257 C C . ILE A 1 56 ? -7.755 7.655 -1.116 1.00 0.00 56 ILE A C 15
ATOM 25258 O O . ILE A 1 56 ? -6.656 8.050 -1.452 1.00 0.00 56 ILE A O 15
ATOM 25274 N N . LEU A 1 57 ? -8.774 8.467 -1.054 1.00 0.00 57 LEU A N 15
ATOM 25275 C CA . LEU A 1 57 ? -8.602 9.907 -1.396 1.00 0.00 57 LEU A CA 15
ATOM 25276 C C . LEU A 1 57 ? -7.500 10.513 -0.521 1.00 0.00 57 LEU A C 15
ATOM 25277 O O . LEU A 1 57 ? -6.539 11.069 -1.014 1.00 0.00 57 LEU A O 15
ATOM 25293 N N . GLY A 1 58 ? -7.635 10.415 0.772 1.00 0.00 58 GLY A N 15
ATOM 25294 C CA . GLY A 1 58 ? -6.598 10.988 1.677 1.00 0.00 58 GLY A CA 15
ATOM 25295 C C . GLY A 1 58 ? -5.219 10.447 1.293 1.00 0.00 58 GLY A C 15
ATOM 25296 O O . GLY A 1 58 ? -4.263 11.188 1.166 1.00 0.00 58 GLY A O 15
ATOM 25300 N N . ALA A 1 59 ? -5.106 9.160 1.107 1.00 0.00 59 ALA A N 15
ATOM 25301 C CA . ALA A 1 59 ? -3.789 8.574 0.734 1.00 0.00 59 ALA A CA 15
ATOM 25302 C C . ALA A 1 59 ? -3.235 9.298 -0.496 1.00 0.00 59 ALA A C 15
ATOM 25303 O O . ALA A 1 59 ? -2.050 9.543 -0.601 1.00 0.00 59 ALA A O 15
ATOM 25310 N N . VAL A 1 60 ? -4.082 9.641 -1.427 1.00 0.00 60 VAL A N 15
ATOM 25311 C CA . VAL A 1 60 ? -3.599 10.348 -2.646 1.00 0.00 60 VAL A CA 15
ATOM 25312 C C . VAL A 1 60 ? -3.209 11.783 -2.286 1.00 0.00 60 VAL A C 15
ATOM 25313 O O . VAL A 1 60 ? -2.351 12.377 -2.905 1.00 0.00 60 VAL A O 15
ATOM 25326 N N . ASP A 1 61 ? -3.838 12.347 -1.292 1.00 0.00 61 ASP A N 15
ATOM 25327 C CA . ASP A 1 61 ? -3.508 13.746 -0.896 1.00 0.00 61 ASP A CA 15
ATOM 25328 C C . ASP A 1 61 ? -2.085 13.803 -0.330 1.00 0.00 61 ASP A C 15
ATOM 25329 O O . ASP A 1 61 ? -1.353 14.742 -0.567 1.00 0.00 61 ASP A O 15
ATOM 25338 N N . LEU A 1 62 ? -1.691 12.812 0.422 1.00 0.00 62 LEU A N 15
ATOM 25339 C CA . LEU A 1 62 ? -0.319 12.823 1.006 1.00 0.00 62 LEU A CA 15
ATOM 25340 C C . LEU A 1 62 ? 0.711 12.474 -0.072 1.00 0.00 62 LEU A C 15
ATOM 25341 O O . LEU A 1 62 ? 1.759 13.083 -0.161 1.00 0.00 62 LEU A O 15
ATOM 25357 N N . ALA A 1 63 ? 0.429 11.494 -0.885 1.00 0.00 63 ALA A N 15
ATOM 25358 C CA . ALA A 1 63 ? 1.399 11.104 -1.948 1.00 0.00 63 ALA A CA 15
ATOM 25359 C C . ALA A 1 63 ? 1.515 12.223 -2.985 1.00 0.00 63 ALA A C 15
ATOM 25360 O O . ALA A 1 63 ? 2.531 12.378 -3.633 1.00 0.00 63 ALA A O 15
ATOM 25367 N N . ARG A 1 64 ? 0.483 13.003 -3.155 1.00 0.00 64 ARG A N 15
ATOM 25368 C CA . ARG A 1 64 ? 0.540 14.105 -4.158 1.00 0.00 64 ARG A CA 15
ATOM 25369 C C . ARG A 1 64 ? 1.353 15.275 -3.598 1.00 0.00 64 ARG A C 15
ATOM 25370 O O . ARG A 1 64 ? 1.992 16.003 -4.331 1.00 0.00 64 ARG A O 15
ATOM 25391 N N . LYS A 1 65 ? 1.333 15.466 -2.308 1.00 0.00 65 LYS A N 15
ATOM 25392 C CA . LYS A 1 65 ? 2.102 16.596 -1.712 1.00 0.00 65 LYS A CA 15
ATOM 25393 C C . LYS A 1 65 ? 3.567 16.190 -1.541 1.00 0.00 65 LYS A C 15
ATOM 25394 O O . LYS A 1 65 ? 4.356 16.912 -0.964 1.00 0.00 65 LYS A O 15
ATOM 25413 N N . SER A 1 66 ? 3.941 15.041 -2.034 1.00 0.00 66 SER A N 15
ATOM 25414 C CA . SER A 1 66 ? 5.358 14.602 -1.893 1.00 0.00 66 SER A CA 15
ATOM 25415 C C . SER A 1 66 ? 5.896 14.151 -3.253 1.00 0.00 66 SER A C 15
ATOM 25416 O O . SER A 1 66 ? 6.990 13.632 -3.356 1.00 0.00 66 SER A O 15
ATOM 25424 N N . SER A 1 67 ? 5.138 14.343 -4.297 1.00 0.00 67 SER A N 15
ATOM 25425 C CA . SER A 1 67 ? 5.610 13.924 -5.647 1.00 0.00 67 SER A CA 15
ATOM 25426 C C . SER A 1 67 ? 6.076 12.468 -5.593 1.00 0.00 67 SER A C 15
ATOM 25427 O O . SER A 1 67 ? 7.055 12.096 -6.211 1.00 0.00 67 SER A O 15
ATOM 25435 N N . LYS A 1 68 ? 5.386 11.639 -4.858 1.00 0.00 68 LYS A N 15
ATOM 25436 C CA . LYS A 1 68 ? 5.790 10.208 -4.764 1.00 0.00 68 LYS A CA 15
ATOM 25437 C C . LYS A 1 68 ? 5.166 9.423 -5.922 1.00 0.00 68 LYS A C 15
ATOM 25438 O O . LYS A 1 68 ? 4.193 9.855 -6.506 1.00 0.00 68 LYS A O 15
ATOM 25457 N N . PRO A 1 69 ? 5.746 8.286 -6.212 1.00 0.00 69 PRO A N 15
ATOM 25458 C CA . PRO A 1 69 ? 5.269 7.407 -7.292 1.00 0.00 69 PRO A CA 15
ATOM 25459 C C . PRO A 1 69 ? 4.030 6.628 -6.833 1.00 0.00 69 PRO A C 15
ATOM 25460 O O . PRO A 1 69 ? 4.113 5.737 -6.010 1.00 0.00 69 PRO A O 15
ATOM 25471 N N . ILE A 1 70 ? 2.883 6.963 -7.358 1.00 0.00 70 ILE A N 15
ATOM 25472 C CA . ILE A 1 70 ? 1.639 6.249 -6.954 1.00 0.00 70 ILE A CA 15
ATOM 25473 C C . ILE A 1 70 ? 1.162 5.363 -8.106 1.00 0.00 70 ILE A C 15
ATOM 25474 O O . ILE A 1 70 ? 0.781 5.845 -9.155 1.00 0.00 70 ILE A O 15
ATOM 25490 N N . ILE A 1 71 ? 1.176 4.072 -7.921 1.00 0.00 71 ILE A N 15
ATOM 25491 C CA . ILE A 1 71 ? 0.721 3.159 -9.007 1.00 0.00 71 ILE A CA 15
ATOM 25492 C C . ILE A 1 71 ? -0.643 2.572 -8.637 1.00 0.00 71 ILE A C 15
ATOM 25493 O O . ILE A 1 71 ? -0.903 2.250 -7.494 1.00 0.00 71 ILE A O 15
ATOM 25509 N N . THR A 1 72 ? -1.518 2.429 -9.595 1.00 0.00 72 THR A N 15
ATOM 25510 C CA . THR A 1 72 ? -2.864 1.865 -9.295 1.00 0.00 72 THR A CA 15
ATOM 25511 C C . THR A 1 72 ? -2.980 0.465 -9.905 1.00 0.00 72 THR A C 15
ATOM 25512 O O . THR A 1 72 ? -2.603 0.239 -11.038 1.00 0.00 72 THR A O 15
ATOM 25523 N N . VAL A 1 73 ? -3.498 -0.476 -9.163 1.00 0.00 73 VAL A N 15
ATOM 25524 C CA . VAL A 1 73 ? -3.635 -1.860 -9.704 1.00 0.00 73 VAL A CA 15
ATOM 25525 C C . VAL A 1 73 ? -5.082 -2.098 -10.143 1.00 0.00 73 VAL A C 15
ATOM 25526 O O . VAL A 1 73 ? -6.017 -1.788 -9.432 1.00 0.00 73 VAL A O 15
ATOM 25539 N N . ARG A 1 74 ? -5.273 -2.650 -11.310 1.00 0.00 74 ARG A N 15
ATOM 25540 C CA . ARG A 1 74 ? -6.658 -2.910 -11.793 1.00 0.00 74 ARG A CA 15
ATOM 25541 C C . ARG A 1 74 ? -7.384 -3.814 -10.791 1.00 0.00 74 ARG A C 15
ATOM 25542 O O . ARG A 1 74 ? -6.756 -4.555 -10.060 1.00 0.00 74 ARG A O 15
ATOM 25563 N N . PRO A 1 75 ? -8.689 -3.724 -10.788 1.00 0.00 75 PRO A N 15
ATOM 25564 C CA . PRO A 1 75 ? -9.539 -4.521 -9.887 1.00 0.00 75 PRO A CA 15
ATOM 25565 C C . PRO A 1 75 ? -9.674 -5.953 -10.409 1.00 0.00 75 PRO A C 15
ATOM 25566 O O . PRO A 1 75 ? -9.460 -6.221 -11.574 1.00 0.00 75 PRO A O 15
ATOM 25577 N N . TYR A 1 76 ? -10.026 -6.875 -9.556 1.00 0.00 76 TYR A N 15
ATOM 25578 C CA . TYR A 1 76 ? -10.174 -8.288 -10.002 1.00 0.00 76 TYR A CA 15
ATOM 25579 C C . TYR A 1 76 ? -11.543 -8.477 -10.658 1.00 0.00 76 TYR A C 15
ATOM 25580 O O . TYR A 1 76 ? -11.649 -8.950 -11.772 1.00 0.00 76 TYR A O 15
ATOM 25598 N N . GLY A 1 77 ? -12.594 -8.112 -9.974 1.00 0.00 77 GLY A N 15
ATOM 25599 C CA . GLY A 1 77 ? -13.956 -8.272 -10.560 1.00 0.00 77 GLY A CA 15
ATOM 25600 C C . GLY A 1 77 ? -14.883 -7.192 -10.001 1.00 0.00 77 GLY A C 15
ATOM 25601 O O . GLY A 1 77 ? -15.617 -7.417 -9.059 1.00 0.00 77 GLY A O 15
ATOM 25605 N N . LEU A 1 78 ? -14.856 -6.019 -10.573 1.00 0.00 78 LEU A N 15
ATOM 25606 C CA . LEU A 1 78 ? -15.737 -4.927 -10.072 1.00 0.00 78 LEU A CA 15
ATOM 25607 C C . LEU A 1 78 ? -15.680 -3.741 -11.036 1.00 0.00 78 LEU A C 15
ATOM 25608 O O . LEU A 1 78 ? -16.661 -3.057 -11.251 1.00 0.00 78 LEU A O 15
ATOM 25624 N N . GLU A 1 79 ? -14.538 -3.490 -11.616 1.00 0.00 79 GLU A N 15
ATOM 25625 C CA . GLU A 1 79 ? -14.420 -2.347 -12.562 1.00 0.00 79 GLU A CA 15
ATOM 25626 C C . GLU A 1 79 ? -14.601 -1.036 -11.798 1.00 0.00 79 GLU A C 15
ATOM 25627 O O . GLU A 1 79 ? -15.556 -0.858 -11.067 1.00 0.00 79 GLU A O 15
ATOM 25639 N N . ASN A 1 80 ? -13.691 -0.119 -11.960 1.00 0.00 80 ASN A N 15
ATOM 25640 C CA . ASN A 1 80 ? -13.804 1.182 -11.243 1.00 0.00 80 ASN A CA 15
ATOM 25641 C C . ASN A 1 80 ? -12.519 1.983 -11.452 1.00 0.00 80 ASN A C 15
ATOM 25642 O O . ASN A 1 80 ? -12.023 2.627 -10.549 1.00 0.00 80 ASN A O 15
ATOM 25653 N N . VAL A 1 81 ? -11.974 1.947 -12.638 1.00 0.00 81 VAL A N 15
ATOM 25654 C CA . VAL A 1 81 ? -10.721 2.706 -12.906 1.00 0.00 81 VAL A CA 15
ATOM 25655 C C . VAL A 1 81 ? -10.984 3.758 -13.986 1.00 0.00 81 VAL A C 15
ATOM 25656 O O . VAL A 1 81 ? -10.644 3.562 -15.136 1.00 0.00 81 VAL A O 15
ATOM 25669 N N . PRO A 1 82 ? -11.584 4.847 -13.581 1.00 0.00 82 PRO A N 15
ATOM 25670 C CA . PRO A 1 82 ? -11.911 5.958 -14.491 1.00 0.00 82 PRO A CA 15
ATOM 25671 C C . PRO A 1 82 ? -10.664 6.802 -14.775 1.00 0.00 82 PRO A C 15
ATOM 25672 O O . PRO A 1 82 ? -9.619 6.577 -14.196 1.00 0.00 82 PRO A O 15
ATOM 25683 N N . PRO A 1 83 ? -10.815 7.755 -15.660 1.00 0.00 83 PRO A N 15
ATOM 25684 C CA . PRO A 1 83 ? -9.721 8.662 -16.050 1.00 0.00 83 PRO A CA 15
ATOM 25685 C C . PRO A 1 83 ? -9.527 9.758 -14.996 1.00 0.00 83 PRO A C 15
ATOM 25686 O O . PRO A 1 83 ? -8.796 10.706 -15.203 1.00 0.00 83 PRO A O 15
ATOM 25697 N N . GLU A 1 84 ? -10.176 9.640 -13.869 1.00 0.00 84 GLU A N 15
ATOM 25698 C CA . GLU A 1 84 ? -10.027 10.678 -12.812 1.00 0.00 84 GLU A CA 15
ATOM 25699 C C . GLU A 1 84 ? -8.764 10.402 -11.991 1.00 0.00 84 GLU A C 15
ATOM 25700 O O . GLU A 1 84 ? -7.893 11.241 -11.875 1.00 0.00 84 GLU A O 15
ATOM 25712 N N . LEU A 1 85 ? -8.657 9.234 -11.418 1.00 0.00 85 LEU A N 15
ATOM 25713 C CA . LEU A 1 85 ? -7.451 8.912 -10.603 1.00 0.00 85 LEU A CA 15
ATOM 25714 C C . LEU A 1 85 ? -6.244 8.719 -11.523 1.00 0.00 85 LEU A C 15
ATOM 25715 O O . LEU A 1 85 ? -5.116 8.647 -11.075 1.00 0.00 85 LEU A O 15
ATOM 25731 N N . GLU A 1 86 ? -6.467 8.632 -12.805 1.00 0.00 86 GLU A N 15
ATOM 25732 C CA . GLU A 1 86 ? -5.329 8.442 -13.748 1.00 0.00 86 GLU A CA 15
ATOM 25733 C C . GLU A 1 86 ? -4.515 9.734 -13.835 1.00 0.00 86 GLU A C 15
ATOM 25734 O O . GLU A 1 86 ? -3.326 9.714 -14.087 1.00 0.00 86 GLU A O 15
ATOM 25746 N N . ALA A 1 87 ? -5.145 10.858 -13.631 1.00 0.00 87 ALA A N 15
ATOM 25747 C CA . ALA A 1 87 ? -4.406 12.151 -13.705 1.00 0.00 87 ALA A CA 15
ATOM 25748 C C . ALA A 1 87 ? -3.401 12.235 -12.555 1.00 0.00 87 ALA A C 15
ATOM 25749 O O . ALA A 1 87 ? -2.564 13.115 -12.513 1.00 0.00 87 ALA A O 15
ATOM 25756 N N . VAL A 1 88 ? -3.475 11.327 -11.620 1.00 0.00 88 VAL A N 15
ATOM 25757 C CA . VAL A 1 88 ? -2.520 11.359 -10.477 1.00 0.00 88 VAL A CA 15
ATOM 25758 C C . VAL A 1 88 ? -1.550 10.181 -10.591 1.00 0.00 88 VAL A C 15
ATOM 25759 O O . VAL A 1 88 ? -0.351 10.357 -10.672 1.00 0.00 88 VAL A O 15
ATOM 25772 N N . SER A 1 89 ? -2.059 8.981 -10.598 1.00 0.00 89 SER A N 15
ATOM 25773 C CA . SER A 1 89 ? -1.165 7.794 -10.707 1.00 0.00 89 SER A CA 15
ATOM 25774 C C . SER A 1 89 ? -0.202 7.991 -11.879 1.00 0.00 89 SER A C 15
ATOM 25775 O O . SER A 1 89 ? -0.517 8.650 -12.850 1.00 0.00 89 SER A O 15
ATOM 25783 N N . SER A 1 90 ? 0.970 7.423 -11.798 1.00 0.00 90 SER A N 15
ATOM 25784 C CA . SER A 1 90 ? 1.951 7.580 -12.907 1.00 0.00 90 SER A CA 15
ATOM 25785 C C . SER A 1 90 ? 2.045 6.269 -13.691 1.00 0.00 90 SER A C 15
ATOM 25786 O O . SER A 1 90 ? 2.465 6.243 -14.830 1.00 0.00 90 SER A O 15
ATOM 25794 N N . GLU A 1 91 ? 1.655 5.178 -13.088 1.00 0.00 91 GLU A N 15
ATOM 25795 C CA . GLU A 1 91 ? 1.719 3.870 -13.798 1.00 0.00 91 GLU A CA 15
ATOM 25796 C C . GLU A 1 91 ? 0.632 2.943 -13.254 1.00 0.00 91 GLU A C 15
ATOM 25797 O O . GLU A 1 91 ? 0.067 3.178 -12.203 1.00 0.00 91 GLU A O 15
ATOM 25809 N N . VAL A 1 92 ? 0.329 1.890 -13.963 1.00 0.00 92 VAL A N 15
ATOM 25810 C CA . VAL A 1 92 ? -0.724 0.950 -13.489 1.00 0.00 92 VAL A CA 15
ATOM 25811 C C . VAL A 1 92 ? -0.198 -0.484 -13.554 1.00 0.00 92 VAL A C 15
ATOM 25812 O O . VAL A 1 92 ? 0.738 -0.782 -14.268 1.00 0.00 92 VAL A O 15
ATOM 25825 N N . VAL A 1 93 ? -0.797 -1.376 -12.815 1.00 0.00 93 VAL A N 15
ATOM 25826 C CA . VAL A 1 93 ? -0.338 -2.794 -12.835 1.00 0.00 93 VAL A CA 15
ATOM 25827 C C . VAL A 1 93 ? -1.538 -3.705 -13.097 1.00 0.00 93 VAL A C 15
ATOM 25828 O O . VAL A 1 93 ? -2.674 -3.319 -12.909 1.00 0.00 93 VAL A O 15
ATOM 25841 N N . GLY A 1 94 ? -1.299 -4.910 -13.536 1.00 0.00 94 GLY A N 15
ATOM 25842 C CA . GLY A 1 94 ? -2.432 -5.836 -13.812 1.00 0.00 94 GLY A CA 15
ATOM 25843 C C . GLY A 1 94 ? -2.413 -6.991 -12.811 1.00 0.00 94 GLY A C 15
ATOM 25844 O O . GLY A 1 94 ? -1.930 -6.860 -11.704 1.00 0.00 94 GLY A O 15
ATOM 25848 N N . TRP A 1 95 ? -2.934 -8.125 -13.193 1.00 0.00 95 TRP A N 15
ATOM 25849 C CA . TRP A 1 95 ? -2.946 -9.292 -12.267 1.00 0.00 95 TRP A CA 15
ATOM 25850 C C . TRP A 1 95 ? -1.917 -10.322 -12.738 1.00 0.00 95 TRP A C 15
ATOM 25851 O O . TRP A 1 95 ? -2.214 -11.491 -12.878 1.00 0.00 95 TRP A O 15
ATOM 25872 N N . ASN A 1 96 ? -0.710 -9.896 -12.989 1.00 0.00 96 ASN A N 15
ATOM 25873 C CA . ASN A 1 96 ? 0.332 -10.854 -13.457 1.00 0.00 96 ASN A CA 15
ATOM 25874 C C . ASN A 1 96 ? 1.556 -10.772 -12.539 1.00 0.00 96 ASN A C 15
ATOM 25875 O O . ASN A 1 96 ? 1.721 -9.814 -11.810 1.00 0.00 96 ASN A O 15
ATOM 25886 N N . PRO A 1 97 ? 2.380 -11.788 -12.605 1.00 0.00 97 PRO A N 15
ATOM 25887 C CA . PRO A 1 97 ? 3.605 -11.874 -11.793 1.00 0.00 97 PRO A CA 15
ATOM 25888 C C . PRO A 1 97 ? 4.709 -10.994 -12.389 1.00 0.00 97 PRO A C 15
ATOM 25889 O O . PRO A 1 97 ? 5.409 -10.295 -11.683 1.00 0.00 97 PRO A O 15
ATOM 25900 N N . HIS A 1 98 ? 4.872 -11.025 -13.684 1.00 0.00 98 HIS A N 15
ATOM 25901 C CA . HIS A 1 98 ? 5.931 -10.195 -14.323 1.00 0.00 98 HIS A CA 15
ATOM 25902 C C . HIS A 1 98 ? 5.492 -8.728 -14.356 1.00 0.00 98 HIS A C 15
ATOM 25903 O O . HIS A 1 98 ? 6.306 -7.828 -14.377 1.00 0.00 98 HIS A O 15
ATOM 25917 N N . CYS A 1 99 ? 4.211 -8.481 -14.363 1.00 0.00 99 CYS A N 15
ATOM 25918 C CA . CYS A 1 99 ? 3.724 -7.071 -14.399 1.00 0.00 99 CYS A CA 15
ATOM 25919 C C . CYS A 1 99 ? 4.189 -6.331 -13.142 1.00 0.00 99 CYS A C 15
ATOM 25920 O O . CYS A 1 99 ? 4.957 -5.393 -13.211 1.00 0.00 99 CYS A O 15
ATOM 25928 N N . ILE A 1 100 ? 3.724 -6.742 -11.995 1.00 0.00 100 ILE A N 15
ATOM 25929 C CA . ILE A 1 100 ? 4.133 -6.060 -10.733 1.00 0.00 100 ILE A CA 15
ATOM 25930 C C . ILE A 1 100 ? 5.644 -5.813 -10.742 1.00 0.00 100 ILE A C 15
ATOM 25931 O O . ILE A 1 100 ? 6.138 -4.916 -10.089 1.00 0.00 100 ILE A O 15
ATOM 25947 N N . ARG A 1 101 ? 6.384 -6.602 -11.472 1.00 0.00 101 ARG A N 15
ATOM 25948 C CA . ARG A 1 101 ? 7.861 -6.408 -11.512 1.00 0.00 101 ARG A CA 15
ATOM 25949 C C . ARG A 1 101 ? 8.197 -5.174 -12.354 1.00 0.00 101 ARG A C 15
ATOM 25950 O O . ARG A 1 101 ? 8.987 -4.340 -11.961 1.00 0.00 101 ARG A O 15
ATOM 25971 N N . ASP A 1 102 ? 7.604 -5.053 -13.511 1.00 0.00 102 ASP A N 15
ATOM 25972 C CA . ASP A 1 102 ? 7.894 -3.873 -14.375 1.00 0.00 102 ASP A CA 15
ATOM 25973 C C . ASP A 1 102 ? 7.386 -2.600 -13.694 1.00 0.00 102 ASP A C 15
ATOM 25974 O O . ASP A 1 102 ? 7.774 -1.502 -14.042 1.00 0.00 102 ASP A O 15
ATOM 25983 N N . ALA A 1 103 ? 6.519 -2.734 -12.728 1.00 0.00 103 ALA A N 15
ATOM 25984 C CA . ALA A 1 103 ? 5.988 -1.529 -12.031 1.00 0.00 103 ALA A CA 15
ATOM 25985 C C . ALA A 1 103 ? 7.087 -0.915 -11.159 1.00 0.00 103 ALA A C 15
ATOM 25986 O O . ALA A 1 103 ? 7.460 0.228 -11.330 1.00 0.00 103 ALA A O 15
ATOM 25993 N N . LEU A 1 104 ? 7.608 -1.665 -10.228 1.00 0.00 104 LEU A N 15
ATOM 25994 C CA . LEU A 1 104 ? 8.682 -1.122 -9.348 1.00 0.00 104 LEU A CA 15
ATOM 25995 C C . LEU A 1 104 ? 9.906 -0.768 -10.193 1.00 0.00 104 LEU A C 15
ATOM 25996 O O . LEU A 1 104 ? 10.579 0.213 -9.948 1.00 0.00 104 LEU A O 15
ATOM 26012 N N . GLU A 1 105 ? 10.201 -1.560 -11.188 1.00 0.00 105 GLU A N 15
ATOM 26013 C CA . GLU A 1 105 ? 11.382 -1.266 -12.048 1.00 0.00 105 GLU A CA 15
ATOM 26014 C C . GLU A 1 105 ? 11.309 0.183 -12.532 1.00 0.00 105 GLU A C 15
ATOM 26015 O O . GLU A 1 105 ? 12.270 0.922 -12.456 1.00 0.00 105 GLU A O 15
ATOM 26027 N N . ASP A 1 106 ? 10.176 0.594 -13.032 1.00 0.00 106 ASP A N 15
ATOM 26028 C CA . ASP A 1 106 ? 10.041 1.994 -13.522 1.00 0.00 106 ASP A CA 15
ATOM 26029 C C . ASP A 1 106 ? 10.165 2.962 -12.343 1.00 0.00 106 ASP A C 15
ATOM 26030 O O . ASP A 1 106 ? 10.642 4.070 -12.486 1.00 0.00 106 ASP A O 15
ATOM 26039 N N . ALA A 1 107 ? 9.743 2.553 -11.178 1.00 0.00 107 ALA A N 15
ATOM 26040 C CA . ALA A 1 107 ? 9.839 3.452 -9.995 1.00 0.00 107 ALA A CA 15
ATOM 26041 C C . ALA A 1 107 ? 11.298 3.862 -9.784 1.00 0.00 107 ALA A C 15
ATOM 26042 O O . ALA A 1 107 ? 11.643 5.025 -9.858 1.00 0.00 107 ALA A O 15
ATOM 26049 N N . LEU A 1 108 ? 12.157 2.916 -9.523 1.00 0.00 108 LEU A N 15
ATOM 26050 C CA . LEU A 1 108 ? 13.593 3.251 -9.308 1.00 0.00 108 LEU A CA 15
ATOM 26051 C C . LEU A 1 108 ? 14.401 2.860 -10.547 1.00 0.00 108 LEU A C 15
ATOM 26052 O O . LEU A 1 108 ? 15.536 2.437 -10.451 1.00 0.00 108 LEU A O 15
ATOM 26068 N N . ASP A 1 109 ? 13.824 2.999 -11.709 1.00 0.00 109 ASP A N 15
ATOM 26069 C CA . ASP A 1 109 ? 14.559 2.634 -12.954 1.00 0.00 109 ASP A CA 15
ATOM 26070 C C . ASP A 1 109 ? 15.971 3.223 -12.906 1.00 0.00 109 ASP A C 15
ATOM 26071 O O . ASP A 1 109 ? 16.159 4.385 -12.607 1.00 0.00 109 ASP A O 15
ATOM 26080 N N . VAL A 1 110 ? 16.963 2.428 -13.199 1.00 0.00 110 VAL A N 15
ATOM 26081 C CA . VAL A 1 110 ? 18.361 2.942 -13.171 1.00 0.00 110 VAL A CA 15
ATOM 26082 C C . VAL A 1 110 ? 18.886 3.076 -14.602 1.00 0.00 110 VAL A C 15
ATOM 26083 O O . VAL A 1 110 ? 19.933 3.646 -14.839 1.00 0.00 110 VAL A O 15
ATOM 26096 N N . ILE A 1 111 ? 18.167 2.554 -15.559 1.00 0.00 111 ILE A N 15
ATOM 26097 C CA . ILE A 1 111 ? 18.628 2.652 -16.973 1.00 0.00 111 ILE A CA 15
ATOM 26098 C C . ILE A 1 111 ? 19.990 1.968 -17.114 1.00 0.00 111 ILE A C 15
ATOM 26099 O O . ILE A 1 111 ? 20.614 1.722 -16.095 1.00 0.00 111 ILE A O 15
ATOM 26116 N N . VAL A 1 1 ? 22.846 -9.370 -2.966 1.00 0.00 1 VAL A N 16
ATOM 26117 C CA . VAL A 1 1 ? 21.861 -8.460 -3.615 1.00 0.00 1 VAL A CA 16
ATOM 26118 C C . VAL A 1 1 ? 20.607 -8.365 -2.743 1.00 0.00 1 VAL A C 16
ATOM 26119 O O . VAL A 1 1 ? 19.516 -8.686 -3.171 1.00 0.00 1 VAL A O 16
ATOM 26134 N N . THR A 1 2 ? 20.752 -7.927 -1.522 1.00 0.00 2 THR A N 16
ATOM 26135 C CA . THR A 1 2 ? 19.568 -7.815 -0.625 1.00 0.00 2 THR A CA 16
ATOM 26136 C C . THR A 1 2 ? 19.260 -6.338 -0.369 1.00 0.00 2 THR A C 16
ATOM 26137 O O . THR A 1 2 ? 20.032 -5.632 0.249 1.00 0.00 2 THR A O 16
ATOM 26148 N N . ALA A 1 3 ? 18.138 -5.868 -0.839 1.00 0.00 3 ALA A N 16
ATOM 26149 C CA . ALA A 1 3 ? 17.782 -4.437 -0.622 1.00 0.00 3 ALA A CA 16
ATOM 26150 C C . ALA A 1 3 ? 16.310 -4.332 -0.218 1.00 0.00 3 ALA A C 16
ATOM 26151 O O . ALA A 1 3 ? 15.420 -4.493 -1.031 1.00 0.00 3 ALA A O 16
ATOM 26158 N N . GLU A 1 4 ? 16.043 -4.063 1.031 1.00 0.00 4 GLU A N 16
ATOM 26159 C CA . GLU A 1 4 ? 14.629 -3.946 1.483 1.00 0.00 4 GLU A CA 16
ATOM 26160 C C . GLU A 1 4 ? 14.026 -2.654 0.930 1.00 0.00 4 GLU A C 16
ATOM 26161 O O . GLU A 1 4 ? 14.682 -1.634 0.857 1.00 0.00 4 GLU A O 16
ATOM 26173 N N . ILE A 1 5 ? 12.782 -2.687 0.537 1.00 0.00 5 ILE A N 16
ATOM 26174 C CA . ILE A 1 5 ? 12.142 -1.458 -0.012 1.00 0.00 5 ILE A CA 16
ATOM 26175 C C . ILE A 1 5 ? 10.954 -1.060 0.865 1.00 0.00 5 ILE A C 16
ATOM 26176 O O . ILE A 1 5 ? 10.427 -1.857 1.615 1.00 0.00 5 ILE A O 16
ATOM 26192 N N . ARG A 1 6 ? 10.525 0.169 0.772 1.00 0.00 6 ARG A N 16
ATOM 26193 C CA . ARG A 1 6 ? 9.369 0.621 1.596 1.00 0.00 6 ARG A CA 16
ATOM 26194 C C . ARG A 1 6 ? 8.140 0.781 0.699 1.00 0.00 6 ARG A C 16
ATOM 26195 O O . ARG A 1 6 ? 8.188 1.433 -0.326 1.00 0.00 6 ARG A O 16
ATOM 26216 N N . LEU A 1 7 ? 7.037 0.192 1.074 1.00 0.00 7 LEU A N 16
ATOM 26217 C CA . LEU A 1 7 ? 5.808 0.310 0.240 1.00 0.00 7 LEU A CA 16
ATOM 26218 C C . LEU A 1 7 ? 4.594 0.544 1.141 1.00 0.00 7 LEU A C 16
ATOM 26219 O O . LEU A 1 7 ? 4.660 0.377 2.344 1.00 0.00 7 LEU A O 16
ATOM 26235 N N . TYR A 1 8 ? 3.484 0.927 0.571 1.00 0.00 8 TYR A N 16
ATOM 26236 C CA . TYR A 1 8 ? 2.266 1.171 1.394 1.00 0.00 8 TYR A CA 16
ATOM 26237 C C . TYR A 1 8 ? 1.020 0.897 0.551 1.00 0.00 8 TYR A C 16
ATOM 26238 O O . TYR A 1 8 ? 0.757 1.575 -0.423 1.00 0.00 8 TYR A O 16
ATOM 26256 N N . ILE A 1 9 ? 0.250 -0.091 0.915 1.00 0.00 9 ILE A N 16
ATOM 26257 C CA . ILE A 1 9 ? -0.978 -0.405 0.133 1.00 0.00 9 ILE A CA 16
ATOM 26258 C C . ILE A 1 9 ? -2.212 -0.005 0.943 1.00 0.00 9 ILE A C 16
ATOM 26259 O O . ILE A 1 9 ? -2.260 -0.179 2.145 1.00 0.00 9 ILE A O 16
ATOM 26275 N N . THR A 1 10 ? -3.211 0.528 0.296 1.00 0.00 10 THR A N 16
ATOM 26276 C CA . THR A 1 10 ? -4.441 0.937 1.031 1.00 0.00 10 THR A CA 16
ATOM 26277 C C . THR A 1 10 ? -4.892 -0.207 1.941 1.00 0.00 10 THR A C 16
ATOM 26278 O O . THR A 1 10 ? -5.085 -1.323 1.502 1.00 0.00 10 THR A O 16
ATOM 26289 N N . GLU A 1 11 ? -5.060 0.060 3.207 1.00 0.00 11 GLU A N 16
ATOM 26290 C CA . GLU A 1 11 ? -5.496 -1.013 4.145 1.00 0.00 11 GLU A CA 16
ATOM 26291 C C . GLU A 1 11 ? -6.906 -1.478 3.773 1.00 0.00 11 GLU A C 16
ATOM 26292 O O . GLU A 1 11 ? -7.821 -0.687 3.658 1.00 0.00 11 GLU A O 16
ATOM 26304 N N . GLY A 1 12 ? -7.086 -2.756 3.582 1.00 0.00 12 GLY A N 16
ATOM 26305 C CA . GLY A 1 12 ? -8.437 -3.274 3.218 1.00 0.00 12 GLY A CA 16
ATOM 26306 C C . GLY A 1 12 ? -8.592 -4.705 3.737 1.00 0.00 12 GLY A C 16
ATOM 26307 O O . GLY A 1 12 ? -7.633 -5.339 4.131 1.00 0.00 12 GLY A O 16
ATOM 26311 N N . GLU A 1 13 ? -9.791 -5.220 3.739 1.00 0.00 13 GLU A N 16
ATOM 26312 C CA . GLU A 1 13 ? -10.003 -6.610 4.233 1.00 0.00 13 GLU A CA 16
ATOM 26313 C C . GLU A 1 13 ? -10.797 -7.408 3.195 1.00 0.00 13 GLU A C 16
ATOM 26314 O O . GLU A 1 13 ? -11.811 -8.003 3.500 1.00 0.00 13 GLU A O 16
ATOM 26326 N N . VAL A 1 14 ? -10.342 -7.427 1.972 1.00 0.00 14 VAL A N 16
ATOM 26327 C CA . VAL A 1 14 ? -11.071 -8.189 0.919 1.00 0.00 14 VAL A CA 16
ATOM 26328 C C . VAL A 1 14 ? -10.217 -9.378 0.472 1.00 0.00 14 VAL A C 16
ATOM 26329 O O . VAL A 1 14 ? -9.009 -9.289 0.389 1.00 0.00 14 VAL A O 16
ATOM 26342 N N . GLU A 1 15 ? -10.836 -10.491 0.185 1.00 0.00 15 GLU A N 16
ATOM 26343 C CA . GLU A 1 15 ? -10.056 -11.683 -0.254 1.00 0.00 15 GLU A CA 16
ATOM 26344 C C . GLU A 1 15 ? -9.177 -11.306 -1.449 1.00 0.00 15 GLU A C 16
ATOM 26345 O O . GLU A 1 15 ? -8.158 -11.919 -1.699 1.00 0.00 15 GLU A O 16
ATOM 26357 N N . ASP A 1 16 ? -9.562 -10.303 -2.188 1.00 0.00 16 ASP A N 16
ATOM 26358 C CA . ASP A 1 16 ? -8.747 -9.889 -3.365 1.00 0.00 16 ASP A CA 16
ATOM 26359 C C . ASP A 1 16 ? -7.446 -9.243 -2.884 1.00 0.00 16 ASP A C 16
ATOM 26360 O O . ASP A 1 16 ? -6.368 -9.760 -3.099 1.00 0.00 16 ASP A O 16
ATOM 26369 N N . TYR A 1 17 ? -7.537 -8.116 -2.230 1.00 0.00 17 TYR A N 16
ATOM 26370 C CA . TYR A 1 17 ? -6.306 -7.440 -1.733 1.00 0.00 17 TYR A CA 16
ATOM 26371 C C . TYR A 1 17 ? -5.446 -8.449 -0.968 1.00 0.00 17 TYR A C 16
ATOM 26372 O O . TYR A 1 17 ? -4.238 -8.330 -0.907 1.00 0.00 17 TYR A O 16
ATOM 26390 N N . ARG A 1 18 ? -6.059 -9.441 -0.382 1.00 0.00 18 ARG A N 16
ATOM 26391 C CA . ARG A 1 18 ? -5.278 -10.456 0.378 1.00 0.00 18 ARG A CA 16
ATOM 26392 C C . ARG A 1 18 ? -4.475 -11.317 -0.598 1.00 0.00 18 ARG A C 16
ATOM 26393 O O . ARG A 1 18 ? -3.293 -11.540 -0.420 1.00 0.00 18 ARG A O 16
ATOM 26414 N N . VAL A 1 19 ? -5.110 -11.805 -1.628 1.00 0.00 19 VAL A N 16
ATOM 26415 C CA . VAL A 1 19 ? -4.387 -12.654 -2.617 1.00 0.00 19 VAL A CA 16
ATOM 26416 C C . VAL A 1 19 ? -3.261 -11.845 -3.264 1.00 0.00 19 VAL A C 16
ATOM 26417 O O . VAL A 1 19 ? -2.246 -12.384 -3.660 1.00 0.00 19 VAL A O 16
ATOM 26430 N N . PHE A 1 20 ? -3.428 -10.557 -3.371 1.00 0.00 20 PHE A N 16
ATOM 26431 C CA . PHE A 1 20 ? -2.363 -9.718 -3.989 1.00 0.00 20 PHE A CA 16
ATOM 26432 C C . PHE A 1 20 ? -1.167 -9.636 -3.039 1.00 0.00 20 PHE A C 16
ATOM 26433 O O . PHE A 1 20 ? -0.031 -9.791 -3.441 1.00 0.00 20 PHE A O 16
ATOM 26450 N N . LEU A 1 21 ? -1.412 -9.392 -1.781 1.00 0.00 21 LEU A N 16
ATOM 26451 C CA . LEU A 1 21 ? -0.288 -9.300 -0.806 1.00 0.00 21 LEU A CA 16
ATOM 26452 C C . LEU A 1 21 ? 0.520 -10.599 -0.840 1.00 0.00 21 LEU A C 16
ATOM 26453 O O . LEU A 1 21 ? 1.734 -10.584 -0.883 1.00 0.00 21 LEU A O 16
ATOM 26469 N N . GLU A 1 22 ? -0.143 -11.722 -0.820 1.00 0.00 22 GLU A N 16
ATOM 26470 C CA . GLU A 1 22 ? 0.589 -13.019 -0.850 1.00 0.00 22 GLU A CA 16
ATOM 26471 C C . GLU A 1 22 ? 1.305 -13.168 -2.194 1.00 0.00 22 GLU A C 16
ATOM 26472 O O . GLU A 1 22 ? 2.401 -13.686 -2.269 1.00 0.00 22 GLU A O 16
ATOM 26484 N N . ARG A 1 23 ? 0.696 -12.713 -3.255 1.00 0.00 23 ARG A N 16
ATOM 26485 C CA . ARG A 1 23 ? 1.344 -12.826 -4.592 1.00 0.00 23 ARG A CA 16
ATOM 26486 C C . ARG A 1 23 ? 2.622 -11.987 -4.607 1.00 0.00 23 ARG A C 16
ATOM 26487 O O . ARG A 1 23 ? 3.575 -12.298 -5.293 1.00 0.00 23 ARG A O 16
ATOM 26508 N N . LEU A 1 24 ? 2.649 -10.921 -3.856 1.00 0.00 24 LEU A N 16
ATOM 26509 C CA . LEU A 1 24 ? 3.863 -10.058 -3.825 1.00 0.00 24 LEU A CA 16
ATOM 26510 C C . LEU A 1 24 ? 4.953 -10.734 -2.991 1.00 0.00 24 LEU A C 16
ATOM 26511 O O . LEU A 1 24 ? 6.089 -10.843 -3.409 1.00 0.00 24 LEU A O 16
ATOM 26527 N N . GLU A 1 25 ? 4.618 -11.188 -1.814 1.00 0.00 25 GLU A N 16
ATOM 26528 C CA . GLU A 1 25 ? 5.635 -11.856 -0.954 1.00 0.00 25 GLU A CA 16
ATOM 26529 C C . GLU A 1 25 ? 6.040 -13.191 -1.582 1.00 0.00 25 GLU A C 16
ATOM 26530 O O . GLU A 1 25 ? 7.063 -13.759 -1.253 1.00 0.00 25 GLU A O 16
ATOM 26542 N N . GLN A 1 26 ? 5.245 -13.699 -2.484 1.00 0.00 26 GLN A N 16
ATOM 26543 C CA . GLN A 1 26 ? 5.585 -14.998 -3.130 1.00 0.00 26 GLN A CA 16
ATOM 26544 C C . GLN A 1 26 ? 6.782 -14.806 -4.064 1.00 0.00 26 GLN A C 16
ATOM 26545 O O . GLN A 1 26 ? 7.766 -15.515 -3.981 1.00 0.00 26 GLN A O 16
ATOM 26559 N N . SER A 1 27 ? 6.707 -13.853 -4.952 1.00 0.00 27 SER A N 16
ATOM 26560 C CA . SER A 1 27 ? 7.841 -13.618 -5.891 1.00 0.00 27 SER A CA 16
ATOM 26561 C C . SER A 1 27 ? 9.155 -13.584 -5.108 1.00 0.00 27 SER A C 16
ATOM 26562 O O . SER A 1 27 ? 10.179 -14.037 -5.578 1.00 0.00 27 SER A O 16
ATOM 26570 N N . GLY A 1 28 ? 9.135 -13.051 -3.916 1.00 0.00 28 GLY A N 16
ATOM 26571 C CA . GLY A 1 28 ? 10.385 -12.989 -3.105 1.00 0.00 28 GLY A CA 16
ATOM 26572 C C . GLY A 1 28 ? 10.642 -11.545 -2.670 1.00 0.00 28 GLY A C 16
ATOM 26573 O O . GLY A 1 28 ? 9.733 -10.746 -2.569 1.00 0.00 28 GLY A O 16
ATOM 26577 N N . LEU A 1 29 ? 11.876 -11.204 -2.410 1.00 0.00 29 LEU A N 16
ATOM 26578 C CA . LEU A 1 29 ? 12.189 -9.812 -1.981 1.00 0.00 29 LEU A CA 16
ATOM 26579 C C . LEU A 1 29 ? 11.667 -9.587 -0.560 1.00 0.00 29 LEU A C 16
ATOM 26580 O O . LEU A 1 29 ? 10.888 -10.365 -0.046 1.00 0.00 29 LEU A O 16
ATOM 26596 N N . GLU A 1 30 ? 12.092 -8.532 0.081 1.00 0.00 30 GLU A N 16
ATOM 26597 C CA . GLU A 1 30 ? 11.619 -8.263 1.468 1.00 0.00 30 GLU A CA 16
ATOM 26598 C C . GLU A 1 30 ? 11.308 -6.773 1.626 1.00 0.00 30 GLU A C 16
ATOM 26599 O O . GLU A 1 30 ? 12.193 -5.959 1.801 1.00 0.00 30 GLU A O 16
ATOM 26611 N N . TRP A 1 31 ? 10.056 -6.409 1.567 1.00 0.00 31 TRP A N 16
ATOM 26612 C CA . TRP A 1 31 ? 9.688 -4.971 1.717 1.00 0.00 31 TRP A CA 16
ATOM 26613 C C . TRP A 1 31 ? 8.858 -4.792 2.990 1.00 0.00 31 TRP A C 16
ATOM 26614 O O . TRP A 1 31 ? 8.258 -5.725 3.487 1.00 0.00 31 TRP A O 16
ATOM 26635 N N . ARG A 1 32 ? 8.816 -3.602 3.524 1.00 0.00 32 ARG A N 16
ATOM 26636 C CA . ARG A 1 32 ? 8.024 -3.372 4.765 1.00 0.00 32 ARG A CA 16
ATOM 26637 C C . ARG A 1 32 ? 7.027 -2.232 4.532 1.00 0.00 32 ARG A C 16
ATOM 26638 O O . ARG A 1 32 ? 7.264 -1.361 3.720 1.00 0.00 32 ARG A O 16
ATOM 26659 N N . PRO A 1 33 ? 5.938 -2.276 5.256 1.00 0.00 33 PRO A N 16
ATOM 26660 C CA . PRO A 1 33 ? 4.875 -1.261 5.157 1.00 0.00 33 PRO A CA 16
ATOM 26661 C C . PRO A 1 33 ? 5.282 0.016 5.897 1.00 0.00 33 PRO A C 16
ATOM 26662 O O . PRO A 1 33 ? 5.624 -0.012 7.063 1.00 0.00 33 PRO A O 16
ATOM 26673 N N . ALA A 1 34 ? 5.246 1.136 5.229 1.00 0.00 34 ALA A N 16
ATOM 26674 C CA . ALA A 1 34 ? 5.628 2.414 5.892 1.00 0.00 34 ALA A CA 16
ATOM 26675 C C . ALA A 1 34 ? 4.442 3.380 5.859 1.00 0.00 34 ALA A C 16
ATOM 26676 O O . ALA A 1 34 ? 3.593 3.305 4.992 1.00 0.00 34 ALA A O 16
ATOM 26683 N N . THR A 1 35 ? 4.376 4.284 6.796 1.00 0.00 35 THR A N 16
ATOM 26684 C CA . THR A 1 35 ? 3.242 5.254 6.817 1.00 0.00 35 THR A CA 16
ATOM 26685 C C . THR A 1 35 ? 3.149 5.958 5.458 1.00 0.00 35 THR A C 16
ATOM 26686 O O . THR A 1 35 ? 4.002 5.781 4.612 1.00 0.00 35 THR A O 16
ATOM 26697 N N . PRO A 1 36 ? 2.109 6.737 5.293 1.00 0.00 36 PRO A N 16
ATOM 26698 C CA . PRO A 1 36 ? 1.870 7.486 4.048 1.00 0.00 36 PRO A CA 16
ATOM 26699 C C . PRO A 1 36 ? 2.785 8.714 3.980 1.00 0.00 36 PRO A C 16
ATOM 26700 O O . PRO A 1 36 ? 2.759 9.468 3.026 1.00 0.00 36 PRO A O 16
ATOM 26711 N N . GLU A 1 37 ? 3.596 8.915 4.982 1.00 0.00 37 GLU A N 16
ATOM 26712 C CA . GLU A 1 37 ? 4.516 10.087 4.974 1.00 0.00 37 GLU A CA 16
ATOM 26713 C C . GLU A 1 37 ? 5.935 9.614 4.651 1.00 0.00 37 GLU A C 16
ATOM 26714 O O . GLU A 1 37 ? 6.841 10.405 4.479 1.00 0.00 37 GLU A O 16
ATOM 26726 N N . ASP A 1 38 ? 6.136 8.326 4.565 1.00 0.00 38 ASP A N 16
ATOM 26727 C CA . ASP A 1 38 ? 7.494 7.800 4.253 1.00 0.00 38 ASP A CA 16
ATOM 26728 C C . ASP A 1 38 ? 7.364 6.537 3.399 1.00 0.00 38 ASP A C 16
ATOM 26729 O O . ASP A 1 38 ? 8.192 5.649 3.456 1.00 0.00 38 ASP A O 16
ATOM 26738 N N . ALA A 1 39 ? 6.330 6.448 2.608 1.00 0.00 39 ALA A N 16
ATOM 26739 C CA . ALA A 1 39 ? 6.147 5.241 1.753 1.00 0.00 39 ALA A CA 16
ATOM 26740 C C . ALA A 1 39 ? 6.840 5.457 0.406 1.00 0.00 39 ALA A C 16
ATOM 26741 O O . ALA A 1 39 ? 6.306 6.090 -0.483 1.00 0.00 39 ALA A O 16
ATOM 26748 N N . ASP A 1 40 ? 8.024 4.932 0.245 1.00 0.00 40 ASP A N 16
ATOM 26749 C CA . ASP A 1 40 ? 8.746 5.106 -1.046 1.00 0.00 40 ASP A CA 16
ATOM 26750 C C . ASP A 1 40 ? 7.819 4.712 -2.198 1.00 0.00 40 ASP A C 16
ATOM 26751 O O . ASP A 1 40 ? 7.720 5.402 -3.193 1.00 0.00 40 ASP A O 16
ATOM 26760 N N . ALA A 1 41 ? 7.137 3.607 -2.068 1.00 0.00 41 ALA A N 16
ATOM 26761 C CA . ALA A 1 41 ? 6.213 3.167 -3.151 1.00 0.00 41 ALA A CA 16
ATOM 26762 C C . ALA A 1 41 ? 4.777 3.168 -2.624 1.00 0.00 41 ALA A C 16
ATOM 26763 O O . ALA A 1 41 ? 4.462 2.504 -1.657 1.00 0.00 41 ALA A O 16
ATOM 26770 N N . VAL A 1 42 ? 3.905 3.909 -3.250 1.00 0.00 42 VAL A N 16
ATOM 26771 C CA . VAL A 1 42 ? 2.491 3.951 -2.782 1.00 0.00 42 VAL A CA 16
ATOM 26772 C C . VAL A 1 42 ? 1.602 3.197 -3.773 1.00 0.00 42 VAL A C 16
ATOM 26773 O O . VAL A 1 42 ? 1.389 3.635 -4.886 1.00 0.00 42 VAL A O 16
ATOM 26786 N N . ILE A 1 43 ? 1.083 2.066 -3.378 1.00 0.00 43 ILE A N 16
ATOM 26787 C CA . ILE A 1 43 ? 0.209 1.286 -4.298 1.00 0.00 43 ILE A CA 16
ATOM 26788 C C . ILE A 1 43 ? -1.255 1.474 -3.894 1.00 0.00 43 ILE A C 16
ATOM 26789 O O . ILE A 1 43 ? -1.638 1.205 -2.772 1.00 0.00 43 ILE A O 16
ATOM 26805 N N . VAL A 1 44 ? -2.076 1.934 -4.799 1.00 0.00 44 VAL A N 16
ATOM 26806 C CA . VAL A 1 44 ? -3.513 2.140 -4.465 1.00 0.00 44 VAL A CA 16
ATOM 26807 C C . VAL A 1 44 ? -4.373 1.169 -5.274 1.00 0.00 44 VAL A C 16
ATOM 26808 O O . VAL A 1 44 ? -4.354 1.172 -6.490 1.00 0.00 44 VAL A O 16
ATOM 26821 N N . LEU A 1 45 ? -5.128 0.337 -4.611 1.00 0.00 45 LEU A N 16
ATOM 26822 C CA . LEU A 1 45 ? -5.990 -0.633 -5.344 1.00 0.00 45 LEU A CA 16
ATOM 26823 C C . LEU A 1 45 ? -7.260 0.076 -5.820 1.00 0.00 45 LEU A C 16
ATOM 26824 O O . LEU A 1 45 ? -7.748 0.989 -5.184 1.00 0.00 45 LEU A O 16
ATOM 26840 N N . ALA A 1 46 ? -7.799 -0.336 -6.934 1.00 0.00 46 ALA A N 16
ATOM 26841 C CA . ALA A 1 46 ? -9.036 0.317 -7.447 1.00 0.00 46 ALA A CA 16
ATOM 26842 C C . ALA A 1 46 ? -10.241 -0.582 -7.168 1.00 0.00 46 ALA A C 16
ATOM 26843 O O . ALA A 1 46 ? -11.297 -0.421 -7.748 1.00 0.00 46 ALA A O 16
ATOM 26850 N N . GLY A 1 47 ? -10.094 -1.529 -6.282 1.00 0.00 47 GLY A N 16
ATOM 26851 C CA . GLY A 1 47 ? -11.232 -2.437 -5.966 1.00 0.00 47 GLY A CA 16
ATOM 26852 C C . GLY A 1 47 ? -12.086 -1.817 -4.859 1.00 0.00 47 GLY A C 16
ATOM 26853 O O . GLY A 1 47 ? -13.279 -2.034 -4.785 1.00 0.00 47 GLY A O 16
ATOM 26857 N N . LEU A 1 48 ? -11.483 -1.045 -3.995 1.00 0.00 48 LEU A N 16
ATOM 26858 C CA . LEU A 1 48 ? -12.259 -0.410 -2.894 1.00 0.00 48 LEU A CA 16
ATOM 26859 C C . LEU A 1 48 ? -12.784 0.950 -3.360 1.00 0.00 48 LEU A C 16
ATOM 26860 O O . LEU A 1 48 ? -13.055 1.827 -2.565 1.00 0.00 48 LEU A O 16
ATOM 26876 N N . TRP A 1 49 ? -12.929 1.130 -4.644 1.00 0.00 49 TRP A N 16
ATOM 26877 C CA . TRP A 1 49 ? -13.434 2.432 -5.162 1.00 0.00 49 TRP A CA 16
ATOM 26878 C C . TRP A 1 49 ? -14.835 2.695 -4.607 1.00 0.00 49 TRP A C 16
ATOM 26879 O O . TRP A 1 49 ? -15.346 3.794 -4.680 1.00 0.00 49 TRP A O 16
ATOM 26900 N N . GLY A 1 50 ? -15.463 1.693 -4.053 1.00 0.00 50 GLY A N 16
ATOM 26901 C CA . GLY A 1 50 ? -16.830 1.888 -3.495 1.00 0.00 50 GLY A CA 16
ATOM 26902 C C . GLY A 1 50 ? -16.864 1.401 -2.046 1.00 0.00 50 GLY A C 16
ATOM 26903 O O . GLY A 1 50 ? -17.834 0.821 -1.599 1.00 0.00 50 GLY A O 16
ATOM 26907 N N . THR A 1 51 ? -15.812 1.630 -1.308 1.00 0.00 51 THR A N 16
ATOM 26908 C CA . THR A 1 51 ? -15.786 1.178 0.111 1.00 0.00 51 THR A CA 16
ATOM 26909 C C . THR A 1 51 ? -14.903 2.121 0.933 1.00 0.00 51 THR A C 16
ATOM 26910 O O . THR A 1 51 ? -15.347 2.722 1.892 1.00 0.00 51 THR A O 16
ATOM 26921 N N . ARG A 1 52 ? -13.657 2.257 0.568 1.00 0.00 52 ARG A N 16
ATOM 26922 C CA . ARG A 1 52 ? -12.751 3.161 1.333 1.00 0.00 52 ARG A CA 16
ATOM 26923 C C . ARG A 1 52 ? -12.291 4.312 0.435 1.00 0.00 52 ARG A C 16
ATOM 26924 O O . ARG A 1 52 ? -11.124 4.651 0.392 1.00 0.00 52 ARG A O 16
ATOM 26945 N N . ARG A 1 53 ? -13.198 4.919 -0.280 1.00 0.00 53 ARG A N 16
ATOM 26946 C CA . ARG A 1 53 ? -12.813 6.049 -1.171 1.00 0.00 53 ARG A CA 16
ATOM 26947 C C . ARG A 1 53 ? -12.143 7.147 -0.339 1.00 0.00 53 ARG A C 16
ATOM 26948 O O . ARG A 1 53 ? -11.245 7.826 -0.796 1.00 0.00 53 ARG A O 16
ATOM 26969 N N . ASP A 1 54 ? -12.576 7.327 0.878 1.00 0.00 54 ASP A N 16
ATOM 26970 C CA . ASP A 1 54 ? -11.969 8.381 1.739 1.00 0.00 54 ASP A CA 16
ATOM 26971 C C . ASP A 1 54 ? -10.502 8.040 2.011 1.00 0.00 54 ASP A C 16
ATOM 26972 O O . ASP A 1 54 ? -9.646 8.901 2.023 1.00 0.00 54 ASP A O 16
ATOM 26981 N N . GLU A 1 55 ? -10.207 6.789 2.232 1.00 0.00 55 GLU A N 16
ATOM 26982 C CA . GLU A 1 55 ? -8.797 6.393 2.507 1.00 0.00 55 GLU A CA 16
ATOM 26983 C C . GLU A 1 55 ? -7.940 6.645 1.264 1.00 0.00 55 GLU A C 16
ATOM 26984 O O . GLU A 1 55 ? -6.823 7.116 1.355 1.00 0.00 55 GLU A O 16
ATOM 26996 N N . ILE A 1 56 ? -8.448 6.327 0.105 1.00 0.00 56 ILE A N 16
ATOM 26997 C CA . ILE A 1 56 ? -7.655 6.542 -1.141 1.00 0.00 56 ILE A CA 16
ATOM 26998 C C . ILE A 1 56 ? -7.539 8.040 -1.437 1.00 0.00 56 ILE A C 16
ATOM 26999 O O . ILE A 1 56 ? -6.629 8.478 -2.110 1.00 0.00 56 ILE A O 16
ATOM 27015 N N . LEU A 1 57 ? -8.454 8.829 -0.944 1.00 0.00 57 LEU A N 16
ATOM 27016 C CA . LEU A 1 57 ? -8.390 10.294 -1.209 1.00 0.00 57 LEU A CA 16
ATOM 27017 C C . LEU A 1 57 ? -7.258 10.918 -0.389 1.00 0.00 57 LEU A C 16
ATOM 27018 O O . LEU A 1 57 ? -6.405 11.606 -0.915 1.00 0.00 57 LEU A O 16
ATOM 27034 N N . GLY A 1 58 ? -7.241 10.686 0.894 1.00 0.00 58 GLY A N 16
ATOM 27035 C CA . GLY A 1 58 ? -6.164 11.269 1.743 1.00 0.00 58 GLY A CA 16
ATOM 27036 C C . GLY A 1 58 ? -4.820 10.634 1.377 1.00 0.00 58 GLY A C 16
ATOM 27037 O O . GLY A 1 58 ? -3.778 11.243 1.513 1.00 0.00 58 GLY A O 16
ATOM 27041 N N . ALA A 1 59 ? -4.835 9.413 0.917 1.00 0.00 59 ALA A N 16
ATOM 27042 C CA . ALA A 1 59 ? -3.558 8.740 0.547 1.00 0.00 59 ALA A CA 16
ATOM 27043 C C . ALA A 1 59 ? -2.993 9.375 -0.727 1.00 0.00 59 ALA A C 16
ATOM 27044 O O . ALA A 1 59 ? -1.914 9.935 -0.725 1.00 0.00 59 ALA A O 16
ATOM 27051 N N . VAL A 1 60 ? -3.710 9.290 -1.814 1.00 0.00 60 VAL A N 16
ATOM 27052 C CA . VAL A 1 60 ? -3.208 9.887 -3.083 1.00 0.00 60 VAL A CA 16
ATOM 27053 C C . VAL A 1 60 ? -2.897 11.368 -2.861 1.00 0.00 60 VAL A C 16
ATOM 27054 O O . VAL A 1 60 ? -2.013 11.927 -3.479 1.00 0.00 60 VAL A O 16
ATOM 27067 N N . ASP A 1 61 ? -3.617 12.009 -1.981 1.00 0.00 61 ASP A N 16
ATOM 27068 C CA . ASP A 1 61 ? -3.362 13.453 -1.719 1.00 0.00 61 ASP A CA 16
ATOM 27069 C C . ASP A 1 61 ? -1.950 13.625 -1.154 1.00 0.00 61 ASP A C 16
ATOM 27070 O O . ASP A 1 61 ? -1.147 14.369 -1.683 1.00 0.00 61 ASP A O 16
ATOM 27079 N N . LEU A 1 62 ? -1.640 12.942 -0.086 1.00 0.00 62 LEU A N 16
ATOM 27080 C CA . LEU A 1 62 ? -0.279 13.065 0.509 1.00 0.00 62 LEU A CA 16
ATOM 27081 C C . LEU A 1 62 ? 0.764 12.624 -0.520 1.00 0.00 62 LEU A C 16
ATOM 27082 O O . LEU A 1 62 ? 1.909 13.030 -0.474 1.00 0.00 62 LEU A O 16
ATOM 27098 N N . ALA A 1 63 ? 0.376 11.792 -1.448 1.00 0.00 63 ALA A N 16
ATOM 27099 C CA . ALA A 1 63 ? 1.343 11.323 -2.481 1.00 0.00 63 ALA A CA 16
ATOM 27100 C C . ALA A 1 63 ? 1.751 12.501 -3.368 1.00 0.00 63 ALA A C 16
ATOM 27101 O O . ALA A 1 63 ? 2.920 12.747 -3.589 1.00 0.00 63 ALA A O 16
ATOM 27108 N N . ARG A 1 64 ? 0.796 13.228 -3.879 1.00 0.00 64 ARG A N 16
ATOM 27109 C CA . ARG A 1 64 ? 1.129 14.386 -4.753 1.00 0.00 64 ARG A CA 16
ATOM 27110 C C . ARG A 1 64 ? 1.773 15.494 -3.916 1.00 0.00 64 ARG A C 16
ATOM 27111 O O . ARG A 1 64 ? 2.253 16.480 -4.439 1.00 0.00 64 ARG A O 16
ATOM 27132 N N . LYS A 1 65 ? 1.790 15.341 -2.620 1.00 0.00 65 LYS A N 16
ATOM 27133 C CA . LYS A 1 65 ? 2.406 16.388 -1.756 1.00 0.00 65 LYS A CA 16
ATOM 27134 C C . LYS A 1 65 ? 3.790 16.745 -2.300 1.00 0.00 65 LYS A C 16
ATOM 27135 O O . LYS A 1 65 ? 4.237 17.869 -2.195 1.00 0.00 65 LYS A O 16
ATOM 27154 N N . SER A 1 66 ? 4.473 15.795 -2.879 1.00 0.00 66 SER A N 16
ATOM 27155 C CA . SER A 1 66 ? 5.828 16.081 -3.430 1.00 0.00 66 SER A CA 16
ATOM 27156 C C . SER A 1 66 ? 5.961 15.444 -4.814 1.00 0.00 66 SER A C 16
ATOM 27157 O O . SER A 1 66 ? 6.016 16.127 -5.818 1.00 0.00 66 SER A O 16
ATOM 27165 N N . SER A 1 67 ? 6.013 14.142 -4.878 1.00 0.00 67 SER A N 16
ATOM 27166 C CA . SER A 1 67 ? 6.142 13.467 -6.199 1.00 0.00 67 SER A CA 16
ATOM 27167 C C . SER A 1 67 ? 6.370 11.969 -5.992 1.00 0.00 67 SER A C 16
ATOM 27168 O O . SER A 1 67 ? 7.202 11.363 -6.639 1.00 0.00 67 SER A O 16
ATOM 27176 N N . LYS A 1 68 ? 5.636 11.363 -5.100 1.00 0.00 68 LYS A N 16
ATOM 27177 C CA . LYS A 1 68 ? 5.813 9.903 -4.864 1.00 0.00 68 LYS A CA 16
ATOM 27178 C C . LYS A 1 68 ? 5.089 9.125 -5.966 1.00 0.00 68 LYS A C 16
ATOM 27179 O O . LYS A 1 68 ? 4.116 9.597 -6.518 1.00 0.00 68 LYS A O 16
ATOM 27198 N N . PRO A 1 69 ? 5.594 7.954 -6.258 1.00 0.00 69 PRO A N 16
ATOM 27199 C CA . PRO A 1 69 ? 5.025 7.080 -7.299 1.00 0.00 69 PRO A CA 16
ATOM 27200 C C . PRO A 1 69 ? 3.760 6.381 -6.791 1.00 0.00 69 PRO A C 16
ATOM 27201 O O . PRO A 1 69 ? 3.800 5.594 -5.867 1.00 0.00 69 PRO A O 16
ATOM 27212 N N . ILE A 1 70 ? 2.637 6.659 -7.398 1.00 0.00 70 ILE A N 16
ATOM 27213 C CA . ILE A 1 70 ? 1.368 6.010 -6.962 1.00 0.00 70 ILE A CA 16
ATOM 27214 C C . ILE A 1 70 ? 0.954 4.977 -8.012 1.00 0.00 70 ILE A C 16
ATOM 27215 O O . ILE A 1 70 ? 0.376 5.308 -9.027 1.00 0.00 70 ILE A O 16
ATOM 27231 N N . ILE A 1 71 ? 1.251 3.727 -7.783 1.00 0.00 71 ILE A N 16
ATOM 27232 C CA . ILE A 1 71 ? 0.879 2.682 -8.777 1.00 0.00 71 ILE A CA 16
ATOM 27233 C C . ILE A 1 71 ? -0.514 2.133 -8.460 1.00 0.00 71 ILE A C 16
ATOM 27234 O O . ILE A 1 71 ? -0.722 1.478 -7.458 1.00 0.00 71 ILE A O 16
ATOM 27250 N N . THR A 1 72 ? -1.471 2.390 -9.311 1.00 0.00 72 THR A N 16
ATOM 27251 C CA . THR A 1 72 ? -2.847 1.876 -9.063 1.00 0.00 72 THR A CA 16
ATOM 27252 C C . THR A 1 72 ? -2.985 0.487 -9.693 1.00 0.00 72 THR A C 16
ATOM 27253 O O . THR A 1 72 ? -2.468 0.227 -10.762 1.00 0.00 72 THR A O 16
ATOM 27264 N N . VAL A 1 73 ? -3.672 -0.409 -9.041 1.00 0.00 73 VAL A N 16
ATOM 27265 C CA . VAL A 1 73 ? -3.832 -1.779 -9.607 1.00 0.00 73 VAL A CA 16
ATOM 27266 C C . VAL A 1 73 ? -5.307 -2.038 -9.921 1.00 0.00 73 VAL A C 16
ATOM 27267 O O . VAL A 1 73 ? -6.179 -1.785 -9.114 1.00 0.00 73 VAL A O 16
ATOM 27280 N N . ARG A 1 74 ? -5.592 -2.542 -11.092 1.00 0.00 74 ARG A N 16
ATOM 27281 C CA . ARG A 1 74 ? -7.010 -2.820 -11.460 1.00 0.00 74 ARG A CA 16
ATOM 27282 C C . ARG A 1 74 ? -7.667 -3.658 -10.360 1.00 0.00 74 ARG A C 16
ATOM 27283 O O . ARG A 1 74 ? -6.989 -4.310 -9.591 1.00 0.00 74 ARG A O 16
ATOM 27304 N N . PRO A 1 75 ? -8.975 -3.610 -10.317 1.00 0.00 75 PRO A N 16
ATOM 27305 C CA . PRO A 1 75 ? -9.764 -4.354 -9.321 1.00 0.00 75 PRO A CA 16
ATOM 27306 C C . PRO A 1 75 ? -9.889 -5.825 -9.726 1.00 0.00 75 PRO A C 16
ATOM 27307 O O . PRO A 1 75 ? -9.546 -6.209 -10.827 1.00 0.00 75 PRO A O 16
ATOM 27318 N N . TYR A 1 76 ? -10.382 -6.651 -8.844 1.00 0.00 76 TYR A N 16
ATOM 27319 C CA . TYR A 1 76 ? -10.531 -8.095 -9.177 1.00 0.00 76 TYR A CA 16
ATOM 27320 C C . TYR A 1 76 ? -11.832 -8.307 -9.954 1.00 0.00 76 TYR A C 16
ATOM 27321 O O . TYR A 1 76 ? -12.247 -9.423 -10.195 1.00 0.00 76 TYR A O 16
ATOM 27339 N N . GLY A 1 77 ? -12.481 -7.246 -10.348 1.00 0.00 77 GLY A N 16
ATOM 27340 C CA . GLY A 1 77 ? -13.754 -7.388 -11.107 1.00 0.00 77 GLY A CA 16
ATOM 27341 C C . GLY A 1 77 ? -14.876 -6.667 -10.359 1.00 0.00 77 GLY A C 16
ATOM 27342 O O . GLY A 1 77 ? -15.755 -7.284 -9.791 1.00 0.00 77 GLY A O 16
ATOM 27346 N N . LEU A 1 78 ? -14.853 -5.361 -10.354 1.00 0.00 78 LEU A N 16
ATOM 27347 C CA . LEU A 1 78 ? -15.919 -4.602 -9.640 1.00 0.00 78 LEU A CA 16
ATOM 27348 C C . LEU A 1 78 ? -16.109 -3.237 -10.305 1.00 0.00 78 LEU A C 16
ATOM 27349 O O . LEU A 1 78 ? -15.585 -2.237 -9.853 1.00 0.00 78 LEU A O 16
ATOM 27365 N N . GLU A 1 79 ? -16.855 -3.185 -11.373 1.00 0.00 79 GLU A N 16
ATOM 27366 C CA . GLU A 1 79 ? -17.079 -1.884 -12.062 1.00 0.00 79 GLU A CA 16
ATOM 27367 C C . GLU A 1 79 ? -15.788 -1.445 -12.755 1.00 0.00 79 GLU A C 16
ATOM 27368 O O . GLU A 1 79 ? -14.727 -1.429 -12.163 1.00 0.00 79 GLU A O 16
ATOM 27380 N N . ASN A 1 80 ? -15.872 -1.087 -14.006 1.00 0.00 80 ASN A N 16
ATOM 27381 C CA . ASN A 1 80 ? -14.652 -0.646 -14.738 1.00 0.00 80 ASN A CA 16
ATOM 27382 C C . ASN A 1 80 ? -14.052 0.575 -14.040 1.00 0.00 80 ASN A C 16
ATOM 27383 O O . ASN A 1 80 ? -14.755 1.480 -13.636 1.00 0.00 80 ASN A O 16
ATOM 27394 N N . VAL A 1 81 ? -12.755 0.610 -13.893 1.00 0.00 81 VAL A N 16
ATOM 27395 C CA . VAL A 1 81 ? -12.112 1.775 -13.222 1.00 0.00 81 VAL A CA 16
ATOM 27396 C C . VAL A 1 81 ? -12.251 3.016 -14.111 1.00 0.00 81 VAL A C 16
ATOM 27397 O O . VAL A 1 81 ? -12.137 2.924 -15.318 1.00 0.00 81 VAL A O 16
ATOM 27410 N N . PRO A 1 82 ? -12.497 4.142 -13.489 1.00 0.00 82 PRO A N 16
ATOM 27411 C CA . PRO A 1 82 ? -12.659 5.423 -14.201 1.00 0.00 82 PRO A CA 16
ATOM 27412 C C . PRO A 1 82 ? -11.292 5.992 -14.595 1.00 0.00 82 PRO A C 16
ATOM 27413 O O . PRO A 1 82 ? -10.292 5.681 -13.980 1.00 0.00 82 PRO A O 16
ATOM 27424 N N . PRO A 1 83 ? -11.294 6.815 -15.614 1.00 0.00 83 PRO A N 16
ATOM 27425 C CA . PRO A 1 83 ? -10.067 7.451 -16.121 1.00 0.00 83 PRO A CA 16
ATOM 27426 C C . PRO A 1 83 ? -9.666 8.625 -15.222 1.00 0.00 83 PRO A C 16
ATOM 27427 O O . PRO A 1 83 ? -8.590 9.175 -15.346 1.00 0.00 83 PRO A O 16
ATOM 27438 N N . GLU A 1 84 ? -10.523 9.009 -14.317 1.00 0.00 84 GLU A N 16
ATOM 27439 C CA . GLU A 1 84 ? -10.190 10.143 -13.409 1.00 0.00 84 GLU A CA 16
ATOM 27440 C C . GLU A 1 84 ? -9.056 9.724 -12.472 1.00 0.00 84 GLU A C 16
ATOM 27441 O O . GLU A 1 84 ? -8.420 10.547 -11.844 1.00 0.00 84 GLU A O 16
ATOM 27453 N N . LEU A 1 85 ? -8.798 8.449 -12.373 1.00 0.00 85 LEU A N 16
ATOM 27454 C CA . LEU A 1 85 ? -7.705 7.976 -11.478 1.00 0.00 85 LEU A CA 16
ATOM 27455 C C . LEU A 1 85 ? -6.412 7.827 -12.283 1.00 0.00 85 LEU A C 16
ATOM 27456 O O . LEU A 1 85 ? -5.330 7.782 -11.734 1.00 0.00 85 LEU A O 16
ATOM 27472 N N . GLU A 1 86 ? -6.515 7.746 -13.582 1.00 0.00 86 GLU A N 16
ATOM 27473 C CA . GLU A 1 86 ? -5.290 7.599 -14.419 1.00 0.00 86 GLU A CA 16
ATOM 27474 C C . GLU A 1 86 ? -4.610 8.961 -14.577 1.00 0.00 86 GLU A C 16
ATOM 27475 O O . GLU A 1 86 ? -3.423 9.047 -14.818 1.00 0.00 86 GLU A O 16
ATOM 27487 N N . ALA A 1 87 ? -5.352 10.026 -14.445 1.00 0.00 87 ALA A N 16
ATOM 27488 C CA . ALA A 1 87 ? -4.744 11.379 -14.588 1.00 0.00 87 ALA A CA 16
ATOM 27489 C C . ALA A 1 87 ? -3.877 11.678 -13.364 1.00 0.00 87 ALA A C 16
ATOM 27490 O O . ALA A 1 87 ? -2.986 12.504 -13.409 1.00 0.00 87 ALA A O 16
ATOM 27497 N N . VAL A 1 88 ? -4.131 11.013 -12.271 1.00 0.00 88 VAL A N 16
ATOM 27498 C CA . VAL A 1 88 ? -3.320 11.258 -11.045 1.00 0.00 88 VAL A CA 16
ATOM 27499 C C . VAL A 1 88 ? -2.485 10.014 -10.727 1.00 0.00 88 VAL A C 16
ATOM 27500 O O . VAL A 1 88 ? -1.740 9.983 -9.769 1.00 0.00 88 VAL A O 16
ATOM 27513 N N . SER A 1 89 ? -2.604 8.987 -11.526 1.00 0.00 89 SER A N 16
ATOM 27514 C CA . SER A 1 89 ? -1.817 7.749 -11.270 1.00 0.00 89 SER A CA 16
ATOM 27515 C C . SER A 1 89 ? -0.546 7.768 -12.122 1.00 0.00 89 SER A C 16
ATOM 27516 O O . SER A 1 89 ? -0.578 8.101 -13.290 1.00 0.00 89 SER A O 16
ATOM 27524 N N . SER A 1 90 ? 0.571 7.414 -11.549 1.00 0.00 90 SER A N 16
ATOM 27525 C CA . SER A 1 90 ? 1.840 7.412 -12.330 1.00 0.00 90 SER A CA 16
ATOM 27526 C C . SER A 1 90 ? 1.887 6.170 -13.222 1.00 0.00 90 SER A C 16
ATOM 27527 O O . SER A 1 90 ? 2.428 6.195 -14.309 1.00 0.00 90 SER A O 16
ATOM 27535 N N . GLU A 1 91 ? 1.323 5.082 -12.771 1.00 0.00 91 GLU A N 16
ATOM 27536 C CA . GLU A 1 91 ? 1.339 3.840 -13.594 1.00 0.00 91 GLU A CA 16
ATOM 27537 C C . GLU A 1 91 ? 0.232 2.897 -13.118 1.00 0.00 91 GLU A C 16
ATOM 27538 O O . GLU A 1 91 ? -0.371 3.104 -12.083 1.00 0.00 91 GLU A O 16
ATOM 27550 N N . VAL A 1 92 ? -0.040 1.862 -13.865 1.00 0.00 92 VAL A N 16
ATOM 27551 C CA . VAL A 1 92 ? -1.107 0.906 -13.455 1.00 0.00 92 VAL A CA 16
ATOM 27552 C C . VAL A 1 92 ? -0.570 -0.523 -13.538 1.00 0.00 92 VAL A C 16
ATOM 27553 O O . VAL A 1 92 ? 0.368 -0.805 -14.257 1.00 0.00 92 VAL A O 16
ATOM 27566 N N . VAL A 1 93 ? -1.156 -1.431 -12.804 1.00 0.00 93 VAL A N 16
ATOM 27567 C CA . VAL A 1 93 ? -0.677 -2.843 -12.841 1.00 0.00 93 VAL A CA 16
ATOM 27568 C C . VAL A 1 93 ? -1.877 -3.788 -12.916 1.00 0.00 93 VAL A C 16
ATOM 27569 O O . VAL A 1 93 ? -2.971 -3.450 -12.509 1.00 0.00 93 VAL A O 16
ATOM 27582 N N . GLY A 1 94 ? -1.683 -4.970 -13.433 1.00 0.00 94 GLY A N 16
ATOM 27583 C CA . GLY A 1 94 ? -2.814 -5.934 -13.533 1.00 0.00 94 GLY A CA 16
ATOM 27584 C C . GLY A 1 94 ? -2.515 -7.166 -12.679 1.00 0.00 94 GLY A C 16
ATOM 27585 O O . GLY A 1 94 ? -1.752 -7.109 -11.734 1.00 0.00 94 GLY A O 16
ATOM 27589 N N . TRP A 1 95 ? -3.110 -8.282 -13.000 1.00 0.00 95 TRP A N 16
ATOM 27590 C CA . TRP A 1 95 ? -2.859 -9.516 -12.206 1.00 0.00 95 TRP A CA 16
ATOM 27591 C C . TRP A 1 95 ? -1.656 -10.261 -12.787 1.00 0.00 95 TRP A C 16
ATOM 27592 O O . TRP A 1 95 ? -1.628 -11.475 -12.835 1.00 0.00 95 TRP A O 16
ATOM 27613 N N . ASN A 1 96 ? -0.659 -9.543 -13.229 1.00 0.00 96 ASN A N 16
ATOM 27614 C CA . ASN A 1 96 ? 0.541 -10.211 -13.806 1.00 0.00 96 ASN A CA 16
ATOM 27615 C C . ASN A 1 96 ? 1.730 -10.032 -12.856 1.00 0.00 96 ASN A C 16
ATOM 27616 O O . ASN A 1 96 ? 1.820 -9.042 -12.159 1.00 0.00 96 ASN A O 16
ATOM 27627 N N . PRO A 1 97 ? 2.606 -11.005 -12.859 1.00 0.00 97 PRO A N 16
ATOM 27628 C CA . PRO A 1 97 ? 3.807 -10.995 -12.005 1.00 0.00 97 PRO A CA 16
ATOM 27629 C C . PRO A 1 97 ? 4.881 -10.080 -12.600 1.00 0.00 97 PRO A C 16
ATOM 27630 O O . PRO A 1 97 ? 5.217 -9.055 -12.041 1.00 0.00 97 PRO A O 16
ATOM 27641 N N . HIS A 1 98 ? 5.424 -10.444 -13.728 1.00 0.00 98 HIS A N 16
ATOM 27642 C CA . HIS A 1 98 ? 6.476 -9.599 -14.358 1.00 0.00 98 HIS A CA 16
ATOM 27643 C C . HIS A 1 98 ? 6.047 -8.130 -14.323 1.00 0.00 98 HIS A C 16
ATOM 27644 O O . HIS A 1 98 ? 6.865 -7.237 -14.222 1.00 0.00 98 HIS A O 16
ATOM 27658 N N . CYS A 1 99 ? 4.771 -7.873 -14.411 1.00 0.00 99 CYS A N 16
ATOM 27659 C CA . CYS A 1 99 ? 4.291 -6.463 -14.390 1.00 0.00 99 CYS A CA 16
ATOM 27660 C C . CYS A 1 99 ? 4.652 -5.811 -13.052 1.00 0.00 99 CYS A C 16
ATOM 27661 O O . CYS A 1 99 ? 5.253 -4.759 -13.007 1.00 0.00 99 CYS A O 16
ATOM 27669 N N . ILE A 1 100 ? 4.284 -6.426 -11.961 1.00 0.00 100 ILE A N 16
ATOM 27670 C CA . ILE A 1 100 ? 4.601 -5.836 -10.629 1.00 0.00 100 ILE A CA 16
ATOM 27671 C C . ILE A 1 100 ? 6.106 -5.577 -10.516 1.00 0.00 100 ILE A C 16
ATOM 27672 O O . ILE A 1 100 ? 6.544 -4.752 -9.738 1.00 0.00 100 ILE A O 16
ATOM 27688 N N . ARG A 1 101 ? 6.900 -6.279 -11.276 1.00 0.00 101 ARG A N 16
ATOM 27689 C CA . ARG A 1 101 ? 8.376 -6.075 -11.200 1.00 0.00 101 ARG A CA 16
ATOM 27690 C C . ARG A 1 101 ? 8.751 -4.725 -11.821 1.00 0.00 101 ARG A C 16
ATOM 27691 O O . ARG A 1 101 ? 9.169 -3.812 -11.137 1.00 0.00 101 ARG A O 16
ATOM 27712 N N . ASP A 1 102 ? 8.618 -4.595 -13.113 1.00 0.00 102 ASP A N 16
ATOM 27713 C CA . ASP A 1 102 ? 8.980 -3.310 -13.780 1.00 0.00 102 ASP A CA 16
ATOM 27714 C C . ASP A 1 102 ? 8.215 -2.151 -13.134 1.00 0.00 102 ASP A C 16
ATOM 27715 O O . ASP A 1 102 ? 8.670 -1.025 -13.129 1.00 0.00 102 ASP A O 16
ATOM 27724 N N . ALA A 1 103 ? 7.058 -2.415 -12.592 1.00 0.00 103 ALA A N 16
ATOM 27725 C CA . ALA A 1 103 ? 6.271 -1.323 -11.953 1.00 0.00 103 ALA A CA 16
ATOM 27726 C C . ALA A 1 103 ? 7.002 -0.833 -10.703 1.00 0.00 103 ALA A C 16
ATOM 27727 O O . ALA A 1 103 ? 7.237 0.347 -10.531 1.00 0.00 103 ALA A O 16
ATOM 27734 N N . LEU A 1 104 ? 7.368 -1.729 -9.828 1.00 0.00 104 LEU A N 16
ATOM 27735 C CA . LEU A 1 104 ? 8.085 -1.313 -8.592 1.00 0.00 104 LEU A CA 16
ATOM 27736 C C . LEU A 1 104 ? 9.513 -0.900 -8.952 1.00 0.00 104 LEU A C 16
ATOM 27737 O O . LEU A 1 104 ? 10.205 -0.273 -8.175 1.00 0.00 104 LEU A O 16
ATOM 27753 N N . GLU A 1 105 ? 9.959 -1.248 -10.129 1.00 0.00 105 GLU A N 16
ATOM 27754 C CA . GLU A 1 105 ? 11.340 -0.877 -10.546 1.00 0.00 105 GLU A CA 16
ATOM 27755 C C . GLU A 1 105 ? 11.396 0.626 -10.830 1.00 0.00 105 GLU A C 16
ATOM 27756 O O . GLU A 1 105 ? 12.421 1.259 -10.676 1.00 0.00 105 GLU A O 16
ATOM 27768 N N . ASP A 1 106 ? 10.299 1.198 -11.242 1.00 0.00 106 ASP A N 16
ATOM 27769 C CA . ASP A 1 106 ? 10.284 2.658 -11.538 1.00 0.00 106 ASP A CA 16
ATOM 27770 C C . ASP A 1 106 ? 10.452 3.445 -10.238 1.00 0.00 106 ASP A C 16
ATOM 27771 O O . ASP A 1 106 ? 10.691 4.636 -10.248 1.00 0.00 106 ASP A O 16
ATOM 27780 N N . ALA A 1 107 ? 10.325 2.790 -9.117 1.00 0.00 107 ALA A N 16
ATOM 27781 C CA . ALA A 1 107 ? 10.476 3.503 -7.818 1.00 0.00 107 ALA A CA 16
ATOM 27782 C C . ALA A 1 107 ? 11.927 3.955 -7.647 1.00 0.00 107 ALA A C 16
ATOM 27783 O O . ALA A 1 107 ? 12.209 5.128 -7.496 1.00 0.00 107 ALA A O 16
ATOM 27790 N N . LEU A 1 108 ? 12.851 3.034 -7.665 1.00 0.00 108 LEU A N 16
ATOM 27791 C CA . LEU A 1 108 ? 14.283 3.410 -7.500 1.00 0.00 108 LEU A CA 16
ATOM 27792 C C . LEU A 1 108 ? 14.819 3.992 -8.811 1.00 0.00 108 LEU A C 16
ATOM 27793 O O . LEU A 1 108 ? 15.981 4.329 -8.920 1.00 0.00 108 LEU A O 16
ATOM 27809 N N . ASP A 1 109 ? 13.984 4.114 -9.808 1.00 0.00 109 ASP A N 16
ATOM 27810 C CA . ASP A 1 109 ? 14.454 4.674 -11.106 1.00 0.00 109 ASP A CA 16
ATOM 27811 C C . ASP A 1 109 ? 14.499 6.200 -11.018 1.00 0.00 109 ASP A C 16
ATOM 27812 O O . ASP A 1 109 ? 13.774 6.809 -10.256 1.00 0.00 109 ASP A O 16
ATOM 27821 N N . VAL A 1 110 ? 15.349 6.825 -11.788 1.00 0.00 110 VAL A N 16
ATOM 27822 C CA . VAL A 1 110 ? 15.442 8.312 -11.743 1.00 0.00 110 VAL A CA 16
ATOM 27823 C C . VAL A 1 110 ? 14.493 8.921 -12.778 1.00 0.00 110 VAL A C 16
ATOM 27824 O O . VAL A 1 110 ? 14.344 10.124 -12.864 1.00 0.00 110 VAL A O 16
ATOM 27837 N N . ILE A 1 111 ? 13.849 8.104 -13.567 1.00 0.00 111 ILE A N 16
ATOM 27838 C CA . ILE A 1 111 ? 12.911 8.646 -14.592 1.00 0.00 111 ILE A CA 16
ATOM 27839 C C . ILE A 1 111 ? 11.472 8.490 -14.098 1.00 0.00 111 ILE A C 16
ATOM 27840 O O . ILE A 1 111 ? 10.571 8.607 -14.913 1.00 0.00 111 ILE A O 16
#

Solvent-accessible surface area: 7864 Å² total; per-residue (Å²): 194,109,76,46,47,99,13,77,27,20,140,15,149,63,138,24,37,168,74,4,40,106,115,16,111,161,70,64,106,89,73,126,88,14,89,53,104,100,10,66,1,12,6,6,9,11,31,5,57,71,91,112,107,129,101,11,93,38,32,16,106,77,5,146,172,35,92,91,20,2,11,7,2,131,15,159,62,144,130,86,30,36,108,101,12,116,72,68,24,57,48,95,16,18,61,78,76,131,53,37,146,97,2,32,124,64,46,138,101,113,212

CATH classification: 3.40.50.9200

Radius of gyration: 13.27 Å; Cα contacts (8 Å, |Δi|>4): 140; chains: 1; bounding box: 39×32×22 Å

Nearest PDB structures (foldseek):
  1eiw-assembly1_A  TM=9.467E-01  e=1.017E-18  Methanothermobacter thermautotrophicus
  2cou-assembly1_A  TM=4.098E-01  e=1.123E+00  Mus musculus
  5o85-assembly1_A  TM=3.731E-01  e=7.527E-01  Homo sapiens
  5iy6-assembly1_3  TM=3.604E-01  e=9.194E-01  Homo sapiens
  1eiw-assembly1_A  TM=9.269E-01  e=2.961E-17  Methanothermobacter thermautotrophicus

Sequence (111 aa):
VTAEIRLYITEGEVEDYRVFLERLEQSGLEWRPATPEDADAVIVLAGLWGTRRDEILGAVDLARKSSKPIITVRPYGLENVPPELEAVSSEVVGWNPHCIRDALEDALDVIVTAEIRLYITEGEVEDYRVFLERLEQSGLEWRPATPEDADAVIVLAGLWGTRRDEILGAVDLARKSSKPIITVRPYGLENVPPELEAVSSEVVGWNPHCIRDALEDALDVIVTAEIRLYITEGEVEDYRVFLERLEQSGLEWRPATPEDADAVIVLAGLWGTRRDEILGAVDLARKSSKPIITVRPYGLENVPPELEAVSSEVVGWNPHCIRDALEDALDVIVTAEIRLYITEGEVEDYRVFLERLEQSGLEWRPATPEDADAVIVLAGLWGTRRDEILGAVDLARKSSKPIITVRPYGLENVPPELEAVSSEVVGWNPHCIRDALEDALDVIVTAEIRLYITEGEVEDYRVFLERLEQSGLEWRPATPEDADAVIVLAGLWGTRRDEILGAVDLARKSSKPIITVRPYGLENVPPELEAVSSEVVGWNPHCIRDALEDALDVIVTAEIRLYITEGEVEDYRVFLERLEQSGLEWRPATPEDADAVIVLAGLWGTRRDEILGAVDLARKSSKPIITVRPYGLENVPPELEAVSSEVVGWNPHCIRDALEDALDVIVTAEIRLYITEGEVEDYRVFLERLEQSGLEWRPATPEDADAVIVLAGLWGTRRDEILGAVDLARKSSKPIITVRPYGLENVPPELEAVSSEVVGWNPHCIRDALEDALDVIVTAEIRLYITEGEVEDYRVFLERLEQSGLEWRPATPEDADAVIVLAGLWGTRRDEILGAVDLARKSSKPIITVRPYGLENVPPELEAVSSEVVGWNPHCIRDALEDALDVIVTAEIRLYITEGEVEDYRVFLERLEQSGLEWRPATPEDADAVIVLAGLWGTRRDEILGAVDLARKSSKPIITVRPYGLENVPPELEAVSSEVVGWNPHCIRDALEDALDVIVTAEIRLYITEGEVEDYRVFLERLEQSGLEWRPATPEDADAVIVLAGLWGTRRDEILGAVDLARKSSKPIITVRPYGLENVPPELEAVSSEVVGWNPHCIRDALEDALDVIVTAEIRLYITEGEVEDYRVFLERLEQSGLEWRPATPEDADAVIVLAGLWGTRRDEILGAVDLARKSSKPIITVRPYGLENVPPELEAVSSEVVGWNPHCIRDALEDALDVIVTAEIRLYITEGEVEDYRVFLERLEQSGLEWRPATPEDADAVIVLAGLWGTRRDEILGAVDLARKSSKPIITVRPYGLENVPPELEAVSSEVVGWNPHCIRDALEDALDVIVTAEIRLYITEGEVEDYRVFLERLEQSGLEWRPATPEDADAVIVLAGLWGTRRDEILGAVDLARKSSKPIITVRPYGLENVPPELEAVSSEVVGWNPHCIRDALEDALDVIVTAEIRLYITEGEVEDYRVFLERLEQSGLEWRPATPEDADAVIVLAGLWGTRRDEILGAVDLARKSSKPIITVRPYGLENVPPELEAVSSEVVGWNPHCIRDALEDALDVIVTAEIRLYITEGEVEDYRVFLERLEQSGLEWRPATPEDADAVIVLAGLWGTRRDEILGAVDLARKSSKPIITVRPYGLENVPPELEAVSSEVVGWNPHCIRDALEDALDVIVTAEIRLYITEGEVEDYRVFLERLEQSGLEWRPATPEDADAVIVLAGLWGTRRDEILGAVDLARKSSKPIITVRPYGLENVPPELEAVSSEVVGWNPHCIRDALEDALDVI

Foldseek 3Di:
DADEAFAAEQDDDDVFVVVVVCLVCVVPHHYYYDPLQPGLYYEYECQCVPPPVVSVVVSLVSCVVPPHAYEYEYHPDDDGGDCVVVVSHPYYAYPDDVRVVVSVVCSPPPD

Secondary structure (DSSP, 8-state):
----EEEEE----SHHHHHHHHHHHHH-S-EEE--SSS-SEEEEEGGGTTTSHHHHHHHHHHHTTTT--EEEE--SSSS---TTHHHH-SEEE-S-HHHHHHHHHHHH---

Organism: Methanothermobacter thermautotrophicus (strain ATCC 29096 / DSM 1053 / JCM 10044 / NBRC 100330 / Delta H) (NCBI:txid187420)

InterPro domains:
  IPR036490 Thoeris protein ThsB, TIR-like domain superfamily [G3DSA:3.40.50.9200] (1-111)
  IPR036490 Thoeris protein ThsB, TIR-like domain superfamily [SSF52206] (3-111)